Protein 1NWB (pdb70)

Radius of gyration: 13.22 Å; Cα contacts (8 Å, |Δi|>4): 179; chains: 1; bounding box: 32×31×33 Å

InterPro domains:
  IPR000361 Core domain, A-type assembly protein ATAP [PF01521] (11-110)
  IPR016092 FeS A-type assembly protein ATAP [TIGR00049] (11-115)
  IPR017870 FeS cluster insertion, C-terminal, conserved site [PS01152] (96-113)
  IPR035903 HesB-like domain superfamily [G3DSA:2.60.300.12] (9-115)
  IPR035903 HesB-like domain superfamily [SSF89360] (3-101)

Sequence (101 aa):
MQEQAQQFIFKVTDKAVEEIKKVAQENNIENPILRIRVVPGGCSGFQYAMGFDDTVEEGDHVFEYDGVKVVIDPFSMPYVNGAELDYVVDFMGGGFTIRNPMQEQAQQFIFKVTDKAVEEIKKVAQENNIENPILRIRVVPGGCSGFQYAMGFDDTVEEGDHVFEYDGVKVVIDPFSMPYVNGAELDYVVDFMGGGFTIRNPMQEQAQQFIFKVTDKAVEEIKKVAQENNIENPILRIRVVPGGCSGFQYAMGFDDTVEEGDHVFEYDGVKVVIDPFSMPYVNGAELDYVVDFMGGGFTIRNPMQEQAQQFIFKVTDKAVEEIKKVAQENNIENPILRIRVVPGGCSGFQYAMGFDDTVEEGDHVFEYDGVKVVIDPFSMPYVNGAELDYVVDFMGGGFTIRNPMQEQAQQFIFKVTDKAVEEIKKVAQENNIENPILRIRVVPGGCSGFQYAMGFDDTVEEGDHVFEYDGVKVVIDPFSMPYVNGAELDYVVDFMGGGFTIRNPMQEQAQQFIFKVTDKAVEEIKKVAQENNIENPILRIRVVPGGCSGFQYAMGFDDTVEEGDHVFEYDGVKVVIDPFSMPYVNGAELDYVVDFMGGGFTIRNPMQEQAQQFIFKVTDKAVEEIKKVAQENNIENPILRIRVVPGGCSGFQYAMGFDDTVEEGDHVFEYDGVKVVIDPFSMPYVNGAELDYVVDFMGGGFTIRNPMQEQAQQFIFKVTDKAVEEIKKVAQENNIENPILRIRVVPGGCSGFQYAMGFDDTVEEGDHVFEYDGVKVVIDPFSMPYVNGAELDYVVDFMGGGFTIRNPMQEQAQQFIFKVTDKAVEEIKKVAQENNIENPILRIRVVPGGCSGFQYAMGFDDTVEEGDHVFEYDGVKVVIDPFSMPYVNGAELDYVVDFMGGGFTIRNPMQEQAQQFIFKVTDKAVEEIKKVAQENNIENPILRIRVVPGGCSGFQYAMGFDDTVEEGDHVFEYDGVKVVIDPFSMPYVNGAELDYVVDFMGGGFTIRNPMQEQAQQFIFKVTDKAVEEIKKVAQENNIENPILRIRVVPGGCSGFQYAMGFDDTVEEGDHVFEYDGVKVVIDPFSMPYVNGAELDYVVDFMGGGFTIRNPMQEQAQQFIFKVTDKAVEEIKKVAQENNIENPILRIRVVPGGCSGFQYAMGFDDTVEEGDHVFEYDGVKVVIDPFSMPYVNGAE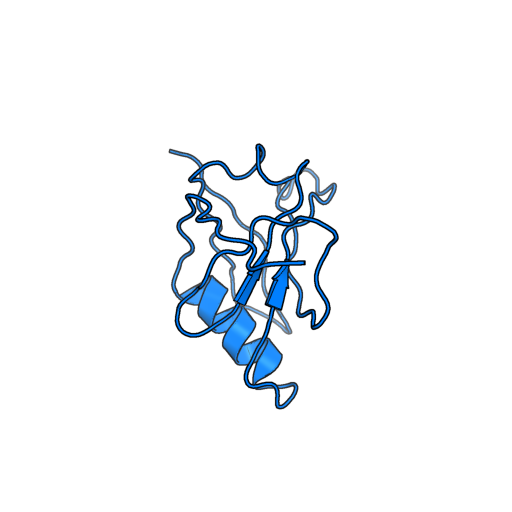LDYVVDFMGGGFTIRNPMQEQAQQFIFKVTDKAVEEIKKVAQENNIENPILRIRVVPGGCSGFQYAMGFDDTVEEGDHVFEYDGVKVVIDPFSMPYVNGAELDYVVDFMGGGFTIRNPMQEQAQQFIFKVTDKAVEEIKKVAQENNIENPILRIRVVPGGCSGFQYAMGFDDTVEEGDHVFEYDGVKVVIDPFSMPYVNGAELDYVVDFMGGGFTIRNPMQEQAQQFIFKVTDKAVEEIKKVAQENNIENPILRIRVVPGGCSGFQYAMGFDDTVEEGDHVFEYDGVKVVIDPFSMPYVNGAELDYVVDFMGGGFTIRNPMQEQAQQFIFKVTDKAVEEIKKVAQENNIENPILRIRVVPGGCSGFQYAMGFDDTVEEGDHVFEYDGVKVVIDPFSMPYVNGAELDYVVDFMGGGFTIRNPMQEQAQQFIFKVTDKAVEEIKKVAQENNIENPILRIRVVPGGCSGFQYAMGFDDTVEEGDHVFEYDGVKVVIDPFSMPYVNGAELDYVVDFMGGGFTIRNPMQEQAQQFIFKVTDKAVEEIKKVAQENNIENPILRIRVVPGGCSGFQYAMGFDDTVEEGDHVFEYDGVKVVIDPFSMPYVNGAELDYVVDFMGGGFTIRNPMQEQAQQFIFKVTDKAVEEIKKVAQENNIENPILRIRVVPGGCSGFQYAMGFDDTVEEGDHVFEYDGVKVVIDPFSMPYVNGAELDYVVDFMGGGFTIRNPMQEQAQQFIFKVTDKAVEEIKKVAQENNIENPILRIRVVPGGCSGFQYAMGFDDTVEEGDHVFEYDGVKVVIDPFSMPYVNGAELDYVVDFMGGGFTIRNP

Organism: Aquifex aeolicus (strain VF5) (NCBI:txid224324)

Nearest PDB structures (foldseek):
  1nwb-assembly1_A  TM=1.010E+00  e=1.309E-20  Aquifex aeolicus
  2apn-assembly1_A  TM=8.106E-01  e=9.070E-09  Haemophilus influenzae
  1s98-assembly1_A  TM=7.313E-01  e=6.384E-07  Escherichia coli
  1x0g-assembly1_A  TM=7.645E-01  e=2.471E-06  Thermosynechococcus vestitus BP-1
  2d2a-assembly2_A  TM=7.114E-01  e=1.502E-05  Escherichia coli

Solvent-accessible surface area: 7236 Å² total; per-residue (Å²): 219,170,148,136,88,90,145,5,119,6,135,34,34,105,106,0,8,82,10,5,73,110,44,0,135,149,68,143,44,165,84,5,12,0,95,0,132,54,51,117,50,31,145,110,18,136,38,4,35,28,26,110,39,102,97,87,72,196,46,16,47,34,33,133,30,97,66,12,100,0,4,0,38,85,176,1,27,97,123,0,118,24,8,56,2,56,21,63,53,86,212,192,34,39,20,89,54,49,173,120,151

Secondary structure (P-SEA, 3-state):
cccccccccccccaaaaaaaaaaaaaacccbbbbbbbbbbccccccbbbbbbbccccccccccccccbbbbbccccccccccbbbbbbbcccbbbbbbbcc

CATH classification: 2.60.300.12

Structure (mmCIF, N/CA/C/O backbone):
data_1NWB
#
_entry.id   1NWB
#
loop_
_atom_site.group_PDB
_atom_site.id
_atom_site.type_symbol
_atom_site.label_atom_id
_atom_site.label_alt_id
_atom_site.label_comp_id
_atom_site.label_asym_id
_atom_site.label_entity_id
_atom_site.label_seq_id
_atom_site.pdbx_PDB_ins_code
_atom_site.Cartn_x
_atom_site.Cartn_y
_atom_site.Cartn_z
_atom_site.occupancy
_atom_site.B_iso_or_equiv
_atom_site.auth_seq_id
_atom_site.auth_comp_id
_atom_site.auth_asym_id
_atom_site.auth_atom_id
_atom_site.pdbx_PDB_model_num
ATOM 1 C CA . MET A 1 1 ? -13.182 0.142 21.351 1.00 0.00 1 MET A CA 1
ATOM 2 C C . MET A 1 1 ? -14.292 0.125 20.298 1.00 0.00 1 MET A C 1
ATOM 3 O O . MET A 1 1 ? -15.463 0.314 20.622 1.00 0.00 1 MET A O 1
ATOM 16 N N . GLN A 1 2 ? -13.883 -0.102 19.058 1.00 0.00 2 GLN A N 1
ATOM 17 C CA . GLN A 1 2 ? -14.828 -0.145 17.955 1.00 0.00 2 GLN A CA 1
ATOM 18 C C . GLN A 1 2 ? -14.083 -0.212 16.620 1.00 0.00 2 GLN A C 1
ATOM 19 O O . GLN A 1 2 ? -12.862 -0.066 16.579 1.00 0.00 2 GLN A O 1
ATOM 33 N N . GLU A 1 3 ? -14.848 -0.432 15.562 1.00 0.00 3 GLU A N 1
ATOM 34 C CA . GLU A 1 3 ? -14.276 -0.519 14.229 1.00 0.00 3 GLU A CA 1
ATOM 35 C C . GLU A 1 3 ? -13.796 0.858 13.766 1.00 0.00 3 GLU A C 1
ATOM 36 O O . GLU A 1 3 ? -14.415 1.873 14.081 1.00 0.00 3 GLU A O 1
ATOM 48 N N . GLN A 1 4 ? -12.697 0.849 13.026 1.00 0.00 4 GLN A N 1
ATOM 49 C CA . GLN A 1 4 ? -12.127 2.084 12.517 1.00 0.00 4 GLN A CA 1
ATOM 50 C C . GLN A 1 4 ? -12.446 2.242 11.029 1.00 0.00 4 GLN A C 1
ATOM 51 O O . GLN A 1 4 ? -11.607 1.954 10.177 1.00 0.00 4 GLN A O 1
ATOM 65 N N . ALA A 1 5 ? -13.660 2.700 10.762 1.00 0.00 5 ALA A N 1
ATOM 66 C CA . ALA A 1 5 ? -14.100 2.900 9.392 1.00 0.00 5 ALA A CA 1
ATOM 67 C C . ALA A 1 5 ? -13.379 4.114 8.801 1.00 0.00 5 ALA A C 1
ATOM 68 O O . ALA A 1 5 ? -13.347 5.180 9.414 1.00 0.00 5 ALA A O 1
ATOM 75 N N . GLN A 1 6 ? -12.818 3.911 7.618 1.00 0.00 6 GLN A N 1
ATOM 76 C CA . GLN A 1 6 ? -12.100 4.976 6.938 1.00 0.00 6 GLN A CA 1
ATOM 77 C C . GLN A 1 6 ? -11.697 4.529 5.531 1.00 0.00 6 GLN A C 1
ATOM 78 O O . GLN A 1 6 ? -11.072 3.483 5.363 1.00 0.00 6 GLN A O 1
ATOM 92 N N . GLN A 1 7 ? -12.071 5.345 4.557 1.00 0.00 7 GLN A N 1
ATOM 93 C CA . GLN A 1 7 ? -11.756 5.047 3.170 1.00 0.00 7 GLN A CA 1
ATOM 94 C C . GLN A 1 7 ? -10.919 6.175 2.561 1.00 0.00 7 GLN A C 1
ATOM 95 O O . GLN A 1 7 ? -11.458 7.209 2.168 1.00 0.00 7 GLN A O 1
ATOM 109 N N . PHE A 1 8 ? -9.617 5.938 2.504 1.00 0.00 8 PHE A N 1
ATOM 110 C CA . PHE A 1 8 ? -8.701 6.921 1.950 1.00 0.00 8 PHE A CA 1
ATOM 111 C C . PHE A 1 8 ? -8.738 6.904 0.421 1.00 0.00 8 PHE A C 1
ATOM 112 O O . PHE A 1 8 ? -8.631 5.844 -0.195 1.00 0.00 8 PHE A O 1
ATOM 129 N N . ILE A 1 9 ? -8.889 8.091 -0.149 1.00 0.00 9 ILE A N 1
ATOM 130 C CA . ILE A 1 9 ? -8.941 8.226 -1.595 1.00 0.00 9 ILE A CA 1
ATOM 131 C C . ILE A 1 9 ? -7.537 8.036 -2.171 1.00 0.00 9 ILE A C 1
ATOM 132 O O . ILE A 1 9 ? -6.662 8.878 -1.975 1.00 0.00 9 ILE A O 1
ATOM 148 N N . PHE A 1 10 ? -7.364 6.924 -2.871 1.00 0.00 10 PHE A N 1
ATOM 149 C CA . PHE A 1 10 ? -6.081 6.613 -3.477 1.00 0.00 10 PHE A CA 1
ATOM 150 C C . PHE A 1 10 ? -6.249 5.647 -4.652 1.00 0.00 10 PHE A C 1
ATOM 151 O O . PHE A 1 10 ? -7.164 4.825 -4.658 1.00 0.00 10 PHE A O 1
ATOM 168 N N . LYS A 1 11 ? -5.351 5.777 -5.617 1.00 0.00 11 LYS A N 1
ATOM 169 C CA . LYS A 1 11 ? -5.388 4.926 -6.794 1.00 0.00 11 LYS A CA 1
ATOM 170 C C . LYS A 1 11 ? -3.973 4.438 -7.110 1.00 0.00 11 LYS A C 1
ATOM 171 O O . LYS A 1 11 ? -3.119 5.223 -7.521 1.00 0.00 11 LYS A O 1
ATOM 190 N N . VAL A 1 12 ? -3.768 3.145 -6.907 1.00 0.00 12 VAL A N 1
ATOM 191 C CA . VAL A 1 12 ? -2.471 2.543 -7.166 1.00 0.00 12 VAL A CA 1
ATOM 192 C C . VAL A 1 12 ? -2.589 1.571 -8.342 1.00 0.00 12 VAL A C 1
ATOM 193 O O . VAL A 1 12 ? -3.598 0.881 -8.482 1.00 0.00 12 VAL A O 1
ATOM 206 N N . THR A 1 13 ? -1.545 1.549 -9.157 1.00 0.00 13 THR A N 1
ATOM 207 C CA . THR A 1 13 ? -1.520 0.673 -10.316 1.00 0.00 13 THR A CA 1
ATOM 208 C C . THR A 1 13 ? -1.599 -0.791 -9.880 1.00 0.00 13 THR A C 1
ATOM 209 O O . THR A 1 13 ? -1.635 -1.086 -8.687 1.00 0.00 13 THR A O 1
ATOM 220 N N . ASP A 1 14 ? -1.624 -1.670 -10.872 1.00 0.00 14 ASP A N 1
ATOM 221 C CA . ASP A 1 14 ? -1.698 -3.096 -10.606 1.00 0.00 14 ASP A CA 1
ATOM 222 C C . ASP A 1 14 ? -0.301 -3.622 -10.269 1.00 0.00 14 ASP A C 1
ATOM 223 O O . ASP A 1 14 ? -0.163 -4.630 -9.578 1.00 0.00 14 ASP A O 1
ATOM 232 N N . LYS A 1 15 ? 0.699 -2.915 -10.774 1.00 0.00 15 LYS A N 1
ATOM 233 C CA . LYS A 1 15 ? 2.081 -3.298 -10.536 1.00 0.00 15 LYS A CA 1
ATOM 234 C C . LYS A 1 15 ? 2.397 -3.148 -9.047 1.00 0.00 15 LYS A C 1
ATOM 235 O O . LYS A 1 15 ? 2.944 -4.061 -8.430 1.00 0.00 15 LYS A O 1
ATOM 254 N N . ALA A 1 16 ? 2.039 -1.990 -8.512 1.00 0.00 16 ALA A N 1
ATOM 255 C CA . ALA A 1 16 ? 2.278 -1.709 -7.106 1.00 0.00 16 ALA A CA 1
ATOM 256 C C . ALA A 1 16 ? 1.693 -2.840 -6.258 1.00 0.00 16 ALA A C 1
ATOM 257 O O . ALA A 1 16 ? 2.408 -3.476 -5.486 1.00 0.00 16 ALA A O 1
ATOM 264 N N . VAL A 1 17 ? 0.397 -3.055 -6.430 1.00 0.00 17 VAL A N 1
ATOM 265 C CA . VAL A 1 17 ? -0.294 -4.098 -5.690 1.00 0.00 17 VAL A CA 1
ATOM 266 C C . VAL A 1 17 ? 0.418 -5.433 -5.915 1.00 0.00 17 VAL A C 1
ATOM 267 O O . VAL A 1 17 ? 0.622 -6.198 -4.973 1.00 0.00 17 VAL A O 1
ATOM 280 N N . GLU A 1 18 ? 0.777 -5.673 -7.168 1.00 0.00 18 GLU A N 1
ATOM 281 C CA . GLU A 1 18 ? 1.462 -6.903 -7.528 1.00 0.00 18 GLU A CA 1
ATOM 282 C C . GLU A 1 18 ? 2.791 -7.010 -6.777 1.00 0.00 18 GLU A C 1
ATOM 283 O O . GLU A 1 18 ? 3.225 -8.107 -6.429 1.00 0.00 18 GLU A O 1
ATOM 295 N N . GLU A 1 19 ? 3.400 -5.855 -6.550 1.00 0.00 19 GLU A N 1
ATOM 296 C CA . GLU A 1 19 ? 4.670 -5.805 -5.846 1.00 0.00 19 GLU A CA 1
ATOM 297 C C . GLU A 1 19 ? 4.490 -6.243 -4.392 1.00 0.00 19 GLU A C 1
ATOM 298 O O . GLU A 1 19 ? 5.350 -6.922 -3.832 1.00 0.00 19 GLU A O 1
ATOM 310 N N . ILE A 1 20 ? 3.365 -5.837 -3.820 1.00 0.00 20 ILE A N 1
ATOM 311 C CA . ILE A 1 20 ? 3.061 -6.179 -2.441 1.00 0.00 20 ILE A CA 1
ATOM 312 C C . ILE A 1 20 ? 2.663 -7.654 -2.362 1.00 0.00 20 ILE A C 1
ATOM 313 O O . ILE A 1 20 ? 3.076 -8.364 -1.446 1.00 0.00 20 ILE A O 1
ATOM 329 N N . LYS A 1 21 ? 1.865 -8.072 -3.334 1.00 0.00 21 LYS A N 1
ATOM 330 C CA . LYS A 1 21 ? 1.407 -9.450 -3.386 1.00 0.00 21 LYS A CA 1
ATOM 331 C C . LYS A 1 21 ? 2.608 -10.375 -3.592 1.00 0.00 21 LYS A C 1
ATOM 332 O O . LYS A 1 21 ? 2.682 -11.445 -2.989 1.00 0.00 21 LYS A O 1
ATOM 351 N N . LYS A 1 22 ? 3.518 -9.929 -4.445 1.00 0.00 22 LYS A N 1
ATOM 352 C CA . LYS A 1 22 ? 4.712 -10.704 -4.738 1.00 0.00 22 LYS A CA 1
ATOM 353 C C . LYS A 1 22 ? 5.621 -10.717 -3.507 1.00 0.00 22 LYS A C 1
ATOM 354 O O . LYS A 1 22 ? 6.056 -11.778 -3.064 1.00 0.00 22 LYS A O 1
ATOM 373 N N . VAL A 1 23 ? 5.881 -9.525 -2.990 1.00 0.00 23 VAL A N 1
ATOM 374 C CA . VAL A 1 23 ? 6.730 -9.386 -1.819 1.00 0.00 23 VAL A CA 1
ATOM 375 C C . VAL A 1 23 ? 6.218 -10.308 -0.711 1.00 0.00 23 VAL A C 1
ATOM 376 O O . VAL A 1 23 ? 6.996 -11.035 -0.095 1.00 0.00 23 VAL A O 1
ATOM 389 N N . ALA A 1 24 ? 4.913 -10.249 -0.491 1.00 0.00 24 ALA A N 1
ATOM 390 C CA . ALA A 1 24 ? 4.288 -11.070 0.532 1.00 0.00 24 ALA A CA 1
ATOM 391 C C . ALA A 1 24 ? 4.358 -12.540 0.113 1.00 0.00 24 ALA A C 1
ATOM 392 O O . ALA A 1 24 ? 4.647 -13.409 0.933 1.00 0.00 24 ALA A O 1
ATOM 399 N N . GLN A 1 25 ? 4.087 -12.772 -1.163 1.00 0.00 25 GLN A N 1
ATOM 400 C CA . GLN A 1 25 ? 4.115 -14.121 -1.701 1.00 0.00 25 GLN A CA 1
ATOM 401 C C . GLN A 1 25 ? 5.482 -14.763 -1.451 1.00 0.00 25 GLN A C 1
ATOM 402 O O . GLN A 1 25 ? 5.574 -15.971 -1.236 1.00 0.00 25 GLN A O 1
ATOM 416 N N . GLU A 1 26 ? 6.509 -13.927 -1.488 1.00 0.00 26 GLU A N 1
ATOM 417 C CA . GLU A 1 26 ? 7.866 -14.398 -1.269 1.00 0.00 26 GLU A CA 1
ATOM 418 C C . GLU A 1 26 ? 8.138 -14.554 0.229 1.00 0.00 26 GLU A C 1
ATOM 419 O O . GLU A 1 26 ? 9.174 -15.088 0.623 1.00 0.00 26 GLU A O 1
ATOM 431 N N . ASN A 1 27 ? 7.189 -14.079 1.023 1.00 0.00 27 ASN A N 1
ATOM 432 C CA . ASN A 1 27 ? 7.314 -14.159 2.468 1.00 0.00 27 ASN A CA 1
ATOM 433 C C . ASN A 1 27 ? 6.331 -15.203 3.003 1.00 0.00 27 ASN A C 1
ATOM 434 O O . ASN A 1 27 ? 6.395 -15.579 4.173 1.00 0.00 27 ASN A O 1
ATOM 445 N N . ASN A 1 28 ? 5.444 -15.641 2.122 1.00 0.00 28 ASN A N 1
ATOM 446 C CA . ASN A 1 28 ? 4.449 -16.633 2.491 1.00 0.00 28 ASN A CA 1
ATOM 447 C C . ASN A 1 28 ? 3.321 -15.954 3.269 1.00 0.00 28 ASN A C 1
ATOM 448 O O . ASN A 1 28 ? 2.672 -16.582 4.104 1.00 0.00 28 ASN A O 1
ATOM 459 N N . ILE A 1 29 ? 3.122 -14.679 2.968 1.00 0.00 29 ILE A N 1
ATOM 460 C CA . ILE A 1 29 ? 2.084 -13.907 3.629 1.00 0.00 29 ILE A CA 1
ATOM 461 C C . ILE A 1 29 ? 0.854 -13.831 2.721 1.00 0.00 29 ILE A C 1
ATOM 462 O O . ILE A 1 29 ? 0.983 -13.787 1.498 1.00 0.00 29 ILE A O 1
ATOM 478 N N . GLU A 1 30 ? -0.309 -13.819 3.354 1.00 0.00 30 GLU A N 1
ATOM 479 C CA . GLU A 1 30 ? -1.561 -13.750 2.618 1.00 0.00 30 GLU A CA 1
ATOM 480 C C . GLU A 1 30 ? -2.343 -12.498 3.019 1.00 0.00 30 GLU A C 1
ATOM 481 O O . GLU A 1 30 ? -3.504 -12.340 2.643 1.00 0.00 30 GLU A O 1
ATOM 493 N N . ASN A 1 31 ? -1.676 -11.639 3.777 1.00 0.00 31 ASN A N 1
ATOM 494 C CA . ASN A 1 31 ? -2.295 -10.406 4.232 1.00 0.00 31 ASN A CA 1
ATOM 495 C C . ASN A 1 31 ? -1.216 -9.336 4.414 1.00 0.00 31 ASN A C 1
ATOM 496 O O . ASN A 1 31 ? -0.945 -8.907 5.535 1.00 0.00 31 ASN A O 1
ATOM 507 N N . PRO A 1 32 ? -0.614 -8.926 3.266 1.00 0.00 32 PRO A N 1
ATOM 508 C CA . PRO A 1 32 ? 0.429 -7.915 3.288 1.00 0.00 32 PRO A CA 1
ATOM 509 C C . PRO A 1 32 ? -0.162 -6.522 3.516 1.00 0.00 32 PRO A C 1
ATOM 510 O O . PRO A 1 32 ? -1.107 -6.126 2.836 1.00 0.00 32 PRO A O 1
ATOM 521 N N . ILE A 1 33 ? 0.420 -5.818 4.476 1.00 0.00 33 ILE A N 1
ATOM 522 C CA . ILE A 1 33 ? -0.037 -4.478 4.802 1.00 0.00 33 ILE A CA 1
ATOM 523 C C . ILE A 1 33 ? 0.935 -3.454 4.213 1.00 0.00 33 ILE A C 1
ATOM 524 O O . ILE A 1 33 ? 2.097 -3.396 4.611 1.00 0.00 33 ILE A O 1
ATOM 540 N N . LEU A 1 34 ? 0.423 -2.672 3.274 1.00 0.00 34 LEU A N 1
ATOM 541 C CA . LEU A 1 34 ? 1.232 -1.654 2.625 1.00 0.00 34 LEU A CA 1
ATOM 542 C C . LEU A 1 34 ? 1.083 -0.332 3.382 1.00 0.00 34 LEU A C 1
ATOM 543 O O . LEU A 1 34 ? -0.005 0.240 3.430 1.00 0.00 34 LEU A O 1
ATOM 559 N N . ARG A 1 35 ? 2.192 0.114 3.954 1.00 0.00 35 ARG A N 1
ATOM 560 C CA . ARG A 1 35 ? 2.198 1.357 4.706 1.00 0.00 35 ARG A CA 1
ATOM 561 C C . ARG A 1 35 ? 2.906 2.455 3.909 1.00 0.00 35 ARG A C 1
ATOM 562 O O . ARG A 1 35 ? 3.869 2.186 3.194 1.00 0.00 35 ARG A O 1
ATOM 583 N N . ILE A 1 36 ? 2.399 3.671 4.060 1.00 0.00 36 ILE A N 1
ATOM 584 C CA . ILE A 1 36 ? 2.971 4.811 3.363 1.00 0.00 36 ILE A CA 1
ATOM 585 C C . ILE A 1 36 ? 3.815 5.630 4.342 1.00 0.00 36 ILE A C 1
ATOM 586 O O . ILE A 1 36 ? 3.363 5.949 5.441 1.00 0.00 36 ILE A O 1
ATOM 602 N N . ARG A 1 37 ? 5.026 5.947 3.908 1.00 0.00 37 ARG A N 1
ATOM 603 C CA . ARG A 1 37 ? 5.937 6.723 4.732 1.00 0.00 37 ARG A CA 1
ATOM 604 C C . ARG A 1 37 ? 6.835 7.596 3.853 1.00 0.00 37 ARG A C 1
ATOM 605 O O . ARG A 1 37 ? 7.599 7.082 3.037 1.00 0.00 37 ARG A O 1
ATOM 626 N N . VAL A 1 38 ? 6.713 8.900 4.049 1.00 0.00 38 VAL A N 1
ATOM 627 C CA . VAL A 1 38 ? 7.504 9.849 3.285 1.00 0.00 38 VAL A CA 1
ATOM 628 C C . VAL A 1 38 ? 8.990 9.564 3.507 1.00 0.00 38 VAL A C 1
ATOM 629 O O . VAL A 1 38 ? 9.441 9.454 4.646 1.00 0.00 38 VAL A O 1
ATOM 642 N N . VAL A 1 39 ? 9.711 9.451 2.401 1.00 0.00 39 VAL A N 1
ATOM 643 C CA . VAL A 1 39 ? 11.137 9.181 2.461 1.00 0.00 39 VAL A CA 1
ATOM 644 C C . VAL A 1 39 ? 11.887 10.239 1.649 1.00 0.00 39 VAL A C 1
ATOM 645 O O . VAL A 1 39 ? 11.475 10.585 0.543 1.00 0.00 39 VAL A O 1
ATOM 658 N N . PRO A 1 40 ? 13.004 10.735 2.245 1.00 0.00 40 PRO A N 1
ATOM 659 C CA . PRO A 1 40 ? 13.815 11.747 1.590 1.00 0.00 40 PRO A CA 1
ATOM 660 C C . PRO A 1 40 ? 14.648 11.135 0.461 1.00 0.00 40 PRO A C 1
ATOM 661 O O . PRO A 1 40 ? 15.673 10.504 0.714 1.00 0.00 40 PRO A O 1
ATOM 672 N N . GLY A 1 41 ? 14.176 11.344 -0.759 1.00 0.00 41 GLY A N 1
ATOM 673 C CA . GLY A 1 41 ? 14.865 10.821 -1.927 1.00 0.00 41 GLY A CA 1
ATOM 674 C C . GLY A 1 41 ? 15.923 11.807 -2.427 1.00 0.00 41 GLY A C 1
ATOM 675 O O . GLY A 1 41 ? 16.935 12.025 -1.764 1.00 0.00 41 GLY A O 1
ATOM 679 N N . GLY A 1 42 ? 15.652 12.376 -3.592 1.00 0.00 42 GLY A N 1
ATOM 680 C CA . GLY A 1 42 ? 16.568 13.333 -4.189 1.00 0.00 42 GLY A CA 1
ATOM 681 C C . GLY A 1 42 ? 16.186 13.626 -5.641 1.00 0.00 42 GLY A C 1
ATOM 682 O O . GLY A 1 42 ? 15.004 13.714 -5.971 1.00 0.00 42 GLY A O 1
ATOM 686 N N . CYS A 1 43 ? 17.209 13.769 -6.471 1.00 0.00 43 CYS A N 1
ATOM 687 C CA . CYS A 1 43 ? 16.996 14.050 -7.881 1.00 0.00 43 CYS A CA 1
ATOM 688 C C . CYS A 1 43 ? 16.152 12.919 -8.473 1.00 0.00 43 CYS A C 1
ATOM 689 O O . CYS A 1 43 ? 15.356 13.146 -9.383 1.00 0.00 43 CYS A O 1
ATOM 697 N N . SER A 1 44 ? 16.355 11.727 -7.933 1.00 0.00 44 SER A N 1
ATOM 698 C CA . SER A 1 44 ? 15.623 10.561 -8.397 1.00 0.00 44 SER A CA 1
ATOM 699 C C . SER A 1 44 ? 14.118 10.795 -8.251 1.00 0.00 44 SER A C 1
ATOM 700 O O . SER A 1 44 ? 13.344 10.463 -9.148 1.00 0.00 44 SER A O 1
ATOM 708 N N . GLY A 1 45 ? 13.748 11.367 -7.114 1.00 0.00 45 GLY A N 1
ATOM 709 C CA . GLY A 1 45 ? 12.350 11.650 -6.839 1.00 0.00 45 GLY A CA 1
ATOM 710 C C . GLY A 1 45 ? 12.032 11.452 -5.356 1.00 0.00 45 GLY A C 1
ATOM 711 O O . GLY A 1 45 ? 12.539 10.525 -4.727 1.00 0.00 45 GLY A O 1
ATOM 715 N N . PHE A 1 46 ? 11.194 12.340 -4.840 1.00 0.00 46 PHE A N 1
ATOM 716 C CA . PHE A 1 46 ? 10.803 12.275 -3.442 1.00 0.00 46 PHE A CA 1
ATOM 717 C C . PHE A 1 46 ? 9.633 11.309 -3.244 1.00 0.00 46 PHE A C 1
ATOM 718 O O . PHE A 1 46 ? 8.620 11.669 -2.648 1.00 0.00 46 PHE A O 1
ATOM 735 N N . GLN A 1 47 ? 9.813 10.100 -3.757 1.00 0.00 47 GLN A N 1
ATOM 736 C CA . GLN A 1 47 ? 8.785 9.079 -3.644 1.00 0.00 47 GLN A CA 1
ATOM 737 C C . GLN A 1 47 ? 9.053 8.188 -2.429 1.00 0.00 47 GLN A C 1
ATOM 738 O O . GLN A 1 47 ? 10.183 7.757 -2.208 1.00 0.00 47 GLN A O 1
ATOM 752 N N . TYR A 1 48 ? 7.993 7.940 -1.673 1.00 0.00 48 TYR A N 1
ATOM 753 C CA . TYR A 1 48 ? 8.100 7.108 -0.486 1.00 0.00 48 TYR A CA 1
ATOM 754 C C . TYR A 1 48 ? 8.142 5.625 -0.858 1.00 0.00 48 TYR A C 1
ATOM 755 O O . TYR A 1 48 ? 7.402 5.179 -1.734 1.00 0.00 48 TYR A O 1
ATOM 773 N N . ALA A 1 49 ? 9.015 4.901 -0.173 1.00 0.00 49 ALA A N 1
ATOM 774 C CA . ALA A 1 49 ? 9.164 3.477 -0.421 1.00 0.00 49 ALA A CA 1
ATOM 775 C C . ALA A 1 49 ? 8.053 2.718 0.309 1.00 0.00 49 ALA A C 1
ATOM 776 O O . ALA A 1 49 ? 7.459 3.237 1.253 1.00 0.00 49 ALA A O 1
ATOM 783 N N . MET A 1 50 ? 7.807 1.502 -0.157 1.00 0.00 50 MET A N 1
ATOM 784 C CA . MET A 1 50 ? 6.778 0.667 0.440 1.00 0.00 50 MET A CA 1
ATOM 785 C C . MET A 1 50 ? 7.399 -0.478 1.243 1.00 0.00 50 MET A C 1
ATOM 786 O O . MET A 1 50 ? 8.613 -0.670 1.219 1.00 0.00 50 MET A O 1
ATOM 800 N N . GLY A 1 51 ? 6.536 -1.208 1.934 1.00 0.00 51 GLY A N 1
ATOM 801 C CA . GLY A 1 51 ? 6.984 -2.329 2.743 1.00 0.00 51 GLY A CA 1
ATOM 802 C C . GLY A 1 51 ? 5.798 -3.165 3.227 1.00 0.00 51 GLY A C 1
ATOM 803 O O . GLY A 1 51 ? 4.645 -2.779 3.041 1.00 0.00 51 GLY A O 1
ATOM 807 N N . PHE A 1 52 ? 6.122 -4.295 3.838 1.00 0.00 52 PHE A N 1
ATOM 808 C CA . PHE A 1 52 ? 5.097 -5.189 4.350 1.00 0.00 52 PHE A CA 1
ATOM 809 C C . PHE A 1 52 ? 5.073 -5.177 5.880 1.00 0.00 52 PHE A C 1
ATOM 810 O O . PHE A 1 52 ? 6.073 -5.493 6.522 1.00 0.00 52 PHE A O 1
ATOM 827 N N . ASP A 1 53 ? 3.920 -4.809 6.419 1.00 0.00 53 ASP A N 1
ATOM 828 C CA . ASP A 1 53 ? 3.752 -4.752 7.861 1.00 0.00 53 ASP A CA 1
ATOM 829 C C . ASP A 1 53 ? 2.632 -5.706 8.278 1.00 0.00 53 ASP A C 1
ATOM 830 O O . ASP A 1 53 ? 1.982 -6.315 7.430 1.00 0.00 53 ASP A O 1
ATOM 839 N N . ASP A 1 54 ? 2.440 -5.807 9.585 1.00 0.00 54 ASP A N 1
ATOM 840 C CA . ASP A 1 54 ? 1.409 -6.677 10.125 1.00 0.00 54 ASP A CA 1
ATOM 841 C C . ASP A 1 54 ? 0.560 -5.893 11.129 1.00 0.00 54 ASP A C 1
ATOM 842 O O . ASP A 1 54 ? -0.667 -5.963 11.097 1.00 0.00 54 ASP A O 1
ATOM 851 N N . THR A 1 55 ? 1.248 -5.164 11.995 1.00 0.00 55 THR A N 1
ATOM 852 C CA . THR A 1 55 ? 0.573 -4.368 13.006 1.00 0.00 55 THR A CA 1
ATOM 853 C C . THR A 1 55 ? -0.127 -3.170 12.362 1.00 0.00 55 THR A C 1
ATOM 854 O O . THR A 1 55 ? -0.083 -3.002 11.144 1.00 0.00 55 THR A O 1
ATOM 865 N N . VAL A 1 56 ? -0.756 -2.368 13.208 1.00 0.00 56 VAL A N 1
ATOM 866 C CA . VAL A 1 56 ? -1.465 -1.190 12.736 1.00 0.00 56 VAL A CA 1
ATOM 867 C C . VAL A 1 56 ? -1.125 -0.001 13.637 1.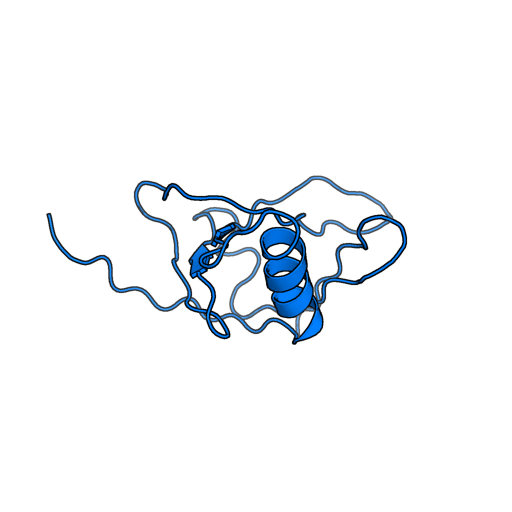00 0.00 56 VAL A C 1
ATOM 868 O O . VAL A 1 56 ? -0.752 -0.182 14.795 1.00 0.00 56 VAL A O 1
ATOM 881 N N . GLU A 1 57 ? -1.267 1.188 13.071 1.00 0.00 57 GLU A N 1
ATOM 882 C CA . GLU A 1 57 ? -0.979 2.407 13.808 1.00 0.00 57 GLU A CA 1
ATOM 883 C C . GLU A 1 57 ? -2.175 2.794 14.680 1.00 0.00 57 GLU A C 1
ATOM 884 O O . GLU A 1 57 ? -3.252 2.213 14.556 1.00 0.00 57 GLU A O 1
ATOM 896 N N . GLU A 1 58 ? -1.945 3.772 15.544 1.00 0.00 58 GLU A N 1
ATOM 897 C CA . GLU A 1 58 ? -2.991 4.244 16.436 1.00 0.00 58 GLU A CA 1
ATOM 898 C C . GLU A 1 58 ? -3.913 5.220 15.704 1.00 0.00 58 GLU A C 1
ATOM 899 O O . GLU A 1 58 ? -4.226 6.291 16.222 1.00 0.00 58 GLU A O 1
ATOM 911 N N . GLY A 1 59 ? -4.323 4.816 14.511 1.00 0.00 59 GLY A N 1
ATOM 912 C CA . GLY A 1 59 ? -5.203 5.642 13.702 1.00 0.00 59 GLY A CA 1
ATOM 913 C C . GLY A 1 59 ? -4.565 5.964 12.350 1.00 0.00 59 GLY A C 1
ATOM 914 O O . GLY A 1 59 ? -4.141 7.094 12.113 1.00 0.00 59 GLY A O 1
ATOM 918 N N . ASP A 1 60 ? -4.516 4.950 11.498 1.00 0.00 60 ASP A N 1
ATOM 919 C CA . ASP A 1 60 ? -3.936 5.111 10.176 1.00 0.00 60 ASP A CA 1
ATOM 920 C C . ASP A 1 60 ? -5.016 4.873 9.118 1.00 0.00 60 ASP A C 1
ATOM 921 O O . ASP A 1 60 ? -5.881 4.016 9.290 1.00 0.00 60 ASP A O 1
ATOM 930 N N . HIS A 1 61 ? -4.930 5.648 8.046 1.00 0.00 61 HIS A N 1
ATOM 931 C CA . HIS A 1 61 ? -5.889 5.533 6.961 1.00 0.00 61 HIS A CA 1
ATOM 932 C C . HIS A 1 61 ? -5.752 4.160 6.300 1.00 0.00 61 HIS A C 1
ATOM 933 O O . HIS A 1 61 ? -5.001 4.001 5.339 1.00 0.00 61 HIS A O 1
ATOM 947 N N . VAL A 1 62 ? -6.491 3.202 6.840 1.00 0.00 62 VAL A N 1
ATOM 948 C CA . VAL A 1 62 ? -6.462 1.848 6.315 1.00 0.00 62 VAL A CA 1
ATOM 949 C C . VAL A 1 62 ? -7.321 1.778 5.050 1.00 0.00 62 VAL A C 1
ATOM 950 O O . VAL A 1 62 ? -8.539 1.933 5.114 1.00 0.00 62 VAL A O 1
ATOM 963 N N . PHE A 1 63 ? -6.651 1.543 3.931 1.00 0.00 63 PHE A N 1
ATOM 964 C CA . PHE A 1 63 ? -7.337 1.451 2.654 1.00 0.00 63 PHE A CA 1
ATOM 965 C C . PHE A 1 63 ? -7.199 0.049 2.057 1.00 0.00 63 PHE A C 1
ATOM 966 O O . PHE A 1 63 ? -6.089 -0.406 1.783 1.00 0.00 63 PHE A O 1
ATOM 983 N N . GLU A 1 64 ? -8.341 -0.597 1.874 1.00 0.00 64 GLU A N 1
ATOM 984 C CA . GLU A 1 64 ? -8.361 -1.938 1.315 1.00 0.00 64 GLU A CA 1
ATOM 985 C C . GLU A 1 64 ? -7.924 -1.909 -0.151 1.00 0.00 64 GLU A C 1
ATOM 986 O O . GLU A 1 64 ? -8.350 -1.042 -0.912 1.00 0.00 64 GLU A O 1
ATOM 998 N N . TYR A 1 65 ? -7.079 -2.867 -0.502 1.00 0.00 65 TYR A N 1
ATOM 999 C CA . TYR A 1 65 ? -6.580 -2.962 -1.864 1.00 0.00 65 TYR A CA 1
ATOM 1000 C C . TYR A 1 65 ? -7.115 -4.216 -2.558 1.00 0.00 65 TYR A C 1
ATOM 1001 O O . TYR A 1 65 ? -8.036 -4.861 -2.059 1.00 0.00 65 TYR A O 1
ATOM 1019 N N . ASP A 1 66 ? -6.513 -4.525 -3.697 1.00 0.00 66 ASP A N 1
ATOM 1020 C CA . ASP A 1 66 ? -6.917 -5.691 -4.465 1.00 0.00 66 ASP A CA 1
ATOM 1021 C C . ASP A 1 66 ? -6.583 -6.957 -3.674 1.00 0.00 66 ASP A C 1
ATOM 1022 O O . ASP A 1 66 ? -5.673 -7.700 -4.041 1.00 0.00 66 ASP A O 1
ATOM 1031 N N . GLY A 1 67 ? -7.336 -7.165 -2.605 1.00 0.00 67 GLY A N 1
ATOM 1032 C CA . GLY A 1 67 ? -7.131 -8.329 -1.759 1.00 0.00 67 GLY A CA 1
ATOM 1033 C C . GLY A 1 67 ? -5.893 -8.155 -0.877 1.00 0.00 67 GLY A C 1
ATOM 1034 O O . GLY A 1 67 ? -5.169 -9.115 -0.621 1.00 0.00 67 GLY A O 1
ATOM 1038 N N . VAL A 1 68 ? -5.689 -6.922 -0.437 1.00 0.00 68 VAL A N 1
ATOM 1039 C CA . VAL A 1 68 ? -4.551 -6.610 0.411 1.00 0.00 68 VAL A CA 1
ATOM 1040 C C . VAL A 1 68 ? -4.886 -5.396 1.280 1.00 0.00 68 VAL A C 1
ATOM 1041 O O . VAL A 1 68 ? -5.728 -4.578 0.912 1.00 0.00 68 VAL A O 1
ATOM 1054 N N . LYS A 1 69 ? -4.210 -5.317 2.417 1.00 0.00 69 LYS A N 1
ATOM 1055 C CA . LYS A 1 69 ? -4.426 -4.216 3.341 1.00 0.00 69 LYS A CA 1
ATOM 1056 C C . LYS A 1 69 ? -3.361 -3.143 3.106 1.00 0.00 69 LYS A C 1
ATOM 1057 O O . LYS A 1 69 ? -2.227 -3.456 2.748 1.00 0.00 69 LYS A O 1
ATOM 1076 N N . VAL A 1 70 ? -3.765 -1.899 3.317 1.00 0.00 70 VAL A N 1
ATOM 1077 C CA . VAL A 1 70 ? -2.860 -0.777 3.133 1.00 0.00 70 VAL A CA 1
ATOM 1078 C C . VAL A 1 70 ? -3.189 0.312 4.156 1.00 0.00 70 VAL A C 1
ATOM 1079 O O . VAL A 1 70 ? -4.330 0.426 4.601 1.00 0.00 70 VAL A O 1
ATOM 1092 N N . VAL A 1 71 ? -2.168 1.084 4.500 1.00 0.00 71 VAL A N 1
ATOM 1093 C CA . VAL A 1 71 ? -2.335 2.159 5.463 1.00 0.00 71 VAL A CA 1
ATOM 1094 C C . VAL A 1 71 ? -1.442 3.336 5.066 1.00 0.00 71 VAL A C 1
ATOM 1095 O O . VAL A 1 71 ? -0.469 3.163 4.333 1.00 0.00 71 VAL A O 1
ATOM 1108 N N . ILE A 1 72 ? -1.803 4.508 5.568 1.00 0.00 72 ILE A N 1
ATOM 1109 C CA . ILE A 1 72 ? -1.046 5.713 5.275 1.00 0.00 72 ILE A CA 1
ATOM 1110 C C . ILE A 1 72 ? -1.029 6.613 6.512 1.00 0.00 72 ILE A C 1
ATOM 1111 O O . ILE A 1 72 ? -2.073 6.874 7.109 1.00 0.00 72 ILE A O 1
ATOM 1127 N N . ASP A 1 73 ? 0.167 7.062 6.861 1.00 0.00 73 ASP A N 1
ATOM 1128 C CA . ASP A 1 73 ? 0.334 7.927 8.017 1.00 0.00 73 ASP A CA 1
ATOM 1129 C C . ASP A 1 73 ? -0.501 9.195 7.824 1.00 0.00 73 ASP A C 1
ATOM 1130 O O . ASP A 1 73 ? -0.970 9.472 6.722 1.00 0.00 73 ASP A O 1
ATOM 1139 N N . PRO A 1 74 ? -0.665 9.950 8.943 1.00 0.00 74 PRO A N 1
ATOM 1140 C CA . PRO A 1 74 ? -1.435 11.182 8.908 1.00 0.00 74 PRO A CA 1
ATOM 1141 C C . PRO A 1 74 ? -0.647 12.302 8.226 1.00 0.00 74 PRO A C 1
ATOM 1142 O O . PRO A 1 74 ? -1.232 13.259 7.721 1.00 0.00 74 PRO A O 1
ATOM 1153 N N . PHE A 1 75 ? 0.669 12.145 8.232 1.00 0.00 75 PHE A N 1
ATOM 1154 C CA . PHE A 1 75 ? 1.543 13.131 7.620 1.00 0.00 75 PHE A CA 1
ATOM 1155 C C . PHE A 1 75 ? 1.751 12.832 6.134 1.00 0.00 75 PHE A C 1
ATOM 1156 O O . PHE A 1 75 ? 1.944 13.746 5.334 1.00 0.00 75 PHE A O 1
ATOM 1173 N N . SER A 1 76 ? 1.705 11.548 5.809 1.00 0.00 76 SER A N 1
ATOM 1174 C CA . SER A 1 76 ? 1.886 11.117 4.433 1.00 0.00 76 SER A CA 1
ATOM 1175 C C . SER A 1 76 ? 0.536 11.088 3.712 1.00 0.00 76 SER A C 1
ATOM 1176 O O . SER A 1 76 ? 0.485 11.081 2.483 1.00 0.00 76 SER A O 1
ATOM 1184 N N . MET A 1 77 ? -0.523 11.072 4.507 1.00 0.00 77 MET A N 1
ATOM 1185 C CA . MET A 1 77 ? -1.869 11.044 3.960 1.00 0.00 77 MET A CA 1
ATOM 1186 C C . MET A 1 77 ? -2.098 12.218 3.007 1.00 0.00 77 MET A C 1
ATOM 1187 O O . MET A 1 77 ? -2.577 12.031 1.890 1.00 0.00 77 MET A O 1
ATOM 1201 N N . PRO A 1 78 ? -1.735 13.435 3.496 1.00 0.00 78 PRO A N 1
ATOM 1202 C CA . PRO A 1 78 ? -1.896 14.639 2.700 1.00 0.00 78 PRO A CA 1
ATOM 1203 C C . PRO A 1 78 ? -0.828 14.722 1.607 1.00 0.00 78 PRO A C 1
ATOM 1204 O O . PRO A 1 78 ? -0.781 15.692 0.852 1.00 0.00 78 PRO A O 1
ATOM 1215 N N . TYR A 1 79 ? 0.002 13.691 1.558 1.00 0.00 79 TYR A N 1
ATOM 1216 C CA . TYR A 1 79 ? 1.067 13.634 0.570 1.00 0.00 79 TYR A CA 1
ATOM 1217 C C . TYR A 1 79 ? 0.719 12.658 -0.556 1.00 0.00 79 TYR A C 1
ATOM 1218 O O . TYR A 1 79 ? 1.533 12.416 -1.445 1.00 0.00 79 TYR A O 1
ATOM 1236 N N . VAL A 1 80 ? -0.492 12.125 -0.480 1.00 0.00 80 VAL A N 1
ATOM 1237 C CA . VAL A 1 80 ? -0.957 11.181 -1.482 1.00 0.00 80 VAL A CA 1
ATOM 1238 C C . VAL A 1 80 ? -2.481 11.267 -1.588 1.00 0.00 80 VAL A C 1
ATOM 1239 O O . VAL A 1 80 ? -3.147 10.265 -1.845 1.00 0.00 80 VAL A O 1
ATOM 1252 N N . ASN A 1 81 ? -2.990 12.473 -1.384 1.00 0.00 81 ASN A N 1
ATOM 1253 C CA . ASN A 1 81 ? -4.423 12.703 -1.453 1.00 0.00 81 ASN A CA 1
ATOM 1254 C C . ASN A 1 81 ? -4.926 12.339 -2.852 1.00 0.00 81 ASN A C 1
ATOM 1255 O O . ASN A 1 81 ? -4.723 13.092 -3.803 1.00 0.00 81 ASN A O 1
ATOM 1266 N N . GLY A 1 82 ? -5.574 11.186 -2.932 1.00 0.00 82 GLY A N 1
ATOM 1267 C CA . GLY A 1 82 ? -6.107 10.714 -4.198 1.00 0.00 82 GLY A CA 1
ATOM 1268 C C . GLY A 1 82 ? -5.008 10.628 -5.259 1.00 0.00 82 GLY A C 1
ATOM 1269 O O . GLY A 1 82 ? -5.297 10.543 -6.451 1.00 0.00 82 GLY A O 1
ATOM 1273 N N . ALA A 1 83 ? -3.771 10.655 -4.786 1.00 0.00 83 ALA A N 1
ATOM 1274 C CA . ALA A 1 83 ? -2.627 10.582 -5.679 1.00 0.00 83 ALA A CA 1
ATOM 1275 C C . ALA A 1 83 ? -2.461 9.142 -6.172 1.00 0.00 83 ALA A C 1
ATOM 1276 O O . ALA A 1 83 ? -3.164 8.242 -5.716 1.00 0.00 83 ALA A O 1
ATOM 1283 N N . GLU A 1 84 ? -1.527 8.971 -7.096 1.00 0.00 84 GLU A N 1
ATOM 1284 C CA . GLU A 1 84 ? -1.260 7.657 -7.655 1.00 0.00 84 GLU A CA 1
ATOM 1285 C C . GLU A 1 84 ? 0.220 7.303 -7.494 1.00 0.00 84 GLU A C 1
ATOM 1286 O O . GLU A 1 84 ? 1.092 8.119 -7.787 1.00 0.00 84 GLU A O 1
ATOM 1298 N N . LEU A 1 85 ? 0.457 6.085 -7.030 1.00 0.00 85 LEU A N 1
ATOM 1299 C CA . LEU A 1 85 ? 1.816 5.613 -6.827 1.00 0.00 85 LEU A CA 1
ATOM 1300 C C . LEU A 1 85 ? 2.079 4.418 -7.746 1.00 0.00 85 LEU A C 1
ATOM 1301 O O . LEU A 1 85 ? 1.546 3.332 -7.526 1.00 0.00 85 LEU A O 1
ATOM 1317 N N . ASP A 1 86 ? 2.901 4.659 -8.757 1.00 0.00 86 ASP A N 1
ATOM 1318 C CA . ASP A 1 86 ? 3.241 3.617 -9.710 1.00 0.00 86 ASP A CA 1
ATOM 1319 C C . ASP A 1 86 ? 4.582 2.992 -9.320 1.00 0.00 86 ASP A C 1
ATOM 1320 O O . ASP A 1 86 ? 5.638 3.573 -9.568 1.00 0.00 86 ASP A O 1
ATOM 1329 N N . TYR A 1 87 ? 4.497 1.817 -8.715 1.00 0.00 87 TYR A N 1
ATOM 1330 C CA . TYR A 1 87 ? 5.691 1.107 -8.287 1.00 0.00 87 TYR A CA 1
ATOM 1331 C C . TYR A 1 87 ? 6.271 0.272 -9.430 1.00 0.00 87 TYR A C 1
ATOM 1332 O O . TYR A 1 87 ? 5.579 -0.569 -10.003 1.00 0.00 87 TYR A O 1
ATOM 1350 N N . VAL A 1 88 ? 7.535 0.533 -9.729 1.00 0.00 88 VAL A N 1
ATOM 1351 C CA . VAL A 1 88 ? 8.216 -0.185 -10.793 1.00 0.00 88 VAL A CA 1
ATOM 1352 C C . VAL A 1 88 ? 8.752 -1.510 -10.248 1.00 0.00 88 VAL A C 1
ATOM 1353 O O . VAL A 1 88 ? 8.952 -1.654 -9.043 1.00 0.00 88 VAL A O 1
ATOM 1366 N N . VAL A 1 89 ? 8.968 -2.445 -11.162 1.00 0.00 89 VAL A N 1
ATOM 1367 C CA . VAL A 1 89 ? 9.476 -3.754 -10.788 1.00 0.00 89 VAL A CA 1
ATOM 1368 C C . VAL A 1 89 ? 10.715 -4.073 -11.626 1.00 0.00 89 VAL A C 1
ATOM 1369 O O . VAL A 1 89 ? 10.643 -4.121 -12.853 1.00 0.00 89 VAL A O 1
ATOM 1382 N N . ASP A 1 90 ? 11.823 -4.285 -10.931 1.00 0.00 90 ASP A N 1
ATOM 1383 C CA . ASP A 1 90 ? 13.076 -4.599 -11.596 1.00 0.00 90 ASP A CA 1
ATOM 1384 C C . ASP A 1 90 ? 14.071 -5.144 -10.569 1.00 0.00 90 ASP A C 1
ATOM 1385 O O . ASP A 1 90 ? 13.764 -5.218 -9.381 1.00 0.00 90 ASP A O 1
ATOM 1394 N N . PHE A 1 91 ? 15.243 -5.512 -11.066 1.00 0.00 91 PHE A N 1
ATOM 1395 C CA . PHE A 1 91 ? 16.285 -6.048 -10.207 1.00 0.00 91 PHE A CA 1
ATOM 1396 C C . PHE A 1 91 ? 15.685 -6.889 -9.077 1.00 0.00 91 PHE A C 1
ATOM 1397 O O . PHE A 1 91 ? 14.731 -7.634 -9.293 1.00 0.00 91 PHE A O 1
ATOM 1414 N N . MET A 1 92 ? 16.271 -6.741 -7.898 1.00 0.00 92 MET A N 1
ATOM 1415 C CA . MET A 1 92 ? 15.806 -7.477 -6.734 1.00 0.00 92 MET A CA 1
ATOM 1416 C C . MET A 1 92 ? 14.730 -6.692 -5.982 1.00 0.00 92 MET A C 1
ATOM 1417 O O . MET A 1 92 ? 14.568 -6.855 -4.774 1.00 0.00 92 MET A O 1
ATOM 1431 N N . GLY A 1 93 ? 14.023 -5.856 -6.728 1.00 0.00 93 GLY A N 1
ATOM 1432 C CA . GLY A 1 93 ? 12.966 -5.045 -6.147 1.00 0.00 93 GLY A CA 1
ATOM 1433 C C . GLY A 1 93 ? 12.257 -4.217 -7.220 1.00 0.00 93 GLY A C 1
ATOM 1434 O O . GLY A 1 93 ? 11.405 -4.730 -7.944 1.00 0.00 93 GLY A O 1
ATOM 1438 N N . GLY A 1 94 ? 12.635 -2.949 -7.289 1.00 0.00 94 GLY A N 1
ATOM 1439 C CA . GLY A 1 94 ? 12.046 -2.044 -8.262 1.00 0.00 94 GLY A CA 1
ATOM 1440 C C . GLY A 1 94 ? 12.405 -0.591 -7.947 1.00 0.00 94 GLY A C 1
ATOM 1441 O O . GLY A 1 94 ? 13.509 -0.306 -7.486 1.00 0.00 94 GLY A O 1
ATOM 1445 N N . GLY A 1 95 ? 11.451 0.291 -8.209 1.00 0.00 95 GLY A N 1
ATOM 1446 C CA . GLY A 1 95 ? 11.653 1.708 -7.959 1.00 0.00 95 GLY A CA 1
ATOM 1447 C C . GLY A 1 95 ? 10.402 2.340 -7.346 1.00 0.00 95 GLY A C 1
ATOM 1448 O O . GLY A 1 95 ? 9.414 1.652 -7.095 1.00 0.00 95 GLY A O 1
ATOM 1452 N N . PHE A 1 96 ? 10.486 3.643 -7.122 1.00 0.00 96 PHE A N 1
ATOM 1453 C CA . PHE A 1 96 ? 9.373 4.376 -6.542 1.00 0.00 96 PHE A CA 1
ATOM 1454 C C . PHE A 1 96 ? 8.981 5.564 -7.422 1.00 0.00 96 PHE A C 1
ATOM 1455 O O . PHE A 1 96 ? 9.749 6.513 -7.568 1.00 0.00 96 PHE A O 1
ATOM 1472 N N . THR A 1 97 ? 7.785 5.473 -7.986 1.00 0.00 97 THR A N 1
ATOM 1473 C CA . THR A 1 97 ? 7.282 6.529 -8.848 1.00 0.00 97 THR A CA 1
ATOM 1474 C C . THR A 1 97 ? 5.861 6.922 -8.437 1.00 0.00 97 THR A C 1
ATOM 1475 O O . THR A 1 97 ? 5.028 6.058 -8.169 1.00 0.00 97 THR A O 1
ATOM 1486 N N . ILE A 1 98 ? 5.629 8.225 -8.401 1.00 0.00 98 ILE A N 1
ATOM 1487 C CA . ILE A 1 98 ? 4.323 8.743 -8.027 1.00 0.00 98 ILE A CA 1
ATOM 1488 C C . ILE A 1 98 ? 3.923 9.855 -8.998 1.00 0.00 98 ILE A C 1
ATOM 1489 O O . ILE A 1 98 ? 4.743 10.704 -9.347 1.00 0.00 98 ILE A O 1
ATOM 1505 N N . ARG A 1 99 ? 2.664 9.816 -9.406 1.00 0.00 99 ARG A N 1
ATOM 1506 C CA . ARG A 1 99 ? 2.145 10.811 -10.330 1.00 0.00 99 ARG A CA 1
ATOM 1507 C C . ARG A 1 99 ? 0.926 11.511 -9.727 1.00 0.00 99 ARG A C 1
ATOM 1508 O O . ARG A 1 99 ? 0.078 10.867 -9.111 1.00 0.00 99 ARG A O 1
ATOM 1529 N N . ASN A 1 100 ? 0.876 12.820 -9.926 1.00 0.00 100 ASN A N 1
ATOM 1530 C CA . ASN A 1 100 ? -0.225 13.614 -9.409 1.00 0.00 100 ASN A CA 1
ATOM 1531 C C . ASN A 1 100 ? -0.884 14.375 -10.561 1.00 0.00 100 ASN A C 1
ATOM 1532 O O . ASN A 1 100 ? -0.222 15.135 -11.267 1.00 0.00 100 ASN A O 1
ATOM 1543 N N . PRO A 1 101 ? -2.214 14.138 -10.721 1.00 0.00 101 PRO A N 1
ATOM 1544 C CA . PRO A 1 101 ? -2.969 14.793 -11.775 1.00 0.00 101 PRO A CA 1
ATOM 1545 C C . PRO A 1 101 ? -3.237 16.259 -11.429 1.00 0.00 101 PRO A C 1
ATOM 1546 O O . PRO A 1 101 ? -4.078 16.557 -10.583 1.00 0.00 101 PRO A O 1
ATOM 1557 N N . MET A 1 1 ? -16.869 2.771 23.126 1.00 0.00 1 MET A N 2
ATOM 1558 C CA . MET A 1 1 ? -17.284 2.378 21.790 1.00 0.00 1 MET A CA 2
ATOM 1559 C C . MET A 1 1 ? -17.305 3.582 20.846 1.00 0.00 1 MET A C 2
ATOM 1560 O O . MET A 1 1 ? -18.002 4.563 21.101 1.00 0.00 1 MET A O 2
ATOM 1574 N N . GLN A 1 2 ? -16.533 3.468 19.775 1.00 0.00 2 GLN A N 2
ATOM 1575 C CA . GLN A 1 2 ? -16.455 4.535 18.792 1.00 0.00 2 GLN A CA 2
ATOM 1576 C C . GLN A 1 2 ? -15.760 4.038 17.523 1.00 0.00 2 GLN A C 2
ATOM 1577 O O . GLN A 1 2 ? -15.340 2.883 17.453 1.00 0.00 2 GLN A O 2
ATOM 1591 N N . GLU A 1 3 ? -15.659 4.933 16.552 1.00 0.00 3 GLU A N 2
ATOM 1592 C CA . GLU A 1 3 ? -15.022 4.600 15.290 1.00 0.00 3 GLU A CA 2
ATOM 1593 C C . GLU A 1 3 ? -14.276 5.815 14.734 1.00 0.00 3 GLU A C 2
ATOM 1594 O O . GLU A 1 3 ? -14.702 6.952 14.930 1.00 0.00 3 GLU A O 2
ATOM 1606 N N . GLN A 1 4 ? -13.176 5.533 14.052 1.00 0.00 4 GLN A N 2
ATOM 1607 C CA . GLN A 1 4 ? -12.367 6.588 13.466 1.00 0.00 4 GLN A CA 2
ATOM 1608 C C . GLN A 1 4 ? -12.182 6.345 11.967 1.00 0.00 4 GLN A C 2
ATOM 1609 O O . GLN A 1 4 ? -11.803 5.250 11.554 1.00 0.00 4 GLN A O 2
ATOM 1623 N N . ALA A 1 5 ? -12.457 7.385 11.193 1.00 0.00 5 ALA A N 2
ATOM 1624 C CA . ALA A 1 5 ? -12.325 7.298 9.749 1.00 0.00 5 ALA A CA 2
ATOM 1625 C C . ALA A 1 5 ? -10.909 6.838 9.397 1.00 0.00 5 ALA A C 2
ATOM 1626 O O . ALA A 1 5 ? -9.931 7.473 9.790 1.00 0.00 5 ALA A O 2
ATOM 1633 N N . GLN A 1 6 ? -10.844 5.739 8.660 1.00 0.00 6 GLN A N 2
ATOM 1634 C CA . GLN A 1 6 ? -9.564 5.187 8.251 1.00 0.00 6 GLN A CA 2
ATOM 1635 C C . GLN A 1 6 ? -9.586 4.843 6.760 1.00 0.00 6 GLN A C 2
ATOM 1636 O O . GLN A 1 6 ? -9.074 3.802 6.352 1.00 0.00 6 GLN A O 2
ATOM 1650 N N . GLN A 1 7 ? -10.185 5.738 5.988 1.00 0.00 7 GLN A N 2
ATOM 1651 C CA . GLN A 1 7 ? -10.281 5.543 4.551 1.00 0.00 7 GLN A CA 2
ATOM 1652 C C . GLN A 1 7 ? -9.673 6.736 3.811 1.00 0.00 7 GLN A C 2
ATOM 1653 O O . GLN A 1 7 ? -10.272 7.810 3.761 1.00 0.00 7 GLN A O 2
ATOM 1667 N N . PHE A 1 8 ? -8.492 6.508 3.256 1.00 0.00 8 PHE A N 2
ATOM 1668 C CA . PHE A 1 8 ? -7.798 7.552 2.521 1.00 0.00 8 PHE A CA 2
ATOM 1669 C C . PHE A 1 8 ? -8.068 7.438 1.019 1.00 0.00 8 PHE A C 2
ATOM 1670 O O . PHE A 1 8 ? -8.140 6.335 0.479 1.00 0.00 8 PHE A O 2
ATOM 1687 N N . ILE A 1 9 ? -8.211 8.593 0.387 1.00 0.00 9 ILE A N 2
ATOM 1688 C CA . ILE A 1 9 ? -8.472 8.637 -1.042 1.00 0.00 9 ILE A CA 2
ATOM 1689 C C . ILE A 1 9 ? -7.144 8.599 -1.800 1.00 0.00 9 ILE A C 2
ATOM 1690 O O . ILE A 1 9 ? -6.385 9.567 -1.780 1.00 0.00 9 ILE A O 2
ATOM 1706 N N . PHE A 1 10 ? -6.903 7.471 -2.452 1.00 0.00 10 PHE A N 2
ATOM 1707 C CA . PHE A 1 10 ? -5.680 7.294 -3.215 1.00 0.00 10 PHE A CA 2
ATOM 1708 C C . PHE A 1 10 ? -5.829 6.164 -4.236 1.00 0.00 10 PHE A C 2
ATOM 1709 O O . PHE A 1 10 ? -6.594 5.225 -4.020 1.00 0.00 10 PHE A O 2
ATOM 1726 N N . LYS A 1 11 ? -5.085 6.291 -5.325 1.00 0.00 11 LYS A N 2
ATOM 1727 C CA . LYS A 1 11 ? -5.124 5.291 -6.379 1.00 0.00 11 LYS A CA 2
ATOM 1728 C C . LYS A 1 11 ? -3.700 4.832 -6.694 1.00 0.00 11 LYS A C 2
ATOM 1729 O O . LYS A 1 11 ? -2.819 5.654 -6.940 1.00 0.00 11 LYS A O 2
ATOM 1748 N N . VAL A 1 12 ? -3.517 3.520 -6.676 1.00 0.00 12 VAL A N 2
ATOM 1749 C CA . VAL A 1 12 ? -2.214 2.941 -6.957 1.00 0.00 12 VAL A CA 2
ATOM 1750 C C . VAL A 1 12 ? -2.343 1.940 -8.107 1.00 0.00 12 VAL A C 2
ATOM 1751 O O . VAL A 1 12 ? -3.323 1.201 -8.184 1.00 0.00 12 VAL A O 2
ATOM 1764 N N . THR A 1 13 ? -1.339 1.948 -8.971 1.00 0.00 13 THR A N 2
ATOM 1765 C CA . THR A 1 13 ? -1.327 1.049 -10.113 1.00 0.00 13 THR A CA 2
ATOM 1766 C C . THR A 1 13 ? -1.272 -0.407 -9.645 1.00 0.00 13 THR A C 2
ATOM 1767 O O . THR A 1 13 ? -0.799 -0.692 -8.547 1.00 0.00 13 THR A O 2
ATOM 1778 N N . ASP A 1 14 ? -1.763 -1.289 -10.503 1.00 0.00 14 ASP A N 2
ATOM 1779 C CA . ASP A 1 14 ? -1.776 -2.708 -10.192 1.00 0.00 14 ASP A CA 2
ATOM 1780 C C . ASP A 1 14 ? -0.339 -3.198 -10.007 1.00 0.00 14 ASP A C 2
ATOM 1781 O O . ASP A 1 14 ? -0.104 -4.209 -9.346 1.00 0.00 14 ASP A O 2
ATOM 1790 N N . LYS A 1 15 ? 0.586 -2.460 -10.603 1.00 0.00 15 LYS A N 2
ATOM 1791 C CA . LYS A 1 15 ? 1.994 -2.807 -10.512 1.00 0.00 15 LYS A CA 2
ATOM 1792 C C . LYS A 1 15 ? 2.450 -2.691 -9.056 1.00 0.00 15 LYS A C 2
ATOM 1793 O O . LYS A 1 15 ? 3.226 -3.517 -8.578 1.00 0.00 15 LYS A O 2
ATOM 1812 N N . ALA A 1 16 ? 1.950 -1.659 -8.393 1.00 0.00 16 ALA A N 2
ATOM 1813 C CA . ALA A 1 16 ? 2.297 -1.425 -7.001 1.00 0.00 16 ALA A CA 2
ATOM 1814 C C . ALA A 1 16 ? 1.614 -2.478 -6.126 1.00 0.00 16 ALA A C 2
ATOM 1815 O O . ALA A 1 16 ? 2.265 -3.125 -5.306 1.00 0.00 16 ALA A O 2
ATOM 1822 N N . VAL A 1 17 ? 0.313 -2.618 -6.330 1.00 0.00 17 VAL A N 2
ATOM 1823 C CA . VAL A 1 17 ? -0.465 -3.582 -5.569 1.00 0.00 17 VAL A CA 2
ATOM 1824 C C . VAL A 1 17 ? 0.065 -4.990 -5.846 1.00 0.00 17 VAL A C 2
ATOM 1825 O O . VAL A 1 17 ? 0.472 -5.696 -4.925 1.00 0.00 17 VAL A O 2
ATOM 1838 N N . GLU A 1 18 ? 0.043 -5.356 -7.119 1.00 0.00 18 GLU A N 2
ATOM 1839 C CA . GLU A 1 18 ? 0.516 -6.667 -7.529 1.00 0.00 18 GLU A CA 2
ATOM 1840 C C . GLU A 1 18 ? 1.946 -6.894 -7.036 1.00 0.00 18 GLU A C 2
ATOM 1841 O O . GLU A 1 18 ? 2.377 -8.034 -6.873 1.00 0.00 18 GLU A O 2
ATOM 1853 N N . GLU A 1 19 ? 2.643 -5.789 -6.812 1.00 0.00 19 GLU A N 2
ATOM 1854 C CA . GLU A 1 19 ? 4.016 -5.853 -6.341 1.00 0.00 19 GLU A CA 2
ATOM 1855 C C . GLU A 1 19 ? 4.051 -6.226 -4.858 1.00 0.00 19 GLU A C 2
ATOM 1856 O O . GLU A 1 19 ? 5.086 -6.651 -4.345 1.00 0.00 19 GLU A O 2
ATOM 1868 N N . ILE A 1 20 ? 2.908 -6.055 -4.210 1.00 0.00 20 ILE A N 2
ATOM 1869 C CA . ILE A 1 20 ? 2.795 -6.369 -2.795 1.00 0.00 20 ILE A CA 2
ATOM 1870 C C . ILE A 1 20 ? 2.630 -7.880 -2.624 1.00 0.00 20 ILE A C 2
ATOM 1871 O O . ILE A 1 20 ? 3.401 -8.515 -1.907 1.00 0.00 20 ILE A O 2
ATOM 1887 N N . LYS A 1 21 ? 1.619 -8.412 -3.296 1.00 0.00 21 LYS A N 2
ATOM 1888 C CA . LYS A 1 21 ? 1.342 -9.837 -3.227 1.00 0.00 21 LYS A CA 2
ATOM 1889 C C . LYS A 1 21 ? 2.582 -10.615 -3.673 1.00 0.00 21 LYS A C 2
ATOM 1890 O O . LYS A 1 21 ? 2.744 -11.784 -3.326 1.00 0.00 21 LYS A O 2
ATOM 1909 N N . LYS A 1 22 ? 3.425 -9.935 -4.437 1.00 0.00 22 LYS A N 2
ATOM 1910 C CA . LYS A 1 22 ? 4.645 -10.547 -4.934 1.00 0.00 22 LYS A CA 2
ATOM 1911 C C . LYS A 1 22 ? 5.626 -10.735 -3.775 1.00 0.00 22 LYS A C 2
ATOM 1912 O O . LYS A 1 22 ? 6.158 -11.826 -3.578 1.00 0.00 22 LYS A O 2
ATOM 1931 N N . VAL A 1 23 ? 5.835 -9.654 -3.038 1.00 0.00 23 VAL A N 2
ATOM 1932 C CA . VAL A 1 23 ? 6.742 -9.685 -1.904 1.00 0.00 23 VAL A CA 2
ATOM 1933 C C . VAL A 1 23 ? 6.127 -10.531 -0.787 1.00 0.00 23 VAL A C 2
ATOM 1934 O O . VAL A 1 23 ? 6.844 -11.070 0.054 1.00 0.00 23 VAL A O 2
ATOM 1947 N N . ALA A 1 24 ? 4.806 -10.622 -0.816 1.00 0.00 24 ALA A N 2
ATOM 1948 C CA . ALA A 1 24 ? 4.086 -11.393 0.183 1.00 0.00 24 ALA A CA 2
ATOM 1949 C C . ALA A 1 24 ? 4.250 -12.885 -0.116 1.00 0.00 24 ALA A C 2
ATOM 1950 O O . ALA A 1 24 ? 4.618 -13.661 0.765 1.00 0.00 24 ALA A O 2
ATOM 1957 N N . GLN A 1 25 ? 3.969 -13.241 -1.361 1.00 0.00 25 GLN A N 2
ATOM 1958 C CA . GLN A 1 25 ? 4.081 -14.626 -1.786 1.00 0.00 25 GLN A CA 2
ATOM 1959 C C . GLN A 1 25 ? 5.521 -15.116 -1.626 1.00 0.00 25 GLN A C 2
ATOM 1960 O O . GLN A 1 25 ? 5.778 -16.319 -1.647 1.00 0.00 25 GLN A O 2
ATOM 1974 N N . GLU A 1 26 ? 6.424 -14.159 -1.469 1.00 0.00 26 GLU A N 2
ATOM 1975 C CA . GLU A 1 26 ? 7.832 -14.478 -1.305 1.00 0.00 26 GLU A CA 2
ATOM 1976 C C . GLU A 1 26 ? 8.167 -14.654 0.178 1.00 0.00 26 GLU A C 2
ATOM 1977 O O . GLU A 1 26 ? 9.315 -14.919 0.531 1.00 0.00 26 GLU A O 2
ATOM 1989 N N . ASN A 1 27 ? 7.144 -14.499 1.005 1.00 0.00 27 ASN A N 2
ATOM 1990 C CA . ASN A 1 27 ? 7.316 -14.637 2.442 1.00 0.00 27 ASN A CA 2
ATOM 1991 C C . ASN A 1 27 ? 6.134 -15.418 3.019 1.00 0.00 27 ASN A C 2
ATOM 1992 O O . ASN A 1 27 ? 5.914 -15.413 4.230 1.00 0.00 27 ASN A O 2
ATOM 2003 N N . ASN A 1 28 ? 5.404 -16.070 2.127 1.00 0.00 28 ASN A N 2
ATOM 2004 C CA . ASN A 1 28 ? 4.250 -16.854 2.533 1.00 0.00 28 ASN A CA 2
ATOM 2005 C C . ASN A 1 28 ? 3.316 -15.981 3.374 1.00 0.00 28 ASN A C 2
ATOM 2006 O O . ASN A 1 28 ? 2.800 -16.425 4.398 1.00 0.00 28 ASN A O 2
ATOM 2017 N N . ILE A 1 29 ? 3.127 -14.755 2.909 1.00 0.00 29 ILE A N 2
ATOM 2018 C CA . ILE A 1 29 ? 2.265 -13.815 3.606 1.00 0.00 29 ILE A CA 2
ATOM 2019 C C . ILE A 1 29 ? 0.893 -13.791 2.929 1.00 0.00 29 ILE A C 2
ATOM 2020 O O . ILE A 1 29 ? 0.800 -13.842 1.704 1.00 0.00 29 ILE A O 2
ATOM 2036 N N . GLU A 1 30 ? -0.139 -13.714 3.758 1.00 0.00 30 GLU A N 2
ATOM 2037 C CA . GLU A 1 30 ? -1.501 -13.683 3.255 1.00 0.00 30 GLU A CA 2
ATOM 2038 C C . GLU A 1 30 ? -2.199 -12.393 3.692 1.00 0.00 30 GLU A C 2
ATOM 2039 O O . GLU A 1 30 ? -3.394 -12.220 3.458 1.00 0.00 30 GLU A O 2
ATOM 2051 N N . ASN A 1 31 ? -1.423 -11.522 4.319 1.00 0.00 31 ASN A N 2
ATOM 2052 C CA . ASN A 1 31 ? -1.951 -10.253 4.790 1.00 0.00 31 ASN A CA 2
ATOM 2053 C C . ASN A 1 31 ? -0.831 -9.211 4.801 1.00 0.00 31 ASN A C 2
ATOM 2054 O O . ASN A 1 31 ? -0.430 -8.736 5.862 1.00 0.00 31 ASN A O 2
ATOM 2065 N N . PRO A 1 32 ? -0.345 -8.877 3.575 1.00 0.00 32 PRO A N 2
ATOM 2066 C CA . PRO A 1 32 ? 0.721 -7.900 3.433 1.00 0.00 32 PRO A CA 2
ATOM 2067 C C . PRO A 1 32 ? 0.195 -6.480 3.650 1.00 0.00 32 PRO A C 2
ATOM 2068 O O . PRO A 1 32 ? -0.574 -5.968 2.838 1.00 0.00 32 PRO A O 2
ATOM 2079 N N . ILE A 1 33 ? 0.632 -5.883 4.749 1.00 0.00 33 ILE A N 2
ATOM 2080 C CA . ILE A 1 33 ? 0.215 -4.532 5.083 1.00 0.00 33 ILE A CA 2
ATOM 2081 C C . ILE A 1 33 ? 1.232 -3.536 4.521 1.00 0.00 33 ILE A C 2
ATOM 2082 O O . ILE A 1 33 ? 2.258 -3.273 5.145 1.00 0.00 33 ILE A O 2
ATOM 2098 N N . LEU A 1 34 ? 0.910 -3.008 3.349 1.00 0.00 34 LEU A N 2
ATOM 2099 C CA . LEU A 1 34 ? 1.782 -2.047 2.696 1.00 0.00 34 LEU A CA 2
ATOM 2100 C C . LEU A 1 34 ? 1.369 -0.631 3.103 1.00 0.00 34 LEU A C 2
ATOM 2101 O O . LEU A 1 34 ? 0.245 -0.209 2.839 1.00 0.00 34 LEU A O 2
ATOM 2117 N N . ARG A 1 35 ? 2.301 0.063 3.740 1.00 0.00 35 ARG A N 2
ATOM 2118 C CA . ARG A 1 35 ? 2.048 1.422 4.186 1.00 0.00 35 ARG A CA 2
ATOM 2119 C C . ARG A 1 35 ? 2.836 2.417 3.332 1.00 0.00 35 ARG A C 2
ATOM 2120 O O . ARG A 1 35 ? 3.989 2.165 2.985 1.00 0.00 35 ARG A O 2
ATOM 2141 N N . ILE A 1 36 ? 2.183 3.526 3.018 1.00 0.00 36 ILE A N 2
ATOM 2142 C CA . ILE A 1 36 ? 2.809 4.560 2.211 1.00 0.00 36 ILE A CA 2
ATOM 2143 C C . ILE A 1 36 ? 3.390 5.637 3.130 1.00 0.00 36 ILE A C 2
ATOM 2144 O O . ILE A 1 36 ? 2.647 6.401 3.743 1.00 0.00 36 ILE A O 2
ATOM 2160 N N . ARG A 1 37 ? 4.713 5.662 3.197 1.00 0.00 37 ARG A N 2
ATOM 2161 C CA . ARG A 1 37 ? 5.402 6.632 4.031 1.00 0.00 37 ARG A CA 2
ATOM 2162 C C . ARG A 1 37 ? 6.353 7.480 3.184 1.00 0.00 37 ARG A C 2
ATOM 2163 O O . ARG A 1 37 ? 6.840 7.026 2.150 1.00 0.00 37 ARG A O 2
ATOM 2184 N N . VAL A 1 38 ? 6.588 8.696 3.654 1.00 0.00 38 VAL A N 2
ATOM 2185 C CA . VAL A 1 38 ? 7.472 9.612 2.952 1.00 0.00 38 VAL A CA 2
ATOM 2186 C C . VAL A 1 38 ? 8.914 9.115 3.074 1.00 0.00 38 VAL A C 2
ATOM 2187 O O . VAL A 1 38 ? 9.239 8.362 3.991 1.00 0.00 38 VAL A O 2
ATOM 2200 N N . VAL A 1 39 ? 9.740 9.558 2.138 1.00 0.00 39 VAL A N 2
ATOM 2201 C CA . VAL A 1 39 ? 11.140 9.168 2.129 1.00 0.00 39 VAL A CA 2
ATOM 2202 C C . VAL A 1 39 ? 11.971 10.284 1.494 1.00 0.00 39 VAL A C 2
ATOM 2203 O O . VAL A 1 39 ? 11.902 10.504 0.285 1.00 0.00 39 VAL A O 2
ATOM 2216 N N . PRO A 1 40 ? 12.759 10.977 2.359 1.00 0.00 40 PRO A N 2
ATOM 2217 C CA . PRO A 1 40 ? 13.603 12.065 1.895 1.00 0.00 40 PRO A CA 2
ATOM 2218 C C . PRO A 1 40 ? 14.830 11.529 1.153 1.00 0.00 40 PRO A C 2
ATOM 2219 O O . PRO A 1 40 ? 15.951 11.628 1.649 1.00 0.00 40 PRO A O 2
ATOM 2230 N N . GLY A 1 41 ? 14.575 10.974 -0.022 1.00 0.00 41 GLY A N 2
ATOM 2231 C CA . GLY A 1 41 ? 15.644 10.423 -0.837 1.00 0.00 41 GLY A CA 2
ATOM 2232 C C . GLY A 1 41 ? 16.352 11.523 -1.630 1.00 0.00 41 GLY A C 2
ATOM 2233 O O . GLY A 1 41 ? 17.562 11.707 -1.499 1.00 0.00 41 GLY A O 2
ATOM 2237 N N . GLY A 1 42 ? 15.569 12.227 -2.434 1.00 0.00 42 GLY A N 2
ATOM 2238 C CA . GLY A 1 42 ? 16.106 13.304 -3.247 1.00 0.00 42 GLY A CA 2
ATOM 2239 C C . GLY A 1 42 ? 15.204 14.539 -3.187 1.00 0.00 42 GLY A C 2
ATOM 2240 O O . GLY A 1 42 ? 14.021 14.432 -2.869 1.00 0.00 42 GLY A O 2
ATOM 2244 N N . CYS A 1 43 ? 15.798 15.682 -3.498 1.00 0.00 43 CYS A N 2
ATOM 2245 C CA . CYS A 1 43 ? 15.063 16.935 -3.483 1.00 0.00 43 CYS A CA 2
ATOM 2246 C C . CYS A 1 43 ? 14.040 16.905 -4.620 1.00 0.00 43 CYS A C 2
ATOM 2247 O O . CYS A 1 43 ? 12.866 17.206 -4.412 1.00 0.00 43 CYS A O 2
ATOM 2255 N N . SER A 1 44 ? 14.523 16.540 -5.799 1.00 0.00 44 SER A N 2
ATOM 2256 C CA . SER A 1 44 ? 13.665 16.468 -6.969 1.00 0.00 44 SER A CA 2
ATOM 2257 C C . SER A 1 44 ? 12.950 15.116 -7.011 1.00 0.00 44 SER A C 2
ATOM 2258 O O . SER A 1 44 ? 11.741 15.055 -7.230 1.00 0.00 44 SER A O 2
ATOM 2266 N N . GLY A 1 45 ? 13.727 14.064 -6.797 1.00 0.00 45 GLY A N 2
ATOM 2267 C CA . GLY A 1 45 ? 13.183 12.717 -6.807 1.00 0.00 45 GLY A CA 2
ATOM 2268 C C . GLY A 1 45 ? 12.178 12.523 -5.670 1.00 0.00 45 GLY A C 2
ATOM 2269 O O . GLY A 1 45 ? 11.018 12.915 -5.790 1.00 0.00 45 GLY A O 2
ATOM 2273 N N . PHE A 1 46 ? 12.659 11.920 -4.594 1.00 0.00 46 PHE A N 2
ATOM 2274 C CA . PHE A 1 46 ? 11.816 11.669 -3.437 1.00 0.00 46 PHE A CA 2
ATOM 2275 C C . PHE A 1 46 ? 10.590 10.839 -3.820 1.00 0.00 46 PHE A C 2
ATOM 2276 O O . PHE A 1 46 ? 9.665 11.346 -4.453 1.00 0.00 46 PHE A O 2
ATOM 2293 N N . GLN A 1 47 ? 10.622 9.575 -3.422 1.00 0.00 47 GLN A N 2
ATOM 2294 C CA . GLN A 1 47 ? 9.525 8.669 -3.716 1.00 0.00 47 GLN A CA 2
ATOM 2295 C C . GLN A 1 47 ? 9.158 7.859 -2.472 1.00 0.00 47 GLN A C 2
ATOM 2296 O O . GLN A 1 47 ? 10.001 7.627 -1.606 1.00 0.00 47 GLN A O 2
ATOM 2310 N N . TYR A 1 48 ? 7.898 7.451 -2.421 1.00 0.00 48 TYR A N 2
ATOM 2311 C CA . TYR A 1 48 ? 7.409 6.671 -1.297 1.00 0.00 48 TYR A CA 2
ATOM 2312 C C . TYR A 1 48 ? 7.740 5.188 -1.473 1.00 0.00 48 TYR A C 2
ATOM 2313 O O . TYR A 1 48 ? 7.210 4.531 -2.368 1.00 0.00 48 TYR A O 2
ATOM 2331 N N . ALA A 1 49 ? 8.615 4.703 -0.604 1.00 0.00 49 ALA A N 2
ATOM 2332 C CA . ALA A 1 49 ? 9.024 3.309 -0.652 1.00 0.00 49 ALA A CA 2
ATOM 2333 C C . ALA A 1 49 ? 7.958 2.446 0.027 1.00 0.00 49 ALA A C 2
ATOM 2334 O O . ALA A 1 49 ? 7.162 2.947 0.820 1.00 0.00 49 ALA A O 2
ATOM 2341 N N . MET A 1 50 ? 7.977 1.165 -0.310 1.00 0.00 50 MET A N 2
ATOM 2342 C CA . MET A 1 50 ? 7.023 0.228 0.257 1.00 0.00 50 MET A CA 2
ATOM 2343 C C . MET A 1 50 ? 7.584 -0.430 1.519 1.00 0.00 50 MET A C 2
ATOM 2344 O O . MET A 1 50 ? 8.741 -0.213 1.875 1.00 0.00 50 MET A O 2
ATOM 2358 N N . GLY A 1 51 ? 6.737 -1.221 2.162 1.00 0.00 51 GLY A N 2
ATOM 2359 C CA . GLY A 1 51 ? 7.134 -1.912 3.377 1.00 0.00 51 GLY A CA 2
ATOM 2360 C C . GLY A 1 51 ? 5.971 -2.723 3.952 1.00 0.00 51 GLY A C 2
ATOM 2361 O O . GLY A 1 51 ? 4.827 -2.271 3.936 1.00 0.00 51 GLY A O 2
ATOM 2365 N N . PHE A 1 52 ? 6.303 -3.907 4.445 1.00 0.00 52 PHE A N 2
ATOM 2366 C CA . PHE A 1 52 ? 5.300 -4.785 5.024 1.00 0.00 52 PHE A CA 2
ATOM 2367 C C . PHE A 1 52 ? 5.503 -4.929 6.533 1.00 0.00 52 PHE A C 2
ATOM 2368 O O . PHE A 1 52 ? 6.502 -5.492 6.978 1.00 0.00 52 PHE A O 2
ATOM 2385 N N . ASP A 1 53 ? 4.539 -4.411 7.280 1.00 0.00 53 ASP A N 2
ATOM 2386 C CA . ASP A 1 53 ? 4.599 -4.476 8.730 1.00 0.00 53 ASP A CA 2
ATOM 2387 C C . ASP A 1 53 ? 3.513 -5.426 9.240 1.00 0.00 53 ASP A C 2
ATOM 2388 O O . ASP A 1 53 ? 2.706 -5.927 8.459 1.00 0.00 53 ASP A O 2
ATOM 2397 N N . ASP A 1 54 ? 3.529 -5.645 10.547 1.00 0.00 54 ASP A N 2
ATOM 2398 C CA . ASP A 1 54 ? 2.556 -6.526 11.169 1.00 0.00 54 ASP A CA 2
ATOM 2399 C C . ASP A 1 54 ? 1.915 -5.810 12.360 1.00 0.00 54 ASP A C 2
ATOM 2400 O O . ASP A 1 54 ? 2.043 -6.256 13.499 1.00 0.00 54 ASP A O 2
ATOM 2409 N N . THR A 1 55 ? 1.239 -4.712 12.056 1.00 0.00 55 THR A N 2
ATOM 2410 C CA . THR A 1 55 ? 0.578 -3.930 13.087 1.00 0.00 55 THR A CA 2
ATOM 2411 C C . THR A 1 55 ? -0.160 -2.743 12.465 1.00 0.00 55 THR A C 2
ATOM 2412 O O . THR A 1 55 ? -0.022 -2.477 11.272 1.00 0.00 55 THR A O 2
ATOM 2423 N N . VAL A 1 56 ? -0.929 -2.061 13.301 1.00 0.00 56 VAL A N 2
ATOM 2424 C CA . VAL A 1 56 ? -1.689 -0.908 12.849 1.00 0.00 56 VAL A CA 2
ATOM 2425 C C . VAL A 1 56 ? -1.536 0.228 13.861 1.00 0.00 56 VAL A C 2
ATOM 2426 O O . VAL A 1 56 ? -1.259 -0.015 15.035 1.00 0.00 56 VAL A O 2
ATOM 2439 N N . GLU A 1 57 ? -1.722 1.445 13.370 1.00 0.00 57 GLU A N 2
ATOM 2440 C CA . GLU A 1 57 ? -1.608 2.619 14.218 1.00 0.00 57 GLU A CA 2
ATOM 2441 C C . GLU A 1 57 ? -2.961 2.949 14.853 1.00 0.00 57 GLU A C 2
ATOM 2442 O O . GLU A 1 57 ? -3.980 2.364 14.490 1.00 0.00 57 GLU A O 2
ATOM 2454 N N . GLU A 1 58 ? -2.926 3.884 15.791 1.00 0.00 58 GLU A N 2
ATOM 2455 C CA . GLU A 1 58 ? -4.136 4.298 16.480 1.00 0.00 58 GLU A CA 2
ATOM 2456 C C . GLU A 1 58 ? -4.860 5.381 15.677 1.00 0.00 58 GLU A C 2
ATOM 2457 O O . GLU A 1 58 ? -5.542 6.230 16.248 1.00 0.00 58 GLU A O 2
ATOM 2469 N N . GLY A 1 59 ? -4.686 5.316 14.365 1.00 0.00 59 GLY A N 2
ATOM 2470 C CA . GLY A 1 59 ? -5.314 6.280 13.478 1.00 0.00 59 GLY A CA 2
ATOM 2471 C C . GLY A 1 59 ? -4.670 6.249 12.091 1.00 0.00 59 GLY A C 2
ATOM 2472 O O . GLY A 1 59 ? -4.132 7.255 11.630 1.00 0.00 59 GLY A O 2
ATOM 2476 N N . ASP A 1 60 ? -4.746 5.085 11.463 1.00 0.00 60 ASP A N 2
ATOM 2477 C CA . ASP A 1 60 ? -4.177 4.910 10.138 1.00 0.00 60 ASP A CA 2
ATOM 2478 C C . ASP A 1 60 ? -5.281 4.493 9.165 1.00 0.00 60 ASP A C 2
ATOM 2479 O O . ASP A 1 60 ? -5.997 3.523 9.411 1.00 0.00 60 ASP A O 2
ATOM 2488 N N . HIS A 1 61 ? -5.385 5.246 8.079 1.00 0.00 61 HIS A N 2
ATOM 2489 C CA . HIS A 1 61 ? -6.390 4.966 7.068 1.00 0.00 61 HIS A CA 2
ATOM 2490 C C . HIS A 1 61 ? -6.076 3.632 6.388 1.00 0.00 61 HIS A C 2
ATOM 2491 O O . HIS A 1 61 ? -5.205 3.561 5.523 1.00 0.00 61 HIS A O 2
ATOM 2505 N N . VAL A 1 62 ? -6.805 2.607 6.806 1.00 0.00 62 VAL A N 2
ATOM 2506 C CA . VAL A 1 62 ? -6.616 1.278 6.249 1.00 0.00 62 VAL A CA 2
ATOM 2507 C C . VAL A 1 62 ? -7.532 1.103 5.036 1.00 0.00 62 VAL A C 2
ATOM 2508 O O . VAL A 1 62 ? -8.747 1.264 5.143 1.00 0.00 62 VAL A O 2
ATOM 2521 N N . PHE A 1 63 ? -6.915 0.777 3.910 1.00 0.00 63 PHE A N 2
ATOM 2522 C CA . PHE A 1 63 ? -7.660 0.578 2.679 1.00 0.00 63 PHE A CA 2
ATOM 2523 C C . PHE A 1 63 ? -7.549 -0.870 2.198 1.00 0.00 63 PHE A C 2
ATOM 2524 O O . PHE A 1 63 ? -6.447 -1.379 1.997 1.00 0.00 63 PHE A O 2
ATOM 2541 N N . GLU A 1 64 ? -8.706 -1.493 2.027 1.00 0.00 64 GLU A N 2
ATOM 2542 C CA . GLU A 1 64 ? -8.753 -2.873 1.574 1.00 0.00 64 GLU A CA 2
ATOM 2543 C C . GLU A 1 64 ? -8.473 -2.948 0.072 1.00 0.00 64 GLU A C 2
ATOM 2544 O O . GLU A 1 64 ? -9.112 -2.254 -0.718 1.00 0.00 64 GLU A O 2
ATOM 2556 N N . TYR A 1 65 ? -7.518 -3.797 -0.279 1.00 0.00 65 TYR A N 2
ATOM 2557 C CA . TYR A 1 65 ? -7.146 -3.971 -1.672 1.00 0.00 65 TYR A CA 2
ATOM 2558 C C . TYR A 1 65 ? -7.500 -5.377 -2.162 1.00 0.00 65 TYR A C 2
ATOM 2559 O O . TYR A 1 65 ? -8.255 -6.094 -1.508 1.00 0.00 65 TYR A O 2
ATOM 2577 N N . ASP A 1 66 ? -6.936 -5.729 -3.309 1.00 0.00 66 ASP A N 2
ATOM 2578 C CA . ASP A 1 66 ? -7.183 -7.036 -3.894 1.00 0.00 66 ASP A CA 2
ATOM 2579 C C . ASP A 1 66 ? -6.584 -8.115 -2.990 1.00 0.00 66 ASP A C 2
ATOM 2580 O O . ASP A 1 66 ? -5.578 -8.732 -3.337 1.00 0.00 66 ASP A O 2
ATOM 2589 N N . GLY A 1 67 ? -7.227 -8.310 -1.848 1.00 0.00 67 GLY A N 2
ATOM 2590 C CA . GLY A 1 67 ? -6.771 -9.304 -0.892 1.00 0.00 67 GLY A CA 2
ATOM 2591 C C . GLY A 1 67 ? -5.487 -8.847 -0.196 1.00 0.00 67 GLY A C 2
ATOM 2592 O O . GLY A 1 67 ? -4.614 -9.661 0.101 1.00 0.00 67 GLY A O 2
ATOM 2596 N N . VAL A 1 68 ? -5.412 -7.546 0.043 1.00 0.00 68 VAL A N 2
ATOM 2597 C CA . VAL A 1 68 ? -4.250 -6.971 0.698 1.00 0.00 68 VAL A CA 2
ATOM 2598 C C . VAL A 1 68 ? -4.675 -5.729 1.483 1.00 0.00 68 VAL A C 2
ATOM 2599 O O . VAL A 1 68 ? -5.646 -5.065 1.124 1.00 0.00 68 VAL A O 2
ATOM 2612 N N . LYS A 1 69 ? -3.926 -5.452 2.541 1.00 0.00 69 LYS A N 2
ATOM 2613 C CA . LYS A 1 69 ? -4.214 -4.302 3.381 1.00 0.00 69 LYS A CA 2
ATOM 2614 C C . LYS A 1 69 ? -3.147 -3.229 3.151 1.00 0.00 69 LYS A C 2
ATOM 2615 O O . LYS A 1 69 ? -1.983 -3.547 2.916 1.00 0.00 69 LYS A O 2
ATOM 2634 N N . VAL A 1 70 ? -3.584 -1.980 3.226 1.00 0.00 70 VAL A N 2
ATOM 2635 C CA . VAL A 1 70 ? -2.681 -0.859 3.029 1.00 0.00 70 VAL A CA 2
ATOM 2636 C C . VAL A 1 70 ? -3.081 0.282 3.967 1.00 0.00 70 VAL A C 2
ATOM 2637 O O . VAL A 1 70 ? -4.243 0.396 4.353 1.00 0.00 70 VAL A O 2
ATOM 2650 N N . VAL A 1 71 ? -2.094 1.099 4.307 1.00 0.00 71 VAL A N 2
ATOM 2651 C CA . VAL A 1 71 ? -2.328 2.227 5.192 1.00 0.00 71 VAL A CA 2
ATOM 2652 C C . VAL A 1 71 ? -1.442 3.398 4.763 1.00 0.00 71 VAL A C 2
ATOM 2653 O O . VAL A 1 71 ? -0.467 3.211 4.036 1.00 0.00 71 VAL A O 2
ATOM 2666 N N . ILE A 1 72 ? -1.812 4.581 5.231 1.00 0.00 72 ILE A N 2
ATOM 2667 C CA . ILE A 1 72 ? -1.063 5.783 4.905 1.00 0.00 72 ILE A CA 2
ATOM 2668 C C . ILE A 1 72 ? -1.078 6.730 6.107 1.00 0.00 72 ILE A C 2
ATOM 2669 O O . ILE A 1 72 ? -2.143 7.074 6.617 1.00 0.00 72 ILE A O 2
ATOM 2685 N N . ASP A 1 73 ? 0.116 7.124 6.523 1.00 0.00 73 ASP A N 2
ATOM 2686 C CA . ASP A 1 73 ? 0.254 8.025 7.655 1.00 0.00 73 ASP A CA 2
ATOM 2687 C C . ASP A 1 73 ? -0.718 9.195 7.492 1.00 0.00 73 ASP A C 2
ATOM 2688 O O . ASP A 1 73 ? -1.165 9.486 6.383 1.00 0.00 73 ASP A O 2
ATOM 2697 N N . PRO A 1 74 ? -1.026 9.852 8.643 1.00 0.00 74 PRO A N 2
ATOM 2698 C CA . PRO A 1 74 ? -1.937 10.984 8.638 1.00 0.00 74 PRO A CA 2
ATOM 2699 C C . PRO A 1 74 ? -1.259 12.231 8.066 1.00 0.00 74 PRO A C 2
ATOM 2700 O O . PRO A 1 74 ? -1.930 13.135 7.571 1.00 0.00 74 PRO A O 2
ATOM 2711 N N . PHE A 1 75 ? 0.064 12.239 8.153 1.00 0.00 75 PHE A N 2
ATOM 2712 C CA . PHE A 1 75 ? 0.840 13.360 7.651 1.00 0.00 75 PHE A CA 2
ATOM 2713 C C . PHE A 1 75 ? 1.207 13.157 6.180 1.00 0.00 75 PHE A C 2
ATOM 2714 O O . PHE A 1 75 ? 1.409 14.125 5.448 1.00 0.00 75 PHE A O 2
ATOM 2731 N N . SER A 1 76 ? 1.281 11.893 5.790 1.00 0.00 76 SER A N 2
ATOM 2732 C CA . SER A 1 76 ? 1.620 11.551 4.419 1.00 0.00 76 SER A CA 2
ATOM 2733 C C . SER A 1 76 ? 0.350 11.483 3.568 1.00 0.00 76 SER A C 2
ATOM 2734 O O . SER A 1 76 ? 0.415 11.568 2.342 1.00 0.00 76 SER A O 2
ATOM 2742 N N . MET A 1 77 ? -0.775 11.329 4.251 1.00 0.00 77 MET A N 2
ATOM 2743 C CA . MET A 1 77 ? -2.057 11.248 3.573 1.00 0.00 77 MET A CA 2
ATOM 2744 C C . MET A 1 77 ? -2.306 12.494 2.720 1.00 0.00 77 MET A C 2
ATOM 2745 O O . MET A 1 77 ? -2.639 12.387 1.541 1.00 0.00 77 MET A O 2
ATOM 2759 N N . PRO A 1 78 ? -2.130 13.677 3.367 1.00 0.00 78 PRO A N 2
ATOM 2760 C CA . PRO A 1 78 ? -2.332 14.942 2.681 1.00 0.00 78 PRO A CA 2
ATOM 2761 C C . PRO A 1 78 ? -1.167 15.246 1.736 1.00 0.00 78 PRO A C 2
ATOM 2762 O O . PRO A 1 78 ? -1.150 16.286 1.080 1.00 0.00 78 PRO A O 2
ATOM 2773 N N . TYR A 1 79 ? -0.222 14.318 1.697 1.00 0.00 79 TYR A N 2
ATOM 2774 C CA . TYR A 1 79 ? 0.944 14.473 0.844 1.00 0.00 79 TYR A CA 2
ATOM 2775 C C . TYR A 1 79 ? 0.722 13.805 -0.515 1.00 0.00 79 TYR A C 2
ATOM 2776 O O . TYR A 1 79 ? 1.309 14.214 -1.515 1.00 0.00 79 TYR A O 2
ATOM 2794 N N . VAL A 1 80 ? -0.127 12.787 -0.506 1.00 0.00 80 VAL A N 2
ATOM 2795 C CA . VAL A 1 80 ? -0.433 12.058 -1.724 1.00 0.00 80 VAL A CA 2
ATOM 2796 C C . VAL A 1 80 ? -1.932 11.757 -1.770 1.00 0.00 80 VAL A C 2
ATOM 2797 O O . VAL A 1 80 ? -2.348 10.735 -2.316 1.00 0.00 80 VAL A O 2
ATOM 2810 N N . ASN A 1 81 ? -2.704 12.664 -1.190 1.00 0.00 81 ASN A N 2
ATOM 2811 C CA . ASN A 1 81 ? -4.148 12.508 -1.157 1.00 0.00 81 ASN A CA 2
ATOM 2812 C C . ASN A 1 81 ? -4.706 12.666 -2.573 1.00 0.00 81 ASN A C 2
ATOM 2813 O O . ASN A 1 81 ? -4.631 13.746 -3.157 1.00 0.00 81 ASN A O 2
ATOM 2824 N N . GLY A 1 82 ? -5.252 11.573 -3.084 1.00 0.00 82 GLY A N 2
ATOM 2825 C CA . GLY A 1 82 ? -5.822 11.576 -4.421 1.00 0.00 82 GLY A CA 2
ATOM 2826 C C . GLY A 1 82 ? -4.765 11.223 -5.469 1.00 0.00 82 GLY A C 2
ATOM 2827 O O . GLY A 1 82 ? -5.069 10.575 -6.469 1.00 0.00 82 GLY A O 2
ATOM 2831 N N . ALA A 1 83 ? -3.544 11.666 -5.204 1.00 0.00 83 ALA A N 2
ATOM 2832 C CA . ALA A 1 83 ? -2.440 11.405 -6.111 1.00 0.00 83 ALA A CA 2
ATOM 2833 C C . ALA A 1 83 ? -2.341 9.900 -6.368 1.00 0.00 83 ALA A C 2
ATOM 2834 O O . ALA A 1 83 ? -3.143 9.124 -5.850 1.00 0.00 83 ALA A O 2
ATOM 2841 N N . GLU A 1 84 ? -1.350 9.533 -7.167 1.00 0.00 84 GLU A N 2
ATOM 2842 C CA . GLU A 1 84 ? -1.135 8.134 -7.498 1.00 0.00 84 GLU A CA 2
ATOM 2843 C C . GLU A 1 84 ? 0.355 7.795 -7.430 1.00 0.00 84 GLU A C 2
ATOM 2844 O O . GLU A 1 84 ? 1.193 8.566 -7.897 1.00 0.00 84 GLU A O 2
ATOM 2856 N N . LEU A 1 85 ? 0.641 6.641 -6.845 1.00 0.00 85 LEU A N 2
ATOM 2857 C CA . LEU A 1 85 ? 2.015 6.191 -6.710 1.00 0.00 85 LEU A CA 2
ATOM 2858 C C . LEU A 1 85 ? 2.248 4.993 -7.633 1.00 0.00 85 LEU A C 2
ATOM 2859 O O . LEU A 1 85 ? 1.731 3.904 -7.385 1.00 0.00 85 LEU A O 2
ATOM 2875 N N . ASP A 1 86 ? 3.026 5.234 -8.678 1.00 0.00 86 ASP A N 2
ATOM 2876 C CA . ASP A 1 86 ? 3.333 4.188 -9.639 1.00 0.00 86 ASP A CA 2
ATOM 2877 C C . ASP A 1 86 ? 4.680 3.556 -9.285 1.00 0.00 86 ASP A C 2
ATOM 2878 O O . ASP A 1 86 ? 5.669 4.261 -9.089 1.00 0.00 86 ASP A O 2
ATOM 2887 N N . TYR A 1 87 ? 4.676 2.233 -9.213 1.00 0.00 87 TYR A N 2
ATOM 2888 C CA . TYR A 1 87 ? 5.886 1.497 -8.886 1.00 0.00 87 TYR A CA 2
ATOM 2889 C C . TYR A 1 87 ? 6.731 1.248 -10.136 1.00 0.00 87 TYR A C 2
ATOM 2890 O O . TYR A 1 87 ? 6.245 0.688 -11.117 1.00 0.00 87 TYR A O 2
ATOM 2908 N N . VAL A 1 88 ? 7.983 1.676 -10.060 1.00 0.00 88 VAL A N 2
ATOM 2909 C CA . VAL A 1 88 ? 8.901 1.506 -11.174 1.00 0.00 88 VAL A CA 2
ATOM 2910 C C . VAL A 1 88 ? 9.277 0.028 -11.298 1.00 0.00 88 VAL A C 2
ATOM 2911 O O . VAL A 1 88 ? 9.257 -0.706 -10.311 1.00 0.00 88 VAL A O 2
ATOM 2924 N N . VAL A 1 89 ? 9.612 -0.364 -12.519 1.00 0.00 89 VAL A N 2
ATOM 2925 C CA . VAL A 1 89 ? 9.992 -1.741 -12.784 1.00 0.00 89 VAL A CA 2
ATOM 2926 C C . VAL A 1 89 ? 11.344 -1.763 -13.501 1.00 0.00 89 VAL A C 2
ATOM 2927 O O . VAL A 1 89 ? 11.480 -1.216 -14.594 1.00 0.00 89 VAL A O 2
ATOM 2940 N N . ASP A 1 90 ? 12.310 -2.400 -12.855 1.00 0.00 90 ASP A N 2
ATOM 2941 C CA . ASP A 1 90 ? 13.646 -2.500 -13.416 1.00 0.00 90 ASP A CA 2
ATOM 2942 C C . ASP A 1 90 ? 14.431 -3.576 -12.664 1.00 0.00 90 ASP A C 2
ATOM 2943 O O . ASP A 1 90 ? 13.879 -4.271 -11.812 1.00 0.00 90 ASP A O 2
ATOM 2952 N N . PHE A 1 91 ? 15.707 -3.680 -13.006 1.00 0.00 91 PHE A N 2
ATOM 2953 C CA . PHE A 1 91 ? 16.574 -4.660 -12.373 1.00 0.00 91 PHE A CA 2
ATOM 2954 C C . PHE A 1 91 ? 15.809 -5.947 -12.057 1.00 0.00 91 PHE A C 2
ATOM 2955 O O . PHE A 1 91 ? 14.980 -6.391 -12.851 1.00 0.00 91 PHE A O 2
ATOM 2972 N N . MET A 1 92 ? 16.113 -6.509 -10.897 1.00 0.00 92 MET A N 2
ATOM 2973 C CA . MET A 1 92 ? 15.464 -7.736 -10.467 1.00 0.00 92 MET A CA 2
ATOM 2974 C C . MET A 1 92 ? 14.243 -7.434 -9.596 1.00 0.00 92 MET A C 2
ATOM 2975 O O . MET A 1 92 ? 13.844 -8.256 -8.773 1.00 0.00 92 MET A O 2
ATOM 2989 N N . GLY A 1 93 ? 13.683 -6.251 -9.807 1.00 0.00 93 GLY A N 2
ATOM 2990 C CA . GLY A 1 93 ? 12.515 -5.830 -9.052 1.00 0.00 93 GLY A CA 2
ATOM 2991 C C . GLY A 1 93 ? 11.960 -4.511 -9.591 1.00 0.00 93 GLY A C 2
ATOM 2992 O O . GLY A 1 93 ? 11.297 -4.489 -10.626 1.00 0.00 93 GLY A O 2
ATOM 2996 N N . GLY A 1 94 ? 12.252 -3.442 -8.864 1.00 0.00 94 GLY A N 2
ATOM 2997 C CA . GLY A 1 94 ? 11.790 -2.121 -9.257 1.00 0.00 94 GLY A CA 2
ATOM 2998 C C . GLY A 1 94 ? 12.043 -1.100 -8.146 1.00 0.00 94 GLY A C 2
ATOM 2999 O O . GLY A 1 94 ? 13.029 -1.200 -7.417 1.00 0.00 94 GLY A O 2
ATOM 3003 N N . GLY A 1 95 ? 11.135 -0.139 -8.052 1.00 0.00 95 GLY A N 2
ATOM 3004 C CA . GLY A 1 95 ? 11.247 0.900 -7.042 1.00 0.00 95 GLY A CA 2
ATOM 3005 C C . GLY A 1 95 ? 9.905 1.601 -6.826 1.00 0.00 95 GLY A C 2
ATOM 3006 O O . GLY A 1 95 ? 8.858 1.075 -7.200 1.00 0.00 95 GLY A O 2
ATOM 3010 N N . PHE A 1 96 ? 9.979 2.779 -6.224 1.00 0.00 96 PHE A N 2
ATOM 3011 C CA . PHE A 1 96 ? 8.783 3.558 -5.953 1.00 0.00 96 PHE A CA 2
ATOM 3012 C C . PHE A 1 96 ? 8.834 4.909 -6.670 1.00 0.00 96 PHE A C 2
ATOM 3013 O O . PHE A 1 96 ? 9.827 5.629 -6.575 1.00 0.00 96 PHE A O 2
ATOM 3030 N N . THR A 1 97 ? 7.753 5.211 -7.373 1.00 0.00 97 THR A N 2
ATOM 3031 C CA . THR A 1 97 ? 7.662 6.463 -8.106 1.00 0.00 97 THR A CA 2
ATOM 3032 C C . THR A 1 97 ? 6.235 7.013 -8.048 1.00 0.00 97 THR A C 2
ATOM 3033 O O . THR A 1 97 ? 5.285 6.261 -7.837 1.00 0.00 97 THR A O 2
ATOM 3044 N N . ILE A 1 98 ? 6.131 8.319 -8.240 1.00 0.00 98 ILE A N 2
ATOM 3045 C CA . ILE A 1 98 ? 4.836 8.979 -8.213 1.00 0.00 98 ILE A CA 2
ATOM 3046 C C . ILE A 1 98 ? 4.617 9.717 -9.535 1.00 0.00 98 ILE A C 2
ATOM 3047 O O . ILE A 1 98 ? 5.550 10.295 -10.089 1.00 0.00 98 ILE A O 2
ATOM 3063 N N . ARG A 1 99 ? 3.377 9.675 -10.001 1.00 0.00 99 ARG A N 2
ATOM 3064 C CA . ARG A 1 99 ? 3.024 10.333 -11.247 1.00 0.00 99 ARG A CA 2
ATOM 3065 C C . ARG A 1 99 ? 1.881 11.325 -11.018 1.00 0.00 99 ARG A C 2
ATOM 3066 O O . ARG A 1 99 ? 0.714 10.938 -10.995 1.00 0.00 99 ARG A O 2
ATOM 3087 N N . ASN A 1 100 ? 2.258 12.584 -10.853 1.00 0.00 100 ASN A N 2
ATOM 3088 C CA . ASN A 1 100 ? 1.279 13.634 -10.626 1.00 0.00 100 ASN A CA 2
ATOM 3089 C C . ASN A 1 100 ? 0.763 14.144 -11.973 1.00 0.00 100 ASN A C 2
ATOM 3090 O O . ASN A 1 100 ? 1.534 14.653 -12.785 1.00 0.00 100 ASN A O 2
ATOM 3101 N N . PRO A 1 101 ? -0.572 13.986 -12.174 1.00 0.00 101 PRO A N 2
ATOM 3102 C CA . PRO A 1 101 ? -1.201 14.424 -13.409 1.00 0.00 101 PRO A CA 2
ATOM 3103 C C . PRO A 1 101 ? -1.341 15.947 -13.442 1.00 0.00 101 PRO A C 2
ATOM 3104 O O . PRO A 1 101 ? -2.387 16.485 -13.081 1.00 0.00 101 PRO A O 2
ATOM 3115 N N . MET A 1 1 ? -20.231 4.156 19.527 1.00 0.00 1 MET A N 3
ATOM 3116 C CA . MET A 1 1 ? -18.906 3.591 19.332 1.00 0.00 1 MET A CA 3
ATOM 3117 C C . MET A 1 1 ? -18.020 4.540 18.521 1.00 0.00 1 MET A C 3
ATOM 3118 O O . MET A 1 1 ? -18.318 4.837 17.365 1.00 0.00 1 MET A O 3
ATOM 3132 N N . GLN A 1 2 ? -16.949 4.988 19.159 1.00 0.00 2 GLN A N 3
ATOM 3133 C CA . GLN A 1 2 ? -16.018 5.896 18.512 1.00 0.00 2 GLN A CA 3
ATOM 3134 C C . GLN A 1 2 ? -15.392 5.229 17.285 1.00 0.00 2 GLN A C 3
ATOM 3135 O O . GLN A 1 2 ? -14.354 4.578 17.391 1.00 0.00 2 GLN A O 3
ATOM 3149 N N . GLU A 1 3 ? -16.050 5.415 16.150 1.00 0.00 3 GLU A N 3
ATOM 3150 C CA . GLU A 1 3 ? -15.571 4.840 14.905 1.00 0.00 3 GLU A CA 3
ATOM 3151 C C . GLU A 1 3 ? -14.341 5.602 14.407 1.00 0.00 3 GLU A C 3
ATOM 3152 O O . GLU A 1 3 ? -14.311 6.831 14.444 1.00 0.00 3 GLU A O 3
ATOM 3164 N N . GLN A 1 4 ? -13.357 4.840 13.952 1.00 0.00 4 GLN A N 3
ATOM 3165 C CA . GLN A 1 4 ? -12.128 5.429 13.447 1.00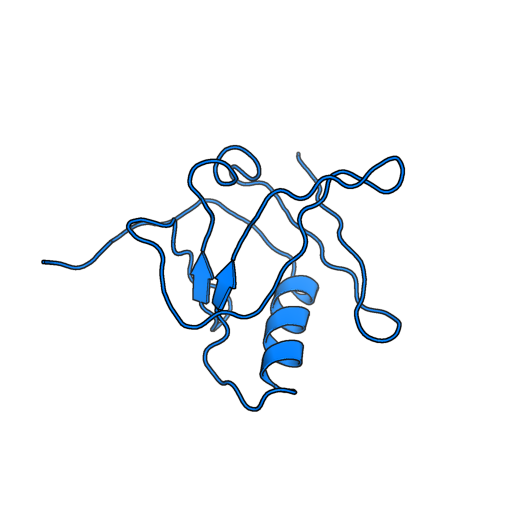 0.00 4 GLN A CA 3
ATOM 3166 C C . GLN A 1 4 ? -12.123 5.415 11.917 1.00 0.00 4 GLN A C 3
ATOM 3167 O O . GLN A 1 4 ? -11.918 4.370 11.302 1.00 0.00 4 GLN A O 3
ATOM 3181 N N . ALA A 1 5 ? -12.352 6.589 11.346 1.00 0.00 5 ALA A N 3
ATOM 3182 C CA . ALA A 1 5 ? -12.376 6.725 9.899 1.00 0.00 5 ALA A CA 3
ATOM 3183 C C . ALA A 1 5 ? -11.066 6.188 9.319 1.00 0.00 5 ALA A C 3
ATOM 3184 O O . ALA A 1 5 ? -9.989 6.686 9.642 1.00 0.00 5 ALA A O 3
ATOM 3191 N N . GLN A 1 6 ? -11.202 5.178 8.471 1.00 0.00 6 GLN A N 3
ATOM 3192 C CA . GLN A 1 6 ? -10.043 4.568 7.842 1.00 0.00 6 GLN A CA 3
ATOM 3193 C C . GLN A 1 6 ? -10.267 4.433 6.335 1.00 0.00 6 GLN A C 3
ATOM 3194 O O . GLN A 1 6 ? -10.115 3.348 5.776 1.00 0.00 6 GLN A O 3
ATOM 3208 N N . GLN A 1 7 ? -10.625 5.550 5.719 1.00 0.00 7 GLN A N 3
ATOM 3209 C CA . GLN A 1 7 ? -10.871 5.570 4.288 1.00 0.00 7 GLN A CA 3
ATOM 3210 C C . GLN A 1 7 ? -9.947 6.580 3.604 1.00 0.00 7 GLN A C 3
ATOM 3211 O O . GLN A 1 7 ? -10.205 7.782 3.635 1.00 0.00 7 GLN A O 3
ATOM 3225 N N . PHE A 1 8 ? -8.890 6.054 3.003 1.00 0.00 8 PHE A N 3
ATOM 3226 C CA . PHE A 1 8 ? -7.926 6.895 2.314 1.00 0.00 8 PHE A CA 3
ATOM 3227 C C . PHE A 1 8 ? -8.134 6.838 0.799 1.00 0.00 8 PHE A C 3
ATOM 3228 O O . PHE A 1 8 ? -8.199 5.756 0.218 1.00 0.00 8 PHE A O 3
ATOM 3245 N N . ILE A 1 9 ? -8.232 8.017 0.202 1.00 0.00 9 ILE A N 3
ATOM 3246 C CA . ILE A 1 9 ? -8.431 8.115 -1.234 1.00 0.00 9 ILE A CA 3
ATOM 3247 C C . ILE A 1 9 ? -7.074 8.050 -1.938 1.00 0.00 9 ILE A C 3
ATOM 3248 O O . ILE A 1 9 ? -6.278 8.983 -1.845 1.00 0.00 9 ILE A O 3
ATOM 3264 N N . PHE A 1 10 ? -6.853 6.940 -2.626 1.00 0.00 10 PHE A N 3
ATOM 3265 C CA . PHE A 1 10 ? -5.606 6.741 -3.345 1.00 0.00 10 PHE A CA 3
ATOM 3266 C C . PHE A 1 10 ? -5.769 5.688 -4.443 1.00 0.00 10 PHE A C 3
ATOM 3267 O O . PHE A 1 10 ? -6.535 4.738 -4.289 1.00 0.00 10 PHE A O 3
ATOM 3284 N N . LYS A 1 11 ? -5.035 5.891 -5.527 1.00 0.00 11 LYS A N 3
ATOM 3285 C CA . LYS A 1 11 ? -5.088 4.971 -6.651 1.00 0.00 11 LYS A CA 3
ATOM 3286 C C . LYS A 1 11 ? -3.673 4.484 -6.972 1.00 0.00 11 LYS A C 3
ATOM 3287 O O . LYS A 1 11 ? -2.830 5.262 -7.416 1.00 0.00 11 LYS A O 3
ATOM 3306 N N . VAL A 1 12 ? -3.457 3.198 -6.735 1.00 0.00 12 VAL A N 3
ATOM 3307 C CA . VAL A 1 12 ? -2.160 2.597 -6.994 1.00 0.00 12 VAL A CA 3
ATOM 3308 C C . VAL A 1 12 ? -2.273 1.640 -8.182 1.00 0.00 12 VAL A C 3
ATOM 3309 O O . VAL A 1 12 ? -3.270 0.933 -8.321 1.00 0.00 12 VAL A O 3
ATOM 3322 N N . THR A 1 13 ? -1.238 1.648 -9.009 1.00 0.00 13 THR A N 3
ATOM 3323 C CA . THR A 1 13 ? -1.209 0.790 -10.180 1.00 0.00 13 THR A CA 3
ATOM 3324 C C . THR A 1 13 ? -1.338 -0.678 -9.769 1.00 0.00 13 THR A C 3
ATOM 3325 O O . THR A 1 13 ? -1.274 -1.003 -8.584 1.00 0.00 13 THR A O 3
ATOM 3336 N N . ASP A 1 14 ? -1.518 -1.527 -10.771 1.00 0.00 14 ASP A N 3
ATOM 3337 C CA . ASP A 1 14 ? -1.656 -2.953 -10.528 1.00 0.00 14 ASP A CA 3
ATOM 3338 C C . ASP A 1 14 ? -0.279 -3.552 -10.234 1.00 0.00 14 ASP A C 3
ATOM 3339 O O . ASP A 1 14 ? -0.173 -4.559 -9.537 1.00 0.00 14 ASP A O 3
ATOM 3348 N N . LYS A 1 15 ? 0.740 -2.906 -10.782 1.00 0.00 15 LYS A N 3
ATOM 3349 C CA . LYS A 1 15 ? 2.106 -3.363 -10.587 1.00 0.00 15 LYS A CA 3
ATOM 3350 C C . LYS A 1 15 ? 2.477 -3.232 -9.108 1.00 0.00 15 LYS A C 3
ATOM 3351 O O . LYS A 1 15 ? 3.045 -4.153 -8.523 1.00 0.00 15 LYS A O 3
ATOM 3370 N N . ALA A 1 16 ? 2.141 -2.080 -8.546 1.00 0.00 16 ALA A N 3
ATOM 3371 C CA . ALA A 1 16 ? 2.431 -1.817 -7.147 1.00 0.00 16 ALA A CA 3
ATOM 3372 C C . ALA A 1 16 ? 1.780 -2.899 -6.283 1.00 0.00 16 ALA A C 3
ATOM 3373 O O . ALA A 1 16 ? 2.467 -3.611 -5.552 1.00 0.00 16 ALA A O 3
ATOM 3380 N N . VAL A 1 17 ? 0.463 -2.989 -6.396 1.00 0.00 17 VAL A N 3
ATOM 3381 C CA . VAL A 1 17 ? -0.288 -3.972 -5.635 1.00 0.00 17 VAL A CA 3
ATOM 3382 C C . VAL A 1 17 ? 0.277 -5.366 -5.913 1.00 0.00 17 VAL A C 3
ATOM 3383 O O . VAL A 1 17 ? 0.460 -6.161 -4.992 1.00 0.00 17 VAL A O 3
ATOM 3396 N N . GLU A 1 18 ? 0.537 -5.621 -7.187 1.00 0.00 18 GLU A N 3
ATOM 3397 C CA . GLU A 1 18 ? 1.077 -6.906 -7.597 1.00 0.00 18 GLU A CA 3
ATOM 3398 C C . GLU A 1 18 ? 2.439 -7.144 -6.941 1.00 0.00 18 GLU A C 3
ATOM 3399 O O . GLU A 1 18 ? 2.872 -8.286 -6.797 1.00 0.00 18 GLU A O 3
ATOM 3411 N N . GLU A 1 19 ? 3.077 -6.046 -6.562 1.00 0.00 19 GLU A N 3
ATOM 3412 C CA . GLU A 1 19 ? 4.380 -6.120 -5.925 1.00 0.00 19 GLU A CA 3
ATOM 3413 C C . GLU A 1 19 ? 4.225 -6.409 -4.430 1.00 0.00 19 GLU A C 3
ATOM 3414 O O . GLU A 1 19 ? 5.081 -7.053 -3.826 1.00 0.00 19 GLU A O 3
ATOM 3426 N N . ILE A 1 20 ? 3.126 -5.918 -3.876 1.00 0.00 20 ILE A N 3
ATOM 3427 C CA . ILE A 1 20 ? 2.847 -6.114 -2.464 1.00 0.00 20 ILE A CA 3
ATOM 3428 C C . ILE A 1 20 ? 2.502 -7.584 -2.217 1.00 0.00 20 ILE A C 3
ATOM 3429 O O . ILE A 1 20 ? 3.076 -8.220 -1.334 1.00 0.00 20 ILE A O 3
ATOM 3445 N N . LYS A 1 21 ? 1.566 -8.081 -3.011 1.00 0.00 21 LYS A N 3
ATOM 3446 C CA . LYS A 1 21 ? 1.137 -9.464 -2.890 1.00 0.00 21 LYS A CA 3
ATOM 3447 C C . LYS A 1 21 ? 2.274 -10.386 -3.333 1.00 0.00 21 LYS A C 3
ATOM 3448 O O . LYS A 1 21 ? 2.318 -11.553 -2.947 1.00 0.00 21 LYS A O 3
ATOM 3467 N N . LYS A 1 22 ? 3.166 -9.829 -4.139 1.00 0.00 22 LYS A N 3
ATOM 3468 C CA . LYS A 1 22 ? 4.300 -10.587 -4.639 1.00 0.00 22 LYS A CA 3
ATOM 3469 C C . LYS A 1 22 ? 5.327 -10.759 -3.518 1.00 0.00 22 LYS A C 3
ATOM 3470 O O . LYS A 1 22 ? 5.773 -11.873 -3.245 1.00 0.00 22 LYS A O 3
ATOM 3489 N N . VAL A 1 23 ? 5.674 -9.640 -2.900 1.00 0.00 23 VAL A N 3
ATOM 3490 C CA . VAL A 1 23 ? 6.640 -9.653 -1.815 1.00 0.00 23 VAL A CA 3
ATOM 3491 C C . VAL A 1 23 ? 6.099 -10.505 -0.665 1.00 0.00 23 VAL A C 3
ATOM 3492 O O . VAL A 1 23 ? 6.850 -11.238 -0.024 1.00 0.00 23 VAL A O 3
ATOM 3505 N N . ALA A 1 24 ? 4.799 -10.381 -0.440 1.00 0.00 24 ALA A N 3
ATOM 3506 C CA . ALA A 1 24 ? 4.149 -11.131 0.621 1.00 0.00 24 ALA A CA 3
ATOM 3507 C C . ALA A 1 24 ? 4.189 -12.623 0.283 1.00 0.00 24 ALA A C 3
ATOM 3508 O O . ALA A 1 24 ? 4.604 -13.438 1.106 1.00 0.00 24 ALA A O 3
ATOM 3515 N N . GLN A 1 25 ? 3.751 -12.935 -0.928 1.00 0.00 25 GLN A N 3
ATOM 3516 C CA . GLN A 1 25 ? 3.732 -14.314 -1.384 1.00 0.00 25 GLN A CA 3
ATOM 3517 C C . GLN A 1 25 ? 5.119 -14.943 -1.231 1.00 0.00 25 GLN A C 3
ATOM 3518 O O . GLN A 1 25 ? 5.240 -16.158 -1.081 1.00 0.00 25 GLN A O 3
ATOM 3532 N N . GLU A 1 26 ? 6.129 -14.088 -1.275 1.00 0.00 26 GLU A N 3
ATOM 3533 C CA . GLU A 1 26 ? 7.503 -14.544 -1.144 1.00 0.00 26 GLU A CA 3
ATOM 3534 C C . GLU A 1 26 ? 7.849 -14.769 0.329 1.00 0.00 26 GLU A C 3
ATOM 3535 O O . GLU A 1 26 ? 8.875 -15.370 0.644 1.00 0.00 26 GLU A O 3
ATOM 3547 N N . ASN A 1 27 ? 6.973 -14.275 1.192 1.00 0.00 27 ASN A N 3
ATOM 3548 C CA . ASN A 1 27 ? 7.173 -14.415 2.624 1.00 0.00 27 ASN A CA 3
ATOM 3549 C C . ASN A 1 27 ? 6.050 -15.273 3.210 1.00 0.00 27 ASN A C 3
ATOM 3550 O O . ASN A 1 27 ? 5.913 -15.375 4.428 1.00 0.00 27 ASN A O 3
ATOM 3561 N N . ASN A 1 28 ? 5.273 -15.866 2.316 1.00 0.00 28 ASN A N 3
ATOM 3562 C CA . ASN A 1 28 ? 4.166 -16.711 2.729 1.00 0.00 28 ASN A CA 3
ATOM 3563 C C . ASN A 1 28 ? 3.176 -15.883 3.550 1.00 0.00 28 ASN A C 3
ATOM 3564 O O . ASN A 1 28 ? 2.552 -16.395 4.477 1.00 0.00 28 ASN A O 3
ATOM 3575 N N . ILE A 1 29 ? 3.064 -14.615 3.179 1.00 0.00 29 ILE A N 3
ATOM 3576 C CA . ILE A 1 29 ? 2.161 -13.711 3.870 1.00 0.00 29 ILE A CA 3
ATOM 3577 C C . ILE A 1 29 ? 0.860 -13.590 3.074 1.00 0.00 29 ILE A C 3
ATOM 3578 O O . ILE A 1 29 ? 0.885 -13.468 1.851 1.00 0.00 29 ILE A O 3
ATOM 3594 N N . GLU A 1 30 ? -0.247 -13.630 3.801 1.00 0.00 30 GLU A N 3
ATOM 3595 C CA . GLU A 1 30 ? -1.556 -13.527 3.179 1.00 0.00 30 GLU A CA 3
ATOM 3596 C C . GLU A 1 30 ? -2.242 -12.225 3.598 1.00 0.00 30 GLU A C 3
ATOM 3597 O O . GLU A 1 30 ? -3.428 -12.032 3.334 1.00 0.00 30 GLU A O 3
ATOM 3609 N N . ASN A 1 31 ? -1.467 -11.367 4.244 1.00 0.00 31 ASN A N 3
ATOM 3610 C CA . ASN A 1 31 ? -1.985 -10.089 4.702 1.00 0.00 31 ASN A CA 3
ATOM 3611 C C . ASN A 1 31 ? -0.857 -9.056 4.702 1.00 0.00 31 ASN A C 3
ATOM 3612 O O . ASN A 1 31 ? -0.442 -8.584 5.759 1.00 0.00 31 ASN A O 3
ATOM 3623 N N . PRO A 1 32 ? -0.379 -8.726 3.472 1.00 0.00 32 PRO A N 3
ATOM 3624 C CA . PRO A 1 32 ? 0.693 -7.758 3.320 1.00 0.00 32 PRO A CA 3
ATOM 3625 C C . PRO A 1 32 ? 0.181 -6.333 3.541 1.00 0.00 32 PRO A C 3
ATOM 3626 O O . PRO A 1 32 ? -0.567 -5.804 2.720 1.00 0.00 32 PRO A O 3
ATOM 3637 N N . ILE A 1 33 ? 0.605 -5.752 4.654 1.00 0.00 33 ILE A N 3
ATOM 3638 C CA . ILE A 1 33 ? 0.198 -4.399 4.993 1.00 0.00 33 ILE A CA 3
ATOM 3639 C C . ILE A 1 33 ? 1.237 -3.411 4.460 1.00 0.00 33 ILE A C 3
ATOM 3640 O O . ILE A 1 33 ? 2.335 -3.306 5.002 1.00 0.00 33 ILE A O 3
ATOM 3656 N N . LEU A 1 34 ? 0.852 -2.710 3.403 1.00 0.00 34 LEU A N 3
ATOM 3657 C CA . LEU A 1 34 ? 1.736 -1.733 2.790 1.00 0.00 34 LEU A CA 3
ATOM 3658 C C . LEU A 1 34 ? 1.485 -0.361 3.417 1.00 0.00 34 LEU A C 3
ATOM 3659 O O . LEU A 1 34 ? 0.346 0.098 3.481 1.00 0.00 34 LEU A O 3
ATOM 3675 N N . ARG A 1 35 ? 2.569 0.257 3.865 1.00 0.00 35 ARG A N 3
ATOM 3676 C CA . ARG A 1 35 ? 2.481 1.568 4.485 1.00 0.00 35 ARG A CA 3
ATOM 3677 C C . ARG A 1 35 ? 3.122 2.625 3.584 1.00 0.00 35 ARG A C 3
ATOM 3678 O O . ARG A 1 35 ? 4.271 2.479 3.170 1.00 0.00 35 ARG A O 3
ATOM 3699 N N . ILE A 1 36 ? 2.352 3.667 3.307 1.00 0.00 36 ILE A N 3
ATOM 3700 C CA . ILE A 1 36 ? 2.831 4.748 2.463 1.00 0.00 36 ILE A CA 3
ATOM 3701 C C . ILE A 1 36 ? 3.521 5.801 3.332 1.00 0.00 36 ILE A C 3
ATOM 3702 O O . ILE A 1 36 ? 2.863 6.518 4.085 1.00 0.00 36 ILE A O 3
ATOM 3718 N N . ARG A 1 37 ? 4.838 5.861 3.200 1.00 0.00 37 ARG A N 3
ATOM 3719 C CA . ARG A 1 37 ? 5.624 6.814 3.965 1.00 0.00 37 ARG A CA 3
ATOM 3720 C C . ARG A 1 37 ? 6.427 7.715 3.024 1.00 0.00 37 ARG A C 3
ATOM 3721 O O . ARG A 1 37 ? 6.887 7.269 1.974 1.00 0.00 37 ARG A O 3
ATOM 3742 N N . VAL A 1 38 ? 6.570 8.967 3.435 1.00 0.00 38 VAL A N 3
ATOM 3743 C CA . VAL A 1 38 ? 7.309 9.934 2.642 1.00 0.00 38 VAL A CA 3
ATOM 3744 C C . VAL A 1 38 ? 8.806 9.631 2.740 1.00 0.00 38 VAL A C 3
ATOM 3745 O O . VAL A 1 38 ? 9.260 9.040 3.718 1.00 0.00 38 VAL A O 3
ATOM 3758 N N . VAL A 1 39 ? 9.530 10.051 1.713 1.00 0.00 39 VAL A N 3
ATOM 3759 C CA . VAL A 1 39 ? 10.966 9.831 1.672 1.00 0.00 39 VAL A CA 3
ATOM 3760 C C . VAL A 1 39 ? 11.669 11.148 1.338 1.00 0.00 39 VAL A C 3
ATOM 3761 O O . VAL A 1 39 ? 11.853 11.479 0.167 1.00 0.00 39 VAL A O 3
ATOM 3774 N N . PRO A 1 40 ? 12.054 11.884 2.415 1.00 0.00 40 PRO A N 3
ATOM 3775 C CA . PRO A 1 40 ? 12.733 13.158 2.248 1.00 0.00 40 PRO A CA 3
ATOM 3776 C C . PRO A 1 40 ? 14.189 12.951 1.825 1.00 0.00 40 PRO A C 3
ATOM 3777 O O . PRO A 1 40 ? 15.093 12.992 2.659 1.00 0.00 40 PRO A O 3
ATOM 3788 N N . GLY A 1 41 ? 14.371 12.734 0.531 1.00 0.00 41 GLY A N 3
ATOM 3789 C CA . GLY A 1 41 ? 15.702 12.522 -0.012 1.00 0.00 41 GLY A CA 3
ATOM 3790 C C . GLY A 1 41 ? 15.786 13.005 -1.461 1.00 0.00 41 GLY A C 3
ATOM 3791 O O . GLY A 1 41 ? 14.942 12.658 -2.286 1.00 0.00 41 GLY A O 3
ATOM 3795 N N . GLY A 1 42 ? 16.812 13.800 -1.728 1.00 0.00 42 GLY A N 3
ATOM 3796 C CA . GLY A 1 42 ? 17.018 14.335 -3.063 1.00 0.00 42 GLY A CA 3
ATOM 3797 C C . GLY A 1 42 ? 16.514 15.776 -3.160 1.00 0.00 42 GLY A C 3
ATOM 3798 O O . GLY A 1 42 ? 15.690 16.205 -2.354 1.00 0.00 42 GLY A O 3
ATOM 3802 N N . CYS A 1 43 ? 17.031 16.484 -4.153 1.00 0.00 43 CYS A N 3
ATOM 3803 C CA . CYS A 1 43 ? 16.644 17.869 -4.366 1.00 0.00 43 CYS A CA 3
ATOM 3804 C C . CYS A 1 43 ? 15.294 17.885 -5.086 1.00 0.00 43 CYS A C 3
ATOM 3805 O O . CYS A 1 43 ? 14.364 18.563 -4.653 1.00 0.00 43 CYS A O 3
ATOM 3813 N N . SER A 1 44 ? 15.231 17.130 -6.173 1.00 0.00 44 SER A N 3
ATOM 3814 C CA . SER A 1 44 ? 14.010 17.050 -6.958 1.00 0.00 44 SER A CA 3
ATOM 3815 C C . SER A 1 44 ? 13.326 15.701 -6.724 1.00 0.00 44 SER A C 3
ATOM 3816 O O . SER A 1 44 ? 12.104 15.633 -6.607 1.00 0.00 44 SER A O 3
ATOM 3824 N N . GLY A 1 45 ? 14.145 14.661 -6.662 1.00 0.00 45 GLY A N 3
ATOM 3825 C CA . GLY A 1 45 ? 13.634 13.319 -6.445 1.00 0.00 45 GLY A CA 3
ATOM 3826 C C . GLY A 1 45 ? 12.840 13.239 -5.139 1.00 0.00 45 GLY A C 3
ATOM 3827 O O . GLY A 1 45 ? 13.290 13.726 -4.104 1.00 0.00 45 GLY A O 3
ATOM 3831 N N . PHE A 1 46 ? 11.671 12.621 -5.231 1.00 0.00 46 PHE A N 3
ATOM 3832 C CA . PHE A 1 46 ? 10.810 12.472 -4.071 1.00 0.00 46 PHE A CA 3
ATOM 3833 C C . PHE A 1 46 ? 9.658 11.508 -4.363 1.00 0.00 46 PHE A C 3
ATOM 3834 O O . PHE A 1 46 ? 8.665 11.891 -4.980 1.00 0.00 46 PHE A O 3
ATOM 3851 N N . GLN A 1 47 ? 9.829 10.276 -3.906 1.00 0.00 47 GLN A N 3
ATOM 3852 C CA . GLN A 1 47 ? 8.816 9.255 -4.110 1.00 0.00 47 GLN A CA 3
ATOM 3853 C C . GLN A 1 47 ? 8.604 8.452 -2.825 1.00 0.00 47 GLN A C 3
ATOM 3854 O O . GLN A 1 47 ? 9.490 8.391 -1.974 1.00 0.00 47 GLN A O 3
ATOM 3868 N N . TYR A 1 48 ? 7.425 7.856 -2.725 1.00 0.00 48 TYR A N 3
ATOM 3869 C CA . TYR A 1 48 ? 7.086 7.059 -1.558 1.00 0.00 48 TYR A CA 3
ATOM 3870 C C . TYR A 1 48 ? 7.458 5.590 -1.770 1.00 0.00 48 TYR A C 3
ATOM 3871 O O . TYR A 1 48 ? 6.995 4.960 -2.719 1.00 0.00 48 TYR A O 3
ATOM 3889 N N . ALA A 1 49 ? 8.291 5.088 -0.870 1.00 0.00 49 ALA A N 3
ATOM 3890 C CA . ALA A 1 49 ? 8.730 3.705 -0.946 1.00 0.00 49 ALA A CA 3
ATOM 3891 C C . ALA A 1 49 ? 7.641 2.796 -0.373 1.00 0.00 49 ALA A C 3
ATOM 3892 O O . ALA A 1 49 ? 6.787 3.248 0.388 1.00 0.00 49 ALA A O 3
ATOM 3899 N N . MET A 1 50 ? 7.707 1.531 -0.761 1.00 0.00 50 MET A N 3
ATOM 3900 C CA . MET A 1 50 ? 6.737 0.555 -0.295 1.00 0.00 50 MET A CA 3
ATOM 3901 C C . MET A 1 50 ? 7.381 -0.440 0.672 1.00 0.00 50 MET A C 3
ATOM 3902 O O . MET A 1 50 ? 8.591 -0.405 0.889 1.00 0.00 50 MET A O 3
ATOM 3916 N N . GLY A 1 51 ? 6.544 -1.303 1.228 1.00 0.00 51 GLY A N 3
ATOM 3917 C CA . GLY A 1 51 ? 7.016 -2.305 2.168 1.00 0.00 51 GLY A CA 3
ATOM 3918 C C . GLY A 1 51 ? 5.878 -3.233 2.599 1.00 0.00 51 GLY A C 3
ATOM 3919 O O . GLY A 1 51 ? 4.786 -3.185 2.035 1.00 0.00 51 GLY A O 3
ATOM 3923 N N . PHE A 1 52 ? 6.173 -4.056 3.594 1.00 0.00 52 PHE A N 3
ATOM 3924 C CA . PHE A 1 52 ? 5.189 -4.993 4.107 1.00 0.00 52 PHE A CA 3
ATOM 3925 C C . PHE A 1 52 ? 5.238 -5.059 5.635 1.00 0.00 52 PHE A C 3
ATOM 3926 O O . PHE A 1 52 ? 6.298 -5.285 6.217 1.00 0.00 52 PHE A O 3
ATOM 3943 N N . ASP A 1 53 ? 4.077 -4.857 6.242 1.00 0.00 53 ASP A N 3
ATOM 3944 C CA . ASP A 1 53 ? 3.974 -4.890 7.691 1.00 0.00 53 ASP A CA 3
ATOM 3945 C C . ASP A 1 53 ? 2.888 -5.887 8.098 1.00 0.00 53 ASP A C 3
ATOM 3946 O O . ASP A 1 53 ? 2.171 -6.411 7.247 1.00 0.00 53 ASP A O 3
ATOM 3955 N N . ASP A 1 54 ? 2.801 -6.121 9.399 1.00 0.00 54 ASP A N 3
ATOM 3956 C CA . ASP A 1 54 ? 1.815 -7.046 9.930 1.00 0.00 54 ASP A CA 3
ATOM 3957 C C . ASP A 1 54 ? 0.983 -6.339 11.002 1.00 0.00 54 ASP A C 3
ATOM 3958 O O . ASP A 1 54 ? -0.241 -6.456 11.021 1.00 0.00 54 ASP A O 3
ATOM 3967 N N . THR A 1 55 ? 1.682 -5.621 11.869 1.00 0.00 55 THR A N 3
ATOM 3968 C CA . THR A 1 55 ? 1.024 -4.896 12.942 1.00 0.00 55 THR A CA 3
ATOM 3969 C C . THR A 1 55 ? 0.185 -3.749 12.375 1.00 0.00 55 THR A C 3
ATOM 3970 O O . THR A 1 55 ? 0.150 -3.542 11.162 1.00 0.00 55 THR A O 3
ATOM 3981 N N . VAL A 1 56 ? -0.468 -3.033 13.277 1.00 0.00 56 VAL A N 3
ATOM 3982 C CA . VAL A 1 56 ? -1.304 -1.912 12.882 1.00 0.00 56 VAL A CA 3
ATOM 3983 C C . VAL A 1 56 ? -1.146 -0.779 13.898 1.00 0.00 56 VAL A C 3
ATOM 3984 O O . VAL A 1 56 ? -0.793 -1.020 15.052 1.00 0.00 56 VAL A O 3
ATOM 3997 N N . GLU A 1 57 ? -1.414 0.432 13.433 1.00 0.00 57 GLU A N 3
ATOM 3998 C CA . GLU A 1 57 ? -1.306 1.602 14.287 1.00 0.00 57 GLU A CA 3
ATOM 3999 C C . GLU A 1 57 ? -2.624 1.844 15.026 1.00 0.00 57 GLU A C 3
ATOM 4000 O O . GLU A 1 57 ? -3.632 1.203 14.731 1.00 0.00 57 GLU A O 3
ATOM 4012 N N . GLU A 1 58 ? -2.574 2.771 15.971 1.00 0.00 58 GLU A N 3
ATOM 4013 C CA . GLU A 1 58 ? -3.752 3.105 16.754 1.00 0.00 58 GLU A CA 3
ATOM 4014 C C . GLU A 1 58 ? -4.625 4.108 15.998 1.00 0.00 58 GLU A C 3
ATOM 4015 O O . GLU A 1 58 ? -5.165 5.039 16.594 1.00 0.00 58 GLU A O 3
ATOM 4027 N N . GLY A 1 59 ? -4.735 3.885 14.697 1.00 0.00 59 GLY A N 3
ATOM 4028 C CA . GLY A 1 59 ? -5.533 4.758 13.853 1.00 0.00 59 GLY A CA 3
ATOM 4029 C C . GLY A 1 59 ? -4.806 5.069 12.543 1.00 0.00 59 GLY A C 3
ATOM 4030 O O . GLY A 1 59 ? -4.422 6.211 12.298 1.00 0.00 59 GLY A O 3
ATOM 4034 N N . ASP A 1 60 ? -4.640 4.032 11.735 1.00 0.00 60 ASP A N 3
ATOM 4035 C CA . ASP A 1 60 ? -3.966 4.180 10.456 1.00 0.00 60 ASP A CA 3
ATOM 4036 C C . ASP A 1 60 ? -4.993 4.068 9.328 1.00 0.00 60 ASP A C 3
ATOM 4037 O O . ASP A 1 60 ? -5.922 3.265 9.406 1.00 0.00 60 ASP A O 3
ATOM 4046 N N . HIS A 1 61 ? -4.791 4.884 8.304 1.00 0.00 61 HIS A N 3
ATOM 4047 C CA . HIS A 1 61 ? -5.688 4.887 7.160 1.00 0.00 61 HIS A CA 3
ATOM 4048 C C . HIS A 1 61 ? -5.602 3.541 6.438 1.00 0.00 61 HIS A C 3
ATOM 4049 O O . HIS A 1 61 ? -4.900 3.413 5.436 1.00 0.00 61 HIS A O 3
ATOM 4063 N N . VAL A 1 62 ? -6.327 2.570 6.975 1.00 0.00 62 VAL A N 3
ATOM 4064 C CA . VAL A 1 62 ? -6.341 1.239 6.394 1.00 0.00 62 VAL A CA 3
ATOM 4065 C C . VAL A 1 62 ? -7.225 1.241 5.146 1.00 0.00 62 VAL A C 3
ATOM 4066 O O . VAL A 1 62 ? -8.435 1.444 5.237 1.00 0.00 62 VAL A O 3
ATOM 4079 N N . PHE A 1 63 ? -6.587 1.014 4.007 1.00 0.00 63 PHE A N 3
ATOM 4080 C CA . PHE A 1 63 ? -7.300 0.987 2.741 1.00 0.00 63 PHE A CA 3
ATOM 4081 C C . PHE A 1 63 ? -7.204 -0.392 2.087 1.00 0.00 63 PHE A C 3
ATOM 4082 O O . PHE A 1 63 ? -6.109 -0.872 1.798 1.00 0.00 63 PHE A O 3
ATOM 4099 N N . GLU A 1 64 ? -8.366 -0.992 1.871 1.00 0.00 64 GLU A N 3
ATOM 4100 C CA . GLU A 1 64 ? -8.427 -2.306 1.255 1.00 0.00 64 GLU A CA 3
ATOM 4101 C C . GLU A 1 64 ? -7.911 -2.243 -0.184 1.00 0.00 64 GLU A C 3
ATOM 4102 O O . GLU A 1 64 ? -8.282 -1.347 -0.941 1.00 0.00 64 GLU A O 3
ATOM 4114 N N . TYR A 1 65 ? -7.065 -3.206 -0.518 1.00 0.00 65 TYR A N 3
ATOM 4115 C CA . TYR A 1 65 ? -6.495 -3.271 -1.853 1.00 0.00 65 TYR A CA 3
ATOM 4116 C C . TYR A 1 65 ? -6.988 -4.512 -2.600 1.00 0.00 65 TYR A C 3
ATOM 4117 O O . TYR A 1 65 ? -7.933 -5.168 -2.165 1.00 0.00 65 TYR A O 3
ATOM 4135 N N . ASP A 1 66 ? -6.325 -4.796 -3.712 1.00 0.00 66 ASP A N 3
ATOM 4136 C CA . ASP A 1 66 ? -6.684 -5.947 -4.523 1.00 0.00 66 ASP A CA 3
ATOM 4137 C C . ASP A 1 66 ? -6.340 -7.229 -3.763 1.00 0.00 66 ASP A C 3
ATOM 4138 O O . ASP A 1 66 ? -5.410 -7.944 -4.134 1.00 0.00 66 ASP A O 3
ATOM 4147 N N . GLY A 1 67 ? -7.108 -7.481 -2.713 1.00 0.00 67 GLY A N 3
ATOM 4148 C CA . GLY A 1 67 ? -6.896 -8.665 -1.897 1.00 0.00 67 GLY A CA 3
ATOM 4149 C C . GLY A 1 67 ? -5.660 -8.504 -1.009 1.00 0.00 67 GLY A C 3
ATOM 4150 O O . GLY A 1 67 ? -4.930 -9.466 -0.776 1.00 0.00 67 GLY A O 3
ATOM 4154 N N . VAL A 1 68 ? -5.465 -7.281 -0.538 1.00 0.00 68 VAL A N 3
ATOM 4155 C CA . VAL A 1 68 ? -4.331 -6.982 0.320 1.00 0.00 68 VAL A CA 3
ATOM 4156 C C . VAL A 1 68 ? -4.679 -5.800 1.226 1.00 0.00 68 VAL A C 3
ATOM 4157 O O . VAL A 1 68 ? -5.612 -5.050 0.942 1.00 0.00 68 VAL A O 3
ATOM 4170 N N . LYS A 1 69 ? -3.911 -5.670 2.298 1.00 0.00 69 LYS A N 3
ATOM 4171 C CA . LYS A 1 69 ? -4.127 -4.591 3.247 1.00 0.00 69 LYS A CA 3
ATOM 4172 C C . LYS A 1 69 ? -3.080 -3.500 3.019 1.00 0.00 69 LYS A C 3
ATOM 4173 O O . LYS A 1 69 ? -1.952 -3.790 2.624 1.00 0.00 69 LYS A O 3
ATOM 4192 N N . VAL A 1 70 ? -3.490 -2.267 3.278 1.00 0.00 70 VAL A N 3
ATOM 4193 C CA . VAL A 1 70 ? -2.601 -1.130 3.106 1.00 0.00 70 VAL A CA 3
ATOM 4194 C C . VAL A 1 70 ? -2.921 -0.074 4.165 1.00 0.00 70 VAL A C 3
ATOM 4195 O O . VAL A 1 70 ? -4.016 -0.062 4.724 1.00 0.00 70 VAL A O 3
ATOM 4208 N N . VAL A 1 71 ? -1.944 0.788 4.409 1.00 0.00 71 VAL A N 3
ATOM 4209 C CA . VAL A 1 71 ? -2.107 1.846 5.391 1.00 0.00 71 VAL A CA 3
ATOM 4210 C C . VAL A 1 71 ? -1.330 3.083 4.936 1.00 0.00 71 VAL A C 3
ATOM 4211 O O . VAL A 1 71 ? -0.364 2.971 4.183 1.00 0.00 71 VAL A O 3
ATOM 4224 N N . ILE A 1 72 ? -1.782 4.234 5.412 1.00 0.00 72 ILE A N 3
ATOM 4225 C CA . ILE A 1 72 ? -1.141 5.491 5.064 1.00 0.00 72 ILE A CA 3
ATOM 4226 C C . ILE A 1 72 ? -1.191 6.435 6.267 1.00 0.00 72 ILE A C 3
ATOM 4227 O O . ILE A 1 72 ? -2.269 6.849 6.691 1.00 0.00 72 ILE A O 3
ATOM 4243 N N . ASP A 1 73 ? -0.011 6.747 6.782 1.00 0.00 73 ASP A N 3
ATOM 4244 C CA . ASP A 1 73 ? 0.093 7.635 7.928 1.00 0.00 73 ASP A CA 3
ATOM 4245 C C . ASP A 1 73 ? -0.826 8.840 7.720 1.00 0.00 73 ASP A C 3
ATOM 4246 O O . ASP A 1 73 ? -1.244 9.120 6.597 1.00 0.00 73 ASP A O 3
ATOM 4255 N N . PRO A 1 74 ? -1.121 9.540 8.848 1.00 0.00 74 PRO A N 3
ATOM 4256 C CA . PRO A 1 74 ? -1.983 10.709 8.799 1.00 0.00 74 PRO A CA 3
ATOM 4257 C C . PRO A 1 74 ? -1.244 11.910 8.205 1.00 0.00 74 PRO A C 3
ATOM 4258 O O . PRO A 1 74 ? -1.869 12.828 7.676 1.00 0.00 74 PRO A O 3
ATOM 4269 N N . PHE A 1 75 ? 0.075 11.866 8.314 1.00 0.00 75 PHE A N 3
ATOM 4270 C CA . PHE A 1 75 ? 0.906 12.939 7.794 1.00 0.00 75 PHE A CA 3
ATOM 4271 C C . PHE A 1 75 ? 1.112 12.792 6.285 1.00 0.00 75 PHE A C 3
ATOM 4272 O O . PHE A 1 75 ? 1.461 13.755 5.605 1.00 0.00 75 PHE A O 3
ATOM 4289 N N . SER A 1 76 ? 0.886 11.577 5.805 1.00 0.00 76 SER A N 3
ATOM 4290 C CA . SER A 1 76 ? 1.043 11.291 4.390 1.00 0.00 76 SER A CA 3
ATOM 4291 C C . SER A 1 76 ? -0.264 11.583 3.649 1.00 0.00 76 SER A C 3
ATOM 4292 O O . SER A 1 76 ? -0.268 11.738 2.429 1.00 0.00 76 SER A O 3
ATOM 4300 N N . MET A 1 77 ? -1.340 11.649 4.418 1.00 0.00 77 MET A N 3
ATOM 4301 C CA . MET A 1 77 ? -2.650 11.919 3.850 1.00 0.00 77 MET A CA 3
ATOM 4302 C C . MET A 1 77 ? -2.650 13.239 3.076 1.00 0.00 77 MET A C 3
ATOM 4303 O O . MET A 1 77 ? -3.046 13.280 1.912 1.00 0.00 77 MET A O 3
ATOM 4317 N N . PRO A 1 78 ? -2.190 14.313 3.771 1.00 0.00 78 PRO A N 3
ATOM 4318 C CA . PRO A 1 78 ? -2.133 15.631 3.161 1.00 0.00 78 PRO A CA 3
ATOM 4319 C C . PRO A 1 78 ? -0.969 15.728 2.173 1.00 0.00 78 PRO A C 3
ATOM 4320 O O . PRO A 1 78 ? -0.710 16.794 1.617 1.00 0.00 78 PRO A O 3
ATOM 4331 N N . TYR A 1 79 ? -0.299 14.601 1.985 1.00 0.00 79 TYR A N 3
ATOM 4332 C CA . TYR A 1 79 ? 0.831 14.545 1.073 1.00 0.00 79 TYR A CA 3
ATOM 4333 C C . TYR A 1 79 ? 0.450 13.842 -0.231 1.00 0.00 79 TYR A C 3
ATOM 4334 O O . TYR A 1 79 ? 0.804 14.303 -1.315 1.00 0.00 79 TYR A O 3
ATOM 4352 N N . VAL A 1 80 ? -0.267 12.738 -0.083 1.00 0.00 80 VAL A N 3
ATOM 4353 C CA . VAL A 1 80 ? -0.700 11.966 -1.235 1.00 0.00 80 VAL A CA 3
ATOM 4354 C C . VAL A 1 80 ? -2.225 11.843 -1.217 1.00 0.00 80 VAL A C 3
ATOM 4355 O O . VAL A 1 80 ? -2.764 10.748 -1.368 1.00 0.00 80 VAL A O 3
ATOM 4368 N N . ASN A 1 81 ? -2.876 12.982 -1.032 1.00 0.00 81 ASN A N 3
ATOM 4369 C CA . ASN A 1 81 ? -4.328 13.015 -0.992 1.00 0.00 81 ASN A CA 3
ATOM 4370 C C . ASN A 1 81 ? -4.874 12.976 -2.421 1.00 0.00 81 ASN A C 3
ATOM 4371 O O . ASN A 1 81 ? -4.892 13.995 -3.110 1.00 0.00 81 ASN A O 3
ATOM 4382 N N . GLY A 1 82 ? -5.307 11.790 -2.823 1.00 0.00 82 GLY A N 3
ATOM 4383 C CA . GLY A 1 82 ? -5.852 11.606 -4.157 1.00 0.00 82 GLY A CA 3
ATOM 4384 C C . GLY A 1 82 ? -4.745 11.276 -5.161 1.00 0.00 82 GLY A C 3
ATOM 4385 O O . GLY A 1 82 ? -5.003 10.664 -6.196 1.00 0.00 82 GLY A O 3
ATOM 4389 N N . ALA A 1 83 ? -3.536 11.697 -4.819 1.00 0.00 83 ALA A N 3
ATOM 4390 C CA . ALA A 1 83 ? -2.389 11.454 -5.677 1.00 0.00 83 ALA A CA 3
ATOM 4391 C C . ALA A 1 83 ? -2.272 9.954 -5.953 1.00 0.00 83 ALA A C 3
ATOM 4392 O O . ALA A 1 83 ? -3.044 9.159 -5.419 1.00 0.00 83 ALA A O 3
ATOM 4399 N N . GLU A 1 84 ? -1.301 9.612 -6.787 1.00 0.00 84 GLU A N 3
ATOM 4400 C CA . GLU A 1 84 ? -1.073 8.221 -7.140 1.00 0.00 84 GLU A CA 3
ATOM 4401 C C . GLU A 1 84 ? 0.414 7.879 -7.020 1.00 0.00 84 GLU A C 3
ATOM 4402 O O . GLU A 1 84 ? 1.266 8.763 -7.098 1.00 0.00 84 GLU A O 3
ATOM 4414 N N . LEU A 1 85 ? 0.680 6.595 -6.832 1.00 0.00 85 LEU A N 3
ATOM 4415 C CA . LEU A 1 85 ? 2.049 6.126 -6.701 1.00 0.00 85 LEU A CA 3
ATOM 4416 C C . LEU A 1 85 ? 2.232 4.859 -7.540 1.00 0.00 85 LEU A C 3
ATOM 4417 O O . LEU A 1 85 ? 1.728 3.795 -7.182 1.00 0.00 85 LEU A O 3
ATOM 4433 N N . ASP A 1 86 ? 2.954 5.016 -8.640 1.00 0.00 86 ASP A N 3
ATOM 4434 C CA . ASP A 1 86 ? 3.210 3.898 -9.532 1.00 0.00 86 ASP A CA 3
ATOM 4435 C C . ASP A 1 86 ? 4.582 3.301 -9.214 1.00 0.00 86 ASP A C 3
ATOM 4436 O O . ASP A 1 86 ? 5.590 4.005 -9.240 1.00 0.00 86 ASP A O 3
ATOM 4445 N N . TYR A 1 87 ? 4.576 2.008 -8.922 1.00 0.00 87 TYR A N 3
ATOM 4446 C CA . TYR A 1 87 ? 5.808 1.309 -8.599 1.00 0.00 87 TYR A CA 3
ATOM 4447 C C . TYR A 1 87 ? 6.516 0.830 -9.869 1.00 0.00 87 TYR A C 3
ATOM 4448 O O . TYR A 1 87 ? 5.872 0.339 -10.795 1.00 0.00 87 TYR A O 3
ATOM 4466 N N . VAL A 1 88 ? 7.831 0.991 -9.871 1.00 0.00 88 VAL A N 3
ATOM 4467 C CA . VAL A 1 88 ? 8.632 0.581 -11.012 1.00 0.00 88 VAL A CA 3
ATOM 4468 C C . VAL A 1 88 ? 9.155 -0.838 -10.780 1.00 0.00 88 VAL A C 3
ATOM 4469 O O . VAL A 1 88 ? 9.495 -1.201 -9.655 1.00 0.00 88 VAL A O 3
ATOM 4482 N N . VAL A 1 89 ? 9.202 -1.601 -11.861 1.00 0.00 89 VAL A N 3
ATOM 4483 C CA . VAL A 1 89 ? 9.677 -2.973 -11.790 1.00 0.00 89 VAL A CA 3
ATOM 4484 C C . VAL A 1 89 ? 10.757 -3.190 -12.851 1.00 0.00 89 VAL A C 3
ATOM 4485 O O . VAL A 1 89 ? 10.466 -3.196 -14.046 1.00 0.00 89 VAL A O 3
ATOM 4498 N N . ASP A 1 90 ? 11.982 -3.362 -12.376 1.00 0.00 90 ASP A N 3
ATOM 4499 C CA . ASP A 1 90 ? 13.107 -3.579 -13.269 1.00 0.00 90 ASP A CA 3
ATOM 4500 C C . ASP A 1 90 ? 14.308 -4.072 -12.460 1.00 0.00 90 ASP A C 3
ATOM 4501 O O . ASP A 1 90 ? 14.141 -4.748 -11.445 1.00 0.00 90 ASP A O 3
ATOM 4510 N N . PHE A 1 91 ? 15.491 -3.716 -12.938 1.00 0.00 91 PHE A N 3
ATOM 4511 C CA . PHE A 1 91 ? 16.719 -4.114 -12.272 1.00 0.00 91 PHE A CA 3
ATOM 4512 C C . PHE A 1 91 ? 16.733 -3.637 -10.818 1.00 0.00 91 PHE A C 3
ATOM 4513 O O . PHE A 1 91 ? 17.549 -4.094 -10.019 1.00 0.00 91 PHE A O 3
ATOM 4530 N N . MET A 1 92 ? 15.821 -2.723 -10.520 1.00 0.00 92 MET A N 3
ATOM 4531 C CA . MET A 1 92 ? 15.719 -2.179 -9.176 1.00 0.00 92 MET A CA 3
ATOM 4532 C C . MET A 1 92 ? 14.994 -3.152 -8.244 1.00 0.00 92 MET A C 3
ATOM 4533 O O . MET A 1 92 ? 14.772 -2.847 -7.074 1.00 0.00 92 MET A O 3
ATOM 4547 N N . GLY A 1 93 ? 14.646 -4.304 -8.799 1.00 0.00 93 GLY A N 3
ATOM 4548 C CA . GLY A 1 93 ? 13.951 -5.324 -8.032 1.00 0.00 93 GLY A CA 3
ATOM 4549 C C . GLY A 1 93 ? 12.643 -4.779 -7.454 1.00 0.00 93 GLY A C 3
ATOM 4550 O O . GLY A 1 93 ? 12.167 -5.258 -6.426 1.00 0.00 93 GLY A O 3
ATOM 4554 N N . GLY A 1 94 ? 12.098 -3.786 -8.141 1.00 0.00 94 GLY A N 3
ATOM 4555 C CA . GLY A 1 94 ? 10.854 -3.171 -7.709 1.00 0.00 94 GLY A CA 3
ATOM 4556 C C . GLY A 1 94 ? 11.120 -1.865 -6.958 1.00 0.00 94 GLY A C 3
ATOM 4557 O O . GLY A 1 94 ? 11.343 -1.874 -5.749 1.00 0.00 94 GLY A O 3
ATOM 4561 N N . GLY A 1 95 ? 11.088 -0.772 -7.707 1.00 0.00 95 GLY A N 3
ATOM 4562 C CA . GLY A 1 95 ? 11.322 0.540 -7.128 1.00 0.00 95 GLY A CA 3
ATOM 4563 C C . GLY A 1 95 ? 10.004 1.281 -6.898 1.00 0.00 95 GLY A C 3
ATOM 4564 O O . GLY A 1 95 ? 8.931 0.684 -6.967 1.00 0.00 95 GLY A O 3
ATOM 4568 N N . PHE A 1 96 ? 10.127 2.573 -6.631 1.00 0.00 96 PHE A N 3
ATOM 4569 C CA . PHE A 1 96 ? 8.959 3.403 -6.391 1.00 0.00 96 PHE A CA 3
ATOM 4570 C C . PHE A 1 96 ? 8.985 4.655 -7.270 1.00 0.00 96 PHE A C 3
ATOM 4571 O O . PHE A 1 96 ? 10.055 5.176 -7.581 1.00 0.00 96 PHE A O 3
ATOM 4588 N N . THR A 1 97 ? 7.795 5.101 -7.645 1.00 0.00 97 THR A N 3
ATOM 4589 C CA . THR A 1 97 ? 7.669 6.282 -8.482 1.00 0.00 97 THR A CA 3
ATOM 4590 C C . THR A 1 97 ? 6.318 6.960 -8.246 1.00 0.00 97 THR A C 3
ATOM 4591 O O . THR A 1 97 ? 5.313 6.288 -8.018 1.00 0.00 97 THR A O 3
ATOM 4602 N N . ILE A 1 98 ? 6.337 8.283 -8.308 1.00 0.00 98 ILE A N 3
ATOM 4603 C CA . ILE A 1 98 ? 5.127 9.060 -8.104 1.00 0.00 98 ILE A CA 3
ATOM 4604 C C . ILE A 1 98 ? 4.688 9.672 -9.436 1.00 0.00 98 ILE A C 3
ATOM 4605 O O . ILE A 1 98 ? 5.520 10.131 -10.217 1.00 0.00 98 ILE A O 3
ATOM 4621 N N . ARG A 1 99 ? 3.381 9.659 -9.655 1.00 0.00 99 ARG A N 3
ATOM 4622 C CA . ARG A 1 99 ? 2.821 10.207 -10.879 1.00 0.00 99 ARG A CA 3
ATOM 4623 C C . ARG A 1 99 ? 1.724 11.222 -10.553 1.00 0.00 99 ARG A C 3
ATOM 4624 O O . ARG A 1 99 ? 0.578 10.846 -10.311 1.00 0.00 99 ARG A O 3
ATOM 4645 N N . ASN A 1 100 ? 2.114 12.488 -10.557 1.00 0.00 100 ASN A N 3
ATOM 4646 C CA . ASN A 1 100 ? 1.178 13.560 -10.265 1.00 0.00 100 ASN A CA 3
ATOM 4647 C C . ASN A 1 100 ? 0.053 13.546 -11.301 1.00 0.00 100 ASN A C 3
ATOM 4648 O O . ASN A 1 100 ? 0.298 13.739 -12.491 1.00 0.00 100 ASN A O 3
ATOM 4659 N N . PRO A 1 101 ? -1.189 13.308 -10.799 1.00 0.00 101 PRO A N 3
ATOM 4660 C CA . PRO A 1 101 ? -2.352 13.266 -11.668 1.00 0.00 101 PRO A CA 3
ATOM 4661 C C . PRO A 1 101 ? -2.761 14.674 -12.107 1.00 0.00 101 PRO A C 3
ATOM 4662 O O . PRO A 1 101 ? -3.806 15.177 -11.696 1.00 0.00 101 PRO A O 3
ATOM 4673 N N . MET A 1 1 ? -18.551 -2.891 17.870 1.00 0.00 1 MET A N 4
ATOM 4674 C CA . MET A 1 1 ? -17.199 -3.318 17.554 1.00 0.00 1 MET A CA 4
ATOM 4675 C C . MET A 1 1 ? -16.199 -2.182 17.778 1.00 0.00 1 MET A C 4
ATOM 4676 O O . MET A 1 1 ? -16.589 -1.063 18.109 1.00 0.00 1 MET A O 4
ATOM 4690 N N . GLN A 1 2 ? -14.929 -2.508 17.588 1.00 0.00 2 GLN A N 4
ATOM 4691 C CA . GLN A 1 2 ? -13.870 -1.528 17.765 1.00 0.00 2 GLN A CA 4
ATOM 4692 C C . GLN A 1 2 ? -12.878 -1.603 16.602 1.00 0.00 2 GLN A C 4
ATOM 4693 O O . GLN A 1 2 ? -11.858 -2.284 16.695 1.00 0.00 2 GLN A O 4
ATOM 4707 N N . GLU A 1 3 ? -13.212 -0.893 15.535 1.00 0.00 3 GLU A N 4
ATOM 4708 C CA . GLU A 1 3 ? -12.363 -0.870 14.356 1.00 0.00 3 GLU A CA 4
ATOM 4709 C C . GLU A 1 3 ? -12.432 0.500 13.678 1.00 0.00 3 GLU A C 4
ATOM 4710 O O . GLU A 1 3 ? -13.517 1.043 13.478 1.00 0.00 3 GLU A O 4
ATOM 4722 N N . GLN A 1 4 ? -11.259 1.019 13.344 1.00 0.00 4 GLN A N 4
ATOM 4723 C CA . GLN A 1 4 ? -11.173 2.315 12.693 1.00 0.00 4 GLN A CA 4
ATOM 4724 C C . GLN A 1 4 ? -11.511 2.186 11.207 1.00 0.00 4 GLN A C 4
ATOM 4725 O O . GLN A 1 4 ? -10.616 2.141 10.364 1.00 0.00 4 GLN A O 4
ATOM 4739 N N . ALA A 1 5 ? -12.806 2.131 10.930 1.00 0.00 5 ALA A N 4
ATOM 4740 C CA . ALA A 1 5 ? -13.274 2.009 9.560 1.00 0.00 5 ALA A CA 4
ATOM 4741 C C . ALA A 1 5 ? -13.108 3.352 8.847 1.00 0.00 5 ALA A C 4
ATOM 4742 O O . ALA A 1 5 ? -13.654 4.363 9.285 1.00 0.00 5 ALA A O 4
ATOM 4749 N N . GLN A 1 6 ? -12.351 3.319 7.760 1.00 0.00 6 GLN A N 4
ATOM 4750 C CA . GLN A 1 6 ? -12.106 4.522 6.982 1.00 0.00 6 GLN A CA 4
ATOM 4751 C C . GLN A 1 6 ? -11.253 4.195 5.755 1.00 0.00 6 GLN A C 4
ATOM 4752 O O . GLN A 1 6 ? -10.219 3.540 5.870 1.00 0.00 6 GLN A O 4
ATOM 4766 N N . GLN A 1 7 ? -11.719 4.668 4.608 1.00 0.00 7 GLN A N 4
ATOM 4767 C CA . GLN A 1 7 ? -11.012 4.434 3.360 1.00 0.00 7 GLN A CA 4
ATOM 4768 C C . GLN A 1 7 ? -10.642 5.765 2.702 1.00 0.00 7 GLN A C 4
ATOM 4769 O O . GLN A 1 7 ? -11.501 6.445 2.143 1.00 0.00 7 GLN A O 4
ATOM 4783 N N . PHE A 1 8 ? -9.363 6.098 2.791 1.00 0.00 8 PHE A N 4
ATOM 4784 C CA . PHE A 1 8 ? -8.869 7.335 2.211 1.00 0.00 8 PHE A CA 4
ATOM 4785 C C . PHE A 1 8 ? -8.779 7.229 0.688 1.00 0.00 8 PHE A C 4
ATOM 4786 O O . PHE A 1 8 ? -8.731 6.129 0.140 1.00 0.00 8 PHE A O 4
ATOM 4803 N N . ILE A 1 9 ? -8.758 8.388 0.046 1.00 0.00 9 ILE A N 4
ATOM 4804 C CA . ILE A 1 9 ? -8.674 8.440 -1.404 1.00 0.00 9 ILE A CA 4
ATOM 4805 C C . ILE A 1 9 ? -7.252 8.083 -1.841 1.00 0.00 9 ILE A C 4
ATOM 4806 O O . ILE A 1 9 ? -6.319 8.852 -1.616 1.00 0.00 9 ILE A O 4
ATOM 4822 N N . PHE A 1 10 ? -7.132 6.917 -2.459 1.00 0.00 10 PHE A N 4
ATOM 4823 C CA . PHE A 1 10 ? -5.840 6.450 -2.930 1.00 0.00 10 PHE A CA 4
ATOM 4824 C C . PHE A 1 10 ? -6.004 5.384 -4.015 1.00 0.00 10 PHE A C 4
ATOM 4825 O O . PHE A 1 10 ? -6.849 4.498 -3.897 1.00 0.00 10 PHE A O 4
ATOM 4842 N N . LYS A 1 11 ? -5.184 5.506 -5.048 1.00 0.00 11 LYS A N 4
ATOM 4843 C CA . LYS A 1 11 ? -5.228 4.564 -6.154 1.00 0.00 11 LYS A CA 4
ATOM 4844 C C . LYS A 1 11 ? -3.801 4.173 -6.543 1.00 0.00 11 LYS A C 4
ATOM 4845 O O . LYS A 1 11 ? -3.005 5.025 -6.936 1.00 0.00 11 LYS A O 4
ATOM 4864 N N . VAL A 1 12 ? -3.520 2.884 -6.420 1.00 0.00 12 VAL A N 4
ATOM 4865 C CA . VAL A 1 12 ? -2.202 2.370 -6.753 1.00 0.00 12 VAL A CA 4
ATOM 4866 C C . VAL A 1 12 ? -2.323 1.387 -7.919 1.00 0.00 12 VAL A C 4
ATOM 4867 O O . VAL A 1 12 ? -3.208 0.532 -7.925 1.00 0.00 12 VAL A O 4
ATOM 4880 N N . THR A 1 13 ? -1.422 1.541 -8.878 1.00 0.00 13 THR A N 4
ATOM 4881 C CA . THR A 1 13 ? -1.417 0.677 -10.046 1.00 0.00 13 THR A CA 4
ATOM 4882 C C . THR A 1 13 ? -1.341 -0.791 -9.623 1.00 0.00 13 THR A C 4
ATOM 4883 O O . THR A 1 13 ? -0.862 -1.104 -8.534 1.00 0.00 13 THR A O 4
ATOM 4894 N N . ASP A 1 14 ? -1.821 -1.654 -10.507 1.00 0.00 14 ASP A N 4
ATOM 4895 C CA . ASP A 1 14 ? -1.814 -3.082 -10.238 1.00 0.00 14 ASP A CA 4
ATOM 4896 C C . ASP A 1 14 ? -0.368 -3.563 -10.099 1.00 0.00 14 ASP A C 4
ATOM 4897 O O . ASP A 1 14 ? -0.107 -4.574 -9.449 1.00 0.00 14 ASP A O 4
ATOM 4906 N N . LYS A 1 15 ? 0.533 -2.816 -10.720 1.00 0.00 15 LYS A N 4
ATOM 4907 C CA . LYS A 1 15 ? 1.945 -3.154 -10.673 1.00 0.00 15 LYS A CA 4
ATOM 4908 C C . LYS A 1 15 ? 2.440 -3.061 -9.228 1.00 0.00 15 LYS A C 4
ATOM 4909 O O . LYS A 1 15 ? 3.202 -3.913 -8.773 1.00 0.00 15 LYS A O 4
ATOM 4928 N N . ALA A 1 16 ? 1.986 -2.020 -8.546 1.00 0.00 16 ALA A N 4
ATOM 4929 C CA . ALA A 1 16 ? 2.372 -1.804 -7.162 1.00 0.00 16 ALA A CA 4
ATOM 4930 C C . ALA A 1 16 ? 1.677 -2.840 -6.276 1.00 0.00 16 ALA A C 4
ATOM 4931 O O . ALA A 1 16 ? 2.326 -3.514 -5.477 1.00 0.00 16 ALA A O 4
ATOM 4938 N N . VAL A 1 17 ? 0.367 -2.935 -6.448 1.00 0.00 17 VAL A N 4
ATOM 4939 C CA . VAL A 1 17 ? -0.423 -3.878 -5.674 1.00 0.00 17 VAL A CA 4
ATOM 4940 C C . VAL A 1 17 ? 0.074 -5.298 -5.947 1.00 0.00 17 VAL A C 4
ATOM 4941 O O . VAL A 1 17 ? 0.262 -6.083 -5.019 1.00 0.00 17 VAL A O 4
ATOM 4954 N N . GLU A 1 18 ? 0.274 -5.586 -7.225 1.00 0.00 18 GLU A N 4
ATOM 4955 C CA . GLU A 1 18 ? 0.746 -6.899 -7.632 1.00 0.00 18 GLU A CA 4
ATOM 4956 C C . GLU A 1 18 ? 2.230 -7.058 -7.293 1.00 0.00 18 GLU A C 4
ATOM 4957 O O . GLU A 1 18 ? 2.797 -8.136 -7.464 1.00 0.00 18 GLU A O 4
ATOM 4969 N N . GLU A 1 19 ? 2.816 -5.968 -6.820 1.00 0.00 19 GLU A N 4
ATOM 4970 C CA . GLU A 1 19 ? 4.223 -5.972 -6.456 1.00 0.00 19 GLU A CA 4
ATOM 4971 C C . GLU A 1 19 ? 4.389 -6.362 -4.986 1.00 0.00 19 GLU A C 4
ATOM 4972 O O . GLU A 1 19 ? 5.481 -6.735 -4.559 1.00 0.00 19 GLU A O 4
ATOM 4984 N N . ILE A 1 20 ? 3.291 -6.261 -4.252 1.00 0.00 20 ILE A N 4
ATOM 4985 C CA . ILE A 1 20 ? 3.302 -6.598 -2.839 1.00 0.00 20 ILE A CA 4
ATOM 4986 C C . ILE A 1 20 ? 3.012 -8.091 -2.672 1.00 0.00 20 ILE A C 4
ATOM 4987 O O . ILE A 1 20 ? 3.503 -8.722 -1.738 1.00 0.00 20 ILE A O 4
ATOM 5003 N N . LYS A 1 21 ? 2.215 -8.613 -3.594 1.00 0.00 21 LYS A N 4
ATOM 5004 C CA . LYS A 1 21 ? 1.853 -10.020 -3.561 1.00 0.00 21 LYS A CA 4
ATOM 5005 C C . LYS A 1 21 ? 3.121 -10.870 -3.660 1.00 0.00 21 LYS A C 4
ATOM 5006 O O . LYS A 1 21 ? 3.221 -11.919 -3.026 1.00 0.00 21 LYS A O 4
ATOM 5025 N N . LYS A 1 22 ? 4.059 -10.385 -4.461 1.00 0.00 22 LYS A N 4
ATOM 5026 C CA . LYS A 1 22 ? 5.316 -11.088 -4.652 1.00 0.00 22 LYS A CA 4
ATOM 5027 C C . LYS A 1 22 ? 6.193 -10.901 -3.413 1.00 0.00 22 LYS A C 4
ATOM 5028 O O . LYS A 1 22 ? 7.015 -11.759 -3.094 1.00 0.00 22 LYS A O 4
ATOM 5047 N N . VAL A 1 23 ? 5.989 -9.773 -2.747 1.00 0.00 23 VAL A N 4
ATOM 5048 C CA . VAL A 1 23 ? 6.751 -9.462 -1.550 1.00 0.00 23 VAL A CA 4
ATOM 5049 C C . VAL A 1 23 ? 6.193 -10.265 -0.373 1.00 0.00 23 VAL A C 4
ATOM 5050 O O . VAL A 1 23 ? 6.950 -10.747 0.469 1.00 0.00 23 VAL A O 4
ATOM 5063 N N . ALA A 1 24 ? 4.874 -10.384 -0.352 1.00 0.00 24 ALA A N 4
ATOM 5064 C CA . ALA A 1 24 ? 4.205 -11.120 0.708 1.00 0.00 24 ALA A CA 4
ATOM 5065 C C . ALA A 1 24 ? 4.382 -12.621 0.471 1.00 0.00 24 ALA A C 4
ATOM 5066 O O . ALA A 1 24 ? 4.607 -13.379 1.413 1.00 0.00 24 ALA A O 4
ATOM 5073 N N . GLN A 1 25 ? 4.274 -13.004 -0.793 1.00 0.00 25 GLN A N 4
ATOM 5074 C CA . GLN A 1 25 ? 4.420 -14.401 -1.166 1.00 0.00 25 GLN A CA 4
ATOM 5075 C C . GLN A 1 25 ? 5.718 -14.972 -0.592 1.00 0.00 25 GLN A C 4
ATOM 5076 O O . GLN A 1 25 ? 5.728 -16.074 -0.046 1.00 0.00 25 GLN A O 4
ATOM 5090 N N . GLU A 1 26 ? 6.782 -14.195 -0.734 1.00 0.00 26 GLU A N 4
ATOM 5091 C CA . GLU A 1 26 ? 8.083 -14.609 -0.237 1.00 0.00 26 GLU A CA 4
ATOM 5092 C C . GLU A 1 26 ? 8.091 -14.608 1.293 1.00 0.00 26 GLU A C 4
ATOM 5093 O O . GLU A 1 26 ? 8.979 -15.191 1.914 1.00 0.00 26 GLU A O 4
ATOM 5105 N N . ASN A 1 27 ? 7.092 -13.946 1.858 1.00 0.00 27 ASN A N 4
ATOM 5106 C CA . ASN A 1 27 ? 6.973 -13.861 3.304 1.00 0.00 27 ASN A CA 4
ATOM 5107 C C . ASN A 1 27 ? 5.828 -14.762 3.770 1.00 0.00 27 ASN A C 4
ATOM 5108 O O . ASN A 1 27 ? 5.440 -14.725 4.937 1.00 0.00 27 ASN A O 4
ATOM 5119 N N . ASN A 1 28 ? 5.319 -15.550 2.835 1.00 0.00 28 ASN A N 4
ATOM 5120 C CA . ASN A 1 28 ? 4.226 -16.460 3.136 1.00 0.00 28 ASN A CA 4
ATOM 5121 C C . ASN A 1 28 ? 3.036 -15.661 3.671 1.00 0.00 28 ASN A C 4
ATOM 5122 O O . ASN A 1 28 ? 2.202 -16.195 4.401 1.00 0.00 28 ASN A O 4
ATOM 5133 N N . ILE A 1 29 ? 2.995 -14.393 3.288 1.00 0.00 29 ILE A N 4
ATOM 5134 C CA . ILE A 1 29 ? 1.921 -13.515 3.720 1.00 0.00 29 ILE A CA 4
ATOM 5135 C C . ILE A 1 29 ? 0.881 -13.401 2.603 1.00 0.00 29 ILE A C 4
ATOM 5136 O O . ILE A 1 29 ? 1.234 -13.259 1.433 1.00 0.00 29 ILE A O 4
ATOM 5152 N N . GLU A 1 30 ? -0.380 -13.468 3.003 1.00 0.00 30 GLU A N 4
ATOM 5153 C CA . GLU A 1 30 ? -1.473 -13.374 2.051 1.00 0.00 30 GLU A CA 4
ATOM 5154 C C . GLU A 1 30 ? -2.274 -12.092 2.287 1.00 0.00 30 GLU A C 4
ATOM 5155 O O . GLU A 1 30 ? -3.332 -11.898 1.691 1.00 0.00 30 GLU A O 4
ATOM 5167 N N . ASN A 1 31 ? -1.739 -11.249 3.158 1.00 0.00 31 ASN A N 4
ATOM 5168 C CA . ASN A 1 31 ? -2.390 -9.991 3.481 1.00 0.00 31 ASN A CA 4
ATOM 5169 C C . ASN A 1 31 ? -1.331 -8.961 3.879 1.00 0.00 31 ASN A C 4
ATOM 5170 O O . ASN A 1 31 ? -1.178 -8.648 5.059 1.00 0.00 31 ASN A O 4
ATOM 5181 N N . PRO A 1 32 ? -0.610 -8.449 2.846 1.00 0.00 32 PRO A N 4
ATOM 5182 C CA . PRO A 1 32 ? 0.430 -7.461 3.077 1.00 0.00 32 PRO A CA 4
ATOM 5183 C C . PRO A 1 32 ? -0.176 -6.089 3.380 1.00 0.00 32 PRO A C 4
ATOM 5184 O O . PRO A 1 32 ? -1.341 -5.840 3.077 1.00 0.00 32 PRO A O 4
ATOM 5195 N N . ILE A 1 33 ? 0.644 -5.234 3.974 1.00 0.00 33 ILE A N 4
ATOM 5196 C CA . ILE A 1 33 ? 0.204 -3.893 4.321 1.00 0.00 33 ILE A CA 4
ATOM 5197 C C . ILE A 1 33 ? 1.232 -2.877 3.818 1.00 0.00 33 ILE A C 4
ATOM 5198 O O . ILE A 1 33 ? 2.357 -2.831 4.312 1.00 0.00 33 ILE A O 4
ATOM 5214 N N . LEU A 1 34 ? 0.808 -2.089 2.841 1.00 0.00 34 LEU A N 4
ATOM 5215 C CA . LEU A 1 34 ? 1.678 -1.077 2.265 1.00 0.00 34 LEU A CA 4
ATOM 5216 C C . LEU A 1 34 ? 1.532 0.224 3.056 1.00 0.00 34 LEU A C 4
ATOM 5217 O O . LEU A 1 34 ? 0.490 0.875 3.000 1.00 0.00 34 LEU A O 4
ATOM 5233 N N . ARG A 1 35 ? 2.592 0.564 3.775 1.00 0.00 35 ARG A N 4
ATOM 5234 C CA . ARG A 1 35 ? 2.595 1.776 4.576 1.00 0.00 35 ARG A CA 4
ATOM 5235 C C . ARG A 1 35 ? 3.320 2.901 3.835 1.00 0.00 35 ARG A C 4
ATOM 5236 O O . ARG A 1 35 ? 4.486 2.758 3.469 1.00 0.00 35 ARG A O 4
ATOM 5257 N N . ILE A 1 36 ? 2.600 3.995 3.635 1.00 0.00 36 ILE A N 4
ATOM 5258 C CA . ILE A 1 36 ? 3.160 5.143 2.944 1.00 0.00 36 ILE A CA 4
ATOM 5259 C C . ILE A 1 36 ? 3.857 6.053 3.957 1.00 0.00 36 ILE A C 4
ATOM 5260 O O . ILE A 1 36 ? 3.266 6.429 4.969 1.00 0.00 36 ILE A O 4
ATOM 5276 N N . ARG A 1 37 ? 5.104 6.381 3.651 1.00 0.00 37 ARG A N 4
ATOM 5277 C CA . ARG A 1 37 ? 5.887 7.240 4.522 1.00 0.00 37 ARG A CA 4
ATOM 5278 C C . ARG A 1 37 ? 6.911 8.031 3.706 1.00 0.00 37 ARG A C 4
ATOM 5279 O O . ARG A 1 37 ? 7.723 7.449 2.989 1.00 0.00 37 ARG A O 4
ATOM 5300 N N . VAL A 1 38 ? 6.841 9.347 3.844 1.00 0.00 38 VAL A N 4
ATOM 5301 C CA . VAL A 1 38 ? 7.752 10.225 3.129 1.00 0.00 38 VAL A CA 4
ATOM 5302 C C . VAL A 1 38 ? 9.190 9.900 3.535 1.00 0.00 38 VAL A C 4
ATOM 5303 O O . VAL A 1 38 ? 9.543 9.992 4.710 1.00 0.00 38 VAL A O 4
ATOM 5316 N N . VAL A 1 39 ? 9.982 9.526 2.541 1.00 0.00 39 VAL A N 4
ATOM 5317 C CA . VAL A 1 39 ? 11.375 9.187 2.781 1.00 0.00 39 VAL A CA 4
ATOM 5318 C C . VAL A 1 39 ? 12.250 10.407 2.486 1.00 0.00 39 VAL A C 4
ATOM 5319 O O . VAL A 1 39 ? 12.302 10.879 1.352 1.00 0.00 39 VAL A O 4
ATOM 5332 N N . PRO A 1 40 ? 12.934 10.895 3.556 1.00 0.00 40 PRO A N 4
ATOM 5333 C CA . PRO A 1 40 ? 13.805 12.051 3.423 1.00 0.00 40 PRO A CA 4
ATOM 5334 C C . PRO A 1 40 ? 15.109 11.677 2.715 1.00 0.00 40 PRO A C 4
ATOM 5335 O O . PRO A 1 40 ? 16.165 11.618 3.343 1.00 0.00 40 PRO A O 4
ATOM 5346 N N . GLY A 1 41 ? 14.992 11.435 1.418 1.00 0.00 41 GLY A N 4
ATOM 5347 C CA . GLY A 1 41 ? 16.149 11.069 0.619 1.00 0.00 41 GLY A CA 4
ATOM 5348 C C . GLY A 1 41 ? 16.132 11.788 -0.732 1.00 0.00 41 GLY A C 4
ATOM 5349 O O . GLY A 1 41 ? 15.435 11.368 -1.654 1.00 0.00 41 GLY A O 4
ATOM 5353 N N . GLY A 1 42 ? 16.908 12.860 -0.805 1.00 0.00 42 GLY A N 4
ATOM 5354 C CA . GLY A 1 42 ? 16.991 13.641 -2.027 1.00 0.00 42 GLY A CA 4
ATOM 5355 C C . GLY A 1 42 ? 15.884 14.697 -2.079 1.00 0.00 42 GLY A C 4
ATOM 5356 O O . GLY A 1 42 ? 14.703 14.361 -2.137 1.00 0.00 42 GLY A O 4
ATOM 5360 N N . CYS A 1 43 ? 16.307 15.952 -2.056 1.00 0.00 43 CYS A N 4
ATOM 5361 C CA . CYS A 1 43 ? 15.367 17.060 -2.100 1.00 0.00 43 CYS A CA 4
ATOM 5362 C C . CYS A 1 43 ? 14.912 17.246 -3.549 1.00 0.00 43 CYS A C 4
ATOM 5363 O O . CYS A 1 43 ? 13.977 18.000 -3.817 1.00 0.00 43 CYS A O 4
ATOM 5371 N N . SER A 1 44 ? 15.592 16.546 -4.444 1.00 0.00 44 SER A N 4
ATOM 5372 C CA . SER A 1 44 ? 15.269 16.625 -5.859 1.00 0.00 44 SER A CA 4
ATOM 5373 C C . SER A 1 44 ? 14.576 15.338 -6.310 1.00 0.00 44 SER A C 4
ATOM 5374 O O . SER A 1 44 ? 13.597 15.383 -7.053 1.00 0.00 44 SER A O 4
ATOM 5382 N N . GLY A 1 45 ? 15.112 14.220 -5.841 1.00 0.00 45 GLY A N 4
ATOM 5383 C CA . GLY A 1 45 ? 14.558 12.922 -6.187 1.00 0.00 45 GLY A CA 4
ATOM 5384 C C . GLY A 1 45 ? 14.122 12.160 -4.934 1.00 0.00 45 GLY A C 4
ATOM 5385 O O . GLY A 1 45 ? 14.957 11.772 -4.118 1.00 0.00 45 GLY A O 4
ATOM 5389 N N . PHE A 1 46 ? 12.816 11.969 -4.820 1.00 0.00 46 PHE A N 4
ATOM 5390 C CA . PHE A 1 46 ? 12.260 11.260 -3.680 1.00 0.00 46 PHE A CA 4
ATOM 5391 C C . PHE A 1 46 ? 10.884 10.680 -4.012 1.00 0.00 46 PHE A C 4
ATOM 5392 O O . PHE A 1 46 ? 10.058 11.349 -4.633 1.00 0.00 46 PHE A O 4
ATOM 5409 N N . GLN A 1 47 ? 10.679 9.443 -3.585 1.00 0.00 47 GLN A N 4
ATOM 5410 C CA . GLN A 1 47 ? 9.417 8.766 -3.830 1.00 0.00 47 GLN A CA 4
ATOM 5411 C C . GLN A 1 47 ? 8.939 8.059 -2.560 1.00 0.00 47 GLN A C 4
ATOM 5412 O O . GLN A 1 47 ? 9.715 7.858 -1.627 1.00 0.00 47 GLN A O 4
ATOM 5426 N N . TYR A 1 48 ? 7.663 7.702 -2.564 1.00 0.00 48 TYR A N 4
ATOM 5427 C CA . TYR A 1 48 ? 7.072 7.022 -1.424 1.00 0.00 48 TYR A CA 4
ATOM 5428 C C . TYR A 1 48 ? 7.238 5.506 -1.544 1.00 0.00 48 TYR A C 4
ATOM 5429 O O . TYR A 1 48 ? 6.517 4.856 -2.299 1.00 0.00 48 TYR A O 4
ATOM 5447 N N . ALA A 1 49 ? 8.193 4.985 -0.787 1.00 0.00 49 ALA A N 4
ATOM 5448 C CA . ALA A 1 49 ? 8.462 3.558 -0.798 1.00 0.00 49 ALA A CA 4
ATOM 5449 C C . ALA A 1 49 ? 7.477 2.849 0.134 1.00 0.00 49 ALA A C 4
ATOM 5450 O O . ALA A 1 49 ? 7.185 3.341 1.223 1.00 0.00 49 ALA A O 4
ATOM 5457 N N . MET A 1 50 ? 6.993 1.706 -0.328 1.00 0.00 50 MET A N 4
ATOM 5458 C CA . MET A 1 50 ? 6.046 0.925 0.451 1.00 0.00 50 MET A CA 4
ATOM 5459 C C . MET A 1 50 ? 6.582 -0.484 0.712 1.00 0.00 50 MET A C 4
ATOM 5460 O O . MET A 1 50 ? 7.543 -0.914 0.076 1.00 0.00 50 MET A O 4
ATOM 5474 N N . GLY A 1 51 ? 5.937 -1.164 1.649 1.00 0.00 51 GLY A N 4
ATOM 5475 C CA . GLY A 1 51 ? 6.337 -2.515 2.002 1.00 0.00 51 GLY A CA 4
ATOM 5476 C C . GLY A 1 51 ? 5.463 -3.068 3.130 1.00 0.00 51 GLY A C 4
ATOM 5477 O O . GLY A 1 51 ? 4.801 -2.309 3.836 1.00 0.00 51 GLY A O 4
ATOM 5481 N N . PHE A 1 52 ? 5.490 -4.386 3.264 1.00 0.00 52 PHE A N 4
ATOM 5482 C CA . PHE A 1 52 ? 4.709 -5.049 4.294 1.00 0.00 52 PHE A CA 4
ATOM 5483 C C . PHE A 1 52 ? 5.272 -4.752 5.685 1.00 0.00 52 PHE A C 4
ATOM 5484 O O . PHE A 1 52 ? 6.392 -5.147 6.003 1.00 0.00 52 PHE A O 4
ATOM 5501 N N . ASP A 1 53 ? 4.468 -4.059 6.478 1.00 0.00 53 ASP A N 4
ATOM 5502 C CA . ASP A 1 53 ? 4.871 -3.704 7.828 1.00 0.00 53 ASP A CA 4
ATOM 5503 C C . ASP A 1 53 ? 4.525 -4.853 8.778 1.00 0.00 53 ASP A C 4
ATOM 5504 O O . ASP A 1 53 ? 3.901 -5.832 8.372 1.00 0.00 53 ASP A O 4
ATOM 5513 N N . ASP A 1 54 ? 4.946 -4.695 10.024 1.00 0.00 54 ASP A N 4
ATOM 5514 C CA . ASP A 1 54 ? 4.688 -5.707 11.034 1.00 0.00 54 ASP A CA 4
ATOM 5515 C C . ASP A 1 54 ? 3.186 -5.768 11.318 1.00 0.00 54 ASP A C 4
ATOM 5516 O O . ASP A 1 54 ? 2.620 -6.851 11.454 1.00 0.00 54 ASP A O 4
ATOM 5525 N N . THR A 1 55 ? 2.583 -4.590 11.398 1.00 0.00 55 THR A N 4
ATOM 5526 C CA . THR A 1 55 ? 1.158 -4.496 11.662 1.00 0.00 55 THR A CA 4
ATOM 5527 C C . THR A 1 55 ? 0.646 -3.093 11.332 1.00 0.00 55 THR A C 4
ATOM 5528 O O . THR A 1 55 ? 1.408 -2.241 10.878 1.00 0.00 55 THR A O 4
ATOM 5539 N N . VAL A 1 56 ? -0.642 -2.895 11.573 1.00 0.00 56 VAL A N 4
ATOM 5540 C CA . VAL A 1 56 ? -1.265 -1.610 11.306 1.00 0.00 56 VAL A CA 4
ATOM 5541 C C . VAL A 1 56 ? -1.027 -0.677 12.495 1.00 0.00 56 VAL A C 4
ATOM 5542 O O . VAL A 1 56 ? -0.811 -1.136 13.616 1.00 0.00 56 VAL A O 4
ATOM 5555 N N . GLU A 1 57 ? -1.075 0.616 12.211 1.00 0.00 57 GLU A N 4
ATOM 5556 C CA . GLU A 1 57 ? -0.868 1.618 13.242 1.00 0.00 57 GLU A CA 4
ATOM 5557 C C . GLU A 1 57 ? -2.184 1.921 13.960 1.00 0.00 57 GLU A C 4
ATOM 5558 O O . GLU A 1 57 ? -3.249 1.488 13.521 1.00 0.00 57 GLU A O 4
ATOM 5570 N N . GLU A 1 58 ? -2.069 2.662 15.052 1.00 0.00 58 GLU A N 4
ATOM 5571 C CA . GLU A 1 58 ? -3.237 3.028 15.835 1.00 0.00 58 GLU A CA 4
ATOM 5572 C C . GLU A 1 58 ? -3.878 4.298 15.271 1.00 0.00 58 GLU A C 4
ATOM 5573 O O . GLU A 1 58 ? -4.616 4.989 15.971 1.00 0.00 58 GLU A O 4
ATOM 5585 N N . GLY A 1 59 ? -3.572 4.567 14.010 1.00 0.00 59 GLY A N 4
ATOM 5586 C CA . GLY A 1 59 ? -4.108 5.742 13.344 1.00 0.00 59 GLY A CA 4
ATOM 5587 C C . GLY A 1 59 ? -3.705 5.767 11.869 1.00 0.00 59 GLY A C 4
ATOM 5588 O O . GLY A 1 59 ? -3.251 6.793 11.363 1.00 0.00 59 GLY A O 4
ATOM 5592 N N . ASP A 1 60 ? -3.886 4.627 11.219 1.00 0.00 60 ASP A N 4
ATOM 5593 C CA . ASP A 1 60 ? -3.546 4.506 9.811 1.00 0.00 60 ASP A CA 4
ATOM 5594 C C . ASP A 1 60 ? -4.793 4.099 9.024 1.00 0.00 60 ASP A C 4
ATOM 5595 O O . ASP A 1 60 ? -5.437 3.102 9.345 1.00 0.00 60 ASP A O 4
ATOM 5604 N N . HIS A 1 61 ? -5.097 4.892 8.007 1.00 0.00 61 HIS A N 4
ATOM 5605 C CA . HIS A 1 61 ? -6.255 4.627 7.171 1.00 0.00 61 HIS A CA 4
ATOM 5606 C C . HIS A 1 61 ? -6.056 3.309 6.421 1.00 0.00 61 HIS A C 4
ATOM 5607 O O . HIS A 1 61 ? -5.336 3.259 5.424 1.00 0.00 61 HIS A O 4
ATOM 5621 N N . VAL A 1 62 ? -6.707 2.272 6.929 1.00 0.00 62 VAL A N 4
ATOM 5622 C CA . VAL A 1 62 ? -6.610 0.956 6.319 1.00 0.00 62 VAL A CA 4
ATOM 5623 C C . VAL A 1 62 ? -7.475 0.919 5.057 1.00 0.00 62 VAL A C 4
ATOM 5624 O O . VAL A 1 62 ? -8.686 1.119 5.125 1.00 0.00 62 VAL A O 4
ATOM 5637 N N . PHE A 1 63 ? -6.817 0.661 3.936 1.00 0.00 63 PHE A N 4
ATOM 5638 C CA . PHE A 1 63 ? -7.510 0.595 2.661 1.00 0.00 63 PHE A CA 4
ATOM 5639 C C . PHE A 1 63 ? -7.439 -0.815 2.071 1.00 0.00 63 PHE A C 4
ATOM 5640 O O . PHE A 1 63 ? -6.363 -1.283 1.702 1.00 0.00 63 PHE A O 4
ATOM 5657 N N . GLU A 1 64 ? -8.599 -1.451 2.000 1.00 0.00 64 GLU A N 4
ATOM 5658 C CA . GLU A 1 64 ? -8.681 -2.798 1.461 1.00 0.00 64 GLU A CA 4
ATOM 5659 C C . GLU A 1 64 ? -8.454 -2.779 -0.052 1.00 0.00 64 GLU A C 4
ATOM 5660 O O . GLU A 1 64 ? -9.041 -1.964 -0.761 1.00 0.00 64 GLU A O 4
ATOM 5672 N N . TYR A 1 65 ? -7.600 -3.688 -0.501 1.00 0.00 65 TYR A N 4
ATOM 5673 C CA . TYR A 1 65 ? -7.288 -3.786 -1.917 1.00 0.00 65 TYR A CA 4
ATOM 5674 C C . TYR A 1 65 ? -7.650 -5.168 -2.464 1.00 0.00 65 TYR A C 4
ATOM 5675 O O . TYR A 1 65 ? -8.408 -5.908 -1.838 1.00 0.00 65 TYR A O 4
ATOM 5693 N N . ASP A 1 66 ? -7.090 -5.475 -3.625 1.00 0.00 66 ASP A N 4
ATOM 5694 C CA . ASP A 1 66 ? -7.344 -6.755 -4.263 1.00 0.00 66 ASP A CA 4
ATOM 5695 C C . ASP A 1 66 ? -6.731 -7.872 -3.416 1.00 0.00 66 ASP A C 4
ATOM 5696 O O . ASP A 1 66 ? -5.738 -8.481 -3.811 1.00 0.00 66 ASP A O 4
ATOM 5705 N N . GLY A 1 67 ? -7.349 -8.109 -2.269 1.00 0.00 67 GLY A N 4
ATOM 5706 C CA . GLY A 1 67 ? -6.877 -9.142 -1.363 1.00 0.00 67 GLY A CA 4
ATOM 5707 C C . GLY A 1 67 ? -5.627 -8.682 -0.610 1.00 0.00 67 GLY A C 4
ATOM 5708 O O . GLY A 1 67 ? -4.901 -9.500 -0.047 1.00 0.00 67 GLY A O 4
ATOM 5712 N N . VAL A 1 68 ? -5.414 -7.374 -0.625 1.00 0.00 68 VAL A N 4
ATOM 5713 C CA . VAL A 1 68 ? -4.265 -6.796 0.050 1.00 0.00 68 VAL A CA 4
ATOM 5714 C C . VAL A 1 68 ? -4.722 -5.609 0.900 1.00 0.00 68 VAL A C 4
ATOM 5715 O O . VAL A 1 68 ? -5.789 -5.045 0.662 1.00 0.00 68 VAL A O 4
ATOM 5728 N N . LYS A 1 69 ? -3.892 -5.264 1.873 1.00 0.00 69 LYS A N 4
ATOM 5729 C CA . LYS A 1 69 ? -4.197 -4.155 2.760 1.00 0.00 69 LYS A CA 4
ATOM 5730 C C . LYS A 1 69 ? -3.243 -2.995 2.466 1.00 0.00 69 LYS A C 4
ATOM 5731 O O . LYS A 1 69 ? -2.086 -3.214 2.109 1.00 0.00 69 LYS A O 4
ATOM 5750 N N . VAL A 1 70 ? -3.763 -1.787 2.628 1.00 0.00 70 VAL A N 4
ATOM 5751 C CA . VAL A 1 70 ? -2.971 -0.593 2.384 1.00 0.00 70 VAL A CA 4
ATOM 5752 C C . VAL A 1 70 ? -3.231 0.421 3.500 1.00 0.00 70 VAL A C 4
ATOM 5753 O O . VAL A 1 70 ? -4.327 0.471 4.056 1.00 0.00 70 VAL A O 4
ATOM 5766 N N . VAL A 1 71 ? -2.204 1.205 3.794 1.00 0.00 71 VAL A N 4
ATOM 5767 C CA . VAL A 1 71 ? -2.306 2.215 4.833 1.00 0.00 71 VAL A CA 4
ATOM 5768 C C . VAL A 1 71 ? -1.497 3.447 4.423 1.00 0.00 71 VAL A C 4
ATOM 5769 O O . VAL A 1 71 ? -0.610 3.357 3.575 1.00 0.00 71 VAL A O 4
ATOM 5782 N N . ILE A 1 72 ? -1.832 4.569 5.043 1.00 0.00 72 ILE A N 4
ATOM 5783 C CA . ILE A 1 72 ? -1.147 5.817 4.753 1.00 0.00 72 ILE A CA 4
ATOM 5784 C C . ILE A 1 72 ? -1.012 6.631 6.041 1.00 0.00 72 ILE A C 4
ATOM 5785 O O . ILE A 1 72 ? -1.978 6.784 6.788 1.00 0.00 72 ILE A O 4
ATOM 5801 N N . ASP A 1 73 ? 0.194 7.133 6.263 1.00 0.00 73 ASP A N 4
ATOM 5802 C CA . ASP A 1 73 ? 0.468 7.928 7.448 1.00 0.00 73 ASP A CA 4
ATOM 5803 C C . ASP A 1 73 ? -0.464 9.141 7.470 1.00 0.00 73 ASP A C 4
ATOM 5804 O O . ASP A 1 73 ? -0.990 9.543 6.433 1.00 0.00 73 ASP A O 4
ATOM 5813 N N . PRO A 1 74 ? -0.646 9.704 8.695 1.00 0.00 74 PRO A N 4
ATOM 5814 C CA . PRO A 1 74 ? -1.506 10.863 8.865 1.00 0.00 74 PRO A CA 4
ATOM 5815 C C . PRO A 1 74 ? -0.826 12.131 8.345 1.00 0.00 74 PRO A C 4
ATOM 5816 O O . PRO A 1 74 ? -1.498 13.100 7.994 1.00 0.00 74 PRO A O 4
ATOM 5827 N N . PHE A 1 75 ? 0.497 12.084 8.311 1.00 0.00 75 PHE A N 4
ATOM 5828 C CA . PHE A 1 75 ? 1.275 13.217 7.839 1.00 0.00 75 PHE A CA 4
ATOM 5829 C C . PHE A 1 75 ? 1.610 13.071 6.353 1.00 0.00 75 PHE A C 4
ATOM 5830 O O . PHE A 1 75 ? 1.800 14.066 5.656 1.00 0.00 75 PHE A O 4
ATOM 5847 N N . SER A 1 76 ? 1.673 11.822 5.914 1.00 0.00 76 SER A N 4
ATOM 5848 C CA . SER A 1 76 ? 1.983 11.533 4.524 1.00 0.00 76 SER A CA 4
ATOM 5849 C C . SER A 1 76 ? 0.694 11.481 3.701 1.00 0.00 76 SER A C 4
ATOM 5850 O O . SER A 1 76 ? 0.726 11.625 2.480 1.00 0.00 76 SER A O 4
ATOM 5858 N N . MET A 1 77 ? -0.411 11.274 4.403 1.00 0.00 77 MET A N 4
ATOM 5859 C CA . MET A 1 77 ? -1.708 11.200 3.752 1.00 0.00 77 MET A CA 4
ATOM 5860 C C . MET A 1 77 ? -2.009 12.488 2.984 1.00 0.00 77 MET A C 4
ATOM 5861 O O . MET A 1 77 ? -2.389 12.443 1.814 1.00 0.00 77 MET A O 4
ATOM 5875 N N . PRO A 1 78 ? -1.824 13.636 3.690 1.00 0.00 78 PRO A N 4
ATOM 5876 C CA . PRO A 1 78 ? -2.072 14.934 3.086 1.00 0.00 78 PRO A CA 4
ATOM 5877 C C . PRO A 1 78 ? -0.952 15.310 2.114 1.00 0.00 78 PRO A C 4
ATOM 5878 O O . PRO A 1 78 ? -0.966 16.394 1.534 1.00 0.00 78 PRO A O 4
ATOM 5889 N N . TYR A 1 79 ? -0.007 14.393 1.967 1.00 0.00 79 TYR A N 4
ATOM 5890 C CA . TYR A 1 79 ? 1.119 14.614 1.076 1.00 0.00 79 TYR A CA 4
ATOM 5891 C C . TYR A 1 79 ? 0.995 13.760 -0.187 1.00 0.00 79 TYR A C 4
ATOM 5892 O O . TYR A 1 79 ? 1.623 14.052 -1.203 1.00 0.00 79 TYR A O 4
ATOM 5910 N N . VAL A 1 80 ? 0.180 12.720 -0.082 1.00 0.00 80 VAL A N 4
ATOM 5911 C CA . VAL A 1 80 ? -0.034 11.821 -1.203 1.00 0.00 80 VAL A CA 4
ATOM 5912 C C . VAL A 1 80 ? -1.534 11.707 -1.481 1.00 0.00 80 VAL A C 4
ATOM 5913 O O . VAL A 1 80 ? -1.951 10.961 -2.365 1.00 0.00 80 VAL A O 4
ATOM 5926 N N . ASN A 1 81 ? -2.305 12.459 -0.708 1.00 0.00 81 ASN A N 4
ATOM 5927 C CA . ASN A 1 81 ? -3.750 12.452 -0.860 1.00 0.00 81 ASN A CA 4
ATOM 5928 C C . ASN A 1 81 ? -4.107 12.744 -2.319 1.00 0.00 81 ASN A C 4
ATOM 5929 O O . ASN A 1 81 ? -3.346 13.401 -3.028 1.00 0.00 81 ASN A O 4
ATOM 5940 N N . GLY A 1 82 ? -5.265 12.243 -2.723 1.00 0.00 82 GLY A N 4
ATOM 5941 C CA . GLY A 1 82 ? -5.731 12.442 -4.085 1.00 0.00 82 GLY A CA 4
ATOM 5942 C C . GLY A 1 82 ? -4.579 12.317 -5.083 1.00 0.00 82 GLY A C 4
ATOM 5943 O O . GLY A 1 82 ? -4.395 13.185 -5.936 1.00 0.00 82 GLY A O 4
ATOM 5947 N N . ALA A 1 83 ? -3.833 11.231 -4.944 1.00 0.00 83 ALA A N 4
ATOM 5948 C CA . ALA A 1 83 ? -2.703 10.982 -5.824 1.00 0.00 83 ALA A CA 4
ATOM 5949 C C . ALA A 1 83 ? -2.443 9.476 -5.899 1.00 0.00 83 ALA A C 4
ATOM 5950 O O . ALA A 1 83 ? -2.792 8.736 -4.981 1.00 0.00 83 ALA A O 4
ATOM 5957 N N . GLU A 1 84 ? -1.834 9.068 -7.002 1.00 0.00 84 GLU A N 4
ATOM 5958 C CA . GLU A 1 84 ? -1.524 7.664 -7.210 1.00 0.00 84 GLU A CA 4
ATOM 5959 C C . GLU A 1 84 ? -0.014 7.433 -7.111 1.00 0.00 84 GLU A C 4
ATOM 5960 O O . GLU A 1 84 ? 0.771 8.370 -7.251 1.00 0.00 84 GLU A O 4
ATOM 5972 N N . LEU A 1 85 ? 0.347 6.181 -6.871 1.00 0.00 85 LEU A N 4
ATOM 5973 C CA . LEU A 1 85 ? 1.748 5.816 -6.753 1.00 0.00 85 LEU A CA 4
ATOM 5974 C C . LEU A 1 85 ? 2.020 4.571 -7.599 1.00 0.00 85 LEU A C 4
ATOM 5975 O O . LEU A 1 85 ? 1.583 3.474 -7.253 1.00 0.00 85 LEU A O 4
ATOM 5991 N N . ASP A 1 86 ? 2.739 4.782 -8.691 1.00 0.00 86 ASP A N 4
ATOM 5992 C CA . ASP A 1 86 ? 3.074 3.690 -9.589 1.00 0.00 86 ASP A CA 4
ATOM 5993 C C . ASP A 1 86 ? 4.460 3.150 -9.234 1.00 0.00 86 ASP A C 4
ATOM 5994 O O . ASP A 1 86 ? 5.441 3.892 -9.246 1.00 0.00 86 ASP A O 4
ATOM 6003 N N . TYR A 1 87 ? 4.498 1.862 -8.926 1.00 0.00 87 TYR A N 4
ATOM 6004 C CA . TYR A 1 87 ? 5.748 1.214 -8.568 1.00 0.00 87 TYR A CA 4
ATOM 6005 C C . TYR A 1 87 ? 6.505 0.756 -9.816 1.00 0.00 87 TYR A C 4
ATOM 6006 O O . TYR A 1 87 ? 5.946 0.070 -10.669 1.00 0.00 87 TYR A O 4
ATOM 6024 N N . VAL A 1 88 ? 7.767 1.155 -9.882 1.00 0.00 88 VAL A N 4
ATOM 6025 C CA . VAL A 1 88 ? 8.607 0.794 -11.011 1.00 0.00 88 VAL A CA 4
ATOM 6026 C C . VAL A 1 88 ? 8.964 -0.691 -10.922 1.00 0.00 88 VAL A C 4
ATOM 6027 O O . VAL A 1 88 ? 8.970 -1.268 -9.836 1.00 0.00 88 VAL A O 4
ATOM 6040 N N . VAL A 1 89 ? 9.253 -1.268 -12.080 1.00 0.00 89 VAL A N 4
ATOM 6041 C CA . VAL A 1 89 ? 9.610 -2.675 -12.146 1.00 0.00 89 VAL A CA 4
ATOM 6042 C C . VAL A 1 89 ? 10.926 -2.827 -12.911 1.00 0.00 89 VAL A C 4
ATOM 6043 O O . VAL A 1 89 ? 11.024 -2.430 -14.071 1.00 0.00 89 VAL A O 4
ATOM 6056 N N . ASP A 1 90 ? 11.906 -3.403 -12.230 1.00 0.00 90 ASP A N 4
ATOM 6057 C CA . ASP A 1 90 ? 13.212 -3.613 -12.830 1.00 0.00 90 ASP A CA 4
ATOM 6058 C C . ASP A 1 90 ? 14.011 -4.596 -11.972 1.00 0.00 90 ASP A C 4
ATOM 6059 O O . ASP A 1 90 ? 13.593 -4.945 -10.869 1.00 0.00 90 ASP A O 4
ATOM 6068 N N . PHE A 1 91 ? 15.146 -5.016 -12.511 1.00 0.00 91 PHE A N 4
ATOM 6069 C CA . PHE A 1 91 ? 16.007 -5.952 -11.809 1.00 0.00 91 PHE A CA 4
ATOM 6070 C C . PHE A 1 91 ? 15.182 -6.957 -11.004 1.00 0.00 91 PHE A C 4
ATOM 6071 O O . PHE A 1 91 ? 14.148 -7.432 -11.470 1.00 0.00 91 PHE A O 4
ATOM 6088 N N . MET A 1 92 ? 15.671 -7.253 -9.808 1.00 0.00 92 MET A N 4
ATOM 6089 C CA . MET A 1 92 ? 14.992 -8.193 -8.933 1.00 0.00 92 MET A CA 4
ATOM 6090 C C . MET A 1 92 ? 13.966 -7.479 -8.051 1.00 0.00 92 MET A C 4
ATOM 6091 O O . MET A 1 92 ? 13.630 -7.960 -6.970 1.00 0.00 92 MET A O 4
ATOM 6105 N N . GLY A 1 93 ? 13.497 -6.342 -8.545 1.00 0.00 93 GLY A N 4
ATOM 6106 C CA . GLY A 1 93 ? 12.517 -5.557 -7.815 1.00 0.00 93 GLY A CA 4
ATOM 6107 C C . GLY A 1 93 ? 12.692 -4.063 -8.095 1.00 0.00 93 GLY A C 4
ATOM 6108 O O . GLY A 1 93 ? 13.581 -3.423 -7.535 1.00 0.00 93 GLY A O 4
ATOM 6112 N N . GLY A 1 94 ? 11.830 -3.551 -8.962 1.00 0.00 94 GLY A N 4
ATOM 6113 C CA . GLY A 1 94 ? 11.879 -2.145 -9.323 1.00 0.00 94 GLY A CA 4
ATOM 6114 C C . GLY A 1 94 ? 11.787 -1.256 -8.081 1.00 0.00 94 GLY A C 4
ATOM 6115 O O . GLY A 1 94 ? 11.954 -1.732 -6.959 1.00 0.00 94 GLY A O 4
ATOM 6119 N N . GLY A 1 95 ? 11.522 0.019 -8.323 1.00 0.00 95 GLY A N 4
ATOM 6120 C CA . GLY A 1 95 ? 11.405 0.979 -7.239 1.00 0.00 95 GLY A CA 4
ATOM 6121 C C . GLY A 1 95 ? 9.974 1.506 -7.123 1.00 0.00 95 GLY A C 4
ATOM 6122 O O . GLY A 1 95 ? 9.026 0.833 -7.529 1.00 0.00 95 GLY A O 4
ATOM 6126 N N . PHE A 1 96 ? 9.861 2.704 -6.569 1.00 0.00 96 PHE A N 4
ATOM 6127 C CA . PHE A 1 96 ? 8.560 3.328 -6.395 1.00 0.00 96 PHE A CA 4
ATOM 6128 C C . PHE A 1 96 ? 8.527 4.715 -7.042 1.00 0.00 96 PHE A C 4
ATOM 6129 O O . PHE A 1 96 ? 9.480 5.483 -6.920 1.00 0.00 96 PHE A O 4
ATOM 6146 N N . THR A 1 97 ? 7.421 4.992 -7.716 1.00 0.00 97 THR A N 4
ATOM 6147 C CA . THR A 1 97 ? 7.251 6.272 -8.382 1.00 0.00 97 THR A CA 4
ATOM 6148 C C . THR A 1 97 ? 5.835 6.806 -8.158 1.00 0.00 97 THR A C 4
ATOM 6149 O O . THR A 1 97 ? 4.863 6.060 -8.261 1.00 0.00 97 THR A O 4
ATOM 6160 N N . ILE A 1 98 ? 5.763 8.094 -7.857 1.00 0.00 98 ILE A N 4
ATOM 6161 C CA . ILE A 1 98 ? 4.482 8.737 -7.618 1.00 0.00 98 ILE A CA 4
ATOM 6162 C C . ILE A 1 98 ? 4.297 9.882 -8.616 1.00 0.00 98 ILE A C 4
ATOM 6163 O O . ILE A 1 98 ? 5.245 10.605 -8.920 1.00 0.00 98 ILE A O 4
ATOM 6179 N N . ARG A 1 99 ? 3.070 10.011 -9.098 1.00 0.00 99 ARG A N 4
ATOM 6180 C CA . ARG A 1 99 ? 2.748 11.056 -10.055 1.00 0.00 99 ARG A CA 4
ATOM 6181 C C . ARG A 1 99 ? 1.609 11.929 -9.525 1.00 0.00 99 ARG A C 4
ATOM 6182 O O . ARG A 1 99 ? 0.448 11.522 -9.548 1.00 0.00 99 ARG A O 4
ATOM 6203 N N . ASN A 1 100 ? 1.980 13.113 -9.061 1.00 0.00 100 ASN A N 4
ATOM 6204 C CA . ASN A 1 100 ? 1.004 14.047 -8.526 1.00 0.00 100 ASN A CA 4
ATOM 6205 C C . ASN A 1 100 ? 0.497 14.948 -9.653 1.00 0.00 100 ASN A C 4
ATOM 6206 O O . ASN A 1 100 ? 1.235 15.254 -10.588 1.00 0.00 100 ASN A O 4
ATOM 6217 N N . PRO A 1 101 ? -0.794 15.359 -9.524 1.00 0.00 101 PRO A N 4
ATOM 6218 C CA . PRO A 1 101 ? -1.409 16.219 -10.520 1.00 0.00 101 PRO A CA 4
ATOM 6219 C C . PRO A 1 101 ? -0.902 17.657 -10.391 1.00 0.00 101 PRO A C 4
ATOM 6220 O O . PRO A 1 101 ? -1.530 18.484 -9.732 1.00 0.00 101 PRO A O 4
ATOM 6231 N N . MET A 1 1 ? -17.321 -0.991 20.830 1.00 0.00 1 MET A N 5
ATOM 6232 C CA . MET A 1 1 ? -16.138 -0.299 20.347 1.00 0.00 1 MET A CA 5
ATOM 6233 C C . MET A 1 1 ? -16.327 0.166 18.902 1.00 0.00 1 MET A C 5
ATOM 6234 O O . MET A 1 1 ? -17.142 -0.391 18.168 1.00 0.00 1 MET A O 5
ATOM 6248 N N . GLN A 1 2 ? -15.561 1.183 18.536 1.00 0.00 2 GLN A N 5
ATOM 6249 C CA . GLN A 1 2 ? -15.633 1.730 17.192 1.00 0.00 2 GLN A CA 5
ATOM 6250 C C . GLN A 1 2 ? -14.227 1.978 16.644 1.00 0.00 2 GLN A C 5
ATOM 6251 O O . GLN A 1 2 ? -13.383 2.557 17.327 1.00 0.00 2 GLN A O 5
ATOM 6265 N N . GLU A 1 3 ? -14.017 1.528 15.415 1.00 0.00 3 GLU A N 5
ATOM 6266 C CA . GLU A 1 3 ? -12.727 1.695 14.767 1.00 0.00 3 GLU A CA 5
ATOM 6267 C C . GLU A 1 3 ? -12.687 3.016 13.996 1.00 0.00 3 GLU A C 5
ATOM 6268 O O . GLU A 1 3 ? -13.729 3.554 13.624 1.00 0.00 3 GLU A O 5
ATOM 6280 N N . GLN A 1 4 ? -11.473 3.501 13.780 1.00 0.00 4 GLN A N 5
ATOM 6281 C CA . GLN A 1 4 ? -11.283 4.749 13.060 1.00 0.00 4 GLN A CA 5
ATOM 6282 C C . GLN A 1 4 ? -11.647 4.572 11.585 1.00 0.00 4 GLN A C 5
ATOM 6283 O O . GLN A 1 4 ? -10.768 4.414 10.739 1.00 0.00 4 GLN A O 5
ATOM 6297 N N . ALA A 1 5 ? -12.945 4.604 11.321 1.00 0.00 5 ALA A N 5
ATOM 6298 C CA . ALA A 1 5 ? -13.437 4.449 9.962 1.00 0.00 5 ALA A CA 5
ATOM 6299 C C . ALA A 1 5 ? -13.048 5.680 9.140 1.00 0.00 5 ALA A C 5
ATOM 6300 O O . ALA A 1 5 ? -13.355 6.808 9.522 1.00 0.00 5 ALA A O 5
ATOM 6307 N N . GLN A 1 6 ? -12.378 5.421 8.027 1.00 0.00 6 GLN A N 5
ATOM 6308 C CA . GLN A 1 6 ? -11.943 6.493 7.148 1.00 0.00 6 GLN A CA 5
ATOM 6309 C C . GLN A 1 6 ? -11.347 5.917 5.862 1.00 0.00 6 GLN A C 5
ATOM 6310 O O . GLN A 1 6 ? -10.351 5.196 5.904 1.00 0.00 6 GLN A O 5
ATOM 6324 N N . GLN A 1 7 ? -11.981 6.256 4.750 1.00 0.00 7 GLN A N 5
ATOM 6325 C CA . GLN A 1 7 ? -11.526 5.782 3.454 1.00 0.00 7 GLN A CA 5
ATOM 6326 C C . GLN A 1 7 ? -11.057 6.956 2.593 1.00 0.00 7 GLN A C 5
ATOM 6327 O O . GLN A 1 7 ? -11.872 7.645 1.980 1.00 0.00 7 GLN A O 5
ATOM 6341 N N . PHE A 1 8 ? -9.747 7.150 2.575 1.00 0.00 8 PHE A N 5
ATOM 6342 C CA . PHE A 1 8 ? -9.160 8.229 1.799 1.00 0.00 8 PHE A CA 5
ATOM 6343 C C . PHE A 1 8 ? -9.019 7.834 0.328 1.00 0.00 8 PHE A C 5
ATOM 6344 O O . PHE A 1 8 ? -9.043 6.650 -0.005 1.00 0.00 8 PHE A O 5
ATOM 6361 N N . ILE A 1 9 ? -8.876 8.847 -0.513 1.00 0.00 9 ILE A N 5
ATOM 6362 C CA . ILE A 1 9 ? -8.731 8.620 -1.941 1.00 0.00 9 ILE A CA 5
ATOM 6363 C C . ILE A 1 9 ? -7.256 8.375 -2.267 1.00 0.00 9 ILE A C 5
ATOM 6364 O O . ILE A 1 9 ? -6.418 9.253 -2.066 1.00 0.00 9 ILE A O 5
ATOM 6380 N N . PHE A 1 10 ? -6.985 7.178 -2.766 1.00 0.00 10 PHE A N 5
ATOM 6381 C CA . PHE A 1 10 ? -5.626 6.807 -3.122 1.00 0.00 10 PHE A CA 5
ATOM 6382 C C . PHE A 1 10 ? -5.617 5.636 -4.106 1.00 0.00 10 PHE A C 5
ATOM 6383 O O . PHE A 1 10 ? -6.006 4.523 -3.756 1.00 0.00 10 PHE A O 5
ATOM 6400 N N . LYS A 1 11 ? -5.170 5.927 -5.319 1.00 0.00 11 LYS A N 5
ATOM 6401 C CA . LYS A 1 11 ? -5.106 4.912 -6.357 1.00 0.00 11 LYS A CA 5
ATOM 6402 C C . LYS A 1 11 ? -3.650 4.490 -6.563 1.00 0.00 11 LYS A C 5
ATOM 6403 O O . LYS A 1 11 ? -2.767 5.337 -6.695 1.00 0.00 11 LYS A O 5
ATOM 6422 N N . VAL A 1 12 ? -3.443 3.182 -6.584 1.00 0.00 12 VAL A N 5
ATOM 6423 C CA . VAL A 1 12 ? -2.109 2.638 -6.772 1.00 0.00 12 VAL A CA 5
ATOM 6424 C C . VAL A 1 12 ? -2.126 1.648 -7.938 1.00 0.00 12 VAL A C 5
ATOM 6425 O O . VAL A 1 12 ? -2.974 0.759 -7.990 1.00 0.00 12 VAL A O 5
ATOM 6438 N N . THR A 1 13 ? -1.179 1.836 -8.846 1.00 0.00 13 THR A N 5
ATOM 6439 C CA . THR A 1 13 ? -1.074 0.970 -10.008 1.00 0.00 13 THR A CA 5
ATOM 6440 C C . THR A 1 13 ? -1.015 -0.497 -9.578 1.00 0.00 13 THR A C 5
ATOM 6441 O O . THR A 1 13 ? -0.504 -0.812 -8.504 1.00 0.00 13 THR A O 5
ATOM 6452 N N . ASP A 1 14 ? -1.543 -1.355 -10.438 1.00 0.00 14 ASP A N 5
ATOM 6453 C CA . ASP A 1 14 ? -1.557 -2.781 -10.160 1.00 0.00 14 ASP A CA 5
ATOM 6454 C C . ASP A 1 14 ? -0.129 -3.256 -9.884 1.00 0.00 14 ASP A C 5
ATOM 6455 O O . ASP A 1 14 ? 0.076 -4.244 -9.182 1.00 0.00 14 ASP A O 5
ATOM 6464 N N . LYS A 1 15 ? 0.822 -2.529 -10.452 1.00 0.00 15 LYS A N 5
ATOM 6465 C CA . LYS A 1 15 ? 2.225 -2.863 -10.277 1.00 0.00 15 LYS A CA 5
ATOM 6466 C C . LYS A 1 15 ? 2.602 -2.709 -8.802 1.00 0.00 15 LYS A C 5
ATOM 6467 O O . LYS A 1 15 ? 3.339 -3.529 -8.256 1.00 0.00 15 LYS A O 5
ATOM 6486 N N . ALA A 1 16 ? 2.078 -1.652 -8.198 1.00 0.00 16 ALA A N 5
ATOM 6487 C CA . ALA A 1 16 ? 2.350 -1.380 -6.797 1.00 0.00 16 ALA A CA 5
ATOM 6488 C C . ALA A 1 16 ? 1.764 -2.504 -5.940 1.00 0.00 16 ALA A C 5
ATOM 6489 O O . ALA A 1 16 ? 2.486 -3.159 -5.191 1.00 0.00 16 ALA A O 5
ATOM 6496 N N . VAL A 1 17 ? 0.460 -2.693 -6.080 1.00 0.00 17 VAL A N 5
ATOM 6497 C CA . VAL A 1 17 ? -0.232 -3.727 -5.329 1.00 0.00 17 VAL A CA 5
ATOM 6498 C C . VAL A 1 17 ? 0.436 -5.077 -5.595 1.00 0.00 17 VAL A C 5
ATOM 6499 O O . VAL A 1 17 ? 0.780 -5.799 -4.660 1.00 0.00 17 VAL A O 5
ATOM 6512 N N . GLU A 1 18 ? 0.598 -5.379 -6.875 1.00 0.00 18 GLU A N 5
ATOM 6513 C CA . GLU A 1 18 ? 1.218 -6.630 -7.276 1.00 0.00 18 GLU A CA 5
ATOM 6514 C C . GLU A 1 18 ? 2.557 -6.813 -6.558 1.00 0.00 18 GLU A C 5
ATOM 6515 O O . GLU A 1 18 ? 2.891 -7.918 -6.133 1.00 0.00 18 GLU A O 5
ATOM 6527 N N . GLU A 1 19 ? 3.287 -5.714 -6.446 1.00 0.00 19 GLU A N 5
ATOM 6528 C CA . GLU A 1 19 ? 4.582 -5.739 -5.787 1.00 0.00 19 GLU A CA 5
ATOM 6529 C C . GLU A 1 19 ? 4.434 -6.222 -4.343 1.00 0.00 19 GLU A C 5
ATOM 6530 O O . GLU A 1 19 ? 5.381 -6.747 -3.760 1.00 0.00 19 GLU A O 5
ATOM 6542 N N . ILE A 1 20 ? 3.237 -6.028 -3.808 1.00 0.00 20 ILE A N 5
ATOM 6543 C CA . ILE A 1 20 ? 2.953 -6.438 -2.444 1.00 0.00 20 ILE A CA 5
ATOM 6544 C C . ILE A 1 20 ? 2.568 -7.918 -2.430 1.00 0.00 20 ILE A C 5
ATOM 6545 O O . ILE A 1 20 ? 2.990 -8.665 -1.549 1.00 0.00 20 ILE A O 5
ATOM 6561 N N . LYS A 1 21 ? 1.770 -8.299 -3.417 1.00 0.00 21 LYS A N 5
ATOM 6562 C CA . LYS A 1 21 ? 1.323 -9.677 -3.530 1.00 0.00 21 LYS A CA 5
ATOM 6563 C C . LYS A 1 21 ? 2.522 -10.573 -3.848 1.00 0.00 21 LYS A C 5
ATOM 6564 O O . LYS A 1 21 ? 2.658 -11.657 -3.284 1.00 0.00 21 LYS A O 5
ATOM 6583 N N . LYS A 1 22 ? 3.361 -10.085 -4.750 1.00 0.00 22 LYS A N 5
ATOM 6584 C CA . LYS A 1 22 ? 4.544 -10.828 -5.150 1.00 0.00 22 LYS A CA 5
ATOM 6585 C C . LYS A 1 22 ? 5.496 -10.944 -3.958 1.00 0.00 22 LYS A C 5
ATOM 6586 O O . LYS A 1 22 ? 5.997 -12.028 -3.663 1.00 0.00 22 LYS A O 5
ATOM 6605 N N . VAL A 1 23 ? 5.716 -9.812 -3.306 1.00 0.00 23 VAL A N 5
ATOM 6606 C CA . VAL A 1 23 ? 6.599 -9.773 -2.152 1.00 0.00 23 VAL A CA 5
ATOM 6607 C C . VAL A 1 23 ? 6.105 -10.771 -1.103 1.00 0.00 23 VAL A C 5
ATOM 6608 O O . VAL A 1 23 ? 6.829 -11.692 -0.728 1.00 0.00 23 VAL A O 5
ATOM 6621 N N . ALA A 1 24 ? 4.875 -10.555 -0.660 1.00 0.00 24 ALA A N 5
ATOM 6622 C CA . ALA A 1 24 ? 4.276 -11.424 0.339 1.00 0.00 24 ALA A CA 5
ATOM 6623 C C . ALA A 1 24 ? 4.264 -12.862 -0.184 1.00 0.00 24 ALA A C 5
ATOM 6624 O O . ALA A 1 24 ? 4.434 -13.807 0.584 1.00 0.00 24 ALA A O 5
ATOM 6631 N N . GLN A 1 25 ? 4.061 -12.982 -1.488 1.00 0.00 25 GLN A N 5
ATOM 6632 C CA . GLN A 1 25 ? 4.024 -14.288 -2.123 1.00 0.00 25 GLN A CA 5
ATOM 6633 C C . GLN A 1 25 ? 5.347 -15.024 -1.900 1.00 0.00 25 GLN A C 5
ATOM 6634 O O . GLN A 1 25 ? 5.379 -16.253 -1.859 1.00 0.00 25 GLN A O 5
ATOM 6648 N N . GLU A 1 26 ? 6.407 -14.241 -1.762 1.00 0.00 26 GLU A N 5
ATOM 6649 C CA . GLU A 1 26 ? 7.729 -14.802 -1.544 1.00 0.00 26 GLU A CA 5
ATOM 6650 C C . GLU A 1 26 ? 7.962 -15.049 -0.052 1.00 0.00 26 GLU A C 5
ATOM 6651 O O . GLU A 1 26 ? 8.997 -15.588 0.337 1.00 0.00 26 GLU A O 5
ATOM 6663 N N . ASN A 1 27 ? 6.983 -14.642 0.742 1.00 0.00 27 ASN A N 5
ATOM 6664 C CA . ASN A 1 27 ? 7.068 -14.812 2.183 1.00 0.00 27 ASN A CA 5
ATOM 6665 C C . ASN A 1 27 ? 5.887 -15.657 2.663 1.00 0.00 27 ASN A C 5
ATOM 6666 O O . ASN A 1 27 ? 5.578 -15.679 3.853 1.00 0.00 27 ASN A O 5
ATOM 6677 N N . ASN A 1 28 ? 5.259 -16.333 1.712 1.00 0.00 28 ASN A N 5
ATOM 6678 C CA . ASN A 1 28 ? 4.119 -17.178 2.023 1.00 0.00 28 ASN A CA 5
ATOM 6679 C C . ASN A 1 28 ? 3.105 -16.378 2.843 1.00 0.00 28 ASN A C 5
ATOM 6680 O O . ASN A 1 28 ? 2.387 -16.939 3.669 1.00 0.00 28 ASN A O 5
ATOM 6691 N N . ILE A 1 29 ? 3.078 -15.078 2.585 1.00 0.00 29 ILE A N 5
ATOM 6692 C CA . ILE A 1 29 ? 2.163 -14.195 3.289 1.00 0.00 29 ILE A CA 5
ATOM 6693 C C . ILE A 1 29 ? 0.861 -14.077 2.494 1.00 0.00 29 ILE A C 5
ATOM 6694 O O . ILE A 1 29 ? 0.884 -14.007 1.266 1.00 0.00 29 ILE A O 5
ATOM 6710 N N . GLU A 1 30 ? -0.242 -14.059 3.227 1.00 0.00 30 GLU A N 5
ATOM 6711 C CA . GLU A 1 30 ? -1.551 -13.951 2.606 1.00 0.00 30 GLU A CA 5
ATOM 6712 C C . GLU A 1 30 ? -2.273 -12.697 3.103 1.00 0.00 30 GLU A C 5
ATOM 6713 O O . GLU A 1 30 ? -3.450 -12.496 2.809 1.00 0.00 30 GLU A O 5
ATOM 6725 N N . ASN A 1 31 ? -1.537 -11.885 3.848 1.00 0.00 31 ASN A N 5
ATOM 6726 C CA . ASN A 1 31 ? -2.092 -10.656 4.389 1.00 0.00 31 ASN A CA 5
ATOM 6727 C C . ASN A 1 31 ? -0.973 -9.626 4.555 1.00 0.00 31 ASN A C 5
ATOM 6728 O O . ASN A 1 31 ? -0.636 -9.245 5.675 1.00 0.00 31 ASN A O 5
ATOM 6739 N N . PRO A 1 32 ? -0.413 -9.193 3.394 1.00 0.00 32 PRO A N 5
ATOM 6740 C CA . PRO A 1 32 ? 0.661 -8.215 3.400 1.00 0.00 32 PRO A CA 5
ATOM 6741 C C . PRO A 1 32 ? 0.125 -6.814 3.704 1.00 0.00 32 PRO A C 5
ATOM 6742 O O . PRO A 1 32 ? -0.850 -6.374 3.097 1.00 0.00 32 PRO A O 5
ATOM 6753 N N . ILE A 1 33 ? 0.786 -6.154 4.643 1.00 0.00 33 ILE A N 5
ATOM 6754 C CA . ILE A 1 33 ? 0.388 -4.812 5.035 1.00 0.00 33 ILE A CA 5
ATOM 6755 C C . ILE A 1 33 ? 1.334 -3.796 4.391 1.00 0.00 33 ILE A C 5
ATOM 6756 O O . ILE A 1 33 ? 2.471 -3.634 4.833 1.00 0.00 33 ILE A O 5
ATOM 6772 N N . LEU A 1 34 ? 0.829 -3.138 3.358 1.00 0.00 34 LEU A N 5
ATOM 6773 C CA . LEU A 1 34 ? 1.615 -2.143 2.649 1.00 0.00 34 LEU A CA 5
ATOM 6774 C C . LEU A 1 34 ? 1.351 -0.764 3.257 1.00 0.00 34 LEU A C 5
ATOM 6775 O O . LEU A 1 34 ? 0.209 -0.310 3.305 1.00 0.00 34 LEU A O 5
ATOM 6791 N N . ARG A 1 35 ? 2.427 -0.135 3.707 1.00 0.00 35 ARG A N 5
ATOM 6792 C CA . ARG A 1 35 ? 2.327 1.183 4.311 1.00 0.00 35 ARG A CA 5
ATOM 6793 C C . ARG A 1 35 ? 3.061 2.216 3.454 1.00 0.00 35 ARG A C 5
ATOM 6794 O O . ARG A 1 35 ? 4.225 2.024 3.105 1.00 0.00 35 ARG A O 5
ATOM 6815 N N . ILE A 1 36 ? 2.351 3.289 3.140 1.00 0.00 36 ILE A N 5
ATOM 6816 C CA . ILE A 1 36 ? 2.920 4.353 2.330 1.00 0.00 36 ILE A CA 5
ATOM 6817 C C . ILE A 1 36 ? 3.400 5.482 3.245 1.00 0.00 36 ILE A C 5
ATOM 6818 O O . ILE A 1 36 ? 2.589 6.188 3.843 1.00 0.00 36 ILE A O 5
ATOM 6834 N N . ARG A 1 37 ? 4.715 5.619 3.324 1.00 0.00 37 ARG A N 5
ATOM 6835 C CA . ARG A 1 37 ? 5.312 6.650 4.155 1.00 0.00 37 ARG A CA 5
ATOM 6836 C C . ARG A 1 37 ? 6.238 7.536 3.318 1.00 0.00 37 ARG A C 5
ATOM 6837 O O . ARG A 1 37 ? 6.714 7.121 2.263 1.00 0.00 37 ARG A O 5
ATOM 6858 N N . VAL A 1 38 ? 6.465 8.741 3.821 1.00 0.00 38 VAL A N 5
ATOM 6859 C CA . VAL A 1 38 ? 7.325 9.689 3.134 1.00 0.00 38 VAL A CA 5
ATOM 6860 C C . VAL A 1 38 ? 8.784 9.404 3.497 1.00 0.00 38 VAL A C 5
ATOM 6861 O O . VAL A 1 38 ? 9.164 9.485 4.664 1.00 0.00 38 VAL A O 5
ATOM 6874 N N . VAL A 1 39 ? 9.562 9.076 2.476 1.00 0.00 39 VAL A N 5
ATOM 6875 C CA . VAL A 1 39 ? 10.970 8.778 2.673 1.00 0.00 39 VAL A CA 5
ATOM 6876 C C . VAL A 1 39 ? 11.792 9.479 1.589 1.00 0.00 39 VAL A C 5
ATOM 6877 O O . VAL A 1 39 ? 12.056 8.901 0.535 1.00 0.00 39 VAL A O 5
ATOM 6890 N N . PRO A 1 40 ? 12.183 10.745 1.892 1.00 0.00 40 PRO A N 5
ATOM 6891 C CA . PRO A 1 40 ? 12.969 11.530 0.956 1.00 0.00 40 PRO A CA 5
ATOM 6892 C C . PRO A 1 40 ? 14.422 11.052 0.924 1.00 0.00 40 PRO A C 5
ATOM 6893 O O . PRO A 1 40 ? 15.341 11.833 1.164 1.00 0.00 40 PRO A O 5
ATOM 6904 N N . GLY A 1 41 ? 14.583 9.772 0.624 1.00 0.00 41 GLY A N 5
ATOM 6905 C CA . GLY A 1 41 ? 15.909 9.181 0.558 1.00 0.00 41 GLY A CA 5
ATOM 6906 C C . GLY A 1 41 ? 16.774 9.890 -0.486 1.00 0.00 41 GLY A C 5
ATOM 6907 O O . GLY A 1 41 ? 17.765 10.533 -0.142 1.00 0.00 41 GLY A O 5
ATOM 6911 N N . GLY A 1 42 ? 16.368 9.750 -1.739 1.00 0.00 42 GLY A N 5
ATOM 6912 C CA . GLY A 1 42 ? 17.094 10.370 -2.835 1.00 0.00 42 GLY A CA 5
ATOM 6913 C C . GLY A 1 42 ? 16.908 11.889 -2.825 1.00 0.00 42 GLY A C 5
ATOM 6914 O O . GLY A 1 42 ? 15.797 12.381 -2.636 1.00 0.00 42 GLY A O 5
ATOM 6918 N N . CYS A 1 43 ? 18.014 12.589 -3.032 1.00 0.00 43 CYS A N 5
ATOM 6919 C CA . CYS A 1 43 ? 17.987 14.042 -3.050 1.00 0.00 43 CYS A CA 5
ATOM 6920 C C . CYS A 1 43 ? 16.945 14.490 -4.076 1.00 0.00 43 CYS A C 5
ATOM 6921 O O . CYS A 1 43 ? 16.112 15.347 -3.786 1.00 0.00 43 CYS A O 5
ATOM 6929 N N . SER A 1 44 ? 17.026 13.891 -5.255 1.00 0.00 44 SER A N 5
ATOM 6930 C CA . SER A 1 44 ? 16.101 14.218 -6.326 1.00 0.00 44 SER A CA 5
ATOM 6931 C C . SER A 1 44 ? 15.189 13.024 -6.614 1.00 0.00 44 SER A C 5
ATOM 6932 O O . SER A 1 44 ? 14.519 12.983 -7.644 1.00 0.00 44 SER A O 5
ATOM 6940 N N . GLY A 1 45 ? 15.193 12.080 -5.683 1.00 0.00 45 GLY A N 5
ATOM 6941 C CA . GLY A 1 45 ? 14.374 10.888 -5.824 1.00 0.00 45 GLY A CA 5
ATOM 6942 C C . GLY A 1 45 ? 13.567 10.624 -4.551 1.00 0.00 45 GLY A C 5
ATOM 6943 O O . GLY A 1 45 ? 13.589 9.516 -4.016 1.00 0.00 45 GLY A O 5
ATOM 6947 N N . PHE A 1 46 ? 12.874 11.661 -4.102 1.00 0.00 46 PHE A N 5
ATOM 6948 C CA . PHE A 1 46 ? 12.061 11.555 -2.903 1.00 0.00 46 PHE A CA 5
ATOM 6949 C C . PHE A 1 46 ? 10.676 10.993 -3.227 1.00 0.00 46 PHE A C 5
ATOM 6950 O O . PHE A 1 46 ? 9.869 11.656 -3.877 1.00 0.00 46 PHE A O 5
ATOM 6967 N N . GLN A 1 47 ? 10.442 9.775 -2.759 1.00 0.00 47 GLN A N 5
ATOM 6968 C CA . GLN A 1 47 ? 9.168 9.117 -2.991 1.00 0.00 47 GLN A CA 5
ATOM 6969 C C . GLN A 1 47 ? 8.809 8.221 -1.803 1.00 0.00 47 GLN A C 5
ATOM 6970 O O . GLN A 1 47 ? 9.608 8.056 -0.882 1.00 0.00 47 GLN A O 5
ATOM 6984 N N . TYR A 1 48 ? 7.607 7.667 -1.863 1.00 0.00 48 TYR A N 5
ATOM 6985 C CA . TYR A 1 48 ? 7.133 6.793 -0.804 1.00 0.00 48 TYR A CA 5
ATOM 6986 C C . TYR A 1 48 ? 7.525 5.339 -1.076 1.00 0.00 48 TYR A C 5
ATOM 6987 O O . TYR A 1 48 ? 7.131 4.765 -2.090 1.00 0.00 48 TYR A O 5
ATOM 7005 N N . ALA A 1 49 ? 8.298 4.785 -0.152 1.00 0.00 49 ALA A N 5
ATOM 7006 C CA . ALA A 1 49 ? 8.748 3.409 -0.280 1.00 0.00 49 ALA A CA 5
ATOM 7007 C C . ALA A 1 49 ? 7.681 2.473 0.292 1.00 0.00 49 ALA A C 5
ATOM 7008 O O . ALA A 1 49 ? 6.841 2.895 1.085 1.00 0.00 49 ALA A O 5
ATOM 7015 N N . MET A 1 50 ? 7.750 1.220 -0.134 1.00 0.00 50 MET A N 5
ATOM 7016 C CA . MET A 1 50 ? 6.800 0.221 0.326 1.00 0.00 50 MET A CA 5
ATOM 7017 C C . MET A 1 50 ? 7.396 -0.622 1.455 1.00 0.00 50 MET A C 5
ATOM 7018 O O . MET A 1 50 ? 8.567 -0.469 1.798 1.00 0.00 50 MET A O 5
ATOM 7032 N N . GLY A 1 51 ? 6.562 -1.495 2.002 1.00 0.00 51 GLY A N 5
ATOM 7033 C CA . GLY A 1 51 ? 6.991 -2.363 3.085 1.00 0.00 51 GLY A CA 5
ATOM 7034 C C . GLY A 1 51 ? 5.863 -3.302 3.516 1.00 0.00 51 GLY A C 5
ATOM 7035 O O . GLY A 1 51 ? 4.715 -3.124 3.112 1.00 0.00 51 GLY A O 5
ATOM 7039 N N . PHE A 1 52 ? 6.229 -4.281 4.330 1.00 0.00 52 PHE A N 5
ATOM 7040 C CA . PHE A 1 52 ? 5.262 -5.249 4.819 1.00 0.00 52 PHE A CA 5
ATOM 7041 C C . PHE A 1 52 ? 5.386 -5.430 6.333 1.00 0.00 52 PHE A C 5
ATOM 7042 O O . PHE A 1 52 ? 6.244 -6.175 6.804 1.00 0.00 52 PHE A O 5
ATOM 7059 N N . ASP A 1 53 ? 4.517 -4.737 7.054 1.00 0.00 53 ASP A N 5
ATOM 7060 C CA . ASP A 1 53 ? 4.518 -4.812 8.505 1.00 0.00 53 ASP A CA 5
ATOM 7061 C C . ASP A 1 53 ? 3.093 -5.067 8.999 1.00 0.00 53 ASP A C 5
ATOM 7062 O O . ASP A 1 53 ? 2.172 -4.327 8.657 1.00 0.00 53 ASP A O 5
ATOM 7071 N N . ASP A 1 54 ? 2.956 -6.116 9.797 1.00 0.00 54 ASP A N 5
ATOM 7072 C CA . ASP A 1 54 ? 1.658 -6.477 10.342 1.00 0.00 54 ASP A CA 5
ATOM 7073 C C . ASP A 1 54 ? 1.183 -5.373 11.289 1.00 0.00 54 ASP A C 5
ATOM 7074 O O . ASP A 1 54 ? 0.032 -4.946 11.222 1.00 0.00 54 ASP A O 5
ATOM 7083 N N . THR A 1 55 ? 2.094 -4.943 12.150 1.00 0.00 55 THR A N 5
ATOM 7084 C CA . THR A 1 55 ? 1.782 -3.898 13.110 1.00 0.00 55 THR A CA 5
ATOM 7085 C C . THR A 1 55 ? 0.971 -2.785 12.442 1.00 0.00 55 THR A C 5
ATOM 7086 O O . THR A 1 55 ? 0.974 -2.659 11.218 1.00 0.00 55 THR A O 5
ATOM 7097 N N . VAL A 1 56 ? 0.296 -2.007 13.274 1.00 0.00 56 VAL A N 5
ATOM 7098 C CA . VAL A 1 56 ? -0.518 -0.909 12.780 1.00 0.00 56 VAL A CA 5
ATOM 7099 C C . VAL A 1 56 ? -0.385 0.285 13.726 1.00 0.00 56 VAL A C 5
ATOM 7100 O O . VAL A 1 56 ? -0.072 0.117 14.904 1.00 0.00 56 VAL A O 5
ATOM 7113 N N . GLU A 1 57 ? -0.628 1.466 13.176 1.00 0.00 57 GLU A N 5
ATOM 7114 C CA . GLU A 1 57 ? -0.540 2.688 13.956 1.00 0.00 57 GLU A CA 5
ATOM 7115 C C . GLU A 1 57 ? -1.870 2.967 14.659 1.00 0.00 57 GLU A C 5
ATOM 7116 O O . GLU A 1 57 ? -2.870 2.304 14.388 1.00 0.00 57 GLU A O 5
ATOM 7128 N N . GLU A 1 58 ? -1.839 3.950 15.547 1.00 0.00 58 GLU A N 5
ATOM 7129 C CA . GLU A 1 58 ? -3.030 4.325 16.290 1.00 0.00 58 GLU A CA 5
ATOM 7130 C C . GLU A 1 58 ? -3.879 5.303 15.475 1.00 0.00 58 GLU A C 5
ATOM 7131 O O . GLU A 1 58 ? -4.657 6.072 16.036 1.00 0.00 58 GLU A O 5
ATOM 7143 N N . GLY A 1 59 ? -3.699 5.241 14.163 1.00 0.00 59 GLY A N 5
ATOM 7144 C CA . GLY A 1 59 ? -4.439 6.112 13.265 1.00 0.00 59 GLY A CA 5
ATOM 7145 C C . GLY A 1 59 ? -3.893 6.019 11.839 1.00 0.00 59 GLY A C 5
ATOM 7146 O O . GLY A 1 59 ? -3.555 7.034 11.232 1.00 0.00 59 GLY A O 5
ATOM 7150 N N . ASP A 1 60 ? -3.824 4.792 11.345 1.00 0.00 60 ASP A N 5
ATOM 7151 C CA . ASP A 1 60 ? -3.326 4.553 10.001 1.00 0.00 60 ASP A CA 5
ATOM 7152 C C . ASP A 1 60 ? -4.508 4.420 9.039 1.00 0.00 60 ASP A C 5
ATOM 7153 O O . ASP A 1 60 ? -5.546 3.866 9.398 1.00 0.00 60 ASP A O 5
ATOM 7162 N N . HIS A 1 61 ? -4.311 4.937 7.835 1.00 0.00 61 HIS A N 5
ATOM 7163 C CA . HIS A 1 61 ? -5.348 4.883 6.819 1.00 0.00 61 HIS A CA 5
ATOM 7164 C C . HIS A 1 61 ? -5.457 3.459 6.272 1.00 0.00 61 HIS A C 5
ATOM 7165 O O . HIS A 1 61 ? -4.632 3.035 5.464 1.00 0.00 61 HIS A O 5
ATOM 7179 N N . VAL A 1 62 ? -6.482 2.758 6.735 1.00 0.00 62 VAL A N 5
ATOM 7180 C CA . VAL A 1 62 ? -6.710 1.390 6.302 1.00 0.00 62 VAL A CA 5
ATOM 7181 C C . VAL A 1 62 ? -7.305 1.398 4.893 1.00 0.00 62 VAL A C 5
ATOM 7182 O O . VAL A 1 62 ? -8.418 1.879 4.688 1.00 0.00 62 VAL A O 5
ATOM 7195 N N . PHE A 1 63 ? -6.536 0.859 3.958 1.00 0.00 63 PHE A N 5
ATOM 7196 C CA . PHE A 1 63 ? -6.974 0.798 2.573 1.00 0.00 63 PHE A CA 5
ATOM 7197 C C . PHE A 1 63 ? -7.136 -0.652 2.113 1.00 0.00 63 PHE A C 5
ATOM 7198 O O . PHE A 1 63 ? -6.154 -1.386 2.004 1.00 0.00 63 PHE A O 5
ATOM 7215 N N . GLU A 1 64 ? -8.382 -1.022 1.856 1.00 0.00 64 GLU A N 5
ATOM 7216 C CA . GLU A 1 64 ? -8.685 -2.372 1.410 1.00 0.00 64 GLU A CA 5
ATOM 7217 C C . GLU A 1 64 ? -8.313 -2.539 -0.065 1.00 0.00 64 GLU A C 5
ATOM 7218 O O . GLU A 1 64 ? -8.724 -1.743 -0.907 1.00 0.00 64 GLU A O 5
ATOM 7230 N N . TYR A 1 65 ? -7.539 -3.581 -0.332 1.00 0.00 65 TYR A N 5
ATOM 7231 C CA . TYR A 1 65 ? -7.107 -3.863 -1.691 1.00 0.00 65 TYR A CA 5
ATOM 7232 C C . TYR A 1 65 ? -7.535 -5.268 -2.121 1.00 0.00 65 TYR A C 5
ATOM 7233 O O . TYR A 1 65 ? -8.359 -5.899 -1.462 1.00 0.00 65 TYR A O 5
ATOM 7251 N N . ASP A 1 66 ? -6.955 -5.716 -3.225 1.00 0.00 66 ASP A N 5
ATOM 7252 C CA . ASP A 1 66 ? -7.265 -7.034 -3.751 1.00 0.00 66 ASP A CA 5
ATOM 7253 C C . ASP A 1 66 ? -6.748 -8.100 -2.783 1.00 0.00 66 ASP A C 5
ATOM 7254 O O . ASP A 1 66 ? -5.779 -8.797 -3.082 1.00 0.00 66 ASP A O 5
ATOM 7263 N N . GLY A 1 67 ? -7.417 -8.193 -1.643 1.00 0.00 67 GLY A N 5
ATOM 7264 C CA . GLY A 1 67 ? -7.036 -9.163 -0.630 1.00 0.00 67 GLY A CA 5
ATOM 7265 C C . GLY A 1 67 ? -5.736 -8.749 0.064 1.00 0.00 67 GLY A C 5
ATOM 7266 O O . GLY A 1 67 ? -4.919 -9.598 0.415 1.00 0.00 67 GLY A O 5
ATOM 7270 N N . VAL A 1 68 ? -5.586 -7.445 0.240 1.00 0.00 68 VAL A N 5
ATOM 7271 C CA . VAL A 1 68 ? -4.400 -6.908 0.885 1.00 0.00 68 VAL A CA 5
ATOM 7272 C C . VAL A 1 68 ? -4.783 -5.672 1.701 1.00 0.00 68 VAL A C 5
ATOM 7273 O O . VAL A 1 68 ? -5.672 -4.917 1.310 1.00 0.00 68 VAL A O 5
ATOM 7286 N N . LYS A 1 69 ? -4.093 -5.503 2.819 1.00 0.00 69 LYS A N 5
ATOM 7287 C CA . LYS A 1 69 ? -4.350 -4.371 3.693 1.00 0.00 69 LYS A CA 5
ATOM 7288 C C . LYS A 1 69 ? -3.228 -3.344 3.534 1.00 0.00 69 LYS A C 5
ATOM 7289 O O . LYS A 1 69 ? -2.075 -3.709 3.308 1.00 0.00 69 LYS A O 5
ATOM 7308 N N . VAL A 1 70 ? -3.604 -2.080 3.657 1.00 0.00 70 VAL A N 5
ATOM 7309 C CA . VAL A 1 70 ? -2.643 -0.997 3.529 1.00 0.00 70 VAL A CA 5
ATOM 7310 C C . VAL A 1 70 ? -2.833 -0.014 4.686 1.00 0.00 70 VAL A C 5
ATOM 7311 O O . VAL A 1 70 ? -3.900 0.035 5.295 1.00 0.00 70 VAL A O 5
ATOM 7324 N N . VAL A 1 71 ? -1.780 0.745 4.953 1.00 0.00 71 VAL A N 5
ATOM 7325 C CA . VAL A 1 71 ? -1.817 1.725 6.026 1.00 0.00 71 VAL A CA 5
ATOM 7326 C C . VAL A 1 71 ? -0.996 2.950 5.621 1.00 0.00 71 VAL A C 5
ATOM 7327 O O . VAL A 1 71 ? 0.230 2.881 5.538 1.00 0.00 71 VAL A O 5
ATOM 7340 N N . ILE A 1 72 ? -1.704 4.044 5.379 1.00 0.00 72 ILE A N 5
ATOM 7341 C CA . ILE A 1 72 ? -1.056 5.283 4.984 1.00 0.00 72 ILE A CA 5
ATOM 7342 C C . ILE A 1 72 ? -0.821 6.148 6.223 1.00 0.00 72 ILE A C 5
ATOM 7343 O O . ILE A 1 72 ? -1.304 5.828 7.308 1.00 0.00 72 ILE A O 5
ATOM 7359 N N . ASP A 1 73 ? -0.079 7.227 6.021 1.00 0.00 73 ASP A N 5
ATOM 7360 C CA . ASP A 1 73 ? 0.226 8.141 7.109 1.00 0.00 73 ASP A CA 5
ATOM 7361 C C . ASP A 1 73 ? -0.674 9.373 7.001 1.00 0.00 73 ASP A C 5
ATOM 7362 O O . ASP A 1 73 ? -1.227 9.651 5.938 1.00 0.00 73 ASP A O 5
ATOM 7371 N N . PRO A 1 74 ? -0.796 10.098 8.145 1.00 0.00 74 PRO A N 5
ATOM 7372 C CA . PRO A 1 74 ? -1.619 11.294 8.190 1.00 0.00 74 PRO A CA 5
ATOM 7373 C C . PRO A 1 74 ? -0.927 12.462 7.482 1.00 0.00 74 PRO A C 5
ATOM 7374 O O . PRO A 1 74 ? -1.584 13.411 7.056 1.00 0.00 74 PRO A O 5
ATOM 7385 N N . PHE A 1 75 ? 0.389 12.354 7.380 1.00 0.00 75 PHE A N 5
ATOM 7386 C CA . PHE A 1 75 ? 1.177 13.389 6.731 1.00 0.00 75 PHE A CA 5
ATOM 7387 C C . PHE A 1 75 ? 1.333 13.104 5.236 1.00 0.00 75 PHE A C 5
ATOM 7388 O O . PHE A 1 75 ? 1.833 13.943 4.490 1.00 0.00 75 PHE A O 5
ATOM 7405 N N . SER A 1 76 ? 0.895 11.916 4.844 1.00 0.00 76 SER A N 5
ATOM 7406 C CA . SER A 1 76 ? 0.979 11.510 3.452 1.00 0.00 76 SER A CA 5
ATOM 7407 C C . SER A 1 76 ? -0.283 11.943 2.702 1.00 0.00 76 SER A C 5
ATOM 7408 O O . SER A 1 76 ? -0.252 12.140 1.489 1.00 0.00 76 SER A O 5
ATOM 7416 N N . MET A 1 77 ? -1.363 12.079 3.457 1.00 0.00 77 MET A N 5
ATOM 7417 C CA . MET A 1 77 ? -2.633 12.484 2.880 1.00 0.00 77 MET A CA 5
ATOM 7418 C C . MET A 1 77 ? -2.504 13.829 2.160 1.00 0.00 77 MET A C 5
ATOM 7419 O O . MET A 1 77 ? -2.898 13.957 1.002 1.00 0.00 77 MET A O 5
ATOM 7433 N N . PRO A 1 78 ? -1.936 14.822 2.896 1.00 0.00 78 PRO A N 5
ATOM 7434 C CA . PRO A 1 78 ? -1.749 16.151 2.340 1.00 0.00 78 PRO A CA 5
ATOM 7435 C C . PRO A 1 78 ? -0.585 16.173 1.348 1.00 0.00 78 PRO A C 5
ATOM 7436 O O . PRO A 1 78 ? -0.248 17.223 0.803 1.00 0.00 78 PRO A O 5
ATOM 7447 N N . TYR A 1 79 ? -0.003 15.000 1.142 1.00 0.00 79 TYR A N 5
ATOM 7448 C CA . TYR A 1 79 ? 1.116 14.871 0.224 1.00 0.00 79 TYR A CA 5
ATOM 7449 C C . TYR A 1 79 ? 0.736 14.019 -0.988 1.00 0.00 79 TYR A C 5
ATOM 7450 O O . TYR A 1 79 ? 1.348 14.134 -2.049 1.00 0.00 79 TYR A O 5
ATOM 7468 N N . VAL A 1 80 ? -0.272 13.182 -0.790 1.00 0.00 80 VAL A N 5
ATOM 7469 C CA . VAL A 1 80 ? -0.741 12.310 -1.854 1.00 0.00 80 VAL A CA 5
ATOM 7470 C C . VAL A 1 80 ? -2.271 12.272 -1.838 1.00 0.00 80 VAL A C 5
ATOM 7471 O O . VAL A 1 80 ? -2.871 11.217 -2.038 1.00 0.00 80 VAL A O 5
ATOM 7484 N N . ASN A 1 81 ? -2.858 13.435 -1.600 1.00 0.00 81 ASN A N 5
ATOM 7485 C CA . ASN A 1 81 ? -4.306 13.548 -1.556 1.00 0.00 81 ASN A CA 5
ATOM 7486 C C . ASN A 1 81 ? -4.870 13.360 -2.965 1.00 0.00 81 ASN A C 5
ATOM 7487 O O . ASN A 1 81 ? -4.771 14.256 -3.802 1.00 0.00 81 ASN A O 5
ATOM 7498 N N . GLY A 1 82 ? -5.451 12.189 -3.184 1.00 0.00 82 GLY A N 5
ATOM 7499 C CA . GLY A 1 82 ? -6.032 11.872 -4.478 1.00 0.00 82 GLY A CA 5
ATOM 7500 C C . GLY A 1 82 ? -4.949 11.463 -5.479 1.00 0.00 82 GLY A C 5
ATOM 7501 O O . GLY A 1 82 ? -5.256 11.074 -6.605 1.00 0.00 82 GLY A O 5
ATOM 7505 N N . ALA A 1 83 ? -3.706 11.565 -5.033 1.00 0.00 83 ALA A N 5
ATOM 7506 C CA . ALA A 1 83 ? -2.577 11.211 -5.876 1.00 0.00 83 ALA A CA 5
ATOM 7507 C C . ALA A 1 83 ? -2.476 9.687 -5.971 1.00 0.00 83 ALA A C 5
ATOM 7508 O O . ALA A 1 83 ? -3.156 8.969 -5.240 1.00 0.00 83 ALA A O 5
ATOM 7515 N N . GLU A 1 84 ? -1.620 9.239 -6.878 1.00 0.00 84 GLU A N 5
ATOM 7516 C CA . GLU A 1 84 ? -1.421 7.813 -7.079 1.00 0.00 84 GLU A CA 5
ATOM 7517 C C . GLU A 1 84 ? 0.066 7.467 -6.984 1.00 0.00 84 GLU A C 5
ATOM 7518 O O . GLU A 1 84 ? 0.912 8.206 -7.484 1.00 0.00 84 GLU A O 5
ATOM 7530 N N . LEU A 1 85 ? 0.339 6.341 -6.340 1.00 0.00 85 LEU A N 5
ATOM 7531 C CA . LEU A 1 85 ? 1.709 5.888 -6.174 1.00 0.00 85 LEU A CA 5
ATOM 7532 C C . LEU A 1 85 ? 1.994 4.763 -7.172 1.00 0.00 85 LEU A C 5
ATOM 7533 O O . LEU A 1 85 ? 1.506 3.646 -7.009 1.00 0.00 85 LEU A O 5
ATOM 7549 N N . ASP A 1 86 ? 2.783 5.098 -8.182 1.00 0.00 86 ASP A N 5
ATOM 7550 C CA . ASP A 1 86 ? 3.138 4.130 -9.206 1.00 0.00 86 ASP A CA 5
ATOM 7551 C C . ASP A 1 86 ? 4.507 3.529 -8.880 1.00 0.00 86 ASP A C 5
ATOM 7552 O O . ASP A 1 86 ? 5.535 4.179 -9.067 1.00 0.00 86 ASP A O 5
ATOM 7561 N N . TYR A 1 87 ? 4.476 2.296 -8.398 1.00 0.00 87 TYR A N 5
ATOM 7562 C CA . TYR A 1 87 ? 5.702 1.599 -8.044 1.00 0.00 87 TYR A CA 5
ATOM 7563 C C . TYR A 1 87 ? 6.309 0.904 -9.264 1.00 0.00 87 TYR A C 5
ATOM 7564 O O . TYR A 1 87 ? 5.607 0.217 -10.005 1.00 0.00 87 TYR A O 5
ATOM 7582 N N . VAL A 1 88 ? 7.607 1.107 -9.436 1.00 0.00 88 VAL A N 5
ATOM 7583 C CA . VAL A 1 88 ? 8.317 0.508 -10.553 1.00 0.00 88 VAL A CA 5
ATOM 7584 C C . VAL A 1 88 ? 8.769 -0.902 -10.168 1.00 0.00 88 VAL A C 5
ATOM 7585 O O . VAL A 1 88 ? 8.945 -1.200 -8.987 1.00 0.00 88 VAL A O 5
ATOM 7598 N N . VAL A 1 89 ? 8.944 -1.732 -11.186 1.00 0.00 89 VAL A N 5
ATOM 7599 C CA . VAL A 1 89 ? 9.373 -3.103 -10.968 1.00 0.00 89 VAL A CA 5
ATOM 7600 C C . VAL A 1 89 ? 10.598 -3.394 -11.836 1.00 0.00 89 VAL A C 5
ATOM 7601 O O . VAL A 1 89 ? 10.550 -3.239 -13.056 1.00 0.00 89 VAL A O 5
ATOM 7614 N N . ASP A 1 90 ? 11.668 -3.810 -11.174 1.00 0.00 90 ASP A N 5
ATOM 7615 C CA . ASP A 1 90 ? 12.904 -4.123 -11.871 1.00 0.00 90 ASP A CA 5
ATOM 7616 C C . ASP A 1 90 ? 13.826 -4.909 -10.936 1.00 0.00 90 ASP A C 5
ATOM 7617 O O . ASP A 1 90 ? 13.431 -5.270 -9.828 1.00 0.00 90 ASP A O 5
ATOM 7626 N N . PHE A 1 91 ? 15.037 -5.150 -11.416 1.00 0.00 91 PHE A N 5
ATOM 7627 C CA . PHE A 1 91 ? 16.018 -5.887 -10.637 1.00 0.00 91 PHE A CA 5
ATOM 7628 C C . PHE A 1 91 ? 15.347 -6.979 -9.802 1.00 0.00 91 PHE A C 5
ATOM 7629 O O . PHE A 1 91 ? 14.420 -7.640 -10.267 1.00 0.00 91 PHE A O 5
ATOM 7646 N N . MET A 1 92 ? 15.841 -7.135 -8.583 1.00 0.00 92 MET A N 5
ATOM 7647 C CA . MET A 1 92 ? 15.301 -8.136 -7.678 1.00 0.00 92 MET A CA 5
ATOM 7648 C C . MET A 1 92 ? 14.256 -7.524 -6.744 1.00 0.00 92 MET A C 5
ATOM 7649 O O . MET A 1 92 ? 14.054 -8.006 -5.631 1.00 0.00 92 MET A O 5
ATOM 7663 N N . GLY A 1 93 ? 13.618 -6.469 -7.232 1.00 0.00 93 GLY A N 5
ATOM 7664 C CA . GLY A 1 93 ? 12.599 -5.786 -6.454 1.00 0.00 93 GLY A CA 5
ATOM 7665 C C . GLY A 1 93 ? 11.867 -4.745 -7.304 1.00 0.00 93 GLY A C 5
ATOM 7666 O O . GLY A 1 93 ? 11.127 -5.096 -8.221 1.00 0.00 93 GLY A O 5
ATOM 7670 N N . GLY A 1 94 ? 12.100 -3.484 -6.968 1.00 0.00 94 GLY A N 5
ATOM 7671 C CA . GLY A 1 94 ? 11.473 -2.390 -7.688 1.00 0.00 94 GLY A CA 5
ATOM 7672 C C . GLY A 1 94 ? 11.886 -1.039 -7.101 1.00 0.00 94 GLY A C 5
ATOM 7673 O O . GLY A 1 94 ? 12.825 -0.963 -6.309 1.00 0.00 94 GLY A O 5
ATOM 7677 N N . GLY A 1 95 ? 11.164 -0.006 -7.511 1.00 0.00 95 GLY A N 5
ATOM 7678 C CA . GLY A 1 95 ? 11.444 1.338 -7.035 1.00 0.00 95 GLY A CA 5
ATOM 7679 C C . GLY A 1 95 ? 10.150 2.076 -6.684 1.00 0.00 95 GLY A C 5
ATOM 7680 O O . GLY A 1 95 ? 9.076 1.476 -6.660 1.00 0.00 95 GLY A O 5
ATOM 7684 N N . PHE A 1 96 ? 10.295 3.367 -6.422 1.00 0.00 96 PHE A N 5
ATOM 7685 C CA . PHE A 1 96 ? 9.151 4.192 -6.074 1.00 0.00 96 PHE A CA 5
ATOM 7686 C C . PHE A 1 96 ? 8.980 5.340 -7.071 1.00 0.00 96 PHE A C 5
ATOM 7687 O O . PHE A 1 96 ? 9.961 5.947 -7.498 1.00 0.00 96 PHE A O 5
ATOM 7704 N N . THR A 1 97 ? 7.727 5.603 -7.412 1.00 0.00 97 THR A N 5
ATOM 7705 C CA . THR A 1 97 ? 7.415 6.668 -8.351 1.00 0.00 97 THR A CA 5
ATOM 7706 C C . THR A 1 97 ? 5.971 7.137 -8.164 1.00 0.00 97 THR A C 5
ATOM 7707 O O . THR A 1 97 ? 5.085 6.333 -7.879 1.00 0.00 97 THR A O 5
ATOM 7718 N N . ILE A 1 98 ? 5.779 8.437 -8.332 1.00 0.00 98 ILE A N 5
ATOM 7719 C CA . ILE A 1 98 ? 4.457 9.023 -8.185 1.00 0.00 98 ILE A CA 5
ATOM 7720 C C . ILE A 1 98 ? 4.228 10.040 -9.305 1.00 0.00 98 ILE A C 5
ATOM 7721 O O . ILE A 1 98 ? 5.159 10.725 -9.726 1.00 0.00 98 ILE A O 5
ATOM 7737 N N . ARG A 1 99 ? 2.984 10.107 -9.755 1.00 0.00 99 ARG A N 5
ATOM 7738 C CA . ARG A 1 99 ? 2.621 11.029 -10.818 1.00 0.00 99 ARG A CA 5
ATOM 7739 C C . ARG A 1 99 ? 1.573 12.027 -10.320 1.00 0.00 99 ARG A C 5
ATOM 7740 O O . ARG A 1 99 ? 0.390 11.701 -10.240 1.00 0.00 99 ARG A O 5
ATOM 7761 N N . ASN A 1 100 ? 2.046 13.222 -9.999 1.00 0.00 100 ASN A N 5
ATOM 7762 C CA . ASN A 1 100 ? 1.165 14.269 -9.511 1.00 0.00 100 ASN A CA 5
ATOM 7763 C C . ASN A 1 100 ? 0.327 14.807 -10.673 1.00 0.00 100 ASN A C 5
ATOM 7764 O O . ASN A 1 100 ? 0.861 15.117 -11.736 1.00 0.00 100 ASN A O 5
ATOM 7775 N N . PRO A 1 101 ? -1.006 14.904 -10.423 1.00 0.00 101 PRO A N 5
ATOM 7776 C CA . PRO A 1 101 ? -1.923 15.400 -11.436 1.00 0.00 101 PRO A CA 5
ATOM 7777 C C . PRO A 1 101 ? -1.805 16.918 -11.587 1.00 0.00 101 PRO A C 5
ATOM 7778 O O . PRO A 1 101 ? -2.701 17.657 -11.181 1.00 0.00 101 PRO A O 5
ATOM 7789 N N . MET A 1 1 ? -12.231 0.665 20.595 1.00 0.00 1 MET A N 6
ATOM 7790 C CA . MET A 1 1 ? -11.392 -0.502 20.804 1.00 0.00 1 MET A CA 6
ATOM 7791 C C . MET A 1 1 ? -11.569 -1.515 19.672 1.00 0.00 1 MET A C 6
ATOM 7792 O O . MET A 1 1 ? -12.043 -2.628 19.898 1.00 0.00 1 MET A O 6
ATOM 7806 N N . GLN A 1 2 ? -11.179 -1.094 18.478 1.00 0.00 2 GLN A N 6
ATOM 7807 C CA . GLN A 1 2 ? -11.289 -1.951 17.309 1.00 0.00 2 GLN A CA 6
ATOM 7808 C C . GLN A 1 2 ? -10.865 -1.190 16.051 1.00 0.00 2 GLN A C 6
ATOM 7809 O O . GLN A 1 2 ? -10.408 -0.051 16.135 1.00 0.00 2 GLN A O 6
ATOM 7823 N N . GLU A 1 3 ? -11.031 -1.851 14.915 1.00 0.00 3 GLU A N 6
ATOM 7824 C CA . GLU A 1 3 ? -10.671 -1.251 13.641 1.00 0.00 3 GLU A CA 6
ATOM 7825 C C . GLU A 1 3 ? -11.674 -0.158 13.267 1.00 0.00 3 GLU A C 6
ATOM 7826 O O . GLU A 1 3 ? -12.879 -0.330 13.443 1.00 0.00 3 GLU A O 6
ATOM 7838 N N . GLN A 1 4 ? -11.139 0.942 12.758 1.00 0.00 4 GLN A N 6
ATOM 7839 C CA . GLN A 1 4 ? -11.972 2.063 12.357 1.00 0.00 4 GLN A CA 6
ATOM 7840 C C . GLN A 1 4 ? -12.107 2.107 10.834 1.00 0.00 4 GLN A C 6
ATOM 7841 O O . GLN A 1 4 ? -11.111 2.025 10.117 1.00 0.00 4 GLN A O 6
ATOM 7855 N N . ALA A 1 5 ? -13.346 2.236 10.385 1.00 0.00 5 ALA A N 6
ATOM 7856 C CA . ALA A 1 5 ? -13.624 2.292 8.959 1.00 0.00 5 ALA A CA 6
ATOM 7857 C C . ALA A 1 5 ? -13.199 3.657 8.414 1.00 0.00 5 ALA A C 6
ATOM 7858 O O . ALA A 1 5 ? -13.567 4.692 8.967 1.00 0.00 5 ALA A O 6
ATOM 7865 N N . GLN A 1 6 ? -12.429 3.614 7.337 1.00 0.00 6 GLN A N 6
ATOM 7866 C CA . GLN A 1 6 ? -11.949 4.835 6.711 1.00 0.00 6 GLN A CA 6
ATOM 7867 C C . GLN A 1 6 ? -11.317 4.522 5.354 1.00 0.00 6 GLN A C 6
ATOM 7868 O O . GLN A 1 6 ? -10.401 3.705 5.265 1.00 0.00 6 GLN A O 6
ATOM 7882 N N . GLN A 1 7 ? -11.830 5.188 4.330 1.00 0.00 7 GLN A N 6
ATOM 7883 C CA . GLN A 1 7 ? -11.327 4.992 2.981 1.00 0.00 7 GLN A CA 6
ATOM 7884 C C . GLN A 1 7 ? -10.815 6.314 2.407 1.00 0.00 7 GLN A C 6
ATOM 7885 O O . GLN A 1 7 ? -11.601 7.141 1.947 1.00 0.00 7 GLN A O 6
ATOM 7899 N N . PHE A 1 8 ? -9.500 6.473 2.454 1.00 0.00 8 PHE A N 6
ATOM 7900 C CA . PHE A 1 8 ? -8.874 7.682 1.945 1.00 0.00 8 PHE A CA 6
ATOM 7901 C C . PHE A 1 8 ? -8.663 7.594 0.432 1.00 0.00 8 PHE A C 6
ATOM 7902 O O . PHE A 1 8 ? -8.653 6.502 -0.135 1.00 0.00 8 PHE A O 6
ATOM 7919 N N . ILE A 1 9 ? -8.500 8.758 -0.179 1.00 0.00 9 ILE A N 6
ATOM 7920 C CA . ILE A 1 9 ? -8.290 8.827 -1.615 1.00 0.00 9 ILE A CA 6
ATOM 7921 C C . ILE A 1 9 ? -6.893 8.298 -1.948 1.00 0.00 9 ILE A C 6
ATOM 7922 O O . ILE A 1 9 ? -5.891 8.931 -1.620 1.00 0.00 9 ILE A O 6
ATOM 7938 N N . PHE A 1 10 ? -6.872 7.142 -2.595 1.00 0.00 10 PHE A N 6
ATOM 7939 C CA . PHE A 1 10 ? -5.615 6.520 -2.976 1.00 0.00 10 PHE A CA 6
ATOM 7940 C C . PHE A 1 10 ? -5.821 5.519 -4.114 1.00 0.00 10 PHE A C 6
ATOM 7941 O O . PHE A 1 10 ? -6.850 4.849 -4.178 1.00 0.00 10 PHE A O 6
ATOM 7958 N N . LYS A 1 11 ? -4.825 5.449 -4.985 1.00 0.00 11 LYS A N 6
ATOM 7959 C CA . LYS A 1 11 ? -4.884 4.541 -6.118 1.00 0.00 11 LYS A CA 6
ATOM 7960 C C . LYS A 1 11 ? -3.485 3.986 -6.394 1.00 0.00 11 LYS A C 6
ATOM 7961 O O . LYS A 1 11 ? -2.524 4.745 -6.512 1.00 0.00 11 LYS A O 6
ATOM 7980 N N . VAL A 1 12 ? -3.415 2.666 -6.490 1.00 0.00 12 VAL A N 6
ATOM 7981 C CA . VAL A 1 12 ? -2.149 2.001 -6.751 1.00 0.00 12 VAL A CA 6
ATOM 7982 C C . VAL A 1 12 ? -2.343 0.962 -7.857 1.00 0.00 12 VAL A C 6
ATOM 7983 O O . VAL A 1 12 ? -3.243 0.128 -7.779 1.00 0.00 12 VAL A O 6
ATOM 7996 N N . THR A 1 13 ? -1.482 1.047 -8.861 1.00 0.00 13 THR A N 6
ATOM 7997 C CA . THR A 1 13 ? -1.547 0.124 -9.982 1.00 0.00 13 THR A CA 6
ATOM 7998 C C . THR A 1 13 ? -1.309 -1.311 -9.506 1.00 0.00 13 THR A C 6
ATOM 7999 O O . THR A 1 13 ? -0.858 -1.529 -8.383 1.00 0.00 13 THR A O 6
ATOM 8010 N N . ASP A 1 14 ? -1.624 -2.251 -10.384 1.00 0.00 14 ASP A N 6
ATOM 8011 C CA . ASP A 1 14 ? -1.450 -3.659 -10.068 1.00 0.00 14 ASP A CA 6
ATOM 8012 C C . ASP A 1 14 ? 0.040 -3.958 -9.896 1.00 0.00 14 ASP A C 6
ATOM 8013 O O . ASP A 1 14 ? 0.415 -4.832 -9.116 1.00 0.00 14 ASP A O 6
ATOM 8022 N N . LYS A 1 15 ? 0.850 -3.216 -10.637 1.00 0.00 15 LYS A N 6
ATOM 8023 C CA . LYS A 1 15 ? 2.291 -3.391 -10.576 1.00 0.00 15 LYS A CA 6
ATOM 8024 C C . LYS A 1 15 ? 2.764 -3.192 -9.134 1.00 0.00 15 LYS A C 6
ATOM 8025 O O . LYS A 1 15 ? 3.577 -3.966 -8.631 1.00 0.00 15 LYS A O 6
ATOM 8044 N N . ALA A 1 16 ? 2.234 -2.150 -8.510 1.00 0.00 16 ALA A N 6
ATOM 8045 C CA . ALA A 1 16 ? 2.592 -1.840 -7.136 1.00 0.00 16 ALA A CA 6
ATOM 8046 C C . ALA A 1 16 ? 2.021 -2.915 -6.210 1.00 0.00 16 ALA A C 6
ATOM 8047 O O . ALA A 1 16 ? 2.744 -3.483 -5.392 1.00 0.00 16 ALA A O 6
ATOM 8054 N N . VAL A 1 17 ? 0.729 -3.162 -6.368 1.00 0.00 17 VAL A N 6
ATOM 8055 C CA . VAL A 1 17 ? 0.053 -4.160 -5.556 1.00 0.00 17 VAL A CA 6
ATOM 8056 C C . VAL A 1 17 ? 0.775 -5.501 -5.698 1.00 0.00 17 VAL A C 6
ATOM 8057 O O . VAL A 1 17 ? 1.069 -6.160 -4.701 1.00 0.00 17 VAL A O 6
ATOM 8070 N N . GLU A 1 18 ? 1.039 -5.866 -6.944 1.00 0.00 18 GLU A N 6
ATOM 8071 C CA . GLU A 1 18 ? 1.720 -7.117 -7.228 1.00 0.00 18 GLU A CA 6
ATOM 8072 C C . GLU A 1 18 ? 3.092 -7.141 -6.551 1.00 0.00 18 GLU A C 6
ATOM 8073 O O . GLU A 1 18 ? 3.470 -8.140 -5.940 1.00 0.00 18 GLU A O 6
ATOM 8085 N N . GLU A 1 19 ? 3.800 -6.028 -6.681 1.00 0.00 19 GLU A N 6
ATOM 8086 C CA . GLU A 1 19 ? 5.121 -5.909 -6.089 1.00 0.00 19 GLU A CA 6
ATOM 8087 C C . GLU A 1 19 ? 5.106 -6.423 -4.648 1.00 0.00 19 GLU A C 6
ATOM 8088 O O . GLU A 1 19 ? 6.084 -7.004 -4.182 1.00 0.00 19 GLU A O 6
ATOM 8100 N N . ILE A 1 20 ? 3.984 -6.189 -3.982 1.00 0.00 20 ILE A N 6
ATOM 8101 C CA . ILE A 1 20 ? 3.828 -6.622 -2.604 1.00 0.00 20 ILE A CA 6
ATOM 8102 C C . ILE A 1 20 ? 3.489 -8.113 -2.576 1.00 0.00 20 ILE A C 6
ATOM 8103 O O . ILE A 1 20 ? 3.926 -8.836 -1.682 1.00 0.00 20 ILE A O 6
ATOM 8119 N N . LYS A 1 21 ? 2.714 -8.529 -3.567 1.00 0.00 21 LYS A N 6
ATOM 8120 C CA . LYS A 1 21 ? 2.311 -9.922 -3.668 1.00 0.00 21 LYS A CA 6
ATOM 8121 C C . LYS A 1 21 ? 3.558 -10.807 -3.710 1.00 0.00 21 LYS A C 6
ATOM 8122 O O . LYS A 1 21 ? 3.553 -11.919 -3.185 1.00 0.00 21 LYS A O 6
ATOM 8141 N N . LYS A 1 22 ? 4.598 -10.280 -4.340 1.00 0.00 22 LYS A N 6
ATOM 8142 C CA . LYS A 1 22 ? 5.850 -11.008 -4.457 1.00 0.00 22 LYS A CA 6
ATOM 8143 C C . LYS A 1 22 ? 6.577 -10.984 -3.111 1.00 0.00 22 LYS A C 6
ATOM 8144 O O . LYS A 1 22 ? 7.128 -11.997 -2.681 1.00 0.00 22 LYS A O 6
ATOM 8163 N N . VAL A 1 23 ? 6.555 -9.818 -2.484 1.00 0.00 23 VAL A N 6
ATOM 8164 C CA . VAL A 1 23 ? 7.206 -9.649 -1.195 1.00 0.00 23 VAL A CA 6
ATOM 8165 C C . VAL A 1 23 ? 6.501 -10.521 -0.155 1.00 0.00 23 VAL A C 6
ATOM 8166 O O . VAL A 1 23 ? 7.152 -11.133 0.690 1.00 0.00 23 VAL A O 6
ATOM 8179 N N . ALA A 1 24 ? 5.180 -10.550 -0.250 1.00 0.00 24 ALA A N 6
ATOM 8180 C CA . ALA A 1 24 ? 4.380 -11.337 0.672 1.00 0.00 24 ALA A CA 6
ATOM 8181 C C . ALA A 1 24 ? 4.490 -12.818 0.301 1.00 0.00 24 ALA A C 6
ATOM 8182 O O . ALA A 1 24 ? 4.598 -13.675 1.177 1.00 0.00 24 ALA A O 6
ATOM 8189 N N . GLN A 1 25 ? 4.459 -13.073 -0.999 1.00 0.00 25 GLN A N 6
ATOM 8190 C CA . GLN A 1 25 ? 4.554 -14.435 -1.497 1.00 0.00 25 GLN A CA 6
ATOM 8191 C C . GLN A 1 25 ? 5.813 -15.112 -0.952 1.00 0.00 25 GLN A C 6
ATOM 8192 O O . GLN A 1 25 ? 5.761 -16.255 -0.500 1.00 0.00 25 GLN A O 6
ATOM 8206 N N . GLU A 1 26 ? 6.914 -14.379 -1.013 1.00 0.00 26 GLU A N 6
ATOM 8207 C CA . GLU A 1 26 ? 8.184 -14.895 -0.531 1.00 0.00 26 GLU A CA 6
ATOM 8208 C C . GLU A 1 26 ? 8.136 -15.093 0.985 1.00 0.00 26 GLU A C 6
ATOM 8209 O O . GLU A 1 26 ? 8.939 -15.839 1.543 1.00 0.00 26 GLU A O 6
ATOM 8221 N N . ASN A 1 27 ? 7.187 -14.411 1.609 1.00 0.00 27 ASN A N 6
ATOM 8222 C CA . ASN A 1 27 ? 7.024 -14.502 3.050 1.00 0.00 27 ASN A CA 6
ATOM 8223 C C . ASN A 1 27 ? 5.803 -15.368 3.367 1.00 0.00 27 ASN A C 6
ATOM 8224 O O . ASN A 1 27 ? 5.429 -15.520 4.529 1.00 0.00 27 ASN A O 6
ATOM 8235 N N . ASN A 1 28 ? 5.215 -15.914 2.312 1.00 0.00 28 ASN A N 6
ATOM 8236 C CA . ASN A 1 28 ? 4.044 -16.762 2.463 1.00 0.00 28 ASN A CA 6
ATOM 8237 C C . ASN A 1 28 ? 2.917 -15.956 3.112 1.00 0.00 28 ASN A C 6
ATOM 8238 O O . ASN A 1 28 ? 2.109 -16.503 3.860 1.00 0.00 28 ASN A O 6
ATOM 8249 N N . ILE A 1 29 ? 2.900 -14.668 2.802 1.00 0.00 29 ILE A N 6
ATOM 8250 C CA . ILE A 1 29 ? 1.885 -13.781 3.345 1.00 0.00 29 ILE A CA 6
ATOM 8251 C C . ILE A 1 29 ? 0.728 -13.666 2.350 1.00 0.00 29 ILE A C 6
ATOM 8252 O O . ILE A 1 29 ? 0.950 -13.532 1.148 1.00 0.00 29 ILE A O 6
ATOM 8268 N N . GLU A 1 30 ? -0.481 -13.723 2.889 1.00 0.00 30 GLU A N 6
ATOM 8269 C CA . GLU A 1 30 ? -1.673 -13.627 2.064 1.00 0.00 30 GLU A CA 6
ATOM 8270 C C . GLU A 1 30 ? -2.442 -12.345 2.389 1.00 0.00 30 GLU A C 6
ATOM 8271 O O . GLU A 1 30 ? -3.532 -12.121 1.865 1.00 0.00 30 GLU A O 6
ATOM 8283 N N . ASN A 1 31 ? -1.844 -11.537 3.252 1.00 0.00 31 ASN A N 6
ATOM 8284 C CA . ASN A 1 31 ? -2.460 -10.284 3.654 1.00 0.00 31 ASN A CA 6
ATOM 8285 C C . ASN A 1 31 ? -1.366 -9.280 4.026 1.00 0.00 31 ASN A C 6
ATOM 8286 O O . ASN A 1 31 ? -1.175 -8.973 5.201 1.00 0.00 31 ASN A O 6
ATOM 8297 N N . PRO A 1 32 ? -0.660 -8.784 2.975 1.00 0.00 32 PRO A N 6
ATOM 8298 C CA . PRO A 1 32 ? 0.409 -7.822 3.180 1.00 0.00 32 PRO A CA 6
ATOM 8299 C C . PRO A 1 32 ? -0.154 -6.436 3.499 1.00 0.00 32 PRO A C 6
ATOM 8300 O O . PRO A 1 32 ? -0.924 -5.879 2.717 1.00 0.00 32 PRO A O 6
ATOM 8311 N N . ILE A 1 33 ? 0.250 -5.918 4.650 1.00 0.00 33 ILE A N 6
ATOM 8312 C CA . ILE A 1 33 ? -0.205 -4.608 5.082 1.00 0.00 33 ILE A CA 6
ATOM 8313 C C . ILE A 1 33 ? 0.913 -3.587 4.863 1.00 0.00 33 ILE A C 6
ATOM 8314 O O . ILE A 1 33 ? 1.803 -3.446 5.701 1.00 0.00 33 ILE A O 6
ATOM 8330 N N . LEU A 1 34 ? 0.831 -2.900 3.733 1.00 0.00 34 LEU A N 6
ATOM 8331 C CA . LEU A 1 34 ? 1.824 -1.896 3.394 1.00 0.00 34 LEU A CA 6
ATOM 8332 C C . LEU A 1 34 ? 1.361 -0.531 3.908 1.00 0.00 34 LEU A C 6
ATOM 8333 O O . LEU A 1 34 ? 0.189 -0.181 3.779 1.00 0.00 34 LEU A O 6
ATOM 8349 N N . ARG A 1 35 ? 2.305 0.201 4.481 1.00 0.00 35 ARG A N 6
ATOM 8350 C CA . ARG A 1 35 ? 2.008 1.520 5.015 1.00 0.00 35 ARG A CA 6
ATOM 8351 C C . ARG A 1 35 ? 2.626 2.603 4.129 1.00 0.00 35 ARG A C 6
ATOM 8352 O O . ARG A 1 35 ? 3.632 2.366 3.463 1.00 0.00 35 ARG A O 6
ATOM 8373 N N . ILE A 1 36 ? 1.997 3.769 4.150 1.00 0.00 36 ILE A N 6
ATOM 8374 C CA . ILE A 1 36 ? 2.473 4.890 3.357 1.00 0.00 36 ILE A CA 6
ATOM 8375 C C . ILE A 1 36 ? 3.491 5.690 4.171 1.00 0.00 36 ILE A C 6
ATOM 8376 O O . ILE A 1 36 ? 3.220 6.069 5.310 1.00 0.00 36 ILE A O 6
ATOM 8392 N N . ARG A 1 37 ? 4.641 5.924 3.556 1.00 0.00 37 ARG A N 6
ATOM 8393 C CA . ARG A 1 37 ? 5.701 6.672 4.210 1.00 0.00 37 ARG A CA 6
ATOM 8394 C C . ARG A 1 37 ? 6.561 7.393 3.170 1.00 0.00 37 ARG A C 6
ATOM 8395 O O . ARG A 1 37 ? 7.148 6.756 2.297 1.00 0.00 37 ARG A O 6
ATOM 8416 N N . VAL A 1 38 ? 6.609 8.710 3.299 1.00 0.00 38 VAL A N 6
ATOM 8417 C CA . VAL A 1 38 ? 7.388 9.524 2.381 1.00 0.00 38 VAL A CA 6
ATOM 8418 C C . VAL A 1 38 ? 8.871 9.413 2.741 1.00 0.00 38 VAL A C 6
ATOM 8419 O O . VAL A 1 38 ? 9.258 9.664 3.882 1.00 0.00 38 VAL A O 6
ATOM 8432 N N . VAL A 1 39 ? 9.662 9.037 1.746 1.00 0.00 39 VAL A N 6
ATOM 8433 C CA . VAL A 1 39 ? 11.094 8.890 1.944 1.00 0.00 39 VAL A CA 6
ATOM 8434 C C . VAL A 1 39 ? 11.809 10.128 1.401 1.00 0.00 39 VAL A C 6
ATOM 8435 O O . VAL A 1 39 ? 11.484 10.613 0.318 1.00 0.00 39 VAL A O 6
ATOM 8448 N N . PRO A 1 40 ? 12.796 10.618 2.198 1.00 0.00 40 PRO A N 6
ATOM 8449 C CA . PRO A 1 40 ? 13.560 11.791 1.809 1.00 0.00 40 PRO A CA 6
ATOM 8450 C C . PRO A 1 40 ? 14.570 11.448 0.711 1.00 0.00 40 PRO A C 6
ATOM 8451 O O . PRO A 1 40 ? 15.756 11.273 0.986 1.00 0.00 40 PRO A O 6
ATOM 8462 N N . GLY A 1 41 ? 14.062 11.363 -0.510 1.00 0.00 41 GLY A N 6
ATOM 8463 C CA . GLY A 1 41 ? 14.904 11.044 -1.650 1.00 0.00 41 GLY A CA 6
ATOM 8464 C C . GLY A 1 41 ? 14.468 11.828 -2.890 1.00 0.00 41 GLY A C 6
ATOM 8465 O O . GLY A 1 41 ? 15.261 12.564 -3.474 1.00 0.00 41 GLY A O 6
ATOM 8469 N N . GLY A 1 42 ? 13.208 11.642 -3.255 1.00 0.00 42 GLY A N 6
ATOM 8470 C CA . GLY A 1 42 ? 12.657 12.322 -4.415 1.00 0.00 42 GLY A CA 6
ATOM 8471 C C . GLY A 1 42 ? 12.956 13.822 -4.364 1.00 0.00 42 GLY A C 6
ATOM 8472 O O . GLY A 1 42 ? 12.307 14.563 -3.627 1.00 0.00 42 GLY A O 6
ATOM 8476 N N . CYS A 1 43 ? 13.938 14.224 -5.157 1.00 0.00 43 CYS A N 6
ATOM 8477 C CA . CYS A 1 43 ? 14.331 15.622 -5.211 1.00 0.00 43 CYS A CA 6
ATOM 8478 C C . CYS A 1 43 ? 13.253 16.394 -5.974 1.00 0.00 43 CYS A C 6
ATOM 8479 O O . CYS A 1 43 ? 13.094 17.599 -5.782 1.00 0.00 43 CYS A O 6
ATOM 8487 N N . SER A 1 44 ? 12.539 15.669 -6.823 1.00 0.00 44 SER A N 6
ATOM 8488 C CA . SER A 1 44 ? 11.480 16.271 -7.615 1.00 0.00 44 SER A CA 6
ATOM 8489 C C . SER A 1 44 ? 10.118 15.752 -7.149 1.00 0.00 44 SER A C 6
ATOM 8490 O O . SER A 1 44 ? 9.122 16.470 -7.210 1.00 0.00 44 SER A O 6
ATOM 8498 N N . GLY A 1 45 ? 10.119 14.507 -6.694 1.00 0.00 45 GLY A N 6
ATOM 8499 C CA . GLY A 1 45 ? 8.896 13.884 -6.218 1.00 0.00 45 GLY A CA 6
ATOM 8500 C C . GLY A 1 45 ? 9.205 12.743 -5.246 1.00 0.00 45 GLY A C 6
ATOM 8501 O O . GLY A 1 45 ? 9.660 11.677 -5.659 1.00 0.00 45 GLY A O 6
ATOM 8505 N N . PHE A 1 46 ? 8.945 13.005 -3.974 1.00 0.00 46 PHE A N 6
ATOM 8506 C CA . PHE A 1 46 ? 9.189 12.014 -2.940 1.00 0.00 46 PHE A CA 6
ATOM 8507 C C . PHE A 1 46 ? 8.224 10.834 -3.073 1.00 0.00 46 PHE A C 6
ATOM 8508 O O . PHE A 1 46 ? 7.060 10.934 -2.690 1.00 0.00 46 PHE A O 6
ATOM 8525 N N . GLN A 1 47 ? 8.745 9.744 -3.617 1.00 0.00 47 GLN A N 6
ATOM 8526 C CA . GLN A 1 47 ? 7.944 8.546 -3.805 1.00 0.00 47 GLN A CA 6
ATOM 8527 C C . GLN A 1 47 ? 8.016 7.659 -2.561 1.00 0.00 47 GLN A C 6
ATOM 8528 O O . GLN A 1 47 ? 9.083 7.154 -2.214 1.00 0.00 47 GLN A O 6
ATOM 8542 N N . TYR A 1 48 ? 6.866 7.495 -1.923 1.00 0.00 48 TYR A N 6
ATOM 8543 C CA . TYR A 1 48 ? 6.785 6.677 -0.725 1.00 0.00 48 TYR A CA 6
ATOM 8544 C C . TYR A 1 48 ? 6.690 5.192 -1.080 1.00 0.00 48 TYR A C 6
ATOM 8545 O O . TYR A 1 48 ? 5.718 4.758 -1.695 1.00 0.00 48 TYR A O 6
ATOM 8563 N N . ALA A 1 49 ? 7.714 4.454 -0.676 1.00 0.00 49 ALA A N 6
ATOM 8564 C CA . ALA A 1 49 ? 7.759 3.026 -0.944 1.00 0.00 49 ALA A CA 6
ATOM 8565 C C . ALA A 1 49 ? 6.901 2.291 0.088 1.00 0.00 49 ALA A C 6
ATOM 8566 O O . ALA A 1 49 ? 6.623 2.823 1.161 1.00 0.00 49 ALA A O 6
ATOM 8573 N N . MET A 1 50 ? 6.505 1.080 -0.274 1.00 0.00 50 MET A N 6
ATOM 8574 C CA . MET A 1 50 ? 5.685 0.266 0.607 1.00 0.00 50 MET A CA 6
ATOM 8575 C C . MET A 1 50 ? 6.551 -0.657 1.466 1.00 0.00 50 MET A C 6
ATOM 8576 O O . MET A 1 50 ? 7.768 -0.708 1.295 1.00 0.00 50 MET A O 6
ATOM 8590 N N . GLY A 1 51 ? 5.890 -1.363 2.371 1.00 0.00 51 GLY A N 6
ATOM 8591 C CA . GLY A 1 51 ? 6.585 -2.281 3.257 1.00 0.00 51 GLY A CA 6
ATOM 8592 C C . GLY A 1 51 ? 5.610 -2.945 4.233 1.00 0.00 51 GLY A C 6
ATOM 8593 O O . GLY A 1 51 ? 4.866 -2.260 4.934 1.00 0.00 51 GLY A O 6
ATOM 8597 N N . PHE A 1 52 ? 5.647 -4.269 4.247 1.00 0.00 52 PHE A N 6
ATOM 8598 C CA . PHE A 1 52 ? 4.776 -5.032 5.125 1.00 0.00 52 PHE A CA 6
ATOM 8599 C C . PHE A 1 52 ? 5.177 -4.848 6.590 1.00 0.00 52 PHE A C 6
ATOM 8600 O O . PHE A 1 52 ? 6.315 -5.127 6.966 1.00 0.00 52 PHE A O 6
ATOM 8617 N N . ASP A 1 53 ? 4.220 -4.380 7.378 1.00 0.00 53 ASP A N 6
ATOM 8618 C CA . ASP A 1 53 ? 4.460 -4.155 8.794 1.00 0.00 53 ASP A CA 6
ATOM 8619 C C . ASP A 1 53 ? 3.886 -5.326 9.595 1.00 0.00 53 ASP A C 6
ATOM 8620 O O . ASP A 1 53 ? 3.248 -6.214 9.033 1.00 0.00 53 ASP A O 6
ATOM 8629 N N . ASP A 1 54 ? 4.134 -5.288 10.896 1.00 0.00 54 ASP A N 6
ATOM 8630 C CA . ASP A 1 54 ? 3.650 -6.334 11.781 1.00 0.00 54 ASP A CA 6
ATOM 8631 C C . ASP A 1 54 ? 2.122 -6.294 11.823 1.00 0.00 54 ASP A C 6
ATOM 8632 O O . ASP A 1 54 ? 1.467 -7.332 11.741 1.00 0.00 54 ASP A O 6
ATOM 8641 N N . THR A 1 55 ? 1.597 -5.084 11.951 1.00 0.00 55 THR A N 6
ATOM 8642 C CA . THR A 1 55 ? 0.157 -4.895 12.005 1.00 0.00 55 THR A CA 6
ATOM 8643 C C . THR A 1 55 ? -0.196 -3.422 11.788 1.00 0.00 55 THR A C 6
ATOM 8644 O O . THR A 1 55 ? 0.690 -2.590 11.597 1.00 0.00 55 THR A O 6
ATOM 8655 N N . VAL A 1 56 ? -1.491 -3.145 11.826 1.00 0.00 56 VAL A N 6
ATOM 8656 C CA . VAL A 1 56 ? -1.971 -1.787 11.636 1.00 0.00 56 VAL A CA 6
ATOM 8657 C C . VAL A 1 56 ? -1.841 -1.016 12.951 1.00 0.00 56 VAL A C 6
ATOM 8658 O O . VAL A 1 56 ? -1.821 -1.613 14.026 1.00 0.00 56 VAL A O 6
ATOM 8671 N N . GLU A 1 57 ? -1.755 0.300 12.822 1.00 0.00 57 GLU A N 6
ATOM 8672 C CA . GLU A 1 57 ? -1.627 1.159 13.987 1.00 0.00 57 GLU A CA 6
ATOM 8673 C C . GLU A 1 57 ? -2.990 1.358 14.653 1.00 0.00 57 GLU A C 6
ATOM 8674 O O . GLU A 1 57 ? -4.017 0.962 14.103 1.00 0.00 57 GLU A O 6
ATOM 8686 N N . GLU A 1 58 ? -2.956 1.970 15.827 1.00 0.00 58 GLU A N 6
ATOM 8687 C CA . GLU A 1 58 ? -4.176 2.226 16.574 1.00 0.00 58 GLU A CA 6
ATOM 8688 C C . GLU A 1 58 ? -4.820 3.533 16.107 1.00 0.00 58 GLU A C 6
ATOM 8689 O O . GLU A 1 58 ? -5.576 4.156 16.850 1.00 0.00 58 GLU A O 6
ATOM 8701 N N . GLY A 1 59 ? -4.497 3.909 14.878 1.00 0.00 59 GLY A N 6
ATOM 8702 C CA . GLY A 1 59 ? -5.035 5.130 14.304 1.00 0.00 59 GLY A CA 6
ATOM 8703 C C . GLY A 1 59 ? -4.427 5.402 12.926 1.00 0.00 59 GLY A C 6
ATOM 8704 O O . GLY A 1 59 ? -3.870 6.473 12.690 1.00 0.00 59 GLY A O 6
ATOM 8708 N N . ASP A 1 60 ? -4.554 4.413 12.053 1.00 0.00 60 ASP A N 6
ATOM 8709 C CA . ASP A 1 60 ? -4.024 4.533 10.705 1.00 0.00 60 ASP A CA 6
ATOM 8710 C C . ASP A 1 60 ? -5.153 4.310 9.697 1.00 0.00 60 ASP A C 6
ATOM 8711 O O . ASP A 1 60 ? -5.957 3.392 9.852 1.00 0.00 60 ASP A O 6
ATOM 8720 N N . HIS A 1 61 ? -5.177 5.165 8.685 1.00 0.00 61 HIS A N 6
ATOM 8721 C CA . HIS A 1 61 ? -6.194 5.073 7.651 1.00 0.00 61 HIS A CA 6
ATOM 8722 C C . HIS A 1 61 ? -6.021 3.765 6.876 1.00 0.00 61 HIS A C 6
ATOM 8723 O O . HIS A 1 61 ? -5.198 3.683 5.965 1.00 0.00 61 HIS A O 6
ATOM 8737 N N . VAL A 1 62 ? -6.810 2.775 7.266 1.00 0.00 62 VAL A N 6
ATOM 8738 C CA . VAL A 1 62 ? -6.754 1.475 6.619 1.00 0.00 62 VAL A CA 6
ATOM 8739 C C . VAL A 1 62 ? -7.473 1.550 5.270 1.00 0.00 62 VAL A C 6
ATOM 8740 O O . VAL A 1 62 ? -8.682 1.773 5.219 1.00 0.00 62 VAL A O 6
ATOM 8753 N N . PHE A 1 63 ? -6.699 1.359 4.212 1.00 0.00 63 PHE A N 6
ATOM 8754 C CA . PHE A 1 63 ? -7.247 1.403 2.867 1.00 0.00 63 PHE A CA 6
ATOM 8755 C C . PHE A 1 63 ? -7.114 0.044 2.177 1.00 0.00 63 PHE A C 6
ATOM 8756 O O . PHE A 1 63 ? -6.007 -0.466 2.010 1.00 0.00 63 PHE A O 6
ATOM 8773 N N . GLU A 1 64 ? -8.258 -0.504 1.794 1.00 0.00 64 GLU A N 6
ATOM 8774 C CA . GLU A 1 64 ? -8.283 -1.794 1.125 1.00 0.00 64 GLU A CA 6
ATOM 8775 C C . GLU A 1 64 ? -7.780 -1.657 -0.313 1.00 0.00 64 GLU A C 6
ATOM 8776 O O . GLU A 1 64 ? -8.281 -0.830 -1.073 1.00 0.00 64 GLU A O 6
ATOM 8788 N N . TYR A 1 65 ? -6.796 -2.480 -0.643 1.00 0.00 65 TYR A N 6
ATOM 8789 C CA . TYR A 1 65 ? -6.219 -2.460 -1.977 1.00 0.00 65 TYR A CA 6
ATOM 8790 C C . TYR A 1 65 ? -6.765 -3.609 -2.827 1.00 0.00 65 TYR A C 6
ATOM 8791 O O . TYR A 1 65 ? -7.731 -4.266 -2.442 1.00 0.00 65 TYR A O 6
ATOM 8809 N N . ASP A 1 66 ? -6.124 -3.815 -3.968 1.00 0.00 66 ASP A N 6
ATOM 8810 C CA . ASP A 1 66 ? -6.534 -4.872 -4.876 1.00 0.00 66 ASP A CA 6
ATOM 8811 C C . ASP A 1 66 ? -6.261 -6.231 -4.227 1.00 0.00 66 ASP A C 6
ATOM 8812 O O . ASP A 1 66 ? -5.359 -6.954 -4.646 1.00 0.00 66 ASP A O 6
ATOM 8821 N N . GLY A 1 67 ? -7.058 -6.536 -3.213 1.00 0.00 67 GLY A N 6
ATOM 8822 C CA . GLY A 1 67 ? -6.914 -7.795 -2.501 1.00 0.00 67 GLY A CA 6
ATOM 8823 C C . GLY A 1 67 ? -5.751 -7.733 -1.508 1.00 0.00 67 GLY A C 6
ATOM 8824 O O . GLY A 1 67 ? -5.070 -8.732 -1.282 1.00 0.00 67 GLY A O 6
ATOM 8828 N N . VAL A 1 68 ? -5.561 -6.550 -0.942 1.00 0.00 68 VAL A N 6
ATOM 8829 C CA . VAL A 1 68 ? -4.492 -6.345 0.021 1.00 0.00 68 VAL A CA 6
ATOM 8830 C C . VAL A 1 68 ? -4.876 -5.205 0.966 1.00 0.00 68 VAL A C 6
ATOM 8831 O O . VAL A 1 68 ? -5.734 -4.386 0.641 1.00 0.00 68 VAL A O 6
ATOM 8844 N N . LYS A 1 69 ? -4.221 -5.188 2.118 1.00 0.00 69 LYS A N 6
ATOM 8845 C CA . LYS A 1 69 ? -4.482 -4.162 3.113 1.00 0.00 69 LYS A CA 6
ATOM 8846 C C . LYS A 1 69 ? -3.385 -3.098 3.043 1.00 0.00 69 LYS A C 6
ATOM 8847 O O . LYS A 1 69 ? -2.271 -3.379 2.603 1.00 0.00 69 LYS A O 6
ATOM 8866 N N . VAL A 1 70 ? -3.737 -1.899 3.482 1.00 0.00 70 VAL A N 6
ATOM 8867 C CA . VAL A 1 70 ? -2.796 -0.793 3.475 1.00 0.00 70 VAL A CA 6
ATOM 8868 C C . VAL A 1 70 ? -3.178 0.204 4.572 1.00 0.00 70 VAL A C 6
ATOM 8869 O O . VAL A 1 70 ? -4.307 0.194 5.058 1.00 0.00 70 VAL A O 6
ATOM 8882 N N . VAL A 1 71 ? -2.214 1.040 4.929 1.00 0.00 71 VAL A N 6
ATOM 8883 C CA . VAL A 1 71 ? -2.435 2.040 5.959 1.00 0.00 71 VAL A CA 6
ATOM 8884 C C . VAL A 1 71 ? -1.618 3.291 5.633 1.00 0.00 71 VAL A C 6
ATOM 8885 O O . VAL A 1 71 ? -0.389 3.244 5.600 1.00 0.00 71 VAL A O 6
ATOM 8898 N N . ILE A 1 72 ? -2.333 4.382 5.398 1.00 0.00 72 ILE A N 6
ATOM 8899 C CA . ILE A 1 72 ? -1.689 5.644 5.075 1.00 0.00 72 ILE A CA 6
ATOM 8900 C C . ILE A 1 72 ? -1.516 6.465 6.354 1.00 0.00 72 ILE A C 6
ATOM 8901 O O . ILE A 1 72 ? -2.413 6.508 7.196 1.00 0.00 72 ILE A O 6
ATOM 8917 N N . ASP A 1 73 ? -0.357 7.098 6.461 1.00 0.00 73 ASP A N 6
ATOM 8918 C CA . ASP A 1 73 ? -0.054 7.915 7.623 1.00 0.00 73 ASP A CA 6
ATOM 8919 C C . ASP A 1 73 ? -0.799 9.247 7.513 1.00 0.00 73 ASP A C 6
ATOM 8920 O O . ASP A 1 73 ? -1.195 9.652 6.421 1.00 0.00 73 ASP A O 6
ATOM 8929 N N . PRO A 1 74 ? -0.973 9.908 8.688 1.00 0.00 74 PRO A N 6
ATOM 8930 C CA . PRO A 1 74 ? -1.664 11.186 8.734 1.00 0.00 74 PRO A CA 6
ATOM 8931 C C . PRO A 1 74 ? -0.776 12.308 8.194 1.00 0.00 74 PRO A C 6
ATOM 8932 O O . PRO A 1 74 ? -1.276 13.333 7.733 1.00 0.00 74 PRO A O 6
ATOM 8943 N N . PHE A 1 75 ? 0.527 12.077 8.269 1.00 0.00 75 PHE A N 6
ATOM 8944 C CA . PHE A 1 75 ? 1.489 13.057 7.793 1.00 0.00 75 PHE A CA 6
ATOM 8945 C C . PHE A 1 75 ? 1.817 12.830 6.316 1.00 0.00 75 PHE A C 6
ATOM 8946 O O . PHE A 1 75 ? 2.138 13.775 5.596 1.00 0.00 75 PHE A O 6
ATOM 8963 N N . SER A 1 76 ? 1.725 11.573 5.908 1.00 0.00 76 SER A N 6
ATOM 8964 C CA . SER A 1 76 ? 2.008 11.211 4.530 1.00 0.00 76 SER A CA 6
ATOM 8965 C C . SER A 1 76 ? 0.738 11.332 3.686 1.00 0.00 76 SER A C 6
ATOM 8966 O O . SER A 1 76 ? 0.809 11.422 2.461 1.00 0.00 76 SER A O 6
ATOM 8974 N N . MET A 1 77 ? -0.394 11.329 4.374 1.00 0.00 77 MET A N 6
ATOM 8975 C CA . MET A 1 77 ? -1.678 11.437 3.702 1.00 0.00 77 MET A CA 6
ATOM 8976 C C . MET A 1 77 ? -1.752 12.713 2.861 1.00 0.00 77 MET A C 6
ATOM 8977 O O . MET A 1 77 ? -2.077 12.661 1.676 1.00 0.00 77 MET A O 6
ATOM 8991 N N . PRO A 1 78 ? -1.437 13.857 3.525 1.00 0.00 78 PRO A N 6
ATOM 8992 C CA . PRO A 1 78 ? -1.464 15.144 2.851 1.00 0.00 78 PRO A CA 6
ATOM 8993 C C . PRO A 1 78 ? -0.255 15.306 1.928 1.00 0.00 78 PRO A C 6
ATOM 8994 O O . PRO A 1 78 ? -0.079 16.352 1.306 1.00 0.00 78 PRO A O 6
ATOM 9005 N N . TYR A 1 79 ? 0.548 14.253 1.868 1.00 0.00 79 TYR A N 6
ATOM 9006 C CA . TYR A 1 79 ? 1.736 14.265 1.030 1.00 0.00 79 TYR A CA 6
ATOM 9007 C C . TYR A 1 79 ? 1.471 13.570 -0.307 1.00 0.00 79 TYR A C 6
ATOM 9008 O O . TYR A 1 79 ? 2.088 13.904 -1.317 1.00 0.00 79 TYR A O 6
ATOM 9026 N N . VAL A 1 80 ? 0.552 12.616 -0.270 1.00 0.00 80 VAL A N 6
ATOM 9027 C CA . VAL A 1 80 ? 0.198 11.872 -1.466 1.00 0.00 80 VAL A CA 6
ATOM 9028 C C . VAL A 1 80 ? -1.324 11.741 -1.549 1.00 0.00 80 VAL A C 6
ATOM 9029 O O . VAL A 1 80 ? -1.840 10.707 -1.969 1.00 0.00 80 VAL A O 6
ATOM 9042 N N . ASN A 1 81 ? -2.000 12.805 -1.141 1.00 0.00 81 ASN A N 6
ATOM 9043 C CA . ASN A 1 81 ? -3.453 12.822 -1.163 1.00 0.00 81 ASN A CA 6
ATOM 9044 C C . ASN A 1 81 ? -3.934 13.025 -2.601 1.00 0.00 81 ASN A C 6
ATOM 9045 O O . ASN A 1 81 ? -3.270 13.692 -3.394 1.00 0.00 81 ASN A O 6
ATOM 9056 N N . GLY A 1 82 ? -5.085 12.438 -2.895 1.00 0.00 82 GLY A N 6
ATOM 9057 C CA . GLY A 1 82 ? -5.662 12.546 -4.224 1.00 0.00 82 GLY A CA 6
ATOM 9058 C C . GLY A 1 82 ? -4.607 12.296 -5.302 1.00 0.00 82 GLY A C 6
ATOM 9059 O O . GLY A 1 82 ? -4.479 13.078 -6.243 1.00 0.00 82 GLY A O 6
ATOM 9063 N N . ALA A 1 83 ? -3.877 11.204 -5.130 1.00 0.00 83 ALA A N 6
ATOM 9064 C CA . ALA A 1 83 ? -2.837 10.841 -6.077 1.00 0.00 83 ALA A CA 6
ATOM 9065 C C . ALA A 1 83 ? -2.593 9.332 -6.008 1.00 0.00 83 ALA A C 6
ATOM 9066 O O . ALA A 1 83 ? -2.788 8.716 -4.962 1.00 0.00 83 ALA A O 6
ATOM 9073 N N . GLU A 1 84 ? -2.171 8.781 -7.137 1.00 0.00 84 GLU A N 6
ATOM 9074 C CA . GLU A 1 84 ? -1.899 7.356 -7.217 1.00 0.00 84 GLU A CA 6
ATOM 9075 C C . GLU A 1 84 ? -0.392 7.100 -7.167 1.00 0.00 84 GLU A C 6
ATOM 9076 O O . GLU A 1 84 ? 0.405 8.020 -7.346 1.00 0.00 84 GLU A O 6
ATOM 9088 N N . LEU A 1 85 ? -0.045 5.845 -6.921 1.00 0.00 85 LEU A N 6
ATOM 9089 C CA . LEU A 1 85 ? 1.352 5.455 -6.844 1.00 0.00 85 LEU A CA 6
ATOM 9090 C C . LEU A 1 85 ? 1.634 4.372 -7.887 1.00 0.00 85 LEU A C 6
ATOM 9091 O O . LEU A 1 85 ? 1.226 3.223 -7.719 1.00 0.00 85 LEU A O 6
ATOM 9107 N N . ASP A 1 86 ? 2.328 4.775 -8.941 1.00 0.00 86 ASP A N 6
ATOM 9108 C CA . ASP A 1 86 ? 2.669 3.853 -10.011 1.00 0.00 86 ASP A CA 6
ATOM 9109 C C . ASP A 1 86 ? 4.107 3.367 -9.820 1.00 0.00 86 ASP A C 6
ATOM 9110 O O . ASP A 1 86 ? 5.015 4.169 -9.611 1.00 0.00 86 ASP A O 6
ATOM 9119 N N . TYR A 1 87 ? 4.269 2.054 -9.900 1.00 0.00 87 TYR A N 6
ATOM 9120 C CA . TYR A 1 87 ? 5.581 1.451 -9.739 1.00 0.00 87 TYR A CA 6
ATOM 9121 C C . TYR A 1 87 ? 6.341 1.429 -11.067 1.00 0.00 87 TYR A C 6
ATOM 9122 O O . TYR A 1 87 ? 5.804 0.996 -12.086 1.00 0.00 87 TYR A O 6
ATOM 9140 N N . VAL A 1 88 ? 7.578 1.900 -11.012 1.00 0.00 88 VAL A N 6
ATOM 9141 C CA . VAL A 1 88 ? 8.417 1.939 -12.197 1.00 0.00 88 VAL A CA 6
ATOM 9142 C C . VAL A 1 88 ? 9.387 0.757 -12.170 1.00 0.00 88 VAL A C 6
ATOM 9143 O O . VAL A 1 88 ? 9.827 0.335 -11.102 1.00 0.00 88 VAL A O 6
ATOM 9156 N N . VAL A 1 89 ? 9.693 0.255 -13.358 1.00 0.00 89 VAL A N 6
ATOM 9157 C CA . VAL A 1 89 ? 10.603 -0.870 -13.483 1.00 0.00 89 VAL A CA 6
ATOM 9158 C C . VAL A 1 89 ? 11.698 -0.525 -14.495 1.00 0.00 89 VAL A C 6
ATOM 9159 O O . VAL A 1 89 ? 11.428 -0.396 -15.688 1.00 0.00 89 VAL A O 6
ATOM 9172 N N . ASP A 1 90 ? 12.911 -0.384 -13.980 1.00 0.00 90 ASP A N 6
ATOM 9173 C CA . ASP A 1 90 ? 14.048 -0.056 -14.823 1.00 0.00 90 ASP A CA 6
ATOM 9174 C C . ASP A 1 90 ? 15.342 -0.306 -14.047 1.00 0.00 90 ASP A C 6
ATOM 9175 O O . ASP A 1 90 ? 15.394 -1.181 -13.185 1.00 0.00 90 ASP A O 6
ATOM 9184 N N . PHE A 1 91 ? 16.356 0.480 -14.381 1.00 0.00 91 PHE A N 6
ATOM 9185 C CA . PHE A 1 91 ? 17.646 0.355 -13.725 1.00 0.00 91 PHE A CA 6
ATOM 9186 C C . PHE A 1 91 ? 17.509 0.509 -12.209 1.00 0.00 91 PHE A C 6
ATOM 9187 O O . PHE A 1 91 ? 18.422 0.163 -11.461 1.00 0.00 91 PHE A O 6
ATOM 9204 N N . MET A 1 92 ? 16.361 1.029 -11.801 1.00 0.00 92 MET A N 6
ATOM 9205 C CA . MET A 1 92 ? 16.092 1.233 -10.388 1.00 0.00 92 MET A CA 6
ATOM 9206 C C . MET A 1 92 ? 15.479 -0.020 -9.760 1.00 0.00 92 MET A C 6
ATOM 9207 O O . MET A 1 92 ? 14.917 0.041 -8.667 1.00 0.00 92 MET A O 6
ATOM 9221 N N . GLY A 1 93 ? 15.607 -1.126 -10.477 1.00 0.00 93 GLY A N 6
ATOM 9222 C CA . GLY A 1 93 ? 15.073 -2.391 -10.004 1.00 0.00 93 GLY A CA 6
ATOM 9223 C C . GLY A 1 93 ? 13.699 -2.200 -9.358 1.00 0.00 93 GLY A C 6
ATOM 9224 O O . GLY A 1 93 ? 13.596 -2.057 -8.141 1.00 0.00 93 GLY A O 6
ATOM 9228 N N . GLY A 1 94 ? 12.679 -2.202 -10.203 1.00 0.00 94 GLY A N 6
ATOM 9229 C CA . GLY A 1 94 ? 11.315 -2.030 -9.730 1.00 0.00 94 GLY A CA 6
ATOM 9230 C C . GLY A 1 94 ? 11.260 -1.040 -8.564 1.00 0.00 94 GLY A C 6
ATOM 9231 O O . GLY A 1 94 ? 11.344 -1.438 -7.403 1.00 0.00 94 GLY A O 6
ATOM 9235 N N . GLY A 1 95 ? 11.120 0.230 -8.915 1.00 0.00 95 GLY A N 6
ATOM 9236 C CA . GLY A 1 95 ? 11.053 1.279 -7.912 1.00 0.00 95 GLY A CA 6
ATOM 9237 C C . GLY A 1 95 ? 9.643 1.867 -7.828 1.00 0.00 95 GLY A C 6
ATOM 9238 O O . GLY A 1 95 ? 8.711 1.344 -8.436 1.00 0.00 95 GLY A O 6
ATOM 9242 N N . PHE A 1 96 ? 9.531 2.948 -7.069 1.00 0.00 96 PHE A N 6
ATOM 9243 C CA . PHE A 1 96 ? 8.251 3.613 -6.898 1.00 0.00 96 PHE A CA 6
ATOM 9244 C C . PHE A 1 96 ? 8.259 4.995 -7.554 1.00 0.00 96 PHE A C 6
ATOM 9245 O O . PHE A 1 96 ? 9.283 5.675 -7.565 1.00 0.00 96 PHE A O 6
ATOM 9262 N N . THR A 1 97 ? 7.104 5.369 -8.085 1.00 0.00 97 THR A N 6
ATOM 9263 C CA . THR A 1 97 ? 6.965 6.658 -8.742 1.00 0.00 97 THR A CA 6
ATOM 9264 C C . THR A 1 97 ? 5.563 7.226 -8.510 1.00 0.00 97 THR A C 6
ATOM 9265 O O . THR A 1 97 ? 4.585 6.480 -8.477 1.00 0.00 97 THR A O 6
ATOM 9276 N N . ILE A 1 98 ? 5.510 8.540 -8.356 1.00 0.00 98 ILE A N 6
ATOM 9277 C CA . ILE A 1 98 ? 4.245 9.217 -8.128 1.00 0.00 98 ILE A CA 6
ATOM 9278 C C . ILE A 1 98 ? 3.759 9.837 -9.440 1.00 0.00 98 ILE A C 6
ATOM 9279 O O . ILE A 1 98 ? 4.547 10.419 -10.185 1.00 0.00 98 ILE A O 6
ATOM 9295 N N . ARG A 1 99 ? 2.465 9.690 -9.684 1.00 0.00 99 ARG A N 6
ATOM 9296 C CA . ARG A 1 99 ? 1.866 10.228 -10.894 1.00 0.00 99 ARG A CA 6
ATOM 9297 C C . ARG A 1 99 ? 0.761 11.226 -10.540 1.00 0.00 99 ARG A C 6
ATOM 9298 O O . ARG A 1 99 ? -0.338 10.830 -10.154 1.00 0.00 99 ARG A O 6
ATOM 9319 N N . ASN A 1 100 ? 1.092 12.501 -10.683 1.00 0.00 100 ASN A N 6
ATOM 9320 C CA . ASN A 1 100 ? 0.141 13.559 -10.383 1.00 0.00 100 ASN A CA 6
ATOM 9321 C C . ASN A 1 100 ? -0.852 13.688 -11.540 1.00 0.00 100 ASN A C 6
ATOM 9322 O O . ASN A 1 100 ? -0.453 13.780 -12.699 1.00 0.00 100 ASN A O 6
ATOM 9333 N N . PRO A 1 101 ? -2.162 13.691 -11.174 1.00 0.00 101 PRO A N 6
ATOM 9334 C CA . PRO A 1 101 ? -3.216 13.808 -12.167 1.00 0.00 101 PRO A CA 6
ATOM 9335 C C . PRO A 1 101 ? -3.323 15.243 -12.688 1.00 0.00 101 PRO A C 6
ATOM 9336 O O . PRO A 1 101 ? -4.319 15.922 -12.447 1.00 0.00 101 PRO A O 6
ATOM 9347 N N . MET A 1 1 ? -19.956 0.899 14.764 1.00 0.00 1 MET A N 7
ATOM 9348 C CA . MET A 1 1 ? -19.784 0.348 16.098 1.00 0.00 1 MET A CA 7
ATOM 9349 C C . MET A 1 1 ? -18.302 0.276 16.474 1.00 0.00 1 MET A C 7
ATOM 9350 O O . MET A 1 1 ? -17.695 -0.792 16.419 1.00 0.00 1 MET A O 7
ATOM 9364 N N . GLN A 1 2 ? -17.764 1.427 16.849 1.00 0.00 2 GLN A N 7
ATOM 9365 C CA . GLN A 1 2 ? -16.365 1.509 17.234 1.00 0.00 2 GLN A CA 7
ATOM 9366 C C . GLN A 1 2 ? -15.470 1.481 15.993 1.00 0.00 2 GLN A C 7
ATOM 9367 O O . GLN A 1 2 ? -14.706 0.537 15.796 1.00 0.00 2 GLN A O 7
ATOM 9381 N N . GLU A 1 3 ? -15.594 2.527 15.190 1.00 0.00 3 GLU A N 7
ATOM 9382 C CA . GLU A 1 3 ? -14.806 2.634 13.974 1.00 0.00 3 GLU A CA 7
ATOM 9383 C C . GLU A 1 3 ? -14.247 4.051 13.827 1.00 0.00 3 GLU A C 7
ATOM 9384 O O . GLU A 1 3 ? -14.886 5.019 14.236 1.00 0.00 3 GLU A O 7
ATOM 9396 N N . GLN A 1 4 ? -13.062 4.127 13.240 1.00 0.00 4 GLN A N 7
ATOM 9397 C CA . GLN A 1 4 ? -12.410 5.410 13.034 1.00 0.00 4 GLN A CA 7
ATOM 9398 C C . GLN A 1 4 ? -12.126 5.627 11.546 1.00 0.00 4 GLN A C 7
ATOM 9399 O O . GLN A 1 4 ? -11.855 4.675 10.816 1.00 0.00 4 GLN A O 7
ATOM 9413 N N . ALA A 1 5 ? -12.198 6.887 11.141 1.00 0.00 5 ALA A N 7
ATOM 9414 C CA . ALA A 1 5 ? -11.952 7.241 9.753 1.00 0.00 5 ALA A CA 7
ATOM 9415 C C . ALA A 1 5 ? -10.578 6.717 9.333 1.00 0.00 5 ALA A C 7
ATOM 9416 O O . ALA A 1 5 ? -9.555 7.325 9.646 1.00 0.00 5 ALA A O 7
ATOM 9423 N N . GLN A 1 6 ? -10.597 5.593 8.631 1.00 0.00 6 GLN A N 7
ATOM 9424 C CA . GLN A 1 6 ? -9.365 4.980 8.165 1.00 0.00 6 GLN A CA 7
ATOM 9425 C C . GLN A 1 6 ? -9.447 4.699 6.663 1.00 0.00 6 GLN A C 7
ATOM 9426 O O . GLN A 1 6 ? -8.997 3.653 6.199 1.00 0.00 6 GLN A O 7
ATOM 9440 N N . GLN A 1 7 ? -10.025 5.652 5.946 1.00 0.00 7 GLN A N 7
ATOM 9441 C CA . GLN A 1 7 ? -10.172 5.520 4.507 1.00 0.00 7 GLN A CA 7
ATOM 9442 C C . GLN A 1 7 ? -9.509 6.701 3.795 1.00 0.00 7 GLN A C 7
ATOM 9443 O O . GLN A 1 7 ? -10.033 7.814 3.812 1.00 0.00 7 GLN A O 7
ATOM 9457 N N . PHE A 1 8 ? -8.366 6.418 3.187 1.00 0.00 8 PHE A N 7
ATOM 9458 C CA . PHE A 1 8 ? -7.626 7.444 2.471 1.00 0.00 8 PHE A CA 7
ATOM 9459 C C . PHE A 1 8 ? -7.861 7.337 0.963 1.00 0.00 8 PHE A C 7
ATOM 9460 O O . PHE A 1 8 ? -7.895 6.237 0.412 1.00 0.00 8 PHE A O 7
ATOM 9477 N N . ILE A 1 9 ? -8.018 8.494 0.337 1.00 0.00 9 ILE A N 7
ATOM 9478 C CA . ILE A 1 9 ? -8.249 8.545 -1.097 1.00 0.00 9 ILE A CA 7
ATOM 9479 C C . ILE A 1 9 ? -6.903 8.557 -1.825 1.00 0.00 9 ILE A C 7
ATOM 9480 O O . ILE A 1 9 ? -6.174 9.547 -1.774 1.00 0.00 9 ILE A O 7
ATOM 9496 N N . PHE A 1 10 ? -6.615 7.446 -2.487 1.00 0.00 10 PHE A N 7
ATOM 9497 C CA . PHE A 1 10 ? -5.370 7.317 -3.225 1.00 0.00 10 PHE A CA 7
ATOM 9498 C C . PHE A 1 10 ? -5.464 6.200 -4.266 1.00 0.00 10 PHE A C 7
ATOM 9499 O O . PHE A 1 10 ? -5.996 5.127 -3.985 1.00 0.00 10 PHE A O 7
ATOM 9516 N N . LYS A 1 11 ? -4.938 6.489 -5.447 1.00 0.00 11 LYS A N 7
ATOM 9517 C CA . LYS A 1 11 ? -4.955 5.523 -6.532 1.00 0.00 11 LYS A CA 7
ATOM 9518 C C . LYS A 1 11 ? -3.552 4.941 -6.714 1.00 0.00 11 LYS A C 7
ATOM 9519 O O . LYS A 1 11 ? -2.576 5.684 -6.811 1.00 0.00 11 LYS A O 7
ATOM 9538 N N . VAL A 1 12 ? -3.495 3.618 -6.755 1.00 0.00 12 VAL A N 7
ATOM 9539 C CA . VAL A 1 12 ? -2.227 2.929 -6.924 1.00 0.00 12 VAL A CA 7
ATOM 9540 C C . VAL A 1 12 ? -2.318 1.990 -8.129 1.00 0.00 12 VAL A C 7
ATOM 9541 O O . VAL A 1 12 ? -3.321 1.303 -8.310 1.00 0.00 12 VAL A O 7
ATOM 9554 N N . THR A 1 13 ? -1.256 1.992 -8.921 1.00 0.00 13 THR A N 7
ATOM 9555 C CA . THR A 1 13 ? -1.204 1.149 -10.104 1.00 0.00 13 THR A CA 7
ATOM 9556 C C . THR A 1 13 ? -1.387 -0.320 -9.720 1.00 0.00 13 THR A C 7
ATOM 9557 O O . THR A 1 13 ? -1.377 -0.663 -8.538 1.00 0.00 13 THR A O 7
ATOM 9568 N N . ASP A 1 14 ? -1.551 -1.149 -10.740 1.00 0.00 14 ASP A N 7
ATOM 9569 C CA . ASP A 1 14 ? -1.736 -2.574 -10.524 1.00 0.00 14 ASP A CA 7
ATOM 9570 C C . ASP A 1 14 ? -0.398 -3.205 -10.132 1.00 0.00 14 ASP A C 7
ATOM 9571 O O . ASP A 1 14 ? -0.364 -4.191 -9.398 1.00 0.00 14 ASP A O 7
ATOM 9580 N N . LYS A 1 15 ? 0.671 -2.609 -10.639 1.00 0.00 15 LYS A N 7
ATOM 9581 C CA . LYS A 1 15 ? 2.008 -3.100 -10.350 1.00 0.00 15 LYS A CA 7
ATOM 9582 C C . LYS A 1 15 ? 2.301 -2.924 -8.859 1.00 0.00 15 LYS A C 7
ATOM 9583 O O . LYS A 1 15 ? 2.950 -3.770 -8.246 1.00 0.00 15 LYS A O 7
ATOM 9602 N N . ALA A 1 16 ? 1.807 -1.820 -8.318 1.00 0.00 16 ALA A N 7
ATOM 9603 C CA . ALA A 1 16 ? 2.007 -1.522 -6.910 1.00 0.00 16 ALA A CA 7
ATOM 9604 C C . ALA A 1 16 ? 1.325 -2.598 -6.063 1.00 0.00 16 ALA A C 7
ATOM 9605 O O . ALA A 1 16 ? 1.962 -3.226 -5.219 1.00 0.00 16 ALA A O 7
ATOM 9612 N N . VAL A 1 17 ? 0.037 -2.779 -6.319 1.00 0.00 17 VAL A N 7
ATOM 9613 C CA . VAL A 1 17 ? -0.739 -3.768 -5.591 1.00 0.00 17 VAL A CA 7
ATOM 9614 C C . VAL A 1 17 ? -0.097 -5.146 -5.770 1.00 0.00 17 VAL A C 7
ATOM 9615 O O . VAL A 1 17 ? 0.070 -5.887 -4.803 1.00 0.00 17 VAL A O 7
ATOM 9628 N N . GLU A 1 18 ? 0.245 -5.446 -7.014 1.00 0.00 18 GLU A N 7
ATOM 9629 C CA . GLU A 1 18 ? 0.864 -6.721 -7.333 1.00 0.00 18 GLU A CA 7
ATOM 9630 C C . GLU A 1 18 ? 2.224 -6.838 -6.643 1.00 0.00 18 GLU A C 7
ATOM 9631 O O . GLU A 1 18 ? 2.651 -7.935 -6.285 1.00 0.00 18 GLU A O 7
ATOM 9643 N N . GLU A 1 19 ? 2.868 -5.692 -6.477 1.00 0.00 19 GLU A N 7
ATOM 9644 C CA . GLU A 1 19 ? 4.171 -5.651 -5.836 1.00 0.00 19 GLU A CA 7
ATOM 9645 C C . GLU A 1 19 ? 4.058 -6.087 -4.374 1.00 0.00 19 GLU A C 7
ATOM 9646 O O . GLU A 1 19 ? 5.019 -6.591 -3.796 1.00 0.00 19 GLU A O 7
ATOM 9658 N N . ILE A 1 20 ? 2.874 -5.876 -3.817 1.00 0.00 20 ILE A N 7
ATOM 9659 C CA . ILE A 1 20 ? 2.622 -6.240 -2.433 1.00 0.00 20 ILE A CA 7
ATOM 9660 C C . ILE A 1 20 ? 2.485 -7.760 -2.328 1.00 0.00 20 ILE A C 7
ATOM 9661 O O . ILE A 1 20 ? 2.873 -8.354 -1.323 1.00 0.00 20 ILE A O 7
ATOM 9677 N N . LYS A 1 21 ? 1.931 -8.347 -3.379 1.00 0.00 21 LYS A N 7
ATOM 9678 C CA . LYS A 1 21 ? 1.737 -9.787 -3.417 1.00 0.00 21 LYS A CA 7
ATOM 9679 C C . LYS A 1 21 ? 3.088 -10.473 -3.626 1.00 0.00 21 LYS A C 7
ATOM 9680 O O . LYS A 1 21 ? 3.302 -11.588 -3.152 1.00 0.00 21 LYS A O 7
ATOM 9699 N N . LYS A 1 22 ? 3.965 -9.779 -4.336 1.00 0.00 22 LYS A N 7
ATOM 9700 C CA . LYS A 1 22 ? 5.290 -10.308 -4.614 1.00 0.00 22 LYS A CA 7
ATOM 9701 C C . LYS A 1 22 ? 6.104 -10.336 -3.319 1.00 0.00 22 LYS A C 7
ATOM 9702 O O . LYS A 1 22 ? 6.683 -11.363 -2.968 1.00 0.00 22 LYS A O 7
ATOM 9721 N N . VAL A 1 23 ? 6.123 -9.197 -2.644 1.00 0.00 23 VAL A N 7
ATOM 9722 C CA . VAL A 1 23 ? 6.857 -9.078 -1.395 1.00 0.00 23 VAL A CA 7
ATOM 9723 C C . VAL A 1 23 ? 6.290 -10.071 -0.379 1.00 0.00 23 VAL A C 7
ATOM 9724 O O . VAL A 1 23 ? 7.039 -10.679 0.385 1.00 0.00 23 VAL A O 7
ATOM 9737 N N . ALA A 1 24 ? 4.972 -10.205 -0.402 1.00 0.00 24 ALA A N 7
ATOM 9738 C CA . ALA A 1 24 ? 4.296 -11.114 0.508 1.00 0.00 24 ALA A CA 7
ATOM 9739 C C . ALA A 1 24 ? 4.503 -12.553 0.032 1.00 0.00 24 ALA A C 7
ATOM 9740 O O . ALA A 1 24 ? 4.546 -13.478 0.841 1.00 0.00 24 ALA A O 7
ATOM 9747 N N . GLN A 1 25 ? 4.626 -12.697 -1.279 1.00 0.00 25 GLN A N 7
ATOM 9748 C CA . GLN A 1 25 ? 4.828 -14.008 -1.873 1.00 0.00 25 GLN A CA 7
ATOM 9749 C C . GLN A 1 25 ? 6.048 -14.689 -1.251 1.00 0.00 25 GLN A C 7
ATOM 9750 O O . GLN A 1 25 ? 6.043 -15.900 -1.031 1.00 0.00 25 GLN A O 7
ATOM 9764 N N . GLU A 1 26 ? 7.066 -13.883 -0.986 1.00 0.00 26 GLU A N 7
ATOM 9765 C CA . GLU A 1 26 ? 8.291 -14.394 -0.394 1.00 0.00 26 GLU A CA 7
ATOM 9766 C C . GLU A 1 26 ? 8.117 -14.572 1.115 1.00 0.00 26 GLU A C 7
ATOM 9767 O O . GLU A 1 26 ? 8.956 -15.186 1.772 1.00 0.00 26 GLU A O 7
ATOM 9779 N N . ASN A 1 27 ? 7.021 -14.026 1.621 1.00 0.00 27 ASN A N 7
ATOM 9780 C CA . ASN A 1 27 ? 6.726 -14.117 3.041 1.00 0.00 27 ASN A CA 7
ATOM 9781 C C . ASN A 1 27 ? 5.471 -14.968 3.243 1.00 0.00 27 ASN A C 7
ATOM 9782 O O . ASN A 1 27 ? 4.951 -15.060 4.354 1.00 0.00 27 ASN A O 7
ATOM 9793 N N . ASN A 1 28 ? 5.020 -15.569 2.152 1.00 0.00 28 ASN A N 7
ATOM 9794 C CA . ASN A 1 28 ? 3.836 -16.410 2.195 1.00 0.00 28 ASN A CA 7
ATOM 9795 C C . ASN A 1 28 ? 2.749 -15.711 3.013 1.00 0.00 28 ASN A C 7
ATOM 9796 O O . ASN A 1 28 ? 2.046 -16.351 3.794 1.00 0.00 28 ASN A O 7
ATOM 9807 N N . ILE A 1 29 ? 2.645 -14.406 2.807 1.00 0.00 29 ILE A N 7
ATOM 9808 C CA . ILE A 1 29 ? 1.656 -13.613 3.517 1.00 0.00 29 ILE A CA 7
ATOM 9809 C C . ILE A 1 29 ? 0.449 -13.378 2.606 1.00 0.00 29 ILE A C 7
ATOM 9810 O O . ILE A 1 29 ? 0.599 -12.909 1.479 1.00 0.00 29 ILE A O 7
ATOM 9826 N N . GLU A 1 30 ? -0.721 -13.714 3.129 1.00 0.00 30 GLU A N 7
ATOM 9827 C CA . GLU A 1 30 ? -1.953 -13.546 2.377 1.00 0.00 30 GLU A CA 7
ATOM 9828 C C . GLU A 1 30 ? -2.664 -12.261 2.806 1.00 0.00 30 GLU A C 7
ATOM 9829 O O . GLU A 1 30 ? -3.792 -12.003 2.387 1.00 0.00 30 GLU A O 7
ATOM 9841 N N . ASN A 1 31 ? -1.976 -11.489 3.634 1.00 0.00 31 ASN A N 7
ATOM 9842 C CA . ASN A 1 31 ? -2.528 -10.237 4.123 1.00 0.00 31 ASN A CA 7
ATOM 9843 C C . ASN A 1 31 ? -1.387 -9.262 4.418 1.00 0.00 31 ASN A C 7
ATOM 9844 O O . ASN A 1 31 ? -1.155 -8.902 5.571 1.00 0.00 31 ASN A O 7
ATOM 9855 N N . PRO A 1 32 ? -0.685 -8.851 3.328 1.00 0.00 32 PRO A N 7
ATOM 9856 C CA . PRO A 1 32 ? 0.426 -7.925 3.458 1.00 0.00 32 PRO A CA 7
ATOM 9857 C C . PRO A 1 32 ? -0.073 -6.502 3.716 1.00 0.00 32 PRO A C 7
ATOM 9858 O O . PRO A 1 32 ? -0.804 -5.940 2.901 1.00 0.00 32 PRO A O 7
ATOM 9869 N N . ILE A 1 33 ? 0.341 -5.960 4.851 1.00 0.00 33 ILE A N 7
ATOM 9870 C CA . ILE A 1 33 ? -0.055 -4.613 5.226 1.00 0.00 33 ILE A CA 7
ATOM 9871 C C . ILE A 1 33 ? 1.092 -3.646 4.925 1.00 0.00 33 ILE A C 7
ATOM 9872 O O . ILE A 1 33 ? 2.008 -3.494 5.731 1.00 0.00 33 ILE A O 7
ATOM 9888 N N . LEU A 1 34 ? 1.004 -3.018 3.761 1.00 0.00 34 LEU A N 7
ATOM 9889 C CA . LEU A 1 34 ? 2.023 -2.070 3.343 1.00 0.00 34 LEU A CA 7
ATOM 9890 C C . LEU A 1 34 ? 1.578 -0.654 3.713 1.00 0.00 34 LEU A C 7
ATOM 9891 O O . LEU A 1 34 ? 0.406 -0.309 3.568 1.00 0.00 34 LEU A O 7
ATOM 9907 N N . ARG A 1 35 ? 2.537 0.129 4.185 1.00 0.00 35 ARG A N 7
ATOM 9908 C CA . ARG A 1 35 ? 2.259 1.500 4.577 1.00 0.00 35 ARG A CA 7
ATOM 9909 C C . ARG A 1 35 ? 3.113 2.470 3.758 1.00 0.00 35 ARG A C 7
ATOM 9910 O O . ARG A 1 35 ? 4.269 2.180 3.453 1.00 0.00 35 ARG A O 7
ATOM 9931 N N . ILE A 1 36 ? 2.511 3.602 3.425 1.00 0.00 36 ILE A N 7
ATOM 9932 C CA . ILE A 1 36 ? 3.202 4.617 2.647 1.00 0.00 36 ILE A CA 7
ATOM 9933 C C . ILE A 1 36 ? 3.933 5.570 3.595 1.00 0.00 36 ILE A C 7
ATOM 9934 O O . ILE A 1 36 ? 3.386 5.969 4.622 1.00 0.00 36 ILE A O 7
ATOM 9950 N N . ARG A 1 37 ? 5.156 5.908 3.216 1.00 0.00 37 ARG A N 7
ATOM 9951 C CA . ARG A 1 37 ? 5.967 6.808 4.019 1.00 0.00 37 ARG A CA 7
ATOM 9952 C C . ARG A 1 37 ? 6.775 7.743 3.117 1.00 0.00 37 ARG A C 7
ATOM 9953 O O . ARG A 1 37 ? 6.890 7.505 1.915 1.00 0.00 37 ARG A O 7
ATOM 9974 N N . VAL A 1 38 ? 7.312 8.787 3.731 1.00 0.00 38 VAL A N 7
ATOM 9975 C CA . VAL A 1 38 ? 8.106 9.759 2.998 1.00 0.00 38 VAL A CA 7
ATOM 9976 C C . VAL A 1 38 ? 9.565 9.663 3.448 1.00 0.00 38 VAL A C 7
ATOM 9977 O O . VAL A 1 38 ? 9.899 10.043 4.569 1.00 0.00 38 VAL A O 7
ATOM 9990 N N . VAL A 1 39 ? 10.395 9.153 2.550 1.00 0.00 39 VAL A N 7
ATOM 9991 C CA . VAL A 1 39 ? 11.811 9.002 2.840 1.00 0.00 39 VAL A CA 7
ATOM 9992 C C . VAL A 1 39 ? 12.589 10.130 2.161 1.00 0.00 39 VAL A C 7
ATOM 9993 O O . VAL A 1 39 ? 12.359 10.431 0.990 1.00 0.00 39 VAL A O 7
ATOM 10006 N N . PRO A 1 40 ? 13.520 10.740 2.944 1.00 0.00 40 PRO A N 7
ATOM 10007 C CA . PRO A 1 40 ? 14.334 11.828 2.429 1.00 0.00 40 PRO A CA 7
ATOM 10008 C C . PRO A 1 40 ? 15.419 11.303 1.488 1.00 0.00 40 PRO A C 7
ATOM 10009 O O . PRO A 1 40 ? 16.564 11.115 1.898 1.00 0.00 40 PRO A O 7
ATOM 10020 N N . GLY A 1 41 ? 15.022 11.082 0.243 1.00 0.00 41 GLY A N 7
ATOM 10021 C CA . GLY A 1 41 ? 15.947 10.582 -0.760 1.00 0.00 41 GLY A CA 7
ATOM 10022 C C . GLY A 1 41 ? 15.237 9.654 -1.747 1.00 0.00 41 GLY A C 7
ATOM 10023 O O . GLY A 1 41 ? 14.120 9.206 -1.490 1.00 0.00 41 GLY A O 7
ATOM 10027 N N . GLY A 1 42 ? 15.913 9.392 -2.856 1.00 0.00 42 GLY A N 7
ATOM 10028 C CA . GLY A 1 42 ? 15.361 8.526 -3.883 1.00 0.00 42 GLY A CA 7
ATOM 10029 C C . GLY A 1 42 ? 16.232 8.541 -5.140 1.00 0.00 42 GLY A C 7
ATOM 10030 O O . GLY A 1 42 ? 16.865 9.550 -5.449 1.00 0.00 42 GLY A O 7
ATOM 10034 N N . CYS A 1 43 ? 16.236 7.412 -5.833 1.00 0.00 43 CYS A N 7
ATOM 10035 C CA . CYS A 1 43 ? 17.019 7.283 -7.050 1.00 0.00 43 CYS A CA 7
ATOM 10036 C C . CYS A 1 43 ? 16.323 8.080 -8.155 1.00 0.00 43 CYS A C 7
ATOM 10037 O O . CYS A 1 43 ? 16.976 8.787 -8.921 1.00 0.00 43 CYS A O 7
ATOM 10045 N N . SER A 1 44 ? 15.006 7.938 -8.204 1.00 0.00 44 SER A N 7
ATOM 10046 C CA . SER A 1 44 ? 14.214 8.635 -9.203 1.00 0.00 44 SER A CA 7
ATOM 10047 C C . SER A 1 44 ? 14.164 10.130 -8.880 1.00 0.00 44 SER A C 7
ATOM 10048 O O . SER A 1 44 ? 14.339 10.966 -9.765 1.00 0.00 44 SER A O 7
ATOM 10056 N N . GLY A 1 45 ? 13.924 10.421 -7.610 1.00 0.00 45 GLY A N 7
ATOM 10057 C CA . GLY A 1 45 ? 13.848 11.800 -7.159 1.00 0.00 45 GLY A CA 7
ATOM 10058 C C . GLY A 1 45 ? 12.924 11.931 -5.947 1.00 0.00 45 GLY A C 7
ATOM 10059 O O . GLY A 1 45 ? 11.929 12.652 -5.995 1.00 0.00 45 GLY A O 7
ATOM 10063 N N . PHE A 1 46 ? 13.287 11.222 -4.888 1.00 0.00 46 PHE A N 7
ATOM 10064 C CA . PHE A 1 46 ? 12.503 11.250 -3.665 1.00 0.00 46 PHE A CA 7
ATOM 10065 C C . PHE A 1 46 ? 11.082 10.740 -3.913 1.00 0.00 46 PHE A C 7
ATOM 10066 O O . PHE A 1 46 ? 10.234 11.474 -4.417 1.00 0.00 46 PHE A O 7
ATOM 10083 N N . GLN A 1 47 ? 10.865 9.485 -3.546 1.00 0.00 47 GLN A N 7
ATOM 10084 C CA . GLN A 1 47 ? 9.562 8.868 -3.722 1.00 0.00 47 GLN A CA 7
ATOM 10085 C C . GLN A 1 47 ? 9.178 8.072 -2.473 1.00 0.00 47 GLN A C 7
ATOM 10086 O O . GLN A 1 47 ? 10.036 7.738 -1.658 1.00 0.00 47 GLN A O 7
ATOM 10100 N N . TYR A 1 48 ? 7.888 7.791 -2.363 1.00 0.00 48 TYR A N 7
ATOM 10101 C CA . TYR A 1 48 ? 7.380 7.040 -1.227 1.00 0.00 48 TYR A CA 7
ATOM 10102 C C . TYR A 1 48 ? 7.582 5.537 -1.429 1.00 0.00 48 TYR A C 7
ATOM 10103 O O . TYR A 1 48 ? 7.171 4.983 -2.448 1.00 0.00 48 TYR A O 7
ATOM 10121 N N . ALA A 1 49 ? 8.214 4.919 -0.443 1.00 0.00 49 ALA A N 7
ATOM 10122 C CA . ALA A 1 49 ? 8.475 3.491 -0.499 1.00 0.00 49 ALA A CA 7
ATOM 10123 C C . ALA A 1 49 ? 7.508 2.762 0.436 1.00 0.00 49 ALA A C 7
ATOM 10124 O O . ALA A 1 49 ? 6.954 3.365 1.354 1.00 0.00 49 ALA A O 7
ATOM 10131 N N . MET A 1 50 ? 7.334 1.476 0.171 1.00 0.00 50 MET A N 7
ATOM 10132 C CA . MET A 1 50 ? 6.444 0.659 0.977 1.00 0.00 50 MET A CA 7
ATOM 10133 C C . MET A 1 50 ? 7.231 -0.179 1.986 1.00 0.00 50 MET A C 7
ATOM 10134 O O . MET A 1 50 ? 8.461 -0.193 1.962 1.00 0.00 50 MET A O 7
ATOM 10148 N N . GLY A 1 51 ? 6.490 -0.858 2.850 1.00 0.00 51 GLY A N 7
ATOM 10149 C CA . GLY A 1 51 ? 7.104 -1.696 3.866 1.00 0.00 51 GLY A CA 7
ATOM 10150 C C . GLY A 1 51 ? 6.041 -2.406 4.706 1.00 0.00 51 GLY A C 7
ATOM 10151 O O . GLY A 1 51 ? 5.299 -1.763 5.447 1.00 0.00 51 GLY A O 7
ATOM 10155 N N . PHE A 1 52 ? 6.001 -3.723 4.563 1.00 0.00 52 PHE A N 7
ATOM 10156 C CA . PHE A 1 52 ? 5.041 -4.527 5.300 1.00 0.00 52 PHE A CA 7
ATOM 10157 C C . PHE A 1 52 ? 5.369 -4.540 6.794 1.00 0.00 52 PHE A C 7
ATOM 10158 O O . PHE A 1 52 ? 6.458 -4.953 7.191 1.00 0.00 52 PHE A O 7
ATOM 10175 N N . ASP A 1 53 ? 4.407 -4.083 7.583 1.00 0.00 53 ASP A N 7
ATOM 10176 C CA . ASP A 1 53 ? 4.580 -4.036 9.025 1.00 0.00 53 ASP A CA 7
ATOM 10177 C C . ASP A 1 53 ? 4.065 -5.340 9.638 1.00 0.00 53 ASP A C 7
ATOM 10178 O O . ASP A 1 53 ? 3.517 -6.187 8.934 1.00 0.00 53 ASP A O 7
ATOM 10187 N N . ASP A 1 54 ? 4.259 -5.460 10.943 1.00 0.00 54 ASP A N 7
ATOM 10188 C CA . ASP A 1 54 ? 3.821 -6.645 11.659 1.00 0.00 54 ASP A CA 7
ATOM 10189 C C . ASP A 1 54 ? 2.327 -6.526 11.969 1.00 0.00 54 ASP A C 7
ATOM 10190 O O . ASP A 1 54 ? 1.668 -7.523 12.261 1.00 0.00 54 ASP A O 7
ATOM 10199 N N . THR A 1 55 ? 1.836 -5.297 11.895 1.00 0.00 55 THR A N 7
ATOM 10200 C CA . THR A 1 55 ? 0.433 -5.035 12.164 1.00 0.00 55 THR A CA 7
ATOM 10201 C C . THR A 1 55 ? 0.082 -3.590 11.803 1.00 0.00 55 THR A C 7
ATOM 10202 O O . THR A 1 55 ? 0.951 -2.818 11.399 1.00 0.00 55 THR A O 7
ATOM 10213 N N . VAL A 1 56 ? -1.193 -3.266 11.963 1.00 0.00 56 VAL A N 7
ATOM 10214 C CA . VAL A 1 56 ? -1.669 -1.928 11.659 1.00 0.00 56 VAL A CA 7
ATOM 10215 C C . VAL A 1 56 ? -1.691 -1.095 12.943 1.00 0.00 56 VAL A C 7
ATOM 10216 O O . VAL A 1 56 ? -1.794 -1.643 14.040 1.00 0.00 56 VAL A O 7
ATOM 10229 N N . GLU A 1 57 ? -1.593 0.214 12.763 1.00 0.00 57 GLU A N 7
ATOM 10230 C CA . GLU A 1 57 ? -1.600 1.127 13.894 1.00 0.00 57 GLU A CA 7
ATOM 10231 C C . GLU A 1 57 ? -3.016 1.260 14.459 1.00 0.00 57 GLU A C 7
ATOM 10232 O O . GLU A 1 57 ? -3.976 0.782 13.857 1.00 0.00 57 GLU A O 7
ATOM 10244 N N . GLU A 1 58 ? -3.100 1.913 15.609 1.00 0.00 58 GLU A N 7
ATOM 10245 C CA . GLU A 1 58 ? -4.383 2.116 16.261 1.00 0.00 58 GLU A CA 7
ATOM 10246 C C . GLU A 1 58 ? -5.076 3.357 15.696 1.00 0.00 58 GLU A C 7
ATOM 10247 O O . GLU A 1 58 ? -5.927 3.952 16.355 1.00 0.00 58 GLU A O 7
ATOM 10259 N N . GLY A 1 59 ? -4.686 3.711 14.480 1.00 0.00 59 GLY A N 7
ATOM 10260 C CA . GLY A 1 59 ? -5.259 4.871 13.818 1.00 0.00 59 GLY A CA 7
ATOM 10261 C C . GLY A 1 59 ? -4.570 5.133 12.477 1.00 0.00 59 GLY A C 7
ATOM 10262 O O . GLY A 1 59 ? -3.970 6.188 12.280 1.00 0.00 59 GLY A O 7
ATOM 10266 N N . ASP A 1 60 ? -4.680 4.155 11.591 1.00 0.00 60 ASP A N 7
ATOM 10267 C CA . ASP A 1 60 ? -4.076 4.266 10.274 1.00 0.00 60 ASP A CA 7
ATOM 10268 C C . ASP A 1 60 ? -5.133 3.979 9.206 1.00 0.00 60 ASP A C 7
ATOM 10269 O O . ASP A 1 60 ? -5.891 3.016 9.321 1.00 0.00 60 ASP A O 7
ATOM 10278 N N . HIS A 1 61 ? -5.150 4.831 8.192 1.00 0.00 61 HIS A N 7
ATOM 10279 C CA . HIS A 1 61 ? -6.102 4.680 7.104 1.00 0.00 61 HIS A CA 7
ATOM 10280 C C . HIS A 1 61 ? -5.825 3.374 6.357 1.00 0.00 61 HIS A C 7
ATOM 10281 O O . HIS A 1 61 ? -5.007 3.341 5.439 1.00 0.00 61 HIS A O 7
ATOM 10295 N N . VAL A 1 62 ? -6.522 2.329 6.778 1.00 0.00 62 VAL A N 7
ATOM 10296 C CA . VAL A 1 62 ? -6.361 1.024 6.160 1.00 0.00 62 VAL A CA 7
ATOM 10297 C C . VAL A 1 62 ? -7.200 0.963 4.882 1.00 0.00 62 VAL A C 7
ATOM 10298 O O . VAL A 1 62 ? -8.362 1.366 4.878 1.00 0.00 62 VAL A O 7
ATOM 10311 N N . PHE A 1 63 ? -6.578 0.455 3.828 1.00 0.00 63 PHE A N 7
ATOM 10312 C CA . PHE A 1 63 ? -7.253 0.336 2.547 1.00 0.00 63 PHE A CA 7
ATOM 10313 C C . PHE A 1 63 ? -7.386 -1.131 2.131 1.00 0.00 63 PHE A C 7
ATOM 10314 O O . PHE A 1 63 ? -6.425 -1.893 2.216 1.00 0.00 63 PHE A O 7
ATOM 10331 N N . GLU A 1 64 ? -8.586 -1.481 1.691 1.00 0.00 64 GLU A N 7
ATOM 10332 C CA . GLU A 1 64 ? -8.857 -2.843 1.263 1.00 0.00 64 GLU A CA 7
ATOM 10333 C C . GLU A 1 64 ? -8.572 -2.995 -0.233 1.00 0.00 64 GLU A C 7
ATOM 10334 O O . GLU A 1 64 ? -9.146 -2.281 -1.054 1.00 0.00 64 GLU A O 7
ATOM 10346 N N . TYR A 1 65 ? -7.686 -3.930 -0.542 1.00 0.00 65 TYR A N 7
ATOM 10347 C CA . TYR A 1 65 ? -7.318 -4.185 -1.924 1.00 0.00 65 TYR A CA 7
ATOM 10348 C C . TYR A 1 65 ? -7.734 -5.594 -2.351 1.00 0.00 65 TYR A C 7
ATOM 10349 O O . TYR A 1 65 ? -8.508 -6.254 -1.659 1.00 0.00 65 TYR A O 7
ATOM 10367 N N . ASP A 1 66 ? -7.203 -6.014 -3.490 1.00 0.00 66 ASP A N 7
ATOM 10368 C CA . ASP A 1 66 ? -7.510 -7.332 -4.018 1.00 0.00 66 ASP A CA 7
ATOM 10369 C C . ASP A 1 66 ? -6.943 -8.398 -3.078 1.00 0.00 66 ASP A C 7
ATOM 10370 O O . ASP A 1 66 ? -5.956 -9.056 -3.404 1.00 0.00 66 ASP A O 7
ATOM 10379 N N . GLY A 1 67 ? -7.591 -8.535 -1.931 1.00 0.00 67 GLY A N 7
ATOM 10380 C CA . GLY A 1 67 ? -7.163 -9.510 -0.942 1.00 0.00 67 GLY A CA 7
ATOM 10381 C C . GLY A 1 67 ? -5.867 -9.067 -0.261 1.00 0.00 67 GLY A C 7
ATOM 10382 O O . GLY A 1 67 ? -5.136 -9.892 0.286 1.00 0.00 67 GLY A O 7
ATOM 10386 N N . VAL A 1 68 ? -5.620 -7.767 -0.317 1.00 0.00 68 VAL A N 7
ATOM 10387 C CA . VAL A 1 68 ? -4.424 -7.205 0.287 1.00 0.00 68 VAL A CA 7
ATOM 10388 C C . VAL A 1 68 ? -4.810 -5.996 1.141 1.00 0.00 68 VAL A C 7
ATOM 10389 O O . VAL A 1 68 ? -5.839 -5.366 0.904 1.00 0.00 68 VAL A O 7
ATOM 10402 N N . LYS A 1 69 ? -3.962 -5.707 2.118 1.00 0.00 69 LYS A N 7
ATOM 10403 C CA . LYS A 1 69 ? -4.201 -4.584 3.009 1.00 0.00 69 LYS A CA 7
ATOM 10404 C C . LYS A 1 69 ? -3.109 -3.533 2.802 1.00 0.00 69 LYS A C 7
ATOM 10405 O O . LYS A 1 69 ? -1.953 -3.874 2.554 1.00 0.00 69 LYS A O 7
ATOM 10424 N N . VAL A 1 70 ? -3.513 -2.276 2.912 1.00 0.00 70 VAL A N 7
ATOM 10425 C CA . VAL A 1 70 ? -2.583 -1.173 2.740 1.00 0.00 70 VAL A CA 7
ATOM 10426 C C . VAL A 1 70 ? -2.978 -0.029 3.675 1.00 0.00 70 VAL A C 7
ATOM 10427 O O . VAL A 1 70 ? -4.136 0.079 4.075 1.00 0.00 70 VAL A O 7
ATOM 10440 N N . VAL A 1 71 ? -1.993 0.797 3.996 1.00 0.00 71 VAL A N 7
ATOM 10441 C CA . VAL A 1 71 ? -2.223 1.930 4.877 1.00 0.00 71 VAL A CA 7
ATOM 10442 C C . VAL A 1 71 ? -1.352 3.105 4.427 1.00 0.00 71 VAL A C 7
ATOM 10443 O O . VAL A 1 71 ? -0.419 2.927 3.646 1.00 0.00 71 VAL A O 7
ATOM 10456 N N . ILE A 1 72 ? -1.688 4.279 4.940 1.00 0.00 72 ILE A N 7
ATOM 10457 C CA . ILE A 1 72 ? -0.949 5.483 4.601 1.00 0.00 72 ILE A CA 7
ATOM 10458 C C . ILE A 1 72 ? -0.930 6.422 5.810 1.00 0.00 72 ILE A C 7
ATOM 10459 O O . ILE A 1 72 ? -1.978 6.889 6.253 1.00 0.00 72 ILE A O 7
ATOM 10475 N N . ASP A 1 73 ? 0.273 6.670 6.307 1.00 0.00 73 ASP A N 7
ATOM 10476 C CA . ASP A 1 73 ? 0.441 7.544 7.455 1.00 0.00 73 ASP A CA 7
ATOM 10477 C C . ASP A 1 73 ? -0.525 8.725 7.338 1.00 0.00 73 ASP A C 7
ATOM 10478 O O . ASP A 1 73 ? -0.935 9.089 6.237 1.00 0.00 73 ASP A O 7
ATOM 10487 N N . PRO A 1 74 ? -0.869 9.305 8.519 1.00 0.00 74 PRO A N 7
ATOM 10488 C CA . PRO A 1 74 ? -1.780 10.437 8.559 1.00 0.00 74 PRO A CA 7
ATOM 10489 C C . PRO A 1 74 ? -1.083 11.717 8.094 1.00 0.00 74 PRO A C 7
ATOM 10490 O O . PRO A 1 74 ? -1.741 12.668 7.673 1.00 0.00 74 PRO A O 7
ATOM 10501 N N . PHE A 1 75 ? 0.238 11.701 8.185 1.00 0.00 75 PHE A N 7
ATOM 10502 C CA . PHE A 1 75 ? 1.031 12.849 7.779 1.00 0.00 75 PHE A CA 7
ATOM 10503 C C . PHE A 1 75 ? 1.378 12.776 6.290 1.00 0.00 75 PHE A C 7
ATOM 10504 O O . PHE A 1 75 ? 1.572 13.805 5.644 1.00 0.00 75 PHE A O 7
ATOM 10521 N N . SER A 1 76 ? 1.444 11.551 5.790 1.00 0.00 76 SER A N 7
ATOM 10522 C CA . SER A 1 76 ? 1.764 11.331 4.389 1.00 0.00 76 SER A CA 7
ATOM 10523 C C . SER A 1 76 ? 0.483 11.341 3.552 1.00 0.00 76 SER A C 7
ATOM 10524 O O . SER A 1 76 ? 0.533 11.520 2.337 1.00 0.00 76 SER A O 7
ATOM 10532 N N . MET A 1 77 ? -0.635 11.146 4.237 1.00 0.00 77 MET A N 7
ATOM 10533 C CA . MET A 1 77 ? -1.926 11.130 3.572 1.00 0.00 77 MET A CA 7
ATOM 10534 C C . MET A 1 77 ? -2.167 12.434 2.810 1.00 0.00 77 MET A C 7
ATOM 10535 O O . MET A 1 77 ? -2.509 12.413 1.629 1.00 0.00 77 MET A O 7
ATOM 10549 N N . PRO A 1 78 ? -1.975 13.568 3.536 1.00 0.00 78 PRO A N 7
ATOM 10550 C CA . PRO A 1 78 ? -2.167 14.880 2.941 1.00 0.00 78 PRO A CA 7
ATOM 10551 C C . PRO A 1 78 ? -1.005 15.236 2.012 1.00 0.00 78 PRO A C 7
ATOM 10552 O O . PRO A 1 78 ? -0.974 16.325 1.441 1.00 0.00 78 PRO A O 7
ATOM 10563 N N . TYR A 1 79 ? -0.078 14.298 1.889 1.00 0.00 79 TYR A N 7
ATOM 10564 C CA . TYR A 1 79 ? 1.082 14.499 1.039 1.00 0.00 79 TYR A CA 7
ATOM 10565 C C . TYR A 1 79 ? 0.885 13.836 -0.326 1.00 0.00 79 TYR A C 7
ATOM 10566 O O . TYR A 1 79 ? 1.480 14.256 -1.316 1.00 0.00 79 TYR A O 7
ATOM 10584 N N . VAL A 1 80 ? 0.046 12.810 -0.333 1.00 0.00 80 VAL A N 7
ATOM 10585 C CA . VAL A 1 80 ? -0.238 12.084 -1.559 1.00 0.00 80 VAL A CA 7
ATOM 10586 C C . VAL A 1 80 ? -1.730 11.753 -1.617 1.00 0.00 80 VAL A C 7
ATOM 10587 O O . VAL A 1 80 ? -2.113 10.670 -2.056 1.00 0.00 80 VAL A O 7
ATOM 10600 N N . ASN A 1 81 ? -2.533 12.706 -1.168 1.00 0.00 81 ASN A N 7
ATOM 10601 C CA . ASN A 1 81 ? -3.975 12.530 -1.163 1.00 0.00 81 ASN A CA 7
ATOM 10602 C C . ASN A 1 81 ? -4.519 12.768 -2.573 1.00 0.00 81 ASN A C 7
ATOM 10603 O O . ASN A 1 81 ? -4.346 13.849 -3.134 1.00 0.00 81 ASN A O 7
ATOM 10614 N N . GLY A 1 82 ? -5.164 11.741 -3.106 1.00 0.00 82 GLY A N 7
ATOM 10615 C CA . GLY A 1 82 ? -5.734 11.825 -4.440 1.00 0.00 82 GLY A CA 7
ATOM 10616 C C . GLY A 1 82 ? -4.694 11.470 -5.504 1.00 0.00 82 GLY A C 7
ATOM 10617 O O . GLY A 1 82 ? -5.032 10.912 -6.546 1.00 0.00 82 GLY A O 7
ATOM 10621 N N . ALA A 1 83 ? -3.448 11.809 -5.204 1.00 0.00 83 ALA A N 7
ATOM 10622 C CA . ALA A 1 83 ? -2.356 11.533 -6.122 1.00 0.00 83 ALA A CA 7
ATOM 10623 C C . ALA A 1 83 ? -2.304 10.031 -6.408 1.00 0.00 83 ALA A C 7
ATOM 10624 O O . ALA A 1 83 ? -3.080 9.261 -5.845 1.00 0.00 83 ALA A O 7
ATOM 10631 N N . GLU A 1 84 ? -1.380 9.660 -7.282 1.00 0.00 84 GLU A N 7
ATOM 10632 C CA . GLU A 1 84 ? -1.216 8.263 -7.650 1.00 0.00 84 GLU A CA 7
ATOM 10633 C C . GLU A 1 84 ? 0.266 7.882 -7.638 1.00 0.00 84 GLU A C 7
ATOM 10634 O O . GLU A 1 84 ? 1.099 8.598 -8.192 1.00 0.00 84 GLU A O 7
ATOM 10646 N N . LEU A 1 85 ? 0.550 6.756 -7.001 1.00 0.00 85 LEU A N 7
ATOM 10647 C CA . LEU A 1 85 ? 1.916 6.271 -6.910 1.00 0.00 85 LEU A CA 7
ATOM 10648 C C . LEU A 1 85 ? 2.064 5.011 -7.766 1.00 0.00 85 LEU A C 7
ATOM 10649 O O . LEU A 1 85 ? 1.467 3.979 -7.465 1.00 0.00 85 LEU A O 7
ATOM 10665 N N . ASP A 1 86 ? 2.863 5.137 -8.815 1.00 0.00 86 ASP A N 7
ATOM 10666 C CA . ASP A 1 86 ? 3.097 4.021 -9.716 1.00 0.00 86 ASP A CA 7
ATOM 10667 C C . ASP A 1 86 ? 4.400 3.322 -9.327 1.00 0.00 86 ASP A C 7
ATOM 10668 O O . ASP A 1 86 ? 5.486 3.793 -9.663 1.00 0.00 86 ASP A O 7
ATOM 10677 N N . TYR A 1 87 ? 4.251 2.208 -8.625 1.00 0.00 87 TYR A N 7
ATOM 10678 C CA . TYR A 1 87 ? 5.403 1.439 -8.187 1.00 0.00 87 TYR A CA 7
ATOM 10679 C C . TYR A 1 87 ? 5.861 0.468 -9.277 1.00 0.00 87 TYR A C 7
ATOM 10680 O O . TYR A 1 87 ? 5.085 -0.370 -9.733 1.00 0.00 87 TYR A O 7
ATOM 10698 N N . VAL A 1 88 ? 7.120 0.614 -9.664 1.00 0.00 88 VAL A N 7
ATOM 10699 C CA . VAL A 1 88 ? 7.691 -0.239 -10.692 1.00 0.00 88 VAL A CA 7
ATOM 10700 C C . VAL A 1 88 ? 8.493 -1.361 -10.030 1.00 0.00 88 VAL A C 7
ATOM 10701 O O . VAL A 1 88 ? 9.082 -1.164 -8.969 1.00 0.00 88 VAL A O 7
ATOM 10714 N N . VAL A 1 89 ? 8.490 -2.513 -10.685 1.00 0.00 89 VAL A N 7
ATOM 10715 C CA . VAL A 1 89 ? 9.210 -3.666 -10.173 1.00 0.00 89 VAL A CA 7
ATOM 10716 C C . VAL A 1 89 ? 10.110 -4.230 -11.275 1.00 0.00 89 VAL A C 7
ATOM 10717 O O . VAL A 1 89 ? 9.619 -4.767 -12.267 1.00 0.00 89 VAL A O 7
ATOM 10730 N N . ASP A 1 90 ? 11.410 -4.089 -11.064 1.00 0.00 90 ASP A N 7
ATOM 10731 C CA . ASP A 1 90 ? 12.382 -4.578 -12.027 1.00 0.00 90 ASP A CA 7
ATOM 10732 C C . ASP A 1 90 ? 13.766 -4.611 -11.376 1.00 0.00 90 ASP A C 7
ATOM 10733 O O . ASP A 1 90 ? 13.882 -4.781 -10.163 1.00 0.00 90 ASP A O 7
ATOM 10742 N N . PHE A 1 91 ? 14.782 -4.445 -12.211 1.00 0.00 91 PHE A N 7
ATOM 10743 C CA . PHE A 1 91 ? 16.153 -4.453 -11.732 1.00 0.00 91 PHE A CA 7
ATOM 10744 C C . PHE A 1 91 ? 16.365 -3.386 -10.656 1.00 0.00 91 PHE A C 7
ATOM 10745 O O . PHE A 1 91 ? 17.364 -3.411 -9.939 1.00 0.00 91 PHE A O 7
ATOM 10762 N N . MET A 1 92 ? 15.408 -2.473 -10.576 1.00 0.00 92 MET A N 7
ATOM 10763 C CA . MET A 1 92 ? 15.476 -1.400 -9.600 1.00 0.00 92 MET A CA 7
ATOM 10764 C C . MET A 1 92 ? 15.042 -1.888 -8.216 1.00 0.00 92 MET A C 7
ATOM 10765 O O . MET A 1 92 ? 14.986 -1.107 -7.267 1.00 0.00 92 MET A O 7
ATOM 10779 N N . GLY A 1 93 ? 14.744 -3.177 -8.146 1.00 0.00 93 GLY A N 7
ATOM 10780 C CA . GLY A 1 93 ? 14.316 -3.779 -6.894 1.00 0.00 93 GLY A CA 7
ATOM 10781 C C . GLY A 1 93 ? 13.043 -3.110 -6.372 1.00 0.00 93 GLY A C 7
ATOM 10782 O O . GLY A 1 93 ? 12.672 -3.293 -5.213 1.00 0.00 93 GLY A O 7
ATOM 10786 N N . GLY A 1 94 ? 12.409 -2.349 -7.251 1.00 0.00 94 GLY A N 7
ATOM 10787 C CA . GLY A 1 94 ? 11.185 -1.652 -6.893 1.00 0.00 94 GLY A CA 7
ATOM 10788 C C . GLY A 1 94 ? 11.300 -0.155 -7.189 1.00 0.00 94 GLY A C 7
ATOM 10789 O O . GLY A 1 94 ? 11.557 0.642 -6.288 1.00 0.00 94 GLY A O 7
ATOM 10793 N N . GLY A 1 95 ? 11.104 0.182 -8.455 1.00 0.00 95 GLY A N 7
ATOM 10794 C CA . GLY A 1 95 ? 11.183 1.569 -8.882 1.00 0.00 95 GLY A CA 7
ATOM 10795 C C . GLY A 1 95 ? 10.009 2.379 -8.328 1.00 0.00 95 GLY A C 7
ATOM 10796 O O . GLY A 1 95 ? 8.856 2.124 -8.674 1.00 0.00 95 GLY A O 7
ATOM 10800 N N . PHE A 1 96 ? 10.342 3.340 -7.480 1.00 0.00 96 PHE A N 7
ATOM 10801 C CA . PHE A 1 96 ? 9.330 4.190 -6.875 1.00 0.00 96 PHE A CA 7
ATOM 10802 C C . PHE A 1 96 ? 9.113 5.458 -7.704 1.00 0.00 96 PHE A C 7
ATOM 10803 O O . PHE A 1 96 ? 10.011 6.289 -7.821 1.00 0.00 96 PHE A O 7
ATOM 10820 N N . THR A 1 97 ? 7.914 5.565 -8.258 1.00 0.00 97 THR A N 7
ATOM 10821 C CA . THR A 1 97 ? 7.567 6.717 -9.073 1.00 0.00 97 THR A CA 7
ATOM 10822 C C . THR A 1 97 ? 6.089 7.071 -8.895 1.00 0.00 97 THR A C 7
ATOM 10823 O O . THR A 1 97 ? 5.237 6.185 -8.849 1.00 0.00 97 THR A O 7
ATOM 10834 N N . ILE A 1 98 ? 5.831 8.367 -8.799 1.00 0.00 98 ILE A N 7
ATOM 10835 C CA . ILE A 1 98 ? 4.471 8.848 -8.627 1.00 0.00 98 ILE A CA 7
ATOM 10836 C C . ILE A 1 98 ? 4.113 9.778 -9.788 1.00 0.00 98 ILE A C 7
ATOM 10837 O O . ILE A 1 98 ? 4.926 10.604 -10.200 1.00 0.00 98 ILE A O 7
ATOM 10853 N N . ARG A 1 99 ? 2.895 9.613 -10.282 1.00 0.00 99 ARG A N 7
ATOM 10854 C CA . ARG A 1 99 ? 2.419 10.427 -11.388 1.00 0.00 99 ARG A CA 7
ATOM 10855 C C . ARG A 1 99 ? 1.457 11.503 -10.879 1.00 0.00 99 ARG A C 7
ATOM 10856 O O . ARG A 1 99 ? 0.306 11.209 -10.558 1.00 0.00 99 ARG A O 7
ATOM 10877 N N . ASN A 1 100 ? 1.963 12.725 -10.822 1.00 0.00 100 ASN A N 7
ATOM 10878 C CA . ASN A 1 100 ? 1.163 13.846 -10.358 1.00 0.00 100 ASN A CA 7
ATOM 10879 C C . ASN A 1 100 ? -0.141 13.900 -11.155 1.00 0.00 100 ASN A C 7
ATOM 10880 O O . ASN A 1 100 ? -0.199 13.433 -12.292 1.00 0.00 100 ASN A O 7
ATOM 10891 N N . PRO A 1 101 ? -1.184 14.489 -10.511 1.00 0.00 101 PRO A N 7
ATOM 10892 C CA . PRO A 1 101 ? -2.485 14.610 -11.148 1.00 0.00 101 PRO A CA 7
ATOM 10893 C C . PRO A 1 101 ? -2.475 15.711 -12.210 1.00 0.00 101 PRO A C 7
ATOM 10894 O O . PRO A 1 101 ? -2.345 16.890 -11.886 1.00 0.00 101 PRO A O 7
ATOM 10905 N N . MET A 1 1 ? -17.612 2.623 19.968 1.00 0.00 1 MET A N 8
ATOM 10906 C CA . MET A 1 1 ? -16.398 2.600 20.767 1.00 0.00 1 MET A CA 8
ATOM 10907 C C . MET A 1 1 ? -15.340 1.695 20.133 1.00 0.00 1 MET A C 8
ATOM 10908 O O . MET A 1 1 ? -14.875 0.744 20.759 1.00 0.00 1 MET A O 8
ATOM 10922 N N . GLN A 1 2 ? -14.992 2.022 18.897 1.00 0.00 2 GLN A N 8
ATOM 10923 C CA . GLN A 1 2 ? -13.998 1.250 18.170 1.00 0.00 2 GLN A CA 8
ATOM 10924 C C . GLN A 1 2 ? -12.750 2.098 17.915 1.00 0.00 2 GLN A C 8
ATOM 10925 O O . GLN A 1 2 ? -12.648 3.222 18.405 1.00 0.00 2 GLN A O 8
ATOM 10939 N N . GLU A 1 3 ? -11.832 1.527 17.149 1.00 0.00 3 GLU A N 8
ATOM 10940 C CA . GLU A 1 3 ? -10.596 2.217 16.823 1.00 0.00 3 GLU A CA 8
ATOM 10941 C C . GLU A 1 3 ? -10.876 3.396 15.890 1.00 0.00 3 GLU A C 8
ATOM 10942 O O . GLU A 1 3 ? -11.888 3.413 15.191 1.00 0.00 3 GLU A O 8
ATOM 10954 N N . GLN A 1 4 ? -9.960 4.354 15.908 1.00 0.00 4 GLN A N 8
ATOM 10955 C CA . GLN A 1 4 ? -10.096 5.535 15.072 1.00 0.00 4 GLN A CA 8
ATOM 10956 C C . GLN A 1 4 ? -9.920 5.164 13.598 1.00 0.00 4 GLN A C 8
ATOM 10957 O O . GLN A 1 4 ? -8.796 5.052 13.112 1.00 0.00 4 GLN A O 8
ATOM 10971 N N . ALA A 1 5 ? -11.049 4.985 12.927 1.00 0.00 5 ALA A N 8
ATOM 10972 C CA . ALA A 1 5 ? -11.034 4.630 11.518 1.00 0.00 5 ALA A CA 8
ATOM 10973 C C . ALA A 1 5 ? -10.672 5.863 10.689 1.00 0.00 5 ALA A C 8
ATOM 10974 O O . ALA A 1 5 ? -10.715 6.986 11.190 1.00 0.00 5 ALA A O 8
ATOM 10981 N N . GLN A 1 6 ? -10.324 5.613 9.436 1.00 0.00 6 GLN A N 8
ATOM 10982 C CA . GLN A 1 6 ? -9.955 6.690 8.532 1.00 0.00 6 GLN A CA 8
ATOM 10983 C C . GLN A 1 6 ? -9.696 6.139 7.128 1.00 0.00 6 GLN A C 8
ATOM 10984 O O . GLN A 1 6 ? -8.783 5.340 6.930 1.00 0.00 6 GLN A O 8
ATOM 10998 N N . GLN A 1 7 ? -10.516 6.590 6.190 1.00 0.00 7 GLN A N 8
ATOM 10999 C CA . GLN A 1 7 ? -10.388 6.153 4.811 1.00 0.00 7 GLN A CA 8
ATOM 11000 C C . GLN A 1 7 ? -10.157 7.354 3.892 1.00 0.00 7 GLN A C 8
ATOM 11001 O O . GLN A 1 7 ? -11.103 8.052 3.528 1.00 0.00 7 GLN A O 8
ATOM 11015 N N . PHE A 1 8 ? -8.896 7.559 3.544 1.00 0.00 8 PHE A N 8
ATOM 11016 C CA . PHE A 1 8 ? -8.529 8.665 2.675 1.00 0.00 8 PHE A CA 8
ATOM 11017 C C . PHE A 1 8 ? -8.626 8.260 1.202 1.00 0.00 8 PHE A C 8
ATOM 11018 O O . PHE A 1 8 ? -8.631 7.073 0.880 1.00 0.00 8 PHE A O 8
ATOM 11035 N N . ILE A 1 9 ? -8.701 9.270 0.348 1.00 0.00 9 ILE A N 8
ATOM 11036 C CA . ILE A 1 9 ? -8.797 9.034 -1.083 1.00 0.00 9 ILE A CA 8
ATOM 11037 C C . ILE A 1 9 ? -7.396 8.806 -1.653 1.00 0.00 9 ILE A C 8
ATOM 11038 O O . ILE A 1 9 ? -6.578 9.725 -1.686 1.00 0.00 9 ILE A O 8
ATOM 11054 N N . PHE A 1 10 ? -7.162 7.578 -2.090 1.00 0.00 10 PHE A N 8
ATOM 11055 C CA . PHE A 1 10 ? -5.873 7.218 -2.658 1.00 0.00 10 PHE A CA 8
ATOM 11056 C C . PHE A 1 10 ? -5.999 5.998 -3.572 1.00 0.00 10 PHE A C 8
ATOM 11057 O O . PHE A 1 10 ? -6.850 5.138 -3.353 1.00 0.00 10 PHE A O 8
ATOM 11074 N N . LYS A 1 11 ? -5.138 5.962 -4.578 1.00 0.00 11 LYS A N 8
ATOM 11075 C CA . LYS A 1 11 ? -5.141 4.861 -5.527 1.00 0.00 11 LYS A CA 8
ATOM 11076 C C . LYS A 1 11 ? -3.700 4.441 -5.820 1.00 0.00 11 LYS A C 8
ATOM 11077 O O . LYS A 1 11 ? -2.797 5.276 -5.835 1.00 0.00 11 LYS A O 8
ATOM 11096 N N . VAL A 1 12 ? -3.528 3.147 -6.045 1.00 0.00 12 VAL A N 8
ATOM 11097 C CA . VAL A 1 12 ? -2.212 2.605 -6.337 1.00 0.00 12 VAL A CA 8
ATOM 11098 C C . VAL A 1 12 ? -2.289 1.737 -7.594 1.00 0.00 12 VAL A C 8
ATOM 11099 O O . VAL A 1 12 ? -3.201 0.924 -7.736 1.00 0.00 12 VAL A O 8
ATOM 11112 N N . THR A 1 13 ? -1.319 1.938 -8.474 1.00 0.00 13 THR A N 8
ATOM 11113 C CA . THR A 1 13 ? -1.265 1.183 -9.714 1.00 0.00 13 THR A CA 8
ATOM 11114 C C . THR A 1 13 ? -1.297 -0.319 -9.426 1.00 0.00 13 THR A C 8
ATOM 11115 O O . THR A 1 13 ? -0.899 -0.757 -8.347 1.00 0.00 13 THR A O 8
ATOM 11126 N N . ASP A 1 14 ? -1.773 -1.068 -10.410 1.00 0.00 14 ASP A N 8
ATOM 11127 C CA . ASP A 1 14 ? -1.861 -2.513 -10.275 1.00 0.00 14 ASP A CA 8
ATOM 11128 C C . ASP A 1 14 ? -0.474 -3.077 -9.964 1.00 0.00 14 ASP A C 8
ATOM 11129 O O . ASP A 1 14 ? -0.340 -3.993 -9.154 1.00 0.00 14 ASP A O 8
ATOM 11138 N N . LYS A 1 15 ? 0.524 -2.507 -10.624 1.00 0.00 15 LYS A N 8
ATOM 11139 C CA . LYS A 1 15 ? 1.896 -2.942 -10.427 1.00 0.00 15 LYS A CA 8
ATOM 11140 C C . LYS A 1 15 ? 2.294 -2.718 -8.967 1.00 0.00 15 LYS A C 8
ATOM 11141 O O . LYS A 1 15 ? 2.916 -3.582 -8.350 1.00 0.00 15 LYS A O 8
ATOM 11160 N N . ALA A 1 16 ? 1.919 -1.555 -8.457 1.00 0.00 16 ALA A N 8
ATOM 11161 C CA . ALA A 1 16 ? 2.228 -1.206 -7.080 1.00 0.00 16 ALA A CA 8
ATOM 11162 C C . ALA A 1 16 ? 1.576 -2.224 -6.142 1.00 0.00 16 ALA A C 8
ATOM 11163 O O . ALA A 1 16 ? 2.218 -2.723 -5.219 1.00 0.00 16 ALA A O 8
ATOM 11170 N N . VAL A 1 17 ? 0.309 -2.501 -6.411 1.00 0.00 17 VAL A N 8
ATOM 11171 C CA . VAL A 1 17 ? -0.438 -3.450 -5.602 1.00 0.00 17 VAL A CA 8
ATOM 11172 C C . VAL A 1 17 ? 0.148 -4.850 -5.797 1.00 0.00 17 VAL A C 8
ATOM 11173 O O . VAL A 1 17 ? 0.550 -5.498 -4.832 1.00 0.00 17 VAL A O 8
ATOM 11186 N N . GLU A 1 18 ? 0.177 -5.276 -7.051 1.00 0.00 18 GLU A N 8
ATOM 11187 C CA . GLU A 1 18 ? 0.707 -6.587 -7.385 1.00 0.00 18 GLU A CA 8
ATOM 11188 C C . GLU A 1 18 ? 2.151 -6.716 -6.897 1.00 0.00 18 GLU A C 8
ATOM 11189 O O . GLU A 1 18 ? 2.634 -7.822 -6.661 1.00 0.00 18 GLU A O 8
ATOM 11201 N N . GLU A 1 19 ? 2.800 -5.569 -6.760 1.00 0.00 19 GLU A N 8
ATOM 11202 C CA . GLU A 1 19 ? 4.180 -5.540 -6.305 1.00 0.00 19 GLU A CA 8
ATOM 11203 C C . GLU A 1 19 ? 4.266 -5.983 -4.843 1.00 0.00 19 GLU A C 8
ATOM 11204 O O . GLU A 1 19 ? 5.336 -6.357 -4.366 1.00 0.00 19 GLU A O 8
ATOM 11216 N N . ILE A 1 20 ? 3.124 -5.928 -4.173 1.00 0.00 20 ILE A N 8
ATOM 11217 C CA . ILE A 1 20 ? 3.057 -6.319 -2.775 1.00 0.00 20 ILE A CA 8
ATOM 11218 C C . ILE A 1 20 ? 2.849 -7.832 -2.683 1.00 0.00 20 ILE A C 8
ATOM 11219 O O . ILE A 1 20 ? 3.449 -8.494 -1.837 1.00 0.00 20 ILE A O 8
ATOM 11235 N N . LYS A 1 21 ? 1.999 -8.336 -3.565 1.00 0.00 21 LYS A N 8
ATOM 11236 C CA . LYS A 1 21 ? 1.705 -9.758 -3.594 1.00 0.00 21 LYS A CA 8
ATOM 11237 C C . LYS A 1 21 ? 2.985 -10.533 -3.915 1.00 0.00 21 LYS A C 8
ATOM 11238 O O . LYS A 1 21 ? 3.259 -11.566 -3.306 1.00 0.00 21 LYS A O 8
ATOM 11257 N N . LYS A 1 22 ? 3.734 -10.004 -4.871 1.00 0.00 22 LYS A N 8
ATOM 11258 C CA . LYS A 1 22 ? 4.978 -10.632 -5.281 1.00 0.00 22 LYS A CA 8
ATOM 11259 C C . LYS A 1 22 ? 5.935 -10.684 -4.088 1.00 0.00 22 LYS A C 8
ATOM 11260 O O . LYS A 1 22 ? 6.804 -11.553 -4.022 1.00 0.00 22 LYS A O 8
ATOM 11279 N N . VAL A 1 23 ? 5.743 -9.744 -3.175 1.00 0.00 23 VAL A N 8
ATOM 11280 C CA . VAL A 1 23 ? 6.579 -9.671 -1.988 1.00 0.00 23 VAL A CA 8
ATOM 11281 C C . VAL A 1 23 ? 5.948 -10.510 -0.875 1.00 0.00 23 VAL A C 8
ATOM 11282 O O . VAL A 1 23 ? 6.657 -11.099 -0.059 1.00 0.00 23 VAL A O 8
ATOM 11295 N N . ALA A 1 24 ? 4.624 -10.539 -0.876 1.00 0.00 24 ALA A N 8
ATOM 11296 C CA . ALA A 1 24 ? 3.890 -11.296 0.124 1.00 0.00 24 ALA A CA 8
ATOM 11297 C C . ALA A 1 24 ? 4.019 -12.790 -0.178 1.00 0.00 24 ALA A C 8
ATOM 11298 O O . ALA A 1 24 ? 4.321 -13.583 0.712 1.00 0.00 24 ALA A O 8
ATOM 11305 N N . GLN A 1 25 ? 3.784 -13.129 -1.437 1.00 0.00 25 GLN A N 8
ATOM 11306 C CA . GLN A 1 25 ? 3.870 -14.514 -1.868 1.00 0.00 25 GLN A CA 8
ATOM 11307 C C . GLN A 1 25 ? 5.284 -15.053 -1.643 1.00 0.00 25 GLN A C 8
ATOM 11308 O O . GLN A 1 25 ? 5.477 -16.259 -1.500 1.00 0.00 25 GLN A O 8
ATOM 11322 N N . GLU A 1 26 ? 6.237 -14.132 -1.618 1.00 0.00 26 GLU A N 8
ATOM 11323 C CA . GLU A 1 26 ? 7.628 -14.500 -1.413 1.00 0.00 26 GLU A CA 8
ATOM 11324 C C . GLU A 1 26 ? 7.903 -14.725 0.075 1.00 0.00 26 GLU A C 8
ATOM 11325 O O . GLU A 1 26 ? 8.912 -15.328 0.439 1.00 0.00 26 GLU A O 8
ATOM 11337 N N . ASN A 1 27 ? 6.989 -14.228 0.895 1.00 0.00 27 ASN A N 8
ATOM 11338 C CA . ASN A 1 27 ? 7.121 -14.368 2.336 1.00 0.00 27 ASN A CA 8
ATOM 11339 C C . ASN A 1 27 ? 6.014 -15.286 2.858 1.00 0.00 27 ASN A C 8
ATOM 11340 O O . ASN A 1 27 ? 5.879 -15.476 4.066 1.00 0.00 27 ASN A O 8
ATOM 11351 N N . ASN A 1 28 ? 5.250 -15.831 1.923 1.00 0.00 28 ASN A N 8
ATOM 11352 C CA . ASN A 1 28 ? 4.160 -16.724 2.274 1.00 0.00 28 ASN A CA 8
ATOM 11353 C C . ASN A 1 28 ? 3.172 -15.986 3.180 1.00 0.00 28 ASN A C 8
ATOM 11354 O O . ASN A 1 28 ? 2.606 -16.576 4.099 1.00 0.00 28 ASN A O 8
ATOM 11365 N N . ILE A 1 29 ? 2.995 -14.705 2.888 1.00 0.00 29 ILE A N 8
ATOM 11366 C CA . ILE A 1 29 ? 2.086 -13.880 3.665 1.00 0.00 29 ILE A CA 8
ATOM 11367 C C . ILE A 1 29 ? 0.742 -13.787 2.939 1.00 0.00 29 ILE A C 8
ATOM 11368 O O . ILE A 1 29 ? 0.699 -13.524 1.738 1.00 0.00 29 ILE A O 8
ATOM 11384 N N . GLU A 1 30 ? -0.321 -14.008 3.698 1.00 0.00 30 GLU A N 8
ATOM 11385 C CA . GLU A 1 30 ? -1.662 -13.953 3.142 1.00 0.00 30 GLU A CA 8
ATOM 11386 C C . GLU A 1 30 ? -2.398 -12.714 3.655 1.00 0.00 30 GLU A C 8
ATOM 11387 O O . GLU A 1 30 ? -3.598 -12.562 3.429 1.00 0.00 30 GLU A O 8
ATOM 11399 N N . ASN A 1 31 ? -1.649 -11.859 4.335 1.00 0.00 31 ASN A N 8
ATOM 11400 C CA . ASN A 1 31 ? -2.216 -10.638 4.882 1.00 0.00 31 ASN A CA 8
ATOM 11401 C C . ASN A 1 31 ? -1.128 -9.564 4.957 1.00 0.00 31 ASN A C 8
ATOM 11402 O O . ASN A 1 31 ? -0.731 -9.153 6.046 1.00 0.00 31 ASN A O 8
ATOM 11413 N N . PRO A 1 32 ? -0.664 -9.131 3.754 1.00 0.00 32 PRO A N 8
ATOM 11414 C CA . PRO A 1 32 ? 0.370 -8.114 3.673 1.00 0.00 32 PRO A CA 8
ATOM 11415 C C . PRO A 1 32 ? -0.196 -6.729 3.993 1.00 0.00 32 PRO A C 8
ATOM 11416 O O . PRO A 1 32 ? -1.323 -6.413 3.614 1.00 0.00 32 PRO A O 8
ATOM 11427 N N . ILE A 1 33 ? 0.611 -5.940 4.687 1.00 0.00 33 ILE A N 8
ATOM 11428 C CA . ILE A 1 33 ? 0.204 -4.597 5.062 1.00 0.00 33 ILE A CA 8
ATOM 11429 C C . ILE A 1 33 ? 1.243 -3.594 4.555 1.00 0.00 33 ILE A C 8
ATOM 11430 O O . ILE A 1 33 ? 2.294 -3.419 5.170 1.00 0.00 33 ILE A O 8
ATOM 11446 N N . LEU A 1 34 ? 0.912 -2.961 3.439 1.00 0.00 34 LEU A N 8
ATOM 11447 C CA . LEU A 1 34 ? 1.803 -1.981 2.843 1.00 0.00 34 LEU A CA 8
ATOM 11448 C C . LEU A 1 34 ? 1.447 -0.589 3.368 1.00 0.00 34 LEU A C 8
ATOM 11449 O O . LEU A 1 34 ? 0.279 -0.205 3.376 1.00 0.00 34 LEU A O 8
ATOM 11465 N N . ARG A 1 35 ? 2.476 0.129 3.793 1.00 0.00 35 ARG A N 8
ATOM 11466 C CA . ARG A 1 35 ? 2.287 1.471 4.319 1.00 0.00 35 ARG A CA 8
ATOM 11467 C C . ARG A 1 35 ? 2.861 2.507 3.350 1.00 0.00 35 ARG A C 8
ATOM 11468 O O . ARG A 1 35 ? 3.858 2.247 2.677 1.00 0.00 35 ARG A O 8
ATOM 11489 N N . ILE A 1 36 ? 2.208 3.658 3.310 1.00 0.00 36 ILE A N 8
ATOM 11490 C CA . ILE A 1 36 ? 2.641 4.734 2.435 1.00 0.00 36 ILE A CA 8
ATOM 11491 C C . ILE A 1 36 ? 3.364 5.799 3.262 1.00 0.00 36 ILE A C 8
ATOM 11492 O O . ILE A 1 36 ? 2.738 6.513 4.044 1.00 0.00 36 ILE A O 8
ATOM 11508 N N . ARG A 1 37 ? 4.672 5.872 3.061 1.00 0.00 37 ARG A N 8
ATOM 11509 C CA . ARG A 1 37 ? 5.486 6.837 3.779 1.00 0.00 37 ARG A CA 8
ATOM 11510 C C . ARG A 1 37 ? 6.294 7.686 2.795 1.00 0.00 37 ARG A C 8
ATOM 11511 O O . ARG A 1 37 ? 6.537 7.269 1.664 1.00 0.00 37 ARG A O 8
ATOM 11532 N N . VAL A 1 38 ? 6.689 8.861 3.262 1.00 0.00 38 VAL A N 8
ATOM 11533 C CA . VAL A 1 38 ? 7.464 9.772 2.437 1.00 0.00 38 VAL A CA 8
ATOM 11534 C C . VAL A 1 38 ? 8.954 9.558 2.710 1.00 0.00 38 VAL A C 8
ATOM 11535 O O . VAL A 1 38 ? 9.361 9.397 3.860 1.00 0.00 38 VAL A O 8
ATOM 11548 N N . VAL A 1 39 ? 9.727 9.562 1.634 1.00 0.00 39 VAL A N 8
ATOM 11549 C CA . VAL A 1 39 ? 11.163 9.370 1.743 1.00 0.00 39 VAL A CA 8
ATOM 11550 C C . VAL A 1 39 ? 11.835 9.837 0.451 1.00 0.00 39 VAL A C 8
ATOM 11551 O O . VAL A 1 39 ? 11.733 9.175 -0.581 1.00 0.00 39 VAL A O 8
ATOM 11564 N N . PRO A 1 40 ? 12.527 11.004 0.551 1.00 0.00 40 PRO A N 8
ATOM 11565 C CA . PRO A 1 40 ? 13.216 11.567 -0.597 1.00 0.00 40 PRO A CA 8
ATOM 11566 C C . PRO A 1 40 ? 14.500 10.792 -0.900 1.00 0.00 40 PRO A C 8
ATOM 11567 O O . PRO A 1 40 ? 14.933 9.964 -0.101 1.00 0.00 40 PRO A O 8
ATOM 11578 N N . GLY A 1 41 ? 15.073 11.089 -2.057 1.00 0.00 41 GLY A N 8
ATOM 11579 C CA . GLY A 1 41 ? 16.299 10.431 -2.476 1.00 0.00 41 GLY A CA 8
ATOM 11580 C C . GLY A 1 41 ? 17.260 11.426 -3.129 1.00 0.00 41 GLY A C 8
ATOM 11581 O O . GLY A 1 41 ? 18.442 11.468 -2.789 1.00 0.00 41 GLY A O 8
ATOM 11585 N N . GLY A 1 42 ? 16.718 12.204 -4.054 1.00 0.00 42 GLY A N 8
ATOM 11586 C CA . GLY A 1 42 ? 17.512 13.196 -4.758 1.00 0.00 42 GLY A CA 8
ATOM 11587 C C . GLY A 1 42 ? 17.850 12.724 -6.174 1.00 0.00 42 GLY A C 8
ATOM 11588 O O . GLY A 1 42 ? 17.458 13.357 -7.153 1.00 0.00 42 GLY A O 8
ATOM 11592 N N . CYS A 1 43 ? 18.575 11.617 -6.237 1.00 0.00 43 CYS A N 8
ATOM 11593 C CA . CYS A 1 43 ? 18.970 11.053 -7.517 1.00 0.00 43 CYS A CA 8
ATOM 11594 C C . CYS A 1 43 ? 17.780 10.279 -8.088 1.00 0.00 43 CYS A C 8
ATOM 11595 O O . CYS A 1 43 ? 17.495 10.365 -9.282 1.00 0.00 43 CYS A O 8
ATOM 11603 N N . SER A 1 44 ? 17.118 9.541 -7.210 1.00 0.00 44 SER A N 8
ATOM 11604 C CA . SER A 1 44 ? 15.965 8.753 -7.612 1.00 0.00 44 SER A CA 8
ATOM 11605 C C . SER A 1 44 ? 14.747 9.661 -7.793 1.00 0.00 44 SER A C 8
ATOM 11606 O O . SER A 1 44 ? 13.995 9.512 -8.754 1.00 0.00 44 SER A O 8
ATOM 11614 N N . GLY A 1 45 ? 14.591 10.582 -6.853 1.00 0.00 45 GLY A N 8
ATOM 11615 C CA . GLY A 1 45 ? 13.478 11.514 -6.897 1.00 0.00 45 GLY A CA 8
ATOM 11616 C C . GLY A 1 45 ? 12.589 11.365 -5.660 1.00 0.00 45 GLY A C 8
ATOM 11617 O O . GLY A 1 45 ? 12.861 10.537 -4.792 1.00 0.00 45 GLY A O 8
ATOM 11621 N N . PHE A 1 46 ? 11.546 12.180 -5.618 1.00 0.00 46 PHE A N 8
ATOM 11622 C CA . PHE A 1 46 ? 10.616 12.150 -4.502 1.00 0.00 46 PHE A CA 8
ATOM 11623 C C . PHE A 1 46 ? 9.548 11.074 -4.708 1.00 0.00 46 PHE A C 8
ATOM 11624 O O . PHE A 1 46 ? 8.627 11.253 -5.503 1.00 0.00 46 PHE A O 8
ATOM 11641 N N . GLN A 1 47 ? 9.706 9.980 -3.976 1.00 0.00 47 GLN A N 8
ATOM 11642 C CA . GLN A 1 47 ? 8.766 8.876 -4.068 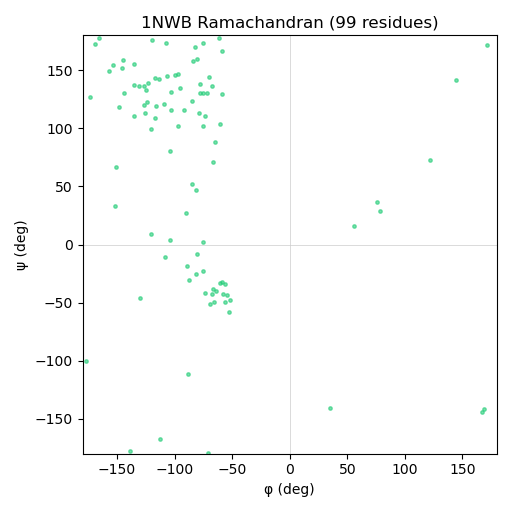1.00 0.00 47 GLN A CA 8
ATOM 11643 C C . GLN A 1 47 ? 8.606 8.201 -2.705 1.00 0.00 47 GLN A C 8
ATOM 11644 O O . GLN A 1 47 ? 9.445 8.370 -1.821 1.00 0.00 47 GLN A O 8
ATOM 11658 N N . TYR A 1 48 ? 7.522 7.450 -2.576 1.00 0.00 48 TYR A N 8
ATOM 11659 C CA . TYR A 1 48 ? 7.240 6.748 -1.335 1.00 0.00 48 TYR A CA 8
ATOM 11660 C C . TYR A 1 48 ? 7.671 5.283 -1.424 1.00 0.00 48 TYR A C 8
ATOM 11661 O O . TYR A 1 48 ? 7.251 4.563 -2.329 1.00 0.00 48 TYR A O 8
ATOM 11679 N N . ALA A 1 49 ? 8.502 4.885 -0.472 1.00 0.00 49 ALA A N 8
ATOM 11680 C CA . ALA A 1 49 ? 8.994 3.518 -0.432 1.00 0.00 49 ALA A CA 8
ATOM 11681 C C . ALA A 1 49 ? 7.928 2.616 0.192 1.00 0.00 49 ALA A C 8
ATOM 11682 O O . ALA A 1 49 ? 7.103 3.076 0.980 1.00 0.00 49 ALA A O 8
ATOM 11689 N N . MET A 1 50 ? 7.979 1.346 -0.183 1.00 0.00 50 MET A N 8
ATOM 11690 C CA . MET A 1 50 ? 7.028 0.375 0.329 1.00 0.00 50 MET A CA 8
ATOM 11691 C C . MET A 1 50 ? 7.559 -0.296 1.598 1.00 0.00 50 MET A C 8
ATOM 11692 O O . MET A 1 50 ? 8.699 -0.063 1.997 1.00 0.00 50 MET A O 8
ATOM 11706 N N . GLY A 1 51 ? 6.708 -1.116 2.196 1.00 0.00 51 GLY A N 8
ATOM 11707 C CA . GLY A 1 51 ? 7.078 -1.822 3.411 1.00 0.00 51 GLY A CA 8
ATOM 11708 C C . GLY A 1 51 ? 5.914 -2.671 3.928 1.00 0.00 51 GLY A C 8
ATOM 11709 O O . GLY A 1 51 ? 4.797 -2.176 4.073 1.00 0.00 51 GLY A O 8
ATOM 11713 N N . PHE A 1 52 ? 6.216 -3.934 4.190 1.00 0.00 52 PHE A N 8
ATOM 11714 C CA . PHE A 1 52 ? 5.209 -4.856 4.688 1.00 0.00 52 PHE A CA 8
ATOM 11715 C C . PHE A 1 52 ? 5.449 -5.188 6.162 1.00 0.00 52 PHE A C 8
ATOM 11716 O O . PHE A 1 52 ? 6.395 -5.900 6.495 1.00 0.00 52 PHE A O 8
ATOM 11733 N N . ASP A 1 53 ? 4.576 -4.656 7.005 1.00 0.00 53 ASP A N 8
ATOM 11734 C CA . ASP A 1 53 ? 4.682 -4.887 8.436 1.00 0.00 53 ASP A CA 8
ATOM 11735 C C . ASP A 1 53 ? 3.569 -5.839 8.878 1.00 0.00 53 ASP A C 8
ATOM 11736 O O . ASP A 1 53 ? 2.710 -6.210 8.079 1.00 0.00 53 ASP A O 8
ATOM 11745 N N . ASP A 1 54 ? 3.620 -6.208 10.149 1.00 0.00 54 ASP A N 8
ATOM 11746 C CA . ASP A 1 54 ? 2.626 -7.110 10.707 1.00 0.00 54 ASP A CA 8
ATOM 11747 C C . ASP A 1 54 ? 2.038 -6.491 11.977 1.00 0.00 54 ASP A C 8
ATOM 11748 O O . ASP A 1 54 ? 2.137 -7.070 13.058 1.00 0.00 54 ASP A O 8
ATOM 11757 N N . THR A 1 55 ? 1.439 -5.322 11.805 1.00 0.00 55 THR A N 8
ATOM 11758 C CA . THR A 1 55 ? 0.835 -4.618 12.924 1.00 0.00 55 THR A CA 8
ATOM 11759 C C . THR A 1 55 ? 0.134 -3.348 12.439 1.00 0.00 55 THR A C 8
ATOM 11760 O O . THR A 1 55 ? 0.539 -2.753 11.441 1.00 0.00 55 THR A O 8
ATOM 11771 N N . VAL A 1 56 ? -0.906 -2.969 13.168 1.00 0.00 56 VAL A N 8
ATOM 11772 C CA . VAL A 1 56 ? -1.667 -1.780 12.825 1.00 0.00 56 VAL A CA 8
ATOM 11773 C C . VAL A 1 56 ? -1.156 -0.597 13.650 1.00 0.00 56 VAL A C 8
ATOM 11774 O O . VAL A 1 56 ? -0.586 -0.784 14.724 1.00 0.00 56 VAL A O 8
ATOM 11787 N N . GLU A 1 57 ? -1.379 0.595 13.116 1.00 0.00 57 GLU A N 8
ATOM 11788 C CA . GLU A 1 57 ? -0.948 1.808 13.789 1.00 0.00 57 GLU A CA 8
ATOM 11789 C C . GLU A 1 57 ? -2.099 2.399 14.606 1.00 0.00 57 GLU A C 8
ATOM 11790 O O . GLU A 1 57 ? -3.240 1.953 14.492 1.00 0.00 57 GLU A O 8
ATOM 11802 N N . GLU A 1 58 ? -1.761 3.395 15.412 1.00 0.00 58 GLU A N 8
ATOM 11803 C CA . GLU A 1 58 ? -2.751 4.052 16.248 1.00 0.00 58 GLU A CA 8
ATOM 11804 C C . GLU A 1 58 ? -3.514 5.103 15.439 1.00 0.00 58 GLU A C 8
ATOM 11805 O O . GLU A 1 58 ? -3.763 6.205 15.926 1.00 0.00 58 GLU A O 8
ATOM 11817 N N . GLY A 1 59 ? -3.864 4.726 14.219 1.00 0.00 59 GLY A N 8
ATOM 11818 C CA . GLY A 1 59 ? -4.594 5.622 13.338 1.00 0.00 59 GLY A CA 8
ATOM 11819 C C . GLY A 1 59 ? -3.962 5.658 11.946 1.00 0.00 59 GLY A C 8
ATOM 11820 O O . GLY A 1 59 ? -3.333 6.647 11.570 1.00 0.00 59 GLY A O 8
ATOM 11824 N N . ASP A 1 60 ? -4.149 4.568 11.217 1.00 0.00 60 ASP A N 8
ATOM 11825 C CA . ASP A 1 60 ? -3.605 4.462 9.874 1.00 0.00 60 ASP A CA 8
ATOM 11826 C C . ASP A 1 60 ? -4.747 4.235 8.882 1.00 0.00 60 ASP A C 8
ATOM 11827 O O . ASP A 1 60 ? -5.699 3.515 9.179 1.00 0.00 60 ASP A O 8
ATOM 11836 N N . HIS A 1 61 ? -4.615 4.864 7.723 1.00 0.00 61 HIS A N 8
ATOM 11837 C CA . HIS A 1 61 ? -5.625 4.740 6.685 1.00 0.00 61 HIS A CA 8
ATOM 11838 C C . HIS A 1 61 ? -5.669 3.295 6.183 1.00 0.00 61 HIS A C 8
ATOM 11839 O O . HIS A 1 61 ? -4.906 2.920 5.294 1.00 0.00 61 HIS A O 8
ATOM 11853 N N . VAL A 1 62 ? -6.571 2.525 6.773 1.00 0.00 62 VAL A N 8
ATOM 11854 C CA . VAL A 1 62 ? -6.725 1.130 6.396 1.00 0.00 62 VAL A CA 8
ATOM 11855 C C . VAL A 1 62 ? -7.474 1.046 5.065 1.00 0.00 62 VAL A C 8
ATOM 11856 O O . VAL A 1 62 ? -8.676 1.301 5.007 1.00 0.00 62 VAL A O 8
ATOM 11869 N N . PHE A 1 63 ? -6.733 0.687 4.027 1.00 0.00 63 PHE A N 8
ATOM 11870 C CA . PHE A 1 63 ? -7.311 0.566 2.700 1.00 0.00 63 PHE A CA 8
ATOM 11871 C C . PHE A 1 63 ? -7.229 -0.877 2.195 1.00 0.00 63 PHE A C 8
ATOM 11872 O O . PHE A 1 63 ? -6.140 -1.438 2.085 1.00 0.00 63 PHE A O 8
ATOM 11889 N N . GLU A 1 64 ? -8.394 -1.435 1.902 1.00 0.00 64 GLU A N 8
ATOM 11890 C CA . GLU A 1 64 ? -8.467 -2.801 1.412 1.00 0.00 64 GLU A CA 8
ATOM 11891 C C . GLU A 1 64 ? -8.072 -2.856 -0.065 1.00 0.00 64 GLU A C 8
ATOM 11892 O O . GLU A 1 64 ? -8.650 -2.152 -0.893 1.00 0.00 64 GLU A O 8
ATOM 11904 N N . TYR A 1 65 ? -7.092 -3.700 -0.351 1.00 0.00 65 TYR A N 8
ATOM 11905 C CA . TYR A 1 65 ? -6.613 -3.856 -1.714 1.00 0.00 65 TYR A CA 8
ATOM 11906 C C . TYR A 1 65 ? -7.101 -5.174 -2.319 1.00 0.00 65 TYR A C 8
ATOM 11907 O O . TYR A 1 65 ? -7.963 -5.841 -1.749 1.00 0.00 65 TYR A O 8
ATOM 11925 N N . ASP A 1 66 ? -6.529 -5.510 -3.466 1.00 0.00 66 ASP A N 8
ATOM 11926 C CA . ASP A 1 66 ? -6.895 -6.736 -4.154 1.00 0.00 66 ASP A CA 8
ATOM 11927 C C . ASP A 1 66 ? -6.447 -7.938 -3.319 1.00 0.00 66 ASP A C 8
ATOM 11928 O O . ASP A 1 66 ? -5.512 -8.645 -3.695 1.00 0.00 66 ASP A O 8
ATOM 11937 N N . GLY A 1 67 ? -7.133 -8.132 -2.203 1.00 0.00 67 GLY A N 8
ATOM 11938 C CA . GLY A 1 67 ? -6.817 -9.236 -1.313 1.00 0.00 67 GLY A CA 8
ATOM 11939 C C . GLY A 1 67 ? -5.570 -8.929 -0.481 1.00 0.00 67 GLY A C 8
ATOM 11940 O O . GLY A 1 67 ? -4.784 -9.826 -0.180 1.00 0.00 67 GLY A O 8
ATOM 11944 N N . VAL A 1 68 ? -5.428 -7.659 -0.133 1.00 0.00 68 VAL A N 8
ATOM 11945 C CA . VAL A 1 68 ? -4.290 -7.223 0.658 1.00 0.00 68 VAL A CA 8
ATOM 11946 C C . VAL A 1 68 ? -4.685 -5.992 1.478 1.00 0.00 68 VAL A C 8
ATOM 11947 O O . VAL A 1 68 ? -5.622 -5.280 1.122 1.00 0.00 68 VAL A O 8
ATOM 11960 N N . LYS A 1 69 ? -3.950 -5.780 2.559 1.00 0.00 69 LYS A N 8
ATOM 11961 C CA . LYS A 1 69 ? -4.212 -4.648 3.432 1.00 0.00 69 LYS A CA 8
ATOM 11962 C C . LYS A 1 69 ? -3.154 -3.570 3.193 1.00 0.00 69 LYS A C 8
ATOM 11963 O O . LYS A 1 69 ? -2.014 -3.879 2.848 1.00 0.00 69 LYS A O 8
ATOM 11982 N N . VAL A 1 70 ? -3.568 -2.326 3.385 1.00 0.00 70 VAL A N 8
ATOM 11983 C CA . VAL A 1 70 ? -2.670 -1.200 3.194 1.00 0.00 70 VAL A CA 8
ATOM 11984 C C . VAL A 1 70 ? -2.890 -0.182 4.315 1.00 0.00 70 VAL A C 8
ATOM 11985 O O . VAL A 1 70 ? -3.926 -0.199 4.979 1.00 0.00 70 VAL A O 8
ATOM 11998 N N . VAL A 1 71 ? -1.900 0.680 4.492 1.00 0.00 71 VAL A N 8
ATOM 11999 C CA . VAL A 1 71 ? -1.972 1.703 5.521 1.00 0.00 71 VAL A CA 8
ATOM 12000 C C . VAL A 1 71 ? -1.275 2.970 5.023 1.00 0.00 71 VAL A C 8
ATOM 12001 O O . VAL A 1 71 ? -0.468 2.916 4.096 1.00 0.00 71 VAL A O 8
ATOM 12014 N N . ILE A 1 72 ? -1.611 4.082 5.662 1.00 0.00 72 ILE A N 8
ATOM 12015 C CA . ILE A 1 72 ? -1.027 5.361 5.296 1.00 0.00 72 ILE A CA 8
ATOM 12016 C C . ILE A 1 72 ? -0.942 6.251 6.537 1.00 0.00 72 ILE A C 8
ATOM 12017 O O . ILE A 1 72 ? -1.573 5.967 7.554 1.00 0.00 72 ILE A O 8
ATOM 12033 N N . ASP A 1 73 ? -0.157 7.312 6.413 1.00 0.00 73 ASP A N 8
ATOM 12034 C CA . ASP A 1 73 ? 0.019 8.246 7.512 1.00 0.00 73 ASP A CA 8
ATOM 12035 C C . ASP A 1 73 ? -0.923 9.436 7.319 1.00 0.00 73 ASP A C 8
ATOM 12036 O O . ASP A 1 73 ? -1.373 9.703 6.206 1.00 0.00 73 ASP A O 8
ATOM 12045 N N . PRO A 1 74 ? -1.201 10.138 8.450 1.00 0.00 74 PRO A N 8
ATOM 12046 C CA . PRO A 1 74 ? -2.081 11.294 8.417 1.00 0.00 74 PRO A CA 8
ATOM 12047 C C . PRO A 1 74 ? -1.375 12.503 7.798 1.00 0.00 74 PRO A C 8
ATOM 12048 O O . PRO A 1 74 ? -2.027 13.413 7.288 1.00 0.00 74 PRO A O 8
ATOM 12059 N N . PHE A 1 75 ? -0.052 12.472 7.863 1.00 0.00 75 PHE A N 8
ATOM 12060 C CA . PHE A 1 75 ? 0.749 13.554 7.316 1.00 0.00 75 PHE A CA 8
ATOM 12061 C C . PHE A 1 75 ? 1.100 13.289 5.851 1.00 0.00 75 PHE A C 8
ATOM 12062 O O . PHE A 1 75 ? 1.540 14.192 5.141 1.00 0.00 75 PHE A O 8
ATOM 12079 N N . SER A 1 76 ? 0.893 12.046 5.441 1.00 0.00 76 SER A N 8
ATOM 12080 C CA . SER A 1 76 ? 1.182 11.651 4.073 1.00 0.00 76 SER A CA 8
ATOM 12081 C C . SER A 1 76 ? -0.050 11.869 3.194 1.00 0.00 76 SER A C 8
ATOM 12082 O O . SER A 1 76 ? 0.063 11.963 1.973 1.00 0.00 76 SER A O 8
ATOM 12090 N N . MET A 1 77 ? -1.200 11.943 3.849 1.00 0.00 77 MET A N 8
ATOM 12091 C CA . MET A 1 77 ? -2.452 12.149 3.142 1.00 0.00 77 MET A CA 8
ATOM 12092 C C . MET A 1 77 ? -2.412 13.438 2.319 1.00 0.00 77 MET A C 8
ATOM 12093 O O . MET A 1 77 ? -2.760 13.437 1.139 1.00 0.00 77 MET A O 8
ATOM 12107 N N . PRO A 1 78 ? -1.974 14.536 2.992 1.00 0.00 78 PRO A N 8
ATOM 12108 C CA . PRO A 1 78 ? -1.884 15.829 2.336 1.00 0.00 78 PRO A CA 8
ATOM 12109 C C . PRO A 1 78 ? -0.680 15.883 1.393 1.00 0.00 78 PRO A C 8
ATOM 12110 O O . PRO A 1 78 ? -0.421 16.912 0.770 1.00 0.00 78 PRO A O 8
ATOM 12121 N N . TYR A 1 79 ? 0.023 14.763 1.318 1.00 0.00 79 TYR A N 8
ATOM 12122 C CA . TYR A 1 79 ? 1.194 14.670 0.462 1.00 0.00 79 TYR A CA 8
ATOM 12123 C C . TYR A 1 79 ? 0.963 13.674 -0.675 1.00 0.00 79 TYR A C 8
ATOM 12124 O O . TYR A 1 79 ? 1.803 13.535 -1.563 1.00 0.00 79 TYR A O 8
ATOM 12142 N N . VAL A 1 80 ? -0.179 13.006 -0.612 1.00 0.00 80 VAL A N 8
ATOM 12143 C CA . VAL A 1 80 ? -0.531 12.026 -1.626 1.00 0.00 80 VAL A CA 8
ATOM 12144 C C . VAL A 1 80 ? -2.036 12.095 -1.895 1.00 0.00 80 VAL A C 8
ATOM 12145 O O . VAL A 1 80 ? -2.669 11.076 -2.166 1.00 0.00 80 VAL A O 8
ATOM 12158 N N . ASN A 1 81 ? -2.565 13.307 -1.811 1.00 0.00 81 ASN A N 8
ATOM 12159 C CA . ASN A 1 81 ? -3.983 13.522 -2.043 1.00 0.00 81 ASN A CA 8
ATOM 12160 C C . ASN A 1 81 ? -4.366 12.944 -3.406 1.00 0.00 81 ASN A C 8
ATOM 12161 O O . ASN A 1 81 ? -3.806 13.334 -4.430 1.00 0.00 81 ASN A O 8
ATOM 12172 N N . GLY A 1 82 ? -5.319 12.023 -3.377 1.00 0.00 82 GLY A N 8
ATOM 12173 C CA . GLY A 1 82 ? -5.783 11.387 -4.598 1.00 0.00 82 GLY A CA 8
ATOM 12174 C C . GLY A 1 82 ? -4.619 11.119 -5.554 1.00 0.00 82 GLY A C 8
ATOM 12175 O O . GLY A 1 82 ? -4.804 11.091 -6.769 1.00 0.00 82 GLY A O 8
ATOM 12179 N N . ALA A 1 83 ? -3.446 10.929 -4.968 1.00 0.00 83 ALA A N 8
ATOM 12180 C CA . ALA A 1 83 ? -2.252 10.665 -5.752 1.00 0.00 83 ALA A CA 8
ATOM 12181 C C . ALA A 1 83 ? -2.282 9.217 -6.247 1.00 0.00 83 ALA A C 8
ATOM 12182 O O . ALA A 1 83 ? -3.211 8.471 -5.939 1.00 0.00 83 ALA A O 8
ATOM 12189 N N . GLU A 1 84 ? -1.255 8.862 -7.004 1.00 0.00 84 GLU A N 8
ATOM 12190 C CA . GLU A 1 84 ? -1.152 7.517 -7.544 1.00 0.00 84 GLU A CA 8
ATOM 12191 C C . GLU A 1 84 ? 0.301 7.039 -7.505 1.00 0.00 84 GLU A C 8
ATOM 12192 O O . GLU A 1 84 ? 1.127 7.487 -8.298 1.00 0.00 84 GLU A O 8
ATOM 12204 N N . LEU A 1 85 ? 0.567 6.135 -6.573 1.00 0.00 85 LEU A N 8
ATOM 12205 C CA . LEU A 1 85 ? 1.906 5.592 -6.420 1.00 0.00 85 LEU A CA 8
ATOM 12206 C C . LEU A 1 85 ? 2.198 4.633 -7.576 1.00 0.00 85 LEU A C 8
ATOM 12207 O O . LEU A 1 85 ? 1.657 3.529 -7.624 1.00 0.00 85 LEU A O 8
ATOM 12223 N N . ASP A 1 86 ? 3.053 5.089 -8.480 1.00 0.00 86 ASP A N 8
ATOM 12224 C CA . ASP A 1 86 ? 3.423 4.286 -9.632 1.00 0.00 86 ASP A CA 8
ATOM 12225 C C . ASP A 1 86 ? 4.749 3.577 -9.350 1.00 0.00 86 ASP A C 8
ATOM 12226 O O . ASP A 1 86 ? 5.663 4.167 -8.776 1.00 0.00 86 ASP A O 8
ATOM 12235 N N . TYR A 1 87 ? 4.812 2.320 -9.766 1.00 0.00 87 TYR A N 8
ATOM 12236 C CA . TYR A 1 87 ? 6.011 1.525 -9.565 1.00 0.00 87 TYR A CA 8
ATOM 12237 C C . TYR A 1 87 ? 7.012 1.745 -10.701 1.00 0.00 87 TYR A C 8
ATOM 12238 O O . TYR A 1 87 ? 6.689 1.531 -11.868 1.00 0.00 87 TYR A O 8
ATOM 12256 N N . VAL A 1 88 ? 8.208 2.169 -10.319 1.00 0.00 88 VAL A N 8
ATOM 12257 C CA . VAL A 1 88 ? 9.258 2.420 -11.291 1.00 0.00 88 VAL A CA 8
ATOM 12258 C C . VAL A 1 88 ? 10.500 1.608 -10.916 1.00 0.00 88 VAL A C 8
ATOM 12259 O O . VAL A 1 88 ? 10.633 1.161 -9.777 1.00 0.00 88 VAL A O 8
ATOM 12272 N N . VAL A 1 89 ? 11.377 1.440 -11.895 1.00 0.00 89 VAL A N 8
ATOM 12273 C CA . VAL A 1 89 ? 12.602 0.690 -11.681 1.00 0.00 89 VAL A CA 8
ATOM 12274 C C . VAL A 1 89 ? 13.804 1.612 -11.895 1.00 0.00 89 VAL A C 8
ATOM 12275 O O . VAL A 1 89 ? 13.903 2.281 -12.923 1.00 0.00 89 VAL A O 8
ATOM 12288 N N . ASP A 1 90 ? 14.687 1.620 -10.907 1.00 0.00 90 ASP A N 8
ATOM 12289 C CA . ASP A 1 90 ? 15.878 2.449 -10.973 1.00 0.00 90 ASP A CA 8
ATOM 12290 C C . ASP A 1 90 ? 16.877 1.986 -9.911 1.00 0.00 90 ASP A C 8
ATOM 12291 O O . ASP A 1 90 ? 16.777 0.870 -9.405 1.00 0.00 90 ASP A O 8
ATOM 12300 N N . PHE A 1 91 ? 17.817 2.868 -9.604 1.00 0.00 91 PHE A N 8
ATOM 12301 C CA . PHE A 1 91 ? 18.833 2.564 -8.611 1.00 0.00 91 PHE A CA 8
ATOM 12302 C C . PHE A 1 91 ? 19.251 1.094 -8.687 1.00 0.00 91 PHE A C 8
ATOM 12303 O O . PHE A 1 91 ? 19.370 0.534 -9.776 1.00 0.00 91 PHE A O 8
ATOM 12320 N N . MET A 1 92 ? 19.462 0.511 -7.516 1.00 0.00 92 MET A N 8
ATOM 12321 C CA . MET A 1 92 ? 19.864 -0.883 -7.436 1.00 0.00 92 MET A CA 8
ATOM 12322 C C . MET A 1 92 ? 18.672 -1.812 -7.674 1.00 0.00 92 MET A C 8
ATOM 12323 O O . MET A 1 92 ? 18.843 -3.020 -7.832 1.00 0.00 92 MET A O 8
ATOM 12337 N N . GLY A 1 93 ? 17.490 -1.213 -7.692 1.00 0.00 93 GLY A N 8
ATOM 12338 C CA . GLY A 1 93 ? 16.270 -1.972 -7.908 1.00 0.00 93 GLY A CA 8
ATOM 12339 C C . GLY A 1 93 ? 15.125 -1.056 -8.347 1.00 0.00 93 GLY A C 8
ATOM 12340 O O . GLY A 1 93 ? 15.018 -0.709 -9.522 1.00 0.00 93 GLY A O 8
ATOM 12344 N N . GLY A 1 94 ? 14.298 -0.691 -7.378 1.00 0.00 94 GLY A N 8
ATOM 12345 C CA . GLY A 1 94 ? 13.165 0.178 -7.649 1.00 0.00 94 GLY A CA 8
ATOM 12346 C C . GLY A 1 94 ? 11.848 -0.506 -7.277 1.00 0.00 94 GLY A C 8
ATOM 12347 O O . GLY A 1 94 ? 11.849 -1.619 -6.753 1.00 0.00 94 GLY A O 8
ATOM 12351 N N . GLY A 1 95 ? 10.757 0.189 -7.561 1.00 0.00 95 GLY A N 8
ATOM 12352 C CA . GLY A 1 95 ? 9.436 -0.338 -7.263 1.00 0.00 95 GLY A CA 8
ATOM 12353 C C . GLY A 1 95 ? 8.609 0.674 -6.466 1.00 0.00 95 GLY A C 8
ATOM 12354 O O . GLY A 1 95 ? 7.454 0.413 -6.133 1.00 0.00 95 GLY A O 8
ATOM 12358 N N . PHE A 1 96 ? 9.233 1.808 -6.184 1.00 0.00 96 PHE A N 8
ATOM 12359 C CA . PHE A 1 96 ? 8.570 2.860 -5.433 1.00 0.00 96 PHE A CA 8
ATOM 12360 C C . PHE A 1 96 ? 8.703 4.209 -6.144 1.00 0.00 96 PHE A C 8
ATOM 12361 O O . PHE A 1 96 ? 9.779 4.804 -6.157 1.00 0.00 96 PHE A O 8
ATOM 12378 N N . THR A 1 97 ? 7.593 4.650 -6.718 1.00 0.00 97 THR A N 8
ATOM 12379 C CA . THR A 1 97 ? 7.572 5.917 -7.429 1.00 0.00 97 THR A CA 8
ATOM 12380 C C . THR A 1 97 ? 6.188 6.563 -7.328 1.00 0.00 97 THR A C 8
ATOM 12381 O O . THR A 1 97 ? 5.185 5.868 -7.178 1.00 0.00 97 THR A O 8
ATOM 12392 N N . ILE A 1 98 ? 6.180 7.885 -7.413 1.00 0.00 98 ILE A N 8
ATOM 12393 C CA . ILE A 1 98 ? 4.936 8.632 -7.333 1.00 0.00 98 ILE A CA 8
ATOM 12394 C C . ILE A 1 98 ? 4.859 9.613 -8.505 1.00 0.00 98 ILE A C 8
ATOM 12395 O O . ILE A 1 98 ? 5.757 10.431 -8.694 1.00 0.00 98 ILE A O 8
ATOM 12411 N N . ARG A 1 99 ? 3.777 9.497 -9.261 1.00 0.00 99 ARG A N 8
ATOM 12412 C CA . ARG A 1 99 ? 3.570 10.363 -10.409 1.00 0.00 99 ARG A CA 8
ATOM 12413 C C . ARG A 1 99 ? 2.336 11.242 -10.196 1.00 0.00 99 ARG A C 8
ATOM 12414 O O . ARG A 1 99 ? 1.211 10.808 -10.438 1.00 0.00 99 ARG A O 8
ATOM 12435 N N . ASN A 1 100 ? 2.589 12.462 -9.745 1.00 0.00 100 ASN A N 8
ATOM 12436 C CA . ASN A 1 100 ? 1.512 13.406 -9.496 1.00 0.00 100 ASN A CA 8
ATOM 12437 C C . ASN A 1 100 ? 1.156 14.122 -10.800 1.00 0.00 100 ASN A C 8
ATOM 12438 O O . ASN A 1 100 ? 1.989 14.231 -11.700 1.00 0.00 100 ASN A O 8
ATOM 12449 N N . PRO A 1 101 ? -0.114 14.604 -10.863 1.00 0.00 101 PRO A N 8
ATOM 12450 C CA . PRO A 1 101 ? -0.590 15.307 -12.043 1.00 0.00 101 PRO A CA 8
ATOM 12451 C C . PRO A 1 101 ? -0.012 16.723 -12.108 1.00 0.00 101 PRO A C 8
ATOM 12452 O O . PRO A 1 101 ? -0.413 17.596 -11.340 1.00 0.00 101 PRO A O 8
ATOM 12463 N N . MET A 1 1 ? -14.225 8.433 21.880 1.00 0.00 1 MET A N 9
ATOM 12464 C CA . MET A 1 1 ? -15.063 7.246 21.850 1.00 0.00 1 MET A CA 9
ATOM 12465 C C . MET A 1 1 ? -16.028 7.286 20.663 1.00 0.00 1 MET A C 9
ATOM 12466 O O . MET A 1 1 ? -17.243 7.335 20.847 1.00 0.00 1 MET A O 9
ATOM 12480 N N . GLN A 1 2 ? -15.450 7.265 19.471 1.00 0.00 2 GLN A N 9
ATOM 12481 C CA . GLN A 1 2 ? -16.243 7.298 18.254 1.00 0.00 2 GLN A CA 9
ATOM 12482 C C . GLN A 1 2 ? -15.495 6.604 17.114 1.00 0.00 2 GLN A C 9
ATOM 12483 O O . GLN A 1 2 ? -14.346 6.197 17.278 1.00 0.00 2 GLN A O 9
ATOM 12497 N N . GLU A 1 3 ? -16.178 6.489 15.984 1.00 0.00 3 GLU A N 9
ATOM 12498 C CA . GLU A 1 3 ? -15.593 5.851 14.817 1.00 0.00 3 GLU A CA 9
ATOM 12499 C C . GLU A 1 3 ? -14.531 6.758 14.193 1.00 0.00 3 GLU A C 9
ATOM 12500 O O . GLU A 1 3 ? -14.790 7.930 13.924 1.00 0.00 3 GLU A O 9
ATOM 12512 N N . GLN A 1 4 ? -13.357 6.182 13.981 1.00 0.00 4 GLN A N 9
ATOM 12513 C CA . GLN A 1 4 ? -12.254 6.924 13.393 1.00 0.00 4 GLN A CA 9
ATOM 12514 C C . GLN A 1 4 ? -12.298 6.820 11.868 1.00 0.00 4 GLN A C 9
ATOM 12515 O O . GLN A 1 4 ? -11.683 5.928 11.285 1.00 0.00 4 GLN A O 9
ATOM 12529 N N . ALA A 1 5 ? -13.031 7.744 11.264 1.00 0.00 5 ALA A N 9
ATOM 12530 C CA . ALA A 1 5 ? -13.163 7.767 9.817 1.00 0.00 5 ALA A CA 9
ATOM 12531 C C . ALA A 1 5 ? -11.774 7.875 9.184 1.00 0.00 5 ALA A C 9
ATOM 12532 O O . ALA A 1 5 ? -11.299 8.975 8.904 1.00 0.00 5 ALA A O 9
ATOM 12539 N N . GLN A 1 6 ? -11.161 6.719 8.978 1.00 0.00 6 GLN A N 9
ATOM 12540 C CA . GLN A 1 6 ? -9.836 6.670 8.383 1.00 0.00 6 GLN A CA 9
ATOM 12541 C C . GLN A 1 6 ? -9.925 6.213 6.925 1.00 0.00 6 GLN A C 9
ATOM 12542 O O . GLN A 1 6 ? -9.235 5.279 6.521 1.00 0.00 6 GLN A O 9
ATOM 12556 N N . GLN A 1 7 ? -10.780 6.894 6.177 1.00 0.00 7 GLN A N 9
ATOM 12557 C CA . GLN A 1 7 ? -10.968 6.570 4.773 1.00 0.00 7 GLN A CA 9
ATOM 12558 C C . GLN A 1 7 ? -10.554 7.753 3.895 1.00 0.00 7 GLN A C 9
ATOM 12559 O O . GLN A 1 7 ? -11.328 8.690 3.705 1.00 0.00 7 GLN A O 9
ATOM 12573 N N . PHE A 1 8 ? -9.335 7.670 3.383 1.00 0.00 8 PHE A N 9
ATOM 12574 C CA . PHE A 1 8 ? -8.809 8.722 2.530 1.00 0.00 8 PHE A CA 9
ATOM 12575 C C . PHE A 1 8 ? -8.779 8.278 1.066 1.00 0.00 8 PHE A C 9
ATOM 12576 O O . PHE A 1 8 ? -8.811 7.083 0.776 1.00 0.00 8 PHE A O 9
ATOM 12593 N N . ILE A 1 9 ? -8.719 9.264 0.183 1.00 0.00 9 ILE A N 9
ATOM 12594 C CA . ILE A 1 9 ? -8.685 8.989 -1.243 1.00 0.00 9 ILE A CA 9
ATOM 12595 C C . ILE A 1 9 ? -7.256 8.627 -1.655 1.00 0.00 9 ILE A C 9
ATOM 12596 O O . ILE A 1 9 ? -6.360 9.469 -1.606 1.00 0.00 9 ILE A O 9
ATOM 12612 N N . PHE A 1 10 ? -7.088 7.374 -2.051 1.00 0.00 10 PHE A N 9
ATOM 12613 C CA . PHE A 1 10 ? -5.783 6.891 -2.470 1.00 0.00 10 PHE A CA 9
ATOM 12614 C C . PHE A 1 10 ? -5.916 5.641 -3.343 1.00 0.00 10 PHE A C 9
ATOM 12615 O O . PHE A 1 10 ? -6.609 4.693 -2.975 1.00 0.00 10 PHE A O 9
ATOM 12632 N N . LYS A 1 11 ? -5.242 5.680 -4.483 1.00 0.00 11 LYS A N 9
ATOM 12633 C CA . LYS A 1 11 ? -5.276 4.563 -5.411 1.00 0.00 11 LYS A CA 9
ATOM 12634 C C . LYS A 1 11 ? -3.855 4.263 -5.894 1.00 0.00 11 LYS A C 9
ATOM 12635 O O . LYS A 1 11 ? -3.164 5.152 -6.389 1.00 0.00 11 LYS A O 9
ATOM 12654 N N . VAL A 1 12 ? -3.462 3.008 -5.734 1.00 0.00 12 VAL A N 9
ATOM 12655 C CA . VAL A 1 12 ? -2.137 2.581 -6.148 1.00 0.00 12 VAL A CA 9
ATOM 12656 C C . VAL A 1 12 ? -2.249 1.760 -7.434 1.00 0.00 12 VAL A C 9
ATOM 12657 O O . VAL A 1 12 ? -3.254 1.087 -7.660 1.00 0.00 12 VAL A O 9
ATOM 12670 N N . THR A 1 13 ? -1.203 1.842 -8.244 1.00 0.00 13 THR A N 9
ATOM 12671 C CA . THR A 1 13 ? -1.172 1.115 -9.502 1.00 0.00 13 THR A CA 9
ATOM 12672 C C . THR A 1 13 ? -1.198 -0.393 -9.247 1.00 0.00 13 THR A C 9
ATOM 12673 O O . THR A 1 13 ? -0.610 -0.873 -8.279 1.00 0.00 13 THR A O 9
ATOM 12684 N N . ASP A 1 14 ? -1.886 -1.099 -10.132 1.00 0.00 14 ASP A N 9
ATOM 12685 C CA . ASP A 1 14 ? -1.997 -2.543 -10.015 1.00 0.00 14 ASP A CA 9
ATOM 12686 C C . ASP A 1 14 ? -0.602 -3.144 -9.831 1.00 0.00 14 ASP A C 9
ATOM 12687 O O . ASP A 1 14 ? -0.441 -4.148 -9.139 1.00 0.00 14 ASP A O 9
ATOM 12696 N N . LYS A 1 15 ? 0.372 -2.503 -10.461 1.00 0.00 15 LYS A N 9
ATOM 12697 C CA . LYS A 1 15 ? 1.748 -2.962 -10.375 1.00 0.00 15 LYS A CA 9
ATOM 12698 C C . LYS A 1 15 ? 2.235 -2.831 -8.931 1.00 0.00 15 LYS A C 9
ATOM 12699 O O . LYS A 1 15 ? 2.877 -3.739 -8.404 1.00 0.00 15 LYS A O 9
ATOM 12718 N N . ALA A 1 16 ? 1.910 -1.696 -8.330 1.00 0.00 16 ALA A N 9
ATOM 12719 C CA . ALA A 1 16 ? 2.306 -1.435 -6.957 1.00 0.00 16 ALA A CA 9
ATOM 12720 C C . ALA A 1 16 ? 1.816 -2.576 -6.064 1.00 0.00 16 ALA A C 9
ATOM 12721 O O . ALA A 1 16 ? 2.561 -3.075 -5.222 1.00 0.00 16 ALA A O 9
ATOM 12728 N N . VAL A 1 17 ? 0.565 -2.957 -6.278 1.00 0.00 17 VAL A N 9
ATOM 12729 C CA . VAL A 1 17 ? -0.034 -4.030 -5.503 1.00 0.00 17 VAL A CA 9
ATOM 12730 C C . VAL A 1 17 ? 0.543 -5.370 -5.963 1.00 0.00 17 VAL A C 9
ATOM 12731 O O . VAL A 1 17 ? 0.967 -6.182 -5.143 1.00 0.00 17 VAL A O 9
ATOM 12744 N N . GLU A 1 18 ? 0.541 -5.559 -7.275 1.00 0.00 18 GLU A N 9
ATOM 12745 C CA . GLU A 1 18 ? 1.060 -6.786 -7.854 1.00 0.00 18 GLU A CA 9
ATOM 12746 C C . GLU A 1 18 ? 2.527 -6.978 -7.466 1.00 0.00 18 GLU A C 9
ATOM 12747 O O . GLU A 1 18 ? 3.033 -8.099 -7.473 1.00 0.00 18 GLU A O 9
ATOM 12759 N N . GLU A 1 19 ? 3.169 -5.867 -7.137 1.00 0.00 19 GLU A N 9
ATOM 12760 C CA . GLU A 1 19 ? 4.568 -5.898 -6.747 1.00 0.00 19 GLU A CA 9
ATOM 12761 C C . GLU A 1 19 ? 4.727 -6.602 -5.398 1.00 0.00 19 GLU A C 9
ATOM 12762 O O . GLU A 1 19 ? 5.154 -7.754 -5.341 1.00 0.00 19 GLU A O 9
ATOM 12774 N N . ILE A 1 20 ? 4.376 -5.879 -4.345 1.00 0.00 20 ILE A N 9
ATOM 12775 C CA . ILE A 1 20 ? 4.474 -6.420 -3.000 1.00 0.00 20 ILE A CA 9
ATOM 12776 C C . ILE A 1 20 ? 3.842 -7.813 -2.967 1.00 0.00 20 ILE A C 9
ATOM 12777 O O . ILE A 1 20 ? 4.171 -8.627 -2.106 1.00 0.00 20 ILE A O 9
ATOM 12793 N N . LYS A 1 21 ? 2.946 -8.043 -3.915 1.00 0.00 21 LYS A N 9
ATOM 12794 C CA . LYS A 1 21 ? 2.264 -9.323 -4.005 1.00 0.00 21 LYS A CA 9
ATOM 12795 C C . LYS A 1 21 ? 3.302 -10.447 -4.046 1.00 0.00 21 LYS A C 9
ATOM 12796 O O . LYS A 1 21 ? 3.104 -11.502 -3.447 1.00 0.00 21 LYS A O 9
ATOM 12815 N N . LYS A 1 22 ? 4.387 -10.181 -4.759 1.00 0.00 22 LYS A N 9
ATOM 12816 C CA . LYS A 1 22 ? 5.457 -11.156 -4.885 1.00 0.00 22 LYS A CA 9
ATOM 12817 C C . LYS A 1 22 ? 6.262 -11.195 -3.585 1.00 0.00 22 LYS A C 9
ATOM 12818 O O . LYS A 1 22 ? 6.619 -12.270 -3.104 1.00 0.00 22 LYS A O 9
ATOM 12837 N N . VAL A 1 23 ? 6.525 -10.011 -3.053 1.00 0.00 23 VAL A N 9
ATOM 12838 C CA . VAL A 1 23 ? 7.282 -9.896 -1.818 1.00 0.00 23 VAL A CA 9
ATOM 12839 C C . VAL A 1 23 ? 6.496 -10.553 -0.681 1.00 0.00 23 VAL A C 9
ATOM 12840 O O . VAL A 1 23 ? 7.081 -11.176 0.203 1.00 0.00 23 VAL A O 9
ATOM 12853 N N . ALA A 1 24 ? 5.183 -10.390 -0.741 1.00 0.00 24 ALA A N 9
ATOM 12854 C CA . ALA A 1 24 ? 4.311 -10.960 0.273 1.00 0.00 24 ALA A CA 9
ATOM 12855 C C . ALA A 1 24 ? 4.259 -12.479 0.099 1.00 0.00 24 ALA A C 9
ATOM 12856 O O . ALA A 1 24 ? 4.256 -13.220 1.081 1.00 0.00 24 ALA A O 9
ATOM 12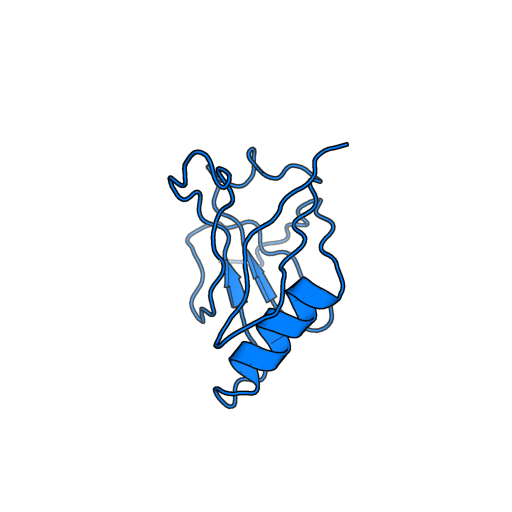863 N N . GLN A 1 25 ? 4.218 -12.898 -1.158 1.00 0.00 25 GLN A N 9
ATOM 12864 C CA . GLN A 1 25 ? 4.166 -14.315 -1.473 1.00 0.00 25 GLN A CA 9
ATOM 12865 C C . GLN A 1 25 ? 5.471 -14.999 -1.062 1.00 0.00 25 GLN A C 9
ATOM 12866 O O . GLN A 1 25 ? 5.461 -16.140 -0.603 1.00 0.00 25 GLN A O 9
ATOM 12880 N N . GLU A 1 26 ? 6.564 -14.272 -1.241 1.00 0.00 26 GLU A N 9
ATOM 12881 C CA . GLU A 1 26 ? 7.875 -14.794 -0.895 1.00 0.00 26 GLU A CA 9
ATOM 12882 C C . GLU A 1 26 ? 8.032 -14.870 0.626 1.00 0.00 26 GLU A C 9
ATOM 12883 O O . GLU A 1 26 ? 9.010 -15.423 1.126 1.00 0.00 26 GLU A O 9
ATOM 12895 N N . ASN A 1 27 ? 7.052 -14.308 1.318 1.00 0.00 27 ASN A N 9
ATOM 12896 C CA . ASN A 1 27 ? 7.069 -14.305 2.771 1.00 0.00 27 ASN A CA 9
ATOM 12897 C C . ASN A 1 27 ? 5.941 -15.198 3.291 1.00 0.00 27 ASN A C 9
ATOM 12898 O O . ASN A 1 27 ? 5.638 -15.191 4.483 1.00 0.00 27 ASN A O 9
ATOM 12909 N N . ASN A 1 28 ? 5.350 -15.947 2.372 1.00 0.00 28 ASN A N 9
ATOM 12910 C CA . ASN A 1 28 ? 4.263 -16.845 2.723 1.00 0.00 28 ASN A CA 9
ATOM 12911 C C . ASN A 1 28 ? 3.166 -16.054 3.438 1.00 0.00 28 ASN A C 9
ATOM 12912 O O . ASN A 1 28 ? 2.496 -16.578 4.327 1.00 0.00 28 ASN A O 9
ATOM 12923 N N . ILE A 1 29 ? 3.015 -14.804 3.023 1.00 0.00 29 ILE A N 9
ATOM 12924 C CA . ILE A 1 29 ? 2.011 -13.936 3.613 1.00 0.00 29 ILE A CA 9
ATOM 12925 C C . ILE A 1 29 ? 0.783 -13.891 2.702 1.00 0.00 29 ILE A C 9
ATOM 12926 O O . ILE A 1 29 ? 0.906 -13.999 1.483 1.00 0.00 29 ILE A O 9
ATOM 12942 N N . GLU A 1 30 ? -0.374 -13.732 3.328 1.00 0.00 30 GLU A N 9
ATOM 12943 C CA . GLU A 1 30 ? -1.624 -13.672 2.589 1.00 0.00 30 GLU A CA 9
ATOM 12944 C C . GLU A 1 30 ? -2.416 -12.425 2.987 1.00 0.00 30 GLU A C 9
ATOM 12945 O O . GLU A 1 30 ? -3.564 -12.258 2.576 1.00 0.00 30 GLU A O 9
ATOM 12957 N N . ASN A 1 31 ? -1.773 -11.583 3.782 1.00 0.00 31 ASN A N 9
ATOM 12958 C CA . ASN A 1 31 ? -2.403 -10.356 4.240 1.00 0.00 31 ASN A CA 9
ATOM 12959 C C . ASN A 1 31 ? -1.328 -9.295 4.483 1.00 0.00 31 ASN A C 9
ATOM 12960 O O . ASN A 1 31 ? -1.097 -8.891 5.622 1.00 0.00 31 ASN A O 9
ATOM 12971 N N . PRO A 1 32 ? -0.683 -8.864 3.367 1.00 0.00 32 PRO A N 9
ATOM 12972 C CA . PRO A 1 32 ? 0.362 -7.857 3.448 1.00 0.00 32 PRO A CA 9
ATOM 12973 C C . PRO A 1 32 ? -0.233 -6.467 3.684 1.00 0.00 32 PRO A C 9
ATOM 12974 O O . PRO A 1 32 ? -1.284 -6.137 3.138 1.00 0.00 32 PRO A O 9
ATOM 12985 N N . ILE A 1 33 ? 0.466 -5.691 4.499 1.00 0.00 33 ILE A N 9
ATOM 12986 C CA . ILE A 1 33 ? 0.021 -4.344 4.814 1.00 0.00 33 ILE A CA 9
ATOM 12987 C C . ILE A 1 33 ? 1.137 -3.352 4.482 1.00 0.00 33 ILE A C 9
ATOM 12988 O O . ILE A 1 33 ? 2.050 -3.149 5.281 1.00 0.00 33 ILE A O 9
ATOM 13004 N N . LEU A 1 34 ? 1.028 -2.760 3.302 1.00 0.00 34 LEU A N 9
ATOM 13005 C CA . LEU A 1 34 ? 2.017 -1.793 2.855 1.00 0.00 34 LEU A CA 9
ATOM 13006 C C . LEU A 1 34 ? 1.575 -0.389 3.270 1.00 0.00 34 LEU A C 9
ATOM 13007 O O . LEU A 1 34 ? 0.438 0.008 3.018 1.00 0.00 34 LEU A O 9
ATOM 13023 N N . ARG A 1 35 ? 2.497 0.325 3.899 1.00 0.00 35 ARG A N 9
ATOM 13024 C CA . ARG A 1 35 ? 2.217 1.677 4.352 1.00 0.00 35 ARG A CA 9
ATOM 13025 C C . ARG A 1 35 ? 2.982 2.691 3.499 1.00 0.00 35 ARG A C 9
ATOM 13026 O O . ARG A 1 35 ? 4.172 2.518 3.239 1.00 0.00 35 ARG A O 9
ATOM 13047 N N . ILE A 1 36 ? 2.267 3.728 3.086 1.00 0.00 36 ILE A N 9
ATOM 13048 C CA . ILE A 1 36 ? 2.864 4.770 2.268 1.00 0.00 36 ILE A CA 9
ATOM 13049 C C . ILE A 1 36 ? 3.468 5.843 3.177 1.00 0.00 36 ILE A C 9
ATOM 13050 O O . ILE A 1 36 ? 2.741 6.602 3.816 1.00 0.00 36 ILE A O 9
ATOM 13066 N N . ARG A 1 37 ? 4.792 5.871 3.206 1.00 0.00 37 ARG A N 9
ATOM 13067 C CA . ARG A 1 37 ? 5.502 6.838 4.025 1.00 0.00 37 ARG A CA 9
ATOM 13068 C C . ARG A 1 37 ? 6.439 7.683 3.159 1.00 0.00 37 ARG A C 9
ATOM 13069 O O . ARG A 1 37 ? 6.841 7.258 2.077 1.00 0.00 37 ARG A O 9
ATOM 13090 N N . VAL A 1 38 ? 6.758 8.864 3.667 1.00 0.00 38 VAL A N 9
ATOM 13091 C CA . VAL A 1 38 ? 7.640 9.772 2.953 1.00 0.00 38 VAL A CA 9
ATOM 13092 C C . VAL A 1 38 ? 9.093 9.353 3.184 1.00 0.00 38 VAL A C 9
ATOM 13093 O O . VAL A 1 38 ? 9.488 9.070 4.314 1.00 0.00 38 VAL A O 9
ATOM 13106 N N . VAL A 1 39 ? 9.848 9.326 2.096 1.00 0.00 39 VAL A N 9
ATOM 13107 C CA . VAL A 1 39 ? 11.249 8.947 2.167 1.00 0.00 39 VAL A CA 9
ATOM 13108 C C . VAL A 1 39 ? 12.105 10.056 1.552 1.00 0.00 39 VAL A C 9
ATOM 13109 O O . VAL A 1 39 ? 12.443 10.001 0.370 1.00 0.00 39 VAL A O 9
ATOM 13122 N N . PRO A 1 40 ? 12.439 11.062 2.403 1.00 0.00 40 PRO A N 9
ATOM 13123 C CA . PRO A 1 40 ? 13.249 12.183 1.955 1.00 0.00 40 PRO A CA 9
ATOM 13124 C C . PRO A 1 40 ? 14.716 11.774 1.808 1.00 0.00 40 PRO A C 9
ATOM 13125 O O . PRO A 1 40 ? 15.561 12.596 1.455 1.00 0.00 40 PRO A O 9
ATOM 13136 N N . GLY A 1 41 ? 14.974 10.504 2.085 1.00 0.00 41 GLY A N 9
ATOM 13137 C CA . GLY A 1 41 ? 16.325 9.976 1.987 1.00 0.00 41 GLY A CA 9
ATOM 13138 C C . GLY A 1 41 ? 16.537 9.257 0.654 1.00 0.00 41 GLY A C 9
ATOM 13139 O O . GLY A 1 41 ? 16.774 8.050 0.626 1.00 0.00 41 GLY A O 9
ATOM 13143 N N . GLY A 1 42 ? 16.445 10.028 -0.420 1.00 0.00 42 GLY A N 9
ATOM 13144 C CA . GLY A 1 42 ? 16.624 9.479 -1.753 1.00 0.00 42 GLY A CA 9
ATOM 13145 C C . GLY A 1 42 ? 17.607 10.324 -2.566 1.00 0.00 42 GLY A C 9
ATOM 13146 O O . GLY A 1 42 ? 17.202 11.245 -3.274 1.00 0.00 42 GLY A O 9
ATOM 13150 N N . CYS A 1 43 ? 18.880 9.980 -2.438 1.00 0.00 43 CYS A N 9
ATOM 13151 C CA . CYS A 1 43 ? 19.924 10.696 -3.151 1.00 0.00 43 CYS A CA 9
ATOM 13152 C C . CYS A 1 43 ? 19.559 10.721 -4.637 1.00 0.00 43 CYS A C 9
ATOM 13153 O O . CYS A 1 43 ? 19.931 11.648 -5.355 1.00 0.00 43 CYS A O 9
ATOM 13161 N N . SER A 1 44 ? 18.836 9.692 -5.054 1.00 0.00 44 SER A N 9
ATOM 13162 C CA . SER A 1 44 ? 18.417 9.585 -6.441 1.00 0.00 44 SER A CA 9
ATOM 13163 C C . SER A 1 44 ? 17.060 10.265 -6.632 1.00 0.00 44 SER A C 9
ATOM 13164 O O . SER A 1 44 ? 16.781 10.816 -7.696 1.00 0.00 44 SER A O 9
ATOM 13172 N N . GLY A 1 45 ? 16.251 10.205 -5.584 1.00 0.00 45 GLY A N 9
ATOM 13173 C CA . GLY A 1 45 ? 14.930 10.809 -5.622 1.00 0.00 45 GLY A CA 9
ATOM 13174 C C . GLY A 1 45 ? 14.094 10.377 -4.415 1.00 0.00 45 GLY A C 9
ATOM 13175 O O . GLY A 1 45 ? 14.107 9.208 -4.033 1.00 0.00 45 GLY A O 9
ATOM 13179 N N . PHE A 1 46 ? 13.388 11.345 -3.849 1.00 0.00 46 PHE A N 9
ATOM 13180 C CA . PHE A 1 46 ? 12.548 11.080 -2.693 1.00 0.00 46 PHE A CA 9
ATOM 13181 C C . PHE A 1 46 ? 11.177 10.554 -3.121 1.00 0.00 46 PHE A C 9
ATOM 13182 O O . PHE A 1 46 ? 10.380 11.289 -3.701 1.00 0.00 46 PHE A O 9
ATOM 13199 N N . GLN A 1 47 ? 10.944 9.285 -2.817 1.00 0.00 47 GLN A N 9
ATOM 13200 C CA . GLN A 1 47 ? 9.683 8.652 -3.163 1.00 0.00 47 GLN A CA 9
ATOM 13201 C C . GLN A 1 47 ? 9.177 7.804 -1.995 1.00 0.00 47 GLN A C 9
ATOM 13202 O O . GLN A 1 47 ? 9.939 7.472 -1.089 1.00 0.00 47 GLN A O 9
ATOM 13216 N N . TYR A 1 48 ? 7.894 7.477 -2.055 1.00 0.00 48 TYR A N 9
ATOM 13217 C CA . TYR A 1 48 ? 7.277 6.673 -1.013 1.00 0.00 48 TYR A CA 9
ATOM 13218 C C . TYR A 1 48 ? 7.492 5.181 -1.272 1.00 0.00 48 TYR A C 9
ATOM 13219 O O . TYR A 1 48 ? 6.853 4.601 -2.148 1.00 0.00 48 TYR A O 9
ATOM 13237 N N . ALA A 1 49 ? 8.395 4.602 -0.494 1.00 0.00 49 ALA A N 9
ATOM 13238 C CA . ALA A 1 49 ? 8.702 3.188 -0.628 1.00 0.00 49 ALA A CA 9
ATOM 13239 C C . ALA A 1 49 ? 7.642 2.368 0.110 1.00 0.00 49 ALA A C 9
ATOM 13240 O O . ALA A 1 49 ? 6.956 2.883 0.991 1.00 0.00 49 ALA A O 9
ATOM 13247 N N . MET A 1 50 ? 7.542 1.105 -0.278 1.00 0.00 50 MET A N 9
ATOM 13248 C CA . MET A 1 50 ? 6.577 0.208 0.336 1.00 0.00 50 MET A CA 9
ATOM 13249 C C . MET A 1 50 ? 7.215 -0.585 1.478 1.00 0.00 50 MET A C 9
ATOM 13250 O O . MET A 1 50 ? 8.418 -0.482 1.714 1.00 0.00 50 MET A O 9
ATOM 13264 N N . GLY A 1 51 ? 6.381 -1.359 2.157 1.00 0.00 51 GLY A N 9
ATOM 13265 C CA . GLY A 1 51 ? 6.848 -2.169 3.268 1.00 0.00 51 GLY A CA 9
ATOM 13266 C C . GLY A 1 51 ? 5.690 -2.929 3.918 1.00 0.00 51 GLY A C 9
ATOM 13267 O O . GLY A 1 51 ? 4.799 -2.322 4.510 1.00 0.00 51 GLY A O 9
ATOM 13271 N N . PHE A 1 52 ? 5.740 -4.246 3.786 1.00 0.00 52 PHE A N 9
ATOM 13272 C CA . PHE A 1 52 ? 4.706 -5.096 4.353 1.00 0.00 52 PHE A CA 9
ATOM 13273 C C . PHE A 1 52 ? 4.768 -5.088 5.882 1.00 0.00 52 PHE A C 9
ATOM 13274 O O . PHE A 1 52 ? 5.811 -5.376 6.466 1.00 0.00 52 PHE A O 9
ATOM 13291 N N . ASP A 1 53 ? 3.636 -4.755 6.486 1.00 0.00 53 ASP A N 9
ATOM 13292 C CA . ASP A 1 53 ? 3.549 -4.706 7.935 1.00 0.00 53 ASP A CA 9
ATOM 13293 C C . ASP A 1 53 ? 2.448 -5.658 8.408 1.00 0.00 53 ASP A C 9
ATOM 13294 O O . ASP A 1 53 ? 1.742 -6.250 7.592 1.00 0.00 53 ASP A O 9
ATOM 13303 N N . ASP A 1 54 ? 2.335 -5.776 9.723 1.00 0.00 54 ASP A N 9
ATOM 13304 C CA . ASP A 1 54 ? 1.332 -6.645 10.313 1.00 0.00 54 ASP A CA 9
ATOM 13305 C C . ASP A 1 54 ? 0.874 -6.055 11.648 1.00 0.00 54 ASP A C 9
ATOM 13306 O O . ASP A 1 54 ? 1.084 -6.655 12.701 1.00 0.00 54 ASP A O 9
ATOM 13315 N N . THR A 1 55 ? 0.256 -4.886 11.561 1.00 0.00 55 THR A N 9
ATOM 13316 C CA . THR A 1 55 ? -0.234 -4.208 12.749 1.00 0.00 55 THR A CA 9
ATOM 13317 C C . THR A 1 55 ? -0.997 -2.940 12.362 1.00 0.00 55 THR A C 9
ATOM 13318 O O . THR A 1 55 ? -0.690 -2.310 11.351 1.00 0.00 55 THR A O 9
ATOM 13329 N N . VAL A 1 56 ? -1.978 -2.602 13.188 1.00 0.00 56 VAL A N 9
ATOM 13330 C CA . VAL A 1 56 ? -2.787 -1.420 12.945 1.00 0.00 56 VAL A CA 9
ATOM 13331 C C . VAL A 1 56 ? -2.227 -0.249 13.755 1.00 0.00 56 VAL A C 9
ATOM 13332 O O . VAL A 1 56 ? -1.561 -0.453 14.768 1.00 0.00 56 VAL A O 9
ATOM 13345 N N . GLU A 1 57 ? -2.518 0.952 13.277 1.00 0.00 57 GLU A N 9
ATOM 13346 C CA . GLU A 1 57 ? -2.052 2.156 13.944 1.00 0.00 57 GLU A CA 9
ATOM 13347 C C . GLU A 1 57 ? -3.222 2.875 14.619 1.00 0.00 57 GLU A C 9
ATOM 13348 O O . GLU A 1 57 ? -4.380 2.522 14.404 1.00 0.00 57 GLU A O 9
ATOM 13360 N N . GLU A 1 58 ? -2.878 3.870 15.423 1.00 0.00 58 GLU A N 9
ATOM 13361 C CA . GLU A 1 58 ? -3.885 4.642 16.132 1.00 0.00 58 GLU A CA 9
ATOM 13362 C C . GLU A 1 58 ? -4.421 5.762 15.238 1.00 0.00 58 GLU A C 9
ATOM 13363 O O . GLU A 1 58 ? -4.667 6.872 15.708 1.00 0.00 58 GLU A O 9
ATOM 13375 N N . GLY A 1 59 ? -4.585 5.433 13.965 1.00 0.00 59 GLY A N 9
ATOM 13376 C CA . GLY A 1 59 ? -5.088 6.397 13.002 1.00 0.00 59 GLY A CA 9
ATOM 13377 C C . GLY A 1 59 ? -4.470 6.166 11.621 1.00 0.00 59 GLY A C 9
ATOM 13378 O O . GLY A 1 59 ? -3.826 7.056 11.068 1.00 0.00 59 GLY A O 9
ATOM 13382 N N . ASP A 1 60 ? -4.688 4.966 11.105 1.00 0.00 60 ASP A N 9
ATOM 13383 C CA . ASP A 1 60 ? -4.161 4.606 9.799 1.00 0.00 60 ASP A CA 9
ATOM 13384 C C . ASP A 1 60 ? -5.323 4.340 8.840 1.00 0.00 60 ASP A C 9
ATOM 13385 O O . ASP A 1 60 ? -6.307 3.703 9.213 1.00 0.00 60 ASP A O 9
ATOM 13394 N N . HIS A 1 61 ? -5.171 4.842 7.624 1.00 0.00 61 HIS A N 9
ATOM 13395 C CA . HIS A 1 61 ? -6.195 4.667 6.608 1.00 0.00 61 HIS A CA 9
ATOM 13396 C C . HIS A 1 61 ? -6.323 3.183 6.259 1.00 0.00 61 HIS A C 9
ATOM 13397 O O . HIS A 1 61 ? -5.355 2.557 5.830 1.00 0.00 61 HIS A O 9
ATOM 13411 N N . VAL A 1 62 ? -7.526 2.664 6.455 1.00 0.00 62 VAL A N 9
ATOM 13412 C CA . VAL A 1 62 ? -7.793 1.265 6.166 1.00 0.00 62 VAL A CA 9
ATOM 13413 C C . VAL A 1 62 ? -8.383 1.143 4.760 1.00 0.00 62 VAL A C 9
ATOM 13414 O O . VAL A 1 62 ? -9.557 1.442 4.547 1.00 0.00 62 VAL A O 9
ATOM 13427 N N . PHE A 1 63 ? -7.542 0.703 3.836 1.00 0.00 63 PHE A N 9
ATOM 13428 C CA . PHE A 1 63 ? -7.966 0.538 2.456 1.00 0.00 63 PHE A CA 9
ATOM 13429 C C . PHE A 1 63 ? -7.853 -0.924 2.019 1.00 0.00 63 PHE A C 9
ATOM 13430 O O . PHE A 1 63 ? -6.750 -1.456 1.897 1.00 0.00 63 PHE A O 9
ATOM 13447 N N . GLU A 1 64 ? -9.008 -1.533 1.795 1.00 0.00 64 GLU A N 9
ATOM 13448 C CA . GLU A 1 64 ? -9.053 -2.923 1.374 1.00 0.00 64 GLU A CA 9
ATOM 13449 C C . GLU A 1 64 ? -8.747 -3.035 -0.121 1.00 0.00 64 GLU A C 9
ATOM 13450 O O . GLU A 1 64 ? -9.413 -2.407 -0.943 1.00 0.00 64 GLU A O 9
ATOM 13462 N N . TYR A 1 65 ? -7.740 -3.839 -0.428 1.00 0.00 65 TYR A N 9
ATOM 13463 C CA . TYR A 1 65 ? -7.339 -4.042 -1.810 1.00 0.00 65 TYR A CA 9
ATOM 13464 C C . TYR A 1 65 ? -7.649 -5.468 -2.268 1.00 0.00 65 TYR A C 9
ATOM 13465 O O . TYR A 1 65 ? -8.396 -6.187 -1.606 1.00 0.00 65 TYR A O 9
ATOM 13483 N N . ASP A 1 66 ? -7.060 -5.835 -3.396 1.00 0.00 66 ASP A N 9
ATOM 13484 C CA . ASP A 1 66 ? -7.264 -7.162 -3.950 1.00 0.00 66 ASP A CA 9
ATOM 13485 C C . ASP A 1 66 ? -6.627 -8.200 -3.024 1.00 0.00 66 ASP A C 9
ATOM 13486 O O . ASP A 1 66 ? -5.618 -8.812 -3.371 1.00 0.00 66 ASP A O 9
ATOM 13495 N N . GLY A 1 67 ? -7.243 -8.367 -1.862 1.00 0.00 67 GLY A N 9
ATOM 13496 C CA . GLY A 1 67 ? -6.750 -9.320 -0.883 1.00 0.00 67 GLY A CA 9
ATOM 13497 C C . GLY A 1 67 ? -5.672 -8.690 0.001 1.00 0.00 67 GLY A C 9
ATOM 13498 O O . GLY A 1 67 ? -5.396 -9.180 1.095 1.00 0.00 67 GLY A O 9
ATOM 13502 N N . VAL A 1 68 ? -5.092 -7.612 -0.506 1.00 0.00 68 VAL A N 9
ATOM 13503 C CA . VAL A 1 68 ? -4.051 -6.909 0.224 1.00 0.00 68 VAL A CA 9
ATOM 13504 C C . VAL A 1 68 ? -4.668 -5.724 0.970 1.00 0.00 68 VAL A C 9
ATOM 13505 O O . VAL A 1 68 ? -5.837 -5.398 0.767 1.00 0.00 68 VAL A O 9
ATOM 13518 N N . LYS A 1 69 ? -3.855 -5.110 1.817 1.00 0.00 69 LYS A N 9
ATOM 13519 C CA . LYS A 1 69 ? -4.306 -3.968 2.594 1.00 0.00 69 LYS A CA 9
ATOM 13520 C C . LYS A 1 69 ? -3.208 -2.903 2.612 1.00 0.00 69 LYS A C 9
ATOM 13521 O O . LYS A 1 69 ? -2.023 -3.227 2.536 1.00 0.00 69 LYS A O 9
ATOM 13540 N N . VAL A 1 70 ? -3.640 -1.655 2.713 1.00 0.00 70 VAL A N 9
ATOM 13541 C CA . VAL A 1 70 ? -2.708 -0.540 2.742 1.00 0.00 70 VAL A CA 9
ATOM 13542 C C . VAL A 1 70 ? -3.067 0.388 3.904 1.00 0.00 70 VAL A C 9
ATOM 13543 O O . VAL A 1 70 ? -4.225 0.460 4.311 1.00 0.00 70 VAL A O 9
ATOM 13556 N N . VAL A 1 71 ? -2.051 1.076 4.404 1.00 0.00 71 VAL A N 9
ATOM 13557 C CA . VAL A 1 71 ? -2.245 1.998 5.511 1.00 0.00 71 VAL A CA 9
ATOM 13558 C C . VAL A 1 71 ? -1.323 3.206 5.331 1.00 0.00 71 VAL A C 9
ATOM 13559 O O . VAL A 1 71 ? -0.105 3.084 5.446 1.00 0.00 71 VAL A O 9
ATOM 13572 N N . ILE A 1 72 ? -1.940 4.344 5.051 1.00 0.00 72 ILE A N 9
ATOM 13573 C CA . ILE A 1 72 ? -1.191 5.573 4.854 1.00 0.00 72 ILE A CA 9
ATOM 13574 C C . ILE A 1 72 ? -1.107 6.333 6.179 1.00 0.00 72 ILE A C 9
ATOM 13575 O O . ILE A 1 72 ? -1.922 6.117 7.075 1.00 0.00 72 ILE A O 9
ATOM 13591 N N . ASP A 1 73 ? -0.116 7.208 6.262 1.00 0.00 73 ASP A N 9
ATOM 13592 C CA . ASP A 1 73 ? 0.085 8.001 7.463 1.00 0.00 73 ASP A CA 9
ATOM 13593 C C . ASP A 1 73 ? -0.759 9.275 7.374 1.00 0.00 73 ASP A C 9
ATOM 13594 O O . ASP A 1 73 ? -1.156 9.685 6.285 1.00 0.00 73 ASP A O 9
ATOM 13603 N N . PRO A 1 74 ? -1.013 9.880 8.565 1.00 0.00 74 PRO A N 9
ATOM 13604 C CA . PRO A 1 74 ? -1.802 11.098 8.632 1.00 0.00 74 PRO A CA 9
ATOM 13605 C C . PRO A 1 74 ? -0.990 12.304 8.154 1.00 0.00 74 PRO A C 9
ATOM 13606 O O . PRO A 1 74 ? -1.557 13.310 7.731 1.00 0.00 74 PRO A O 9
ATOM 13617 N N . PHE A 1 75 ? 0.325 12.162 8.236 1.00 0.00 75 PHE A N 9
ATOM 13618 C CA . PHE A 1 75 ? 1.220 13.226 7.817 1.00 0.00 75 PHE A CA 9
ATOM 13619 C C . PHE A 1 75 ? 1.561 13.103 6.330 1.00 0.00 75 PHE A C 9
ATOM 13620 O O . PHE A 1 75 ? 1.926 14.087 5.690 1.00 0.00 75 PHE A O 9
ATOM 13637 N N . SER A 1 76 ? 1.429 11.885 5.825 1.00 0.00 76 SER A N 9
ATOM 13638 C CA . SER A 1 76 ? 1.719 11.620 4.426 1.00 0.00 76 SER A CA 9
ATOM 13639 C C . SER A 1 76 ? 0.460 11.831 3.582 1.00 0.00 76 SER A C 9
ATOM 13640 O O . SER A 1 76 ? 0.543 11.991 2.366 1.00 0.00 76 SER A O 9
ATOM 13648 N N . MET A 1 77 ? -0.677 11.823 4.262 1.00 0.00 77 MET A N 9
ATOM 13649 C CA . MET A 1 77 ? -1.952 12.011 3.590 1.00 0.00 77 MET A CA 9
ATOM 13650 C C . MET A 1 77 ? -1.966 13.320 2.798 1.00 0.00 77 MET A C 9
ATOM 13651 O O . MET A 1 77 ? -2.333 13.336 1.624 1.00 0.00 77 MET A O 9
ATOM 13665 N N . PRO A 1 78 ? -1.552 14.415 3.490 1.00 0.00 78 PRO A N 9
ATOM 13666 C CA . PRO A 1 78 ? -1.514 15.726 2.864 1.00 0.00 78 PRO A CA 9
ATOM 13667 C C . PRO A 1 78 ? -0.328 15.841 1.904 1.00 0.00 78 PRO A C 9
ATOM 13668 O O . PRO A 1 78 ? -0.113 16.890 1.299 1.00 0.00 78 PRO A O 9
ATOM 13679 N N . TYR A 1 79 ? 0.412 14.747 1.794 1.00 0.00 79 TYR A N 9
ATOM 13680 C CA . TYR A 1 79 ? 1.570 14.712 0.918 1.00 0.00 79 TYR A CA 9
ATOM 13681 C C . TYR A 1 79 ? 1.285 13.881 -0.335 1.00 0.00 79 TYR A C 9
ATOM 13682 O O . TYR A 1 79 ? 1.933 14.063 -1.365 1.00 0.00 79 TYR A O 9
ATOM 13700 N N . VAL A 1 80 ? 0.315 12.988 -0.206 1.00 0.00 80 VAL A N 9
ATOM 13701 C CA . VAL A 1 80 ? -0.064 12.130 -1.316 1.00 0.00 80 VAL A CA 9
ATOM 13702 C C . VAL A 1 80 ? -1.589 12.085 -1.422 1.00 0.00 80 VAL A C 9
ATOM 13703 O O . VAL A 1 80 ? -2.170 11.019 -1.622 1.00 0.00 80 VAL A O 9
ATOM 13716 N N . ASN A 1 81 ? -2.195 13.255 -1.283 1.00 0.00 81 ASN A N 9
ATOM 13717 C CA . ASN A 1 81 ? -3.642 13.362 -1.361 1.00 0.00 81 ASN A CA 9
ATOM 13718 C C . ASN A 1 81 ? -4.066 13.430 -2.830 1.00 0.00 81 ASN A C 9
ATOM 13719 O O . ASN A 1 81 ? -3.384 14.043 -3.649 1.00 0.00 81 ASN A O 9
ATOM 13730 N N . GLY A 1 82 ? -5.190 12.791 -3.119 1.00 0.00 82 GLY A N 9
ATOM 13731 C CA . GLY A 1 82 ? -5.713 12.771 -4.474 1.00 0.00 82 GLY A CA 9
ATOM 13732 C C . GLY A 1 82 ? -4.602 12.482 -5.486 1.00 0.00 82 GLY A C 9
ATOM 13733 O O . GLY A 1 82 ? -4.391 13.256 -6.418 1.00 0.00 82 GLY A O 9
ATOM 13737 N N . ALA A 1 83 ? -3.921 11.367 -5.268 1.00 0.00 83 ALA A N 9
ATOM 13738 C CA . ALA A 1 83 ? -2.837 10.967 -6.149 1.00 0.00 83 ALA A CA 9
ATOM 13739 C C . ALA A 1 83 ? -2.665 9.448 -6.082 1.00 0.00 83 ALA A C 9
ATOM 13740 O O . ALA A 1 83 ? -3.254 8.790 -5.225 1.00 0.00 83 ALA A O 9
ATOM 13747 N N . GLU A 1 84 ? -1.856 8.935 -6.997 1.00 0.00 84 GLU A N 9
ATOM 13748 C CA . GLU A 1 84 ? -1.600 7.506 -7.053 1.00 0.00 84 GLU A CA 9
ATOM 13749 C C . GLU A 1 84 ? -0.095 7.235 -6.997 1.00 0.00 84 GLU A C 9
ATOM 13750 O O . GLU A 1 84 ? 0.704 8.054 -7.448 1.00 0.00 84 GLU A O 9
ATOM 13762 N N . LEU A 1 85 ? 0.246 6.082 -6.439 1.00 0.00 85 LEU A N 9
ATOM 13763 C CA . LEU A 1 85 ? 1.640 5.693 -6.318 1.00 0.00 85 LEU A CA 9
ATOM 13764 C C . LEU A 1 85 ? 1.941 4.572 -7.316 1.00 0.00 85 LEU A C 9
ATOM 13765 O O . LEU A 1 85 ? 1.486 3.443 -7.142 1.00 0.00 85 LEU A O 9
ATOM 13781 N N . ASP A 1 86 ? 2.704 4.925 -8.340 1.00 0.00 86 ASP A N 9
ATOM 13782 C CA . ASP A 1 86 ? 3.071 3.963 -9.366 1.00 0.00 86 ASP A CA 9
ATOM 13783 C C . ASP A 1 86 ? 4.440 3.366 -9.033 1.00 0.00 86 ASP A C 9
ATOM 13784 O O . ASP A 1 86 ? 5.466 4.020 -9.212 1.00 0.00 86 ASP A O 9
ATOM 13793 N N . TYR A 1 87 ? 4.411 2.130 -8.556 1.00 0.00 87 TYR A N 9
ATOM 13794 C CA . TYR A 1 87 ? 5.637 1.437 -8.197 1.00 0.00 87 TYR A CA 9
ATOM 13795 C C . TYR A 1 87 ? 6.257 0.753 -9.417 1.00 0.00 87 TYR A C 9
ATOM 13796 O O . TYR A 1 87 ? 5.641 -0.124 -10.021 1.00 0.00 87 TYR A O 9
ATOM 13814 N N . VAL A 1 88 ? 7.468 1.179 -9.742 1.00 0.00 88 VAL A N 9
ATOM 13815 C CA . VAL A 1 88 ? 8.179 0.618 -10.879 1.00 0.00 88 VAL A CA 9
ATOM 13816 C C . VAL A 1 88 ? 8.697 -0.775 -10.514 1.00 0.00 88 VAL A C 9
ATOM 13817 O O . VAL A 1 88 ? 9.032 -1.033 -9.359 1.00 0.00 88 VAL A O 9
ATOM 13830 N N . VAL A 1 89 ? 8.747 -1.635 -11.520 1.00 0.00 89 VAL A N 9
ATOM 13831 C CA . VAL A 1 89 ? 9.219 -2.994 -11.320 1.00 0.00 89 VAL A CA 9
ATOM 13832 C C . VAL A 1 89 ? 10.299 -3.313 -12.356 1.00 0.00 89 VAL A C 9
ATOM 13833 O O . VAL A 1 89 ? 10.019 -3.365 -13.553 1.00 0.00 89 VAL A O 9
ATOM 13846 N N . ASP A 1 90 ? 11.510 -3.518 -11.859 1.00 0.00 90 ASP A N 9
ATOM 13847 C CA . ASP A 1 90 ? 12.632 -3.830 -12.727 1.00 0.00 90 ASP A CA 9
ATOM 13848 C C . ASP A 1 90 ? 13.794 -4.357 -11.882 1.00 0.00 90 ASP A C 9
ATOM 13849 O O . ASP A 1 90 ? 13.578 -4.966 -10.836 1.00 0.00 90 ASP A O 9
ATOM 13858 N N . PHE A 1 91 ? 15.000 -4.103 -12.368 1.00 0.00 91 PHE A N 9
ATOM 13859 C CA . PHE A 1 91 ? 16.196 -4.545 -11.671 1.00 0.00 91 PHE A CA 9
ATOM 13860 C C . PHE A 1 91 ? 16.241 -3.981 -10.249 1.00 0.00 91 PHE A C 9
ATOM 13861 O O . PHE A 1 91 ? 17.026 -4.439 -9.420 1.00 0.00 91 PHE A O 9
ATOM 13878 N N . MET A 1 92 ? 15.389 -2.995 -10.011 1.00 0.00 92 MET A N 9
ATOM 13879 C CA . MET A 1 92 ? 15.322 -2.363 -8.704 1.00 0.00 92 MET A CA 9
ATOM 13880 C C . MET A 1 92 ? 14.453 -3.180 -7.745 1.00 0.00 92 MET A C 9
ATOM 13881 O O . MET A 1 92 ? 14.179 -2.745 -6.627 1.00 0.00 92 MET A O 9
ATOM 13895 N N . GLY A 1 93 ? 14.044 -4.348 -8.216 1.00 0.00 93 GLY A N 9
ATOM 13896 C CA . GLY A 1 93 ? 13.212 -5.229 -7.415 1.00 0.00 93 GLY A CA 9
ATOM 13897 C C . GLY A 1 93 ? 11.969 -4.496 -6.905 1.00 0.00 93 GLY A C 9
ATOM 13898 O O . GLY A 1 93 ? 11.339 -4.930 -5.942 1.00 0.00 93 GLY A O 9
ATOM 13902 N N . GLY A 1 94 ? 11.653 -3.397 -7.575 1.00 0.00 94 GLY A N 9
ATOM 13903 C CA . GLY A 1 94 ? 10.497 -2.600 -7.202 1.00 0.00 94 GLY A CA 9
ATOM 13904 C C . GLY A 1 94 ? 10.909 -1.168 -6.852 1.00 0.00 94 GLY A C 9
ATOM 13905 O O . GLY A 1 94 ? 11.214 -0.870 -5.699 1.00 0.00 94 GLY A O 9
ATOM 13909 N N . GLY A 1 95 ? 10.903 -0.320 -7.870 1.00 0.00 95 GLY A N 9
ATOM 13910 C CA . GLY A 1 95 ? 11.272 1.073 -7.685 1.00 0.00 95 GLY A CA 9
ATOM 13911 C C . GLY A 1 95 ? 10.076 1.897 -7.202 1.00 0.00 95 GLY A C 9
ATOM 13912 O O . GLY A 1 95 ? 9.043 1.341 -6.831 1.00 0.00 95 GLY A O 9
ATOM 13916 N N . PHE A 1 96 ? 10.256 3.210 -7.221 1.00 0.00 96 PHE A N 9
ATOM 13917 C CA . PHE A 1 96 ? 9.206 4.116 -6.789 1.00 0.00 96 PHE A CA 9
ATOM 13918 C C . PHE A 1 96 ? 8.957 5.205 -7.835 1.00 0.00 96 PHE A C 9
ATOM 13919 O O . PHE A 1 96 ? 9.901 5.749 -8.406 1.00 0.00 96 PHE A O 9
ATOM 13936 N N . THR A 1 97 ? 7.682 5.490 -8.054 1.00 0.00 97 THR A N 9
ATOM 13937 C CA . THR A 1 97 ? 7.298 6.505 -9.021 1.00 0.00 97 THR A CA 9
ATOM 13938 C C . THR A 1 97 ? 5.899 7.039 -8.705 1.00 0.00 97 THR A C 9
ATOM 13939 O O . THR A 1 97 ? 4.980 6.265 -8.441 1.00 0.00 97 THR A O 9
ATOM 13950 N N . ILE A 1 98 ? 5.782 8.358 -8.745 1.00 0.00 98 ILE A N 9
ATOM 13951 C CA . ILE A 1 98 ? 4.511 9.005 -8.466 1.00 0.00 98 ILE A CA 9
ATOM 13952 C C . ILE A 1 98 ? 3.975 9.640 -9.751 1.00 0.00 98 ILE A C 9
ATOM 13953 O O . ILE A 1 98 ? 4.692 10.372 -10.432 1.00 0.00 98 ILE A O 9
ATOM 13969 N N . ARG A 1 99 ? 2.719 9.337 -10.044 1.00 0.00 99 ARG A N 9
ATOM 13970 C CA . ARG A 1 99 ? 2.078 9.869 -11.234 1.00 0.00 99 ARG A CA 9
ATOM 13971 C C . ARG A 1 99 ? 1.027 10.913 -10.851 1.00 0.00 99 ARG A C 9
ATOM 13972 O O . ARG A 1 99 ? 0.044 10.593 -10.184 1.00 0.00 99 ARG A O 9
ATOM 13993 N N . ASN A 1 100 ? 1.271 12.140 -11.288 1.00 0.00 100 ASN A N 9
ATOM 13994 C CA . ASN A 1 100 ? 0.358 13.232 -10.998 1.00 0.00 100 ASN A CA 9
ATOM 13995 C C . ASN A 1 100 ? -0.176 13.807 -12.312 1.00 0.00 100 ASN A C 9
ATOM 13996 O O . ASN A 1 100 ? 0.594 14.296 -13.138 1.00 0.00 100 ASN A O 9
ATOM 14007 N N . PRO A 1 101 ? -1.524 13.726 -12.469 1.00 0.00 101 PRO A N 9
ATOM 14008 C CA . PRO A 1 101 ? -2.170 14.232 -13.669 1.00 0.00 101 PRO A CA 9
ATOM 14009 C C . PRO A 1 101 ? -2.228 15.761 -13.657 1.00 0.00 101 PRO A C 9
ATOM 14010 O O . PRO A 1 101 ? -2.990 16.350 -12.891 1.00 0.00 101 PRO A O 9
ATOM 14021 N N . MET A 1 1 ? -15.769 -2.384 16.309 1.00 0.00 1 MET A N 10
ATOM 14022 C CA . MET A 1 1 ? -14.962 -2.682 17.481 1.00 0.00 1 MET A CA 10
ATOM 14023 C C . MET A 1 1 ? -13.550 -2.112 17.333 1.00 0.00 1 MET A C 10
ATOM 14024 O O . MET A 1 1 ? -12.665 -2.771 16.789 1.00 0.00 1 MET A O 10
ATOM 14038 N N . GLN A 1 2 ? -13.383 -0.894 17.827 1.00 0.00 2 GLN A N 10
ATOM 14039 C CA . GLN A 1 2 ? -12.093 -0.228 17.757 1.00 0.00 2 GLN A CA 10
ATOM 14040 C C . GLN A 1 2 ? -11.540 -0.291 16.332 1.00 0.00 2 GLN A C 10
ATOM 14041 O O . GLN A 1 2 ? -10.614 -1.051 16.055 1.00 0.00 2 GLN A O 10
ATOM 14055 N N . GLU A 1 3 ? -12.132 0.518 15.465 1.00 0.00 3 GLU A N 10
ATOM 14056 C CA . GLU A 1 3 ? -11.710 0.564 14.076 1.00 0.00 3 GLU A CA 10
ATOM 14057 C C . GLU A 1 3 ? -11.866 1.981 13.520 1.00 0.00 3 GLU A C 10
ATOM 14058 O O . GLU A 1 3 ? -12.755 2.721 13.938 1.00 0.00 3 GLU A O 10
ATOM 14070 N N . GLN A 1 4 ? -10.987 2.316 12.587 1.00 0.00 4 GLN A N 10
ATOM 14071 C CA . GLN A 1 4 ? -11.016 3.631 11.970 1.00 0.00 4 GLN A CA 10
ATOM 14072 C C . GLN A 1 4 ? -11.609 3.544 10.562 1.00 0.00 4 GLN A C 10
ATOM 14073 O O . GLN A 1 4 ? -10.877 3.389 9.585 1.00 0.00 4 GLN A O 10
ATOM 14087 N N . ALA A 1 5 ? -12.928 3.648 10.503 1.00 0.00 5 ALA A N 10
ATOM 14088 C CA . ALA A 1 5 ? -13.627 3.583 9.230 1.00 0.00 5 ALA A CA 10
ATOM 14089 C C . ALA A 1 5 ? -13.351 4.860 8.435 1.00 0.00 5 ALA A C 10
ATOM 14090 O O . ALA A 1 5 ? -13.844 5.932 8.784 1.00 0.00 5 ALA A O 10
ATOM 14097 N N . GLN A 1 6 ? -12.563 4.705 7.382 1.00 0.00 6 GLN A N 10
ATOM 14098 C CA . GLN A 1 6 ? -12.215 5.832 6.534 1.00 0.00 6 GLN A CA 10
ATOM 14099 C C . GLN A 1 6 ? -11.442 5.353 5.304 1.00 0.00 6 GLN A C 10
ATOM 14100 O O . GLN A 1 6 ? -10.467 4.614 5.428 1.00 0.00 6 GLN A O 10
ATOM 14114 N N . GLN A 1 7 ? -11.906 5.794 4.144 1.00 0.00 7 GLN A N 10
ATOM 14115 C CA . GLN A 1 7 ? -11.271 5.420 2.892 1.00 0.00 7 GLN A CA 10
ATOM 14116 C C . GLN A 1 7 ? -10.787 6.666 2.148 1.00 0.00 7 GLN A C 10
ATOM 14117 O O . GLN A 1 7 ? -11.587 7.389 1.556 1.00 0.00 7 GLN A O 10
ATOM 14131 N N . PHE A 1 8 ? -9.481 6.880 2.203 1.00 0.00 8 PHE A N 10
ATOM 14132 C CA . PHE A 1 8 ? -8.881 8.026 1.542 1.00 0.00 8 PHE A CA 10
ATOM 14133 C C . PHE A 1 8 ? -8.830 7.821 0.027 1.00 0.00 8 PHE A C 10
ATOM 14134 O O . PHE A 1 8 ? -8.947 6.695 -0.455 1.00 0.00 8 PHE A O 10
ATOM 14151 N N . ILE A 1 9 ? -8.656 8.926 -0.683 1.00 0.00 9 ILE A N 10
ATOM 14152 C CA . ILE A 1 9 ? -8.589 8.881 -2.133 1.00 0.00 9 ILE A CA 10
ATOM 14153 C C . ILE A 1 9 ? -7.192 8.427 -2.561 1.00 0.00 9 ILE A C 10
ATOM 14154 O O . ILE A 1 9 ? -6.220 9.166 -2.405 1.00 0.00 9 ILE A O 10
ATOM 14170 N N . PHE A 1 10 ? -7.135 7.214 -3.091 1.00 0.00 10 PHE A N 10
ATOM 14171 C CA . PHE A 1 10 ? -5.872 6.653 -3.542 1.00 0.00 10 PHE A CA 10
ATOM 14172 C C . PHE A 1 10 ? -6.103 5.520 -4.544 1.00 0.00 10 PHE A C 10
ATOM 14173 O O . PHE A 1 10 ? -6.959 4.663 -4.331 1.00 0.00 10 PHE A O 10
ATOM 14190 N N . LYS A 1 11 ? -5.324 5.553 -5.615 1.00 0.00 11 LYS A N 10
ATOM 14191 C CA . LYS A 1 11 ? -5.432 4.540 -6.650 1.00 0.00 11 LYS A CA 10
ATOM 14192 C C . LYS A 1 11 ? -4.030 4.110 -7.086 1.00 0.00 11 LYS A C 10
ATOM 14193 O O . LYS A 1 11 ? -3.301 4.888 -7.700 1.00 0.00 11 LYS A O 10
ATOM 14212 N N . VAL A 1 12 ? -3.695 2.873 -6.752 1.00 0.00 12 VAL A N 10
ATOM 14213 C CA . VAL A 1 12 ? -2.393 2.330 -7.101 1.00 0.00 12 VAL A CA 10
ATOM 14214 C C . VAL A 1 12 ? -2.561 1.282 -8.203 1.00 0.00 12 VAL A C 10
ATOM 14215 O O . VAL A 1 12 ? -3.482 0.468 -8.155 1.00 0.00 12 VAL A O 10
ATOM 14228 N N . THR A 1 13 ? -1.656 1.336 -9.170 1.00 0.00 13 THR A N 10
ATOM 14229 C CA . THR A 1 13 ? -1.692 0.401 -10.282 1.00 0.00 13 THR A CA 10
ATOM 14230 C C . THR A 1 13 ? -1.612 -1.039 -9.771 1.00 0.00 13 THR A C 10
ATOM 14231 O O . THR A 1 13 ? -1.326 -1.270 -8.597 1.00 0.00 13 THR A O 10
ATOM 14242 N N . ASP A 1 14 ? -1.868 -1.969 -10.678 1.00 0.00 14 ASP A N 10
ATOM 14243 C CA . ASP A 1 14 ? -1.829 -3.381 -10.334 1.00 0.00 14 ASP A CA 10
ATOM 14244 C C . ASP A 1 14 ? -0.384 -3.788 -10.036 1.00 0.00 14 ASP A C 10
ATOM 14245 O O . ASP A 1 14 ? -0.142 -4.681 -9.226 1.00 0.00 14 ASP A O 10
ATOM 14254 N N . LYS A 1 15 ? 0.538 -3.113 -10.707 1.00 0.00 15 LYS A N 10
ATOM 14255 C CA . LYS A 1 15 ? 1.952 -3.393 -10.524 1.00 0.00 15 LYS A CA 10
ATOM 14256 C C . LYS A 1 15 ? 2.346 -3.082 -9.079 1.00 0.00 15 LYS A C 10
ATOM 14257 O O . LYS A 1 15 ? 3.037 -3.871 -8.437 1.00 0.00 15 LYS A O 10
ATOM 14276 N N . ALA A 1 16 ? 1.890 -1.930 -8.610 1.00 0.00 16 ALA A N 10
ATOM 14277 C CA . ALA A 1 16 ? 2.187 -1.504 -7.253 1.00 0.00 16 ALA A CA 10
ATOM 14278 C C . ALA A 1 16 ? 1.601 -2.517 -6.266 1.00 0.00 16 ALA A C 10
ATOM 14279 O O . ALA A 1 16 ? 2.305 -3.008 -5.385 1.00 0.00 16 ALA A O 10
ATOM 14286 N N . VAL A 1 17 ? 0.319 -2.798 -6.447 1.00 0.00 17 VAL A N 10
ATOM 14287 C CA . VAL A 1 17 ? -0.369 -3.743 -5.584 1.00 0.00 17 VAL A CA 10
ATOM 14288 C C . VAL A 1 17 ? 0.299 -5.114 -5.702 1.00 0.00 17 VAL A C 10
ATOM 14289 O O . VAL A 1 17 ? 0.717 -5.693 -4.700 1.00 0.00 17 VAL A O 10
ATOM 14302 N N . GLU A 1 18 ? 0.379 -5.595 -6.934 1.00 0.00 18 GLU A N 10
ATOM 14303 C CA . GLU A 1 18 ? 0.989 -6.887 -7.195 1.00 0.00 18 GLU A CA 10
ATOM 14304 C C . GLU A 1 18 ? 2.373 -6.961 -6.549 1.00 0.00 18 GLU A C 10
ATOM 14305 O O . GLU A 1 18 ? 2.850 -8.045 -6.217 1.00 0.00 18 GLU A O 10
ATOM 14317 N N . GLU A 1 19 ? 2.980 -5.794 -6.390 1.00 0.00 19 GLU A N 10
ATOM 14318 C CA . GLU A 1 19 ? 4.301 -5.713 -5.789 1.00 0.00 19 GLU A CA 10
ATOM 14319 C C . GLU A 1 19 ? 4.279 -6.303 -4.378 1.00 0.00 19 GLU A C 10
ATOM 14320 O O . GLU A 1 19 ? 5.233 -6.958 -3.960 1.00 0.00 19 GLU A O 10
ATOM 14332 N N . ILE A 1 20 ? 3.180 -6.050 -3.682 1.00 0.00 20 ILE A N 10
ATOM 14333 C CA . ILE A 1 20 ? 3.022 -6.548 -2.326 1.00 0.00 20 ILE A CA 10
ATOM 14334 C C . ILE A 1 20 ? 2.745 -8.052 -2.369 1.00 0.00 20 ILE A C 10
ATOM 14335 O O . ILE A 1 20 ? 3.195 -8.795 -1.498 1.00 0.00 20 ILE A O 10
ATOM 14351 N N . LYS A 1 21 ? 2.006 -8.457 -3.392 1.00 0.00 21 LYS A N 10
ATOM 14352 C CA . LYS A 1 21 ? 1.664 -9.859 -3.560 1.00 0.00 21 LYS A CA 10
ATOM 14353 C C . LYS A 1 21 ? 2.949 -10.685 -3.657 1.00 0.00 21 LYS A C 10
ATOM 14354 O O . LYS A 1 21 ? 3.058 -11.743 -3.040 1.00 0.00 21 LYS A O 10
ATOM 14373 N N . LYS A 1 22 ? 3.888 -10.169 -4.436 1.00 0.00 22 LYS A N 10
ATOM 14374 C CA . LYS A 1 22 ? 5.161 -10.846 -4.621 1.00 0.00 22 LYS A CA 10
ATOM 14375 C C . LYS A 1 22 ? 5.995 -10.712 -3.346 1.00 0.00 22 LYS A C 10
ATOM 14376 O O . LYS A 1 22 ? 6.529 -11.700 -2.843 1.00 0.00 22 LYS A O 10
ATOM 14395 N N . VAL A 1 23 ? 6.081 -9.483 -2.859 1.00 0.00 23 VAL A N 10
ATOM 14396 C CA . VAL A 1 23 ? 6.842 -9.208 -1.652 1.00 0.00 23 VAL A CA 10
ATOM 14397 C C . VAL A 1 23 ? 6.308 -10.075 -0.510 1.00 0.00 23 VAL A C 10
ATOM 14398 O O . VAL A 1 23 ? 7.082 -10.601 0.288 1.00 0.00 23 VAL A O 10
ATOM 14411 N N . ALA A 1 24 ? 4.990 -10.196 -0.467 1.00 0.00 24 ALA A N 10
ATOM 14412 C CA . ALA A 1 24 ? 4.344 -10.990 0.564 1.00 0.00 24 ALA A CA 10
ATOM 14413 C C . ALA A 1 24 ? 4.571 -12.475 0.275 1.00 0.00 24 ALA A C 10
ATOM 14414 O O . ALA A 1 24 ? 4.802 -13.261 1.193 1.00 0.00 24 ALA A O 10
ATOM 14421 N N . GLN A 1 25 ? 4.497 -12.815 -1.003 1.00 0.00 25 GLN A N 10
ATOM 14422 C CA . GLN A 1 25 ? 4.692 -14.192 -1.424 1.00 0.00 25 GLN A CA 10
ATOM 14423 C C . GLN A 1 25 ? 6.057 -14.702 -0.957 1.00 0.00 25 GLN A C 10
ATOM 14424 O O . GLN A 1 25 ? 6.183 -15.851 -0.536 1.00 0.00 25 GLN A O 10
ATOM 14438 N N . GLU A 1 26 ? 7.044 -13.822 -1.047 1.00 0.00 26 GLU A N 10
ATOM 14439 C CA . GLU A 1 26 ? 8.394 -14.169 -0.639 1.00 0.00 26 GLU A CA 10
ATOM 14440 C C . GLU A 1 26 ? 8.503 -14.173 0.887 1.00 0.00 26 GLU A C 10
ATOM 14441 O O . GLU A 1 26 ? 9.546 -14.524 1.438 1.00 0.00 26 GLU A O 10
ATOM 14453 N N . ASN A 1 27 ? 7.413 -13.778 1.527 1.00 0.00 27 ASN A N 10
ATOM 14454 C CA . ASN A 1 27 ? 7.372 -13.731 2.979 1.00 0.00 27 ASN A CA 10
ATOM 14455 C C . ASN A 1 27 ? 6.318 -14.717 3.488 1.00 0.00 27 ASN A C 10
ATOM 14456 O O . ASN A 1 27 ? 6.047 -14.778 4.686 1.00 0.00 27 ASN A O 10
ATOM 14467 N N . ASN A 1 28 ? 5.753 -15.465 2.551 1.00 0.00 28 ASN A N 10
ATOM 14468 C CA . ASN A 1 28 ? 4.735 -16.444 2.890 1.00 0.00 28 ASN A CA 10
ATOM 14469 C C . ASN A 1 28 ? 3.611 -15.758 3.669 1.00 0.00 28 ASN A C 10
ATOM 14470 O O . ASN A 1 28 ? 3.021 -16.354 4.569 1.00 0.00 28 ASN A O 10
ATOM 14481 N N . ILE A 1 29 ? 3.350 -14.514 3.296 1.00 0.00 29 ILE A N 10
ATOM 14482 C CA . ILE A 1 29 ? 2.308 -13.739 3.949 1.00 0.00 29 ILE A CA 10
ATOM 14483 C C . ILE A 1 29 ? 1.041 -13.774 3.093 1.00 0.00 29 ILE A C 10
ATOM 14484 O O . ILE A 1 29 ? 1.115 -13.730 1.866 1.00 0.00 29 ILE A O 10
ATOM 14500 N N . GLU A 1 30 ? -0.093 -13.852 3.774 1.00 0.00 30 GLU A N 10
ATOM 14501 C CA . GLU A 1 30 ? -1.375 -13.893 3.091 1.00 0.00 30 GLU A CA 10
ATOM 14502 C C . GLU A 1 30 ? -2.229 -12.688 3.491 1.00 0.00 30 GLU A C 10
ATOM 14503 O O . GLU A 1 30 ? -3.396 -12.597 3.115 1.00 0.00 30 GLU A O 10
ATOM 14515 N N . ASN A 1 31 ? -1.613 -11.793 4.249 1.00 0.00 31 ASN A N 10
ATOM 14516 C CA . ASN A 1 31 ? -2.301 -10.597 4.705 1.00 0.00 31 ASN A CA 10
ATOM 14517 C C . ASN A 1 31 ? -1.284 -9.472 4.903 1.00 0.00 31 ASN A C 10
ATOM 14518 O O . ASN A 1 31 ? -1.053 -9.029 6.027 1.00 0.00 31 ASN A O 10
ATOM 14529 N N . PRO A 1 32 ? -0.687 -9.030 3.763 1.00 0.00 32 PRO A N 10
ATOM 14530 C CA . PRO A 1 32 ? 0.300 -7.965 3.800 1.00 0.00 32 PRO A CA 10
ATOM 14531 C C . PRO A 1 32 ? -0.367 -6.605 4.019 1.00 0.00 32 PRO A C 10
ATOM 14532 O O . PRO A 1 32 ? -1.568 -6.457 3.799 1.00 0.00 32 PRO A O 10
ATOM 14543 N N . ILE A 1 33 ? 0.440 -5.647 4.449 1.00 0.00 33 ILE A N 10
ATOM 14544 C CA . ILE A 1 33 ? -0.057 -4.305 4.700 1.00 0.00 33 ILE A CA 10
ATOM 14545 C C . ILE A 1 33 ? 0.937 -3.285 4.141 1.00 0.00 33 ILE A C 10
ATOM 14546 O O . ILE A 1 33 ? 2.065 -3.184 4.623 1.00 0.00 33 ILE A O 10
ATOM 14562 N N . LEU A 1 34 ? 0.483 -2.554 3.134 1.00 0.00 34 LEU A N 10
ATOM 14563 C CA . LEU A 1 34 ? 1.319 -1.545 2.505 1.00 0.00 34 LEU A CA 10
ATOM 14564 C C . LEU A 1 34 ? 1.078 -0.195 3.184 1.00 0.00 34 LEU A C 10
ATOM 14565 O O . LEU A 1 34 ? -0.067 0.219 3.361 1.00 0.00 34 LEU A O 10
ATOM 14581 N N . ARG A 1 35 ? 2.175 0.454 3.544 1.00 0.00 35 ARG A N 10
ATOM 14582 C CA . ARG A 1 35 ? 2.098 1.749 4.199 1.00 0.00 35 ARG A CA 10
ATOM 14583 C C . ARG A 1 35 ? 2.817 2.810 3.364 1.00 0.00 35 ARG A C 10
ATOM 14584 O O . ARG A 1 35 ? 3.881 2.549 2.805 1.00 0.00 35 ARG A O 10
ATOM 14605 N N . ILE A 1 36 ? 2.207 3.985 3.306 1.00 0.00 36 ILE A N 10
ATOM 14606 C CA . ILE A 1 36 ? 2.776 5.086 2.548 1.00 0.00 36 ILE A CA 10
ATOM 14607 C C . ILE A 1 36 ? 3.649 5.938 3.472 1.00 0.00 36 ILE A C 10
ATOM 14608 O O . ILE A 1 36 ? 3.141 6.604 4.372 1.00 0.00 36 ILE A O 10
ATOM 14624 N N . ARG A 1 37 ? 4.949 5.888 3.217 1.00 0.00 37 ARG A N 10
ATOM 14625 C CA . ARG A 1 37 ? 5.897 6.646 4.014 1.00 0.00 37 ARG A CA 10
ATOM 14626 C C . ARG A 1 37 ? 6.812 7.472 3.108 1.00 0.00 37 ARG A C 10
ATOM 14627 O O . ARG A 1 37 ? 7.313 6.971 2.103 1.00 0.00 37 ARG A O 10
ATOM 14648 N N . VAL A 1 38 ? 7.002 8.725 3.495 1.00 0.00 38 VAL A N 10
ATOM 14649 C CA . VAL A 1 38 ? 7.847 9.626 2.730 1.00 0.00 38 VAL A CA 10
ATOM 14650 C C . VAL A 1 38 ? 9.315 9.326 3.040 1.00 0.00 38 VAL A C 10
ATOM 14651 O O . VAL A 1 38 ? 9.654 8.960 4.164 1.00 0.00 38 VAL A O 10
ATOM 14664 N N . VAL A 1 39 ? 10.147 9.494 2.023 1.00 0.00 39 VAL A N 10
ATOM 14665 C CA . VAL A 1 39 ? 11.571 9.246 2.172 1.00 0.00 39 VAL A CA 10
ATOM 14666 C C . VAL A 1 39 ? 12.344 10.126 1.188 1.00 0.00 39 VAL A C 10
ATOM 14667 O O . VAL A 1 39 ? 12.078 10.102 -0.013 1.00 0.00 39 VAL A O 10
ATOM 14680 N N . PRO A 1 40 ? 13.310 10.903 1.747 1.00 0.00 40 PRO A N 10
ATOM 14681 C CA . PRO A 1 40 ? 14.123 11.790 0.932 1.00 0.00 40 PRO A CA 10
ATOM 14682 C C . PRO A 1 40 ? 15.167 11.001 0.139 1.00 0.00 40 PRO A C 10
ATOM 14683 O O . PRO A 1 40 ? 16.104 10.451 0.715 1.00 0.00 40 PRO A O 10
ATOM 14694 N N . GLY A 1 41 ? 14.971 10.972 -1.171 1.00 0.00 41 GLY A N 10
ATOM 14695 C CA . GLY A 1 41 ? 15.884 10.260 -2.049 1.00 0.00 41 GLY A CA 10
ATOM 14696 C C . GLY A 1 41 ? 15.160 9.751 -3.297 1.00 0.00 41 GLY A C 10
ATOM 14697 O O . GLY A 1 41 ? 13.935 9.824 -3.382 1.00 0.00 41 GLY A O 10
ATOM 14701 N N . GLY A 1 42 ? 15.948 9.246 -4.235 1.00 0.00 42 GLY A N 10
ATOM 14702 C CA . GLY A 1 42 ? 15.398 8.725 -5.474 1.00 0.00 42 GLY A CA 10
ATOM 14703 C C . GLY A 1 42 ? 15.998 9.442 -6.685 1.00 0.00 42 GLY A C 10
ATOM 14704 O O . GLY A 1 42 ? 15.904 10.664 -6.797 1.00 0.00 42 GLY A O 10
ATOM 14708 N N . CYS A 1 43 ? 16.602 8.653 -7.561 1.00 0.00 43 CYS A N 10
ATOM 14709 C CA . CYS A 1 43 ? 17.218 9.197 -8.760 1.00 0.00 43 CYS A CA 10
ATOM 14710 C C . CYS A 1 43 ? 16.107 9.699 -9.685 1.00 0.00 43 CYS A C 10
ATOM 14711 O O . CYS A 1 43 ? 16.221 10.774 -10.271 1.00 0.00 43 CYS A O 10
ATOM 14719 N N . SER A 1 44 ? 15.058 8.896 -9.787 1.00 0.00 44 SER A N 10
ATOM 14720 C CA . SER A 1 44 ? 13.928 9.245 -10.631 1.00 0.00 44 SER A CA 10
ATOM 14721 C C . SER A 1 44 ? 13.263 10.522 -10.113 1.00 0.00 44 SER A C 10
ATOM 14722 O O . SER A 1 44 ? 12.904 11.400 -10.895 1.00 0.00 44 SER A O 10
ATOM 14730 N N . GLY A 1 45 ? 13.119 10.584 -8.797 1.00 0.00 45 GLY A N 10
ATOM 14731 C CA . GLY A 1 45 ? 12.503 11.739 -8.166 1.00 0.00 45 GLY A CA 10
ATOM 14732 C C . GLY A 1 45 ? 11.801 11.343 -6.865 1.00 0.00 45 GLY A C 10
ATOM 14733 O O . GLY A 1 45 ? 11.541 10.164 -6.630 1.00 0.00 45 GLY A O 10
ATOM 14737 N N . PHE A 1 46 ? 11.515 12.351 -6.054 1.00 0.00 46 PHE A N 10
ATOM 14738 C CA . PHE A 1 46 ? 10.848 12.123 -4.783 1.00 0.00 46 PHE A CA 10
ATOM 14739 C C . PHE A 1 46 ? 9.774 11.041 -4.914 1.00 0.00 46 PHE A C 10
ATOM 14740 O O . PHE A 1 46 ? 8.723 11.274 -5.508 1.00 0.00 46 PHE A O 10
ATOM 14757 N N . GLN A 1 47 ? 10.076 9.881 -4.349 1.00 0.00 47 GLN A N 10
ATOM 14758 C CA . GLN A 1 47 ? 9.150 8.763 -4.394 1.00 0.00 47 GLN A CA 10
ATOM 14759 C C . GLN A 1 47 ? 9.125 8.039 -3.047 1.00 0.00 47 GLN A C 10
ATOM 14760 O O . GLN A 1 47 ? 10.174 7.714 -2.493 1.00 0.00 47 GLN A O 10
ATOM 14774 N N . TYR A 1 48 ? 7.915 7.808 -2.558 1.00 0.00 48 TYR A N 10
ATOM 14775 C CA . TYR A 1 48 ? 7.740 7.129 -1.285 1.00 0.00 48 TYR A CA 10
ATOM 14776 C C . TYR A 1 48 ? 7.921 5.618 -1.441 1.00 0.00 48 TYR A C 10
ATOM 14777 O O . TYR A 1 48 ? 7.427 5.025 -2.399 1.00 0.00 48 TYR A O 10
ATOM 14795 N N . ALA A 1 49 ? 8.632 5.037 -0.485 1.00 0.00 49 ALA A N 10
ATOM 14796 C CA . ALA A 1 49 ? 8.884 3.607 -0.503 1.00 0.00 49 ALA A CA 10
ATOM 14797 C C . ALA A 1 49 ? 7.661 2.870 0.045 1.00 0.00 49 ALA A C 10
ATOM 14798 O O . ALA A 1 49 ? 6.851 3.453 0.764 1.00 0.00 49 ALA A O 10
ATOM 14805 N N . MET A 1 50 ? 7.565 1.598 -0.316 1.00 0.00 50 MET A N 10
ATOM 14806 C CA . MET A 1 50 ? 6.453 0.776 0.131 1.00 0.00 50 MET A CA 10
ATOM 14807 C C . MET A 1 50 ? 6.937 -0.608 0.570 1.00 0.00 50 MET A C 10
ATOM 14808 O O . MET A 1 50 ? 7.879 -1.152 -0.006 1.00 0.00 50 MET A O 10
ATOM 14822 N N . GLY A 1 51 ? 6.271 -1.138 1.585 1.00 0.00 51 GLY A N 10
ATOM 14823 C CA . GLY A 1 51 ? 6.621 -2.448 2.107 1.00 0.00 51 GLY A CA 10
ATOM 14824 C C . GLY A 1 51 ? 5.594 -2.919 3.139 1.00 0.00 51 GLY A C 10
ATOM 14825 O O . GLY A 1 51 ? 4.702 -2.164 3.522 1.00 0.00 51 GLY A O 10
ATOM 14829 N N . PHE A 1 52 ? 5.754 -4.165 3.559 1.00 0.00 52 PHE A N 10
ATOM 14830 C CA . PHE A 1 52 ? 4.852 -4.747 4.539 1.00 0.00 52 PHE A CA 10
ATOM 14831 C C . PHE A 1 52 ? 5.186 -4.257 5.949 1.00 0.00 52 PHE A C 10
ATOM 14832 O O . PHE A 1 52 ? 6.330 -4.354 6.389 1.00 0.00 52 PHE A O 10
ATOM 14849 N N . ASP A 1 53 ? 4.165 -3.743 6.620 1.00 0.00 53 ASP A N 10
ATOM 14850 C CA . ASP A 1 53 ? 4.336 -3.239 7.972 1.00 0.00 53 ASP A CA 10
ATOM 14851 C C . ASP A 1 53 ? 4.085 -4.371 8.969 1.00 0.00 53 ASP A C 10
ATOM 14852 O O . ASP A 1 53 ? 3.676 -5.465 8.582 1.00 0.00 53 ASP A O 10
ATOM 14861 N N . ASP A 1 54 ? 4.340 -4.070 10.234 1.00 0.00 54 ASP A N 10
ATOM 14862 C CA . ASP A 1 54 ? 4.147 -5.049 11.290 1.00 0.00 54 ASP A CA 10
ATOM 14863 C C . ASP A 1 54 ? 2.672 -5.074 11.693 1.00 0.00 54 ASP A C 10
ATOM 14864 O O . ASP A 1 54 ? 2.136 -6.127 12.036 1.00 0.00 54 ASP A O 10
ATOM 14873 N N . THR A 1 55 ? 2.056 -3.902 11.639 1.00 0.00 55 THR A N 10
ATOM 14874 C CA . THR A 1 55 ? 0.653 -3.776 11.994 1.00 0.00 55 THR A CA 10
ATOM 14875 C C . THR A 1 55 ? 0.103 -2.427 11.526 1.00 0.00 55 THR A C 10
ATOM 14876 O O . THR A 1 55 ? 0.855 -1.578 11.051 1.00 0.00 55 THR A O 10
ATOM 14887 N N . VAL A 1 56 ? -1.204 -2.273 11.676 1.00 0.00 56 VAL A N 10
ATOM 14888 C CA . VAL A 1 56 ? -1.863 -1.042 11.275 1.00 0.00 56 VAL A CA 10
ATOM 14889 C C . VAL A 1 56 ? -1.902 -0.078 12.463 1.00 0.00 56 VAL A C 10
ATOM 14890 O O . VAL A 1 56 ? -1.847 -0.505 13.615 1.00 0.00 56 VAL A O 10
ATOM 14903 N N . GLU A 1 57 ? -1.995 1.204 12.141 1.00 0.00 57 GLU A N 10
ATOM 14904 C CA . GLU A 1 57 ? -2.042 2.231 13.168 1.00 0.00 57 GLU A CA 10
ATOM 14905 C C . GLU A 1 57 ? -3.470 2.394 13.692 1.00 0.00 57 GLU A C 10
ATOM 14906 O O . GLU A 1 57 ? -4.410 1.839 13.125 1.00 0.00 57 GLU A O 10
ATOM 14918 N N . GLU A 1 58 ? -3.587 3.157 14.769 1.00 0.00 58 GLU A N 10
ATOM 14919 C CA . GLU A 1 58 ? -4.885 3.399 15.376 1.00 0.00 58 GLU A CA 10
ATOM 14920 C C . GLU A 1 58 ? -5.564 4.601 14.716 1.00 0.00 58 GLU A C 10
ATOM 14921 O O . GLU A 1 58 ? -6.448 5.220 15.305 1.00 0.00 58 GLU A O 10
ATOM 14933 N N . GLY A 1 59 ? -5.123 4.896 13.501 1.00 0.00 59 GLY A N 10
ATOM 14934 C CA . GLY A 1 59 ? -5.677 6.013 12.755 1.00 0.00 59 GLY A CA 10
ATOM 14935 C C . GLY A 1 59 ? -5.064 6.094 11.355 1.00 0.00 59 GLY A C 10
ATOM 14936 O O . GLY A 1 59 ? -4.575 7.147 10.948 1.00 0.00 59 GLY A O 10
ATOM 14940 N N . ASP A 1 60 ? -5.110 4.969 10.657 1.00 0.00 60 ASP A N 10
ATOM 14941 C CA . ASP A 1 60 ? -4.566 4.901 9.312 1.00 0.00 60 ASP A CA 10
ATOM 14942 C C . ASP A 1 60 ? -5.709 4.720 8.312 1.00 0.00 60 ASP A C 10
ATOM 14943 O O . ASP A 1 60 ? -6.843 4.446 8.702 1.00 0.00 60 ASP A O 10
ATOM 14952 N N . HIS A 1 61 ? -5.372 4.881 7.040 1.00 0.00 61 HIS A N 10
ATOM 14953 C CA . HIS A 1 61 ? -6.357 4.739 5.981 1.00 0.00 61 HIS A CA 10
ATOM 14954 C C . HIS A 1 61 ? -6.330 3.307 5.444 1.00 0.00 61 HIS A C 10
ATOM 14955 O O . HIS A 1 61 ? -5.515 2.978 4.584 1.00 0.00 61 HIS A O 10
ATOM 14969 N N . VAL A 1 62 ? -7.232 2.494 5.974 1.00 0.00 62 VAL A N 10
ATOM 14970 C CA . VAL A 1 62 ? -7.322 1.104 5.558 1.00 0.00 62 VAL A CA 10
ATOM 14971 C C . VAL A 1 62 ? -8.002 1.029 4.189 1.00 0.00 62 VAL A C 10
ATOM 14972 O O . VAL A 1 62 ? -9.169 1.392 4.051 1.00 0.00 62 VAL A O 10
ATOM 14985 N N . PHE A 1 63 ? -7.243 0.555 3.212 1.00 0.00 63 PHE A N 10
ATOM 14986 C CA . PHE A 1 63 ? -7.757 0.427 1.860 1.00 0.00 63 PHE A CA 10
ATOM 14987 C C . PHE A 1 63 ? -7.819 -1.040 1.433 1.00 0.00 63 PHE A C 10
ATOM 14988 O O . PHE A 1 63 ? -6.786 -1.688 1.271 1.00 0.00 63 PHE A O 10
ATOM 15005 N N . GLU A 1 64 ? -9.042 -1.523 1.262 1.00 0.00 64 GLU A N 10
ATOM 15006 C CA . GLU A 1 64 ? -9.252 -2.902 0.857 1.00 0.00 64 GLU A CA 10
ATOM 15007 C C . GLU A 1 64 ? -8.882 -3.085 -0.616 1.00 0.00 64 GLU A C 10
ATOM 15008 O O . GLU A 1 64 ? -9.258 -2.274 -1.460 1.00 0.00 64 GLU A O 10
ATOM 15020 N N . TYR A 1 65 ? -8.148 -4.157 -0.880 1.00 0.00 65 TYR A N 10
ATOM 15021 C CA . TYR A 1 65 ? -7.723 -4.457 -2.237 1.00 0.00 65 TYR A CA 10
ATOM 15022 C C . TYR A 1 65 ? -7.839 -5.954 -2.529 1.00 0.00 65 TYR A C 10
ATOM 15023 O O . TYR A 1 65 ? -8.630 -6.654 -1.899 1.00 0.00 65 TYR A O 10
ATOM 15041 N N . ASP A 1 66 ? -7.038 -6.401 -3.485 1.00 0.00 66 ASP A N 10
ATOM 15042 C CA . ASP A 1 66 ? -7.040 -7.803 -3.869 1.00 0.00 66 ASP A CA 10
ATOM 15043 C C . ASP A 1 66 ? -6.519 -8.647 -2.704 1.00 0.00 66 ASP A C 10
ATOM 15044 O O . ASP A 1 66 ? -5.409 -9.173 -2.762 1.00 0.00 66 ASP A O 10
ATOM 15053 N N . GLY A 1 67 ? -7.345 -8.749 -1.673 1.00 0.00 67 GLY A N 10
ATOM 15054 C CA . GLY A 1 67 ? -6.982 -9.520 -0.497 1.00 0.00 67 GLY A CA 10
ATOM 15055 C C . GLY A 1 67 ? -5.783 -8.895 0.220 1.00 0.00 67 GLY A C 10
ATOM 15056 O O . GLY A 1 67 ? -4.905 -9.607 0.706 1.00 0.00 67 GLY A O 10
ATOM 15060 N N . VAL A 1 68 ? -5.784 -7.571 0.262 1.00 0.00 68 VAL A N 10
ATOM 15061 C CA . VAL A 1 68 ? -4.707 -6.842 0.910 1.00 0.00 68 VAL A CA 10
ATOM 15062 C C . VAL A 1 68 ? -5.238 -5.500 1.418 1.00 0.00 68 VAL A C 10
ATOM 15063 O O . VAL A 1 68 ? -6.093 -4.886 0.780 1.00 0.00 68 VAL A O 10
ATOM 15076 N N . LYS A 1 69 ? -4.710 -5.085 2.559 1.00 0.00 69 LYS A N 10
ATOM 15077 C CA . LYS A 1 69 ? -5.121 -3.827 3.160 1.00 0.00 69 LYS A CA 10
ATOM 15078 C C . LYS A 1 69 ? -3.945 -2.848 3.136 1.00 0.00 69 LYS A C 10
ATOM 15079 O O . LYS A 1 69 ? -2.843 -3.185 3.566 1.00 0.00 69 LYS A O 10
ATOM 15098 N N . VAL A 1 70 ? -4.220 -1.655 2.629 1.00 0.00 70 VAL A N 10
ATOM 15099 C CA . VAL A 1 70 ? -3.199 -0.624 2.544 1.00 0.00 70 VAL A CA 10
ATOM 15100 C C . VAL A 1 70 ? -3.417 0.397 3.662 1.00 0.00 70 VAL A C 10
ATOM 15101 O O . VAL A 1 70 ? -4.505 0.479 4.230 1.00 0.00 70 VAL A O 10
ATOM 15114 N N . VAL A 1 71 ? -2.365 1.152 3.944 1.00 0.00 71 VAL A N 10
ATOM 15115 C CA . VAL A 1 71 ? -2.428 2.165 4.983 1.00 0.00 71 VAL A CA 10
ATOM 15116 C C . VAL A 1 71 ? -1.579 3.369 4.568 1.00 0.00 71 VAL A C 10
ATOM 15117 O O . VAL A 1 71 ? -0.668 3.238 3.752 1.00 0.00 71 VAL A O 10
ATOM 15130 N N . ILE A 1 72 ? -1.909 4.513 5.149 1.00 0.00 72 ILE A N 10
ATOM 15131 C CA . ILE A 1 72 ? -1.188 5.739 4.850 1.00 0.00 72 ILE A CA 10
ATOM 15132 C C . ILE A 1 72 ? -1.085 6.587 6.119 1.00 0.00 72 ILE A C 10
ATOM 15133 O O . ILE A 1 72 ? -2.068 7.189 6.549 1.00 0.00 72 ILE A O 10
ATOM 15149 N N . ASP A 1 73 ? 0.114 6.609 6.683 1.00 0.00 73 ASP A N 10
ATOM 15150 C CA . ASP A 1 73 ? 0.357 7.374 7.894 1.00 0.00 73 ASP A CA 10
ATOM 15151 C C . ASP A 1 73 ? -0.403 8.700 7.816 1.00 0.00 73 ASP A C 10
ATOM 15152 O O . ASP A 1 73 ? -0.741 9.162 6.728 1.00 0.00 73 ASP A O 10
ATOM 15161 N N . PRO A 1 74 ? -0.655 9.288 9.015 1.00 0.00 74 PRO A N 10
ATOM 15162 C CA . PRO A 1 74 ? -1.369 10.552 9.094 1.00 0.00 74 PRO A CA 10
ATOM 15163 C C . PRO A 1 74 ? -0.471 11.716 8.672 1.00 0.00 74 PRO A C 10
ATOM 15164 O O . PRO A 1 74 ? -0.962 12.782 8.304 1.00 0.00 74 PRO A O 10
ATOM 15175 N N . PHE A 1 75 ? 0.830 11.473 8.739 1.00 0.00 75 PHE A N 10
ATOM 15176 C CA . PHE A 1 75 ? 1.801 12.488 8.369 1.00 0.00 75 PHE A CA 10
ATOM 15177 C C . PHE A 1 75 ? 2.056 12.479 6.860 1.00 0.00 75 PHE A C 10
ATOM 15178 O O . PHE A 1 75 ? 2.391 13.509 6.278 1.00 0.00 75 PHE A O 10
ATOM 15195 N N . SER A 1 76 ? 1.885 11.305 6.270 1.00 0.00 76 SER A N 10
ATOM 15196 C CA . SER A 1 76 ? 2.092 11.149 4.841 1.00 0.00 76 SER A CA 10
ATOM 15197 C C . SER A 1 76 ? 0.794 11.450 4.088 1.00 0.00 76 SER A C 10
ATOM 15198 O O . SER A 1 76 ? 0.814 11.694 2.883 1.00 0.00 76 SER A O 10
ATOM 15206 N N . MET A 1 77 ? -0.303 11.423 4.831 1.00 0.00 77 MET A N 10
ATOM 15207 C CA . MET A 1 77 ? -1.607 11.691 4.249 1.00 0.00 77 MET A CA 10
ATOM 15208 C C . MET A 1 77 ? -1.626 13.049 3.546 1.00 0.00 77 MET A C 10
ATOM 15209 O O . MET A 1 77 ? -2.024 13.146 2.386 1.00 0.00 77 MET A O 10
ATOM 15223 N N . PRO A 1 78 ? -1.178 14.091 4.296 1.00 0.00 78 PRO A N 10
ATOM 15224 C CA . PRO A 1 78 ? -1.140 15.440 3.757 1.00 0.00 78 PRO A CA 10
ATOM 15225 C C . PRO A 1 78 ? 0.021 15.605 2.774 1.00 0.00 78 PRO A C 10
ATOM 15226 O O . PRO A 1 78 ? 0.233 16.690 2.235 1.00 0.00 78 PRO A O 10
ATOM 15237 N N . TYR A 1 79 ? 0.742 14.512 2.571 1.00 0.00 79 TYR A N 10
ATOM 15238 C CA . TYR A 1 79 ? 1.875 14.521 1.662 1.00 0.00 79 TYR A CA 10
ATOM 15239 C C . TYR A 1 79 ? 1.596 13.661 0.428 1.00 0.00 79 TYR A C 10
ATOM 15240 O O . TYR A 1 79 ? 2.347 13.703 -0.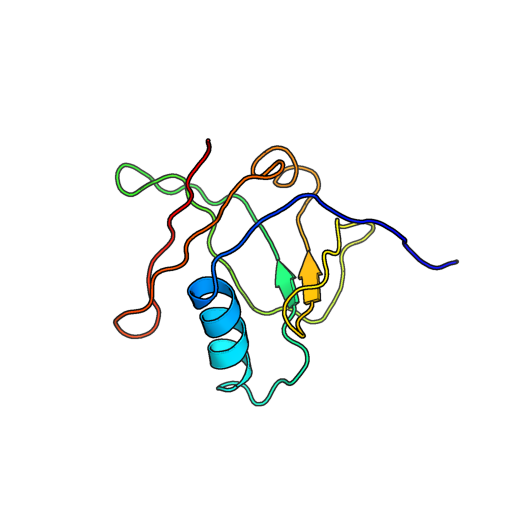545 1.00 0.00 79 TYR A O 10
ATOM 15258 N N . VAL A 1 80 ? 0.515 12.900 0.509 1.00 0.00 80 VAL A N 10
ATOM 15259 C CA . VAL A 1 80 ? 0.127 12.031 -0.590 1.00 0.00 80 VAL A CA 10
ATOM 15260 C C . VAL A 1 80 ? -1.399 12.000 -0.695 1.00 0.00 80 VAL A C 10
ATOM 15261 O O . VAL A 1 80 ? -1.996 10.929 -0.795 1.00 0.00 80 VAL A O 10
ATOM 15274 N N . ASN A 1 81 ? -1.987 13.187 -0.669 1.00 0.00 81 ASN A N 10
ATOM 15275 C CA . ASN A 1 81 ? -3.432 13.308 -0.761 1.00 0.00 81 ASN A CA 10
ATOM 15276 C C . ASN A 1 81 ? -3.833 13.475 -2.228 1.00 0.00 81 ASN A C 10
ATOM 15277 O O . ASN A 1 81 ? -3.172 14.191 -2.978 1.00 0.00 81 ASN A O 10
ATOM 15288 N N . GLY A 1 82 ? -4.915 12.803 -2.592 1.00 0.00 82 GLY A N 10
ATOM 15289 C CA . GLY A 1 82 ? -5.413 12.867 -3.956 1.00 0.00 82 GLY A CA 10
ATOM 15290 C C . GLY A 1 82 ? -4.287 12.620 -4.962 1.00 0.00 82 GLY A C 10
ATOM 15291 O O . GLY A 1 82 ? -4.028 13.455 -5.827 1.00 0.00 82 GLY A O 10
ATOM 15295 N N . ALA A 1 83 ? -3.649 11.468 -4.816 1.00 0.00 83 ALA A N 10
ATOM 15296 C CA . ALA A 1 83 ? -2.557 11.100 -5.702 1.00 0.00 83 ALA A CA 10
ATOM 15297 C C . ALA A 1 83 ? -2.434 9.575 -5.746 1.00 0.00 83 ALA A C 10
ATOM 15298 O O . ALA A 1 83 ? -3.149 8.870 -5.036 1.00 0.00 83 ALA A O 10
ATOM 15305 N N . GLU A 1 84 ? -1.523 9.111 -6.588 1.00 0.00 84 GLU A N 10
ATOM 15306 C CA . GLU A 1 84 ? -1.297 7.684 -6.735 1.00 0.00 84 GLU A CA 10
ATOM 15307 C C . GLU A 1 84 ? 0.200 7.374 -6.674 1.00 0.00 84 GLU A C 10
ATOM 15308 O O . GLU A 1 84 ? 1.025 8.285 -6.636 1.00 0.00 84 GLU A O 10
ATOM 15320 N N . LEU A 1 85 ? 0.505 6.084 -6.666 1.00 0.00 85 LEU A N 10
ATOM 15321 C CA . LEU A 1 85 ? 1.889 5.643 -6.611 1.00 0.00 85 LEU A CA 10
ATOM 15322 C C . LEU A 1 85 ? 2.110 4.540 -7.647 1.00 0.00 85 LEU A C 10
ATOM 15323 O O . LEU A 1 85 ? 1.641 3.416 -7.472 1.00 0.00 85 LEU A O 10
ATOM 15339 N N . ASP A 1 86 ? 2.823 4.899 -8.704 1.00 0.00 86 ASP A N 10
ATOM 15340 C CA . ASP A 1 86 ? 3.112 3.954 -9.769 1.00 0.00 86 ASP A CA 10
ATOM 15341 C C . ASP A 1 86 ? 4.499 3.348 -9.545 1.00 0.00 86 ASP A C 10
ATOM 15342 O O . ASP A 1 86 ? 5.455 4.067 -9.259 1.00 0.00 86 ASP A O 10
ATOM 15351 N N . TYR A 1 87 ? 4.565 2.032 -9.684 1.00 0.00 87 TYR A N 10
ATOM 15352 C CA . TYR A 1 87 ? 5.819 1.321 -9.501 1.00 0.00 87 TYR A CA 10
ATOM 15353 C C . TYR A 1 87 ? 6.635 1.308 -10.794 1.00 0.00 87 TYR A C 10
ATOM 15354 O O . TYR A 1 87 ? 6.375 0.505 -11.689 1.00 0.00 87 TYR A O 10
ATOM 15372 N N . VAL A 1 88 ? 7.608 2.206 -10.852 1.00 0.00 88 VAL A N 10
ATOM 15373 C CA . VAL A 1 88 ? 8.464 2.308 -12.021 1.00 0.00 88 VAL A CA 10
ATOM 15374 C C . VAL A 1 88 ? 9.784 1.585 -11.746 1.00 0.00 88 VAL A C 10
ATOM 15375 O O . VAL A 1 88 ? 10.195 1.452 -10.594 1.00 0.00 88 VAL A O 10
ATOM 15388 N N . VAL A 1 89 ? 10.412 1.135 -12.822 1.00 0.00 89 VAL A N 10
ATOM 15389 C CA . VAL A 1 89 ? 11.677 0.429 -12.711 1.00 0.00 89 VAL A CA 10
ATOM 15390 C C . VAL A 1 89 ? 12.707 1.088 -13.630 1.00 0.00 89 VAL A C 10
ATOM 15391 O O . VAL A 1 89 ? 12.450 1.284 -14.817 1.00 0.00 89 VAL A O 10
ATOM 15404 N N . ASP A 1 90 ? 13.851 1.412 -13.047 1.00 0.00 90 ASP A N 10
ATOM 15405 C CA . ASP A 1 90 ? 14.922 2.046 -13.798 1.00 0.00 90 ASP A CA 10
ATOM 15406 C C . ASP A 1 90 ? 16.220 1.969 -12.992 1.00 0.00 90 ASP A C 10
ATOM 15407 O O . ASP A 1 90 ? 16.307 1.222 -12.019 1.00 0.00 90 ASP A O 10
ATOM 15416 N N . PHE A 1 91 ? 17.196 2.753 -13.426 1.00 0.00 91 PHE A N 10
ATOM 15417 C CA . PHE A 1 91 ? 18.485 2.784 -12.757 1.00 0.00 91 PHE A CA 10
ATOM 15418 C C . PHE A 1 91 ? 18.876 1.392 -12.256 1.00 0.00 91 PHE A C 10
ATOM 15419 O O . PHE A 1 91 ? 18.630 0.394 -12.931 1.00 0.00 91 PHE A O 10
ATOM 15436 N N . MET A 1 92 ? 19.479 1.371 -11.077 1.00 0.00 92 MET A N 10
ATOM 15437 C CA . MET A 1 92 ? 19.906 0.118 -10.477 1.00 0.00 92 MET A CA 10
ATOM 15438 C C . MET A 1 92 ? 18.703 -0.753 -10.110 1.00 0.00 92 MET A C 10
ATOM 15439 O O . MET A 1 92 ? 18.850 -1.949 -9.864 1.00 0.00 92 MET A O 10
ATOM 15453 N N . GLY A 1 93 ? 17.540 -0.119 -10.083 1.00 0.00 93 GLY A N 10
ATOM 15454 C CA . GLY A 1 93 ? 16.312 -0.820 -9.750 1.00 0.00 93 GLY A CA 10
ATOM 15455 C C . GLY A 1 93 ? 15.297 0.127 -9.107 1.00 0.00 93 GLY A C 10
ATOM 15456 O O . GLY A 1 93 ? 15.557 0.695 -8.047 1.00 0.00 93 GLY A O 10
ATOM 15460 N N . GLY A 1 94 ? 14.161 0.267 -9.775 1.00 0.00 94 GLY A N 10
ATOM 15461 C CA . GLY A 1 94 ? 13.106 1.135 -9.282 1.00 0.00 94 GLY A CA 10
ATOM 15462 C C . GLY A 1 94 ? 12.082 0.344 -8.465 1.00 0.00 94 GLY A C 10
ATOM 15463 O O . GLY A 1 94 ? 12.388 -0.733 -7.956 1.00 0.00 94 GLY A O 10
ATOM 15467 N N . GLY A 1 95 ? 10.888 0.910 -8.366 1.00 0.00 95 GLY A N 10
ATOM 15468 C CA . GLY A 1 95 ? 9.817 0.271 -7.619 1.00 0.00 95 GLY A CA 10
ATOM 15469 C C . GLY A 1 95 ? 8.952 1.310 -6.903 1.00 0.00 95 GLY A C 10
ATOM 15470 O O . GLY A 1 95 ? 7.860 0.996 -6.433 1.00 0.00 95 GLY A O 10
ATOM 15474 N N . PHE A 1 96 ? 9.474 2.527 -6.843 1.00 0.00 96 PHE A N 10
ATOM 15475 C CA . PHE A 1 96 ? 8.763 3.614 -6.192 1.00 0.00 96 PHE A CA 10
ATOM 15476 C C . PHE A 1 96 ? 8.719 4.854 -7.087 1.00 0.00 96 PHE A C 10
ATOM 15477 O O . PHE A 1 96 ? 9.728 5.537 -7.257 1.00 0.00 96 PHE A O 10
ATOM 15494 N N . THR A 1 97 ? 7.540 5.108 -7.635 1.00 0.00 97 THR A N 10
ATOM 15495 C CA . THR A 1 97 ? 7.352 6.254 -8.509 1.00 0.00 97 THR A CA 10
ATOM 15496 C C . THR A 1 97 ? 5.959 6.854 -8.307 1.00 0.00 97 THR A C 10
ATOM 15497 O O . THR A 1 97 ? 4.980 6.124 -8.159 1.00 0.00 97 THR A O 10
ATOM 15508 N N . ILE A 1 98 ? 5.915 8.178 -8.309 1.00 0.00 98 ILE A N 10
ATOM 15509 C CA . ILE A 1 98 ? 4.658 8.885 -8.128 1.00 0.00 98 ILE A CA 10
ATOM 15510 C C . ILE A 1 98 ? 4.525 9.963 -9.206 1.00 0.00 98 ILE A C 10
ATOM 15511 O O . ILE A 1 98 ? 5.511 10.595 -9.583 1.00 0.00 98 ILE A O 10
ATOM 15527 N N . ARG A 1 99 ? 3.297 10.139 -9.673 1.00 0.00 99 ARG A N 10
ATOM 15528 C CA . ARG A 1 99 ? 3.023 11.130 -10.700 1.00 0.00 99 ARG A CA 10
ATOM 15529 C C . ARG A 1 99 ? 1.891 12.058 -10.253 1.00 0.00 99 ARG A C 10
ATOM 15530 O O . ARG A 1 99 ? 0.804 11.596 -9.910 1.00 0.00 99 ARG A O 10
ATOM 15551 N N . ASN A 1 100 ? 2.186 13.349 -10.273 1.00 0.00 100 ASN A N 10
ATOM 15552 C CA . ASN A 1 100 ? 1.207 14.346 -9.874 1.00 0.00 100 ASN A CA 10
ATOM 15553 C C . ASN A 1 100 ? 0.563 14.950 -11.123 1.00 0.00 100 ASN A C 10
ATOM 15554 O O . ASN A 1 100 ? 1.240 15.188 -12.122 1.00 0.00 100 ASN A O 10
ATOM 15565 N N . PRO A 1 101 ? -0.773 15.187 -11.024 1.00 0.00 101 PRO A N 10
ATOM 15566 C CA . PRO A 1 101 ? -1.516 15.759 -12.134 1.00 0.00 101 PRO A CA 10
ATOM 15567 C C . PRO A 1 101 ? -1.226 17.254 -12.275 1.00 0.00 101 PRO A C 10
ATOM 15568 O O . PRO A 1 101 ? -2.039 18.088 -11.879 1.00 0.00 101 PRO A O 10
ATOM 15579 N N . MET A 1 1 ? -20.449 5.825 16.405 1.00 0.00 1 MET A N 11
ATOM 15580 C CA . MET A 1 1 ? -20.361 5.821 17.855 1.00 0.00 1 MET A CA 11
ATOM 15581 C C . MET A 1 1 ? -18.978 5.357 18.319 1.00 0.00 1 MET A C 11
ATOM 15582 O O . MET A 1 1 ? -18.783 4.180 18.618 1.00 0.00 1 MET A O 11
ATOM 15596 N N . GLN A 1 2 ? -18.055 6.306 18.365 1.00 0.00 2 GLN A N 11
ATOM 15597 C CA . GLN A 1 2 ? -16.697 6.010 18.787 1.00 0.00 2 GLN A CA 11
ATOM 15598 C C . GLN A 1 2 ? -15.968 5.210 17.706 1.00 0.00 2 GLN A C 11
ATOM 15599 O O . GLN A 1 2 ? -15.727 4.015 17.869 1.00 0.00 2 GLN A O 11
ATOM 15613 N N . GLU A 1 3 ? -15.636 5.902 16.626 1.00 0.00 3 GLU A N 11
ATOM 15614 C CA . GLU A 1 3 ? -14.939 5.271 15.518 1.00 0.00 3 GLU A CA 11
ATOM 15615 C C . GLU A 1 3 ? -13.846 6.198 14.981 1.00 0.00 3 GLU A C 11
ATOM 15616 O O . GLU A 1 3 ? -13.936 7.416 15.123 1.00 0.00 3 GLU A O 11
ATOM 15628 N N . GLN A 1 4 ? -12.838 5.585 14.377 1.00 0.00 4 GLN A N 11
ATOM 15629 C CA . GLN A 1 4 ? -11.729 6.340 13.819 1.00 0.00 4 GLN A CA 11
ATOM 15630 C C . GLN A 1 4 ? -11.785 6.312 12.290 1.00 0.00 4 GLN A C 11
ATOM 15631 O O . GLN A 1 4 ? -11.483 5.293 11.673 1.00 0.00 4 GLN A O 11
ATOM 15645 N N . ALA A 1 5 ? -12.173 7.445 11.724 1.00 0.00 5 ALA A N 11
ATOM 15646 C CA . ALA A 1 5 ? -12.272 7.564 10.279 1.00 0.00 5 ALA A CA 11
ATOM 15647 C C . ALA A 1 5 ? -10.934 7.177 9.647 1.00 0.00 5 ALA A C 11
ATOM 15648 O O . ALA A 1 5 ? -9.946 7.897 9.786 1.00 0.00 5 ALA A O 11
ATOM 15655 N N . GLN A 1 6 ? -10.944 6.040 8.967 1.00 0.00 6 GLN A N 11
ATOM 15656 C CA . GLN A 1 6 ? -9.744 5.548 8.313 1.00 0.00 6 GLN A CA 11
ATOM 15657 C C . GLN A 1 6 ? -10.009 5.308 6.825 1.00 0.00 6 GLN A C 11
ATOM 15658 O O . GLN A 1 6 ? -9.586 4.295 6.271 1.00 0.00 6 GLN A O 11
ATOM 15672 N N . GLN A 1 7 ? -10.709 6.258 6.221 1.00 0.00 7 GLN A N 11
ATOM 15673 C CA . GLN A 1 7 ? -11.036 6.163 4.809 1.00 0.00 7 GLN A CA 11
ATOM 15674 C C . GLN A 1 7 ? -10.493 7.379 4.055 1.00 0.00 7 GLN A C 11
ATOM 15675 O O . GLN A 1 7 ? -11.051 8.471 4.148 1.00 0.00 7 GLN A O 11
ATOM 15689 N N . PHE A 1 8 ? -9.411 7.148 3.326 1.00 0.00 8 PHE A N 11
ATOM 15690 C CA . PHE A 1 8 ? -8.787 8.211 2.557 1.00 0.00 8 PHE A CA 11
ATOM 15691 C C . PHE A 1 8 ? -8.766 7.869 1.066 1.00 0.00 8 PHE A C 11
ATOM 15692 O O . PHE A 1 8 ? -8.881 6.704 0.691 1.00 0.00 8 PHE A O 11
ATOM 15709 N N . ILE A 1 9 ? -8.617 8.907 0.256 1.00 0.00 9 ILE A N 11
ATOM 15710 C CA . ILE A 1 9 ? -8.579 8.731 -1.186 1.00 0.00 9 ILE A CA 11
ATOM 15711 C C . ILE A 1 9 ? -7.152 8.388 -1.617 1.00 0.00 9 ILE A C 11
ATOM 15712 O O . ILE A 1 9 ? -6.237 9.192 -1.443 1.00 0.00 9 ILE A O 11
ATOM 15728 N N . PHE A 1 10 ? -7.006 7.194 -2.170 1.00 0.00 10 PHE A N 11
ATOM 15729 C CA . PHE A 1 10 ? -5.705 6.734 -2.627 1.00 0.00 10 PHE A CA 11
ATOM 15730 C C . PHE A 1 10 ? -5.850 5.688 -3.734 1.00 0.00 10 PHE A C 11
ATOM 15731 O O . PHE A 1 10 ? -6.333 4.583 -3.489 1.00 0.00 10 PHE A O 11
ATOM 15748 N N . LYS A 1 11 ? -5.424 6.073 -4.928 1.00 0.00 11 LYS A N 11
ATOM 15749 C CA . LYS A 1 11 ? -5.501 5.182 -6.073 1.00 0.00 11 LYS A CA 11
ATOM 15750 C C . LYS A 1 11 ? -4.099 4.668 -6.409 1.00 0.00 11 LYS A C 11
ATOM 15751 O O . LYS A 1 11 ? -3.214 5.450 -6.752 1.00 0.00 11 LYS A O 11
ATOM 15770 N N . VAL A 1 12 ? -3.942 3.358 -6.298 1.00 0.00 12 VAL A N 11
ATOM 15771 C CA . VAL A 1 12 ? -2.663 2.731 -6.585 1.00 0.00 12 VAL A CA 11
ATOM 15772 C C . VAL A 1 12 ? -2.815 1.802 -7.792 1.00 0.00 12 VAL A C 11
ATOM 15773 O O . VAL A 1 12 ? -3.790 1.058 -7.888 1.00 0.00 12 VAL A O 11
ATOM 15786 N N . THR A 1 13 ? -1.837 1.876 -8.682 1.00 0.00 13 THR A N 11
ATOM 15787 C CA . THR A 1 13 ? -1.850 1.051 -9.878 1.00 0.00 13 THR A CA 11
ATOM 15788 C C . THR A 1 13 ? -1.893 -0.432 -9.503 1.00 0.00 13 THR A C 11
ATOM 15789 O O . THR A 1 13 ? -1.757 -0.784 -8.332 1.00 0.00 13 THR A O 11
ATOM 15800 N N . ASP A 1 14 ? -2.083 -1.261 -10.519 1.00 0.00 14 ASP A N 11
ATOM 15801 C CA . ASP A 1 14 ? -2.146 -2.698 -10.310 1.00 0.00 14 ASP A CA 11
ATOM 15802 C C . ASP A 1 14 ? -0.733 -3.238 -10.080 1.00 0.00 14 ASP A C 11
ATOM 15803 O O . ASP A 1 14 ? -0.554 -4.252 -9.408 1.00 0.00 14 ASP A O 11
ATOM 15812 N N . LYS A 1 15 ? 0.234 -2.536 -10.652 1.00 0.00 15 LYS A N 11
ATOM 15813 C CA . LYS A 1 15 ? 1.626 -2.932 -10.517 1.00 0.00 15 LYS A CA 11
ATOM 15814 C C . LYS A 1 15 ? 2.049 -2.803 -9.053 1.00 0.00 15 LYS A C 11
ATOM 15815 O O . LYS A 1 15 ? 2.732 -3.677 -8.521 1.00 0.00 15 LYS A O 11
ATOM 15834 N N . ALA A 1 16 ? 1.627 -1.706 -8.442 1.00 0.00 16 ALA A N 11
ATOM 15835 C CA . ALA A 1 16 ? 1.954 -1.451 -7.049 1.00 0.00 16 ALA A CA 11
ATOM 15836 C C . ALA A 1 16 ? 1.300 -2.522 -6.173 1.00 0.00 16 ALA A C 11
ATOM 15837 O O . ALA A 1 16 ? 1.962 -3.131 -5.334 1.00 0.00 16 ALA A O 11
ATOM 15844 N N . VAL A 1 17 ? 0.009 -2.718 -6.397 1.00 0.00 17 VAL A N 11
ATOM 15845 C CA . VAL A 1 17 ? -0.741 -3.704 -5.638 1.00 0.00 17 VAL A CA 11
ATOM 15846 C C . VAL A 1 17 ? -0.061 -5.069 -5.772 1.00 0.00 17 VAL A C 11
ATOM 15847 O O . VAL A 1 17 ? 0.171 -5.751 -4.775 1.00 0.00 17 VAL A O 11
ATOM 15860 N N . GLU A 1 18 ? 0.238 -5.426 -7.013 1.00 0.00 18 GLU A N 11
ATOM 15861 C CA . GLU A 1 18 ? 0.885 -6.697 -7.290 1.00 0.00 18 GLU A CA 11
ATOM 15862 C C . GLU A 1 18 ? 2.255 -6.753 -6.611 1.00 0.00 18 GLU A C 11
ATOM 15863 O O . GLU A 1 18 ? 2.642 -7.788 -6.071 1.00 0.00 18 GLU A O 11
ATOM 15875 N N . GLU A 1 19 ? 2.952 -5.627 -6.661 1.00 0.00 19 GLU A N 11
ATOM 15876 C CA . GLU A 1 19 ? 4.271 -5.536 -6.058 1.00 0.00 19 GLU A CA 11
ATOM 15877 C C . GLU A 1 19 ? 4.213 -5.960 -4.589 1.00 0.00 19 GLU A C 11
ATOM 15878 O O . GLU A 1 19 ? 5.187 -6.485 -4.053 1.00 0.00 19 GLU A O 11
ATOM 15890 N N . ILE A 1 20 ? 3.062 -5.716 -3.981 1.00 0.00 20 ILE A N 11
ATOM 15891 C CA . ILE A 1 20 ? 2.865 -6.066 -2.584 1.00 0.00 20 ILE A CA 11
ATOM 15892 C C . ILE A 1 20 ? 2.862 -7.589 -2.441 1.00 0.00 20 ILE A C 11
ATOM 15893 O O . ILE A 1 20 ? 3.360 -8.124 -1.451 1.00 0.00 20 ILE A O 11
ATOM 15909 N N . LYS A 1 21 ? 2.295 -8.245 -3.443 1.00 0.00 21 LYS A N 11
ATOM 15910 C CA . LYS A 1 21 ? 2.221 -9.696 -3.440 1.00 0.00 21 LYS A CA 11
ATOM 15911 C C . LYS A 1 21 ? 3.607 -10.274 -3.731 1.00 0.00 21 LYS A C 11
ATOM 15912 O O . LYS A 1 21 ? 3.920 -11.387 -3.311 1.00 0.00 21 LYS A O 11
ATOM 15931 N N . LYS A 1 22 ? 4.400 -9.492 -4.449 1.00 0.00 22 LYS A N 11
ATOM 15932 C CA . LYS A 1 22 ? 5.746 -9.912 -4.801 1.00 0.00 22 LYS A CA 11
ATOM 15933 C C . LYS A 1 22 ? 6.601 -9.985 -3.534 1.00 0.00 22 LYS A C 11
ATOM 15934 O O . LYS A 1 22 ? 7.522 -10.796 -3.448 1.00 0.00 22 LYS A O 11
ATOM 15953 N N . VAL A 1 23 ? 6.265 -9.127 -2.582 1.00 0.00 23 VAL A N 11
ATOM 15954 C CA . VAL A 1 23 ? 6.990 -9.084 -1.324 1.00 0.00 23 VAL A CA 11
ATOM 15955 C C . VAL A 1 23 ? 6.338 -10.048 -0.330 1.00 0.00 23 VAL A C 11
ATOM 15956 O O . VAL A 1 23 ? 7.019 -10.637 0.508 1.00 0.00 23 VAL A O 11
ATOM 15969 N N . ALA A 1 24 ? 5.026 -10.179 -0.457 1.00 0.00 24 ALA A N 11
ATOM 15970 C CA . ALA A 1 24 ? 4.274 -11.061 0.419 1.00 0.00 24 ALA A CA 11
ATOM 15971 C C . ALA A 1 24 ? 4.517 -12.514 0.003 1.00 0.00 24 ALA A C 11
ATOM 15972 O O . ALA A 1 24 ? 4.704 -13.383 0.853 1.00 0.00 24 ALA A O 11
ATOM 15979 N N . GLN A 1 25 ? 4.505 -12.732 -1.303 1.00 0.00 25 GLN A N 11
ATOM 15980 C CA . GLN A 1 25 ? 4.722 -14.064 -1.842 1.00 0.00 25 GLN A CA 11
ATOM 15981 C C . GLN A 1 25 ? 6.033 -14.645 -1.309 1.00 0.00 25 GLN A C 11
ATOM 15982 O O . GLN A 1 25 ? 6.197 -15.863 -1.247 1.00 0.00 25 GLN A O 11
ATOM 15996 N N . GLU A 1 26 ? 6.934 -13.747 -0.937 1.00 0.00 26 GLU A N 11
ATOM 15997 C CA . GLU A 1 26 ? 8.225 -14.155 -0.411 1.00 0.00 26 GLU A CA 11
ATOM 15998 C C . GLU A 1 26 ? 8.158 -14.296 1.111 1.00 0.00 26 GLU A C 11
ATOM 15999 O O . GLU A 1 26 ? 9.139 -14.679 1.747 1.00 0.00 26 GLU A O 11
ATOM 16011 N N . ASN A 1 27 ? 6.990 -13.979 1.652 1.00 0.00 27 ASN A N 11
ATOM 16012 C CA . ASN A 1 27 ? 6.782 -14.065 3.087 1.00 0.00 27 ASN A CA 11
ATOM 16013 C C . ASN A 1 27 ? 5.570 -14.955 3.370 1.00 0.00 27 ASN A C 11
ATOM 16014 O O . ASN A 1 27 ? 5.184 -15.135 4.524 1.00 0.00 27 ASN A O 11
ATOM 16025 N N . ASN A 1 28 ? 5.005 -15.488 2.297 1.00 0.00 28 ASN A N 11
ATOM 16026 C CA . ASN A 1 28 ? 3.844 -16.354 2.415 1.00 0.00 28 ASN A CA 11
ATOM 16027 C C . ASN A 1 28 ? 2.750 -15.630 3.201 1.00 0.00 28 ASN A C 11
ATOM 16028 O O . ASN A 1 28 ? 2.048 -16.243 4.004 1.00 0.00 28 ASN A O 11
ATOM 16039 N N . ILE A 1 29 ? 2.639 -14.335 2.943 1.00 0.00 29 ILE A N 11
ATOM 16040 C CA . ILE A 1 29 ? 1.642 -13.520 3.616 1.00 0.00 29 ILE A CA 11
ATOM 16041 C C . ILE A 1 29 ? 0.438 -13.327 2.692 1.00 0.00 29 ILE A C 11
ATOM 16042 O O . ILE A 1 29 ? 0.592 -12.908 1.546 1.00 0.00 29 ILE A O 11
ATOM 16058 N N . GLU A 1 30 ? -0.734 -13.642 3.224 1.00 0.00 30 GLU A N 11
ATOM 16059 C CA . GLU A 1 30 ? -1.963 -13.509 2.461 1.00 0.00 30 GLU A CA 11
ATOM 16060 C C . GLU A 1 30 ? -2.671 -12.200 2.820 1.00 0.00 30 GLU A C 11
ATOM 16061 O O . GLU A 1 30 ? -3.798 -11.962 2.389 1.00 0.00 30 GLU A O 11
ATOM 16073 N N . ASN A 1 31 ? -1.980 -11.387 3.604 1.00 0.00 31 ASN A N 11
ATOM 16074 C CA . ASN A 1 31 ? -2.528 -10.109 4.026 1.00 0.00 31 ASN A CA 11
ATOM 16075 C C . ASN A 1 31 ? -1.384 -9.121 4.264 1.00 0.00 31 ASN A C 11
ATOM 16076 O O . ASN A 1 31 ? -1.141 -8.709 5.397 1.00 0.00 31 ASN A O 11
ATOM 16087 N N . PRO A 1 32 ? -0.693 -8.761 3.149 1.00 0.00 32 PRO A N 11
ATOM 16088 C CA . PRO A 1 32 ? 0.420 -7.830 3.226 1.00 0.00 32 PRO A CA 11
ATOM 16089 C C . PRO A 1 32 ? -0.078 -6.397 3.423 1.00 0.00 32 PRO A C 11
ATOM 16090 O O . PRO A 1 32 ? -0.739 -5.839 2.548 1.00 0.00 32 PRO A O 11
ATOM 16101 N N . ILE A 1 33 ? 0.260 -5.841 4.577 1.00 0.00 33 ILE A N 11
ATOM 16102 C CA . ILE A 1 33 ? -0.144 -4.483 4.901 1.00 0.00 33 ILE A CA 11
ATOM 16103 C C . ILE A 1 33 ? 1.034 -3.536 4.665 1.00 0.00 33 ILE A C 11
ATOM 16104 O O . ILE A 1 33 ? 1.909 -3.402 5.520 1.00 0.00 33 ILE A O 11
ATOM 16120 N N . LEU A 1 34 ? 1.019 -2.902 3.501 1.00 0.00 34 LEU A N 11
ATOM 16121 C CA . LEU A 1 34 ? 2.075 -1.971 3.143 1.00 0.00 34 LEU A CA 11
ATOM 16122 C C . LEU A 1 34 ? 1.676 -0.560 3.581 1.00 0.00 34 LEU A C 11
ATOM 16123 O O . LEU A 1 34 ? 0.529 -0.153 3.405 1.00 0.00 34 LEU A O 11
ATOM 16139 N N . ARG A 1 35 ? 2.646 0.146 4.145 1.00 0.00 35 ARG A N 11
ATOM 16140 C CA . ARG A 1 35 ? 2.410 1.502 4.610 1.00 0.00 35 ARG A CA 11
ATOM 16141 C C . ARG A 1 35 ? 3.295 2.487 3.843 1.00 0.00 35 ARG A C 11
ATOM 16142 O O . ARG A 1 35 ? 4.457 2.197 3.565 1.00 0.00 35 ARG A O 11
ATOM 16163 N N . ILE A 1 36 ? 2.710 3.633 3.524 1.00 0.00 36 ILE A N 11
ATOM 16164 C CA . ILE A 1 36 ? 3.431 4.663 2.795 1.00 0.00 36 ILE A CA 11
ATOM 16165 C C . ILE A 1 36 ? 4.136 5.587 3.790 1.00 0.00 36 ILE A C 11
ATOM 16166 O O . ILE A 1 36 ? 3.572 5.934 4.827 1.00 0.00 36 ILE A O 11
ATOM 16182 N N . ARG A 1 37 ? 5.358 5.959 3.439 1.00 0.00 37 ARG A N 11
ATOM 16183 C CA . ARG A 1 37 ? 6.146 6.837 4.288 1.00 0.00 37 ARG A CA 11
ATOM 16184 C C . ARG A 1 37 ? 7.038 7.741 3.435 1.00 0.00 37 ARG A C 11
ATOM 16185 O O . ARG A 1 37 ? 7.533 7.322 2.390 1.00 0.00 37 ARG A O 11
ATOM 16206 N N . VAL A 1 38 ? 7.215 8.964 3.913 1.00 0.00 38 VAL A N 11
ATOM 16207 C CA . VAL A 1 38 ? 8.039 9.931 3.207 1.00 0.00 38 VAL A CA 11
ATOM 16208 C C . VAL A 1 38 ? 9.511 9.684 3.546 1.00 0.00 38 VAL A C 11
ATOM 16209 O O . VAL A 1 38 ? 9.922 9.843 4.694 1.00 0.00 38 VAL A O 11
ATOM 16222 N N . VAL A 1 39 ? 10.263 9.299 2.525 1.00 0.00 39 VAL A N 11
ATOM 16223 C CA . VAL A 1 39 ? 11.680 9.029 2.700 1.00 0.00 39 VAL A CA 11
ATOM 16224 C C . VAL A 1 39 ? 12.475 9.781 1.630 1.00 0.00 39 VAL A C 11
ATOM 16225 O O . VAL A 1 39 ? 12.820 9.214 0.596 1.00 0.00 39 VAL A O 11
ATOM 16238 N N . PRO A 1 40 ? 12.748 11.081 1.925 1.00 0.00 40 PRO A N 11
ATOM 16239 C CA . PRO A 1 40 ? 13.495 11.916 1.000 1.00 0.00 40 PRO A CA 11
ATOM 16240 C C . PRO A 1 40 ? 14.983 11.562 1.021 1.00 0.00 40 PRO A C 11
ATOM 16241 O O . PRO A 1 40 ? 15.778 12.244 1.667 1.00 0.00 40 PRO A O 11
ATOM 16252 N N . GLY A 1 41 ? 15.316 10.497 0.307 1.00 0.00 41 GLY A N 11
ATOM 16253 C CA . GLY A 1 41 ? 16.695 10.045 0.235 1.00 0.00 41 GLY A CA 11
ATOM 16254 C C . GLY A 1 41 ? 17.659 11.231 0.189 1.00 0.00 41 GLY A C 11
ATOM 16255 O O . GLY A 1 41 ? 18.788 11.138 0.670 1.00 0.00 41 GLY A O 11
ATOM 16259 N N . GLY A 1 42 ? 17.180 12.320 -0.394 1.00 0.00 42 GLY A N 11
ATOM 16260 C CA . GLY A 1 42 ? 17.986 13.524 -0.509 1.00 0.00 42 GLY A CA 11
ATOM 16261 C C . GLY A 1 42 ? 17.279 14.577 -1.364 1.00 0.00 42 GLY A C 11
ATOM 16262 O O . GLY A 1 42 ? 16.055 14.563 -1.488 1.00 0.00 42 GLY A O 11
ATOM 16266 N N . CYS A 1 43 ? 18.080 15.467 -1.933 1.00 0.00 43 CYS A N 11
ATOM 16267 C CA . CYS A 1 43 ? 17.546 16.526 -2.772 1.00 0.00 43 CYS A CA 11
ATOM 16268 C C . CYS A 1 43 ? 17.034 15.897 -4.070 1.00 0.00 43 CYS A C 11
ATOM 16269 O O . CYS A 1 43 ? 16.313 16.540 -4.833 1.00 0.00 43 CYS A O 11
ATOM 16277 N N . SER A 1 44 ? 17.426 14.649 -4.281 1.00 0.00 44 SER A N 11
ATOM 16278 C CA . SER A 1 44 ? 17.015 13.927 -5.473 1.00 0.00 44 SER A CA 11
ATOM 16279 C C . SER A 1 44 ? 15.491 13.796 -5.506 1.00 0.00 44 SER A C 11
ATOM 16280 O O . SER A 1 44 ? 14.917 13.453 -6.538 1.00 0.00 44 SER A O 11
ATOM 16288 N N . GLY A 1 45 ? 14.880 14.075 -4.364 1.00 0.00 45 GLY A N 11
ATOM 16289 C CA . GLY A 1 45 ? 13.434 13.992 -4.250 1.00 0.00 45 GLY A CA 11
ATOM 16290 C C . GLY A 1 45 ? 13.014 12.706 -3.534 1.00 0.00 45 GLY A C 11
ATOM 16291 O O . GLY A 1 45 ? 12.485 12.755 -2.424 1.00 0.00 45 GLY A O 11
ATOM 16295 N N . PHE A 1 46 ? 13.265 11.588 -4.198 1.00 0.00 46 PHE A N 11
ATOM 16296 C CA . PHE A 1 46 ? 12.919 10.292 -3.638 1.00 0.00 46 PHE A CA 11
ATOM 16297 C C . PHE A 1 46 ? 11.420 10.203 -3.347 1.00 0.00 46 PHE A C 11
ATOM 16298 O O . PHE A 1 46 ? 10.862 11.067 -2.672 1.00 0.00 46 PHE A O 11
ATOM 16315 N N . GLN A 1 47 ? 10.810 9.150 -3.871 1.00 0.00 47 GLN A N 11
ATOM 16316 C CA . GLN A 1 47 ? 9.386 8.937 -3.676 1.00 0.00 47 GLN A CA 11
ATOM 16317 C C . GLN A 1 47 ? 9.142 8.093 -2.423 1.00 0.00 47 GLN A C 11
ATOM 16318 O O . GLN A 1 47 ? 10.088 7.698 -1.743 1.00 0.00 47 GLN A O 11
ATOM 16332 N N . TYR A 1 48 ? 7.869 7.842 -2.156 1.00 0.00 48 TYR A N 11
ATOM 16333 C CA . TYR A 1 48 ? 7.489 7.053 -0.997 1.00 0.00 48 TYR A CA 11
ATOM 16334 C C . TYR A 1 48 ? 7.696 5.560 -1.258 1.00 0.00 48 TYR A C 11
ATOM 16335 O O . TYR A 1 48 ? 7.069 4.989 -2.150 1.00 0.00 48 TYR A O 11
ATOM 16353 N N . ALA A 1 49 ? 8.577 4.969 -0.465 1.00 0.00 49 ALA A N 11
ATOM 16354 C CA . ALA A 1 49 ? 8.875 3.553 -0.600 1.00 0.00 49 ALA A CA 11
ATOM 16355 C C . ALA A 1 49 ? 7.831 2.742 0.170 1.00 0.00 49 ALA A C 11
ATOM 16356 O O . ALA A 1 49 ? 7.167 3.267 1.063 1.00 0.00 49 ALA A O 11
ATOM 16363 N N . MET A 1 50 ? 7.719 1.476 -0.203 1.00 0.00 50 MET A N 11
ATOM 16364 C CA . MET A 1 50 ? 6.767 0.587 0.441 1.00 0.00 50 MET A CA 11
ATOM 16365 C C . MET A 1 50 ? 7.441 -0.231 1.545 1.00 0.00 50 MET A C 11
ATOM 16366 O O . MET A 1 50 ? 8.667 -0.269 1.633 1.00 0.00 50 MET A O 11
ATOM 16380 N N . GLY A 1 51 ? 6.610 -0.865 2.359 1.00 0.00 51 GLY A N 11
ATOM 16381 C CA . GLY A 1 51 ? 7.110 -1.680 3.453 1.00 0.00 51 GLY A CA 11
ATOM 16382 C C . GLY A 1 51 ? 5.958 -2.268 4.269 1.00 0.00 51 GLY A C 11
ATOM 16383 O O . GLY A 1 51 ? 5.174 -1.530 4.865 1.00 0.00 51 GLY A O 11
ATOM 16387 N N . PHE A 1 52 ? 5.891 -3.591 4.271 1.00 0.00 52 PHE A N 11
ATOM 16388 C CA . PHE A 1 52 ? 4.848 -4.287 5.005 1.00 0.00 52 PHE A CA 11
ATOM 16389 C C . PHE A 1 52 ? 5.062 -4.161 6.515 1.00 0.00 52 PHE A C 11
ATOM 16390 O O . PHE A 1 52 ? 6.151 -4.436 7.016 1.00 0.00 52 PHE A O 11
ATOM 16407 N N . ASP A 1 53 ? 4.005 -3.746 7.198 1.00 0.00 53 ASP A N 11
ATOM 16408 C CA . ASP A 1 53 ? 4.064 -3.581 8.640 1.00 0.00 53 ASP A CA 11
ATOM 16409 C C . ASP A 1 53 ? 3.597 -4.871 9.317 1.00 0.00 53 ASP A C 11
ATOM 16410 O O . ASP A 1 53 ? 3.168 -5.808 8.645 1.00 0.00 53 ASP A O 11
ATOM 16419 N N . ASP A 1 54 ? 3.697 -4.878 10.638 1.00 0.00 54 ASP A N 11
ATOM 16420 C CA . ASP A 1 54 ? 3.290 -6.038 11.413 1.00 0.00 54 ASP A CA 11
ATOM 16421 C C . ASP A 1 54 ? 1.900 -5.790 12.002 1.00 0.00 54 ASP A C 11
ATOM 16422 O O . ASP A 1 54 ? 1.285 -6.700 12.556 1.00 0.00 54 ASP A O 11
ATOM 16431 N N . THR A 1 55 ? 1.445 -4.554 11.863 1.00 0.00 55 THR A N 11
ATOM 16432 C CA . THR A 1 55 ? 0.139 -4.175 12.375 1.00 0.00 55 THR A CA 11
ATOM 16433 C C . THR A 1 55 ? -0.294 -2.830 11.788 1.00 0.00 55 THR A C 11
ATOM 16434 O O . THR A 1 55 ? 0.510 -2.128 11.176 1.00 0.00 55 THR A O 11
ATOM 16445 N N . VAL A 1 56 ? -1.563 -2.510 11.996 1.00 0.00 56 VAL A N 11
ATOM 16446 C CA . VAL A 1 56 ? -2.112 -1.262 11.496 1.00 0.00 56 VAL A CA 11
ATOM 16447 C C . VAL A 1 56 ? -2.050 -0.204 12.599 1.00 0.00 56 VAL A C 11
ATOM 16448 O O . VAL A 1 56 ? -2.022 -0.537 13.783 1.00 0.00 56 VAL A O 11
ATOM 16461 N N . GLU A 1 57 ? -2.032 1.050 12.172 1.00 0.00 57 GLU A N 11
ATOM 16462 C CA . GLU A 1 57 ? -1.974 2.159 13.109 1.00 0.00 57 GLU A CA 11
ATOM 16463 C C . GLU A 1 57 ? -3.380 2.522 13.590 1.00 0.00 57 GLU A C 11
ATOM 16464 O O . GLU A 1 57 ? -4.370 2.020 13.059 1.00 0.00 57 GLU A O 11
ATOM 16476 N N . GLU A 1 58 ? -3.424 3.390 14.590 1.00 0.00 58 GLU A N 11
ATOM 16477 C CA . GLU A 1 58 ? -4.693 3.826 15.148 1.00 0.00 58 GLU A CA 11
ATOM 16478 C C . GLU A 1 58 ? -5.257 4.994 14.337 1.00 0.00 58 GLU A C 11
ATOM 16479 O O . GLU A 1 58 ? -6.041 5.790 14.850 1.00 0.00 58 GLU A O 11
ATOM 16491 N N . GLY A 1 59 ? -4.835 5.060 13.082 1.00 0.00 59 GLY A N 11
ATOM 16492 C CA . GLY A 1 59 ? -5.288 6.118 12.195 1.00 0.00 59 GLY A CA 11
ATOM 16493 C C . GLY A 1 59 ? -4.538 6.074 10.862 1.00 0.00 59 GLY A C 11
ATOM 16494 O O . GLY A 1 59 ? -3.877 7.040 10.485 1.00 0.00 59 GLY A O 11
ATOM 16498 N N . ASP A 1 60 ? -4.666 4.942 10.184 1.00 0.00 60 ASP A N 11
ATOM 16499 C CA . ASP A 1 60 ? -4.009 4.760 8.902 1.00 0.00 60 ASP A CA 11
ATOM 16500 C C . ASP A 1 60 ? -5.059 4.432 7.838 1.00 0.00 60 ASP A C 11
ATOM 16501 O O . ASP A 1 60 ? -6.080 3.815 8.137 1.00 0.00 60 ASP A O 11
ATOM 16510 N N . HIS A 1 61 ? -4.771 4.860 6.617 1.00 0.00 61 HIS A N 11
ATOM 16511 C CA . HIS A 1 61 ? -5.678 4.620 5.507 1.00 0.00 61 HIS A CA 11
ATOM 16512 C C . HIS A 1 61 ? -5.751 3.119 5.220 1.00 0.00 61 HIS A C 11
ATOM 16513 O O . HIS A 1 61 ? -5.208 2.647 4.222 1.00 0.00 61 HIS A O 11
ATOM 16527 N N . VAL A 1 62 ? -6.426 2.410 6.113 1.00 0.00 62 VAL A N 11
ATOM 16528 C CA . VAL A 1 62 ? -6.578 0.972 5.967 1.00 0.00 62 VAL A CA 11
ATOM 16529 C C . VAL A 1 62 ? -7.628 0.680 4.894 1.00 0.00 62 VAL A C 11
ATOM 16530 O O . VAL A 1 62 ? -8.826 0.711 5.168 1.00 0.00 62 VAL A O 11
ATOM 16543 N N . PHE A 1 63 ? -7.139 0.403 3.694 1.00 0.00 63 PHE A N 11
ATOM 16544 C CA . PHE A 1 63 ? -8.020 0.106 2.577 1.00 0.00 63 PHE A CA 11
ATOM 16545 C C . PHE A 1 63 ? -7.816 -1.328 2.085 1.00 0.00 63 PHE A C 11
ATOM 16546 O O . PHE A 1 63 ? -6.695 -1.835 2.084 1.00 0.00 63 PHE A O 11
ATOM 16563 N N . GLU A 1 64 ? -8.917 -1.942 1.678 1.00 0.00 64 GLU A N 11
ATOM 16564 C CA . GLU A 1 64 ? -8.874 -3.308 1.184 1.00 0.00 64 GLU A CA 11
ATOM 16565 C C . GLU A 1 64 ? -8.586 -3.320 -0.319 1.00 0.00 64 GLU A C 11
ATOM 16566 O O . GLU A 1 64 ? -9.118 -2.498 -1.063 1.00 0.00 64 GLU A O 11
ATOM 16578 N N . TYR A 1 65 ? -7.745 -4.262 -0.721 1.00 0.00 65 TYR A N 11
ATOM 16579 C CA . TYR A 1 65 ? -7.380 -4.392 -2.121 1.00 0.00 65 TYR A CA 11
ATOM 16580 C C . TYR A 1 65 ? -7.550 -5.835 -2.600 1.00 0.00 65 TYR A C 11
ATOM 16581 O O . TYR A 1 65 ? -8.265 -6.619 -1.978 1.00 0.00 65 TYR A O 11
ATOM 16599 N N . ASP A 1 66 ? -6.881 -6.142 -3.702 1.00 0.00 66 ASP A N 11
ATOM 16600 C CA . ASP A 1 66 ? -6.948 -7.477 -4.271 1.00 0.00 66 ASP A CA 11
ATOM 16601 C C . ASP A 1 66 ? -6.320 -8.475 -3.297 1.00 0.00 66 ASP A C 11
ATOM 16602 O O . ASP A 1 66 ? -5.235 -8.996 -3.549 1.00 0.00 66 ASP A O 11
ATOM 16611 N N . GLY A 1 67 ? -7.029 -8.711 -2.202 1.00 0.00 67 GLY A N 11
ATOM 16612 C CA . GLY A 1 67 ? -6.555 -9.637 -1.188 1.00 0.00 67 GLY A CA 11
ATOM 16613 C C . GLY A 1 67 ? -5.350 -9.062 -0.441 1.00 0.00 67 GLY A C 11
ATOM 16614 O O . GLY A 1 67 ? -4.630 -9.793 0.237 1.00 0.00 67 GLY A O 11
ATOM 16618 N N . VAL A 1 68 ? -5.169 -7.758 -0.591 1.00 0.00 68 VAL A N 11
ATOM 16619 C CA . VAL A 1 68 ? -4.063 -7.077 0.062 1.00 0.00 68 VAL A CA 11
ATOM 16620 C C . VAL A 1 68 ? -4.586 -5.820 0.760 1.00 0.00 68 VAL A C 11
ATOM 16621 O O . VAL A 1 68 ? -5.690 -5.360 0.474 1.00 0.00 68 VAL A O 11
ATOM 16634 N N . LYS A 1 69 ? -3.768 -5.301 1.664 1.00 0.00 69 LYS A N 11
ATOM 16635 C CA . LYS A 1 69 ? -4.133 -4.106 2.406 1.00 0.00 69 LYS A CA 11
ATOM 16636 C C . LYS A 1 69 ? -3.006 -3.077 2.295 1.00 0.00 69 LYS A C 11
ATOM 16637 O O . LYS A 1 69 ? -1.830 -3.437 2.296 1.00 0.00 69 LYS A O 11
ATOM 16656 N N . VAL A 1 70 ? -3.406 -1.817 2.202 1.00 0.00 70 VAL A N 11
ATOM 16657 C CA . VAL A 1 70 ? -2.444 -0.734 2.091 1.00 0.00 70 VAL A CA 11
ATOM 16658 C C . VAL A 1 70 ? -2.819 0.378 3.073 1.00 0.00 70 VAL A C 11
ATOM 16659 O O . VAL A 1 70 ? -3.989 0.541 3.414 1.00 0.00 70 VAL A O 11
ATOM 16672 N N . VAL A 1 71 ? -1.803 1.114 3.500 1.00 0.00 71 VAL A N 11
ATOM 16673 C CA . VAL A 1 71 ? -2.012 2.206 4.435 1.00 0.00 71 VAL A CA 11
ATOM 16674 C C . VAL A 1 71 ? -1.034 3.338 4.117 1.00 0.00 71 VAL A C 11
ATOM 16675 O O . VAL A 1 71 ? -0.004 3.114 3.482 1.00 0.00 71 VAL A O 11
ATOM 16688 N N . ILE A 1 72 ? -1.390 4.531 4.573 1.00 0.00 72 ILE A N 11
ATOM 16689 C CA . ILE A 1 72 ? -0.557 5.699 4.345 1.00 0.00 72 ILE A CA 11
ATOM 16690 C C . ILE A 1 72 ? -0.558 6.574 5.599 1.00 0.00 72 ILE A C 11
ATOM 16691 O O . ILE A 1 72 ? -1.615 7.006 6.057 1.00 0.00 72 ILE A O 11
ATOM 16707 N N . ASP A 1 73 ? 0.637 6.809 6.119 1.00 0.00 73 ASP A N 11
ATOM 16708 C CA . ASP A 1 73 ? 0.787 7.626 7.312 1.00 0.00 73 ASP A CA 11
ATOM 16709 C C . ASP A 1 73 ? -0.184 8.805 7.243 1.00 0.00 73 ASP A C 11
ATOM 16710 O O . ASP A 1 73 ? -0.628 9.186 6.161 1.00 0.00 73 ASP A O 11
ATOM 16719 N N . PRO A 1 74 ? -0.494 9.366 8.443 1.00 0.00 74 PRO A N 11
ATOM 16720 C CA . PRO A 1 74 ? -1.405 10.495 8.528 1.00 0.00 74 PRO A CA 11
ATOM 16721 C C . PRO A 1 74 ? -0.726 11.784 8.062 1.00 0.00 74 PRO A C 11
ATOM 16722 O O . PRO A 1 74 ? -1.398 12.740 7.678 1.00 0.00 74 PRO A O 11
ATOM 16733 N N . PHE A 1 75 ? 0.598 11.769 8.111 1.00 0.00 75 PHE A N 11
ATOM 16734 C CA . PHE A 1 75 ? 1.376 12.925 7.699 1.00 0.00 75 PHE A CA 11
ATOM 16735 C C . PHE A 1 75 ? 1.638 12.900 6.192 1.00 0.00 75 PHE A C 11
ATOM 16736 O O . PHE A 1 75 ? 1.852 13.944 5.578 1.00 0.00 75 PHE A O 11
ATOM 16753 N N . SER A 1 76 ? 1.612 11.696 5.639 1.00 0.00 76 SER A N 11
ATOM 16754 C CA . SER A 1 76 ? 1.844 11.522 4.215 1.00 0.00 76 SER A CA 11
ATOM 16755 C C . SER A 1 76 ? 0.521 11.625 3.453 1.00 0.00 76 SER A C 11
ATOM 16756 O O . SER A 1 76 ? 0.513 11.848 2.243 1.00 0.00 76 SER A O 11
ATOM 16764 N N . MET A 1 77 ? -0.566 11.457 4.192 1.00 0.00 77 MET A N 11
ATOM 16765 C CA . MET A 1 77 ? -1.891 11.528 3.601 1.00 0.00 77 MET A CA 11
ATOM 16766 C C . MET A 1 77 ? -2.101 12.863 2.884 1.00 0.00 77 MET A C 11
ATOM 16767 O O . MET A 1 77 ? -2.537 12.893 1.734 1.00 0.00 77 MET A O 11
ATOM 16781 N N . PRO A 1 78 ? -1.772 13.964 3.611 1.00 0.00 78 PRO A N 11
ATOM 16782 C CA . PRO A 1 78 ? -1.920 15.299 3.057 1.00 0.00 78 PRO A CA 11
ATOM 16783 C C . PRO A 1 78 ? -0.814 15.597 2.042 1.00 0.00 78 PRO A C 11
ATOM 16784 O O . PRO A 1 78 ? -0.745 16.699 1.499 1.00 0.00 78 PRO A O 11
ATOM 16795 N N . TYR A 1 79 ? 0.023 14.595 1.815 1.00 0.00 79 TYR A N 11
ATOM 16796 C CA . TYR A 1 79 ? 1.122 14.735 0.875 1.00 0.00 79 TYR A CA 11
ATOM 16797 C C . TYR A 1 79 ? 0.873 13.907 -0.387 1.00 0.00 79 TYR A C 11
ATOM 16798 O O . TYR A 1 79 ? 1.494 14.144 -1.422 1.00 0.00 79 TYR A O 11
ATOM 16816 N N . VAL A 1 80 ? -0.038 12.953 -0.260 1.00 0.00 80 VAL A N 11
ATOM 16817 C CA . VAL A 1 80 ? -0.377 12.089 -1.378 1.00 0.00 80 VAL A CA 11
ATOM 16818 C C . VAL A 1 80 ? -1.894 11.899 -1.429 1.00 0.00 80 VAL A C 11
ATOM 16819 O O . VAL A 1 80 ? -2.378 10.830 -1.795 1.00 0.00 80 VAL A O 11
ATOM 16832 N N . ASN A 1 81 ? -2.603 12.955 -1.055 1.00 0.00 81 ASN A N 11
ATOM 16833 C CA . ASN A 1 81 ? -4.055 12.918 -1.054 1.00 0.00 81 ASN A CA 11
ATOM 16834 C C . ASN A 1 81 ? -4.563 12.953 -2.497 1.00 0.00 81 ASN A C 11
ATOM 16835 O O . ASN A 1 81 ? -4.406 13.957 -3.190 1.00 0.00 81 ASN A O 11
ATOM 16846 N N . GLY A 1 82 ? -5.163 11.845 -2.906 1.00 0.00 82 GLY A N 11
ATOM 16847 C CA . GLY A 1 82 ? -5.695 11.736 -4.254 1.00 0.00 82 GLY A CA 11
ATOM 16848 C C . GLY A 1 82 ? -4.589 11.389 -5.254 1.00 0.00 82 GLY A C 11
ATOM 16849 O O . GLY A 1 82 ? -4.866 11.116 -6.421 1.00 0.00 82 GLY A O 11
ATOM 16853 N N . ALA A 1 83 ? -3.360 11.411 -4.759 1.00 0.00 83 ALA A N 11
ATOM 16854 C CA . ALA A 1 83 ? -2.212 11.103 -5.594 1.00 0.00 83 ALA A CA 11
ATOM 16855 C C . ALA A 1 83 ? -2.221 9.611 -5.936 1.00 0.00 83 ALA A C 11
ATOM 16856 O O . ALA A 1 83 ? -2.841 8.814 -5.233 1.00 0.00 83 ALA A O 11
ATOM 16863 N N . GLU A 1 84 ? -1.527 9.280 -7.014 1.00 0.00 84 GLU A N 11
ATOM 16864 C CA . GLU A 1 84 ? -1.447 7.898 -7.457 1.00 0.00 84 GLU A CA 11
ATOM 16865 C C . GLU A 1 84 ? -0.007 7.390 -7.353 1.00 0.00 84 GLU A C 11
ATOM 16866 O O . GLU A 1 84 ? 0.900 7.955 -7.962 1.00 0.00 84 GLU A O 11
ATOM 16878 N N . LEU A 1 85 ? 0.157 6.328 -6.578 1.00 0.00 85 LEU A N 11
ATOM 16879 C CA . LEU A 1 85 ? 1.471 5.737 -6.386 1.00 0.00 85 LEU A CA 11
ATOM 16880 C C . LEU A 1 85 ? 1.714 4.685 -7.469 1.00 0.00 85 LEU A C 11
ATOM 16881 O O . LEU A 1 85 ? 1.129 3.603 -7.432 1.00 0.00 85 LEU A O 11
ATOM 16897 N N . ASP A 1 86 ? 2.579 5.037 -8.409 1.00 0.00 86 ASP A N 11
ATOM 16898 C CA . ASP A 1 86 ? 2.907 4.137 -9.501 1.00 0.00 86 ASP A CA 11
ATOM 16899 C C . ASP A 1 86 ? 4.217 3.413 -9.183 1.00 0.00 86 ASP A C 11
ATOM 16900 O O . ASP A 1 86 ? 5.299 3.961 -9.386 1.00 0.00 86 ASP A O 11
ATOM 16909 N N . TYR A 1 87 ? 4.077 2.191 -8.688 1.00 0.00 87 TYR A N 11
ATOM 16910 C CA . TYR A 1 87 ? 5.235 1.387 -8.340 1.00 0.00 87 TYR A CA 11
ATOM 16911 C C . TYR A 1 87 ? 5.755 0.619 -9.557 1.00 0.00 87 TYR A C 11
ATOM 16912 O O . TYR A 1 87 ? 4.990 -0.055 -10.244 1.00 0.00 87 TYR A O 11
ATOM 16930 N N . VAL A 1 88 ? 7.054 0.747 -9.787 1.00 0.00 88 VAL A N 11
ATOM 16931 C CA . VAL A 1 88 ? 7.685 0.074 -10.909 1.00 0.00 88 VAL A CA 11
ATOM 16932 C C . VAL A 1 88 ? 8.179 -1.303 -10.460 1.00 0.00 88 VAL A C 11
ATOM 16933 O O . VAL A 1 88 ? 8.621 -1.468 -9.324 1.00 0.00 88 VAL A O 11
ATOM 16946 N N . VAL A 1 89 ? 8.087 -2.257 -11.375 1.00 0.00 89 VAL A N 11
ATOM 16947 C CA . VAL A 1 89 ? 8.518 -3.614 -11.087 1.00 0.00 89 VAL A CA 11
ATOM 16948 C C . VAL A 1 89 ? 9.479 -4.082 -12.183 1.00 0.00 89 VAL A C 11
ATOM 16949 O O . VAL A 1 89 ? 9.067 -4.307 -13.320 1.00 0.00 89 VAL A O 11
ATOM 16962 N N . ASP A 1 90 ? 10.741 -4.214 -11.802 1.00 0.00 90 ASP A N 11
ATOM 16963 C CA . ASP A 1 90 ? 11.763 -4.651 -12.737 1.00 0.00 90 ASP A CA 11
ATOM 16964 C C . ASP A 1 90 ? 13.018 -5.056 -11.962 1.00 0.00 90 ASP A C 11
ATOM 16965 O O . ASP A 1 90 ? 12.928 -5.529 -10.830 1.00 0.00 90 ASP A O 11
ATOM 16974 N N . PHE A 1 91 ? 14.161 -4.856 -12.602 1.00 0.00 91 PHE A N 11
ATOM 16975 C CA . PHE A 1 91 ? 15.433 -5.195 -11.987 1.00 0.00 91 PHE A CA 11
ATOM 16976 C C . PHE A 1 91 ? 15.614 -4.454 -10.660 1.00 0.00 91 PHE A C 11
ATOM 16977 O O . PHE A 1 91 ? 16.491 -4.798 -9.868 1.00 0.00 91 PHE A O 11
ATOM 16994 N N . MET A 1 92 ? 14.771 -3.452 -10.458 1.00 0.00 92 MET A N 11
ATOM 16995 C CA . MET A 1 92 ? 14.828 -2.661 -9.241 1.00 0.00 92 MET A CA 11
ATOM 16996 C C . MET A 1 92 ? 14.161 -3.397 -8.077 1.00 0.00 92 MET A C 11
ATOM 16997 O O . MET A 1 92 ? 14.098 -2.877 -6.964 1.00 0.00 92 MET A O 11
ATOM 17011 N N . GLY A 1 93 ? 13.680 -4.595 -8.374 1.00 0.00 93 GLY A N 11
ATOM 17012 C CA . GLY A 1 93 ? 13.020 -5.407 -7.366 1.00 0.00 93 GLY A CA 11
ATOM 17013 C C . GLY A 1 93 ? 11.775 -4.704 -6.824 1.00 0.00 93 GLY A C 11
ATOM 17014 O O . GLY A 1 93 ? 11.217 -5.116 -5.807 1.00 0.00 93 GLY A O 11
ATOM 17018 N N . GLY A 1 94 ? 11.374 -3.654 -7.526 1.00 0.00 94 GLY A N 11
ATOM 17019 C CA . GLY A 1 94 ? 10.205 -2.889 -7.128 1.00 0.00 94 GLY A CA 11
ATOM 17020 C C . GLY A 1 94 ? 10.575 -1.434 -6.834 1.00 0.00 94 GLY A C 11
ATOM 17021 O O . GLY A 1 94 ? 10.831 -1.075 -5.685 1.00 0.00 94 GLY A O 11
ATOM 17025 N N . GLY A 1 95 ? 10.592 -0.636 -7.891 1.00 0.00 95 GLY A N 11
ATOM 17026 C CA . GLY A 1 95 ? 10.927 0.772 -7.760 1.00 0.00 95 GLY A CA 11
ATOM 17027 C C . GLY A 1 95 ? 9.677 1.609 -7.479 1.00 0.00 95 GLY A C 11
ATOM 17028 O O . GLY A 1 95 ? 8.812 1.747 -8.342 1.00 0.00 95 GLY A O 11
ATOM 17032 N N . PHE A 1 96 ? 9.623 2.146 -6.269 1.00 0.00 96 PHE A N 11
ATOM 17033 C CA . PHE A 1 96 ? 8.494 2.965 -5.864 1.00 0.00 96 PHE A CA 11
ATOM 17034 C C . PHE A 1 96 ? 8.531 4.329 -6.556 1.00 0.00 96 PHE A C 11
ATOM 17035 O O . PHE A 1 96 ? 9.591 4.941 -6.675 1.00 0.00 96 PHE A O 11
ATOM 17052 N N . THR A 1 97 ? 7.359 4.766 -6.994 1.00 0.00 97 THR A N 11
ATOM 17053 C CA . THR A 1 97 ? 7.243 6.047 -7.671 1.00 0.00 97 THR A CA 11
ATOM 17054 C C . THR A 1 97 ? 5.800 6.551 -7.616 1.00 0.00 97 THR A C 11
ATOM 17055 O O . THR A 1 97 ? 4.866 5.759 -7.504 1.00 0.00 97 THR A O 11
ATOM 17066 N N . ILE A 1 98 ? 5.663 7.866 -7.697 1.00 0.00 98 ILE A N 11
ATOM 17067 C CA . ILE A 1 98 ? 4.349 8.486 -7.657 1.00 0.00 98 ILE A CA 11
ATOM 17068 C C . ILE A 1 98 ? 4.272 9.578 -8.725 1.00 0.00 98 ILE A C 11
ATOM 17069 O O . ILE A 1 98 ? 5.192 10.384 -8.861 1.00 0.00 98 ILE A O 11
ATOM 17085 N N . ARG A 1 99 ? 3.167 9.569 -9.457 1.00 0.00 99 ARG A N 11
ATOM 17086 C CA . ARG A 1 99 ? 2.959 10.549 -10.509 1.00 0.00 99 ARG A CA 11
ATOM 17087 C C . ARG A 1 99 ? 1.903 11.571 -10.081 1.00 0.00 99 ARG A C 11
ATOM 17088 O O . ARG A 1 99 ? 0.732 11.230 -9.923 1.00 0.00 99 ARG A O 11
ATOM 17109 N N . ASN A 1 100 ? 2.356 12.804 -9.905 1.00 0.00 100 ASN A N 11
ATOM 17110 C CA . ASN A 1 100 ? 1.465 13.877 -9.499 1.00 0.00 100 ASN A CA 11
ATOM 17111 C C . ASN A 1 100 ? 1.233 14.818 -10.683 1.00 0.00 100 ASN A C 11
ATOM 17112 O O . ASN A 1 100 ? 2.139 15.052 -11.481 1.00 0.00 100 ASN A O 11
ATOM 17123 N N . PRO A 1 101 ? -0.018 15.345 -10.762 1.00 0.00 101 PRO A N 11
ATOM 17124 C CA . PRO A 1 101 ? -0.381 16.254 -11.836 1.00 0.00 101 PRO A CA 11
ATOM 17125 C C . PRO A 1 101 ? 0.226 17.640 -11.608 1.00 0.00 101 PRO A C 11
ATOM 17126 O O . PRO A 1 101 ? -0.419 18.518 -11.038 1.00 0.00 101 PRO A O 11
ATOM 17137 N N . MET A 1 1 ? -14.356 5.325 21.305 1.00 0.00 1 MET A N 12
ATOM 17138 C CA . MET A 1 1 ? -13.088 4.923 21.889 1.00 0.00 1 MET A CA 12
ATOM 17139 C C . MET A 1 1 ? -12.406 3.853 21.034 1.00 0.00 1 MET A C 12
ATOM 17140 O O . MET A 1 1 ? -11.983 2.818 21.548 1.00 0.00 1 MET A O 12
ATOM 17154 N N . GLN A 1 2 ? -12.319 4.138 19.743 1.00 0.00 2 GLN A N 12
ATOM 17155 C CA . GLN A 1 2 ? -11.696 3.214 18.812 1.00 0.00 2 GLN A CA 12
ATOM 17156 C C . GLN A 1 2 ? -10.756 3.965 17.867 1.00 0.00 2 GLN A C 12
ATOM 17157 O O . GLN A 1 2 ? -10.526 5.161 18.036 1.00 0.00 2 GLN A O 12
ATOM 17171 N N . GLU A 1 3 ? -10.237 3.231 16.893 1.00 0.00 3 GLU A N 12
ATOM 17172 C CA . GLU A 1 3 ? -9.327 3.813 15.922 1.00 0.00 3 GLU A CA 12
ATOM 17173 C C . GLU A 1 3 ? -10.075 4.792 15.014 1.00 0.00 3 GLU A C 12
ATOM 17174 O O . GLU A 1 3 ? -11.291 4.697 14.861 1.00 0.00 3 GLU A O 12
ATOM 17186 N N . GLN A 1 4 ? -9.315 5.712 14.436 1.00 0.00 4 GLN A N 12
ATOM 17187 C CA . GLN A 1 4 ? -9.891 6.707 13.548 1.00 0.00 4 GLN A CA 12
ATOM 17188 C C . GLN A 1 4 ? -10.210 6.084 12.187 1.00 0.00 4 GLN A C 12
ATOM 17189 O O . GLN A 1 4 ? -9.348 6.021 11.312 1.00 0.00 4 GLN A O 12
ATOM 17203 N N . ALA A 1 5 ? -11.450 5.639 12.052 1.00 0.00 5 ALA A N 12
ATOM 17204 C CA . ALA A 1 5 ? -11.894 5.023 10.813 1.00 0.00 5 ALA A CA 12
ATOM 17205 C C . ALA A 1 5 ? -12.105 6.108 9.756 1.00 0.00 5 ALA A C 12
ATOM 17206 O O . ALA A 1 5 ? -12.779 7.105 10.011 1.00 0.00 5 ALA A O 12
ATOM 17213 N N . GLN A 1 6 ? -11.516 5.878 8.592 1.00 0.00 6 GLN A N 12
ATOM 17214 C CA . GLN A 1 6 ? -11.631 6.824 7.495 1.00 0.00 6 GLN A CA 12
ATOM 17215 C C . GLN A 1 6 ? -10.901 6.295 6.259 1.00 0.00 6 GLN A C 12
ATOM 17216 O O . GLN A 1 6 ? -9.766 5.830 6.355 1.00 0.00 6 GLN A O 12
ATOM 17230 N N . GLN A 1 7 ? -11.582 6.383 5.126 1.00 0.00 7 GLN A N 12
ATOM 17231 C CA . GLN A 1 7 ? -11.012 5.919 3.872 1.00 0.00 7 GLN A CA 12
ATOM 17232 C C . GLN A 1 7 ? -10.682 7.108 2.967 1.00 0.00 7 GLN A C 12
ATOM 17233 O O . GLN A 1 7 ? -11.560 7.639 2.289 1.00 0.00 7 GLN A O 12
ATOM 17247 N N . PHE A 1 8 ? -9.413 7.489 2.985 1.00 0.00 8 PHE A N 12
ATOM 17248 C CA . PHE A 1 8 ? -8.956 8.605 2.174 1.00 0.00 8 PHE A CA 12
ATOM 17249 C C . PHE A 1 8 ? -8.855 8.207 0.700 1.00 0.00 8 PHE A C 12
ATOM 17250 O O . PHE A 1 8 ? -8.791 7.022 0.377 1.00 0.00 8 PHE A O 12
ATOM 17267 N N . ILE A 1 9 ? -8.846 9.220 -0.154 1.00 0.00 9 ILE A N 12
ATOM 17268 C CA . ILE A 1 9 ? -8.754 8.991 -1.586 1.00 0.00 9 ILE A CA 12
ATOM 17269 C C . ILE A 1 9 ? -7.321 8.591 -1.943 1.00 0.00 9 ILE A C 12
ATOM 17270 O O . ILE A 1 9 ? -6.391 9.374 -1.759 1.00 0.00 9 ILE A O 12
ATOM 17286 N N . PHE A 1 10 ? -7.189 7.373 -2.447 1.00 0.00 10 PHE A N 12
ATOM 17287 C CA . PHE A 1 10 ? -5.885 6.860 -2.832 1.00 0.00 10 PHE A CA 12
ATOM 17288 C C . PHE A 1 10 ? -6.023 5.698 -3.818 1.00 0.00 10 PHE A C 12
ATOM 17289 O O . PHE A 1 10 ? -6.770 4.753 -3.569 1.00 0.00 10 PHE A O 12
ATOM 17306 N N . LYS A 1 11 ? -5.290 5.806 -4.916 1.00 0.00 11 LYS A N 12
ATOM 17307 C CA . LYS A 1 11 ? -5.320 4.776 -5.941 1.00 0.00 11 LYS A CA 12
ATOM 17308 C C . LYS A 1 11 ? -3.888 4.431 -6.355 1.00 0.00 11 LYS A C 12
ATOM 17309 O O . LYS A 1 11 ? -3.142 5.300 -6.804 1.00 0.00 11 LYS A O 12
ATOM 17328 N N . VAL A 1 12 ? -3.547 3.162 -6.189 1.00 0.00 12 VAL A N 12
ATOM 17329 C CA . VAL A 1 12 ? -2.218 2.692 -6.539 1.00 0.00 12 VAL A CA 12
ATOM 17330 C C . VAL A 1 12 ? -2.311 1.775 -7.761 1.00 0.00 12 VAL A C 12
ATOM 17331 O O . VAL A 1 12 ? -3.277 1.028 -7.908 1.00 0.00 12 VAL A O 12
ATOM 17344 N N . THR A 1 13 ? -1.294 1.863 -8.606 1.00 0.00 13 THR A N 12
ATOM 17345 C CA . THR A 1 13 ? -1.250 1.050 -9.809 1.00 0.00 13 THR A CA 12
ATOM 17346 C C . THR A 1 13 ? -1.300 -0.437 -9.452 1.00 0.00 13 THR A C 12
ATOM 17347 O O . THR A 1 13 ? -0.628 -0.878 -8.521 1.00 0.00 13 THR A O 12
ATOM 17358 N N . ASP A 1 14 ? -2.104 -1.168 -10.210 1.00 0.00 14 ASP A N 12
ATOM 17359 C CA . ASP A 1 14 ? -2.251 -2.596 -9.985 1.00 0.00 14 ASP A CA 12
ATOM 17360 C C . ASP A 1 14 ? -0.868 -3.223 -9.798 1.00 0.00 14 ASP A C 12
ATOM 17361 O O . ASP A 1 14 ? -0.717 -4.194 -9.058 1.00 0.00 14 ASP A O 12
ATOM 17370 N N . LYS A 1 15 ? 0.107 -2.643 -10.483 1.00 0.00 15 LYS A N 12
ATOM 17371 C CA . LYS A 1 15 ? 1.472 -3.134 -10.402 1.00 0.00 15 LYS A CA 12
ATOM 17372 C C . LYS A 1 15 ? 2.001 -2.926 -8.982 1.00 0.00 15 LYS A C 12
ATOM 17373 O O . LYS A 1 15 ? 2.633 -3.816 -8.414 1.00 0.00 15 LYS A O 12
ATOM 17392 N N . ALA A 1 16 ? 1.723 -1.746 -8.447 1.00 0.00 16 ALA A N 12
ATOM 17393 C CA . ALA A 1 16 ? 2.163 -1.410 -7.104 1.00 0.00 16 ALA A CA 12
ATOM 17394 C C . ALA A 1 16 ? 1.645 -2.465 -6.124 1.00 0.00 16 ALA A C 12
ATOM 17395 O O . ALA A 1 16 ? 2.394 -2.953 -5.279 1.00 0.00 16 ALA A O 12
ATOM 17402 N N . VAL A 1 17 ? 0.368 -2.787 -6.270 1.00 0.00 17 VAL A N 12
ATOM 17403 C CA . VAL A 1 17 ? -0.258 -3.775 -5.408 1.00 0.00 17 VAL A CA 12
ATOM 17404 C C . VAL A 1 17 ? 0.332 -5.154 -5.709 1.00 0.00 17 VAL A C 12
ATOM 17405 O O . VAL A 1 17 ? 0.650 -5.910 -4.792 1.00 0.00 17 VAL A O 12
ATOM 17418 N N . GLU A 1 18 ? 0.459 -5.440 -6.996 1.00 0.00 18 GLU A N 12
ATOM 17419 C CA . GLU A 1 18 ? 1.005 -6.715 -7.429 1.00 0.00 18 GLU A CA 12
ATOM 17420 C C . GLU A 1 18 ? 2.406 -6.917 -6.850 1.00 0.00 18 GLU A C 12
ATOM 17421 O O . GLU A 1 18 ? 2.799 -8.041 -6.541 1.00 0.00 18 GLU A O 12
ATOM 17433 N N . GLU A 1 19 ? 3.123 -5.810 -6.720 1.00 0.00 19 GLU A N 12
ATOM 17434 C CA . GLU A 1 19 ? 4.473 -5.851 -6.184 1.00 0.00 19 GLU A CA 12
ATOM 17435 C C . GLU A 1 19 ? 4.472 -6.487 -4.792 1.00 0.00 19 GLU A C 12
ATOM 17436 O O . GLU A 1 19 ? 5.439 -7.142 -4.405 1.00 0.00 19 GLU A O 12
ATOM 17448 N N . ILE A 1 20 ? 3.376 -6.273 -4.079 1.00 0.00 20 ILE A N 12
ATOM 17449 C CA . ILE A 1 20 ? 3.236 -6.818 -2.740 1.00 0.00 20 ILE A CA 12
ATOM 17450 C C . ILE A 1 20 ? 2.998 -8.327 -2.829 1.00 0.00 20 ILE A C 12
ATOM 17451 O O . ILE A 1 20 ? 3.517 -9.090 -2.017 1.00 0.00 20 ILE A O 12
ATOM 17467 N N . LYS A 1 21 ? 2.211 -8.711 -3.824 1.00 0.00 21 LYS A N 12
ATOM 17468 C CA . LYS A 1 21 ? 1.898 -10.115 -4.031 1.00 0.00 21 LYS A CA 12
ATOM 17469 C C . LYS A 1 21 ? 3.195 -10.926 -4.048 1.00 0.00 21 LYS A C 12
ATOM 17470 O O . LYS A 1 21 ? 3.257 -12.015 -3.480 1.00 0.00 21 LYS A O 12
ATOM 17489 N N . LYS A 1 22 ? 4.199 -10.363 -4.705 1.00 0.00 22 LYS A N 12
ATOM 17490 C CA . LYS A 1 22 ? 5.491 -11.020 -4.803 1.00 0.00 22 LYS A CA 12
ATOM 17491 C C . LYS A 1 22 ? 6.223 -10.898 -3.465 1.00 0.00 22 LYS A C 12
ATOM 17492 O O . LYS A 1 22 ? 6.693 -11.895 -2.917 1.00 0.00 22 LYS A O 12
ATOM 17511 N N . VAL A 1 23 ? 6.298 -9.669 -2.978 1.00 0.00 23 VAL A N 12
ATOM 17512 C CA . VAL A 1 23 ? 6.965 -9.403 -1.715 1.00 0.00 23 VAL A CA 12
ATOM 17513 C C . VAL A 1 23 ? 6.373 -10.306 -0.631 1.00 0.00 23 VAL A C 12
ATOM 17514 O O . VAL A 1 23 ? 7.096 -10.809 0.228 1.00 0.00 23 VAL A O 12
ATOM 17527 N N . ALA A 1 24 ? 5.062 -10.483 -0.705 1.00 0.00 24 ALA A N 12
ATOM 17528 C CA . ALA A 1 24 ? 4.364 -11.316 0.260 1.00 0.00 24 ALA A CA 12
ATOM 17529 C C . ALA A 1 24 ? 4.624 -12.789 -0.062 1.00 0.00 24 ALA A C 12
ATOM 17530 O O . ALA A 1 24 ? 4.861 -13.592 0.838 1.00 0.00 24 ALA A O 12
ATOM 17537 N N . GLN A 1 25 ? 4.570 -13.099 -1.349 1.00 0.00 25 GLN A N 12
ATOM 17538 C CA . GLN A 1 25 ? 4.797 -14.461 -1.801 1.00 0.00 25 GLN A CA 12
ATOM 17539 C C . GLN A 1 25 ? 6.109 -14.999 -1.228 1.00 0.00 25 GLN A C 12
ATOM 17540 O O . GLN A 1 25 ? 6.168 -16.137 -0.764 1.00 0.00 25 GLN A O 12
ATOM 17554 N N . GLU A 1 26 ? 7.130 -14.155 -1.278 1.00 0.00 26 GLU A N 12
ATOM 17555 C CA . GLU A 1 26 ? 8.438 -14.532 -0.769 1.00 0.00 26 GLU A CA 12
ATOM 17556 C C . GLU A 1 26 ? 8.414 -14.597 0.759 1.00 0.00 26 GLU A C 12
ATOM 17557 O O . GLU A 1 26 ? 9.387 -15.022 1.381 1.00 0.00 26 GLU A O 12
ATOM 17569 N N . ASN A 1 27 ? 7.293 -14.170 1.320 1.00 0.00 27 ASN A N 12
ATOM 17570 C CA . ASN A 1 27 ? 7.130 -14.174 2.764 1.00 0.00 27 ASN A CA 12
ATOM 17571 C C . ASN A 1 27 ? 5.949 -15.073 3.137 1.00 0.00 27 ASN A C 12
ATOM 17572 O O . ASN A 1 27 ? 5.579 -15.165 4.307 1.00 0.00 27 ASN A O 12
ATOM 17583 N N . ASN A 1 28 ? 5.391 -15.714 2.121 1.00 0.00 28 ASN A N 12
ATOM 17584 C CA . ASN A 1 28 ? 4.260 -16.603 2.327 1.00 0.00 28 ASN A CA 12
ATOM 17585 C C . ASN A 1 28 ? 3.191 -15.879 3.148 1.00 0.00 28 ASN A C 12
ATOM 17586 O O . ASN A 1 28 ? 2.598 -16.462 4.055 1.00 0.00 28 ASN A O 12
ATOM 17597 N N . ILE A 1 29 ? 2.977 -14.618 2.801 1.00 0.00 29 ILE A N 12
ATOM 17598 C CA . ILE A 1 29 ? 1.989 -13.808 3.494 1.00 0.00 29 ILE A CA 12
ATOM 17599 C C . ILE A 1 29 ? 0.701 -13.767 2.671 1.00 0.00 29 ILE A C 12
ATOM 17600 O O . ILE A 1 29 ? 0.745 -13.656 1.447 1.00 0.00 29 ILE A O 12
ATOM 17616 N N . GLU A 1 30 ? -0.418 -13.859 3.376 1.00 0.00 30 GLU A N 12
ATOM 17617 C CA . GLU A 1 30 ? -1.717 -13.834 2.726 1.00 0.00 30 GLU A CA 12
ATOM 17618 C C . GLU A 1 30 ? -2.473 -12.558 3.100 1.00 0.00 30 GLU A C 12
ATOM 17619 O O . GLU A 1 30 ? -3.627 -12.380 2.714 1.00 0.00 30 GLU A O 12
ATOM 17631 N N . ASN A 1 31 ? -1.791 -11.701 3.847 1.00 0.00 31 ASN A N 12
ATOM 17632 C CA . ASN A 1 31 ? -2.384 -10.447 4.277 1.00 0.00 31 ASN A CA 12
ATOM 17633 C C . ASN A 1 31 ? -1.281 -9.403 4.460 1.00 0.00 31 ASN A C 12
ATOM 17634 O O . ASN A 1 31 ? -1.033 -8.945 5.574 1.00 0.00 31 ASN A O 12
ATOM 17645 N N . PRO A 1 32 ? -0.631 -9.047 3.319 1.00 0.00 32 PRO A N 12
ATOM 17646 C CA . PRO A 1 32 ? 0.440 -8.065 3.343 1.00 0.00 32 PRO A CA 12
ATOM 17647 C C . PRO A 1 32 ? -0.118 -6.650 3.508 1.00 0.00 32 PRO A C 12
ATOM 17648 O O . PRO A 1 32 ? -0.839 -6.158 2.641 1.00 0.00 32 PRO A O 12
ATOM 17659 N N . ILE A 1 33 ? 0.238 -6.035 4.626 1.00 0.00 33 ILE A N 12
ATOM 17660 C CA . ILE A 1 33 ? -0.217 -4.686 4.915 1.00 0.00 33 ILE A CA 12
ATOM 17661 C C . ILE A 1 33 ? 0.942 -3.707 4.716 1.00 0.00 33 ILE A C 12
ATOM 17662 O O . ILE A 1 33 ? 1.751 -3.506 5.620 1.00 0.00 33 ILE A O 12
ATOM 17678 N N . LEU A 1 34 ? 0.984 -3.124 3.527 1.00 0.00 34 LEU A N 12
ATOM 17679 C CA . LEU A 1 34 ? 2.030 -2.171 3.198 1.00 0.00 34 LEU A CA 12
ATOM 17680 C C . LEU A 1 34 ? 1.550 -0.757 3.532 1.00 0.00 34 LEU A C 12
ATOM 17681 O O . LEU A 1 34 ? 0.385 -0.427 3.319 1.00 0.00 34 LEU A O 12
ATOM 17697 N N . ARG A 1 35 ? 2.473 0.040 4.050 1.00 0.00 35 ARG A N 12
ATOM 17698 C CA . ARG A 1 35 ? 2.158 1.411 4.415 1.00 0.00 35 ARG A CA 12
ATOM 17699 C C . ARG A 1 35 ? 2.808 2.385 3.430 1.00 0.00 35 ARG A C 12
ATOM 17700 O O . ARG A 1 35 ? 3.910 2.137 2.942 1.00 0.00 35 ARG A O 12
ATOM 17721 N N . ILE A 1 36 ? 2.098 3.472 3.167 1.00 0.00 36 ILE A N 12
ATOM 17722 C CA . ILE A 1 36 ? 2.592 4.485 2.249 1.00 0.00 36 ILE A CA 12
ATOM 17723 C C . ILE A 1 36 ? 3.086 5.693 3.047 1.00 0.00 36 ILE A C 12
ATOM 17724 O O . ILE A 1 36 ? 2.307 6.343 3.743 1.00 0.00 36 ILE A O 12
ATOM 17740 N N . ARG A 1 37 ? 4.378 5.957 2.920 1.00 0.00 37 ARG A N 12
ATOM 17741 C CA . ARG A 1 37 ? 4.985 7.076 3.621 1.00 0.00 37 ARG A CA 12
ATOM 17742 C C . ARG A 1 37 ? 6.064 7.725 2.751 1.00 0.00 37 ARG A C 12
ATOM 17743 O O . ARG A 1 37 ? 6.441 7.180 1.714 1.00 0.00 37 ARG A O 12
ATOM 17764 N N . VAL A 1 38 ? 6.530 8.879 3.205 1.00 0.00 38 VAL A N 12
ATOM 17765 C CA . VAL A 1 38 ? 7.557 9.608 2.481 1.00 0.00 38 VAL A CA 12
ATOM 17766 C C . VAL A 1 38 ? 8.923 8.987 2.780 1.00 0.00 38 VAL A C 12
ATOM 17767 O O . VAL A 1 38 ? 9.152 8.479 3.877 1.00 0.00 38 VAL A O 12
ATOM 17780 N N . VAL A 1 39 ? 9.796 9.049 1.785 1.00 0.00 39 VAL A N 12
ATOM 17781 C CA . VAL A 1 39 ? 11.134 8.499 1.928 1.00 0.00 39 VAL A CA 12
ATOM 17782 C C . VAL A 1 39 ? 12.147 9.644 1.989 1.00 0.00 39 VAL A C 12
ATOM 17783 O O . VAL A 1 39 ? 12.513 10.209 0.959 1.00 0.00 39 VAL A O 12
ATOM 17796 N N . PRO A 1 40 ? 12.584 9.960 3.237 1.00 0.00 40 PRO A N 12
ATOM 17797 C CA . PRO A 1 40 ? 13.547 11.028 3.445 1.00 0.00 40 PRO A 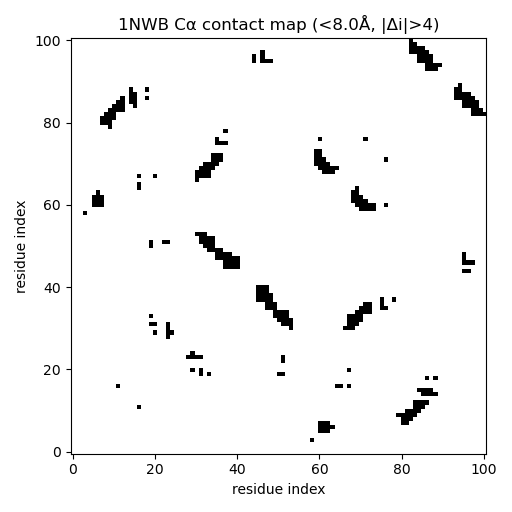CA 12
ATOM 17798 C C . PRO A 1 40 ? 14.952 10.587 3.028 1.00 0.00 40 PRO A C 12
ATOM 17799 O O . PRO A 1 40 ? 15.871 10.576 3.846 1.00 0.00 40 PRO A O 12
ATOM 17810 N N . GLY A 1 41 ? 15.074 10.233 1.757 1.00 0.00 41 GLY A N 12
ATOM 17811 C CA . GLY A 1 41 ? 16.351 9.793 1.222 1.00 0.00 41 GLY A CA 12
ATOM 17812 C C . GLY A 1 41 ? 16.440 10.067 -0.280 1.00 0.00 41 GLY A C 12
ATOM 17813 O O . GLY A 1 41 ? 16.540 9.137 -1.080 1.00 0.00 41 GLY A O 12
ATOM 17817 N N . GLY A 1 42 ? 16.400 11.347 -0.619 1.00 0.00 42 GLY A N 12
ATOM 17818 C CA . GLY A 1 42 ? 16.475 11.755 -2.012 1.00 0.00 42 GLY A CA 12
ATOM 17819 C C . GLY A 1 42 ? 16.611 13.275 -2.131 1.00 0.00 42 GLY A C 12
ATOM 17820 O O . GLY A 1 42 ? 15.618 13.997 -2.066 1.00 0.00 42 GLY A O 12
ATOM 17824 N N . CYS A 1 43 ? 17.849 13.714 -2.303 1.00 0.00 43 CYS A N 12
ATOM 17825 C CA . CYS A 1 43 ? 18.128 15.134 -2.432 1.00 0.00 43 CYS A CA 12
ATOM 17826 C C . CYS A 1 43 ? 17.421 15.651 -3.687 1.00 0.00 43 CYS A C 12
ATOM 17827 O O . CYS A 1 43 ? 16.767 16.692 -3.652 1.00 0.00 43 CYS A O 12
ATOM 17835 N N . SER A 1 44 ? 17.577 14.899 -4.767 1.00 0.00 44 SER A N 12
ATOM 17836 C CA . SER A 1 44 ? 16.961 15.267 -6.031 1.00 0.00 44 SER A CA 12
ATOM 17837 C C . SER A 1 44 ? 15.696 14.438 -6.258 1.00 0.00 44 SER A C 12
ATOM 17838 O O . SER A 1 44 ? 14.657 14.975 -6.640 1.00 0.00 44 SER A O 12
ATOM 17846 N N . GLY A 1 45 ? 15.825 13.142 -6.015 1.00 0.00 45 GLY A N 12
ATOM 17847 C CA . GLY A 1 45 ? 14.704 12.233 -6.189 1.00 0.00 45 GLY A CA 12
ATOM 17848 C C . GLY A 1 45 ? 13.755 12.297 -4.990 1.00 0.00 45 GLY A C 12
ATOM 17849 O O . GLY A 1 45 ? 14.121 12.804 -3.931 1.00 0.00 45 GLY A O 12
ATOM 17853 N N . PHE A 1 46 ? 12.555 11.776 -5.198 1.00 0.00 46 PHE A N 12
ATOM 17854 C CA . PHE A 1 46 ? 11.550 11.768 -4.148 1.00 0.00 46 PHE A CA 12
ATOM 17855 C C . PHE A 1 46 ? 10.396 10.829 -4.501 1.00 0.00 46 PHE A C 12
ATOM 17856 O O . PHE A 1 46 ? 9.606 11.119 -5.398 1.00 0.00 46 PHE A O 12
ATOM 17873 N N . GLN A 1 47 ? 10.334 9.721 -3.777 1.00 0.00 47 GLN A N 12
ATOM 17874 C CA . GLN A 1 47 ? 9.290 8.736 -4.003 1.00 0.00 47 GLN A CA 12
ATOM 17875 C C . GLN A 1 47 ? 9.027 7.939 -2.724 1.00 0.00 47 GLN A C 12
ATOM 17876 O O . GLN A 1 47 ? 9.942 7.701 -1.938 1.00 0.00 47 GLN A O 12
ATOM 17890 N N . TYR A 1 48 ? 7.772 7.547 -2.556 1.00 0.00 48 TYR A N 12
ATOM 17891 C CA . TYR A 1 48 ? 7.378 6.781 -1.386 1.00 0.00 48 TYR A CA 12
ATOM 17892 C C . TYR A 1 48 ? 7.766 5.309 -1.538 1.00 0.00 48 TYR A C 12
ATOM 17893 O O . TYR A 1 48 ? 7.782 4.779 -2.648 1.00 0.00 48 TYR A O 12
ATOM 17911 N N . ALA A 1 49 ? 8.068 4.690 -0.407 1.00 0.00 49 ALA A N 12
ATOM 17912 C CA . ALA A 1 49 ? 8.455 3.289 -0.400 1.00 0.00 49 ALA A CA 12
ATOM 17913 C C . ALA A 1 49 ? 7.538 2.516 0.550 1.00 0.00 49 ALA A C 12
ATOM 17914 O O . ALA A 1 49 ? 7.065 3.064 1.544 1.00 0.00 49 ALA A O 12
ATOM 17921 N N . MET A 1 50 ? 7.315 1.255 0.211 1.00 0.00 50 MET A N 12
ATOM 17922 C CA . MET A 1 50 ? 6.464 0.401 1.021 1.00 0.00 50 MET A CA 12
ATOM 17923 C C . MET A 1 50 ? 7.300 -0.558 1.872 1.00 0.00 50 MET A C 12
ATOM 17924 O O . MET A 1 50 ? 8.508 -0.677 1.674 1.00 0.00 50 MET A O 12
ATOM 17938 N N . GLY A 1 51 ? 6.623 -1.217 2.802 1.00 0.00 51 GLY A N 12
ATOM 17939 C CA . GLY A 1 51 ? 7.288 -2.161 3.683 1.00 0.00 51 GLY A CA 12
ATOM 17940 C C . GLY A 1 51 ? 6.304 -2.758 4.691 1.00 0.00 51 GLY A C 12
ATOM 17941 O O . GLY A 1 51 ? 5.683 -2.029 5.464 1.00 0.00 51 GLY A O 12
ATOM 17945 N N . PHE A 1 52 ? 6.191 -4.077 4.649 1.00 0.00 52 PHE A N 12
ATOM 17946 C CA . PHE A 1 52 ? 5.292 -4.780 5.549 1.00 0.00 52 PHE A CA 12
ATOM 17947 C C . PHE A 1 52 ? 5.790 -4.702 6.993 1.00 0.00 52 PHE A C 12
ATOM 17948 O O . PHE A 1 52 ? 6.871 -5.197 7.309 1.00 0.00 52 PHE A O 12
ATOM 17965 N N . ASP A 1 53 ? 4.978 -4.075 7.832 1.00 0.00 53 ASP A N 12
ATOM 17966 C CA . ASP A 1 53 ? 5.323 -3.925 9.236 1.00 0.00 53 ASP A CA 12
ATOM 17967 C C . ASP A 1 53 ? 4.532 -4.942 10.062 1.00 0.00 53 ASP A C 12
ATOM 17968 O O . ASP A 1 53 ? 3.685 -5.657 9.528 1.00 0.00 53 ASP A O 12
ATOM 17977 N N . ASP A 1 54 ? 4.836 -4.973 11.351 1.00 0.00 54 ASP A N 12
ATOM 17978 C CA . ASP A 1 54 ? 4.164 -5.890 12.256 1.00 0.00 54 ASP A CA 12
ATOM 17979 C C . ASP A 1 54 ? 2.656 -5.834 12.005 1.00 0.00 54 ASP A C 12
ATOM 17980 O O . ASP A 1 54 ? 2.018 -6.866 11.802 1.00 0.00 54 ASP A O 12
ATOM 17989 N N . THR A 1 55 ? 2.129 -4.618 12.027 1.00 0.00 55 THR A N 12
ATOM 17990 C CA . THR A 1 55 ? 0.708 -4.414 11.804 1.00 0.00 55 THR A CA 12
ATOM 17991 C C . THR A 1 55 ? 0.420 -2.940 11.513 1.00 0.00 55 THR A C 12
ATOM 17992 O O . THR A 1 55 ? 1.339 -2.125 11.452 1.00 0.00 55 THR A O 12
ATOM 18003 N N . VAL A 1 56 ? -0.860 -2.643 11.343 1.00 0.00 56 VAL A N 12
ATOM 18004 C CA . VAL A 1 56 ? -1.280 -1.281 11.060 1.00 0.00 56 VAL A CA 12
ATOM 18005 C C . VAL A 1 56 ? -1.249 -0.463 12.353 1.00 0.00 56 VAL A C 12
ATOM 18006 O O . VAL A 1 56 ? -1.334 -1.020 13.446 1.00 0.00 56 VAL A O 12
ATOM 18019 N N . GLU A 1 57 ? -1.126 0.845 12.185 1.00 0.00 57 GLU A N 12
ATOM 18020 C CA . GLU A 1 57 ? -1.081 1.745 13.325 1.00 0.00 57 GLU A CA 12
ATOM 18021 C C . GLU A 1 57 ? -2.466 1.857 13.967 1.00 0.00 57 GLU A C 12
ATOM 18022 O O . GLU A 1 57 ? -3.450 1.366 13.417 1.00 0.00 57 GLU A O 12
ATOM 18034 N N . GLU A 1 58 ? -2.496 2.504 15.122 1.00 0.00 58 GLU A N 12
ATOM 18035 C CA . GLU A 1 58 ? -3.743 2.686 15.845 1.00 0.00 58 GLU A CA 12
ATOM 18036 C C . GLU A 1 58 ? -4.508 3.890 15.291 1.00 0.00 58 GLU A C 12
ATOM 18037 O O . GLU A 1 58 ? -5.391 4.429 15.956 1.00 0.00 58 GLU A O 12
ATOM 18049 N N . GLY A 1 59 ? -4.140 4.277 14.078 1.00 0.00 59 GLY A N 12
ATOM 18050 C CA . GLY A 1 59 ? -4.780 5.407 13.427 1.00 0.00 59 GLY A CA 12
ATOM 18051 C C . GLY A 1 59 ? -4.223 5.615 12.017 1.00 0.00 59 GLY A C 12
ATOM 18052 O O . GLY A 1 59 ? -3.723 6.692 11.696 1.00 0.00 59 GLY A O 12
ATOM 18056 N N . ASP A 1 60 ? -4.328 4.566 11.214 1.00 0.00 60 ASP A N 12
ATOM 18057 C CA . ASP A 1 60 ? -3.841 4.620 9.846 1.00 0.00 60 ASP A CA 12
ATOM 18058 C C . ASP A 1 60 ? -5.023 4.491 8.883 1.00 0.00 60 ASP A C 12
ATOM 18059 O O . ASP A 1 60 ? -6.117 4.099 9.286 1.00 0.00 60 ASP A O 12
ATOM 18068 N N . HIS A 1 61 ? -4.763 4.828 7.628 1.00 0.00 61 HIS A N 12
ATOM 18069 C CA . HIS A 1 61 ? -5.792 4.754 6.604 1.00 0.00 61 HIS A CA 12
ATOM 18070 C C . HIS A 1 61 ? -5.999 3.296 6.189 1.00 0.00 61 HIS A C 12
ATOM 18071 O O . HIS A 1 61 ? -5.243 2.765 5.378 1.00 0.00 61 HIS A O 12
ATOM 18085 N N . VAL A 1 62 ? -7.028 2.692 6.765 1.00 0.00 62 VAL A N 12
ATOM 18086 C CA . VAL A 1 62 ? -7.345 1.305 6.465 1.00 0.00 62 VAL A CA 12
ATOM 18087 C C . VAL A 1 62 ? -8.029 1.227 5.098 1.00 0.00 62 VAL A C 12
ATOM 18088 O O . VAL A 1 62 ? -9.222 1.502 4.981 1.00 0.00 62 VAL A O 12
ATOM 18101 N N . PHE A 1 63 ? -7.243 0.851 4.100 1.00 0.00 63 PHE A N 12
ATOM 18102 C CA . PHE A 1 63 ? -7.758 0.733 2.746 1.00 0.00 63 PHE A CA 12
ATOM 18103 C C . PHE A 1 63 ? -7.665 -0.710 2.248 1.00 0.00 63 PHE A C 12
ATOM 18104 O O . PHE A 1 63 ? -6.570 -1.226 2.028 1.00 0.00 63 PHE A O 12
ATOM 18121 N N . GLU A 1 64 ? -8.829 -1.322 2.084 1.00 0.00 64 GLU A N 12
ATOM 18122 C CA . GLU A 1 64 ? -8.893 -2.696 1.616 1.00 0.00 64 GLU A CA 12
ATOM 18123 C C . GLU A 1 64 ? -8.705 -2.749 0.098 1.00 0.00 64 GLU A C 12
ATOM 18124 O O . GLU A 1 64 ? -9.412 -2.068 -0.643 1.00 0.00 64 GLU A O 12
ATOM 18136 N N . TYR A 1 65 ? -7.748 -3.564 -0.319 1.00 0.00 65 TYR A N 12
ATOM 18137 C CA . TYR A 1 65 ? -7.457 -3.715 -1.735 1.00 0.00 65 TYR A CA 12
ATOM 18138 C C . TYR A 1 65 ? -7.829 -5.116 -2.225 1.00 0.00 65 TYR A C 12
ATOM 18139 O O . TYR A 1 65 ? -8.567 -5.836 -1.555 1.00 0.00 65 TYR A O 12
ATOM 18157 N N . ASP A 1 66 ? -7.301 -5.460 -3.390 1.00 0.00 66 ASP A N 12
ATOM 18158 C CA . ASP A 1 66 ? -7.568 -6.762 -3.978 1.00 0.00 66 ASP A CA 12
ATOM 18159 C C . ASP A 1 66 ? -6.985 -7.852 -3.077 1.00 0.00 66 ASP A C 12
ATOM 18160 O O . ASP A 1 66 ? -6.000 -8.497 -3.434 1.00 0.00 66 ASP A O 12
ATOM 18169 N N . GLY A 1 67 ? -7.618 -8.026 -1.926 1.00 0.00 67 GLY A N 12
ATOM 18170 C CA . GLY A 1 67 ? -7.175 -9.027 -0.971 1.00 0.00 67 GLY A CA 12
ATOM 18171 C C . GLY A 1 67 ? -6.133 -8.447 -0.012 1.00 0.00 67 GLY A C 12
ATOM 18172 O O . GLY A 1 67 ? -6.026 -8.885 1.133 1.00 0.00 67 GLY A O 12
ATOM 18176 N N . VAL A 1 68 ? -5.392 -7.470 -0.514 1.00 0.00 68 VAL A N 12
ATOM 18177 C CA . VAL A 1 68 ? -4.363 -6.826 0.284 1.00 0.00 68 VAL A CA 12
ATOM 18178 C C . VAL A 1 68 ? -4.935 -5.556 0.917 1.00 0.00 68 VAL A C 12
ATOM 18179 O O . VAL A 1 68 ? -6.061 -5.161 0.616 1.00 0.00 68 VAL A O 12
ATOM 18192 N N . LYS A 1 69 ? -4.134 -4.951 1.782 1.00 0.00 69 LYS A N 12
ATOM 18193 C CA . LYS A 1 69 ? -4.547 -3.734 2.460 1.00 0.00 69 LYS A CA 12
ATOM 18194 C C . LYS A 1 69 ? -3.349 -2.790 2.578 1.00 0.00 69 LYS A C 12
ATOM 18195 O O . LYS A 1 69 ? -2.211 -3.238 2.706 1.00 0.00 69 LYS A O 12
ATOM 18214 N N . VAL A 1 70 ? -3.646 -1.499 2.531 1.00 0.00 70 VAL A N 12
ATOM 18215 C CA . VAL A 1 70 ? -2.608 -0.488 2.631 1.00 0.00 70 VAL A CA 12
ATOM 18216 C C . VAL A 1 70 ? -2.937 0.463 3.783 1.00 0.00 70 VAL A C 12
ATOM 18217 O O . VAL A 1 70 ? -4.083 0.536 4.224 1.00 0.00 70 VAL A O 12
ATOM 18230 N N . VAL A 1 71 ? -1.912 1.169 4.237 1.00 0.00 71 VAL A N 12
ATOM 18231 C CA . VAL A 1 71 ? -2.079 2.112 5.329 1.00 0.00 71 VAL A CA 12
ATOM 18232 C C . VAL A 1 71 ? -1.145 3.305 5.114 1.00 0.00 71 VAL A C 12
ATOM 18233 O O . VAL A 1 71 ? 0.074 3.170 5.218 1.00 0.00 71 VAL A O 12
ATOM 18246 N N . ILE A 1 72 ? -1.751 4.445 4.818 1.00 0.00 72 ILE A N 12
ATOM 18247 C CA . ILE A 1 72 ? -0.989 5.660 4.588 1.00 0.00 72 ILE A CA 12
ATOM 18248 C C . ILE A 1 72 ? -0.913 6.464 5.888 1.00 0.00 72 ILE A C 12
ATOM 18249 O O . ILE A 1 72 ? -1.796 6.361 6.738 1.00 0.00 72 ILE A O 12
ATOM 18265 N N . ASP A 1 73 ? 0.150 7.247 6.001 1.00 0.00 73 ASP A N 12
ATOM 18266 C CA . ASP A 1 73 ? 0.352 8.068 7.182 1.00 0.00 73 ASP A CA 12
ATOM 18267 C C . ASP A 1 73 ? -0.608 9.258 7.142 1.00 0.00 73 ASP A C 12
ATOM 18268 O O . ASP A 1 73 ? -1.071 9.651 6.072 1.00 0.00 73 ASP A O 12
ATOM 18277 N N . PRO A 1 74 ? -0.887 9.813 8.352 1.00 0.00 74 PRO A N 12
ATOM 18278 C CA . PRO A 1 74 ? -1.784 10.951 8.465 1.00 0.00 74 PRO A CA 12
ATOM 18279 C C . PRO A 1 74 ? -1.101 12.236 7.993 1.00 0.00 74 PRO A C 12
ATOM 18280 O O . PRO A 1 74 ? -1.770 13.185 7.586 1.00 0.00 74 PRO A O 12
ATOM 18291 N N . PHE A 1 75 ? 0.222 12.226 8.063 1.00 0.00 75 PHE A N 12
ATOM 18292 C CA . PHE A 1 75 ? 1.002 13.379 7.648 1.00 0.00 75 PHE A CA 12
ATOM 18293 C C . PHE A 1 75 ? 1.379 13.283 6.169 1.00 0.00 75 PHE A C 12
ATOM 18294 O O . PHE A 1 75 ? 1.521 14.301 5.493 1.00 0.00 75 PHE A O 12
ATOM 18311 N N . SER A 1 76 ? 1.532 12.049 5.709 1.00 0.00 76 SER A N 12
ATOM 18312 C CA . SER A 1 76 ? 1.890 11.807 4.322 1.00 0.00 76 SER A CA 12
ATOM 18313 C C . SER A 1 76 ? 0.626 11.702 3.466 1.00 0.00 76 SER A C 12
ATOM 18314 O O . SER A 1 76 ? 0.682 11.862 2.248 1.00 0.00 76 SER A O 12
ATOM 18322 N N . MET A 1 77 ? -0.484 11.433 4.137 1.00 0.00 77 MET A N 12
ATOM 18323 C CA . MET A 1 77 ? -1.759 11.305 3.453 1.00 0.00 77 MET A CA 12
ATOM 18324 C C . MET A 1 77 ? -2.098 12.581 2.680 1.00 0.00 77 MET A C 12
ATOM 18325 O O . MET A 1 77 ? -2.436 12.524 1.499 1.00 0.00 77 MET A O 12
ATOM 18339 N N . PRO A 1 78 ? -1.992 13.732 3.396 1.00 0.00 78 PRO A N 12
ATOM 18340 C CA . PRO A 1 78 ? -2.282 15.020 2.790 1.00 0.00 78 PRO A CA 12
ATOM 18341 C C . PRO A 1 78 ? -1.150 15.455 1.857 1.00 0.00 78 PRO A C 12
ATOM 18342 O O . PRO A 1 78 ? -1.201 16.539 1.277 1.00 0.00 78 PRO A O 12
ATOM 18353 N N . TYR A 1 79 ? -0.154 14.589 1.743 1.00 0.00 79 TYR A N 12
ATOM 18354 C CA . TYR A 1 79 ? 0.989 14.870 0.891 1.00 0.00 79 TYR A CA 12
ATOM 18355 C C . TYR A 1 79 ? 0.855 14.160 -0.458 1.00 0.00 79 TYR A C 12
ATOM 18356 O O . TYR A 1 79 ? 1.530 14.518 -1.421 1.00 0.00 79 TYR A O 12
ATOM 18374 N N . VAL A 1 80 ? -0.021 13.167 -0.483 1.00 0.00 80 VAL A N 12
ATOM 18375 C CA . VAL A 1 80 ? -0.252 12.403 -1.698 1.00 0.00 80 VAL A CA 12
ATOM 18376 C C . VAL A 1 80 ? -1.757 12.207 -1.893 1.00 0.00 80 VAL A C 12
ATOM 18377 O O . VAL A 1 80 ? -2.191 11.173 -2.398 1.00 0.00 80 VAL A O 12
ATOM 18390 N N . ASN A 1 81 ? -2.511 13.216 -1.483 1.00 0.00 81 ASN A N 12
ATOM 18391 C CA . ASN A 1 81 ? -3.958 13.167 -1.607 1.00 0.00 81 ASN A CA 12
ATOM 18392 C C . ASN A 1 81 ? -4.330 12.662 -3.002 1.00 0.00 81 ASN A C 12
ATOM 18393 O O . ASN A 1 81 ? -3.836 13.176 -4.005 1.00 0.00 81 ASN A O 12
ATOM 18404 N N . GLY A 1 82 ? -5.197 11.660 -3.023 1.00 0.00 82 GLY A N 12
ATOM 18405 C CA . GLY A 1 82 ? -5.640 11.079 -4.279 1.00 0.00 82 GLY A CA 12
ATOM 18406 C C . GLY A 1 82 ? -4.468 10.903 -5.246 1.00 0.00 82 GLY A C 12
ATOM 18407 O O . GLY A 1 82 ? -4.656 10.898 -6.461 1.00 0.00 82 GLY A O 12
ATOM 18411 N N . ALA A 1 83 ? -3.283 10.763 -4.669 1.00 0.00 83 ALA A N 12
ATOM 18412 C CA . ALA A 1 83 ? -2.080 10.587 -5.465 1.00 0.00 83 ALA A CA 12
ATOM 18413 C C . ALA A 1 83 ? -2.038 9.158 -6.010 1.00 0.00 83 ALA A C 12
ATOM 18414 O O . ALA A 1 83 ? -2.637 8.252 -5.432 1.00 0.00 83 ALA A O 12
ATOM 18421 N N . GLU A 1 84 ? -1.325 9.001 -7.115 1.00 0.00 84 GLU A N 12
ATOM 18422 C CA . GLU A 1 84 ? -1.198 7.698 -7.744 1.00 0.00 84 GLU A CA 12
ATOM 18423 C C . GLU A 1 84 ? 0.248 7.205 -7.657 1.00 0.00 84 GLU A C 12
ATOM 18424 O O . GLU A 1 84 ? 1.123 7.711 -8.359 1.00 0.00 84 GLU A O 12
ATOM 18436 N N . LEU A 1 85 ? 0.455 6.225 -6.790 1.00 0.00 85 LEU A N 12
ATOM 18437 C CA . LEU A 1 85 ? 1.780 5.659 -6.602 1.00 0.00 85 LEU A CA 12
ATOM 18438 C C . LEU A 1 85 ? 2.018 4.571 -7.652 1.00 0.00 85 LEU A C 12
ATOM 18439 O O . LEU A 1 85 ? 1.454 3.482 -7.562 1.00 0.00 85 LEU A O 12
ATOM 18455 N N . ASP A 1 86 ? 2.855 4.905 -8.624 1.00 0.00 86 ASP A N 12
ATOM 18456 C CA . ASP A 1 86 ? 3.175 3.970 -9.689 1.00 0.00 86 ASP A CA 12
ATOM 18457 C C . ASP A 1 86 ? 4.508 3.285 -9.378 1.00 0.00 86 ASP A C 12
ATOM 18458 O O . ASP A 1 86 ? 5.568 3.896 -9.505 1.00 0.00 86 ASP A O 12
ATOM 18467 N N . TYR A 1 87 ? 4.410 2.027 -8.976 1.00 0.00 87 TYR A N 12
ATOM 18468 C CA . TYR A 1 87 ? 5.594 1.252 -8.646 1.00 0.00 87 TYR A CA 12
ATOM 18469 C C . TYR A 1 87 ? 6.185 0.595 -9.894 1.00 0.00 87 TYR A C 12
ATOM 18470 O O . TYR A 1 87 ? 5.579 -0.306 -10.472 1.00 0.00 87 TYR A O 12
ATOM 18488 N N . VAL A 1 88 ? 7.362 1.070 -10.274 1.00 0.00 88 VAL A N 12
ATOM 18489 C CA . VAL A 1 88 ? 8.042 0.540 -11.444 1.00 0.00 88 VAL A CA 12
ATOM 18490 C C . VAL A 1 88 ? 8.473 -0.902 -11.167 1.00 0.00 88 VAL A C 12
ATOM 18491 O O . VAL A 1 88 ? 8.772 -1.257 -10.028 1.00 0.00 88 VAL A O 12
ATOM 18504 N N . VAL A 1 89 ? 8.491 -1.694 -12.229 1.00 0.00 89 VAL A N 12
ATOM 18505 C CA . VAL A 1 89 ? 8.880 -3.090 -12.116 1.00 0.00 89 VAL A CA 12
ATOM 18506 C C . VAL A 1 89 ? 9.974 -3.394 -13.140 1.00 0.00 89 VAL A C 12
ATOM 18507 O O . VAL A 1 89 ? 9.759 -3.256 -14.343 1.00 0.00 89 VAL A O 12
ATOM 18520 N N . ASP A 1 90 ? 11.125 -3.803 -12.626 1.00 0.00 90 ASP A N 12
ATOM 18521 C CA . ASP A 1 90 ? 12.253 -4.129 -13.481 1.00 0.00 90 ASP A CA 12
ATOM 18522 C C . ASP A 1 90 ? 13.296 -4.902 -12.671 1.00 0.00 90 ASP A C 12
ATOM 18523 O O . ASP A 1 90 ? 13.078 -5.200 -11.497 1.00 0.00 90 ASP A O 12
ATOM 18532 N N . PHE A 1 91 ? 14.405 -5.206 -13.329 1.00 0.00 91 PHE A N 12
ATOM 18533 C CA . PHE A 1 91 ? 15.481 -5.938 -12.685 1.00 0.00 91 PHE A CA 12
ATOM 18534 C C . PHE A 1 91 ? 14.929 -6.954 -11.682 1.00 0.00 91 PHE A C 12
ATOM 18535 O O . PHE A 1 91 ? 13.914 -7.598 -11.941 1.00 0.00 91 PHE A O 12
ATOM 18552 N N . MET A 1 92 ? 15.623 -7.065 -10.559 1.00 0.00 92 MET A N 12
ATOM 18553 C CA . MET A 1 92 ? 15.215 -7.991 -9.516 1.00 0.00 92 MET A CA 12
ATOM 18554 C C . MET A 1 92 ? 14.283 -7.311 -8.511 1.00 0.00 92 MET A C 12
ATOM 18555 O O . MET A 1 92 ? 14.174 -7.746 -7.366 1.00 0.00 92 MET A O 12
ATOM 18569 N N . GLY A 1 93 ? 13.635 -6.253 -8.977 1.00 0.00 93 GLY A N 12
ATOM 18570 C CA . GLY A 1 93 ? 12.716 -5.508 -8.134 1.00 0.00 93 GLY A CA 12
ATOM 18571 C C . GLY A 1 93 ? 11.913 -4.497 -8.956 1.00 0.00 93 GLY A C 12
ATOM 18572 O O . GLY A 1 93 ? 10.898 -4.847 -9.556 1.00 0.00 93 GLY A O 12
ATOM 18576 N N . GLY A 1 94 ? 12.399 -3.265 -8.958 1.00 0.00 94 GLY A N 12
ATOM 18577 C CA . GLY A 1 94 ? 11.740 -2.201 -9.697 1.00 0.00 94 GLY A CA 12
ATOM 18578 C C . GLY A 1 94 ? 12.211 -0.827 -9.218 1.00 0.00 94 GLY A C 12
ATOM 18579 O O . GLY A 1 94 ? 13.411 -0.592 -9.077 1.00 0.00 94 GLY A O 12
ATOM 18583 N N . GLY A 1 95 ? 11.243 0.046 -8.980 1.00 0.00 95 GLY A N 12
ATOM 18584 C CA . GLY A 1 95 ? 11.544 1.390 -8.519 1.00 0.00 95 GLY A CA 12
ATOM 18585 C C . GLY A 1 95 ? 10.265 2.137 -8.134 1.00 0.00 95 GLY A C 12
ATOM 18586 O O . GLY A 1 95 ? 9.241 2.007 -8.802 1.00 0.00 95 GLY A O 12
ATOM 18590 N N . PHE A 1 96 ? 10.367 2.902 -7.057 1.00 0.00 96 PHE A N 12
ATOM 18591 C CA . PHE A 1 96 ? 9.231 3.669 -6.574 1.00 0.00 96 PHE A CA 12
ATOM 18592 C C . PHE A 1 96 ? 9.064 4.963 -7.373 1.00 0.00 96 PHE A C 12
ATOM 18593 O O . PHE A 1 96 ? 10.049 5.600 -7.743 1.00 0.00 96 PHE A O 12
ATOM 18610 N N . THR A 1 97 ? 7.810 5.314 -7.615 1.00 0.00 97 THR A N 12
ATOM 18611 C CA . THR A 1 97 ? 7.501 6.520 -8.363 1.00 0.00 97 THR A CA 12
ATOM 18612 C C . THR A 1 97 ? 6.160 7.101 -7.909 1.00 0.00 97 THR A C 12
ATOM 18613 O O . THR A 1 97 ? 5.159 6.388 -7.849 1.00 0.00 97 THR A O 12
ATOM 18624 N N . ILE A 1 98 ? 6.184 8.389 -7.601 1.00 0.00 98 ILE A N 12
ATOM 18625 C CA . ILE A 1 98 ? 4.982 9.074 -7.154 1.00 0.00 98 ILE A CA 12
ATOM 18626 C C . ILE A 1 98 ? 4.825 10.380 -7.935 1.00 0.00 98 ILE A C 12
ATOM 18627 O O . ILE A 1 98 ? 5.740 11.200 -7.971 1.00 0.00 98 ILE A O 12
ATOM 18643 N N . ARG A 1 99 ? 3.656 10.533 -8.541 1.00 0.00 99 ARG A N 12
ATOM 18644 C CA . ARG A 1 99 ? 3.367 11.725 -9.319 1.00 0.00 99 ARG A CA 12
ATOM 18645 C C . ARG A 1 99 ? 2.244 12.529 -8.660 1.00 0.00 99 ARG A C 12
ATOM 18646 O O . ARG A 1 99 ? 1.194 11.980 -8.331 1.00 0.00 99 ARG A O 12
ATOM 18667 N N . ASN A 1 100 ? 2.504 13.817 -8.488 1.00 0.00 100 ASN A N 12
ATOM 18668 C CA . ASN A 1 100 ? 1.529 14.702 -7.875 1.00 0.00 100 ASN A CA 12
ATOM 18669 C C . ASN A 1 100 ? 1.496 16.026 -8.640 1.00 0.00 100 ASN A C 12
ATOM 18670 O O . ASN A 1 100 ? 2.537 16.536 -9.051 1.00 0.00 100 ASN A O 12
ATOM 18681 N N . PRO A 1 101 ? 0.257 16.560 -8.812 1.00 0.00 101 PRO A N 12
ATOM 18682 C CA . PRO A 1 101 ? 0.075 17.816 -9.521 1.00 0.00 101 PRO A CA 12
ATOM 18683 C C . PRO A 1 101 ? 0.503 19.001 -8.654 1.00 0.00 101 PRO A C 12
ATOM 18684 O O . PRO A 1 101 ? -0.328 19.630 -8.001 1.00 0.00 101 PRO A O 12
ATOM 18695 N N . MET A 1 1 ? -21.770 7.472 13.065 1.00 0.00 1 MET A N 13
ATOM 18696 C CA . MET A 1 1 ? -22.006 7.411 14.497 1.00 0.00 1 MET A CA 13
ATOM 18697 C C . MET A 1 1 ? -20.687 7.365 15.270 1.00 0.00 1 MET A C 13
ATOM 18698 O O . MET A 1 1 ? -20.305 6.318 15.792 1.00 0.00 1 MET A O 13
ATOM 18712 N N . GLN A 1 2 ? -20.026 8.512 15.318 1.00 0.00 2 GLN A N 13
ATOM 18713 C CA . GLN A 1 2 ? -18.756 8.616 16.018 1.00 0.00 2 GLN A CA 13
ATOM 18714 C C . GLN A 1 2 ? -17.775 7.564 15.496 1.00 0.00 2 GLN A C 13
ATOM 18715 O O . GLN A 1 2 ? -17.575 6.528 16.129 1.00 0.00 2 GLN A O 13
ATOM 18729 N N . GLU A 1 3 ? -17.189 7.866 14.347 1.00 0.00 3 GLU A N 13
ATOM 18730 C CA . GLU A 1 3 ? -16.233 6.960 13.733 1.00 0.00 3 GLU A CA 13
ATOM 18731 C C . GLU A 1 3 ? -15.098 7.750 13.078 1.00 0.00 3 GLU A C 13
ATOM 18732 O O . GLU A 1 3 ? -15.270 8.917 12.729 1.00 0.00 3 GLU A O 13
ATOM 18744 N N . GLN A 1 4 ? -13.963 7.082 12.931 1.00 0.00 4 GLN A N 13
ATOM 18745 C CA . GLN A 1 4 ? -12.800 7.707 12.324 1.00 0.00 4 GLN A CA 13
ATOM 18746 C C . GLN A 1 4 ? -12.681 7.293 10.856 1.00 0.00 4 GLN A C 13
ATOM 18747 O O . GLN A 1 4 ? -12.663 6.104 10.542 1.00 0.00 4 GLN A O 13
ATOM 18761 N N . ALA A 1 5 ? -12.604 8.297 9.995 1.00 0.00 5 ALA A N 13
ATOM 18762 C CA . ALA A 1 5 ? -12.487 8.053 8.568 1.00 0.00 5 ALA A CA 13
ATOM 18763 C C . ALA A 1 5 ? -11.295 7.129 8.309 1.00 0.00 5 ALA A C 13
ATOM 18764 O O . ALA A 1 5 ? -10.161 7.462 8.648 1.00 0.00 5 ALA A O 13
ATOM 18771 N N . GLN A 1 6 ? -11.593 5.985 7.710 1.00 0.00 6 GLN A N 13
ATOM 18772 C CA . GLN A 1 6 ? -10.561 5.010 7.402 1.00 0.00 6 GLN A CA 13
ATOM 18773 C C . GLN A 1 6 ? -10.572 4.679 5.908 1.00 0.00 6 GLN A C 13
ATOM 18774 O O . GLN A 1 6 ? -10.375 3.528 5.522 1.00 0.00 6 GLN A O 13
ATOM 18788 N N . GLN A 1 7 ? -10.805 5.709 5.108 1.00 0.00 7 GLN A N 13
ATOM 18789 C CA . GLN A 1 7 ? -10.845 5.542 3.665 1.00 0.00 7 GLN A CA 13
ATOM 18790 C C . GLN A 1 7 ? -9.842 6.483 2.994 1.00 0.00 7 GLN A C 13
ATOM 18791 O O . GLN A 1 7 ? -10.119 7.669 2.820 1.00 0.00 7 GLN A O 13
ATOM 18805 N N . PHE A 1 8 ? -8.698 5.919 2.635 1.00 0.00 8 PHE A N 13
ATOM 18806 C CA . PHE A 1 8 ? -7.653 6.692 1.987 1.00 0.00 8 PHE A CA 13
ATOM 18807 C C . PHE A 1 8 ? -7.853 6.722 0.470 1.00 0.00 8 PHE A C 13
ATOM 18808 O O . PHE A 1 8 ? -7.943 5.674 -0.168 1.00 0.00 8 PHE A O 13
ATOM 18825 N N . ILE A 1 9 ? -7.918 7.933 -0.062 1.00 0.00 9 ILE A N 13
ATOM 18826 C CA . ILE A 1 9 ? -8.106 8.113 -1.492 1.00 0.00 9 ILE A CA 13
ATOM 18827 C C . ILE A 1 9 ? -6.748 8.038 -2.194 1.00 0.00 9 ILE A C 13
ATOM 18828 O O . ILE A 1 9 ? -5.922 8.938 -2.052 1.00 0.00 9 ILE A O 13
ATOM 18844 N N . PHE A 1 10 ? -6.560 6.956 -2.936 1.00 0.00 10 PHE A N 13
ATOM 18845 C CA . PHE A 1 10 ? -5.317 6.752 -3.660 1.00 0.00 10 PHE A CA 13
ATOM 18846 C C . PHE A 1 10 ? -5.505 5.751 -4.801 1.00 0.00 10 PHE A C 13
ATOM 18847 O O . PHE A 1 10 ? -6.326 4.840 -4.703 1.00 0.00 10 PHE A O 13
ATOM 18864 N N . LYS A 1 11 ? -4.732 5.954 -5.857 1.00 0.00 11 LYS A N 13
ATOM 18865 C CA . LYS A 1 11 ? -4.803 5.080 -7.016 1.00 0.00 11 LYS A CA 13
ATOM 18866 C C . LYS A 1 11 ? -3.389 4.655 -7.417 1.00 0.00 11 LYS A C 13
ATOM 18867 O O . LYS A 1 11 ? -2.615 5.465 -7.925 1.00 0.00 11 LYS A O 13
ATOM 18886 N N . VAL A 1 12 ? -3.095 3.387 -7.173 1.00 0.00 12 VAL A N 13
ATOM 18887 C CA . VAL A 1 12 ? -1.788 2.845 -7.502 1.00 0.00 12 VAL A CA 13
ATOM 18888 C C . VAL A 1 12 ? -1.937 1.805 -8.615 1.00 0.00 12 VAL A C 13
ATOM 18889 O O . VAL A 1 12 ? -2.953 1.116 -8.693 1.00 0.00 12 VAL A O 13
ATOM 18902 N N . THR A 1 13 ? -0.909 1.723 -9.447 1.00 0.00 13 THR A N 13
ATOM 18903 C CA . THR A 1 13 ? -0.913 0.779 -10.551 1.00 0.00 13 THR A CA 13
ATOM 18904 C C . THR A 1 13 ? -0.947 -0.657 -10.024 1.00 0.00 13 THR A C 13
ATOM 18905 O O . THR A 1 13 ? -0.335 -0.962 -9.001 1.00 0.00 13 THR A O 13
ATOM 18916 N N . ASP A 1 14 ? -1.669 -1.502 -10.747 1.00 0.00 14 ASP A N 13
ATOM 18917 C CA . ASP A 1 14 ? -1.791 -2.898 -10.365 1.00 0.00 14 ASP A CA 13
ATOM 18918 C C . ASP A 1 14 ? -0.398 -3.473 -10.097 1.00 0.00 14 ASP A C 13
ATOM 18919 O O . ASP A 1 14 ? -0.251 -4.416 -9.321 1.00 0.00 14 ASP A O 13
ATOM 18928 N N . LYS A 1 15 ? 0.588 -2.879 -10.753 1.00 0.00 15 LYS A N 13
ATOM 18929 C CA . LYS A 1 15 ? 1.964 -3.320 -10.595 1.00 0.00 15 LYS A CA 13
ATOM 18930 C C . LYS A 1 15 ? 2.415 -3.063 -9.156 1.00 0.00 15 LYS A C 13
ATOM 18931 O O . LYS A 1 15 ? 3.125 -3.879 -8.569 1.00 0.00 15 LYS A O 13
ATOM 18950 N N . ALA A 1 16 ? 1.984 -1.927 -8.628 1.00 0.00 16 ALA A N 13
ATOM 18951 C CA . ALA A 1 16 ? 2.335 -1.552 -7.269 1.00 0.00 16 ALA A CA 13
ATOM 18952 C C . ALA A 1 16 ? 1.653 -2.508 -6.289 1.00 0.00 16 ALA A C 13
ATOM 18953 O O . ALA A 1 16 ? 2.301 -3.061 -5.401 1.00 0.00 16 ALA A O 13
ATOM 18960 N N . VAL A 1 17 ? 0.353 -2.675 -6.483 1.00 0.00 17 VAL A N 13
ATOM 18961 C CA . VAL A 1 17 ? -0.425 -3.554 -5.627 1.00 0.00 17 VAL A CA 13
ATOM 18962 C C . VAL A 1 17 ? 0.058 -4.995 -5.810 1.00 0.00 17 VAL A C 13
ATOM 18963 O O . VAL A 1 17 ? 0.407 -5.665 -4.839 1.00 0.00 17 VAL A O 13
ATOM 18976 N N . GLU A 1 18 ? 0.062 -5.428 -7.062 1.00 0.00 18 GLU A N 13
ATOM 18977 C CA . GLU A 1 18 ? 0.496 -6.777 -7.385 1.00 0.00 18 GLU A CA 13
ATOM 18978 C C . GLU A 1 18 ? 1.873 -7.052 -6.776 1.00 0.00 18 GLU A C 13
ATOM 18979 O O . GLU A 1 18 ? 2.183 -8.188 -6.423 1.00 0.00 18 GLU A O 13
ATOM 18991 N N . GLU A 1 19 ? 2.661 -5.992 -6.672 1.00 0.00 19 GLU A N 13
ATOM 18992 C CA . GLU A 1 19 ? 3.996 -6.105 -6.111 1.00 0.00 19 GLU A CA 13
ATOM 18993 C C . GLU A 1 19 ? 3.920 -6.462 -4.626 1.00 0.00 19 GLU A C 13
ATOM 18994 O O . GLU A 1 19 ? 4.780 -7.176 -4.110 1.00 0.00 19 GLU A O 13
ATOM 19006 N N . ILE A 1 20 ? 2.883 -5.951 -3.979 1.00 0.00 20 ILE A N 13
ATOM 19007 C CA . ILE A 1 20 ? 2.684 -6.208 -2.563 1.00 0.00 20 ILE A CA 13
ATOM 19008 C C . ILE A 1 20 ? 2.282 -7.671 -2.366 1.00 0.00 20 ILE A C 13
ATOM 19009 O O . ILE A 1 20 ? 2.571 -8.263 -1.327 1.00 0.00 20 ILE A O 13
ATOM 19025 N N . LYS A 1 21 ? 1.621 -8.211 -3.379 1.00 0.00 21 LYS A N 13
ATOM 19026 C CA . LYS A 1 21 ? 1.177 -9.594 -3.330 1.00 0.00 21 LYS A CA 13
ATOM 19027 C C . LYS A 1 21 ? 2.365 -10.517 -3.609 1.00 0.00 21 LYS A C 13
ATOM 19028 O O . LYS A 1 21 ? 2.458 -11.604 -3.040 1.00 0.00 21 LYS A O 13
ATOM 19047 N N . LYS A 1 22 ? 3.243 -10.051 -4.484 1.00 0.00 22 LYS A N 13
ATOM 19048 C CA . LYS A 1 22 ? 4.421 -10.821 -4.845 1.00 0.00 22 LYS A CA 13
ATOM 19049 C C . LYS A 1 22 ? 5.402 -10.826 -3.671 1.00 0.00 22 LYS A C 13
ATOM 19050 O O . LYS A 1 22 ? 5.866 -11.884 -3.250 1.00 0.00 22 LYS A O 13
ATOM 19069 N N . VAL A 1 23 ? 5.687 -9.631 -3.175 1.00 0.00 23 VAL A N 13
ATOM 19070 C CA . VAL A 1 23 ? 6.604 -9.484 -2.057 1.00 0.00 23 VAL A CA 13
ATOM 19071 C C . VAL A 1 23 ? 6.122 -10.349 -0.891 1.00 0.00 23 VAL A C 13
ATOM 19072 O O . VAL A 1 23 ? 6.930 -10.934 -0.172 1.00 0.00 23 VAL A O 13
ATOM 19085 N N . ALA A 1 24 ? 4.807 -10.403 -0.739 1.00 0.00 24 ALA A N 13
ATOM 19086 C CA . ALA A 1 24 ? 4.207 -11.187 0.327 1.00 0.00 24 ALA A CA 13
ATOM 19087 C C . ALA A 1 24 ? 4.281 -12.672 -0.034 1.00 0.00 24 ALA A C 13
ATOM 19088 O O . ALA A 1 24 ? 4.642 -13.500 0.800 1.00 0.00 24 ALA A O 13
ATOM 19095 N N . GLN A 1 25 ? 3.932 -12.963 -1.279 1.00 0.00 25 GLN A N 13
ATOM 19096 C CA . GLN A 1 25 ? 3.954 -14.334 -1.761 1.00 0.00 25 GLN A CA 13
ATOM 19097 C C . GLN A 1 25 ? 5.343 -14.944 -1.564 1.00 0.00 25 GLN A C 13
ATOM 19098 O O . GLN A 1 25 ? 5.470 -16.145 -1.332 1.00 0.00 25 GLN A O 13
ATOM 19112 N N . GLU A 1 26 ? 6.350 -14.088 -1.664 1.00 0.00 26 GLU A N 13
ATOM 19113 C CA . GLU A 1 26 ? 7.725 -14.528 -1.500 1.00 0.00 26 GLU A CA 13
ATOM 19114 C C . GLU A 1 26 ? 8.078 -14.622 -0.014 1.00 0.00 26 GLU A C 13
ATOM 19115 O O . GLU A 1 26 ? 9.177 -15.046 0.340 1.00 0.00 26 GLU A O 13
ATOM 19127 N N . ASN A 1 27 ? 7.125 -14.221 0.814 1.00 0.00 27 ASN A N 13
ATOM 19128 C CA . ASN A 1 27 ? 7.322 -14.255 2.254 1.00 0.00 27 ASN A CA 13
ATOM 19129 C C . ASN A 1 27 ? 6.207 -15.082 2.897 1.00 0.00 27 ASN A C 13
ATOM 19130 O O . ASN A 1 27 ? 6.061 -15.090 4.118 1.00 0.00 27 ASN A O 13
ATOM 19141 N N . ASN A 1 28 ? 5.449 -15.758 2.046 1.00 0.00 28 ASN A N 13
ATOM 19142 C CA . ASN A 1 28 ? 4.351 -16.585 2.517 1.00 0.00 28 ASN A CA 13
ATOM 19143 C C . ASN A 1 28 ? 3.420 -15.742 3.389 1.00 0.00 28 ASN A C 13
ATOM 19144 O O . ASN A 1 28 ? 2.848 -16.242 4.357 1.00 0.00 28 ASN A O 13
ATOM 19155 N N . ILE A 1 29 ? 3.296 -14.477 3.016 1.00 0.00 29 ILE A N 13
ATOM 19156 C CA . ILE A 1 29 ? 2.444 -13.559 3.753 1.00 0.00 29 ILE A CA 13
ATOM 19157 C C . ILE A 1 29 ? 1.103 -13.422 3.029 1.00 0.00 29 ILE A C 13
ATOM 19158 O O . ILE A 1 29 ? 1.064 -13.101 1.842 1.00 0.00 29 ILE A O 13
ATOM 19174 N N . GLU A 1 30 ? 0.036 -13.672 3.773 1.00 0.00 30 GLU A N 13
ATOM 19175 C CA . GLU A 1 30 ? -1.303 -13.580 3.217 1.00 0.00 30 GLU A CA 13
ATOM 19176 C C . GLU A 1 30 ? -1.996 -12.308 3.708 1.00 0.00 30 GLU A C 13
ATOM 19177 O O . GLU A 1 30 ? -3.190 -12.119 3.480 1.00 0.00 30 GLU A O 13
ATOM 19189 N N . ASN A 1 31 ? -1.218 -11.468 4.375 1.00 0.00 31 ASN A N 13
ATOM 19190 C CA . ASN A 1 31 ? -1.742 -10.219 4.900 1.00 0.00 31 ASN A CA 13
ATOM 19191 C C . ASN A 1 31 ? -0.627 -9.171 4.921 1.00 0.00 31 ASN A C 13
ATOM 19192 O O . ASN A 1 31 ? -0.197 -8.738 5.989 1.00 0.00 31 ASN A O 13
ATOM 19203 N N . PRO A 1 32 ? -0.180 -8.785 3.696 1.00 0.00 32 PRO A N 13
ATOM 19204 C CA . PRO A 1 32 ? 0.877 -7.796 3.563 1.00 0.00 32 PRO A CA 13
ATOM 19205 C C . PRO A 1 32 ? 0.351 -6.389 3.853 1.00 0.00 32 PRO A C 13
ATOM 19206 O O . PRO A 1 32 ? -0.490 -5.873 3.119 1.00 0.00 32 PRO A O 13
ATOM 19217 N N . ILE A 1 33 ? 0.867 -5.808 4.927 1.00 0.00 33 ILE A N 13
ATOM 19218 C CA . ILE A 1 33 ? 0.460 -4.471 5.323 1.00 0.00 33 ILE A CA 13
ATOM 19219 C C . ILE A 1 33 ? 1.365 -3.444 4.639 1.00 0.00 33 ILE A C 13
ATOM 19220 O O . ILE A 1 33 ? 2.510 -3.253 5.044 1.00 0.00 33 ILE A O 13
ATOM 19236 N N . LEU A 1 34 ? 0.815 -2.809 3.614 1.00 0.00 34 LEU A N 13
ATOM 19237 C CA . LEU A 1 34 ? 1.558 -1.805 2.871 1.00 0.00 34 LEU A CA 13
ATOM 19238 C C . LEU A 1 34 ? 1.317 -0.430 3.496 1.00 0.00 34 LEU A C 13
ATOM 19239 O O . LEU A 1 34 ? 0.207 0.098 3.435 1.00 0.00 34 LEU A O 13
ATOM 19255 N N . ARG A 1 35 ? 2.374 0.111 4.084 1.00 0.00 35 ARG A N 13
ATOM 19256 C CA . ARG A 1 35 ? 2.290 1.414 4.721 1.00 0.00 35 ARG A CA 13
ATOM 19257 C C . ARG A 1 35 ? 3.026 2.462 3.883 1.00 0.00 35 ARG A C 13
ATOM 19258 O O . ARG A 1 35 ? 4.141 2.221 3.421 1.00 0.00 35 ARG A O 13
ATOM 19279 N N . ILE A 1 36 ? 2.373 3.602 3.713 1.00 0.00 36 ILE A N 13
ATOM 19280 C CA . ILE A 1 36 ? 2.952 4.687 2.939 1.00 0.00 36 ILE A CA 13
ATOM 19281 C C . ILE A 1 36 ? 3.764 5.593 3.866 1.00 0.00 36 ILE A C 13
ATOM 19282 O O . ILE A 1 36 ? 3.201 6.281 4.717 1.00 0.00 36 ILE A O 13
ATOM 19298 N N . ARG A 1 37 ? 5.074 5.564 3.671 1.00 0.00 37 ARG A N 13
ATOM 19299 C CA . ARG A 1 37 ? 5.969 6.374 4.480 1.00 0.00 37 ARG A CA 13
ATOM 19300 C C . ARG A 1 37 ? 6.854 7.243 3.583 1.00 0.00 37 ARG A C 13
ATOM 19301 O O . ARG A 1 37 ? 7.501 6.739 2.667 1.00 0.00 37 ARG A O 13
ATOM 19322 N N . VAL A 1 38 ? 6.854 8.535 3.880 1.00 0.00 38 VAL A N 13
ATOM 19323 C CA . VAL A 1 38 ? 7.649 9.479 3.112 1.00 0.00 38 VAL A CA 13
ATOM 19324 C C . VAL A 1 38 ? 9.134 9.174 3.318 1.00 0.00 38 VAL A C 13
ATOM 19325 O O . VAL A 1 38 ? 9.677 9.413 4.395 1.00 0.00 38 VAL A O 13
ATOM 19338 N N . VAL A 1 39 ? 9.749 8.650 2.268 1.00 0.00 39 VAL A N 13
ATOM 19339 C CA . VAL A 1 39 ? 11.161 8.311 2.320 1.00 0.00 39 VAL A CA 13
ATOM 19340 C C . VAL A 1 39 ? 11.958 9.336 1.511 1.00 0.00 39 VAL A C 13
ATOM 19341 O O . VAL A 1 39 ? 11.807 9.425 0.293 1.00 0.00 39 VAL A O 13
ATOM 19354 N N . PRO A 1 40 ? 12.810 10.106 2.240 1.00 0.00 40 PRO A N 13
ATOM 19355 C CA . PRO A 1 40 ? 13.631 11.122 1.603 1.00 0.00 40 PRO A CA 13
ATOM 19356 C C . PRO A 1 40 ? 14.798 10.487 0.844 1.00 0.00 40 PRO A C 13
ATOM 19357 O O . PRO A 1 40 ? 15.873 10.285 1.406 1.00 0.00 40 PRO A O 13
ATOM 19368 N N . GLY A 1 41 ? 14.546 10.191 -0.423 1.00 0.00 41 GLY A N 13
ATOM 19369 C CA . GLY A 1 41 ? 15.562 9.583 -1.266 1.00 0.00 41 GLY A CA 13
ATOM 19370 C C . GLY A 1 41 ? 15.930 10.503 -2.432 1.00 0.00 41 GLY A C 13
ATOM 19371 O O . GLY A 1 41 ? 17.092 10.869 -2.596 1.00 0.00 41 GLY A O 13
ATOM 19375 N N . GLY A 1 42 ? 14.916 10.851 -3.211 1.00 0.00 42 GLY A N 13
ATOM 19376 C CA . GLY A 1 42 ? 15.118 11.721 -4.357 1.00 0.00 42 GLY A CA 13
ATOM 19377 C C . GLY A 1 42 ? 15.475 13.140 -3.912 1.00 0.00 42 GLY A C 13
ATOM 19378 O O . GLY A 1 42 ? 15.224 13.517 -2.768 1.00 0.00 42 GLY A O 13
ATOM 19382 N N . CYS A 1 43 ? 16.054 13.889 -4.838 1.00 0.00 43 CYS A N 13
ATOM 19383 C CA . CYS A 1 43 ? 16.449 15.259 -4.556 1.00 0.00 43 CYS A CA 13
ATOM 19384 C C . CYS A 1 43 ? 15.205 16.145 -4.645 1.00 0.00 43 CYS A C 13
ATOM 19385 O O . CYS A 1 43 ? 14.923 16.920 -3.732 1.00 0.00 43 CYS A O 13
ATOM 19393 N N . SER A 1 44 ? 14.493 16.001 -5.754 1.00 0.00 44 SER A N 13
ATOM 19394 C CA . SER A 1 44 ? 13.286 16.779 -5.974 1.00 0.00 44 SER A CA 13
ATOM 19395 C C . SER A 1 44 ? 12.067 15.855 -6.005 1.00 0.00 44 SER A C 13
ATOM 19396 O O . SER A 1 44 ? 11.054 16.136 -5.366 1.00 0.00 44 SER A O 13
ATOM 19404 N N . GLY A 1 45 ? 12.204 14.771 -6.754 1.00 0.00 45 GLY A N 13
ATOM 19405 C CA . GLY A 1 45 ? 11.126 13.804 -6.876 1.00 0.00 45 GLY A CA 13
ATOM 19406 C C . GLY A 1 45 ? 11.152 12.805 -5.717 1.00 0.00 45 GLY A C 13
ATOM 19407 O O . GLY A 1 45 ? 11.703 11.712 -5.847 1.00 0.00 45 GLY A O 13
ATOM 19411 N N . PHE A 1 46 ? 10.550 13.215 -4.611 1.00 0.00 46 PHE A N 13
ATOM 19412 C CA . PHE A 1 46 ? 10.497 12.369 -3.430 1.00 0.00 46 PHE A CA 13
ATOM 19413 C C . PHE A 1 46 ? 9.362 11.348 -3.537 1.00 0.00 46 PHE A C 13
ATOM 19414 O O . PHE A 1 46 ? 8.190 11.705 -3.430 1.00 0.00 46 PHE A O 13
ATOM 19431 N N . GLN A 1 47 ? 9.751 10.099 -3.748 1.00 0.00 47 GLN A N 13
ATOM 19432 C CA . GLN A 1 47 ? 8.781 9.025 -3.871 1.00 0.00 47 GLN A CA 13
ATOM 19433 C C . GLN A 1 47 ? 8.628 8.292 -2.536 1.00 0.00 47 GLN A C 13
ATOM 19434 O O . GLN A 1 47 ? 9.377 8.548 -1.594 1.00 0.00 47 GLN A O 13
ATOM 19448 N N . TYR A 1 48 ? 7.653 7.396 -2.497 1.00 0.00 48 TYR A N 13
ATOM 19449 C CA . TYR A 1 48 ? 7.392 6.625 -1.293 1.00 0.00 48 TYR A CA 13
ATOM 19450 C C . TYR A 1 48 ? 7.651 5.136 -1.530 1.00 0.00 48 TYR A C 13
ATOM 19451 O O . TYR A 1 48 ? 7.064 4.535 -2.429 1.00 0.00 48 TYR A O 13
ATOM 19469 N N . ALA A 1 49 ? 8.529 4.582 -0.707 1.00 0.00 49 ALA A N 13
ATOM 19470 C CA . ALA A 1 49 ? 8.873 3.175 -0.815 1.00 0.00 49 ALA A CA 13
ATOM 19471 C C . ALA A 1 49 ? 7.793 2.337 -0.127 1.00 0.00 49 ALA A C 13
ATOM 19472 O O . ALA A 1 49 ? 7.051 2.843 0.713 1.00 0.00 49 ALA A O 13
ATOM 19479 N N . MET A 1 50 ? 7.739 1.069 -0.510 1.00 0.00 50 MET A N 13
ATOM 19480 C CA . MET A 1 50 ? 6.763 0.156 0.060 1.00 0.00 50 MET A CA 13
ATOM 19481 C C . MET A 1 50 ? 7.451 -0.983 0.813 1.00 0.00 50 MET A C 13
ATOM 19482 O O . MET A 1 50 ? 8.591 -1.334 0.509 1.00 0.00 50 MET A O 13
ATOM 19496 N N . GLY A 1 51 ? 6.731 -1.530 1.781 1.00 0.00 51 GLY A N 13
ATOM 19497 C CA . GLY A 1 51 ? 7.259 -2.623 2.580 1.00 0.00 51 GLY A CA 13
ATOM 19498 C C . GLY A 1 51 ? 6.253 -3.056 3.650 1.00 0.00 51 GLY A C 13
ATOM 19499 O O . GLY A 1 51 ? 5.175 -2.475 3.764 1.00 0.00 51 GLY A O 13
ATOM 19503 N N . PHE A 1 52 ? 6.643 -4.072 4.406 1.00 0.00 52 PHE A N 13
ATOM 19504 C CA . PHE A 1 52 ? 5.789 -4.589 5.462 1.00 0.00 52 PHE A CA 13
ATOM 19505 C C . PHE A 1 52 ? 6.357 -4.250 6.841 1.00 0.00 52 PHE A C 13
ATOM 19506 O O . PHE A 1 52 ? 7.223 -4.959 7.351 1.00 0.00 52 PHE A O 13
ATOM 19523 N N . ASP A 1 53 ? 5.846 -3.166 7.406 1.00 0.00 53 ASP A N 13
ATOM 19524 C CA . ASP A 1 53 ? 6.292 -2.724 8.717 1.00 0.00 53 ASP A CA 13
ATOM 19525 C C . ASP A 1 53 ? 5.282 -1.725 9.284 1.00 0.00 53 ASP A C 13
ATOM 19526 O O . ASP A 1 53 ? 4.577 -1.054 8.532 1.00 0.00 53 ASP A O 13
ATOM 19535 N N . ASP A 1 54 ? 5.245 -1.656 10.607 1.00 0.00 54 ASP A N 13
ATOM 19536 C CA . ASP A 1 54 ? 4.333 -0.750 11.284 1.00 0.00 54 ASP A CA 13
ATOM 19537 C C . ASP A 1 54 ? 2.899 -1.255 11.115 1.00 0.00 54 ASP A C 13
ATOM 19538 O O . ASP A 1 54 ? 2.215 -0.886 10.161 1.00 0.00 54 ASP A O 13
ATOM 19547 N N . THR A 1 55 ? 2.485 -2.091 12.056 1.00 0.00 55 THR A N 13
ATOM 19548 C CA . THR A 1 55 ? 1.145 -2.651 12.023 1.00 0.00 55 THR A CA 13
ATOM 19549 C C . THR A 1 55 ? 0.105 -1.537 11.897 1.00 0.00 55 THR A C 13
ATOM 19550 O O . THR A 1 55 ? 0.456 -0.373 11.710 1.00 0.00 55 THR A O 13
ATOM 19561 N N . VAL A 1 56 ? -1.155 -1.932 12.004 1.00 0.00 56 VAL A N 13
ATOM 19562 C CA . VAL A 1 56 ? -2.249 -0.981 11.905 1.00 0.00 56 VAL A CA 13
ATOM 19563 C C . VAL A 1 56 ? -2.351 -0.188 13.209 1.00 0.00 56 VAL A C 13
ATOM 19564 O O . VAL A 1 56 ? -1.951 -0.673 14.267 1.00 0.00 56 VAL A O 13
ATOM 19577 N N . GLU A 1 57 ? -2.888 1.017 13.092 1.00 0.00 57 GLU A N 13
ATOM 19578 C CA . GLU A 1 57 ? -3.046 1.882 14.249 1.00 0.00 57 GLU A CA 13
ATOM 19579 C C . GLU A 1 57 ? -4.530 2.135 14.522 1.00 0.00 57 GLU A C 13
ATOM 19580 O O . GLU A 1 57 ? -5.385 1.770 13.716 1.00 0.00 57 GLU A O 13
ATOM 19592 N N . GLU A 1 58 ? -4.791 2.758 15.662 1.00 0.00 58 GLU A N 13
ATOM 19593 C CA . GLU A 1 58 ? -6.157 3.064 16.052 1.00 0.00 58 GLU A CA 13
ATOM 19594 C C . GLU A 1 58 ? -6.614 4.372 15.402 1.00 0.00 58 GLU A C 13
ATOM 19595 O O . GLU A 1 58 ? -7.553 5.009 15.876 1.00 0.00 58 GLU A O 13
ATOM 19607 N N . GLY A 1 59 ? -5.928 4.732 14.327 1.00 0.00 59 GLY A N 13
ATOM 19608 C CA . GLY A 1 59 ? -6.252 5.952 13.608 1.00 0.00 59 GLY A CA 13
ATOM 19609 C C . GLY A 1 59 ? -5.480 6.032 12.289 1.00 0.00 59 GLY A C 13
ATOM 19610 O O . GLY A 1 59 ? -4.925 7.077 11.953 1.00 0.00 59 GLY A O 13
ATOM 19614 N N . ASP A 1 60 ? -5.470 4.915 11.578 1.00 0.00 60 ASP A N 13
ATOM 19615 C CA . ASP A 1 60 ? -4.775 4.845 10.303 1.00 0.00 60 ASP A CA 13
ATOM 19616 C C . ASP A 1 60 ? -5.786 4.563 9.191 1.00 0.00 60 ASP A C 13
ATOM 19617 O O . ASP A 1 60 ? -6.606 3.653 9.309 1.00 0.00 60 ASP A O 13
ATOM 19626 N N . HIS A 1 61 ? -5.695 5.359 8.136 1.00 0.00 61 HIS A N 13
ATOM 19627 C CA . HIS A 1 61 ? -6.592 5.206 7.003 1.00 0.00 61 HIS A CA 13
ATOM 19628 C C . HIS A 1 61 ? -6.341 3.856 6.329 1.00 0.00 61 HIS A C 13
ATOM 19629 O O . HIS A 1 61 ? -5.635 3.781 5.325 1.00 0.00 61 HIS A O 13
ATOM 19643 N N . VAL A 1 62 ? -6.934 2.822 6.908 1.00 0.00 62 VAL A N 13
ATOM 19644 C CA . VAL A 1 62 ? -6.784 1.478 6.375 1.00 0.00 62 VAL A CA 13
ATOM 19645 C C . VAL A 1 62 ? -7.665 1.325 5.134 1.00 0.00 62 VAL A C 13
ATOM 19646 O O . VAL A 1 62 ? -8.876 1.533 5.198 1.00 0.00 62 VAL A O 13
ATOM 19659 N N . PHE A 1 63 ? -7.023 0.962 4.033 1.00 0.00 63 PHE A N 13
ATOM 19660 C CA . PHE A 1 63 ? -7.734 0.778 2.779 1.00 0.00 63 PHE A CA 13
ATOM 19661 C C . PHE A 1 63 ? -7.609 -0.665 2.284 1.00 0.00 63 PHE A C 13
ATOM 19662 O O . PHE A 1 63 ? -6.532 -1.256 2.351 1.00 0.00 63 PHE A O 13
ATOM 19679 N N . GLU A 1 64 ? -8.725 -1.189 1.800 1.00 0.00 64 GLU A N 13
ATOM 19680 C CA . GLU A 1 64 ? -8.754 -2.551 1.294 1.00 0.00 64 GLU A CA 13
ATOM 19681 C C . GLU A 1 64 ? -8.328 -2.581 -0.175 1.00 0.00 64 GLU A C 13
ATOM 19682 O O . GLU A 1 64 ? -8.611 -1.648 -0.926 1.00 0.00 64 GLU A O 13
ATOM 19694 N N . TYR A 1 65 ? -7.656 -3.662 -0.542 1.00 0.00 65 TYR A N 13
ATOM 19695 C CA . TYR A 1 65 ? -7.189 -3.825 -1.908 1.00 0.00 65 TYR A CA 13
ATOM 19696 C C . TYR A 1 65 ? -7.422 -5.255 -2.399 1.00 0.00 65 TYR A C 13
ATOM 19697 O O . TYR A 1 65 ? -8.273 -5.967 -1.868 1.00 0.00 65 TYR A O 13
ATOM 19715 N N . ASP A 1 66 ? -6.651 -5.633 -3.409 1.00 0.00 66 ASP A N 13
ATOM 19716 C CA . ASP A 1 66 ? -6.763 -6.965 -3.978 1.00 0.00 66 ASP A CA 13
ATOM 19717 C C . ASP A 1 66 ? -6.360 -8.000 -2.925 1.00 0.00 66 ASP A C 13
ATOM 19718 O O . ASP A 1 66 ? -5.282 -8.587 -3.006 1.00 0.00 66 ASP A O 13
ATOM 19727 N N . GLY A 1 67 ? -7.249 -8.193 -1.961 1.00 0.00 67 GLY A N 13
ATOM 19728 C CA . GLY A 1 67 ? -7.000 -9.147 -0.894 1.00 0.00 67 GLY A CA 13
ATOM 19729 C C . GLY A 1 67 ? -5.727 -8.790 -0.125 1.00 0.00 67 GLY A C 13
ATOM 19730 O O . GLY A 1 67 ? -4.905 -9.659 0.161 1.00 0.00 67 GLY A O 13
ATOM 19734 N N . VAL A 1 68 ? -5.602 -7.508 0.188 1.00 0.00 68 VAL A N 13
ATOM 19735 C CA . VAL A 1 68 ? -4.443 -7.025 0.918 1.00 0.00 68 VAL A CA 13
ATOM 19736 C C . VAL A 1 68 ? -4.838 -5.795 1.738 1.00 0.00 68 VAL A C 13
ATOM 19737 O O . VAL A 1 68 ? -5.736 -5.049 1.351 1.00 0.00 68 VAL A O 13
ATOM 19750 N N . LYS A 1 69 ? -4.147 -5.622 2.855 1.00 0.00 69 LYS A N 13
ATOM 19751 C CA . LYS A 1 69 ? -4.415 -4.495 3.733 1.00 0.00 69 LYS A CA 13
ATOM 19752 C C . LYS A 1 69 ? -3.409 -3.379 3.445 1.00 0.00 69 LYS A C 13
ATOM 19753 O O . LYS A 1 69 ? -2.228 -3.644 3.226 1.00 0.00 69 LYS A O 13
ATOM 19772 N N . VAL A 1 70 ? -3.914 -2.154 3.453 1.00 0.00 70 VAL A N 13
ATOM 19773 C CA . VAL A 1 70 ? -3.075 -0.997 3.195 1.00 0.00 70 VAL A CA 13
ATOM 19774 C C . VAL A 1 70 ? -3.470 0.136 4.144 1.00 0.00 70 VAL A C 13
ATOM 19775 O O . VAL A 1 70 ? -4.650 0.321 4.439 1.00 0.00 70 VAL A O 13
ATOM 19788 N N . VAL A 1 71 ? -2.460 0.865 4.596 1.00 0.00 71 VAL A N 13
ATOM 19789 C CA . VAL A 1 71 ? -2.687 1.975 5.506 1.00 0.00 71 VAL A CA 13
ATOM 19790 C C . VAL A 1 71 ? -1.677 3.086 5.211 1.00 0.00 71 VAL A C 13
ATOM 19791 O O . VAL A 1 71 ? -0.611 2.828 4.653 1.00 0.00 71 VAL A O 13
ATOM 19804 N N . ILE A 1 72 ? -2.047 4.297 5.600 1.00 0.00 72 ILE A N 13
ATOM 19805 C CA . ILE A 1 72 ? -1.186 5.448 5.384 1.00 0.00 72 ILE A CA 13
ATOM 19806 C C . ILE A 1 72 ? -1.281 6.384 6.590 1.00 0.00 72 ILE A C 13
ATOM 19807 O O . ILE A 1 72 ? -2.367 6.608 7.122 1.00 0.00 72 ILE A O 13
ATOM 19823 N N . ASP A 1 73 ? -0.129 6.904 6.987 1.00 0.00 73 ASP A N 13
ATOM 19824 C CA . ASP A 1 73 ? -0.069 7.810 8.121 1.00 0.00 73 ASP A CA 13
ATOM 19825 C C . ASP A 1 73 ? -0.931 9.041 7.832 1.00 0.00 73 ASP A C 13
ATOM 19826 O O . ASP A 1 73 ? -1.243 9.326 6.677 1.00 0.00 73 ASP A O 13
ATOM 19835 N N . PRO A 1 74 ? -1.300 9.755 8.929 1.00 0.00 74 PRO A N 13
ATOM 19836 C CA . PRO A 1 74 ? -2.119 10.948 8.804 1.00 0.00 74 PRO A CA 13
ATOM 19837 C C . PRO A 1 74 ? -1.298 12.124 8.272 1.00 0.00 74 PRO A C 13
ATOM 19838 O O . PRO A 1 74 ? -1.852 13.071 7.714 1.00 0.00 74 PRO A O 13
ATOM 19849 N N . PHE A 1 75 ? 0.009 12.026 8.463 1.00 0.00 75 PHE A N 13
ATOM 19850 C CA . PHE A 1 75 ? 0.912 13.070 8.009 1.00 0.00 75 PHE A CA 13
ATOM 19851 C C . PHE A 1 75 ? 1.266 12.886 6.532 1.00 0.00 75 PHE A C 13
ATOM 19852 O O . PHE A 1 75 ? 1.658 13.838 5.860 1.00 0.00 75 PHE A O 13
ATOM 19869 N N . SER A 1 76 ? 1.115 11.653 6.070 1.00 0.00 76 SER A N 13
ATOM 19870 C CA . SER A 1 76 ? 1.413 11.331 4.685 1.00 0.00 76 SER A CA 13
ATOM 19871 C C . SER A 1 76 ? 0.168 11.536 3.820 1.00 0.00 76 SER A C 13
ATOM 19872 O O . SER A 1 76 ? 0.267 11.644 2.599 1.00 0.00 76 SER A O 13
ATOM 19880 N N . MET A 1 77 ? -0.975 11.584 4.487 1.00 0.00 77 MET A N 13
ATOM 19881 C CA . MET A 1 77 ? -2.238 11.775 3.795 1.00 0.00 77 MET A CA 13
ATOM 19882 C C . MET A 1 77 ? -2.212 13.048 2.947 1.00 0.00 77 MET A C 13
ATOM 19883 O O . MET A 1 77 ? -2.571 13.023 1.771 1.00 0.00 77 MET A O 13
ATOM 19897 N N . PRO A 1 78 ? -1.773 14.161 3.595 1.00 0.00 78 PRO A N 13
ATOM 19898 C CA . PRO A 1 78 ? -1.695 15.442 2.913 1.00 0.00 78 PRO A CA 13
ATOM 19899 C C . PRO A 1 78 ? -0.501 15.483 1.958 1.00 0.00 78 PRO A C 13
ATOM 19900 O O . PRO A 1 78 ? -0.236 16.509 1.333 1.00 0.00 78 PRO A O 13
ATOM 19911 N N . TYR A 1 79 ? 0.189 14.355 1.875 1.00 0.00 79 TYR A N 13
ATOM 19912 C CA . TYR A 1 79 ? 1.349 14.250 1.006 1.00 0.00 79 TYR A CA 13
ATOM 19913 C C . TYR A 1 79 ? 0.998 13.520 -0.292 1.00 0.00 79 TYR A C 13
ATOM 19914 O O . TYR A 1 79 ? 1.434 13.919 -1.370 1.00 0.00 79 TYR A O 13
ATOM 19932 N N . VAL A 1 80 ? 0.213 12.463 -0.145 1.00 0.00 80 VAL A N 13
ATOM 19933 C CA . VAL A 1 80 ? -0.201 11.673 -1.292 1.00 0.00 80 VAL A CA 13
ATOM 19934 C C . VAL A 1 80 ? -1.729 11.609 -1.336 1.00 0.00 80 VAL A C 13
ATOM 19935 O O . VAL A 1 80 ? -2.306 10.529 -1.453 1.00 0.00 80 VAL A O 13
ATOM 19948 N N . ASN A 1 81 ? -2.342 12.780 -1.240 1.00 0.00 81 ASN A N 13
ATOM 19949 C CA . ASN A 1 81 ? -3.792 12.871 -1.268 1.00 0.00 81 ASN A CA 13
ATOM 19950 C C . ASN A 1 81 ? -4.257 13.092 -2.708 1.00 0.00 81 ASN A C 13
ATOM 19951 O O . ASN A 1 81 ? -3.728 13.953 -3.410 1.00 0.00 81 ASN A O 13
ATOM 19962 N N . GLY A 1 82 ? -5.242 12.301 -3.107 1.00 0.00 82 GLY A N 13
ATOM 19963 C CA . GLY A 1 82 ? -5.785 12.400 -4.451 1.00 0.00 82 GLY A CA 13
ATOM 19964 C C . GLY A 1 82 ? -4.667 12.391 -5.495 1.00 0.00 82 GLY A C 13
ATOM 19965 O O . GLY A 1 82 ? -4.494 13.361 -6.232 1.00 0.00 82 GLY A O 13
ATOM 19969 N N . ALA A 1 83 ? -3.937 11.286 -5.526 1.00 0.00 83 ALA A N 13
ATOM 19970 C CA . ALA A 1 83 ? -2.841 11.138 -6.468 1.00 0.00 83 ALA A CA 13
ATOM 19971 C C . ALA A 1 83 ? -2.623 9.653 -6.761 1.00 0.00 83 ALA A C 13
ATOM 19972 O O . ALA A 1 83 ? -3.339 8.801 -6.237 1.00 0.00 83 ALA A O 13
ATOM 19979 N N . GLU A 1 84 ? -1.631 9.387 -7.599 1.00 0.00 84 GLU A N 13
ATOM 19980 C CA . GLU A 1 84 ? -1.310 8.019 -7.969 1.00 0.00 84 GLU A CA 13
ATOM 19981 C C . GLU A 1 84 ? 0.205 7.806 -7.947 1.00 0.00 84 GLU A C 13
ATOM 19982 O O . GLU A 1 84 ? 0.971 8.749 -8.137 1.00 0.00 84 GLU A O 13
ATOM 19994 N N . LEU A 1 85 ? 0.592 6.560 -7.716 1.00 0.00 85 LEU A N 13
ATOM 19995 C CA . LEU A 1 85 ? 2.001 6.210 -7.667 1.00 0.00 85 LEU A CA 13
ATOM 19996 C C . LEU A 1 85 ? 2.226 4.908 -8.438 1.00 0.00 85 LEU A C 13
ATOM 19997 O O . LEU A 1 85 ? 1.672 3.868 -8.082 1.00 0.00 85 LEU A O 13
ATOM 20013 N N . ASP A 1 86 ? 3.039 5.006 -9.479 1.00 0.00 86 ASP A N 13
ATOM 20014 C CA . ASP A 1 86 ? 3.344 3.849 -10.303 1.00 0.00 86 ASP A CA 13
ATOM 20015 C C . ASP A 1 86 ? 4.657 3.223 -9.829 1.00 0.00 86 ASP A C 13
ATOM 20016 O O . ASP A 1 86 ? 5.721 3.822 -9.970 1.00 0.00 86 ASP A O 13
ATOM 20025 N N . TYR A 1 87 ? 4.538 2.024 -9.277 1.00 0.00 87 TYR A N 13
ATOM 20026 C CA . TYR A 1 87 ? 5.702 1.310 -8.782 1.00 0.00 87 TYR A CA 13
ATOM 20027 C C . TYR A 1 87 ? 6.380 0.520 -9.904 1.00 0.00 87 TYR A C 13
ATOM 20028 O O . TYR A 1 87 ? 5.741 -0.295 -10.567 1.00 0.00 87 TYR A O 13
ATOM 20046 N N . VAL A 1 88 ? 7.665 0.791 -10.082 1.00 0.00 88 VAL A N 13
ATOM 20047 C CA . VAL A 1 88 ? 8.436 0.116 -11.112 1.00 0.00 88 VAL A CA 13
ATOM 20048 C C . VAL A 1 88 ? 9.179 -1.069 -10.493 1.00 0.00 88 VAL A C 13
ATOM 20049 O O . VAL A 1 88 ? 9.595 -1.010 -9.336 1.00 0.00 88 VAL A O 13
ATOM 20062 N N . VAL A 1 89 ? 9.325 -2.117 -11.290 1.00 0.00 89 VAL A N 13
ATOM 20063 C CA . VAL A 1 89 ? 10.011 -3.314 -10.834 1.00 0.00 89 VAL A CA 13
ATOM 20064 C C . VAL A 1 89 ? 11.093 -3.693 -11.848 1.00 0.00 89 VAL A C 13
ATOM 20065 O O . VAL A 1 89 ? 10.785 -4.100 -12.967 1.00 0.00 89 VAL A O 13
ATOM 20078 N N . ASP A 1 90 ? 12.338 -3.546 -11.419 1.00 0.00 90 ASP A N 13
ATOM 20079 C CA . ASP A 1 90 ? 13.467 -3.867 -12.275 1.00 0.00 90 ASP A CA 13
ATOM 20080 C C . ASP A 1 90 ? 14.738 -3.949 -11.427 1.00 0.00 90 ASP A C 13
ATOM 20081 O O . ASP A 1 90 ? 14.683 -4.315 -10.254 1.00 0.00 90 ASP A O 13
ATOM 20090 N N . PHE A 1 91 ? 15.852 -3.600 -12.053 1.00 0.00 91 PHE A N 13
ATOM 20091 C CA . PHE A 1 91 ? 17.135 -3.629 -11.370 1.00 0.00 91 PHE A CA 13
ATOM 20092 C C . PHE A 1 91 ? 17.109 -2.752 -10.117 1.00 0.00 91 PHE A C 13
ATOM 20093 O O . PHE A 1 91 ? 17.991 -2.853 -9.266 1.00 0.00 91 PHE A O 13
ATOM 20110 N N . MET A 1 92 ? 16.087 -1.911 -10.044 1.00 0.00 92 MET A N 13
ATOM 20111 C CA . MET A 1 92 ? 15.935 -1.016 -8.909 1.00 0.00 92 MET A CA 13
ATOM 20112 C C . MET A 1 92 ? 15.316 -1.746 -7.715 1.00 0.00 92 MET A C 13
ATOM 20113 O O . MET A 1 92 ? 15.061 -1.139 -6.676 1.00 0.00 92 MET A O 13
ATOM 20127 N N . GLY A 1 93 ? 15.094 -3.039 -7.903 1.00 0.00 93 GLY A N 13
ATOM 20128 C CA . GLY A 1 93 ? 14.511 -3.858 -6.854 1.00 0.00 93 GLY A CA 13
ATOM 20129 C C . GLY A 1 93 ? 13.151 -3.307 -6.421 1.00 0.00 93 GLY A C 13
ATOM 20130 O O . GLY A 1 93 ? 12.634 -3.677 -5.367 1.00 0.00 93 GLY A O 13
ATOM 20134 N N . GLY A 1 94 ? 12.609 -2.432 -7.255 1.00 0.00 94 GLY A N 13
ATOM 20135 C CA . GLY A 1 94 ? 11.319 -1.826 -6.971 1.00 0.00 94 GLY A CA 13
ATOM 20136 C C . GLY A 1 94 ? 11.428 -0.300 -6.929 1.00 0.00 94 GLY A C 13
ATOM 20137 O O . GLY A 1 94 ? 11.599 0.284 -5.861 1.00 0.00 94 GLY A O 13
ATOM 20141 N N . GLY A 1 95 ? 11.323 0.301 -8.105 1.00 0.00 95 GLY A N 13
ATOM 20142 C CA . GLY A 1 95 ? 11.406 1.747 -8.216 1.00 0.00 95 GLY A CA 13
ATOM 20143 C C . GLY A 1 95 ? 10.070 2.403 -7.863 1.00 0.00 95 GLY A C 13
ATOM 20144 O O . GLY A 1 95 ? 9.045 2.098 -8.471 1.00 0.00 95 GLY A O 13
ATOM 20148 N N . PHE A 1 96 ? 10.124 3.291 -6.881 1.00 0.00 96 PHE A N 13
ATOM 20149 C CA . PHE A 1 96 ? 8.930 3.992 -6.440 1.00 0.00 96 PHE A CA 13
ATOM 20150 C C . PHE A 1 96 ? 8.778 5.329 -7.169 1.00 0.00 96 PHE A C 13
ATOM 20151 O O . PHE A 1 96 ? 9.593 6.233 -6.991 1.00 0.00 96 PHE A O 13
ATOM 20168 N N . THR A 1 97 ? 7.729 5.411 -7.974 1.00 0.00 97 THR A N 13
ATOM 20169 C CA . THR A 1 97 ? 7.460 6.622 -8.730 1.00 0.00 97 THR A CA 13
ATOM 20170 C C . THR A 1 97 ? 6.063 7.156 -8.404 1.00 0.00 97 THR A C 13
ATOM 20171 O O . THR A 1 97 ? 5.077 6.428 -8.508 1.00 0.00 97 THR A O 13
ATOM 20182 N N . ILE A 1 98 ? 6.025 8.422 -8.015 1.00 0.00 98 ILE A N 13
ATOM 20183 C CA . ILE A 1 98 ? 4.766 9.061 -7.672 1.00 0.00 98 ILE A CA 13
ATOM 20184 C C . ILE A 1 98 ? 4.419 10.100 -8.741 1.00 0.00 98 ILE A C 13
ATOM 20185 O O . ILE A 1 98 ? 5.246 10.944 -9.083 1.00 0.00 98 ILE A O 13
ATOM 20201 N N . ARG A 1 99 ? 3.195 10.005 -9.238 1.00 0.00 99 ARG A N 13
ATOM 20202 C CA . ARG A 1 99 ? 2.728 10.926 -10.260 1.00 0.00 99 ARG A CA 13
ATOM 20203 C C . ARG A 1 99 ? 1.763 11.947 -9.654 1.00 0.00 99 ARG A C 13
ATOM 20204 O O . ARG A 1 99 ? 0.889 11.589 -8.866 1.00 0.00 99 ARG A O 13
ATOM 20225 N N . ASN A 1 100 ? 1.953 13.198 -10.046 1.00 0.00 100 ASN A N 13
ATOM 20226 C CA . ASN A 1 100 ? 1.110 14.274 -9.552 1.00 0.00 100 ASN A CA 13
ATOM 20227 C C . ASN A 1 100 ? 0.583 15.088 -10.735 1.00 0.00 100 ASN A C 13
ATOM 20228 O O . ASN A 1 100 ? 1.357 15.526 -11.585 1.00 0.00 100 ASN A O 13
ATOM 20239 N N . PRO A 1 101 ? -0.764 15.272 -10.752 1.00 0.00 101 PRO A N 13
ATOM 20240 C CA . PRO A 1 101 ? -1.403 16.026 -11.817 1.00 0.00 101 PRO A CA 13
ATOM 20241 C C . PRO A 1 101 ? -1.166 17.528 -11.644 1.00 0.00 101 PRO A C 13
ATOM 20242 O O . PRO A 1 101 ? -2.116 18.303 -11.551 1.00 0.00 101 PRO A O 13
ATOM 20253 N N . MET A 1 1 ? -17.439 2.300 21.465 1.00 0.00 1 MET A N 14
ATOM 20254 C CA . MET A 1 1 ? -18.144 2.714 20.264 1.00 0.00 1 MET A CA 14
ATOM 20255 C C . MET A 1 1 ? -17.495 3.955 19.647 1.00 0.00 1 MET A C 14
ATOM 20256 O O . MET A 1 1 ? -17.849 5.082 19.993 1.00 0.00 1 MET A O 14
ATOM 20270 N N . GLN A 1 2 ? -16.557 3.707 18.746 1.00 0.00 2 GLN A N 14
ATOM 20271 C CA . GLN A 1 2 ? -15.855 4.790 18.078 1.00 0.00 2 GLN A CA 14
ATOM 20272 C C . GLN A 1 2 ? -15.740 4.504 16.580 1.00 0.00 2 GLN A C 14
ATOM 20273 O O . GLN A 1 2 ? -15.661 3.347 16.169 1.00 0.00 2 GLN A O 14
ATOM 20287 N N . GLU A 1 3 ? -15.734 5.578 15.804 1.00 0.00 3 GLU A N 14
ATOM 20288 C CA . GLU A 1 3 ? -15.630 5.457 14.359 1.00 0.00 3 GLU A CA 14
ATOM 20289 C C . GLU A 1 3 ? -14.428 6.251 13.845 1.00 0.00 3 GLU A C 14
ATOM 20290 O O . GLU A 1 3 ? -14.528 7.455 13.612 1.00 0.00 3 GLU A O 14
ATOM 20302 N N . GLN A 1 4 ? -13.318 5.545 13.684 1.00 0.00 4 GLN A N 14
ATOM 20303 C CA . GLN A 1 4 ? -12.098 6.169 13.202 1.00 0.00 4 GLN A CA 14
ATOM 20304 C C . GLN A 1 4 ? -12.082 6.193 11.672 1.00 0.00 4 GLN A C 14
ATOM 20305 O O . GLN A 1 4 ? -12.022 5.145 11.032 1.00 0.00 4 GLN A O 14
ATOM 20319 N N . ALA A 1 5 ? -12.138 7.401 11.131 1.00 0.00 5 ALA A N 14
ATOM 20320 C CA . ALA A 1 5 ? -12.132 7.576 9.688 1.00 0.00 5 ALA A CA 14
ATOM 20321 C C . ALA A 1 5 ? -10.840 6.990 9.114 1.00 0.00 5 ALA A C 14
ATOM 20322 O O . ALA A 1 5 ? -9.869 7.713 8.898 1.00 0.00 5 ALA A O 14
ATOM 20329 N N . GLN A 1 6 ? -10.871 5.686 8.883 1.00 0.00 6 GLN A N 14
ATOM 20330 C CA . GLN A 1 6 ? -9.715 4.995 8.338 1.00 0.00 6 GLN A CA 14
ATOM 20331 C C . GLN A 1 6 ? -9.932 4.685 6.856 1.00 0.00 6 GLN A C 14
ATOM 20332 O O . GLN A 1 6 ? -9.731 3.553 6.418 1.00 0.00 6 GLN A O 14
ATOM 20346 N N . GLN A 1 7 ? -10.338 5.711 6.123 1.00 0.00 7 GLN A N 14
ATOM 20347 C CA . GLN A 1 7 ? -10.584 5.563 4.698 1.00 0.00 7 GLN A CA 14
ATOM 20348 C C . GLN A 1 7 ? -9.704 6.531 3.904 1.00 0.00 7 GLN A C 14
ATOM 20349 O O . GLN A 1 7 ? -10.030 7.710 3.778 1.00 0.00 7 GLN A O 14
ATOM 20363 N N . PHE A 1 8 ? -8.607 5.996 3.389 1.00 0.00 8 PHE A N 14
ATOM 20364 C CA . PHE A 1 8 ? -7.679 6.797 2.610 1.00 0.00 8 PHE A CA 14
ATOM 20365 C C . PHE A 1 8 ? -7.980 6.687 1.114 1.00 0.00 8 PHE A C 14
ATOM 20366 O O . PHE A 1 8 ? -8.035 5.586 0.568 1.00 0.00 8 PHE A O 14
ATOM 20383 N N . ILE A 1 9 ? -8.166 7.843 0.494 1.00 0.00 9 ILE A N 14
ATOM 20384 C CA . ILE A 1 9 ? -8.460 7.890 -0.929 1.00 0.00 9 ILE A CA 14
ATOM 20385 C C . ILE A 1 9 ? -7.149 7.874 -1.717 1.00 0.00 9 ILE A C 14
ATOM 20386 O O . ILE A 1 9 ? -6.397 8.847 -1.698 1.00 0.00 9 ILE A O 14
ATOM 20402 N N . PHE A 1 10 ? -6.915 6.758 -2.392 1.00 0.00 10 PHE A N 14
ATOM 20403 C CA . PHE A 1 10 ? -5.708 6.603 -3.185 1.00 0.00 10 PHE A CA 14
ATOM 20404 C C . PHE A 1 10 ? -5.911 5.569 -4.295 1.00 0.00 10 PHE A C 14
ATOM 20405 O O . PHE A 1 10 ? -6.710 4.645 -4.150 1.00 0.00 10 PHE A O 14
ATOM 20422 N N . LYS A 1 11 ? -5.174 5.760 -5.380 1.00 0.00 11 LYS A N 14
ATOM 20423 C CA . LYS A 1 11 ? -5.262 4.856 -6.514 1.00 0.00 11 LYS A CA 14
ATOM 20424 C C . LYS A 1 11 ? -3.852 4.468 -6.963 1.00 0.00 11 LYS A C 14
ATOM 20425 O O . LYS A 1 11 ? -3.123 5.292 -7.512 1.00 0.00 11 LYS A O 14
ATOM 20444 N N . VAL A 1 12 ? -3.511 3.213 -6.712 1.00 0.00 12 VAL A N 14
ATOM 20445 C CA . VAL A 1 12 ? -2.201 2.705 -7.084 1.00 0.00 12 VAL A CA 14
ATOM 20446 C C . VAL A 1 12 ? -2.355 1.686 -8.214 1.00 0.00 12 VAL A C 14
ATOM 20447 O O . VAL A 1 12 ? -3.358 0.977 -8.283 1.00 0.00 12 VAL A O 14
ATOM 20460 N N . THR A 1 13 ? -1.347 1.644 -9.072 1.00 0.00 13 THR A N 14
ATOM 20461 C CA . THR A 1 13 ? -1.358 0.724 -10.196 1.00 0.00 13 THR A CA 14
ATOM 20462 C C . THR A 1 13 ? -1.346 -0.724 -9.700 1.00 0.00 13 THR A C 14
ATOM 20463 O O . THR A 1 13 ? -1.292 -0.971 -8.497 1.00 0.00 13 THR A O 14
ATOM 20474 N N . ASP A 1 14 ? -1.398 -1.643 -10.653 1.00 0.00 14 ASP A N 14
ATOM 20475 C CA . ASP A 1 14 ? -1.394 -3.059 -10.328 1.00 0.00 14 ASP A CA 14
ATOM 20476 C C . ASP A 1 14 ? 0.031 -3.492 -9.975 1.00 0.00 14 ASP A C 14
ATOM 20477 O O . ASP A 1 14 ? 0.226 -4.500 -9.298 1.00 0.00 14 ASP A O 14
ATOM 20486 N N . LYS A 1 15 ? 0.988 -2.710 -10.450 1.00 0.00 15 LYS A N 14
ATOM 20487 C CA . LYS A 1 15 ? 2.389 -3.000 -10.193 1.00 0.00 15 LYS A CA 14
ATOM 20488 C C . LYS A 1 15 ? 2.667 -2.860 -8.695 1.00 0.00 15 LYS A C 14
ATOM 20489 O O . LYS A 1 15 ? 3.294 -3.730 -8.092 1.00 0.00 15 LYS A O 14
ATOM 20508 N N . ALA A 1 16 ? 2.187 -1.759 -8.136 1.00 0.00 16 ALA A N 14
ATOM 20509 C CA . ALA A 1 16 ? 2.376 -1.494 -6.720 1.00 0.00 16 ALA A CA 14
ATOM 20510 C C . ALA A 1 16 ? 1.749 -2.627 -5.905 1.00 0.00 16 ALA A C 14
ATOM 20511 O O . ALA A 1 16 ? 2.424 -3.263 -5.097 1.00 0.00 16 ALA A O 14
ATOM 20518 N N . VAL A 1 17 ? 0.464 -2.845 -6.146 1.00 0.00 17 VAL A N 14
ATOM 20519 C CA . VAL A 1 17 ? -0.261 -3.890 -5.445 1.00 0.00 17 VAL A CA 14
ATOM 20520 C C . VAL A 1 17 ? 0.463 -5.224 -5.635 1.00 0.00 17 VAL A C 14
ATOM 20521 O O . VAL A 1 17 ? 0.638 -5.981 -4.682 1.00 0.00 17 VAL A O 14
ATOM 20534 N N . GLU A 1 18 ? 0.865 -5.472 -6.873 1.00 0.00 18 GLU A N 14
ATOM 20535 C CA . GLU A 1 18 ? 1.566 -6.701 -7.201 1.00 0.00 18 GLU A CA 14
ATOM 20536 C C . GLU A 1 18 ? 2.850 -6.816 -6.376 1.00 0.00 18 GLU A C 14
ATOM 20537 O O . GLU A 1 18 ? 3.196 -7.899 -5.907 1.00 0.00 18 GLU A O 14
ATOM 20549 N N . GLU A 1 19 ? 3.521 -5.684 -6.225 1.00 0.00 19 GLU A N 14
ATOM 20550 C CA . GLU A 1 19 ? 4.759 -5.643 -5.464 1.00 0.00 19 GLU A CA 14
ATOM 20551 C C . GLU A 1 19 ? 4.530 -6.176 -4.049 1.00 0.00 19 GLU A C 14
ATOM 20552 O O . GLU A 1 19 ? 5.305 -6.995 -3.556 1.00 0.00 19 GLU A O 14
ATOM 20564 N N . ILE A 1 20 ? 3.461 -5.690 -3.433 1.00 0.00 20 ILE A N 14
ATOM 20565 C CA . ILE A 1 20 ? 3.121 -6.107 -2.084 1.00 0.00 20 ILE A CA 14
ATOM 20566 C C . ILE A 1 20 ? 3.006 -7.632 -2.040 1.00 0.00 20 ILE A C 14
ATOM 20567 O O . ILE A 1 20 ? 3.419 -8.261 -1.067 1.00 0.00 20 ILE A O 14
ATOM 20583 N N . LYS A 1 21 ? 2.444 -8.183 -3.105 1.00 0.00 21 LYS A N 14
ATOM 20584 C CA . LYS A 1 21 ? 2.270 -9.622 -3.200 1.00 0.00 21 LYS A CA 14
ATOM 20585 C C . LYS A 1 21 ? 3.643 -10.295 -3.249 1.00 0.00 21 LYS A C 14
ATOM 20586 O O . LYS A 1 21 ? 3.852 -11.333 -2.622 1.00 0.00 21 LYS A O 14
ATOM 20605 N N . LYS A 1 22 ? 4.544 -9.677 -3.998 1.00 0.00 22 LYS A N 14
ATOM 20606 C CA . LYS A 1 22 ? 5.891 -10.204 -4.136 1.00 0.00 22 LYS A CA 14
ATOM 20607 C C . LYS A 1 22 ? 6.494 -10.421 -2.747 1.00 0.00 22 LYS A C 14
ATOM 20608 O O . LYS A 1 22 ? 7.011 -11.497 -2.452 1.00 0.00 22 LYS A O 14
ATOM 20627 N N . VAL A 1 23 ? 6.407 -9.381 -1.930 1.00 0.00 23 VAL A N 14
ATOM 20628 C CA . VAL A 1 23 ? 6.938 -9.445 -0.579 1.00 0.00 23 VAL A CA 14
ATOM 20629 C C . VAL A 1 23 ? 6.072 -10.385 0.261 1.00 0.00 23 VAL A C 14
ATOM 20630 O O . VAL A 1 23 ? 6.535 -10.938 1.257 1.00 0.00 23 VAL A O 14
ATOM 20643 N N . ALA A 1 24 ? 4.829 -10.537 -0.172 1.00 0.00 24 ALA A N 14
ATOM 20644 C CA . ALA A 1 24 ? 3.893 -11.401 0.528 1.00 0.00 24 ALA A CA 14
ATOM 20645 C C . ALA A 1 24 ? 4.232 -12.862 0.227 1.00 0.00 24 ALA A C 14
ATOM 20646 O O . ALA A 1 24 ? 4.381 -13.670 1.143 1.00 0.00 24 ALA A O 14
ATOM 20653 N N . GLN A 1 25 ? 4.345 -13.158 -1.059 1.00 0.00 25 GLN A N 14
ATOM 20654 C CA . GLN A 1 25 ? 4.664 -14.508 -1.492 1.00 0.00 25 GLN A CA 14
ATOM 20655 C C . GLN A 1 25 ? 5.931 -15.004 -0.793 1.00 0.00 25 GLN A C 14
ATOM 20656 O O . GLN A 1 25 ? 6.039 -16.183 -0.458 1.00 0.00 25 GLN A O 14
ATOM 20670 N N . GLU A 1 26 ? 6.859 -14.079 -0.593 1.00 0.00 26 GLU A N 14
ATOM 20671 C CA . GLU A 1 26 ? 8.114 -14.407 0.060 1.00 0.00 26 GLU A CA 14
ATOM 20672 C C . GLU A 1 26 ? 7.879 -14.710 1.541 1.00 0.00 26 GLU A C 14
ATOM 20673 O O . GLU A 1 26 ? 8.795 -15.132 2.245 1.00 0.00 26 GLU A O 14
ATOM 20685 N N . ASN A 1 27 ? 6.646 -14.484 1.970 1.00 0.00 27 ASN A N 14
ATOM 20686 C CA . ASN A 1 27 ? 6.279 -14.728 3.354 1.00 0.00 27 ASN A CA 14
ATOM 20687 C C . ASN A 1 27 ? 4.904 -15.396 3.403 1.00 0.00 27 ASN A C 14
ATOM 20688 O O . ASN A 1 27 ? 4.267 -15.439 4.454 1.00 0.00 27 ASN A O 14
ATOM 20699 N N . ASN A 1 28 ? 4.486 -15.902 2.251 1.00 0.00 28 ASN A N 14
ATOM 20700 C CA . ASN A 1 28 ? 3.198 -16.566 2.149 1.00 0.00 28 ASN A CA 14
ATOM 20701 C C . ASN A 1 28 ? 2.157 -15.777 2.945 1.00 0.00 28 ASN A C 14
ATOM 20702 O O . ASN A 1 28 ? 1.367 -16.357 3.688 1.00 0.00 28 ASN A O 14
ATOM 20713 N N . ILE A 1 29 ? 2.189 -14.465 2.763 1.00 0.00 29 ILE A N 14
ATOM 20714 C CA . ILE A 1 29 ? 1.259 -13.590 3.455 1.00 0.00 29 ILE A CA 14
ATOM 20715 C C . ILE A 1 29 ? 0.078 -13.276 2.533 1.00 0.00 29 ILE A C 14
ATOM 20716 O O . ILE A 1 29 ? 0.220 -12.522 1.572 1.00 0.00 29 ILE A O 14
ATOM 20732 N N . GLU A 1 30 ? -1.060 -13.871 2.859 1.00 0.00 30 GLU A N 14
ATOM 20733 C CA . GLU A 1 30 ? -2.264 -13.665 2.072 1.00 0.00 30 GLU A CA 14
ATOM 20734 C C . GLU A 1 30 ? -2.936 -12.348 2.465 1.00 0.00 30 GLU A C 14
ATOM 20735 O O . GLU A 1 30 ? -4.021 -12.031 1.980 1.00 0.00 30 GLU A O 14
ATOM 20747 N N . ASN A 1 31 ? -2.263 -11.616 3.341 1.00 0.00 31 ASN A N 14
ATOM 20748 C CA . ASN A 1 31 ? -2.782 -10.340 3.806 1.00 0.00 31 ASN A CA 14
ATOM 20749 C C . ASN A 1 31 ? -1.614 -9.422 4.169 1.00 0.00 31 ASN A C 14
ATOM 20750 O O . ASN A 1 31 ? -1.403 -9.114 5.341 1.00 0.00 31 ASN A O 14
ATOM 20761 N N . PRO A 1 32 ? -0.866 -8.998 3.115 1.00 0.00 32 PRO A N 14
ATOM 20762 C CA . PRO A 1 32 ? 0.275 -8.121 3.311 1.00 0.00 32 PRO A CA 14
ATOM 20763 C C . PRO A 1 32 ? -0.178 -6.690 3.609 1.00 0.00 32 PRO A C 14
ATOM 20764 O O . PRO A 1 32 ? -0.794 -6.041 2.764 1.00 0.00 32 PRO A O 14
ATOM 20775 N N . ILE A 1 33 ? 0.144 -6.240 4.812 1.00 0.00 33 ILE A N 14
ATOM 20776 C CA . ILE A 1 33 ? -0.222 -4.898 5.232 1.00 0.00 33 ILE A CA 14
ATOM 20777 C C . ILE A 1 33 ? 0.996 -3.980 5.110 1.00 0.00 33 ILE A C 14
ATOM 20778 O O . ILE A 1 33 ? 1.827 -3.922 6.015 1.00 0.00 33 ILE A O 14
ATOM 20794 N N . LEU A 1 34 ? 1.063 -3.285 3.984 1.00 0.00 34 LEU A N 14
ATOM 20795 C CA . LEU A 1 34 ? 2.166 -2.373 3.732 1.00 0.00 34 LEU A CA 14
ATOM 20796 C C . LEU A 1 34 ? 1.706 -0.938 3.999 1.00 0.00 34 LEU A C 14
ATOM 20797 O O . LEU A 1 34 ? 0.522 -0.629 3.873 1.00 0.00 34 LEU A O 14
ATOM 20813 N N . ARG A 1 35 ? 2.666 -0.101 4.362 1.00 0.00 35 ARG A N 14
ATOM 20814 C CA . ARG A 1 35 ? 2.375 1.294 4.647 1.00 0.00 35 ARG A CA 14
ATOM 20815 C C . ARG A 1 35 ? 3.266 2.206 3.802 1.00 0.00 35 ARG A C 14
ATOM 20816 O O . ARG A 1 35 ? 4.428 1.888 3.553 1.00 0.00 35 ARG A O 14
ATOM 20837 N N . ILE A 1 36 ? 2.687 3.322 3.383 1.00 0.00 36 ILE A N 14
ATOM 20838 C CA . ILE A 1 36 ? 3.414 4.283 2.571 1.00 0.00 36 ILE A CA 14
ATOM 20839 C C . ILE A 1 36 ? 4.101 5.301 3.484 1.00 0.00 36 ILE A C 14
ATOM 20840 O O . ILE A 1 36 ? 3.566 5.659 4.532 1.00 0.00 36 ILE A O 14
ATOM 20856 N N . ARG A 1 37 ? 5.275 5.737 3.053 1.00 0.00 37 ARG A N 14
ATOM 20857 C CA . ARG A 1 37 ? 6.040 6.707 3.819 1.00 0.00 37 ARG A CA 14
ATOM 20858 C C . ARG A 1 37 ? 6.712 7.712 2.882 1.00 0.00 37 ARG A C 14
ATOM 20859 O O . ARG A 1 37 ? 6.828 7.466 1.682 1.00 0.00 37 ARG A O 14
ATOM 20880 N N . VAL A 1 38 ? 7.138 8.823 3.465 1.00 0.00 38 VAL A N 14
ATOM 20881 C CA . VAL A 1 38 ? 7.796 9.866 2.697 1.00 0.00 38 VAL A CA 14
ATOM 20882 C C . VAL A 1 38 ? 9.307 9.785 2.925 1.00 0.00 38 VAL A C 14
ATOM 20883 O O . VAL A 1 38 ? 9.764 9.718 4.065 1.00 0.00 38 VAL A O 14
ATOM 20896 N N . VAL A 1 39 ? 10.040 9.794 1.821 1.00 0.00 39 VAL A N 14
ATOM 20897 C CA . VAL A 1 39 ? 11.490 9.723 1.886 1.00 0.00 39 VAL A CA 14
ATOM 20898 C C . VAL A 1 39 ? 12.088 10.954 1.202 1.00 0.00 39 VAL A C 14
ATOM 20899 O O . VAL A 1 39 ? 12.315 10.948 -0.007 1.00 0.00 39 VAL A O 14
ATOM 20912 N N . PRO A 1 40 ? 12.334 12.007 2.027 1.00 0.00 40 PRO A N 14
ATOM 20913 C CA . PRO A 1 40 ? 12.901 13.242 1.514 1.00 0.00 40 PRO A CA 14
ATOM 20914 C C . PRO A 1 40 ? 14.394 13.080 1.220 1.00 0.00 40 PRO A C 14
ATOM 20915 O O . PRO A 1 40 ? 15.233 13.360 2.076 1.00 0.00 40 PRO A O 14
ATOM 20926 N N . GLY A 1 41 ? 14.681 12.628 0.008 1.00 0.00 41 GLY A N 14
ATOM 20927 C CA . GLY A 1 41 ? 16.058 12.424 -0.408 1.00 0.00 41 GLY A CA 14
ATOM 20928 C C . GLY A 1 41 ? 16.187 11.178 -1.286 1.00 0.00 41 GLY A C 14
ATOM 20929 O O . GLY A 1 41 ? 16.451 10.086 -0.785 1.00 0.00 41 GLY A O 14
ATOM 20933 N N . GLY A 1 42 ? 15.994 11.382 -2.581 1.00 0.00 42 GLY A N 14
ATOM 20934 C CA . GLY A 1 42 ? 16.085 10.289 -3.533 1.00 0.00 42 GLY A CA 14
ATOM 20935 C C . GLY A 1 42 ? 17.067 10.621 -4.658 1.00 0.00 42 GLY A C 14
ATOM 20936 O O . GLY A 1 42 ? 17.008 11.705 -5.238 1.00 0.00 42 GLY A O 14
ATOM 20940 N N . CYS A 1 43 ? 17.947 9.670 -4.933 1.00 0.00 43 CYS A N 14
ATOM 20941 C CA . CYS A 1 43 ? 18.940 9.848 -5.979 1.00 0.00 43 CYS A CA 14
ATOM 20942 C C . CYS A 1 43 ? 18.210 10.161 -7.286 1.00 0.00 43 CYS A C 14
ATOM 20943 O O . CYS A 1 43 ? 18.559 11.113 -7.984 1.00 0.00 43 CYS A O 14
ATOM 20951 N N . SER A 1 44 ? 17.211 9.343 -7.580 1.00 0.00 44 SER A N 14
ATOM 20952 C CA . SER A 1 44 ? 16.429 9.520 -8.791 1.00 0.00 44 SER A CA 14
ATOM 20953 C C . SER A 1 44 ? 15.417 10.652 -8.600 1.00 0.00 44 SER A C 14
ATOM 20954 O O . SER A 1 44 ? 15.187 11.445 -9.512 1.00 0.00 44 SER A O 14
ATOM 20962 N N . GLY A 1 45 ? 14.839 10.690 -7.408 1.00 0.00 45 GLY A N 14
ATOM 20963 C CA . GLY A 1 45 ? 13.857 11.712 -7.086 1.00 0.00 45 GLY A CA 14
ATOM 20964 C C . GLY A 1 45 ? 13.139 11.387 -5.774 1.00 0.00 45 GLY A C 14
ATOM 20965 O O . GLY A 1 45 ? 13.301 10.297 -5.227 1.00 0.00 45 GLY A O 14
ATOM 20969 N N . PHE A 1 46 ? 12.360 12.352 -5.308 1.00 0.00 46 PHE A N 14
ATOM 20970 C CA . PHE A 1 46 ? 11.617 12.183 -4.071 1.00 0.00 46 PHE A CA 14
ATOM 20971 C C . PHE A 1 46 ? 10.286 11.471 -4.324 1.00 0.00 46 PHE A C 14
ATOM 20972 O O . PHE A 1 46 ? 9.385 12.034 -4.944 1.00 0.00 46 PHE A O 14
ATOM 20989 N N . GLN A 1 47 ? 10.205 10.244 -3.832 1.00 0.00 47 GLN A N 14
ATOM 20990 C CA . GLN A 1 47 ? 9.000 9.449 -3.998 1.00 0.00 47 GLN A CA 14
ATOM 20991 C C . GLN A 1 47 ? 8.751 8.598 -2.751 1.00 0.00 47 GLN A C 14
ATOM 20992 O O . GLN A 1 47 ? 9.531 8.639 -1.801 1.00 0.00 47 GLN A O 14
ATOM 21006 N N . TYR A 1 48 ? 7.661 7.846 -2.795 1.00 0.00 48 TYR A N 14
ATOM 21007 C CA . TYR A 1 48 ? 7.299 6.986 -1.681 1.00 0.00 48 TYR A CA 14
ATOM 21008 C C . TYR A 1 48 ? 7.604 5.521 -1.998 1.00 0.00 48 TYR A C 14
ATOM 21009 O O . TYR A 1 48 ? 7.306 5.043 -3.091 1.00 0.00 48 TYR A O 14
ATOM 21027 N N . ALA A 1 49 ? 8.196 4.849 -1.021 1.00 0.00 49 ALA A N 14
ATOM 21028 C CA . ALA A 1 49 ? 8.545 3.448 -1.182 1.00 0.00 49 ALA A CA 14
ATOM 21029 C C . ALA A 1 49 ? 7.485 2.581 -0.500 1.00 0.00 49 ALA A C 14
ATOM 21030 O O . ALA A 1 49 ? 6.749 3.057 0.363 1.00 0.00 49 ALA A O 14
ATOM 21037 N N . MET A 1 50 ? 7.440 1.322 -0.913 1.00 0.00 50 MET A N 14
ATOM 21038 C CA . MET A 1 50 ? 6.482 0.384 -0.353 1.00 0.00 50 MET A CA 14
ATOM 21039 C C . MET A 1 50 ? 7.191 -0.711 0.447 1.00 0.00 50 MET A C 14
ATOM 21040 O O . MET A 1 50 ? 8.370 -0.983 0.225 1.00 0.00 50 MET A O 14
ATOM 21054 N N . GLY A 1 51 ? 6.442 -1.310 1.361 1.00 0.00 51 GLY A N 14
ATOM 21055 C CA . GLY A 1 51 ? 6.983 -2.369 2.195 1.00 0.00 51 GLY A CA 14
ATOM 21056 C C . GLY A 1 51 ? 5.937 -2.870 3.194 1.00 0.00 51 GLY A C 14
ATOM 21057 O O . GLY A 1 51 ? 5.294 -2.073 3.876 1.00 0.00 51 GLY A O 14
ATOM 21061 N N . PHE A 1 52 ? 5.800 -4.186 3.248 1.00 0.00 52 PHE A N 14
ATOM 21062 C CA . PHE A 1 52 ? 4.843 -4.802 4.152 1.00 0.00 52 PHE A CA 14
ATOM 21063 C C . PHE A 1 52 ? 5.270 -4.620 5.609 1.00 0.00 52 PHE A C 14
ATOM 21064 O O . PHE A 1 52 ? 6.404 -4.930 5.971 1.00 0.00 52 PHE A O 14
ATOM 21081 N N . ASP A 1 53 ? 4.339 -4.118 6.407 1.00 0.00 53 ASP A N 14
ATOM 21082 C CA . ASP A 1 53 ? 4.604 -3.891 7.817 1.00 0.00 53 ASP A CA 14
ATOM 21083 C C . ASP A 1 53 ? 4.267 -5.157 8.606 1.00 0.00 53 ASP A C 14
ATOM 21084 O O . ASP A 1 53 ? 3.761 -6.127 8.043 1.00 0.00 53 ASP A O 14
ATOM 21093 N N . ASP A 1 54 ? 4.561 -5.108 9.897 1.00 0.00 54 ASP A N 14
ATOM 21094 C CA . ASP A 1 54 ? 4.295 -6.240 10.769 1.00 0.00 54 ASP A CA 14
ATOM 21095 C C . ASP A 1 54 ? 2.788 -6.353 11.005 1.00 0.00 54 ASP A C 14
ATOM 21096 O O . ASP A 1 54 ? 2.238 -7.453 11.012 1.00 0.00 54 ASP A O 14
ATOM 21105 N N . THR A 1 55 ? 2.162 -5.200 11.193 1.00 0.00 55 THR A N 14
ATOM 21106 C CA . THR A 1 55 ? 0.729 -5.156 11.429 1.00 0.00 55 THR A CA 14
ATOM 21107 C C . THR A 1 55 ? 0.201 -3.733 11.239 1.00 0.00 55 THR A C 14
ATOM 21108 O O . THR A 1 55 ? 0.956 -2.828 10.886 1.00 0.00 55 THR A O 14
ATOM 21119 N N . VAL A 1 56 ? -1.092 -3.579 11.482 1.00 0.00 56 VAL A N 14
ATOM 21120 C CA . VAL A 1 56 ? -1.730 -2.281 11.342 1.00 0.00 56 VAL A CA 14
ATOM 21121 C C . VAL A 1 56 ? -1.512 -1.469 12.621 1.00 0.00 56 VAL A C 14
ATOM 21122 O O . VAL A 1 56 ? -1.289 -2.036 13.689 1.00 0.00 56 VAL A O 14
ATOM 21135 N N . GLU A 1 57 ? -1.585 -0.155 12.469 1.00 0.00 57 GLU A N 14
ATOM 21136 C CA . GLU A 1 57 ? -1.398 0.740 13.599 1.00 0.00 57 GLU A CA 14
ATOM 21137 C C . GLU A 1 57 ? -2.738 1.016 14.284 1.00 0.00 57 GLU A C 14
ATOM 21138 O O . GLU A 1 57 ? -3.792 0.658 13.762 1.00 0.00 57 GLU A O 14
ATOM 21150 N N . GLU A 1 58 ? -2.653 1.650 15.444 1.00 0.00 58 GLU A N 14
ATOM 21151 C CA . GLU A 1 58 ? -3.845 1.979 16.207 1.00 0.00 58 GLU A CA 14
ATOM 21152 C C . GLU A 1 58 ? -4.407 3.329 15.758 1.00 0.00 58 GLU A C 14
ATOM 21153 O O . GLU A 1 58 ? -5.120 3.990 16.511 1.00 0.00 58 GLU A O 14
ATOM 21165 N N . GLY A 1 59 ? -4.065 3.699 14.532 1.00 0.00 59 GLY A N 14
ATOM 21166 C CA . GLY A 1 59 ? -4.526 4.958 13.974 1.00 0.00 59 GLY A CA 14
ATOM 21167 C C . GLY A 1 59 ? -3.937 5.189 12.581 1.00 0.00 59 GLY A C 14
ATOM 21168 O O . GLY A 1 59 ? -3.182 6.138 12.372 1.00 0.00 59 GLY A O 14
ATOM 21172 N N . ASP A 1 60 ? -4.304 4.306 11.664 1.00 0.00 60 ASP A N 14
ATOM 21173 C CA . ASP A 1 60 ? -3.821 4.402 10.297 1.00 0.00 60 ASP A CA 14
ATOM 21174 C C . ASP A 1 60 ? -4.978 4.136 9.332 1.00 0.00 60 ASP A C 14
ATOM 21175 O O . ASP A 1 60 ? -5.761 3.210 9.537 1.00 0.00 60 ASP A O 14
ATOM 21184 N N . HIS A 1 61 ? -5.050 4.966 8.302 1.00 0.00 61 HIS A N 14
ATOM 21185 C CA . HIS A 1 61 ? -6.098 4.832 7.305 1.00 0.00 61 HIS A CA 14
ATOM 21186 C C . HIS A 1 61 ? -5.895 3.536 6.517 1.00 0.00 61 HIS A C 14
ATOM 21187 O O . HIS A 1 61 ? -5.204 3.526 5.499 1.00 0.00 61 HIS A O 14
ATOM 21201 N N . VAL A 1 62 ? -6.509 2.474 7.017 1.00 0.00 62 VAL A N 14
ATOM 21202 C CA . VAL A 1 62 ? -6.404 1.176 6.372 1.00 0.00 62 VAL A CA 14
ATOM 21203 C C . VAL A 1 62 ? -7.307 1.150 5.138 1.00 0.00 62 VAL A C 14
ATOM 21204 O O . VAL A 1 62 ? -8.525 1.280 5.252 1.00 0.00 62 VAL A O 14
ATOM 21217 N N . PHE A 1 63 ? -6.676 0.982 3.985 1.00 0.00 63 PHE A N 14
ATOM 21218 C CA . PHE A 1 63 ? -7.407 0.937 2.731 1.00 0.00 63 PHE A CA 14
ATOM 21219 C C . PHE A 1 63 ? -7.279 -0.437 2.070 1.00 0.00 63 PHE A C 14
ATOM 21220 O O . PHE A 1 63 ? -6.180 -0.859 1.714 1.00 0.00 63 PHE A O 14
ATOM 21237 N N . GLU A 1 64 ? -8.418 -1.098 1.926 1.00 0.00 64 GLU A N 14
ATOM 21238 C CA . GLU A 1 64 ? -8.447 -2.416 1.315 1.00 0.00 64 GLU A CA 14
ATOM 21239 C C . GLU A 1 64 ? -8.019 -2.330 -0.152 1.00 0.00 64 GLU A C 14
ATOM 21240 O O . GLU A 1 64 ? -8.397 -1.397 -0.859 1.00 0.00 64 GLU A O 14
ATOM 21252 N N . TYR A 1 65 ? -7.237 -3.316 -0.565 1.00 0.00 65 TYR A N 14
ATOM 21253 C CA . TYR A 1 65 ? -6.753 -3.363 -1.934 1.00 0.00 65 TYR A CA 14
ATOM 21254 C C . TYR A 1 65 ? -7.237 -4.630 -2.643 1.00 0.00 65 TYR A C 14
ATOM 21255 O O . TYR A 1 65 ? -8.141 -5.310 -2.159 1.00 0.00 65 TYR A O 14
ATOM 21273 N N . ASP A 1 66 ? -6.613 -4.910 -3.778 1.00 0.00 66 ASP A N 14
ATOM 21274 C CA . ASP A 1 66 ? -6.969 -6.083 -4.558 1.00 0.00 66 ASP A CA 14
ATOM 21275 C C . ASP A 1 66 ? -6.584 -7.343 -3.780 1.00 0.00 66 ASP A C 14
ATOM 21276 O O . ASP A 1 66 ? -5.647 -8.046 -4.154 1.00 0.00 66 ASP A O 14
ATOM 21285 N N . GLY A 1 67 ? -7.329 -7.590 -2.712 1.00 0.00 67 GLY A N 14
ATOM 21286 C CA . GLY A 1 67 ? -7.078 -8.753 -1.878 1.00 0.00 67 GLY A CA 14
ATOM 21287 C C . GLY A 1 67 ? -5.892 -8.511 -0.942 1.00 0.00 67 GLY A C 14
ATOM 21288 O O . GLY A 1 67 ? -5.291 -9.458 -0.438 1.00 0.00 67 GLY A O 14
ATOM 21292 N N . VAL A 1 68 ? -5.592 -7.237 -0.737 1.00 0.00 68 VAL A N 14
ATOM 21293 C CA . VAL A 1 68 ? -4.489 -6.858 0.130 1.00 0.00 68 VAL A CA 14
ATOM 21294 C C . VAL A 1 68 ? -4.907 -5.661 0.986 1.00 0.00 68 VAL A C 14
ATOM 21295 O O . VAL A 1 68 ? -5.909 -5.008 0.700 1.00 0.00 68 VAL A O 14
ATOM 21308 N N . LYS A 1 69 ? -4.118 -5.410 2.021 1.00 0.00 69 LYS A N 14
ATOM 21309 C CA . LYS A 1 69 ? -4.395 -4.303 2.921 1.00 0.00 69 LYS A CA 14
ATOM 21310 C C . LYS A 1 69 ? -3.323 -3.226 2.742 1.00 0.00 69 LYS A C 14
ATOM 21311 O O . LYS A 1 69 ? -2.172 -3.535 2.437 1.00 0.00 69 LYS A O 14
ATOM 21330 N N . VAL A 1 70 ? -3.739 -1.984 2.938 1.00 0.00 70 VAL A N 14
ATOM 21331 C CA . VAL A 1 70 ? -2.829 -0.859 2.802 1.00 0.00 70 VAL A CA 14
ATOM 21332 C C . VAL A 1 70 ? -3.151 0.184 3.874 1.00 0.00 70 VAL A C 14
ATOM 21333 O O . VAL A 1 70 ? -4.296 0.301 4.308 1.00 0.00 70 VAL A O 14
ATOM 21346 N N . VAL A 1 71 ? -2.120 0.916 4.270 1.00 0.00 71 VAL A N 14
ATOM 21347 C CA . VAL A 1 71 ? -2.278 1.945 5.283 1.00 0.00 71 VAL A CA 14
ATOM 21348 C C . VAL A 1 71 ? -1.315 3.098 4.987 1.00 0.00 71 VAL A C 14
ATOM 21349 O O . VAL A 1 71 ? -0.288 2.903 4.339 1.00 0.00 71 VAL A O 14
ATOM 21362 N N . ILE A 1 72 ? -1.682 4.273 5.477 1.00 0.00 72 ILE A N 14
ATOM 21363 C CA . ILE A 1 72 ? -0.864 5.457 5.273 1.00 0.00 72 ILE A CA 14
ATOM 21364 C C . ILE A 1 72 ? -0.913 6.327 6.530 1.00 0.00 72 ILE A C 14
ATOM 21365 O O . ILE A 1 72 ? -1.967 6.473 7.148 1.00 0.00 72 ILE A O 14
ATOM 21381 N N . ASP A 1 73 ? 0.240 6.883 6.872 1.00 0.00 73 ASP A N 14
ATOM 21382 C CA . ASP A 1 73 ? 0.343 7.735 8.044 1.00 0.00 73 ASP A CA 14
ATOM 21383 C C . ASP A 1 73 ? -0.595 8.933 7.882 1.00 0.00 73 ASP A C 14
ATOM 21384 O O . ASP A 1 73 ? -1.045 9.228 6.776 1.00 0.00 73 ASP A O 14
ATOM 21393 N N . PRO A 1 74 ? -0.870 9.607 9.030 1.00 0.00 74 PRO A N 14
ATOM 21394 C CA . PRO A 1 74 ? -1.746 10.766 9.026 1.00 0.00 74 PRO A CA 14
ATOM 21395 C C . PRO A 1 74 ? -1.037 11.988 8.438 1.00 0.00 74 PRO A C 14
ATOM 21396 O O . PRO A 1 74 ? -1.678 12.861 7.855 1.00 0.00 74 PRO A O 14
ATOM 21407 N N . PHE A 1 75 ? 0.276 12.010 8.610 1.00 0.00 75 PHE A N 14
ATOM 21408 C CA . PHE A 1 75 ? 1.079 13.109 8.103 1.00 0.00 75 PHE A CA 14
ATOM 21409 C C . PHE A 1 75 ? 1.360 12.940 6.609 1.00 0.00 75 PHE A C 14
ATOM 21410 O O . PHE A 1 75 ? 1.687 13.906 5.921 1.00 0.00 75 PHE A O 14
ATOM 21427 N N . SER A 1 76 ? 1.223 11.705 6.150 1.00 0.00 76 SER A N 14
ATOM 21428 C CA . SER A 1 76 ? 1.457 11.396 4.749 1.00 0.00 76 SER A CA 14
ATOM 21429 C C . SER A 1 76 ? 0.166 11.579 3.950 1.00 0.00 76 SER A C 14
ATOM 21430 O O . SER A 1 76 ? 0.201 11.694 2.725 1.00 0.00 76 SER A O 14
ATOM 21438 N N . MET A 1 77 ? -0.943 11.599 4.674 1.00 0.00 77 MET A N 14
ATOM 21439 C CA . MET A 1 77 ? -2.243 11.765 4.047 1.00 0.00 77 MET A CA 14
ATOM 21440 C C . MET A 1 77 ? -2.286 13.041 3.203 1.00 0.00 77 MET A C 14
ATOM 21441 O O . MET A 1 77 ? -2.681 13.006 2.039 1.00 0.00 77 MET A O 14
ATOM 21455 N N . PRO A 1 78 ? -1.863 14.165 3.840 1.00 0.00 78 PRO A N 14
ATOM 21456 C CA . PRO A 1 78 ? -1.850 15.450 3.161 1.00 0.00 78 PRO A CA 14
ATOM 21457 C C . PRO A 1 78 ? -0.688 15.533 2.169 1.00 0.00 78 PRO A C 14
ATOM 21458 O O . PRO A 1 78 ? -0.464 16.576 1.556 1.00 0.00 78 PRO A O 14
ATOM 21469 N N . TYR A 1 79 ? 0.021 14.421 2.042 1.00 0.00 79 TYR A N 14
ATOM 21470 C CA . TYR A 1 79 ? 1.154 14.355 1.135 1.00 0.00 79 TYR A CA 14
ATOM 21471 C C . TYR A 1 79 ? 0.824 13.506 -0.095 1.00 0.00 79 TYR A C 14
ATOM 21472 O O . TYR A 1 79 ? 1.268 13.810 -1.201 1.00 0.00 79 TYR A O 14
ATOM 21490 N N . VAL A 1 80 ? 0.046 12.460 0.140 1.00 0.00 80 VAL A N 14
ATOM 21491 C CA . VAL A 1 80 ? -0.350 11.566 -0.935 1.00 0.00 80 VAL A CA 14
ATOM 21492 C C . VAL A 1 80 ? -1.874 11.436 -0.950 1.00 0.00 80 VAL A C 14
ATOM 21493 O O . VAL A 1 80 ? -2.406 10.326 -0.965 1.00 0.00 80 VAL A O 14
ATOM 21506 N N . ASN A 1 81 ? -2.534 12.584 -0.945 1.00 0.00 81 ASN A N 14
ATOM 21507 C CA . ASN A 1 81 ? -3.987 12.613 -0.958 1.00 0.00 81 ASN A CA 14
ATOM 21508 C C . ASN A 1 81 ? -4.476 12.820 -2.392 1.00 0.00 81 ASN A C 14
ATOM 21509 O O . ASN A 1 81 ? -3.958 13.673 -3.112 1.00 0.00 81 ASN A O 14
ATOM 21520 N N . GLY A 1 82 ? -5.469 12.026 -2.765 1.00 0.00 82 GLY A N 14
ATOM 21521 C CA . GLY A 1 82 ? -6.034 12.112 -4.101 1.00 0.00 82 GLY A CA 14
ATOM 21522 C C . GLY A 1 82 ? -4.933 12.122 -5.163 1.00 0.00 82 GLY A C 14
ATOM 21523 O O . GLY A 1 82 ? -4.787 13.095 -5.902 1.00 0.00 82 GLY A O 14
ATOM 21527 N N . ALA A 1 83 ? -4.186 11.029 -5.206 1.00 0.00 83 ALA A N 14
ATOM 21528 C CA . ALA A 1 83 ? -3.102 10.900 -6.165 1.00 0.00 83 ALA A CA 14
ATOM 21529 C C . ALA A 1 83 ? -2.857 9.418 -6.455 1.00 0.00 83 ALA A C 14
ATOM 21530 O O . ALA A 1 83 ? -3.536 8.553 -5.904 1.00 0.00 83 ALA A O 14
ATOM 21537 N N . GLU A 1 84 ? -1.885 9.170 -7.321 1.00 0.00 84 GLU A N 14
ATOM 21538 C CA . GLU A 1 84 ? -1.543 7.807 -7.691 1.00 0.00 84 GLU A CA 14
ATOM 21539 C C . GLU A 1 84 ? -0.023 7.628 -7.711 1.00 0.00 84 GLU A C 14
ATOM 21540 O O . GLU A 1 84 ? 0.708 8.542 -8.091 1.00 0.00 84 GLU A O 14
ATOM 21552 N N . LEU A 1 85 ? 0.407 6.446 -7.297 1.00 0.00 85 LEU A N 14
ATOM 21553 C CA . LEU A 1 85 ? 1.826 6.136 -7.262 1.00 0.00 85 LEU A CA 14
ATOM 21554 C C . LEU A 1 85 ? 2.071 4.809 -7.984 1.00 0.00 85 LEU A C 14
ATOM 21555 O O . LEU A 1 85 ? 1.585 3.765 -7.553 1.00 0.00 85 LEU A O 14
ATOM 21571 N N . ASP A 1 86 ? 2.826 4.894 -9.069 1.00 0.00 86 ASP A N 14
ATOM 21572 C CA . ASP A 1 86 ? 3.142 3.713 -9.855 1.00 0.00 86 ASP A CA 14
ATOM 21573 C C . ASP A 1 86 ? 4.506 3.169 -9.423 1.00 0.00 86 ASP A C 14
ATOM 21574 O O . ASP A 1 86 ? 5.541 3.745 -9.754 1.00 0.00 86 ASP A O 14
ATOM 21583 N N . TYR A 1 87 ? 4.463 2.065 -8.692 1.00 0.00 87 TYR A N 14
ATOM 21584 C CA . TYR A 1 87 ? 5.682 1.437 -8.212 1.00 0.00 87 TYR A CA 14
ATOM 21585 C C . TYR A 1 87 ? 6.264 0.493 -9.266 1.00 0.00 87 TYR A C 14
ATOM 21586 O O . TYR A 1 87 ? 5.579 -0.412 -9.741 1.00 0.00 87 TYR A O 14
ATOM 21604 N N . VAL A 1 88 ? 7.522 0.738 -9.603 1.00 0.00 88 VAL A N 14
ATOM 21605 C CA . VAL A 1 88 ? 8.204 -0.079 -10.592 1.00 0.00 88 VAL A CA 14
ATOM 21606 C C . VAL A 1 88 ? 9.083 -1.109 -9.879 1.00 0.00 88 VAL A C 14
ATOM 21607 O O . VAL A 1 88 ? 9.589 -0.850 -8.789 1.00 0.00 88 VAL A O 14
ATOM 21620 N N . VAL A 1 89 ? 9.237 -2.255 -10.525 1.00 0.00 89 VAL A N 14
ATOM 21621 C CA . VAL A 1 89 ? 10.046 -3.326 -9.966 1.00 0.00 89 VAL A CA 14
ATOM 21622 C C . VAL A 1 89 ? 11.047 -3.805 -11.019 1.00 0.00 89 VAL A C 14
ATOM 21623 O O . VAL A 1 89 ? 10.678 -4.512 -11.956 1.00 0.00 89 VAL A O 14
ATOM 21636 N N . ASP A 1 90 ? 12.295 -3.402 -10.830 1.00 0.00 90 ASP A N 14
ATOM 21637 C CA . ASP A 1 90 ? 13.352 -3.781 -11.752 1.00 0.00 90 ASP A CA 14
ATOM 21638 C C . ASP A 1 90 ? 14.686 -3.823 -11.002 1.00 0.00 90 ASP A C 14
ATOM 21639 O O . ASP A 1 90 ? 14.722 -4.120 -9.809 1.00 0.00 90 ASP A O 14
ATOM 21648 N N . PHE A 1 91 ? 15.749 -3.522 -11.733 1.00 0.00 91 PHE A N 14
ATOM 21649 C CA . PHE A 1 91 ? 17.081 -3.522 -11.152 1.00 0.00 91 PHE A CA 14
ATOM 21650 C C . PHE A 1 91 ? 17.165 -2.551 -9.973 1.00 0.00 91 PHE A C 14
ATOM 21651 O O . PHE A 1 91 ? 18.117 -2.593 -9.196 1.00 0.00 91 PHE A O 14
ATOM 21668 N N . MET A 1 92 ? 16.155 -1.698 -9.877 1.00 0.00 92 MET A N 14
ATOM 21669 C CA . MET A 1 92 ? 16.103 -0.718 -8.806 1.00 0.00 92 MET A CA 14
ATOM 21670 C C . MET A 1 92 ? 15.458 -1.310 -7.551 1.00 0.00 92 MET A C 14
ATOM 21671 O O . MET A 1 92 ? 15.063 -0.577 -6.647 1.00 0.00 92 MET A O 14
ATOM 21685 N N . GLY A 1 93 ? 15.373 -2.633 -7.537 1.00 0.00 93 GLY A N 14
ATOM 21686 C CA . GLY A 1 93 ? 14.784 -3.332 -6.408 1.00 0.00 93 GLY A CA 14
ATOM 21687 C C . GLY A 1 93 ? 13.491 -2.651 -5.955 1.00 0.00 93 GLY A C 14
ATOM 21688 O O . GLY A 1 93 ? 13.094 -2.774 -4.797 1.00 0.00 93 GLY A O 14
ATOM 21692 N N . GLY A 1 94 ? 12.871 -1.947 -6.891 1.00 0.00 94 GLY A N 14
ATOM 21693 C CA . GLY A 1 94 ? 11.632 -1.246 -6.602 1.00 0.00 94 GLY A CA 14
ATOM 21694 C C . GLY A 1 94 ? 11.749 0.240 -6.947 1.00 0.00 94 GLY A C 14
ATOM 21695 O O . GLY A 1 94 ? 12.002 1.066 -6.071 1.00 0.00 94 GLY A O 14
ATOM 21699 N N . GLY A 1 95 ? 11.560 0.535 -8.225 1.00 0.00 95 GLY A N 14
ATOM 21700 C CA . GLY A 1 95 ? 11.642 1.907 -8.696 1.00 0.00 95 GLY A CA 14
ATOM 21701 C C . GLY A 1 95 ? 10.350 2.669 -8.392 1.00 0.00 95 GLY A C 14
ATOM 21702 O O . GLY A 1 95 ? 9.295 2.350 -8.937 1.00 0.00 95 GLY A O 14
ATOM 21706 N N . PHE A 1 96 ? 10.477 3.660 -7.522 1.00 0.00 96 PHE A N 14
ATOM 21707 C CA . PHE A 1 96 ? 9.333 4.470 -7.139 1.00 0.00 96 PHE A CA 14
ATOM 21708 C C . PHE A 1 96 ? 9.053 5.553 -8.184 1.00 0.00 96 PHE A C 14
ATOM 21709 O O . PHE A 1 96 ? 9.980 6.109 -8.770 1.00 0.00 96 PHE A O 14
ATOM 21726 N N . THR A 1 97 ? 7.771 5.820 -8.384 1.00 0.00 97 THR A N 14
ATOM 21727 C CA . THR A 1 97 ? 7.358 6.826 -9.347 1.00 0.00 97 THR A CA 14
ATOM 21728 C C . THR A 1 97 ? 5.936 7.303 -9.044 1.00 0.00 97 THR A C 14
ATOM 21729 O O . THR A 1 97 ? 5.064 6.498 -8.720 1.00 0.00 97 THR A O 14
ATOM 21740 N N . ILE A 1 98 ? 5.746 8.609 -9.160 1.00 0.00 98 ILE A N 14
ATOM 21741 C CA . ILE A 1 98 ? 4.445 9.202 -8.902 1.00 0.00 98 ILE A CA 14
ATOM 21742 C C . ILE A 1 98 ? 3.985 9.971 -10.143 1.00 0.00 98 ILE A C 14
ATOM 21743 O O . ILE A 1 98 ? 4.784 10.645 -10.791 1.00 0.00 98 ILE A O 14
ATOM 21759 N N . ARG A 1 99 ? 2.699 9.843 -10.435 1.00 0.00 99 ARG A N 14
ATOM 21760 C CA . ARG A 1 99 ? 2.123 10.517 -11.586 1.00 0.00 99 ARG A CA 14
ATOM 21761 C C . ARG A 1 99 ? 0.902 11.337 -11.165 1.00 0.00 99 ARG A C 14
ATOM 21762 O O . ARG A 1 99 ? -0.196 10.798 -11.032 1.00 0.00 99 ARG A O 14
ATOM 21783 N N . ASN A 1 100 ? 1.134 12.626 -10.967 1.00 0.00 100 ASN A N 14
ATOM 21784 C CA . ASN A 1 100 ? 0.067 13.526 -10.564 1.00 0.00 100 ASN A CA 14
ATOM 21785 C C . ASN A 1 100 ? -1.068 13.454 -11.587 1.00 0.00 100 ASN A C 14
ATOM 21786 O O . ASN A 1 100 ? -0.822 13.424 -12.792 1.00 0.00 100 ASN A O 14
ATOM 21797 N N . PRO A 1 101 ? -2.320 13.428 -11.056 1.00 0.00 101 PRO A N 14
ATOM 21798 C CA . PRO A 1 101 ? -3.494 13.360 -11.909 1.00 0.00 101 PRO A CA 14
ATOM 21799 C C . PRO A 1 101 ? -3.767 14.711 -12.575 1.00 0.00 101 PRO A C 14
ATOM 21800 O O . PRO A 1 101 ? -4.745 15.382 -12.248 1.00 0.00 101 PRO A O 14
ATOM 21811 N N . MET A 1 1 ? -14.319 11.054 20.623 1.00 0.00 1 MET A N 15
ATOM 21812 C CA . MET A 1 1 ? -15.084 10.715 19.435 1.00 0.00 1 MET A CA 15
ATOM 21813 C C . MET A 1 1 ? -14.886 9.245 19.057 1.00 0.00 1 MET A C 15
ATOM 21814 O O . MET A 1 1 ? -13.930 8.610 19.498 1.00 0.00 1 MET A O 15
ATOM 21828 N N . GLN A 1 2 ? -15.807 8.748 18.244 1.00 0.00 2 GLN A N 15
ATOM 21829 C CA . GLN A 1 2 ? -15.746 7.365 17.802 1.00 0.00 2 GLN A CA 15
ATOM 21830 C C . GLN A 1 2 ? -14.404 7.083 17.124 1.00 0.00 2 GLN A C 15
ATOM 21831 O O . GLN A 1 2 ? -13.457 7.855 17.270 1.00 0.00 2 GLN A O 15
ATOM 21845 N N . GLU A 1 3 ? -14.365 5.976 16.398 1.00 0.00 3 GLU A N 15
ATOM 21846 C CA . GLU A 1 3 ? -13.154 5.582 15.698 1.00 0.00 3 GLU A CA 15
ATOM 21847 C C . GLU A 1 3 ? -12.884 6.532 14.529 1.00 0.00 3 GLU A C 15
ATOM 21848 O O . GLU A 1 3 ? -13.806 7.159 14.009 1.00 0.00 3 GLU A O 15
ATOM 21860 N N . GLN A 1 4 ? -11.617 6.608 14.150 1.00 0.00 4 GLN A N 15
ATOM 21861 C CA . GLN A 1 4 ? -11.214 7.471 13.053 1.00 0.00 4 GLN A CA 15
ATOM 21862 C C . GLN A 1 4 ? -11.399 6.750 11.716 1.00 0.00 4 GLN A C 15
ATOM 21863 O O . GLN A 1 4 ? -11.185 5.543 11.623 1.00 0.00 4 GLN A O 15
ATOM 21877 N N . ALA A 1 5 ? -11.794 7.522 10.714 1.00 0.00 5 ALA A N 15
ATOM 21878 C CA . ALA A 1 5 ? -12.010 6.972 9.386 1.00 0.00 5 ALA A CA 15
ATOM 21879 C C . ALA A 1 5 ? -10.743 6.247 8.927 1.00 0.00 5 ALA A C 15
ATOM 21880 O O . ALA A 1 5 ? -9.663 6.835 8.899 1.00 0.00 5 ALA A O 15
ATOM 21887 N N . GLN A 1 6 ? -10.918 4.981 8.577 1.00 0.00 6 GLN A N 15
ATOM 21888 C CA . GLN A 1 6 ? -9.802 4.171 8.120 1.00 0.00 6 GLN A CA 15
ATOM 21889 C C . GLN A 1 6 ? -9.861 3.995 6.601 1.00 0.00 6 GLN A C 15
ATOM 21890 O O . GLN A 1 6 ? -9.470 2.953 6.078 1.00 0.00 6 GLN A O 15
ATOM 21904 N N . GLN A 1 7 ? -10.351 5.031 5.936 1.00 0.00 7 GLN A N 15
ATOM 21905 C CA . GLN A 1 7 ? -10.465 5.004 4.488 1.00 0.00 7 GLN A CA 15
ATOM 21906 C C . GLN A 1 7 ? -9.777 6.227 3.878 1.00 0.00 7 GLN A C 15
ATOM 21907 O O . GLN A 1 7 ? -10.232 7.355 4.059 1.00 0.00 7 GLN A O 15
ATOM 21921 N N . PHE A 1 8 ? -8.689 5.962 3.169 1.00 0.00 8 PHE A N 15
ATOM 21922 C CA . PHE A 1 8 ? -7.933 7.026 2.532 1.00 0.00 8 PHE A CA 15
ATOM 21923 C C . PHE A 1 8 ? -8.147 7.020 1.017 1.00 0.00 8 PHE A C 15
ATOM 21924 O O . PHE A 1 8 ? -8.220 5.958 0.401 1.00 0.00 8 PHE A O 15
ATOM 21941 N N . ILE A 1 9 ? -8.242 8.218 0.460 1.00 0.00 9 ILE A N 15
ATOM 21942 C CA . ILE A 1 9 ? -8.446 8.364 -0.971 1.00 0.00 9 ILE A CA 15
ATOM 21943 C C . ILE A 1 9 ? -7.090 8.356 -1.679 1.00 0.00 9 ILE A C 15
ATOM 21944 O O . ILE A 1 9 ? -6.332 9.320 -1.588 1.00 0.00 9 ILE A O 15
ATOM 21960 N N . PHE A 1 10 ? -6.825 7.256 -2.369 1.00 0.00 10 PHE A N 15
ATOM 21961 C CA . PHE A 1 10 ? -5.573 7.109 -3.092 1.00 0.00 10 PHE A CA 15
ATOM 21962 C C . PHE A 1 10 ? -5.674 6.003 -4.144 1.00 0.00 10 PHE A C 15
ATOM 21963 O O . PHE A 1 10 ? -6.457 5.066 -3.992 1.00 0.00 10 PHE A O 15
ATOM 21980 N N . LYS A 1 11 ? -4.871 6.148 -5.187 1.00 0.00 11 LYS A N 15
ATOM 21981 C CA . LYS A 1 11 ? -4.860 5.172 -6.265 1.00 0.00 11 LYS A CA 15
ATOM 21982 C C . LYS A 1 11 ? -3.438 4.639 -6.450 1.00 0.00 11 LYS A C 15
ATOM 21983 O O . LYS A 1 11 ? -2.478 5.408 -6.447 1.00 0.00 11 LYS A O 15
ATOM 22002 N N . VAL A 1 12 ? -3.348 3.327 -6.606 1.00 0.00 12 VAL A N 15
ATOM 22003 C CA . VAL A 1 12 ? -2.059 2.682 -6.792 1.00 0.00 12 VAL A CA 15
ATOM 22004 C C . VAL A 1 12 ? -2.153 1.690 -7.954 1.00 0.00 12 VAL A C 15
ATOM 22005 O O . VAL A 1 12 ? -3.112 0.926 -8.046 1.00 0.00 12 VAL A O 15
ATOM 22018 N N . THR A 1 13 ? -1.143 1.735 -8.811 1.00 0.00 13 THR A N 15
ATOM 22019 C CA . THR A 1 13 ? -1.100 0.850 -9.962 1.00 0.00 13 THR A CA 15
ATOM 22020 C C . THR A 1 13 ? -1.134 -0.612 -9.513 1.00 0.00 13 THR A C 15
ATOM 22021 O O . THR A 1 13 ? -1.053 -0.901 -8.320 1.00 0.00 13 THR A O 15
ATOM 22032 N N . ASP A 1 14 ? -1.254 -1.496 -10.492 1.00 0.00 14 ASP A N 15
ATOM 22033 C CA . ASP A 1 14 ? -1.300 -2.921 -10.213 1.00 0.00 14 ASP A CA 15
ATOM 22034 C C . ASP A 1 14 ? 0.109 -3.417 -9.882 1.00 0.00 14 ASP A C 15
ATOM 22035 O O . ASP A 1 14 ? 0.272 -4.408 -9.172 1.00 0.00 14 ASP A O 15
ATOM 22044 N N . LYS A 1 15 ? 1.092 -2.706 -10.414 1.00 0.00 15 LYS A N 15
ATOM 22045 C CA . LYS A 1 15 ? 2.482 -3.061 -10.185 1.00 0.00 15 LYS A CA 15
ATOM 22046 C C . LYS A 1 15 ? 2.810 -2.891 -8.700 1.00 0.00 15 LYS A C 15
ATOM 22047 O O . LYS A 1 15 ? 3.418 -3.769 -8.090 1.00 0.00 15 LYS A O 15
ATOM 22066 N N . ALA A 1 16 ? 2.391 -1.756 -8.160 1.00 0.00 16 ALA A N 15
ATOM 22067 C CA . ALA A 1 16 ? 2.632 -1.459 -6.759 1.00 0.00 16 ALA A CA 15
ATOM 22068 C C . ALA A 1 16 ? 1.984 -2.542 -5.894 1.00 0.00 16 ALA A C 15
ATOM 22069 O O . ALA A 1 16 ? 2.665 -3.219 -5.126 1.00 0.00 16 ALA A O 15
ATOM 22076 N N . VAL A 1 17 ? 0.674 -2.672 -6.048 1.00 0.00 17 VAL A N 15
ATOM 22077 C CA . VAL A 1 17 ? -0.074 -3.662 -5.291 1.00 0.00 17 VAL A CA 15
ATOM 22078 C C . VAL A 1 17 ? 0.542 -5.044 -5.518 1.00 0.00 17 VAL A C 15
ATOM 22079 O O . VAL A 1 17 ? 0.792 -5.780 -4.564 1.00 0.00 17 VAL A O 15
ATOM 22092 N N . GLU A 1 18 ? 0.770 -5.355 -6.786 1.00 0.00 18 GLU A N 15
ATOM 22093 C CA . GLU A 1 18 ? 1.352 -6.635 -7.149 1.00 0.00 18 GLU A CA 15
ATOM 22094 C C . GLU A 1 18 ? 2.623 -6.890 -6.336 1.00 0.00 18 GLU A C 15
ATOM 22095 O O . GLU A 1 18 ? 2.771 -7.947 -5.724 1.00 0.00 18 GLU A O 15
ATOM 22107 N N . GLU A 1 19 ? 3.508 -5.905 -6.356 1.00 0.00 19 GLU A N 15
ATOM 22108 C CA . GLU A 1 19 ? 4.761 -6.009 -5.629 1.00 0.00 19 GLU A CA 15
ATOM 22109 C C . GLU A 1 19 ? 4.513 -6.546 -4.218 1.00 0.00 19 GLU A C 15
ATOM 22110 O O . GLU A 1 19 ? 5.181 -7.481 -3.778 1.00 0.00 19 GLU A O 15
ATOM 22122 N N . ILE A 1 20 ? 3.550 -5.931 -3.546 1.00 0.00 20 ILE A N 15
ATOM 22123 C CA . ILE A 1 20 ? 3.205 -6.335 -2.194 1.00 0.00 20 ILE A CA 15
ATOM 22124 C C . ILE A 1 20 ? 2.602 -7.741 -2.225 1.00 0.00 20 ILE A C 15
ATOM 22125 O O . ILE A 1 20 ? 2.908 -8.570 -1.370 1.00 0.00 20 ILE A O 15
ATOM 22141 N N . LYS A 1 21 ? 1.755 -7.965 -3.218 1.00 0.00 21 LYS A N 15
ATOM 22142 C CA . LYS A 1 21 ? 1.106 -9.256 -3.372 1.00 0.00 21 LYS A CA 15
ATOM 22143 C C . LYS A 1 21 ? 2.171 -10.341 -3.541 1.00 0.00 21 LYS A C 15
ATOM 22144 O O . LYS A 1 21 ? 2.080 -11.406 -2.934 1.00 0.00 21 LYS A O 15
ATOM 22163 N N . LYS A 1 22 ? 3.158 -10.032 -4.370 1.00 0.00 22 LYS A N 15
ATOM 22164 C CA . LYS A 1 22 ? 4.240 -10.967 -4.627 1.00 0.00 22 LYS A CA 15
ATOM 22165 C C . LYS A 1 22 ? 5.147 -11.042 -3.397 1.00 0.00 22 LYS A C 15
ATOM 22166 O O . LYS A 1 22 ? 5.488 -12.130 -2.939 1.00 0.00 22 LYS A O 15
ATOM 22185 N N . VAL A 1 23 ? 5.511 -9.869 -2.899 1.00 0.00 23 VAL A N 15
ATOM 22186 C CA . VAL A 1 23 ? 6.372 -9.788 -1.731 1.00 0.00 23 VAL A CA 15
ATOM 22187 C C . VAL A 1 23 ? 5.803 -10.673 -0.621 1.00 0.00 23 VAL A C 15
ATOM 22188 O O . VAL A 1 23 ? 6.489 -11.561 -0.117 1.00 0.00 23 VAL A O 15
ATOM 22201 N N . ALA A 1 24 ? 4.554 -10.401 -0.271 1.00 0.00 24 ALA A N 15
ATOM 22202 C CA . ALA A 1 24 ? 3.885 -11.162 0.770 1.00 0.00 24 ALA A CA 15
ATOM 22203 C C . ALA A 1 24 ? 3.823 -12.634 0.360 1.00 0.00 24 ALA A C 15
ATOM 22204 O O . ALA A 1 24 ? 4.071 -13.520 1.176 1.00 0.00 24 ALA A O 15
ATOM 22211 N N . GLN A 1 25 ? 3.491 -12.850 -0.904 1.00 0.00 25 GLN A N 15
ATOM 22212 C CA . GLN A 1 25 ? 3.393 -14.200 -1.432 1.00 0.00 25 GLN A CA 15
ATOM 22213 C C . GLN A 1 25 ? 4.707 -14.952 -1.214 1.00 0.00 25 GLN A C 15
ATOM 22214 O O . GLN A 1 25 ? 4.704 -16.157 -0.966 1.00 0.00 25 GLN A O 15
ATOM 22228 N N . GLU A 1 26 ? 5.800 -14.210 -1.313 1.00 0.00 26 GLU A N 15
ATOM 22229 C CA . GLU A 1 26 ? 7.119 -14.791 -1.129 1.00 0.00 26 GLU A CA 15
ATOM 22230 C C . GLU A 1 26 ? 7.403 -15.002 0.360 1.00 0.00 26 GLU A C 15
ATOM 22231 O O . GLU A 1 26 ? 8.416 -15.598 0.724 1.00 0.00 26 GLU A O 15
ATOM 22243 N N . ASN A 1 27 ? 6.491 -14.502 1.180 1.00 0.00 27 ASN A N 15
ATOM 22244 C CA . ASN A 1 27 ? 6.631 -14.628 2.621 1.00 0.00 27 ASN A CA 15
ATOM 22245 C C . ASN A 1 27 ? 5.476 -15.469 3.170 1.00 0.00 27 ASN A C 15
ATOM 22246 O O . ASN A 1 27 ? 5.302 -15.573 4.383 1.00 0.00 27 ASN A O 15
ATOM 22257 N N . ASN A 1 28 ? 4.718 -16.046 2.250 1.00 0.00 28 ASN A N 15
ATOM 22258 C CA . ASN A 1 28 ? 3.585 -16.875 2.626 1.00 0.00 28 ASN A CA 15
ATOM 22259 C C . ASN A 1 28 ? 2.562 -16.021 3.378 1.00 0.00 28 ASN A C 15
ATOM 22260 O O . ASN A 1 28 ? 1.884 -16.509 4.280 1.00 0.00 28 ASN A O 15
ATOM 22271 N N . ILE A 1 29 ? 2.484 -14.760 2.978 1.00 0.00 29 ILE A N 15
ATOM 22272 C CA . ILE A 1 29 ? 1.555 -13.833 3.603 1.00 0.00 29 ILE A CA 15
ATOM 22273 C C . ILE A 1 29 ? 0.307 -13.701 2.728 1.00 0.00 29 ILE A C 15
ATOM 22274 O O . ILE A 1 29 ? 0.395 -13.752 1.503 1.00 0.00 29 ILE A O 15
ATOM 22290 N N . GLU A 1 30 ? -0.827 -13.534 3.393 1.00 0.00 30 GLU A N 15
ATOM 22291 C CA . GLU A 1 30 ? -2.092 -13.395 2.691 1.00 0.00 30 GLU A CA 15
ATOM 22292 C C . GLU A 1 30 ? -2.809 -12.119 3.138 1.00 0.00 30 GLU A C 15
ATOM 22293 O O . GLU A 1 30 ? -3.952 -11.878 2.752 1.00 0.00 30 GLU A O 15
ATOM 22305 N N . ASN A 1 31 ? -2.108 -11.336 3.945 1.00 0.00 31 ASN A N 15
ATOM 22306 C CA . ASN A 1 31 ? -2.664 -10.092 4.448 1.00 0.00 31 ASN A CA 15
ATOM 22307 C C . ASN A 1 31 ? -1.528 -9.100 4.710 1.00 0.00 31 ASN A C 15
ATOM 22308 O O . ASN A 1 31 ? -1.261 -8.745 5.857 1.00 0.00 31 ASN A O 15
ATOM 22319 N N . PRO A 1 32 ? -0.873 -8.670 3.598 1.00 0.00 32 PRO A N 15
ATOM 22320 C CA . PRO A 1 32 ? 0.228 -7.727 3.695 1.00 0.00 32 PRO A CA 15
ATOM 22321 C C . PRO A 1 32 ? -0.285 -6.314 3.982 1.00 0.00 32 PRO A C 15
ATOM 22322 O O . PRO A 1 32 ? -1.455 -6.014 3.747 1.00 0.00 32 PRO A O 15
ATOM 22333 N N . ILE A 1 33 ? 0.616 -5.483 4.486 1.00 0.00 33 ILE A N 15
ATOM 22334 C CA . ILE A 1 33 ? 0.269 -4.109 4.807 1.00 0.00 33 ILE A CA 15
ATOM 22335 C C . ILE A 1 33 ? 1.250 -3.164 4.111 1.00 0.00 33 ILE A C 15
ATOM 22336 O O . ILE A 1 33 ? 2.437 -3.146 4.435 1.00 0.00 33 ILE A O 15
ATOM 22352 N N . LEU A 1 34 ? 0.719 -2.403 3.166 1.00 0.00 34 LEU A N 15
ATOM 22353 C CA . LEU A 1 34 ? 1.532 -1.457 2.420 1.00 0.00 34 LEU A CA 15
ATOM 22354 C C . LEU A 1 34 ? 1.477 -0.091 3.107 1.00 0.00 34 LEU A C 15
ATOM 22355 O O . LEU A 1 34 ? 0.422 0.538 3.160 1.00 0.00 34 LEU A O 15
ATOM 22371 N N . ARG A 1 35 ? 2.627 0.327 3.614 1.00 0.00 35 ARG A N 15
ATOM 22372 C CA . ARG A 1 35 ? 2.723 1.607 4.295 1.00 0.00 35 ARG A CA 15
ATOM 22373 C C . ARG A 1 35 ? 3.530 2.597 3.452 1.00 0.00 35 ARG A C 15
ATOM 22374 O O . ARG A 1 35 ? 4.708 2.371 3.182 1.00 0.00 35 ARG A O 15
ATOM 22395 N N . ILE A 1 36 ? 2.863 3.674 3.062 1.00 0.00 36 ILE A N 15
ATOM 22396 C CA . ILE A 1 36 ? 3.504 4.699 2.255 1.00 0.00 36 ILE A CA 15
ATOM 22397 C C . ILE A 1 36 ? 4.099 5.767 3.175 1.00 0.00 36 ILE A C 15
ATOM 22398 O O . ILE A 1 36 ? 3.365 6.497 3.840 1.00 0.00 36 ILE A O 15
ATOM 22414 N N . ARG A 1 37 ? 5.422 5.825 3.183 1.00 0.00 37 ARG A N 15
ATOM 22415 C CA . ARG A 1 37 ? 6.124 6.792 4.011 1.00 0.00 37 ARG A CA 15
ATOM 22416 C C . ARG A 1 37 ? 6.914 7.765 3.134 1.00 0.00 37 ARG A C 15
ATOM 22417 O O . ARG A 1 37 ? 7.290 7.431 2.012 1.00 0.00 37 ARG A O 15
ATOM 22438 N N . VAL A 1 38 ? 7.143 8.951 3.680 1.00 0.00 38 VAL A N 15
ATOM 22439 C CA . VAL A 1 38 ? 7.882 9.975 2.962 1.00 0.00 38 VAL A CA 15
ATOM 22440 C C . VAL A 1 38 ? 9.381 9.763 3.179 1.00 0.00 38 VAL A C 15
ATOM 22441 O O . VAL A 1 38 ? 9.827 9.560 4.307 1.00 0.00 38 VAL A O 15
ATOM 22454 N N . VAL A 1 39 ? 10.119 9.818 2.079 1.00 0.00 39 VAL A N 15
ATOM 22455 C CA . VAL A 1 39 ? 11.559 9.634 2.135 1.00 0.00 39 VAL A CA 15
ATOM 22456 C C . VAL A 1 39 ? 12.251 10.918 1.674 1.00 0.00 39 VAL A C 15
ATOM 22457 O O . VAL A 1 39 ? 12.610 11.048 0.504 1.00 0.00 39 VAL A O 15
ATOM 22470 N N . PRO A 1 40 ? 12.422 11.858 2.641 1.00 0.00 40 PRO A N 15
ATOM 22471 C CA . PRO A 1 40 ? 13.065 13.128 2.346 1.00 0.00 40 PRO A CA 15
ATOM 22472 C C . PRO A 1 40 ? 14.578 12.955 2.198 1.00 0.00 40 PRO A C 15
ATOM 22473 O O . PRO A 1 40 ? 15.352 13.622 2.883 1.00 0.00 40 PRO A O 15
ATOM 22484 N N . GLY A 1 41 ? 14.954 12.057 1.299 1.00 0.00 41 GLY A N 15
ATOM 22485 C CA . GLY A 1 41 ? 16.360 11.788 1.053 1.00 0.00 41 GLY A CA 15
ATOM 22486 C C . GLY A 1 41 ? 16.986 12.889 0.195 1.00 0.00 41 GLY A C 15
ATOM 22487 O O . GLY A 1 41 ? 17.534 13.856 0.723 1.00 0.00 41 GLY A O 15
ATOM 22491 N N . GLY A 1 42 ? 16.885 12.706 -1.113 1.00 0.00 42 GLY A N 15
ATOM 22492 C CA . GLY A 1 42 ? 17.434 13.672 -2.049 1.00 0.00 42 GLY A CA 15
ATOM 22493 C C . GLY A 1 42 ? 16.666 14.994 -1.988 1.00 0.00 42 GLY A C 15
ATOM 22494 O O . GLY A 1 42 ? 15.453 15.002 -1.785 1.00 0.00 42 GLY A O 15
ATOM 22498 N N . CYS A 1 43 ? 17.404 16.079 -2.166 1.00 0.00 43 CYS A N 15
ATOM 22499 C CA . CYS A 1 43 ? 16.808 17.404 -2.134 1.00 0.00 43 CYS A CA 15
ATOM 22500 C C . CYS A 1 43 ? 15.825 17.517 -3.301 1.00 0.00 43 CYS A C 15
ATOM 22501 O O . CYS A 1 43 ? 14.800 18.187 -3.191 1.00 0.00 43 CYS A O 15
ATOM 22509 N N . SER A 1 44 ? 16.173 16.851 -4.392 1.00 0.00 44 SER A N 15
ATOM 22510 C CA . SER A 1 44 ? 15.334 16.868 -5.579 1.00 0.00 44 SER A CA 15
ATOM 22511 C C . SER A 1 44 ? 14.562 15.552 -5.693 1.00 0.00 44 SER A C 15
ATOM 22512 O O . SER A 1 44 ? 13.426 15.533 -6.164 1.00 0.00 44 SER A O 15
ATOM 22520 N N . GLY A 1 45 ? 15.210 14.483 -5.254 1.00 0.00 45 GLY A N 15
ATOM 22521 C CA . GLY A 1 45 ? 14.598 13.166 -5.301 1.00 0.00 45 GLY A CA 15
ATOM 22522 C C . GLY A 1 45 ? 14.123 12.732 -3.913 1.00 0.00 45 GLY A C 15
ATOM 22523 O O . GLY A 1 45 ? 14.897 12.737 -2.958 1.00 0.00 45 GLY A O 15
ATOM 22527 N N . PHE A 1 46 ? 12.851 12.367 -3.846 1.00 0.00 46 PHE A N 15
ATOM 22528 C CA . PHE A 1 46 ? 12.263 11.931 -2.591 1.00 0.00 46 PHE A CA 15
ATOM 22529 C C . PHE A 1 46 ? 10.862 11.356 -2.812 1.00 0.00 46 PHE A C 15
ATOM 22530 O O . PHE A 1 46 ? 9.864 12.046 -2.606 1.00 0.00 46 PHE A O 15
ATOM 22547 N N . GLN A 1 47 ? 10.832 10.099 -3.229 1.00 0.00 47 GLN A N 15
ATOM 22548 C CA . GLN A 1 47 ? 9.570 9.424 -3.480 1.00 0.00 47 GLN A CA 15
ATOM 22549 C C . GLN A 1 47 ? 9.185 8.554 -2.282 1.00 0.00 47 GLN A C 15
ATOM 22550 O O . GLN A 1 47 ? 9.955 8.425 -1.332 1.00 0.00 47 GLN A O 15
ATOM 22564 N N . TYR A 1 48 ? 7.994 7.980 -2.366 1.00 0.00 48 TYR A N 15
ATOM 22565 C CA . TYR A 1 48 ? 7.498 7.126 -1.300 1.00 0.00 48 TYR A CA 15
ATOM 22566 C C . TYR A 1 48 ? 7.809 5.655 -1.586 1.00 0.00 48 TYR A C 15
ATOM 22567 O O . TYR A 1 48 ? 7.349 5.103 -2.584 1.00 0.00 48 TYR A O 15
ATOM 22585 N N . ALA A 1 49 ? 8.588 5.064 -0.693 1.00 0.00 49 ALA A N 15
ATOM 22586 C CA . ALA A 1 49 ? 8.966 3.668 -0.837 1.00 0.00 49 ALA A CA 15
ATOM 22587 C C . ALA A 1 49 ? 7.837 2.781 -0.308 1.00 0.00 49 ALA A C 15
ATOM 22588 O O . ALA A 1 49 ? 7.006 3.232 0.479 1.00 0.00 49 ALA A O 15
ATOM 22595 N N . MET A 1 50 ? 7.844 1.536 -0.761 1.00 0.00 50 MET A N 15
ATOM 22596 C CA . MET A 1 50 ? 6.831 0.582 -0.343 1.00 0.00 50 MET A CA 15
ATOM 22597 C C . MET A 1 50 ? 7.420 -0.462 0.606 1.00 0.00 50 MET A C 15
ATOM 22598 O O . MET A 1 50 ? 8.626 -0.477 0.848 1.00 0.00 50 MET A O 15
ATOM 22612 N N . GLY A 1 51 ? 6.541 -1.311 1.120 1.00 0.00 51 GLY A N 15
ATOM 22613 C CA . GLY A 1 51 ? 6.959 -2.357 2.038 1.00 0.00 51 GLY A CA 15
ATOM 22614 C C . GLY A 1 51 ? 5.763 -3.190 2.501 1.00 0.00 51 GLY A C 15
ATOM 22615 O O . GLY A 1 51 ? 4.654 -3.027 1.994 1.00 0.00 51 GLY A O 15
ATOM 22619 N N . PHE A 1 52 ? 6.028 -4.066 3.459 1.00 0.00 52 PHE A N 15
ATOM 22620 C CA . PHE A 1 52 ? 4.987 -4.926 3.996 1.00 0.00 52 PHE A CA 15
ATOM 22621 C C . PHE A 1 52 ? 5.086 -5.021 5.520 1.00 0.00 52 PHE A C 15
ATOM 22622 O O . PHE A 1 52 ? 6.127 -5.399 6.055 1.00 0.00 52 PHE A O 15
ATOM 22639 N N . ASP A 1 53 ? 3.989 -4.672 6.175 1.00 0.00 53 ASP A N 15
ATOM 22640 C CA . ASP A 1 53 ? 3.939 -4.714 7.627 1.00 0.00 53 ASP A CA 15
ATOM 22641 C C . ASP A 1 53 ? 2.927 -5.773 8.068 1.00 0.00 53 ASP A C 15
ATOM 22642 O O . ASP A 1 53 ? 2.232 -6.356 7.238 1.00 0.00 53 ASP A O 15
ATOM 22651 N N . ASP A 1 54 ? 2.876 -5.988 9.375 1.00 0.00 54 ASP A N 15
ATOM 22652 C CA . ASP A 1 54 ? 1.961 -6.967 9.936 1.00 0.00 54 ASP A CA 15
ATOM 22653 C C . ASP A 1 54 ? 1.400 -6.435 11.257 1.00 0.00 54 ASP A C 15
ATOM 22654 O O . ASP A 1 54 ? 1.323 -7.167 12.242 1.00 0.00 54 ASP A O 15
ATOM 22663 N N . THR A 1 55 ? 1.023 -5.165 11.234 1.00 0.00 55 THR A N 15
ATOM 22664 C CA . THR A 1 55 ? 0.472 -4.527 12.417 1.00 0.00 55 THR A CA 15
ATOM 22665 C C . THR A 1 55 ? -0.219 -3.214 12.042 1.00 0.00 55 THR A C 15
ATOM 22666 O O . THR A 1 55 ? 0.143 -2.578 11.053 1.00 0.00 55 THR A O 15
ATOM 22677 N N . VAL A 1 56 ? -1.201 -2.847 12.852 1.00 0.00 56 VAL A N 15
ATOM 22678 C CA . VAL A 1 56 ? -1.946 -1.622 12.618 1.00 0.00 56 VAL A CA 15
ATOM 22679 C C . VAL A 1 56 ? -1.342 -0.494 13.458 1.00 0.00 56 VAL A C 15
ATOM 22680 O O . VAL A 1 56 ? -0.717 -0.748 14.486 1.00 0.00 56 VAL A O 15
ATOM 22693 N N . GLU A 1 57 ? -1.550 0.727 12.988 1.00 0.00 57 GLU A N 15
ATOM 22694 C CA . GLU A 1 57 ? -1.035 1.894 13.684 1.00 0.00 57 GLU A CA 15
ATOM 22695 C C . GLU A 1 57 ? -2.134 2.535 14.533 1.00 0.00 57 GLU A C 15
ATOM 22696 O O . GLU A 1 57 ? -3.301 2.161 14.428 1.00 0.00 57 GLU A O 15
ATOM 22708 N N . GLU A 1 58 ? -1.722 3.488 15.356 1.00 0.00 58 GLU A N 15
ATOM 22709 C CA . GLU A 1 58 ? -2.657 4.184 16.223 1.00 0.00 58 GLU A CA 15
ATOM 22710 C C . GLU A 1 58 ? -3.410 5.260 15.437 1.00 0.00 58 GLU A C 15
ATOM 22711 O O . GLU A 1 58 ? -3.553 6.389 15.904 1.00 0.00 58 GLU A O 15
ATOM 22723 N N . GLY A 1 59 ? -3.871 4.872 14.257 1.00 0.00 59 GLY A N 15
ATOM 22724 C CA . GLY A 1 59 ? -4.605 5.790 13.402 1.00 0.00 59 GLY A CA 15
ATOM 22725 C C . GLY A 1 59 ? -4.042 5.783 11.980 1.00 0.00 59 GLY A C 15
ATOM 22726 O O . GLY A 1 59 ? -3.480 6.779 11.526 1.00 0.00 59 GLY A O 15
ATOM 22730 N N . ASP A 1 60 ? -4.211 4.649 11.315 1.00 0.00 60 ASP A N 15
ATOM 22731 C CA . ASP A 1 60 ? -3.727 4.500 9.954 1.00 0.00 60 ASP A CA 15
ATOM 22732 C C . ASP A 1 60 ? -4.880 4.052 9.053 1.00 0.00 60 ASP A C 15
ATOM 22733 O O . ASP A 1 60 ? -5.541 3.054 9.336 1.00 0.00 60 ASP A O 15
ATOM 22742 N N . HIS A 1 61 ? -5.085 4.811 7.987 1.00 0.00 61 HIS A N 15
ATOM 22743 C CA . HIS A 1 61 ? -6.147 4.505 7.043 1.00 0.00 61 HIS A CA 15
ATOM 22744 C C . HIS A 1 61 ? -5.865 3.158 6.373 1.00 0.00 61 HIS A C 15
ATOM 22745 O O . HIS A 1 61 ? -5.002 3.064 5.501 1.00 0.00 61 HIS A O 15
ATOM 22759 N N . VAL A 1 62 ? -6.608 2.151 6.806 1.00 0.00 62 VAL A N 15
ATOM 22760 C CA . VAL A 1 62 ? -6.449 0.814 6.259 1.00 0.00 62 VAL A CA 15
ATOM 22761 C C . VAL A 1 62 ? -7.419 0.628 5.090 1.00 0.00 62 VAL A C 15
ATOM 22762 O O . VAL A 1 62 ? -8.615 0.881 5.225 1.00 0.00 62 VAL A O 15
ATOM 22775 N N . PHE A 1 63 ? -6.867 0.185 3.970 1.00 0.00 63 PHE A N 15
ATOM 22776 C CA . PHE A 1 63 ? -7.668 -0.038 2.778 1.00 0.00 63 PHE A CA 15
ATOM 22777 C C . PHE A 1 63 ? -7.628 -1.509 2.359 1.00 0.00 63 PHE A C 15
ATOM 22778 O O . PHE A 1 63 ? -6.562 -2.123 2.333 1.00 0.00 63 PHE A O 15
ATOM 22795 N N . GLU A 1 64 ? -8.803 -2.033 2.041 1.00 0.00 64 GLU A N 15
ATOM 22796 C CA . GLU A 1 64 ? -8.916 -3.420 1.625 1.00 0.00 64 GLU A CA 15
ATOM 22797 C C . GLU A 1 64 ? -8.808 -3.527 0.102 1.00 0.00 64 GLU A C 15
ATOM 22798 O O . GLU A 1 64 ? -9.738 -3.163 -0.617 1.00 0.00 64 GLU A O 15
ATOM 22810 N N . TYR A 1 65 ? -7.666 -4.029 -0.344 1.00 0.00 65 TYR A N 15
ATOM 22811 C CA . TYR A 1 65 ? -7.425 -4.189 -1.768 1.00 0.00 65 TYR A CA 15
ATOM 22812 C C . TYR A 1 65 ? -7.669 -5.634 -2.207 1.00 0.00 65 TYR A C 15
ATOM 22813 O O . TYR A 1 65 ? -8.348 -6.391 -1.514 1.00 0.00 65 TYR A O 15
ATOM 22831 N N . ASP A 1 66 ? -7.100 -5.974 -3.354 1.00 0.00 66 ASP A N 15
ATOM 22832 C CA . ASP A 1 66 ? -7.247 -7.316 -3.894 1.00 0.00 66 ASP A CA 15
ATOM 22833 C C . ASP A 1 66 ? -6.505 -8.306 -2.994 1.00 0.00 66 ASP A C 15
ATOM 22834 O O . ASP A 1 66 ? -5.474 -8.852 -3.383 1.00 0.00 66 ASP A O 15
ATOM 22843 N N . GLY A 1 67 ? -7.060 -8.509 -1.808 1.00 0.00 67 GLY A N 15
ATOM 22844 C CA . GLY A 1 67 ? -6.463 -9.424 -0.850 1.00 0.00 67 GLY A CA 15
ATOM 22845 C C . GLY A 1 67 ? -5.188 -8.832 -0.246 1.00 0.00 67 GLY A C 15
ATOM 22846 O O . GLY A 1 67 ? -4.246 -9.561 0.060 1.00 0.00 67 GLY A O 15
ATOM 22850 N N . VAL A 1 68 ? -5.201 -7.516 -0.091 1.00 0.00 68 VAL A N 15
ATOM 22851 C CA . VAL A 1 68 ? -4.057 -6.818 0.471 1.00 0.00 68 VAL A CA 15
ATOM 22852 C C . VAL A 1 68 ? -4.545 -5.597 1.254 1.00 0.00 68 VAL A C 15
ATOM 22853 O O . VAL A 1 68 ? -5.644 -5.100 1.014 1.00 0.00 68 VAL A O 15
ATOM 22866 N N . LYS A 1 69 ? -3.704 -5.149 2.174 1.00 0.00 69 LYS A N 15
ATOM 22867 C CA . LYS A 1 69 ? -4.035 -3.996 2.993 1.00 0.00 69 LYS A CA 15
ATOM 22868 C C . LYS A 1 69 ? -3.002 -2.893 2.756 1.00 0.00 69 LYS A C 15
ATOM 22869 O O . LYS A 1 69 ? -1.818 -3.174 2.577 1.00 0.00 69 LYS A O 15
ATOM 22888 N N . VAL A 1 70 ? -3.488 -1.660 2.760 1.00 0.00 70 VAL A N 15
ATOM 22889 C CA . VAL A 1 70 ? -2.622 -0.513 2.547 1.00 0.00 70 VAL A CA 15
ATOM 22890 C C . VAL A 1 70 ? -2.871 0.519 3.648 1.00 0.00 70 VAL A C 15
ATOM 22891 O O . VAL A 1 70 ? -3.983 0.628 4.163 1.00 0.00 70 VAL A O 15
ATOM 22904 N N . VAL A 1 71 ? -1.817 1.252 3.977 1.00 0.00 71 VAL A N 15
ATOM 22905 C CA . VAL A 1 71 ? -1.907 2.273 5.007 1.00 0.00 71 VAL A CA 15
ATOM 22906 C C . VAL A 1 71 ? -1.001 3.448 4.636 1.00 0.00 71 VAL A C 15
ATOM 22907 O O . VAL A 1 71 ? 0.007 3.268 3.954 1.00 0.00 71 VAL A O 15
ATOM 22920 N N . ILE A 1 72 ? -1.392 4.626 5.100 1.00 0.00 72 ILE A N 15
ATOM 22921 C CA . ILE A 1 72 ? -0.627 5.830 4.825 1.00 0.00 72 ILE A CA 15
ATOM 22922 C C . ILE A 1 72 ? -0.712 6.769 6.031 1.00 0.00 72 ILE A C 15
ATOM 22923 O O . ILE A 1 72 ? -1.801 7.184 6.424 1.00 0.00 72 ILE A O 15
ATOM 22939 N N . ASP A 1 73 ? 0.452 7.076 6.584 1.00 0.00 73 ASP A N 15
ATOM 22940 C CA . ASP A 1 73 ? 0.524 7.958 7.736 1.00 0.00 73 ASP A CA 15
ATOM 22941 C C . ASP A 1 73 ? -0.486 9.095 7.566 1.00 0.00 73 ASP A C 15
ATOM 22942 O O . ASP A 1 73 ? -0.906 9.395 6.450 1.00 0.00 73 ASP A O 15
ATOM 22951 N N . PRO A 1 74 ? -0.856 9.713 8.720 1.00 0.00 74 PRO A N 15
ATOM 22952 C CA . PRO A 1 74 ? -1.808 10.810 8.710 1.00 0.00 74 PRO A CA 15
ATOM 22953 C C . PRO A 1 74 ? -1.160 12.094 8.189 1.00 0.00 74 PRO A C 15
ATOM 22954 O O . PRO A 1 74 ? -1.853 13.012 7.754 1.00 0.00 74 PRO A O 15
ATOM 22965 N N . PHE A 1 75 ? 0.164 12.118 8.252 1.00 0.00 75 PHE A N 15
ATOM 22966 C CA . PHE A 1 75 ? 0.914 13.275 7.792 1.00 0.00 75 PHE A CA 15
ATOM 22967 C C . PHE A 1 75 ? 1.233 13.164 6.300 1.00 0.00 75 PHE A C 15
ATOM 22968 O O . PHE A 1 75 ? 1.345 14.175 5.608 1.00 0.00 75 PHE A O 15
ATOM 22985 N N . SER A 1 76 ? 1.372 11.926 5.848 1.00 0.00 76 SER A N 15
ATOM 22986 C CA . SER A 1 76 ? 1.676 11.669 4.451 1.00 0.00 76 SER A CA 15
ATOM 22987 C C . SER A 1 76 ? 0.380 11.545 3.647 1.00 0.00 76 SER A C 15
ATOM 22988 O O . SER A 1 76 ? 0.391 11.670 2.423 1.00 0.00 76 SER A O 15
ATOM 22996 N N . MET A 1 77 ? -0.705 11.302 4.367 1.00 0.00 77 MET A N 15
ATOM 22997 C CA . MET A 1 77 ? -2.006 11.160 3.736 1.00 0.00 77 MET A CA 15
ATOM 22998 C C . MET A 1 77 ? -2.353 12.401 2.911 1.00 0.00 77 MET A C 15
ATOM 22999 O O . MET A 1 77 ? -2.742 12.289 1.749 1.00 0.00 77 MET A O 15
ATOM 23013 N N . PRO A 1 78 ? -2.196 13.585 3.560 1.00 0.00 78 PRO A N 15
ATOM 23014 C CA . PRO A 1 78 ? -2.488 14.846 2.898 1.00 0.00 78 PRO A CA 15
ATOM 23015 C C . PRO A 1 78 ? -1.389 15.208 1.898 1.00 0.00 78 PRO A C 15
ATOM 23016 O O . PRO A 1 78 ? -1.450 16.255 1.255 1.00 0.00 78 PRO A O 15
ATOM 23027 N N . TYR A 1 79 ? -0.409 14.322 1.798 1.00 0.00 79 TYR A N 15
ATOM 23028 C CA . TYR A 1 79 ? 0.703 14.536 0.887 1.00 0.00 79 TYR A CA 15
ATOM 23029 C C . TYR A 1 79 ? 0.613 13.596 -0.318 1.00 0.00 79 TYR A C 15
ATOM 23030 O O . TYR A 1 79 ? 1.220 13.852 -1.356 1.00 0.00 79 TYR A O 15
ATOM 23048 N N . VAL A 1 80 ? -0.150 12.528 -0.139 1.00 0.00 80 VAL A N 15
ATOM 23049 C CA . VAL A 1 80 ? -0.328 11.549 -1.198 1.00 0.00 80 VAL A CA 15
ATOM 23050 C C . VAL A 1 80 ? -1.807 11.167 -1.291 1.00 0.00 80 VAL A C 15
ATOM 23051 O O . VAL A 1 80 ? -2.144 9.986 -1.354 1.00 0.00 80 VAL A O 15
ATOM 23064 N N . ASN A 1 81 ? -2.650 12.190 -1.297 1.00 0.00 81 ASN A N 15
ATOM 23065 C CA . ASN A 1 81 ? -4.084 11.976 -1.381 1.00 0.00 81 ASN A CA 15
ATOM 23066 C C . ASN A 1 81 ? -4.548 12.220 -2.819 1.00 0.00 81 ASN A C 15
ATOM 23067 O O . ASN A 1 81 ? -4.078 13.147 -3.477 1.00 0.00 81 ASN A O 15
ATOM 23078 N N . GLY A 1 82 ? -5.465 11.373 -3.263 1.00 0.00 82 GLY A N 15
ATOM 23079 C CA . GLY A 1 82 ? -5.997 11.485 -4.610 1.00 0.00 82 GLY A CA 15
ATOM 23080 C C . GLY A 1 82 ? -4.870 11.614 -5.637 1.00 0.00 82 GLY A C 15
ATOM 23081 O O . GLY A 1 82 ? -4.784 12.614 -6.347 1.00 0.00 82 GLY A O 15
ATOM 23085 N N . ALA A 1 83 ? -4.033 10.587 -5.681 1.00 0.00 83 ALA A N 15
ATOM 23086 C CA . ALA A 1 83 ? -2.915 10.573 -6.609 1.00 0.00 83 ALA A CA 15
ATOM 23087 C C . ALA A 1 83 ? -2.548 9.124 -6.936 1.00 0.00 83 ALA A C 15
ATOM 23088 O O . ALA A 1 83 ? -2.868 8.212 -6.176 1.00 0.00 83 ALA A O 15
ATOM 23095 N N . GLU A 1 84 ? -1.881 8.958 -8.069 1.00 0.00 84 GLU A N 15
ATOM 23096 C CA . GLU A 1 84 ? -1.467 7.635 -8.506 1.00 0.00 84 GLU A CA 15
ATOM 23097 C C . GLU A 1 84 ? 0.014 7.413 -8.194 1.00 0.00 84 GLU A C 15
ATOM 23098 O O . GLU A 1 84 ? 0.844 8.282 -8.455 1.00 0.00 84 GLU A O 15
ATOM 23110 N N . LEU A 1 85 ? 0.300 6.243 -7.641 1.00 0.00 85 LEU A N 15
ATOM 23111 C CA . LEU A 1 85 ? 1.667 5.895 -7.291 1.00 0.00 85 LEU A CA 15
ATOM 23112 C C . LEU A 1 85 ? 2.075 4.628 -8.045 1.00 0.00 85 LEU A C 15
ATOM 23113 O O . LEU A 1 85 ? 1.624 3.533 -7.715 1.00 0.00 85 LEU A O 15
ATOM 23129 N N . ASP A 1 86 ? 2.925 4.820 -9.044 1.00 0.00 86 ASP A N 15
ATOM 23130 C CA . ASP A 1 86 ? 3.399 3.706 -9.847 1.00 0.00 86 ASP A CA 15
ATOM 23131 C C . ASP A 1 86 ? 4.771 3.262 -9.337 1.00 0.00 86 ASP A C 15
ATOM 23132 O O . ASP A 1 86 ? 5.783 3.895 -9.635 1.00 0.00 86 ASP A O 15
ATOM 23141 N N . TYR A 1 87 ? 4.762 2.177 -8.576 1.00 0.00 87 TYR A N 15
ATOM 23142 C CA . TYR A 1 87 ? 5.993 1.641 -8.022 1.00 0.00 87 TYR A CA 15
ATOM 23143 C C . TYR A 1 87 ? 6.686 0.712 -9.021 1.00 0.00 87 TYR A C 15
ATOM 23144 O O . TYR A 1 87 ? 6.190 -0.376 -9.309 1.00 0.00 87 TYR A O 15
ATOM 23162 N N . VAL A 1 88 ? 7.822 1.175 -9.521 1.00 0.00 88 VAL A N 15
ATOM 23163 C CA . VAL A 1 88 ? 8.588 0.399 -10.482 1.00 0.00 88 VAL A CA 15
ATOM 23164 C C . VAL A 1 88 ? 9.251 -0.779 -9.766 1.00 0.00 88 VAL A C 15
ATOM 23165 O O . VAL A 1 88 ? 9.626 -0.670 -8.600 1.00 0.00 88 VAL A O 15
ATOM 23178 N N . VAL A 1 89 ? 9.376 -1.879 -10.495 1.00 0.00 89 VAL A N 15
ATOM 23179 C CA . VAL A 1 89 ? 9.987 -3.076 -9.944 1.00 0.00 89 VAL A CA 15
ATOM 23180 C C . VAL A 1 89 ? 11.097 -3.555 -10.883 1.00 0.00 89 VAL A C 15
ATOM 23181 O O . VAL A 1 89 ? 10.836 -3.890 -12.037 1.00 0.00 89 VAL A O 15
ATOM 23194 N N . ASP A 1 90 ? 12.311 -3.572 -10.352 1.00 0.00 90 ASP A N 15
ATOM 23195 C CA . ASP A 1 90 ? 13.460 -4.004 -11.128 1.00 0.00 90 ASP A CA 15
ATOM 23196 C C . ASP A 1 90 ? 14.637 -4.267 -10.185 1.00 0.00 90 ASP A C 15
ATOM 23197 O O . ASP A 1 90 ? 14.486 -4.202 -8.966 1.00 0.00 90 ASP A O 15
ATOM 23206 N N . PHE A 1 91 ? 15.781 -4.557 -10.786 1.00 0.00 91 PHE A N 15
ATOM 23207 C CA . PHE A 1 91 ? 16.983 -4.830 -10.015 1.00 0.00 91 PHE A CA 15
ATOM 23208 C C . PHE A 1 91 ? 16.646 -5.562 -8.715 1.00 0.00 91 PHE A C 15
ATOM 23209 O O . PHE A 1 91 ? 15.779 -6.435 -8.697 1.00 0.00 91 PHE A O 15
ATOM 23226 N N . MET A 1 92 ? 17.348 -5.179 -7.659 1.00 0.00 92 MET A N 15
ATOM 23227 C CA . MET A 1 92 ? 17.134 -5.789 -6.357 1.00 0.00 92 MET A CA 15
ATOM 23228 C C . MET A 1 92 ? 16.077 -5.022 -5.560 1.00 0.00 92 MET A C 15
ATOM 23229 O O . MET A 1 92 ? 15.984 -5.170 -4.342 1.00 0.00 92 MET A O 15
ATOM 23243 N N . GLY A 1 93 ? 15.307 -4.218 -6.279 1.00 0.00 93 GLY A N 15
ATOM 23244 C CA . GLY A 1 93 ? 14.260 -3.428 -5.654 1.00 0.00 93 GLY A CA 15
ATOM 23245 C C . GLY A 1 93 ? 13.287 -2.881 -6.700 1.00 0.00 93 GLY A C 15
ATOM 23246 O O . GLY A 1 93 ? 12.388 -3.592 -7.148 1.00 0.00 93 GLY A O 15
ATOM 23250 N N . GLY A 1 94 ? 13.499 -1.624 -7.059 1.00 0.00 94 GLY A N 15
ATOM 23251 C CA . GLY A 1 94 ? 12.652 -0.974 -8.045 1.00 0.00 94 GLY A CA 15
ATOM 23252 C C . GLY A 1 94 ? 12.822 0.546 -7.997 1.00 0.00 94 GLY A C 15
ATOM 23253 O O . GLY A 1 94 ? 13.866 1.044 -7.580 1.00 0.00 94 GLY A O 15
ATOM 23257 N N . GLY A 1 95 ? 11.780 1.240 -8.431 1.00 0.00 95 GLY A N 15
ATOM 23258 C CA . GLY A 1 95 ? 11.802 2.693 -8.444 1.00 0.00 95 GLY A CA 15
ATOM 23259 C C . GLY A 1 95 ? 10.432 3.264 -8.072 1.00 0.00 95 GLY A C 15
ATOM 23260 O O . GLY A 1 95 ? 9.459 3.079 -8.801 1.00 0.00 95 GLY A O 15
ATOM 23264 N N . PHE A 1 96 ? 10.400 3.949 -6.938 1.00 0.00 96 PHE A N 15
ATOM 23265 C CA . PHE A 1 96 ? 9.165 4.549 -6.460 1.00 0.00 96 PHE A CA 15
ATOM 23266 C C . PHE A 1 96 ? 8.839 5.824 -7.240 1.00 0.00 96 PHE A C 15
ATOM 23267 O O . PHE A 1 96 ? 9.626 6.769 -7.249 1.00 0.00 96 PHE A O 15
ATOM 23284 N N . THR A 1 97 ? 7.676 5.810 -7.875 1.00 0.00 97 THR A N 15
ATOM 23285 C CA . THR A 1 97 ? 7.235 6.954 -8.655 1.00 0.00 97 THR A CA 15
ATOM 23286 C C . THR A 1 97 ? 5.810 7.348 -8.264 1.00 0.00 97 THR A C 15
ATOM 23287 O O . THR A 1 97 ? 4.909 6.511 -8.260 1.00 0.00 97 THR A O 15
ATOM 23298 N N . ILE A 1 98 ? 5.650 8.624 -7.945 1.00 0.00 98 ILE A N 15
ATOM 23299 C CA . ILE A 1 98 ? 4.349 9.141 -7.554 1.00 0.00 98 ILE A CA 15
ATOM 23300 C C . ILE A 1 98 ? 4.001 10.349 -8.426 1.00 0.00 98 ILE A C 15
ATOM 23301 O O . ILE A 1 98 ? 4.754 11.320 -8.476 1.00 0.00 98 ILE A O 15
ATOM 23317 N N . ARG A 1 99 ? 2.860 10.249 -9.092 1.00 0.00 99 ARG A N 15
ATOM 23318 C CA . ARG A 1 99 ? 2.403 11.321 -9.959 1.00 0.00 99 ARG A CA 15
ATOM 23319 C C . ARG A 1 99 ? 1.298 12.125 -9.272 1.00 0.00 99 ARG A C 15
ATOM 23320 O O . ARG A 1 99 ? 0.332 11.554 -8.767 1.00 0.00 99 ARG A O 15
ATOM 23341 N N . ASN A 1 100 ? 1.476 13.438 -9.275 1.00 0.00 100 ASN A N 15
ATOM 23342 C CA . ASN A 1 100 ? 0.505 14.326 -8.658 1.00 0.00 100 ASN A CA 15
ATOM 23343 C C . ASN A 1 100 ? 0.028 15.349 -9.691 1.00 0.00 100 ASN A C 15
ATOM 23344 O O . ASN A 1 100 ? 0.792 15.759 -10.563 1.00 0.00 100 ASN A O 15
ATOM 23355 N N . PRO A 1 101 ? -1.267 15.742 -9.555 1.00 0.00 101 PRO A N 15
ATOM 23356 C CA . PRO A 1 101 ? -1.856 16.709 -10.466 1.00 0.00 101 PRO A CA 15
ATOM 23357 C C . PRO A 1 101 ? -1.358 18.123 -10.160 1.00 0.00 101 PRO A C 15
ATOM 23358 O O . PRO A 1 101 ? -2.140 18.991 -9.775 1.00 0.00 101 PRO A O 15
ATOM 23369 N N . MET A 1 1 ? -12.725 7.874 23.165 1.00 0.00 1 MET A N 16
ATOM 23370 C CA . MET A 1 1 ? -14.120 8.282 23.158 1.00 0.00 1 MET A CA 16
ATOM 23371 C C . MET A 1 1 ? -14.509 8.883 21.806 1.00 0.00 1 MET A C 16
ATOM 23372 O O . MET A 1 1 ? -15.045 9.988 21.746 1.00 0.00 1 MET A O 16
ATOM 23386 N N . GLN A 1 2 ? -14.225 8.127 20.755 1.00 0.00 2 GLN A N 16
ATOM 23387 C CA . GLN A 1 2 ? -14.539 8.572 19.408 1.00 0.00 2 GLN A CA 16
ATOM 23388 C C . GLN A 1 2 ? -14.122 7.510 18.388 1.00 0.00 2 GLN A C 16
ATOM 23389 O O . GLN A 1 2 ? -13.536 6.491 18.752 1.00 0.00 2 GLN A O 16
ATOM 23403 N N . GLU A 1 3 ? -14.441 7.784 17.132 1.00 0.00 3 GLU A N 16
ATOM 23404 C CA . GLU A 1 3 ? -14.107 6.865 16.057 1.00 0.00 3 GLU A CA 16
ATOM 23405 C C . GLU A 1 3 ? -12.905 7.387 15.268 1.00 0.00 3 GLU A C 16
ATOM 23406 O O . GLU A 1 3 ? -12.629 8.586 15.270 1.00 0.00 3 GLU A O 16
ATOM 23418 N N . GLN A 1 4 ? -12.222 6.461 14.610 1.00 0.00 4 GLN A N 16
ATOM 23419 C CA . GLN A 1 4 ? -11.056 6.812 13.818 1.00 0.00 4 GLN A CA 16
ATOM 23420 C C . GLN A 1 4 ? -11.222 6.316 12.380 1.00 0.00 4 GLN A C 16
ATOM 23421 O O . GLN A 1 4 ? -11.061 5.128 12.107 1.00 0.00 4 GLN A O 16
ATOM 23435 N N . ALA A 1 5 ? -11.543 7.252 11.499 1.00 0.00 5 ALA A N 16
ATOM 23436 C CA . ALA A 1 5 ? -11.733 6.925 10.096 1.00 0.00 5 ALA A CA 16
ATOM 23437 C C . ALA A 1 5 ? -10.489 6.207 9.571 1.00 0.00 5 ALA A C 16
ATOM 23438 O O . ALA A 1 5 ? -9.367 6.669 9.777 1.00 0.00 5 ALA A O 16
ATOM 23445 N N . GLN A 1 6 ? -10.728 5.088 8.903 1.00 0.00 6 GLN A N 16
ATOM 23446 C CA . GLN A 1 6 ? -9.640 4.301 8.347 1.00 0.00 6 GLN A CA 16
ATOM 23447 C C . GLN A 1 6 ? -9.847 4.095 6.845 1.00 0.00 6 GLN A C 16
ATOM 23448 O O . GLN A 1 6 ? -9.529 3.034 6.310 1.00 0.00 6 GLN A O 16
ATOM 23462 N N . GLN A 1 7 ? -10.379 5.127 6.207 1.00 0.00 7 GLN A N 16
ATOM 23463 C CA . GLN A 1 7 ? -10.633 5.073 4.777 1.00 0.00 7 GLN A CA 16
ATOM 23464 C C . GLN A 1 7 ? -9.943 6.242 4.071 1.00 0.00 7 GLN A C 16
ATOM 23465 O O . GLN A 1 7 ? -10.415 7.376 4.134 1.00 0.00 7 GLN A O 16
ATOM 23479 N N . PHE A 1 8 ? -8.836 5.926 3.415 1.00 0.00 8 PHE A N 16
ATOM 23480 C CA . PHE A 1 8 ? -8.077 6.936 2.698 1.00 0.00 8 PHE A CA 16
ATOM 23481 C C . PHE A 1 8 ? -7.970 6.589 1.211 1.00 0.00 8 PHE A C 16
ATOM 23482 O O . PHE A 1 8 ? -7.516 5.503 0.854 1.00 0.00 8 PHE A O 16
ATOM 23499 N N . ILE A 1 9 ? -8.398 7.532 0.384 1.00 0.00 9 ILE A N 16
ATOM 23500 C CA . ILE A 1 9 ? -8.356 7.340 -1.055 1.00 0.00 9 ILE A CA 16
ATOM 23501 C C . ILE A 1 9 ? -6.910 7.456 -1.540 1.00 0.00 9 ILE A C 16
ATOM 23502 O O . ILE A 1 9 ? -6.182 8.356 -1.124 1.00 0.00 9 ILE A O 16
ATOM 23518 N N . PHE A 1 10 ? -6.536 6.531 -2.412 1.00 0.00 10 PHE A N 16
ATOM 23519 C CA . PHE A 1 10 ? -5.189 6.518 -2.957 1.00 0.00 10 PHE A CA 16
ATOM 23520 C C . PHE A 1 10 ? -5.134 5.722 -4.263 1.00 0.00 10 PHE A C 16
ATOM 23521 O O . PHE A 1 10 ? -5.578 4.576 -4.315 1.00 0.00 10 PHE A O 16
ATOM 23538 N N . LYS A 1 11 ? -4.585 6.361 -5.285 1.00 0.00 11 LYS A N 16
ATOM 23539 C CA . LYS A 1 11 ? -4.466 5.728 -6.588 1.00 0.00 11 LYS A CA 16
ATOM 23540 C C . LYS A 1 11 ? -3.098 5.053 -6.699 1.00 0.00 11 LYS A C 16
ATOM 23541 O O . LYS A 1 11 ? -2.068 5.725 -6.694 1.00 0.00 11 LYS A O 16
ATOM 23560 N N . VAL A 1 12 ? -3.131 3.732 -6.795 1.00 0.00 12 VAL A N 16
ATOM 23561 C CA . VAL A 1 12 ? -1.906 2.959 -6.907 1.00 0.00 12 VAL A CA 16
ATOM 23562 C C . VAL A 1 12 ? -2.040 1.963 -8.061 1.00 0.00 12 VAL A C 16
ATOM 23563 O O . VAL A 1 12 ? -2.985 1.176 -8.099 1.00 0.00 12 VAL A O 16
ATOM 23576 N N . THR A 1 13 ? -1.081 2.029 -8.972 1.00 0.00 13 THR A N 16
ATOM 23577 C CA . THR A 1 13 ? -1.080 1.143 -10.124 1.00 0.00 13 THR A CA 16
ATOM 23578 C C . THR A 1 13 ? -1.053 -0.319 -9.672 1.00 0.00 13 THR A C 16
ATOM 23579 O O . THR A 1 13 ? -0.525 -0.633 -8.606 1.00 0.00 13 THR A O 16
ATOM 23590 N N . ASP A 1 14 ? -1.630 -1.173 -10.504 1.00 0.00 14 ASP A N 16
ATOM 23591 C CA . ASP A 1 14 ? -1.679 -2.594 -10.204 1.00 0.00 14 ASP A CA 16
ATOM 23592 C C . ASP A 1 14 ? -0.261 -3.104 -9.938 1.00 0.00 14 ASP A C 16
ATOM 23593 O O . ASP A 1 14 ? -0.073 -4.068 -9.197 1.00 0.00 14 ASP A O 16
ATOM 23602 N N . LYS A 1 15 ? 0.700 -2.434 -10.557 1.00 0.00 15 LYS A N 16
ATOM 23603 C CA . LYS A 1 15 ? 2.095 -2.807 -10.396 1.00 0.00 15 LYS A CA 16
ATOM 23604 C C . LYS A 1 15 ? 2.509 -2.601 -8.938 1.00 0.00 15 LYS A C 16
ATOM 23605 O O . LYS A 1 15 ? 3.246 -3.411 -8.378 1.00 0.00 15 LYS A O 16
ATOM 23624 N N . ALA A 1 16 ? 2.016 -1.513 -8.364 1.00 0.00 16 ALA A N 16
ATOM 23625 C CA . ALA A 1 16 ? 2.326 -1.190 -6.982 1.00 0.00 16 ALA A CA 16
ATOM 23626 C C . ALA A 1 16 ? 1.701 -2.243 -6.064 1.00 0.00 16 ALA A C 16
ATOM 23627 O O . ALA A 1 16 ? 2.403 -2.900 -5.297 1.00 0.00 16 ALA A O 16
ATOM 23634 N N . VAL A 1 17 ? 0.386 -2.371 -6.173 1.00 0.00 17 VAL A N 16
ATOM 23635 C CA . VAL A 1 17 ? -0.342 -3.333 -5.363 1.00 0.00 17 VAL A CA 16
ATOM 23636 C C . VAL A 1 17 ? 0.270 -4.722 -5.556 1.00 0.00 17 VAL A C 16
ATOM 23637 O O . VAL A 1 17 ? 0.517 -5.436 -4.585 1.00 0.00 17 VAL A O 16
ATOM 23650 N N . GLU A 1 18 ? 0.496 -5.064 -6.816 1.00 0.00 18 GLU A N 16
ATOM 23651 C CA . GLU A 1 18 ? 1.073 -6.355 -7.149 1.00 0.00 18 GLU A CA 16
ATOM 23652 C C . GLU A 1 18 ? 2.419 -6.533 -6.442 1.00 0.00 18 GLU A C 16
ATOM 23653 O O . GLU A 1 18 ? 2.726 -7.617 -5.948 1.00 0.00 18 GLU A O 16
ATOM 23665 N N . GLU A 1 19 ? 3.185 -5.452 -6.416 1.00 0.00 19 GLU A N 16
ATOM 23666 C CA . GLU A 1 19 ? 4.490 -5.475 -5.778 1.00 0.00 19 GLU A CA 16
ATOM 23667 C C . GLU A 1 19 ? 4.395 -6.129 -4.398 1.00 0.00 19 GLU A C 16
ATOM 23668 O O . GLU A 1 19 ? 5.334 -6.787 -3.953 1.00 0.00 19 GLU A O 16
ATOM 23680 N N . ILE A 1 20 ? 3.252 -5.927 -3.760 1.00 0.00 20 ILE A N 16
ATOM 23681 C CA . ILE A 1 20 ? 3.022 -6.489 -2.440 1.00 0.00 20 ILE A CA 16
ATOM 23682 C C . ILE A 1 20 ? 2.716 -7.982 -2.573 1.00 0.00 20 ILE A C 16
ATOM 23683 O O . ILE A 1 20 ? 3.215 -8.793 -1.795 1.00 0.00 20 ILE A O 16
ATOM 23699 N N . LYS A 1 21 ? 1.897 -8.300 -3.564 1.00 0.00 21 LYS A N 16
ATOM 23700 C CA . LYS A 1 21 ? 1.518 -9.681 -3.809 1.00 0.00 21 LYS A CA 16
ATOM 23701 C C . LYS A 1 21 ? 2.779 -10.543 -3.894 1.00 0.00 21 LYS A C 16
ATOM 23702 O O . LYS A 1 21 ? 2.795 -11.674 -3.411 1.00 0.00 21 LYS A O 16
ATOM 23721 N N . LYS A 1 22 ? 3.804 -9.976 -4.513 1.00 0.00 22 LYS A N 16
ATOM 23722 C CA . LYS A 1 22 ? 5.067 -10.679 -4.667 1.00 0.00 22 LYS A CA 16
ATOM 23723 C C . LYS A 1 22 ? 5.820 -10.665 -3.336 1.00 0.00 22 LYS A C 16
ATOM 23724 O O . LYS A 1 22 ? 6.307 -11.700 -2.883 1.00 0.00 22 LYS A O 16
ATOM 23743 N N . VAL A 1 23 ? 5.892 -9.481 -2.746 1.00 0.00 23 VAL A N 16
ATOM 23744 C CA . VAL A 1 23 ? 6.578 -9.318 -1.475 1.00 0.00 23 VAL A CA 16
ATOM 23745 C C . VAL A 1 23 ? 5.945 -10.246 -0.437 1.00 0.00 23 VAL A C 16
ATOM 23746 O O . VAL A 1 23 ? 6.647 -10.843 0.378 1.00 0.00 23 VAL A O 16
ATOM 23759 N N . ALA A 1 24 ? 4.625 -10.340 -0.499 1.00 0.00 24 ALA A N 16
ATOM 23760 C CA . ALA A 1 24 ? 3.889 -11.185 0.425 1.00 0.00 24 ALA A CA 16
ATOM 23761 C C . ALA A 1 24 ? 4.065 -12.650 0.021 1.00 0.00 24 ALA A C 16
ATOM 23762 O O . ALA A 1 24 ? 4.239 -13.517 0.875 1.00 0.00 24 ALA A O 16
ATOM 23769 N N . GLN A 1 25 ? 4.015 -12.881 -1.283 1.00 0.00 25 GLN A N 16
ATOM 23770 C CA . GLN A 1 25 ? 4.166 -14.226 -1.812 1.00 0.00 25 GLN A CA 16
ATOM 23771 C C . GLN A 1 25 ? 5.406 -14.894 -1.213 1.00 0.00 25 GLN A C 16
ATOM 23772 O O . GLN A 1 25 ? 5.345 -16.041 -0.771 1.00 0.00 25 GLN A O 16
ATOM 23786 N N . GLU A 1 26 ? 6.502 -14.150 -1.219 1.00 0.00 26 GLU A N 16
ATOM 23787 C CA . GLU A 1 26 ? 7.753 -14.656 -0.682 1.00 0.00 26 GLU A CA 16
ATOM 23788 C C . GLU A 1 26 ? 7.657 -14.808 0.837 1.00 0.00 26 GLU A C 16
ATOM 23789 O O . GLU A 1 26 ? 8.509 -15.443 1.456 1.00 0.00 26 GLU A O 16
ATOM 23801 N N . ASN A 1 27 ? 6.612 -14.214 1.394 1.00 0.00 27 ASN A N 16
ATOM 23802 C CA . ASN A 1 27 ? 6.393 -14.275 2.829 1.00 0.00 27 ASN A CA 16
ATOM 23803 C C . ASN A 1 27 ? 5.180 -15.162 3.118 1.00 0.00 27 ASN A C 16
ATOM 23804 O O . ASN A 1 27 ? 4.814 -15.361 4.275 1.00 0.00 27 ASN A O 16
ATOM 23815 N N . ASN A 1 28 ? 4.590 -15.670 2.046 1.00 0.00 28 ASN A N 16
ATOM 23816 C CA . ASN A 1 28 ? 3.426 -16.531 2.170 1.00 0.00 28 ASN A CA 16
ATOM 23817 C C . ASN A 1 28 ? 2.371 -15.835 3.033 1.00 0.00 28 ASN A C 16
ATOM 23818 O O . ASN A 1 28 ? 1.737 -16.467 3.876 1.00 0.00 28 ASN A O 16
ATOM 23829 N N . ILE A 1 29 ? 2.217 -14.541 2.792 1.00 0.00 29 ILE A N 16
ATOM 23830 C CA . ILE A 1 29 ? 1.250 -13.752 3.536 1.00 0.00 29 ILE A CA 16
ATOM 23831 C C . ILE A 1 29 ? -0.014 -13.574 2.693 1.00 0.00 29 ILE A C 16
ATOM 23832 O O . ILE A 1 29 ? 0.063 -13.451 1.471 1.00 0.00 29 ILE A O 16
ATOM 23848 N N . GLU A 1 30 ? -1.148 -13.565 3.378 1.00 0.00 30 GLU A N 16
ATOM 23849 C CA . GLU A 1 30 ? -2.427 -13.404 2.707 1.00 0.00 30 GLU A CA 16
ATOM 23850 C C . GLU A 1 30 ? -3.073 -12.076 3.108 1.00 0.00 30 GLU A C 16
ATOM 23851 O O . GLU A 1 30 ? -4.199 -11.785 2.710 1.00 0.00 30 GLU A O 16
ATOM 23863 N N . ASN A 1 31 ? -2.332 -11.307 3.892 1.00 0.00 31 ASN A N 16
ATOM 23864 C CA . ASN A 1 31 ? -2.818 -10.017 4.351 1.00 0.00 31 ASN A CA 16
ATOM 23865 C C . ASN A 1 31 ? -1.629 -9.086 4.596 1.00 0.00 31 ASN A C 16
ATOM 23866 O O . ASN A 1 31 ? -1.363 -8.699 5.733 1.00 0.00 31 ASN A O 16
ATOM 23877 N N . PRO A 1 32 ? -0.928 -8.744 3.482 1.00 0.00 32 PRO A N 16
ATOM 23878 C CA . PRO A 1 32 ? 0.227 -7.865 3.565 1.00 0.00 32 PRO A CA 16
ATOM 23879 C C . PRO A 1 32 ? -0.204 -6.413 3.782 1.00 0.00 32 PRO A C 16
ATOM 23880 O O . PRO A 1 32 ? -0.892 -5.834 2.943 1.00 0.00 32 PRO A O 16
ATOM 23891 N N . ILE A 1 33 ? 0.219 -5.867 4.912 1.00 0.00 33 ILE A N 16
ATOM 23892 C CA . ILE A 1 33 ? -0.114 -4.493 5.250 1.00 0.00 33 ILE A CA 16
ATOM 23893 C C . ILE A 1 33 ? 1.121 -3.611 5.055 1.00 0.00 33 ILE A C 16
ATOM 23894 O O . ILE A 1 33 ? 1.955 -3.497 5.951 1.00 0.00 33 ILE A O 16
ATOM 23910 N N . LEU A 1 34 ? 1.198 -3.009 3.877 1.00 0.00 34 LEU A N 16
ATOM 23911 C CA . LEU A 1 34 ? 2.317 -2.140 3.552 1.00 0.00 34 LEU A CA 16
ATOM 23912 C C . LEU A 1 34 ? 1.905 -0.683 3.771 1.00 0.00 34 LEU A C 16
ATOM 23913 O O . LEU A 1 34 ? 0.768 -0.306 3.490 1.00 0.00 34 LEU A O 16
ATOM 23929 N N . ARG A 1 35 ? 2.852 0.097 4.270 1.00 0.00 35 ARG A N 16
ATOM 23930 C CA . ARG A 1 35 ? 2.602 1.505 4.530 1.00 0.00 35 ARG A CA 16
ATOM 23931 C C . ARG A 1 35 ? 3.340 2.372 3.507 1.00 0.00 35 ARG A C 16
ATOM 23932 O O . ARG A 1 35 ? 4.424 2.014 3.051 1.00 0.00 35 ARG A O 16
ATOM 23953 N N . ILE A 1 36 ? 2.722 3.497 3.178 1.00 0.00 36 ILE A N 16
ATOM 23954 C CA . ILE A 1 36 ? 3.306 4.418 2.218 1.00 0.00 36 ILE A CA 16
ATOM 23955 C C . ILE A 1 36 ? 3.648 5.733 2.922 1.00 0.00 36 ILE A C 16
ATOM 23956 O O . ILE A 1 36 ? 2.754 6.479 3.319 1.00 0.00 36 ILE A O 16
ATOM 23972 N N . ARG A 1 37 ? 4.943 5.976 3.055 1.00 0.00 37 ARG A N 16
ATOM 23973 C CA . ARG A 1 37 ? 5.414 7.188 3.705 1.00 0.00 37 ARG A CA 16
ATOM 23974 C C . ARG A 1 37 ? 6.310 7.986 2.755 1.00 0.00 37 ARG A C 16
ATOM 23975 O O . ARG A 1 37 ? 6.666 7.504 1.680 1.00 0.00 37 ARG A O 16
ATOM 23996 N N . VAL A 1 38 ? 6.648 9.192 3.185 1.00 0.00 38 VAL A N 16
ATOM 23997 C CA . VAL A 1 38 ? 7.495 10.061 2.386 1.00 0.00 38 VAL A CA 16
ATOM 23998 C C . VAL A 1 38 ? 8.957 9.651 2.570 1.00 0.00 38 VAL A C 16
ATOM 23999 O O . VAL A 1 38 ? 9.448 9.578 3.696 1.00 0.00 38 VAL A O 16
ATOM 24012 N N . VAL A 1 39 ? 9.613 9.394 1.448 1.00 0.00 39 VAL A N 16
ATOM 24013 C CA . VAL A 1 39 ? 11.009 8.993 1.472 1.00 0.00 39 VAL A CA 16
ATOM 24014 C C . VAL A 1 39 ? 11.816 9.915 0.555 1.00 0.00 39 VAL A C 16
ATOM 24015 O O . VAL A 1 39 ? 11.496 10.059 -0.624 1.00 0.00 39 VAL A O 16
ATOM 24028 N N . PRO A 1 40 ? 12.873 10.532 1.147 1.00 0.00 40 PRO A N 16
ATOM 24029 C CA . PRO A 1 40 ? 13.728 11.436 0.396 1.00 0.00 40 PRO A CA 16
ATOM 24030 C C . PRO A 1 40 ? 14.659 10.662 -0.539 1.00 0.00 40 PRO A C 16
ATOM 24031 O O . PRO A 1 40 ? 15.669 10.113 -0.100 1.00 0.00 40 PRO A O 16
ATOM 24042 N N . GLY A 1 41 ? 14.285 10.641 -1.810 1.00 0.00 41 GLY A N 16
ATOM 24043 C CA . GLY A 1 41 ? 15.074 9.942 -2.810 1.00 0.00 41 GLY A CA 16
ATOM 24044 C C . GLY A 1 41 ? 14.241 9.651 -4.060 1.00 0.00 41 GLY A C 16
ATOM 24045 O O . GLY A 1 41 ? 13.059 9.986 -4.115 1.00 0.00 41 GLY A O 16
ATOM 24049 N N . GLY A 1 42 ? 14.891 9.031 -5.034 1.00 0.00 42 GLY A N 16
ATOM 24050 C CA . GLY A 1 42 ? 14.225 8.691 -6.280 1.00 0.00 42 GLY A CA 16
ATOM 24051 C C . GLY A 1 42 ? 14.800 9.497 -7.446 1.00 0.00 42 GLY A C 16
ATOM 24052 O O . GLY A 1 42 ? 15.845 10.132 -7.311 1.00 0.00 42 GLY A O 16
ATOM 24056 N N . CYS A 1 43 ? 14.093 9.445 -8.566 1.00 0.00 43 CYS A N 16
ATOM 24057 C CA . CYS A 1 43 ? 14.520 10.162 -9.755 1.00 0.00 43 CYS A CA 16
ATOM 24058 C C . CYS A 1 43 ? 14.445 11.662 -9.464 1.00 0.00 43 CYS A C 16
ATOM 24059 O O . CYS A 1 43 ? 15.405 12.393 -9.704 1.00 0.00 43 CYS A O 16
ATOM 24067 N N . SER A 1 44 ? 13.296 12.076 -8.951 1.00 0.00 44 SER A N 16
ATOM 24068 C CA . SER A 1 44 ? 13.084 13.476 -8.625 1.00 0.00 44 SER A CA 16
ATOM 24069 C C . SER A 1 44 ? 13.512 13.748 -7.182 1.00 0.00 44 SER A C 16
ATOM 24070 O O . SER A 1 44 ? 14.204 14.728 -6.910 1.00 0.00 44 SER A O 16
ATOM 24078 N N . GLY A 1 45 ? 13.084 12.863 -6.294 1.00 0.00 45 GLY A N 16
ATOM 24079 C CA . GLY A 1 45 ? 13.415 12.995 -4.885 1.00 0.00 45 GLY A CA 16
ATOM 24080 C C . GLY A 1 45 ? 12.166 13.296 -4.054 1.00 0.00 45 GLY A C 16
ATOM 24081 O O . GLY A 1 45 ? 12.121 14.292 -3.334 1.00 0.00 45 GLY A O 16
ATOM 24085 N N . PHE A 1 46 ? 11.183 12.417 -4.183 1.00 0.00 46 PHE A N 16
ATOM 24086 C CA . PHE A 1 46 ? 9.937 12.576 -3.453 1.00 0.00 46 PHE A CA 16
ATOM 24087 C C . PHE A 1 46 ? 9.021 11.369 -3.663 1.00 0.00 46 PHE A C 16
ATOM 24088 O O . PHE A 1 46 ? 7.809 11.523 -3.809 1.00 0.00 46 PHE A O 16
ATOM 24105 N N . GLN A 1 47 ? 9.634 10.194 -3.671 1.00 0.00 47 GLN A N 16
ATOM 24106 C CA . GLN A 1 47 ? 8.889 8.962 -3.861 1.00 0.00 47 GLN A CA 16
ATOM 24107 C C . GLN A 1 47 ? 8.572 8.320 -2.509 1.00 0.00 47 GLN A C 16
ATOM 24108 O O . GLN A 1 47 ? 9.240 8.597 -1.514 1.00 0.00 47 GLN A O 16
ATOM 24122 N N . TYR A 1 48 ? 7.552 7.473 -2.517 1.00 0.00 48 TYR A N 16
ATOM 24123 C CA . TYR A 1 48 ? 7.139 6.789 -1.303 1.00 0.00 48 TYR A CA 16
ATOM 24124 C C . TYR A 1 48 ? 7.360 5.280 -1.422 1.00 0.00 48 TYR A C 16
ATOM 24125 O O . TYR A 1 48 ? 6.742 4.622 -2.257 1.00 0.00 48 TYR A O 16
ATOM 24143 N N . ALA A 1 49 ? 8.244 4.775 -0.574 1.00 0.00 49 ALA A N 16
ATOM 24144 C CA . ALA A 1 49 ? 8.555 3.356 -0.573 1.00 0.00 49 ALA A CA 16
ATOM 24145 C C . ALA A 1 49 ? 7.595 2.629 0.371 1.00 0.00 49 ALA A C 16
ATOM 24146 O O . ALA A 1 49 ? 7.001 3.245 1.254 1.00 0.00 49 ALA A O 16
ATOM 24153 N N . MET A 1 50 ? 7.473 1.328 0.152 1.00 0.00 50 MET A N 16
ATOM 24154 C CA . MET A 1 50 ? 6.596 0.510 0.972 1.00 0.00 50 MET A CA 16
ATOM 24155 C C . MET A 1 50 ? 7.354 -0.674 1.575 1.00 0.00 50 MET A C 16
ATOM 24156 O O . MET A 1 50 ? 8.431 -1.033 1.100 1.00 0.00 50 MET A O 16
ATOM 24170 N N . GLY A 1 51 ? 6.763 -1.248 2.612 1.00 0.00 51 GLY A N 16
ATOM 24171 C CA . GLY A 1 51 ? 7.370 -2.384 3.285 1.00 0.00 51 GLY A CA 16
ATOM 24172 C C . GLY A 1 51 ? 6.467 -2.904 4.405 1.00 0.00 51 GLY A C 16
ATOM 24173 O O . GLY A 1 51 ? 5.933 -2.123 5.191 1.00 0.00 51 GLY A O 16
ATOM 24177 N N . PHE A 1 52 ? 6.324 -4.221 4.442 1.00 0.00 52 PHE A N 16
ATOM 24178 C CA . PHE A 1 52 ? 5.494 -4.855 5.453 1.00 0.00 52 PHE A CA 16
ATOM 24179 C C . PHE A 1 52 ? 6.123 -4.722 6.841 1.00 0.00 52 PHE A C 16
ATOM 24180 O O . PHE A 1 52 ? 7.273 -5.109 7.045 1.00 0.00 52 PHE A O 16
ATOM 24197 N N . ASP A 1 53 ? 5.342 -4.173 7.760 1.00 0.00 53 ASP A N 16
ATOM 24198 C CA . ASP A 1 53 ? 5.808 -3.984 9.123 1.00 0.00 53 ASP A CA 16
ATOM 24199 C C . ASP A 1 53 ? 5.123 -5.001 10.037 1.00 0.00 53 ASP A C 16
ATOM 24200 O O . ASP A 1 53 ? 4.252 -5.750 9.597 1.00 0.00 53 ASP A O 16
ATOM 24209 N N . ASP A 1 54 ? 5.542 -4.996 11.294 1.00 0.00 54 ASP A N 16
ATOM 24210 C CA . ASP A 1 54 ? 4.980 -5.909 12.275 1.00 0.00 54 ASP A CA 16
ATOM 24211 C C . ASP A 1 54 ? 3.471 -6.027 12.049 1.00 0.00 54 ASP A C 16
ATOM 24212 O O . ASP A 1 54 ? 2.942 -7.131 11.929 1.00 0.00 54 ASP A O 16
ATOM 24221 N N . THR A 1 55 ? 2.821 -4.874 11.997 1.00 0.00 55 THR A N 16
ATOM 24222 C CA . THR A 1 55 ? 1.384 -4.834 11.788 1.00 0.00 55 THR A CA 16
ATOM 24223 C C . THR A 1 55 ? 0.907 -3.389 11.631 1.00 0.00 55 THR A C 16
ATOM 24224 O O . THR A 1 55 ? 1.716 -2.462 11.630 1.00 0.00 55 THR A O 16
ATOM 24235 N N . VAL A 1 56 ? -0.403 -3.242 11.504 1.00 0.00 56 VAL A N 16
ATOM 24236 C CA . VAL A 1 56 ? -0.997 -1.925 11.347 1.00 0.00 56 VAL A CA 16
ATOM 24237 C C . VAL A 1 56 ? -1.027 -1.219 12.705 1.00 0.00 56 VAL A C 16
ATOM 24238 O O . VAL A 1 56 ? -1.022 -1.872 13.747 1.00 0.00 56 VAL A O 16
ATOM 24251 N N . GLU A 1 57 ? -1.058 0.104 12.647 1.00 0.00 57 GLU A N 16
ATOM 24252 C CA . GLU A 1 57 ? -1.089 0.905 13.859 1.00 0.00 57 GLU A CA 16
ATOM 24253 C C . GLU A 1 57 ? -2.515 0.982 14.408 1.00 0.00 57 GLU A C 16
ATOM 24254 O O . GLU A 1 57 ? -3.461 0.552 13.750 1.00 0.00 57 GLU A O 16
ATOM 24266 N N . GLU A 1 58 ? -2.624 1.532 15.609 1.00 0.00 58 GLU A N 16
ATOM 24267 C CA . GLU A 1 58 ? -3.918 1.670 16.254 1.00 0.00 58 GLU A CA 16
ATOM 24268 C C . GLU A 1 58 ? -4.621 2.939 15.768 1.00 0.00 58 GLU A C 16
ATOM 24269 O O . GLU A 1 58 ? -5.490 3.474 16.454 1.00 0.00 58 GLU A O 16
ATOM 24281 N N . GLY A 1 59 ? -4.218 3.385 14.587 1.00 0.00 59 GLY A N 16
ATOM 24282 C CA . GLY A 1 59 ? -4.798 4.581 14.000 1.00 0.00 59 GLY A CA 16
ATOM 24283 C C . GLY A 1 59 ? -4.114 4.930 12.677 1.00 0.00 59 GLY A C 16
ATOM 24284 O O . GLY A 1 59 ? -3.607 6.038 12.510 1.00 0.00 59 GLY A O 16
ATOM 24288 N N . ASP A 1 60 ? -4.122 3.964 11.770 1.00 0.00 60 ASP A N 16
ATOM 24289 C CA . ASP A 1 60 ? -3.509 4.155 10.467 1.00 0.00 60 ASP A CA 16
ATOM 24290 C C . ASP A 1 60 ? -4.568 3.970 9.378 1.00 0.00 60 ASP A C 16
ATOM 24291 O O . ASP A 1 60 ? -5.353 3.025 9.425 1.00 0.00 60 ASP A O 16
ATOM 24300 N N . HIS A 1 61 ? -4.555 4.889 8.423 1.00 0.00 61 HIS A N 16
ATOM 24301 C CA . HIS A 1 61 ? -5.504 4.839 7.324 1.00 0.00 61 HIS A CA 16
ATOM 24302 C C . HIS A 1 61 ? -5.282 3.562 6.511 1.00 0.00 61 HIS A C 16
ATOM 24303 O O . HIS A 1 61 ? -4.569 3.577 5.509 1.00 0.00 61 HIS A O 16
ATOM 24317 N N . VAL A 1 62 ? -5.905 2.489 6.974 1.00 0.00 62 VAL A N 16
ATOM 24318 C CA . VAL A 1 62 ? -5.784 1.206 6.302 1.00 0.00 62 VAL A CA 16
ATOM 24319 C C . VAL A 1 62 ? -6.879 1.086 5.240 1.00 0.00 62 VAL A C 16
ATOM 24320 O O . VAL A 1 62 ? -8.038 1.407 5.498 1.00 0.00 62 VAL A O 16
ATOM 24333 N N . PHE A 1 63 ? -6.473 0.622 4.067 1.00 0.00 63 PHE A N 16
ATOM 24334 C CA . PHE A 1 63 ? -7.405 0.455 2.965 1.00 0.00 63 PHE A CA 16
ATOM 24335 C C . PHE A 1 63 ? -7.490 -1.011 2.536 1.00 0.00 63 PHE A C 16
ATOM 24336 O O . PHE A 1 63 ? -6.537 -1.768 2.708 1.00 0.00 63 PHE A O 16
ATOM 24353 N N . GLU A 1 64 ? -8.642 -1.367 1.986 1.00 0.00 64 GLU A N 16
ATOM 24354 C CA . GLU A 1 64 ? -8.864 -2.729 1.531 1.00 0.00 64 GLU A CA 16
ATOM 24355 C C . GLU A 1 64 ? -8.628 -2.830 0.023 1.00 0.00 64 GLU A C 16
ATOM 24356 O O . GLU A 1 64 ? -9.318 -2.182 -0.763 1.00 0.00 64 GLU A O 16
ATOM 24368 N N . TYR A 1 65 ? -7.650 -3.648 -0.337 1.00 0.00 65 TYR A N 16
ATOM 24369 C CA . TYR A 1 65 ? -7.313 -3.843 -1.737 1.00 0.00 65 TYR A CA 16
ATOM 24370 C C . TYR A 1 65 ? -7.753 -5.227 -2.219 1.00 0.00 65 TYR A C 16
ATOM 24371 O O . TYR A 1 65 ? -8.550 -5.894 -1.561 1.00 0.00 65 TYR A O 16
ATOM 24389 N N . ASP A 1 66 ? -7.214 -5.617 -3.365 1.00 0.00 66 ASP A N 16
ATOM 24390 C CA . ASP A 1 66 ? -7.541 -6.910 -3.943 1.00 0.00 66 ASP A CA 16
ATOM 24391 C C . ASP A 1 66 ? -6.993 -8.019 -3.043 1.00 0.00 66 ASP A C 16
ATOM 24392 O O . ASP A 1 66 ? -6.042 -8.708 -3.410 1.00 0.00 66 ASP A O 16
ATOM 24401 N N . GLY A 1 67 ? -7.617 -8.158 -1.883 1.00 0.00 67 GLY A N 16
ATOM 24402 C CA . GLY A 1 67 ? -7.205 -9.172 -0.928 1.00 0.00 67 GLY A CA 16
ATOM 24403 C C . GLY A 1 67 ? -5.963 -8.724 -0.155 1.00 0.00 67 GLY A C 16
ATOM 24404 O O . GLY A 1 67 ? -5.514 -9.414 0.759 1.00 0.00 67 GLY A O 16
ATOM 24408 N N . VAL A 1 68 ? -5.443 -7.571 -0.549 1.00 0.00 68 VAL A N 16
ATOM 24409 C CA . VAL A 1 68 ? -4.262 -7.023 0.095 1.00 0.00 68 VAL A CA 16
ATOM 24410 C C . VAL A 1 68 ? -4.668 -5.831 0.965 1.00 0.00 68 VAL A C 16
ATOM 24411 O O . VAL A 1 68 ? -5.763 -5.292 0.814 1.00 0.00 68 VAL A O 16
ATOM 24424 N N . LYS A 1 69 ? -3.764 -5.455 1.857 1.00 0.00 69 LYS A N 16
ATOM 24425 C CA . LYS A 1 69 ? -4.014 -4.338 2.752 1.00 0.00 69 LYS A CA 16
ATOM 24426 C C . LYS A 1 69 ? -2.884 -3.316 2.612 1.00 0.00 69 LYS A C 16
ATOM 24427 O O . LYS A 1 69 ? -1.743 -3.681 2.332 1.00 0.00 69 LYS A O 16
ATOM 24446 N N . VAL A 1 70 ? -3.240 -2.056 2.814 1.00 0.00 70 VAL A N 16
ATOM 24447 C CA . VAL A 1 70 ? -2.270 -0.979 2.715 1.00 0.00 70 VAL A CA 16
ATOM 24448 C C . VAL A 1 70 ? -2.629 0.120 3.718 1.00 0.00 70 VAL A C 16
ATOM 24449 O O . VAL A 1 70 ? -3.771 0.204 4.168 1.00 0.00 70 VAL A O 16
ATOM 24462 N N . VAL A 1 71 ? -1.634 0.933 4.038 1.00 0.00 71 VAL A N 16
ATOM 24463 C CA . VAL A 1 71 ? -1.830 2.022 4.979 1.00 0.00 71 VAL A CA 16
ATOM 24464 C C . VAL A 1 71 ? -0.985 3.223 4.547 1.00 0.00 71 VAL A C 16
ATOM 24465 O O . VAL A 1 71 ? -0.028 3.072 3.790 1.00 0.00 71 VAL A O 16
ATOM 24478 N N . ILE A 1 72 ? -1.370 4.388 5.047 1.00 0.00 72 ILE A N 16
ATOM 24479 C CA . ILE A 1 72 ? -0.660 5.613 4.723 1.00 0.00 72 ILE A CA 16
ATOM 24480 C C . ILE A 1 72 ? -0.718 6.563 5.920 1.00 0.00 72 ILE A C 16
ATOM 24481 O O . ILE A 1 72 ? -1.793 6.827 6.456 1.00 0.00 72 ILE A O 16
ATOM 24497 N N . ASP A 1 73 ? 0.452 7.052 6.304 1.00 0.00 73 ASP A N 16
ATOM 24498 C CA . ASP A 1 73 ? 0.548 7.968 7.429 1.00 0.00 73 ASP A CA 16
ATOM 24499 C C . ASP A 1 73 ? -0.552 9.026 7.314 1.00 0.00 73 ASP A C 16
ATOM 24500 O O . ASP A 1 73 ? -1.014 9.329 6.216 1.00 0.00 73 ASP A O 16
ATOM 24509 N N . PRO A 1 74 ? -0.948 9.572 8.495 1.00 0.00 74 PRO A N 16
ATOM 24510 C CA . PRO A 1 74 ? -1.985 10.590 8.537 1.00 0.00 74 PRO A CA 16
ATOM 24511 C C . PRO A 1 74 ? -1.449 11.939 8.053 1.00 0.00 74 PRO A C 16
ATOM 24512 O O . PRO A 1 74 ? -2.216 12.793 7.610 1.00 0.00 74 PRO A O 16
ATOM 24523 N N . PHE A 1 75 ? -0.136 12.089 8.154 1.00 0.00 75 PHE A N 16
ATOM 24524 C CA . PHE A 1 75 ? 0.511 13.319 7.731 1.00 0.00 75 PHE A CA 16
ATOM 24525 C C . PHE A 1 75 ? 0.927 13.243 6.261 1.00 0.00 75 PHE A C 16
ATOM 24526 O O . PHE A 1 75 ? 0.978 14.262 5.573 1.00 0.00 75 PHE A O 16
ATOM 24543 N N . SER A 1 76 ? 1.214 12.026 5.823 1.00 0.00 76 SER A N 16
ATOM 24544 C CA . SER A 1 76 ? 1.624 11.804 4.446 1.00 0.00 76 SER A CA 16
ATOM 24545 C C . SER A 1 76 ? 0.397 11.540 3.571 1.00 0.00 76 SER A C 16
ATOM 24546 O O . SER A 1 76 ? 0.460 11.676 2.350 1.00 0.00 76 SER A O 16
ATOM 24554 N N . MET A 1 77 ? -0.691 11.166 4.229 1.00 0.00 77 MET A N 16
ATOM 24555 C CA . MET A 1 77 ? -1.930 10.881 3.526 1.00 0.00 77 MET A CA 16
ATOM 24556 C C . MET A 1 77 ? -2.384 12.090 2.705 1.00 0.00 77 MET A C 16
ATOM 24557 O O . MET A 1 77 ? -2.713 11.956 1.527 1.00 0.00 77 MET A O 16
ATOM 24571 N N . PRO A 1 78 ? -2.389 13.272 3.377 1.00 0.00 78 PRO A N 16
ATOM 24572 C CA . PRO A 1 78 ? -2.798 14.503 2.722 1.00 0.00 78 PRO A CA 16
ATOM 24573 C C . PRO A 1 78 ? -1.709 15.007 1.772 1.00 0.00 78 PRO A C 16
ATOM 24574 O O . PRO A 1 78 ? -1.861 16.056 1.149 1.00 0.00 78 PRO A O 16
ATOM 24585 N N . TYR A 1 79 ? -0.634 14.236 1.693 1.00 0.00 79 TYR A N 16
ATOM 24586 C CA . TYR A 1 79 ? 0.480 14.591 0.830 1.00 0.00 79 TYR A CA 16
ATOM 24587 C C . TYR A 1 79 ? 0.460 13.765 -0.458 1.00 0.00 79 TYR A C 16
ATOM 24588 O O . TYR A 1 79 ? 1.317 13.938 -1.324 1.00 0.00 79 TYR A O 16
ATOM 24606 N N . VAL A 1 80 ? -0.528 12.886 -0.545 1.00 0.00 80 VAL A N 16
ATOM 24607 C CA . VAL A 1 80 ? -0.670 12.034 -1.713 1.00 0.00 80 VAL A CA 16
ATOM 24608 C C . VAL A 1 80 ? -2.146 11.674 -1.899 1.00 0.00 80 VAL A C 16
ATOM 24609 O O . VAL A 1 80 ? -2.468 10.668 -2.529 1.00 0.00 80 VAL A O 16
ATOM 24622 N N . ASN A 1 81 ? -3.002 12.516 -1.340 1.00 0.00 81 ASN A N 16
ATOM 24623 C CA . ASN A 1 81 ? -4.436 12.300 -1.437 1.00 0.00 81 ASN A CA 16
ATOM 24624 C C . ASN A 1 81 ? -4.793 11.917 -2.875 1.00 0.00 81 ASN A C 16
ATOM 24625 O O . ASN A 1 81 ? -4.473 12.645 -3.813 1.00 0.00 81 ASN A O 16
ATOM 24636 N N . GLY A 1 82 ? -5.453 10.775 -3.002 1.00 0.00 82 GLY A N 16
ATOM 24637 C CA . GLY A 1 82 ? -5.858 10.286 -4.309 1.00 0.00 82 GLY A CA 16
ATOM 24638 C C . GLY A 1 82 ? -4.732 10.458 -5.331 1.00 0.00 82 GLY A C 16
ATOM 24639 O O . GLY A 1 82 ? -4.990 10.615 -6.524 1.00 0.00 82 GLY A O 16
ATOM 24643 N N . ALA A 1 83 ? -3.507 10.422 -4.827 1.00 0.00 83 ALA A N 16
ATOM 24644 C CA . ALA A 1 83 ? -2.342 10.571 -5.681 1.00 0.00 83 ALA A CA 16
ATOM 24645 C C . ALA A 1 83 ? -2.114 9.273 -6.459 1.00 0.00 83 ALA A C 16
ATOM 24646 O O . ALA A 1 83 ? -2.645 8.226 -6.093 1.00 0.00 83 ALA A O 16
ATOM 24653 N N . GLU A 1 84 ? -1.325 9.385 -7.517 1.00 0.00 84 GLU A N 16
ATOM 24654 C CA . GLU A 1 84 ? -1.021 8.234 -8.349 1.00 0.00 84 GLU A CA 16
ATOM 24655 C C . GLU A 1 84 ? 0.443 7.824 -8.173 1.00 0.00 84 GLU A C 16
ATOM 24656 O O . GLU A 1 84 ? 1.342 8.483 -8.692 1.00 0.00 84 GLU A O 16
ATOM 24668 N N . LEU A 1 85 ? 0.636 6.737 -7.440 1.00 0.00 85 LEU A N 16
ATOM 24669 C CA . LEU A 1 85 ? 1.975 6.232 -7.190 1.00 0.00 85 LEU A CA 16
ATOM 24670 C C . LEU A 1 85 ? 2.220 4.996 -8.059 1.00 0.00 85 LEU A C 16
ATOM 24671 O O . LEU A 1 85 ? 1.658 3.932 -7.803 1.00 0.00 85 LEU A O 16
ATOM 24687 N N . ASP A 1 86 ? 3.059 5.179 -9.068 1.00 0.00 86 ASP A N 16
ATOM 24688 C CA . ASP A 1 86 ? 3.385 4.092 -9.976 1.00 0.00 86 ASP A CA 16
ATOM 24689 C C . ASP A 1 86 ? 4.699 3.442 -9.536 1.00 0.00 86 ASP A C 16
ATOM 24690 O O . ASP A 1 86 ? 5.777 3.968 -9.808 1.00 0.00 86 ASP A O 16
ATOM 24699 N N . TYR A 1 87 ? 4.565 2.309 -8.863 1.00 0.00 87 TYR A N 16
ATOM 24700 C CA . TYR A 1 87 ? 5.728 1.582 -8.383 1.00 0.00 87 TYR A CA 16
ATOM 24701 C C . TYR A 1 87 ? 6.285 0.660 -9.469 1.00 0.00 87 TYR A C 16
ATOM 24702 O O . TYR A 1 87 ? 5.551 -0.144 -10.042 1.00 0.00 87 TYR A O 16
ATOM 24720 N N . VAL A 1 88 ? 7.578 0.807 -9.720 1.00 0.00 88 VAL A N 16
ATOM 24721 C CA . VAL A 1 88 ? 8.241 -0.003 -10.727 1.00 0.00 88 VAL A CA 16
ATOM 24722 C C . VAL A 1 88 ? 8.675 -1.331 -10.103 1.00 0.00 88 VAL A C 16
ATOM 24723 O O . VAL A 1 88 ? 8.894 -1.411 -8.895 1.00 0.00 88 VAL A O 16
ATOM 24736 N N . VAL A 1 89 ? 8.787 -2.340 -10.954 1.00 0.00 89 VAL A N 16
ATOM 24737 C CA . VAL A 1 89 ? 9.191 -3.660 -10.501 1.00 0.00 89 VAL A CA 16
ATOM 24738 C C . VAL A 1 89 ? 10.373 -4.144 -11.343 1.00 0.00 89 VAL A C 16
ATOM 24739 O O . VAL A 1 89 ? 10.272 -4.239 -12.566 1.00 0.00 89 VAL A O 16
ATOM 24752 N N . ASP A 1 90 ? 11.468 -4.436 -10.656 1.00 0.00 90 ASP A N 16
ATOM 24753 C CA . ASP A 1 90 ? 12.668 -4.907 -11.326 1.00 0.00 90 ASP A CA 16
ATOM 24754 C C . ASP A 1 90 ? 13.625 -5.501 -10.290 1.00 0.00 90 ASP A C 16
ATOM 24755 O O . ASP A 1 90 ? 13.288 -5.594 -9.110 1.00 0.00 90 ASP A O 16
ATOM 24764 N N . PHE A 1 91 ? 14.798 -5.888 -10.768 1.00 0.00 91 PHE A N 16
ATOM 24765 C CA . PHE A 1 91 ? 15.806 -6.470 -9.898 1.00 0.00 91 PHE A CA 16
ATOM 24766 C C . PHE A 1 91 ? 15.159 -7.317 -8.800 1.00 0.00 91 PHE A C 16
ATOM 24767 O O . PHE A 1 91 ? 14.186 -8.026 -9.050 1.00 0.00 91 PHE A O 16
ATOM 24784 N N . MET A 1 92 ? 15.727 -7.215 -7.607 1.00 0.00 92 MET A N 16
ATOM 24785 C CA . MET A 1 92 ? 15.217 -7.962 -6.470 1.00 0.00 92 MET A CA 16
ATOM 24786 C C . MET A 1 92 ? 14.217 -7.128 -5.668 1.00 0.00 92 MET A C 16
ATOM 24787 O O . MET A 1 92 ? 13.964 -7.410 -4.498 1.00 0.00 92 MET A O 16
ATOM 24801 N N . GLY A 1 93 ? 13.674 -6.116 -6.331 1.00 0.00 93 GLY A N 16
ATOM 24802 C CA . GLY A 1 93 ? 12.707 -5.239 -5.694 1.00 0.00 93 GLY A CA 16
ATOM 24803 C C . GLY A 1 93 ? 11.912 -4.451 -6.738 1.00 0.00 93 GLY A C 16
ATOM 24804 O O . GLY A 1 93 ? 11.061 -5.010 -7.427 1.00 0.00 93 GLY A O 16
ATOM 24808 N N . GLY A 1 94 ? 12.218 -3.164 -6.820 1.00 0.00 94 GLY A N 16
ATOM 24809 C CA . GLY A 1 94 ? 11.543 -2.294 -7.768 1.00 0.00 94 GLY A CA 16
ATOM 24810 C C . GLY A 1 94 ? 11.963 -0.836 -7.569 1.00 0.00 94 GLY A C 16
ATOM 24811 O O . GLY A 1 94 ? 12.843 -0.545 -6.760 1.00 0.00 94 GLY A O 16
ATOM 24815 N N . GLY A 1 95 ? 11.315 0.041 -8.321 1.00 0.00 95 GLY A N 16
ATOM 24816 C CA . GLY A 1 95 ? 11.610 1.462 -8.237 1.00 0.00 95 GLY A CA 16
ATOM 24817 C C . GLY A 1 95 ? 10.430 2.233 -7.642 1.00 0.00 95 GLY A C 16
ATOM 24818 O O . GLY A 1 95 ? 9.415 1.639 -7.280 1.00 0.00 95 GLY A O 16
ATOM 24822 N N . PHE A 1 96 ? 10.603 3.544 -7.559 1.00 0.00 96 PHE A N 16
ATOM 24823 C CA . PHE A 1 96 ? 9.565 4.402 -7.014 1.00 0.00 96 PHE A CA 16
ATOM 24824 C C . PHE A 1 96 ? 9.264 5.567 -7.960 1.00 0.00 96 PHE A C 16
ATOM 24825 O O . PHE A 1 96 ? 10.175 6.277 -8.385 1.00 0.00 96 PHE A O 16
ATOM 24842 N N . THR A 1 97 ? 7.984 5.728 -8.261 1.00 0.00 97 THR A N 16
ATOM 24843 C CA . THR A 1 97 ? 7.552 6.794 -9.148 1.00 0.00 97 THR A CA 16
ATOM 24844 C C . THR A 1 97 ? 6.140 7.254 -8.782 1.00 0.00 97 THR A C 16
ATOM 24845 O O . THR A 1 97 ? 5.196 6.467 -8.829 1.00 0.00 97 THR A O 16
ATOM 24856 N N . ILE A 1 98 ? 6.039 8.526 -8.425 1.00 0.00 98 ILE A N 16
ATOM 24857 C CA . ILE A 1 98 ? 4.758 9.100 -8.051 1.00 0.00 98 ILE A CA 16
ATOM 24858 C C . ILE A 1 98 ? 4.439 10.273 -8.980 1.00 0.00 98 ILE A C 16
ATOM 24859 O O . ILE A 1 98 ? 5.333 11.023 -9.368 1.00 0.00 98 ILE A O 16
ATOM 24875 N N . ARG A 1 99 ? 3.161 10.396 -9.309 1.00 0.00 99 ARG A N 16
ATOM 24876 C CA . ARG A 1 99 ? 2.713 11.465 -10.184 1.00 0.00 99 ARG A CA 16
ATOM 24877 C C . ARG A 1 99 ? 1.574 12.248 -9.526 1.00 0.00 99 ARG A C 16
ATOM 24878 O O . ARG A 1 99 ? 0.586 11.662 -9.088 1.00 0.00 99 ARG A O 16
ATOM 24899 N N . ASN A 1 100 ? 1.752 13.560 -9.478 1.00 0.00 100 ASN A N 16
ATOM 24900 C CA . ASN A 1 100 ? 0.751 14.429 -8.881 1.00 0.00 100 ASN A CA 16
ATOM 24901 C C . ASN A 1 100 ? -0.121 15.028 -9.986 1.00 0.00 100 ASN A C 16
ATOM 24902 O O . ASN A 1 100 ? 0.375 15.369 -11.058 1.00 0.00 100 ASN A O 16
ATOM 24913 N N . PRO A 1 101 ? -1.441 15.142 -9.677 1.00 0.00 101 PRO A N 16
ATOM 24914 C CA . PRO A 1 101 ? -2.388 15.694 -10.631 1.00 0.00 101 PRO A CA 16
ATOM 24915 C C . PRO A 1 101 ? -2.244 17.214 -10.728 1.00 0.00 101 PRO A C 16
ATOM 24916 O O . PRO A 1 101 ? -3.090 17.954 -10.228 1.00 0.00 101 PRO A O 16
ATOM 24927 N N . MET A 1 1 ? -17.730 -1.905 19.196 1.00 0.00 1 MET A N 17
ATOM 24928 C CA . MET A 1 1 ? -16.621 -2.788 19.514 1.00 0.00 1 MET A CA 17
ATOM 24929 C C . MET A 1 1 ? -15.366 -2.397 18.730 1.00 0.00 1 MET A C 17
ATOM 24930 O O . MET A 1 1 ? -15.076 -2.980 17.686 1.00 0.00 1 MET A O 17
ATOM 24944 N N . GLN A 1 2 ? -14.656 -1.414 19.263 1.00 0.00 2 GLN A N 17
ATOM 24945 C CA . GLN A 1 2 ? -13.440 -0.939 18.625 1.00 0.00 2 GLN A CA 17
ATOM 24946 C C . GLN A 1 2 ? -13.663 -0.760 17.122 1.00 0.00 2 GLN A C 17
ATOM 24947 O O . GLN A 1 2 ? -13.521 -1.710 16.353 1.00 0.00 2 GLN A O 17
ATOM 24961 N N . GLU A 1 3 ? -14.009 0.463 16.749 1.00 0.00 3 GLU A N 17
ATOM 24962 C CA . GLU A 1 3 ? -14.253 0.778 15.352 1.00 0.00 3 GLU A CA 17
ATOM 24963 C C . GLU A 1 3 ? -13.609 2.118 14.990 1.00 0.00 3 GLU A C 17
ATOM 24964 O O . GLU A 1 3 ? -14.068 3.170 15.432 1.00 0.00 3 GLU A O 17
ATOM 24976 N N . GLN A 1 4 ? -12.557 2.036 14.188 1.00 0.00 4 GLN A N 17
ATOM 24977 C CA . GLN A 1 4 ? -11.847 3.230 13.762 1.00 0.00 4 GLN A CA 17
ATOM 24978 C C . GLN A 1 4 ? -12.196 3.565 12.310 1.00 0.00 4 GLN A C 17
ATOM 24979 O O . GLN A 1 4 ? -11.455 3.215 11.393 1.00 0.00 4 GLN A O 17
ATOM 24993 N N . ALA A 1 5 ? -13.324 4.239 12.147 1.00 0.00 5 ALA A N 17
ATOM 24994 C CA . ALA A 1 5 ? -13.780 4.626 10.823 1.00 0.00 5 ALA A CA 17
ATOM 24995 C C . ALA A 1 5 ? -12.778 5.604 10.208 1.00 0.00 5 ALA A C 17
ATOM 24996 O O . ALA A 1 5 ? -12.453 6.627 10.810 1.00 0.00 5 ALA A O 17
ATOM 25003 N N . GLN A 1 6 ? -12.314 5.256 9.016 1.00 0.00 6 GLN A N 17
ATOM 25004 C CA . GLN A 1 6 ? -11.355 6.091 8.314 1.00 0.00 6 GLN A CA 17
ATOM 25005 C C . GLN A 1 6 ? -11.264 5.674 6.844 1.00 0.00 6 GLN A C 17
ATOM 25006 O O . GLN A 1 6 ? -10.715 4.620 6.527 1.00 0.00 6 GLN A O 17
ATOM 25020 N N . GLN A 1 7 ? -11.812 6.522 5.987 1.00 0.00 7 GLN A N 17
ATOM 25021 C CA . GLN A 1 7 ? -11.800 6.255 4.558 1.00 0.00 7 GLN A CA 17
ATOM 25022 C C . GLN A 1 7 ? -11.039 7.357 3.818 1.00 0.00 7 GLN A C 17
ATOM 25023 O O . GLN A 1 7 ? -11.590 8.424 3.552 1.00 0.00 7 GLN A O 17
ATOM 25037 N N . PHE A 1 8 ? -9.786 7.060 3.507 1.00 0.00 8 PHE A N 17
ATOM 25038 C CA . PHE A 1 8 ? -8.944 8.013 2.803 1.00 0.00 8 PHE A CA 17
ATOM 25039 C C . PHE A 1 8 ? -8.857 7.671 1.314 1.00 0.00 8 PHE A C 17
ATOM 25040 O O . PHE A 1 8 ? -8.957 6.506 0.934 1.00 0.00 8 PHE A O 17
ATOM 25057 N N . ILE A 1 9 ? -8.670 8.709 0.512 1.00 0.00 9 ILE A N 17
ATOM 25058 C CA . ILE A 1 9 ? -8.568 8.534 -0.927 1.00 0.00 9 ILE A CA 17
ATOM 25059 C C . ILE A 1 9 ? -7.138 8.126 -1.286 1.00 0.00 9 ILE A C 17
ATOM 25060 O O . ILE A 1 9 ? -6.178 8.745 -0.828 1.00 0.00 9 ILE A O 17
ATOM 25076 N N . PHE A 1 10 ? -7.040 7.087 -2.102 1.00 0.00 10 PHE A N 17
ATOM 25077 C CA . PHE A 1 10 ? -5.743 6.590 -2.528 1.00 0.00 10 PHE A CA 17
ATOM 25078 C C . PHE A 1 10 ? -5.866 5.762 -3.809 1.00 0.00 10 PHE A C 17
ATOM 25079 O O . PHE A 1 10 ? -6.803 4.979 -3.958 1.00 0.00 10 PHE A O 17
ATOM 25096 N N . LYS A 1 11 ? -4.907 5.963 -4.701 1.00 0.00 11 LYS A N 17
ATOM 25097 C CA . LYS A 1 11 ? -4.897 5.245 -5.964 1.00 0.00 11 LYS A CA 17
ATOM 25098 C C . LYS A 1 11 ? -3.482 4.737 -6.245 1.00 0.00 11 LYS A C 17
ATOM 25099 O O . LYS A 1 11 ? -2.559 5.529 -6.426 1.00 0.00 11 LYS A O 17
ATOM 25118 N N . VAL A 1 12 ? -3.356 3.418 -6.274 1.00 0.00 12 VAL A N 17
ATOM 25119 C CA . VAL A 1 12 ? -2.068 2.795 -6.530 1.00 0.00 12 VAL A CA 17
ATOM 25120 C C . VAL A 1 12 ? -2.180 1.892 -7.760 1.00 0.00 12 VAL A C 17
ATOM 25121 O O . VAL A 1 12 ? -3.179 1.195 -7.934 1.00 0.00 12 VAL A O 17
ATOM 25134 N N . THR A 1 13 ? -1.141 1.932 -8.581 1.00 0.00 13 THR A N 17
ATOM 25135 C CA . THR A 1 13 ? -1.109 1.126 -9.789 1.00 0.00 13 THR A CA 17
ATOM 25136 C C . THR A 1 13 ? -1.152 -0.363 -9.438 1.00 0.00 13 THR A C 17
ATOM 25137 O O . THR A 1 13 ? -0.758 -0.757 -8.342 1.00 0.00 13 THR A O 17
ATOM 25148 N N . ASP A 1 14 ? -1.634 -1.149 -10.390 1.00 0.00 14 ASP A N 17
ATOM 25149 C CA . ASP A 1 14 ? -1.733 -2.585 -10.195 1.00 0.00 14 ASP A CA 17
ATOM 25150 C C . ASP A 1 14 ? -0.343 -3.152 -9.899 1.00 0.00 14 ASP A C 17
ATOM 25151 O O . ASP A 1 14 ? -0.211 -4.126 -9.159 1.00 0.00 14 ASP A O 17
ATOM 25160 N N . LYS A 1 15 ? 0.658 -2.519 -10.491 1.00 0.00 15 LYS A N 17
ATOM 25161 C CA . LYS A 1 15 ? 2.033 -2.948 -10.300 1.00 0.00 15 LYS A CA 17
ATOM 25162 C C . LYS A 1 15 ? 2.427 -2.744 -8.836 1.00 0.00 15 LYS A C 17
ATOM 25163 O O . LYS A 1 15 ? 3.080 -3.600 -8.240 1.00 0.00 15 LYS A O 17
ATOM 25182 N N . ALA A 1 16 ? 2.014 -1.606 -8.298 1.00 0.00 16 ALA A N 17
ATOM 25183 C CA . ALA A 1 16 ? 2.316 -1.279 -6.915 1.00 0.00 16 ALA A CA 17
ATOM 25184 C C . ALA A 1 16 ? 1.692 -2.333 -5.998 1.00 0.00 16 ALA A C 17
ATOM 25185 O O . ALA A 1 16 ? 2.338 -2.813 -5.068 1.00 0.00 16 ALA A O 17
ATOM 25192 N N . VAL A 1 17 ? 0.442 -2.661 -6.292 1.00 0.00 17 VAL A N 17
ATOM 25193 C CA . VAL A 1 17 ? -0.277 -3.649 -5.506 1.00 0.00 17 VAL A CA 17
ATOM 25194 C C . VAL A 1 17 ? 0.379 -5.019 -5.692 1.00 0.00 17 VAL A C 17
ATOM 25195 O O . VAL A 1 17 ? 0.680 -5.704 -4.717 1.00 0.00 17 VAL A O 17
ATOM 25208 N N . GLU A 1 18 ? 0.582 -5.376 -6.952 1.00 0.00 18 GLU A N 17
ATOM 25209 C CA . GLU A 1 18 ? 1.197 -6.651 -7.278 1.00 0.00 18 GLU A CA 17
ATOM 25210 C C . GLU A 1 18 ? 2.515 -6.815 -6.519 1.00 0.00 18 GLU A C 17
ATOM 25211 O O . GLU A 1 18 ? 2.771 -7.865 -5.932 1.00 0.00 18 GLU A O 17
ATOM 25223 N N . GLU A 1 19 ? 3.316 -5.760 -6.554 1.00 0.00 19 GLU A N 17
ATOM 25224 C CA . GLU A 1 19 ? 4.602 -5.774 -5.876 1.00 0.00 19 GLU A CA 17
ATOM 25225 C C . GLU A 1 19 ? 4.437 -6.265 -4.436 1.00 0.00 19 GLU A C 17
ATOM 25226 O O . GLU A 1 19 ? 5.328 -6.916 -3.893 1.00 0.00 19 GLU A O 17
ATOM 25238 N N . ILE A 1 20 ? 3.291 -5.933 -3.859 1.00 0.00 20 ILE A N 17
ATOM 25239 C CA . ILE A 1 20 ? 2.998 -6.332 -2.493 1.00 0.00 20 ILE A CA 17
ATOM 25240 C C . ILE A 1 20 ? 2.752 -7.842 -2.449 1.00 0.00 20 ILE A C 17
ATOM 25241 O O . ILE A 1 20 ? 3.267 -8.533 -1.571 1.00 0.00 20 ILE A O 17
ATOM 25257 N N . LYS A 1 21 ? 1.965 -8.309 -3.406 1.00 0.00 21 LYS A N 17
ATOM 25258 C CA . LYS A 1 21 ? 1.645 -9.724 -3.488 1.00 0.00 21 LYS A CA 17
ATOM 25259 C C . LYS A 1 21 ? 2.918 -10.514 -3.798 1.00 0.00 21 LYS A C 17
ATOM 25260 O O . LYS A 1 21 ? 3.087 -11.636 -3.324 1.00 0.00 21 LYS A O 17
ATOM 25279 N N . LYS A 1 22 ? 3.780 -9.897 -4.593 1.00 0.00 22 LYS A N 17
ATOM 25280 C CA . LYS A 1 22 ? 5.032 -10.528 -4.972 1.00 0.00 22 LYS A CA 17
ATOM 25281 C C . LYS A 1 22 ? 5.919 -10.676 -3.734 1.00 0.00 22 LYS A C 17
ATOM 25282 O O . LYS A 1 22 ? 6.585 -11.696 -3.561 1.00 0.00 22 LYS A O 17
ATOM 25301 N N . VAL A 1 23 ? 5.900 -9.644 -2.904 1.00 0.00 23 VAL A N 17
ATOM 25302 C CA . VAL A 1 23 ? 6.693 -9.646 -1.687 1.00 0.00 23 VAL A CA 17
ATOM 25303 C C . VAL A 1 23 ? 6.019 -10.541 -0.645 1.00 0.00 23 VAL A C 17
ATOM 25304 O O . VAL A 1 23 ? 6.696 -11.203 0.140 1.00 0.00 23 VAL A O 17
ATOM 25317 N N . ALA A 1 24 ? 4.695 -10.533 -0.673 1.00 0.00 24 ALA A N 17
ATOM 25318 C CA . ALA A 1 24 ? 3.922 -11.336 0.259 1.00 0.00 24 ALA A CA 17
ATOM 25319 C C . ALA A 1 24 ? 4.034 -12.811 -0.130 1.00 0.00 24 ALA A C 17
ATOM 25320 O O . ALA A 1 24 ? 4.321 -13.659 0.714 1.00 0.00 24 ALA A O 17
ATOM 25327 N N . GLN A 1 25 ? 3.802 -13.072 -1.408 1.00 0.00 25 GLN A N 17
ATOM 25328 C CA . GLN A 1 25 ? 3.874 -14.431 -1.919 1.00 0.00 25 GLN A CA 17
ATOM 25329 C C . GLN A 1 25 ? 5.268 -15.015 -1.679 1.00 0.00 25 GLN A C 17
ATOM 25330 O O . GLN A 1 25 ? 5.451 -16.231 -1.724 1.00 0.00 25 GLN A O 17
ATOM 25344 N N . GLU A 1 26 ? 6.214 -14.122 -1.429 1.00 0.00 26 GLU A N 17
ATOM 25345 C CA . GLU A 1 26 ? 7.585 -14.534 -1.181 1.00 0.00 26 GLU A CA 17
ATOM 25346 C C . GLU A 1 26 ? 7.795 -14.813 0.308 1.00 0.00 26 GLU A C 17
ATOM 25347 O O . GLU A 1 26 ? 8.825 -15.359 0.702 1.00 0.00 26 GLU A O 17
ATOM 25359 N N . ASN A 1 27 ? 6.803 -14.425 1.096 1.00 0.00 27 ASN A N 17
ATOM 25360 C CA . ASN A 1 27 ? 6.866 -14.626 2.534 1.00 0.00 27 ASN A CA 17
ATOM 25361 C C . ASN A 1 27 ? 5.688 -15.496 2.975 1.00 0.00 27 ASN A C 17
ATOM 25362 O O . ASN A 1 27 ? 5.534 -15.784 4.161 1.00 0.00 27 ASN A O 17
ATOM 25373 N N . ASN A 1 28 ? 4.886 -15.891 1.996 1.00 0.00 28 ASN A N 17
ATOM 25374 C CA . ASN A 1 28 ? 3.726 -16.722 2.269 1.00 0.00 28 ASN A CA 17
ATOM 25375 C C . ASN A 1 28 ? 2.763 -15.963 3.183 1.00 0.00 28 ASN A C 17
ATOM 25376 O O . ASN A 1 28 ? 2.219 -16.532 4.128 1.00 0.00 28 ASN A O 17
ATOM 25387 N N . ILE A 1 29 ? 2.580 -14.688 2.869 1.00 0.00 29 ILE A N 17
ATOM 25388 C CA . ILE A 1 29 ? 1.692 -13.845 3.650 1.00 0.00 29 ILE A CA 17
ATOM 25389 C C . ILE A 1 29 ? 0.343 -13.733 2.935 1.00 0.00 29 ILE A C 17
ATOM 25390 O O . ILE A 1 29 ? 0.293 -13.610 1.713 1.00 0.00 29 ILE A O 17
ATOM 25406 N N . GLU A 1 30 ? -0.716 -13.779 3.729 1.00 0.00 30 GLU A N 17
ATOM 25407 C CA . GLU A 1 30 ? -2.061 -13.684 3.188 1.00 0.00 30 GLU A CA 17
ATOM 25408 C C . GLU A 1 30 ? -2.717 -12.372 3.623 1.00 0.00 30 GLU A C 17
ATOM 25409 O O . GLU A 1 30 ? -3.892 -12.139 3.344 1.00 0.00 30 GLU A O 17
ATOM 25421 N N . ASN A 1 31 ? -1.929 -11.549 4.300 1.00 0.00 31 ASN A N 17
ATOM 25422 C CA . ASN A 1 31 ? -2.418 -10.267 4.776 1.00 0.00 31 ASN A CA 17
ATOM 25423 C C . ASN A 1 31 ? -1.251 -9.281 4.863 1.00 0.00 31 ASN A C 17
ATOM 25424 O O . ASN A 1 31 ? -0.884 -8.844 5.953 1.00 0.00 31 ASN A O 17
ATOM 25435 N N . PRO A 1 32 ? -0.687 -8.951 3.671 1.00 0.00 32 PRO A N 17
ATOM 25436 C CA . PRO A 1 32 ? 0.431 -8.026 3.602 1.00 0.00 32 PRO A CA 17
ATOM 25437 C C . PRO A 1 32 ? -0.037 -6.585 3.819 1.00 0.00 32 PRO A C 17
ATOM 25438 O O . PRO A 1 32 ? -0.901 -6.093 3.095 1.00 0.00 32 PRO A O 17
ATOM 25449 N N . ILE A 1 33 ? 0.555 -5.949 4.819 1.00 0.00 33 ILE A N 17
ATOM 25450 C CA . ILE A 1 33 ? 0.210 -4.574 5.140 1.00 0.00 33 ILE A CA 17
ATOM 25451 C C . ILE A 1 33 ? 1.239 -3.634 4.509 1.00 0.00 33 ILE A C 17
ATOM 25452 O O . ILE A 1 33 ? 2.338 -3.466 5.037 1.00 0.00 33 ILE A O 17
ATOM 25468 N N . LEU A 1 34 ? 0.847 -3.046 3.388 1.00 0.00 34 LEU A N 17
ATOM 25469 C CA . LEU A 1 34 ? 1.722 -2.127 2.680 1.00 0.00 34 LEU A CA 17
ATOM 25470 C C . LEU A 1 34 ? 1.477 -0.704 3.185 1.00 0.00 34 LEU A C 17
ATOM 25471 O O . LEU A 1 34 ? 0.394 -0.152 2.996 1.00 0.00 34 LEU A O 17
ATOM 25487 N N . ARG A 1 35 ? 2.500 -0.150 3.819 1.00 0.00 35 ARG A N 17
ATOM 25488 C CA . ARG A 1 35 ? 2.409 1.198 4.353 1.00 0.00 35 ARG A CA 17
ATOM 25489 C C . ARG A 1 35 ? 3.133 2.184 3.432 1.00 0.00 35 ARG A C 17
ATOM 25490 O O . ARG A 1 35 ? 4.324 2.030 3.167 1.00 0.00 35 ARG A O 17
ATOM 25511 N N . ILE A 1 36 ? 2.382 3.173 2.972 1.00 0.00 36 ILE A N 17
ATOM 25512 C CA . ILE A 1 36 ? 2.937 4.184 2.087 1.00 0.00 36 ILE A CA 17
ATOM 25513 C C . ILE A 1 36 ? 3.511 5.329 2.924 1.00 0.00 36 ILE A C 17
ATOM 25514 O O . ILE A 1 36 ? 2.763 6.097 3.526 1.00 0.00 36 ILE A O 17
ATOM 25530 N N . ARG A 1 37 ? 4.834 5.406 2.934 1.00 0.00 37 ARG A N 17
ATOM 25531 C CA . ARG A 1 37 ? 5.517 6.444 3.687 1.00 0.00 37 ARG A CA 17
ATOM 25532 C C . ARG A 1 37 ? 6.439 7.247 2.767 1.00 0.00 37 ARG A C 17
ATOM 25533 O O . ARG A 1 37 ? 6.884 6.745 1.736 1.00 0.00 37 ARG A O 17
ATOM 25554 N N . VAL A 1 38 ? 6.700 8.481 3.174 1.00 0.00 38 VAL A N 17
ATOM 25555 C CA . VAL A 1 38 ? 7.562 9.357 2.400 1.00 0.00 38 VAL A CA 17
ATOM 25556 C C . VAL A 1 38 ? 9.021 8.953 2.617 1.00 0.00 38 VAL A C 17
ATOM 25557 O O . VAL A 1 38 ? 9.354 8.334 3.627 1.00 0.00 38 VAL A O 17
ATOM 25570 N N . VAL A 1 39 ? 9.853 9.319 1.653 1.00 0.00 39 VAL A N 17
ATOM 25571 C CA . VAL A 1 39 ? 11.269 9.002 1.726 1.00 0.00 39 VAL A CA 17
ATOM 25572 C C . VAL A 1 39 ? 12.085 10.273 1.477 1.00 0.00 39 VAL A C 17
ATOM 25573 O O . VAL A 1 39 ? 11.828 11.003 0.522 1.00 0.00 39 VAL A O 17
ATOM 25586 N N . PRO A 1 40 ? 13.078 10.503 2.378 1.00 0.00 40 PRO A N 17
ATOM 25587 C CA . PRO A 1 40 ? 13.934 11.673 2.265 1.00 0.00 40 PRO A CA 17
ATOM 25588 C C . PRO A 1 40 ? 14.951 11.501 1.135 1.00 0.00 40 PRO A C 17
ATOM 25589 O O . PRO A 1 40 ? 16.148 11.371 1.387 1.00 0.00 40 PRO A O 17
ATOM 25600 N N . GLY A 1 41 ? 14.437 11.507 -0.086 1.00 0.00 41 GLY A N 17
ATOM 25601 C CA . GLY A 1 41 ? 15.286 11.354 -1.256 1.00 0.00 41 GLY A CA 17
ATOM 25602 C C . GLY A 1 41 ? 14.814 12.256 -2.398 1.00 0.00 41 GLY A C 17
ATOM 25603 O O . GLY A 1 41 ? 15.564 13.108 -2.872 1.00 0.00 41 GLY A O 17
ATOM 25607 N N . GLY A 1 42 ? 13.572 12.038 -2.807 1.00 0.00 42 GLY A N 17
ATOM 25608 C CA . GLY A 1 42 ? 12.991 12.821 -3.884 1.00 0.00 42 GLY A CA 17
ATOM 25609 C C . GLY A 1 42 ? 13.192 14.319 -3.644 1.00 0.00 42 GLY A C 17
ATOM 25610 O O . GLY A 1 42 ? 12.568 14.898 -2.757 1.00 0.00 42 GLY A O 17
ATOM 25614 N N . CYS A 1 43 ? 14.067 14.903 -4.450 1.00 0.00 43 CYS A N 17
ATOM 25615 C CA . CYS A 1 43 ? 14.358 16.321 -4.336 1.00 0.00 43 CYS A CA 17
ATOM 25616 C C . CYS A 1 43 ? 13.200 17.101 -4.962 1.00 0.00 43 CYS A C 17
ATOM 25617 O O . CYS A 1 43 ? 12.767 18.118 -4.420 1.00 0.00 43 CYS A O 17
ATOM 25625 N N . SER A 1 44 ? 12.731 16.596 -6.093 1.00 0.00 44 SER A N 17
ATOM 25626 C CA . SER A 1 44 ? 11.631 17.232 -6.798 1.00 0.00 44 SER A CA 17
ATOM 25627 C C . SER A 1 44 ? 10.306 16.581 -6.398 1.00 0.00 44 SER A C 17
ATOM 25628 O O . SER A 1 44 ? 9.308 17.270 -6.191 1.00 0.00 44 SER A O 17
ATOM 25636 N N . GLY A 1 45 ? 10.339 15.260 -6.300 1.00 0.00 45 GLY A N 17
ATOM 25637 C CA . GLY A 1 45 ? 9.153 14.507 -5.928 1.00 0.00 45 GLY A CA 17
ATOM 25638 C C . GLY A 1 45 ? 9.490 13.422 -4.903 1.00 0.00 45 GLY A C 17
ATOM 25639 O O . GLY A 1 45 ? 10.108 12.414 -5.242 1.00 0.00 45 GLY A O 17
ATOM 25643 N N . PHE A 1 46 ? 9.070 13.667 -3.671 1.00 0.00 46 PHE A N 17
ATOM 25644 C CA . PHE A 1 46 ? 9.320 12.724 -2.594 1.00 0.00 46 PHE A CA 17
ATOM 25645 C C . PHE A 1 46 ? 8.510 11.441 -2.790 1.00 0.00 46 PHE A C 17
ATOM 25646 O O . PHE A 1 46 ? 7.402 11.317 -2.269 1.00 0.00 46 PHE A O 17
ATOM 25663 N N . GLN A 1 47 ? 9.093 10.519 -3.541 1.00 0.00 47 GLN A N 17
ATOM 25664 C CA . GLN A 1 47 ? 8.439 9.250 -3.812 1.00 0.00 47 GLN A CA 17
ATOM 25665 C C . GLN A 1 47 ? 8.411 8.387 -2.549 1.00 0.00 47 GLN A C 17
ATOM 25666 O O . GLN A 1 47 ? 9.389 8.338 -1.804 1.00 0.00 47 GLN A O 17
ATOM 25680 N N . TYR A 1 48 ? 7.279 7.728 -2.346 1.00 0.00 48 TYR A N 17
ATOM 25681 C CA . TYR A 1 48 ? 7.111 6.870 -1.186 1.00 0.00 48 TYR A CA 17
ATOM 25682 C C . TYR A 1 48 ? 7.708 5.484 -1.437 1.00 0.00 48 TYR A C 17
ATOM 25683 O O . TYR A 1 48 ? 7.660 4.978 -2.557 1.00 0.00 48 TYR A O 17
ATOM 25701 N N . ALA A 1 49 ? 8.256 4.910 -0.377 1.00 0.00 49 ALA A N 17
ATOM 25702 C CA . ALA A 1 49 ? 8.862 3.592 -0.469 1.00 0.00 49 ALA A CA 17
ATOM 25703 C C . ALA A 1 49 ? 7.813 2.529 -0.136 1.00 0.00 49 ALA A C 17
ATOM 25704 O O . ALA A 1 49 ? 6.805 2.825 0.503 1.00 0.00 49 ALA A O 17
ATOM 25711 N N . MET A 1 50 ? 8.087 1.313 -0.585 1.00 0.00 50 MET A N 17
ATOM 25712 C CA . MET A 1 50 ? 7.179 0.204 -0.343 1.00 0.00 50 MET A CA 17
ATOM 25713 C C . MET A 1 50 ? 7.762 -0.766 0.686 1.00 0.00 50 MET A C 17
ATOM 25714 O O . MET A 1 50 ? 8.976 -0.954 0.750 1.00 0.00 50 MET A O 17
ATOM 25728 N N . GLY A 1 51 ? 6.869 -1.358 1.466 1.00 0.00 51 GLY A N 17
ATOM 25729 C CA . GLY A 1 51 ? 7.279 -2.305 2.489 1.00 0.00 51 GLY A CA 17
ATOM 25730 C C . GLY A 1 51 ? 6.064 -2.909 3.196 1.00 0.00 51 GLY A C 17
ATOM 25731 O O . GLY A 1 51 ? 4.930 -2.507 2.941 1.00 0.00 51 GLY A O 17
ATOM 25735 N N . PHE A 1 52 ? 6.343 -3.864 4.071 1.00 0.00 52 PHE A N 17
ATOM 25736 C CA . PHE A 1 52 ? 5.287 -4.528 4.816 1.00 0.00 52 PHE A CA 17
ATOM 25737 C C . PHE A 1 52 ? 5.445 -4.290 6.320 1.00 0.00 52 PHE A C 17
ATOM 25738 O O . PHE A 1 52 ? 6.502 -4.561 6.887 1.00 0.00 52 PHE A O 17
ATOM 25755 N N . ASP A 1 53 ? 4.378 -3.786 6.922 1.00 0.00 53 ASP A N 17
ATOM 25756 C CA . ASP A 1 53 ? 4.384 -3.508 8.348 1.00 0.00 53 ASP A CA 17
ATOM 25757 C C . ASP A 1 53 ? 3.977 -4.771 9.111 1.00 0.00 53 ASP A C 17
ATOM 25758 O O . ASP A 1 53 ? 3.634 -5.784 8.503 1.00 0.00 53 ASP A O 17
ATOM 25767 N N . ASP A 1 54 ? 4.028 -4.668 10.431 1.00 0.00 54 ASP A N 17
ATOM 25768 C CA . ASP A 1 54 ? 3.669 -5.789 11.282 1.00 0.00 54 ASP A CA 17
ATOM 25769 C C . ASP A 1 54 ? 2.166 -5.748 11.566 1.00 0.00 54 ASP A C 17
ATOM 25770 O O . ASP A 1 54 ? 1.529 -6.790 11.711 1.00 0.00 54 ASP A O 17
ATOM 25779 N N . THR A 1 55 ? 1.642 -4.533 11.635 1.00 0.00 55 THR A N 17
ATOM 25780 C CA . THR A 1 55 ? 0.226 -4.341 11.898 1.00 0.00 55 THR A CA 17
ATOM 25781 C C . THR A 1 55 ? -0.185 -2.901 11.585 1.00 0.00 55 THR A C 17
ATOM 25782 O O . THR A 1 55 ? 0.665 -2.055 11.313 1.00 0.00 55 THR A O 17
ATOM 25793 N N . VAL A 1 56 ? -1.488 -2.668 11.635 1.00 0.00 56 VAL A N 17
ATOM 25794 C CA . VAL A 1 56 ? -2.022 -1.345 11.360 1.00 0.00 56 VAL A CA 17
ATOM 25795 C C . VAL A 1 56 ? -1.878 -0.472 12.608 1.00 0.00 56 VAL A C 17
ATOM 25796 O O . VAL A 1 56 ? -1.805 -0.985 13.724 1.00 0.00 56 VAL A O 17
ATOM 25809 N N . GLU A 1 57 ? -1.843 0.832 12.379 1.00 0.00 57 GLU A N 17
ATOM 25810 C CA . GLU A 1 57 ? -1.709 1.781 13.471 1.00 0.00 57 GLU A CA 17
ATOM 25811 C C . GLU A 1 57 ? -3.081 2.100 14.068 1.00 0.00 57 GLU A C 17
ATOM 25812 O O . GLU A 1 57 ? -4.108 1.705 13.518 1.00 0.00 57 GLU A O 17
ATOM 25824 N N . GLU A 1 58 ? -3.054 2.812 15.185 1.00 0.00 58 GLU A N 17
ATOM 25825 C CA . GLU A 1 58 ? -4.284 3.189 15.862 1.00 0.00 58 GLU A CA 17
ATOM 25826 C C . GLU A 1 58 ? -4.867 4.457 15.237 1.00 0.00 58 GLU A C 17
ATOM 25827 O O . GLU A 1 58 ? -5.553 5.226 15.909 1.00 0.00 58 GLU A O 17
ATOM 25839 N N . GLY A 1 59 ? -4.573 4.637 13.958 1.00 0.00 59 GLY A N 17
ATOM 25840 C CA . GLY A 1 59 ? -5.060 5.800 13.235 1.00 0.00 59 GLY A CA 17
ATOM 25841 C C . GLY A 1 59 ? -4.432 5.881 11.842 1.00 0.00 59 GLY A C 17
ATOM 25842 O O . GLY A 1 59 ? -3.879 6.914 11.466 1.00 0.00 59 GLY A O 17
ATOM 25846 N N . ASP A 1 60 ? -4.538 4.779 11.114 1.00 0.00 60 ASP A N 17
ATOM 25847 C CA . ASP A 1 60 ? -3.987 4.713 9.771 1.00 0.00 60 ASP A CA 17
ATOM 25848 C C . ASP A 1 60 ? -5.123 4.499 8.769 1.00 0.00 60 ASP A C 17
ATOM 25849 O O . ASP A 1 60 ? -6.243 4.169 9.156 1.00 0.00 60 ASP A O 17
ATOM 25858 N N . HIS A 1 61 ? -4.795 4.696 7.500 1.00 0.00 61 HIS A N 17
ATOM 25859 C CA . HIS A 1 61 ? -5.774 4.528 6.440 1.00 0.00 61 HIS A CA 17
ATOM 25860 C C . HIS A 1 61 ? -5.959 3.039 6.143 1.00 0.00 61 HIS A C 17
ATOM 25861 O O . HIS A 1 61 ? -5.022 2.366 5.715 1.00 0.00 61 HIS A O 17
ATOM 25875 N N . VAL A 1 62 ? -7.174 2.567 6.382 1.00 0.00 62 VAL A N 17
ATOM 25876 C CA . VAL A 1 62 ? -7.494 1.170 6.145 1.00 0.00 62 VAL A CA 17
ATOM 25877 C C . VAL A 1 62 ? -8.111 1.021 4.753 1.00 0.00 62 VAL A C 17
ATOM 25878 O O . VAL A 1 62 ? -9.301 1.272 4.568 1.00 0.00 62 VAL A O 17
ATOM 25891 N N . PHE A 1 63 ? -7.275 0.613 3.810 1.00 0.00 63 PHE A N 17
ATOM 25892 C CA . PHE A 1 63 ? -7.724 0.428 2.441 1.00 0.00 63 PHE A CA 17
ATOM 25893 C C . PHE A 1 63 ? -7.594 -1.036 2.015 1.00 0.00 63 PHE A C 17
ATOM 25894 O O . PHE A 1 63 ? -6.485 -1.542 1.847 1.00 0.00 63 PHE A O 17
ATOM 25911 N N . GLU A 1 64 ? -8.743 -1.676 1.852 1.00 0.00 64 GLU A N 17
ATOM 25912 C CA . GLU A 1 64 ? -8.772 -3.071 1.448 1.00 0.00 64 GLU A CA 17
ATOM 25913 C C . GLU A 1 64 ? -8.505 -3.195 -0.053 1.00 0.00 64 GLU A C 17
ATOM 25914 O O . GLU A 1 64 ? -9.203 -2.587 -0.863 1.00 0.00 64 GLU A O 17
ATOM 25926 N N . TYR A 1 65 ? -7.494 -3.988 -0.379 1.00 0.00 65 TYR A N 17
ATOM 25927 C CA . TYR A 1 65 ? -7.127 -4.199 -1.769 1.00 0.00 65 TYR A CA 17
ATOM 25928 C C . TYR A 1 65 ? -7.485 -5.616 -2.221 1.00 0.00 65 TYR A C 17
ATOM 25929 O O . TYR A 1 65 ? -8.215 -6.326 -1.531 1.00 0.00 65 TYR A O 17
ATOM 25947 N N . ASP A 1 66 ? -6.954 -5.986 -3.377 1.00 0.00 66 ASP A N 17
ATOM 25948 C CA . ASP A 1 66 ? -7.209 -7.306 -3.929 1.00 0.00 66 ASP A CA 17
ATOM 25949 C C . ASP A 1 66 ? -6.554 -8.362 -3.037 1.00 0.00 66 ASP A C 17
ATOM 25950 O O . ASP A 1 66 ? -5.568 -8.985 -3.428 1.00 0.00 66 ASP A O 17
ATOM 25959 N N . GLY A 1 67 ? -7.129 -8.531 -1.855 1.00 0.00 67 GLY A N 17
ATOM 25960 C CA . GLY A 1 67 ? -6.613 -9.502 -0.904 1.00 0.00 67 GLY A CA 17
ATOM 25961 C C . GLY A 1 67 ? -5.375 -8.962 -0.187 1.00 0.00 67 GLY A C 17
ATOM 25962 O O . GLY A 1 67 ? -4.499 -9.729 0.210 1.00 0.00 67 GLY A O 17
ATOM 25966 N N . VAL A 1 68 ? -5.342 -7.645 -0.041 1.00 0.00 68 VAL A N 17
ATOM 25967 C CA . VAL A 1 68 ? -4.226 -6.993 0.623 1.00 0.00 68 VAL A CA 17
ATOM 25968 C C . VAL A 1 68 ? -4.725 -5.734 1.333 1.00 0.00 68 VAL A C 17
ATOM 25969 O O . VAL A 1 68 ? -5.795 -5.219 1.012 1.00 0.00 68 VAL A O 17
ATOM 25982 N N . LYS A 1 69 ? -3.926 -5.273 2.284 1.00 0.00 69 LYS A N 17
ATOM 25983 C CA . LYS A 1 69 ? -4.273 -4.083 3.043 1.00 0.00 69 LYS A CA 17
ATOM 25984 C C . LYS A 1 69 ? -3.136 -3.065 2.934 1.00 0.00 69 LYS A C 17
ATOM 25985 O O . LYS A 1 69 ? -1.993 -3.432 2.668 1.00 0.00 69 LYS A O 17
ATOM 26004 N N . VAL A 1 70 ? -3.490 -1.806 3.147 1.00 0.00 70 VAL A N 17
ATOM 26005 C CA . VAL A 1 70 ? -2.514 -0.732 3.077 1.00 0.00 70 VAL A CA 17
ATOM 26006 C C . VAL A 1 70 ? -2.788 0.274 4.197 1.00 0.00 70 VAL A C 17
ATOM 26007 O O . VAL A 1 70 ? -3.909 0.366 4.693 1.00 0.00 70 VAL A O 17
ATOM 26020 N N . VAL A 1 71 ? -1.743 1.002 4.563 1.00 0.00 71 VAL A N 17
ATOM 26021 C CA . VAL A 1 71 ? -1.856 1.998 5.615 1.00 0.00 71 VAL A CA 17
ATOM 26022 C C . VAL A 1 71 ? -0.928 3.173 5.301 1.00 0.00 71 VAL A C 17
ATOM 26023 O O . VAL A 1 71 ? 0.293 3.034 5.352 1.00 0.00 71 VAL A O 17
ATOM 26036 N N . ILE A 1 72 ? -1.543 4.303 4.984 1.00 0.00 72 ILE A N 17
ATOM 26037 C CA . ILE A 1 72 ? -0.787 5.501 4.662 1.00 0.00 72 ILE A CA 17
ATOM 26038 C C . ILE A 1 72 ? -0.656 6.368 5.916 1.00 0.00 72 ILE A C 17
ATOM 26039 O O . ILE A 1 72 ? -1.413 6.203 6.871 1.00 0.00 72 ILE A O 17
ATOM 26055 N N . ASP A 1 73 ? 0.310 7.274 5.872 1.00 0.00 73 ASP A N 17
ATOM 26056 C CA . ASP A 1 73 ? 0.550 8.168 6.992 1.00 0.00 73 ASP A CA 17
ATOM 26057 C C . ASP A 1 73 ? -0.493 9.288 6.978 1.00 0.00 73 ASP A C 17
ATOM 26058 O O . ASP A 1 73 ? -0.967 9.685 5.915 1.00 0.00 73 ASP A O 17
ATOM 26067 N N . PRO A 1 74 ? -0.827 9.778 8.202 1.00 0.00 74 PRO A N 17
ATOM 26068 C CA . PRO A 1 74 ? -1.804 10.844 8.339 1.00 0.00 74 PRO A CA 17
ATOM 26069 C C . PRO A 1 74 ? -1.208 12.191 7.925 1.00 0.00 74 PRO A C 17
ATOM 26070 O O . PRO A 1 74 ? -1.939 13.114 7.568 1.00 0.00 74 PRO A O 17
ATOM 26081 N N . PHE A 1 75 ? 0.113 12.261 7.986 1.00 0.00 75 PHE A N 17
ATOM 26082 C CA . PHE A 1 75 ? 0.816 13.479 7.621 1.00 0.00 75 PHE A CA 17
ATOM 26083 C C . PHE A 1 75 ? 1.276 13.432 6.162 1.00 0.00 75 PHE A C 17
ATOM 26084 O O . PHE A 1 75 ? 1.465 14.471 5.533 1.00 0.00 75 PHE A O 17
ATOM 26101 N N . SER A 1 76 ? 1.442 12.214 5.667 1.00 0.00 76 SER A N 17
ATOM 26102 C CA . SER A 1 76 ? 1.876 12.017 4.295 1.00 0.00 76 SER A CA 17
ATOM 26103 C C . SER A 1 76 ? 0.660 11.900 3.373 1.00 0.00 76 SER A C 17
ATOM 26104 O O . SER A 1 76 ? 0.744 12.214 2.187 1.00 0.00 76 SER A O 17
ATOM 26112 N N . MET A 1 77 ? -0.442 11.448 3.954 1.00 0.00 77 MET A N 17
ATOM 26113 C CA . MET A 1 77 ? -1.673 11.286 3.199 1.00 0.00 77 MET A CA 17
ATOM 26114 C C . MET A 1 77 ? -2.110 12.611 2.572 1.00 0.00 77 MET A C 17
ATOM 26115 O O . MET A 1 77 ? -2.479 12.655 1.399 1.00 0.00 77 MET A O 17
ATOM 26129 N N . PRO A 1 78 ? -2.052 13.687 3.402 1.00 0.00 78 PRO A N 17
ATOM 26130 C CA . PRO A 1 78 ? -2.438 15.009 2.941 1.00 0.00 78 PRO A CA 17
ATOM 26131 C C . PRO A 1 78 ? -1.361 15.609 2.033 1.00 0.00 78 PRO A C 17
ATOM 26132 O O . PRO A 1 78 ? -1.487 16.747 1.584 1.00 0.00 78 PRO A O 17
ATOM 26143 N N . TYR A 1 79 ? -0.329 14.815 1.790 1.00 0.00 79 TYR A N 17
ATOM 26144 C CA . TYR A 1 79 ? 0.769 15.253 0.944 1.00 0.00 79 TYR A CA 17
ATOM 26145 C C . TYR A 1 79 ? 0.615 14.710 -0.478 1.00 0.00 79 TYR A C 17
ATOM 26146 O O . TYR A 1 79 ? 1.198 15.248 -1.418 1.00 0.00 79 TYR A O 17
ATOM 26164 N N . VAL A 1 80 ? -0.173 13.651 -0.591 1.00 0.00 80 VAL A N 17
ATOM 26165 C CA . VAL A 1 80 ? -0.411 13.030 -1.882 1.00 0.00 80 VAL A CA 17
ATOM 26166 C C . VAL A 1 80 ? -1.872 12.584 -1.968 1.00 0.00 80 VAL A C 17
ATOM 26167 O O . VAL A 1 80 ? -2.163 11.484 -2.433 1.00 0.00 80 VAL A O 17
ATOM 26180 N N . ASN A 1 81 ? -2.753 13.463 -1.512 1.00 0.00 81 ASN A N 17
ATOM 26181 C CA . ASN A 1 81 ? -4.177 13.174 -1.531 1.00 0.00 81 ASN A CA 17
ATOM 26182 C C . ASN A 1 81 ? -4.566 12.640 -2.911 1.00 0.00 81 ASN A C 17
ATOM 26183 O O . ASN A 1 81 ? -4.118 13.162 -3.931 1.00 0.00 81 ASN A O 17
ATOM 26194 N N . GLY A 1 82 ? -5.396 11.608 -2.898 1.00 0.00 82 GLY A N 17
ATOM 26195 C CA . GLY A 1 82 ? -5.851 10.998 -4.136 1.00 0.00 82 GLY A CA 17
ATOM 26196 C C . GLY A 1 82 ? -4.733 10.979 -5.181 1.00 0.00 82 GLY A C 17
ATOM 26197 O O . GLY A 1 82 ? -4.996 11.075 -6.378 1.00 0.00 82 GLY A O 17
ATOM 26201 N N . ALA A 1 83 ? -3.509 10.855 -4.689 1.00 0.00 83 ALA A N 17
ATOM 26202 C CA . ALA A 1 83 ? -2.350 10.822 -5.565 1.00 0.00 83 ALA A CA 17
ATOM 26203 C C . ALA A 1 83 ? -2.265 9.452 -6.240 1.00 0.00 83 ALA A C 17
ATOM 26204 O O . ALA A 1 83 ? -3.116 8.592 -6.016 1.00 0.00 83 ALA A O 17
ATOM 26211 N N . GLU A 1 84 ? -1.231 9.291 -7.053 1.00 0.00 84 GLU A N 17
ATOM 26212 C CA . GLU A 1 84 ? -1.024 8.040 -7.762 1.00 0.00 84 GLU A CA 17
ATOM 26213 C C . GLU A 1 84 ? 0.422 7.569 -7.596 1.00 0.00 84 GLU A C 17
ATOM 26214 O O . GLU A 1 84 ? 1.342 8.176 -8.143 1.00 0.00 84 GLU A O 17
ATOM 26226 N N . LEU A 1 85 ? 0.577 6.493 -6.840 1.00 0.00 85 LEU A N 17
ATOM 26227 C CA . LEU A 1 85 ? 1.896 5.934 -6.596 1.00 0.00 85 LEU A CA 17
ATOM 26228 C C . LEU A 1 85 ? 2.162 4.809 -7.598 1.00 0.00 85 LEU A C 17
ATOM 26229 O O . LEU A 1 85 ? 1.600 3.721 -7.480 1.00 0.00 85 LEU A O 17
ATOM 26245 N N . ASP A 1 86 ? 3.020 5.109 -8.562 1.00 0.00 86 ASP A N 17
ATOM 26246 C CA . ASP A 1 86 ? 3.367 4.137 -9.585 1.00 0.00 86 ASP A CA 17
ATOM 26247 C C . ASP A 1 86 ? 4.698 3.475 -9.221 1.00 0.00 86 ASP A C 17
ATOM 26248 O O . ASP A 1 86 ? 5.761 4.064 -9.412 1.00 0.00 86 ASP A O 17
ATOM 26257 N N . TYR A 1 87 ? 4.596 2.259 -8.704 1.00 0.00 87 TYR A N 17
ATOM 26258 C CA . TYR A 1 87 ? 5.778 1.511 -8.313 1.00 0.00 87 TYR A CA 17
ATOM 26259 C C . TYR A 1 87 ? 6.362 0.746 -9.502 1.00 0.00 87 TYR A C 17
ATOM 26260 O O . TYR A 1 87 ? 5.660 -0.027 -10.152 1.00 0.00 87 TYR A O 17
ATOM 26278 N N . VAL A 1 88 ? 7.641 0.988 -9.751 1.00 0.00 88 VAL A N 17
ATOM 26279 C CA . VAL A 1 88 ? 8.327 0.332 -10.851 1.00 0.00 88 VAL A CA 17
ATOM 26280 C C . VAL A 1 88 ? 8.899 -1.001 -10.366 1.00 0.00 88 VAL A C 17
ATOM 26281 O O . VAL A 1 88 ? 9.383 -1.101 -9.240 1.00 0.00 88 VAL A O 17
ATOM 26294 N N . VAL A 1 89 ? 8.824 -1.994 -11.241 1.00 0.00 89 VAL A N 17
ATOM 26295 C CA . VAL A 1 89 ? 9.329 -3.317 -10.916 1.00 0.00 89 VAL A CA 17
ATOM 26296 C C . VAL A 1 89 ? 10.269 -3.787 -12.028 1.00 0.00 89 VAL A C 17
ATOM 26297 O O . VAL A 1 89 ? 9.832 -4.038 -13.150 1.00 0.00 89 VAL A O 17
ATOM 26310 N N . ASP A 1 90 ? 11.542 -3.892 -11.678 1.00 0.00 90 ASP A N 17
ATOM 26311 C CA . ASP A 1 90 ? 12.548 -4.327 -12.633 1.00 0.00 90 ASP A CA 17
ATOM 26312 C C . ASP A 1 90 ? 13.829 -4.698 -11.884 1.00 0.00 90 ASP A C 17
ATOM 26313 O O . ASP A 1 90 ? 13.775 -5.153 -10.743 1.00 0.00 90 ASP A O 17
ATOM 26322 N N . PHE A 1 91 ? 14.951 -4.490 -12.557 1.00 0.00 91 PHE A N 17
ATOM 26323 C CA . PHE A 1 91 ? 16.244 -4.798 -11.970 1.00 0.00 91 PHE A CA 17
ATOM 26324 C C . PHE A 1 91 ? 16.423 -4.079 -10.631 1.00 0.00 91 PHE A C 17
ATOM 26325 O O . PHE A 1 91 ? 17.311 -4.421 -9.852 1.00 0.00 91 PHE A O 17
ATOM 26342 N N . MET A 1 92 ? 15.565 -3.094 -10.405 1.00 0.00 92 MET A N 17
ATOM 26343 C CA . MET A 1 92 ? 15.617 -2.324 -9.174 1.00 0.00 92 MET A CA 17
ATOM 26344 C C . MET A 1 92 ? 14.867 -3.038 -8.048 1.00 0.00 92 MET A C 17
ATOM 26345 O O . MET A 1 92 ? 14.651 -2.466 -6.981 1.00 0.00 92 MET A O 17
ATOM 26359 N N . GLY A 1 93 ? 14.488 -4.277 -8.325 1.00 0.00 93 GLY A N 17
ATOM 26360 C CA . GLY A 1 93 ? 13.766 -5.075 -7.349 1.00 0.00 93 GLY A CA 17
ATOM 26361 C C . GLY A 1 93 ? 12.614 -4.278 -6.734 1.00 0.00 93 GLY A C 17
ATOM 26362 O O . GLY A 1 93 ? 12.160 -4.586 -5.633 1.00 0.00 93 GLY A O 17
ATOM 26366 N N . GLY A 1 94 ? 12.175 -3.269 -7.471 1.00 0.00 94 GLY A N 17
ATOM 26367 C CA . GLY A 1 94 ? 11.084 -2.426 -7.012 1.00 0.00 94 GLY A CA 17
ATOM 26368 C C . GLY A 1 94 ? 11.565 -0.994 -6.766 1.00 0.00 94 GLY A C 17
ATOM 26369 O O . GLY A 1 94 ? 12.438 -0.763 -5.930 1.00 0.00 94 GLY A O 17
ATOM 26373 N N . GLY A 1 95 ? 10.974 -0.070 -7.509 1.00 0.00 95 GLY A N 17
ATOM 26374 C CA . GLY A 1 95 ? 11.331 1.333 -7.382 1.00 0.00 95 GLY A CA 17
ATOM 26375 C C . GLY A 1 95 ? 10.162 2.148 -6.824 1.00 0.00 95 GLY A C 17
ATOM 26376 O O . GLY A 1 95 ? 9.097 1.600 -6.543 1.00 0.00 95 GLY A O 17
ATOM 26380 N N . PHE A 1 96 ? 10.400 3.443 -6.681 1.00 0.00 96 PHE A N 17
ATOM 26381 C CA . PHE A 1 96 ? 9.381 4.339 -6.162 1.00 0.00 96 PHE A CA 17
ATOM 26382 C C . PHE A 1 96 ? 9.181 5.539 -7.089 1.00 0.00 96 PHE A C 17
ATOM 26383 O O . PHE A 1 96 ? 10.098 6.335 -7.286 1.00 0.00 96 PHE A O 17
ATOM 26400 N N . THR A 1 97 ? 7.978 5.631 -7.635 1.00 0.00 97 THR A N 17
ATOM 26401 C CA . THR A 1 97 ? 7.646 6.720 -8.538 1.00 0.00 97 THR A CA 17
ATOM 26402 C C . THR A 1 97 ? 6.245 7.255 -8.236 1.00 0.00 97 THR A C 17
ATOM 26403 O O . THR A 1 97 ? 5.282 6.491 -8.187 1.00 0.00 97 THR A O 17
ATOM 26414 N N . ILE A 1 98 ? 6.175 8.564 -8.041 1.00 0.00 98 ILE A N 17
ATOM 26415 C CA . ILE A 1 98 ? 4.908 9.210 -7.745 1.00 0.00 98 ILE A CA 17
ATOM 26416 C C . ILE A 1 98 ? 4.558 10.179 -8.876 1.00 0.00 98 ILE A C 17
ATOM 26417 O O . ILE A 1 98 ? 5.342 11.070 -9.200 1.00 0.00 98 ILE A O 17
ATOM 26433 N N . ARG A 1 99 ? 3.381 9.972 -9.447 1.00 0.00 99 ARG A N 17
ATOM 26434 C CA . ARG A 1 99 ? 2.917 10.816 -10.535 1.00 0.00 99 ARG A CA 17
ATOM 26435 C C . ARG A 1 99 ? 1.539 11.394 -10.209 1.00 0.00 99 ARG A C 17
ATOM 26436 O O . ARG A 1 99 ? 0.524 10.716 -10.370 1.00 0.00 99 ARG A O 17
ATOM 26457 N N . ASN A 1 100 ? 1.545 12.639 -9.758 1.00 0.00 100 ASN A N 17
ATOM 26458 C CA . ASN A 1 100 ? 0.308 13.315 -9.408 1.00 0.00 100 ASN A CA 17
ATOM 26459 C C . ASN A 1 100 ? -0.491 13.600 -10.682 1.00 0.00 100 ASN A C 17
ATOM 26460 O O . ASN A 1 100 ? 0.081 13.706 -11.766 1.00 0.00 100 ASN A O 17
ATOM 26471 N N . PRO A 1 101 ? -1.834 13.719 -10.504 1.00 0.00 101 PRO A N 17
ATOM 26472 C CA . PRO A 1 101 ? -2.716 13.989 -11.626 1.00 0.00 101 PRO A CA 17
ATOM 26473 C C . PRO A 1 101 ? -2.610 15.450 -12.068 1.00 0.00 101 PRO A C 17
ATOM 26474 O O . PRO A 1 101 ? -1.876 16.232 -11.466 1.00 0.00 101 PRO A O 17
ATOM 26485 N N . MET A 1 1 ? -19.561 7.056 19.472 1.00 0.00 1 MET A N 18
ATOM 26486 C CA . MET A 1 1 ? -19.296 5.865 18.684 1.00 0.00 1 MET A CA 18
ATOM 26487 C C . MET A 1 1 ? -17.791 5.638 18.522 1.00 0.00 1 MET A C 18
ATOM 26488 O O . MET A 1 1 ? -17.008 6.585 18.577 1.00 0.00 1 MET A O 18
ATOM 26502 N N . GLN A 1 2 ? -17.432 4.378 18.325 1.00 0.00 2 GLN A N 18
ATOM 26503 C CA . GLN A 1 2 ? -16.036 4.016 18.155 1.00 0.00 2 GLN A CA 18
ATOM 26504 C C . GLN A 1 2 ? -15.433 4.767 16.966 1.00 0.00 2 GLN A C 18
ATOM 26505 O O . GLN A 1 2 ? -15.716 4.442 15.814 1.00 0.00 2 GLN A O 18
ATOM 26519 N N . GLU A 1 3 ? -14.614 5.758 17.287 1.00 0.00 3 GLU A N 18
ATOM 26520 C CA . GLU A 1 3 ? -13.969 6.558 16.260 1.00 0.00 3 GLU A CA 18
ATOM 26521 C C . GLU A 1 3 ? -12.668 5.893 15.808 1.00 0.00 3 GLU A C 18
ATOM 26522 O O . GLU A 1 3 ? -11.776 5.651 16.620 1.00 0.00 3 GLU A O 18
ATOM 26534 N N . GLN A 1 4 ? -12.600 5.617 14.514 1.00 0.00 4 GLN A N 18
ATOM 26535 C CA . GLN A 1 4 ? -11.422 4.985 13.944 1.00 0.00 4 GLN A CA 18
ATOM 26536 C C . GLN A 1 4 ? -10.786 5.897 12.893 1.00 0.00 4 GLN A C 18
ATOM 26537 O O . GLN A 1 4 ? -11.357 6.924 12.529 1.00 0.00 4 GLN A O 18
ATOM 26551 N N . ALA A 1 5 ? -9.611 5.490 12.436 1.00 0.00 5 ALA A N 18
ATOM 26552 C CA . ALA A 1 5 ? -8.891 6.258 11.434 1.00 0.00 5 ALA A CA 18
ATOM 26553 C C . ALA A 1 5 ? -9.799 6.488 10.224 1.00 0.00 5 ALA A C 18
ATOM 26554 O O . ALA A 1 5 ? -10.840 5.847 10.094 1.00 0.00 5 ALA A O 18
ATOM 26561 N N . GLN A 1 6 ? -9.370 7.405 9.369 1.00 0.00 6 GLN A N 18
ATOM 26562 C CA . GLN A 1 6 ? -10.132 7.728 8.174 1.00 0.00 6 GLN A CA 18
ATOM 26563 C C . GLN A 1 6 ? -9.456 7.132 6.938 1.00 0.00 6 GLN A C 18
ATOM 26564 O O . GLN A 1 6 ? -8.231 7.036 6.881 1.00 0.00 6 GLN A O 18
ATOM 26578 N N . GLN A 1 7 ? -10.284 6.748 5.978 1.00 0.00 7 GLN A N 18
ATOM 26579 C CA . GLN A 1 7 ? -9.782 6.164 4.745 1.00 0.00 7 GLN A CA 18
ATOM 26580 C C . GLN A 1 7 ? -9.587 7.250 3.685 1.00 0.00 7 GLN A C 18
ATOM 26581 O O . GLN A 1 7 ? -10.550 7.693 3.060 1.00 0.00 7 GLN A O 18
ATOM 26595 N N . PHE A 1 8 ? -8.335 7.647 3.514 1.00 0.00 8 PHE A N 18
ATOM 26596 C CA . PHE A 1 8 ? -8.001 8.672 2.540 1.00 0.00 8 PHE A CA 18
ATOM 26597 C C . PHE A 1 8 ? -8.097 8.126 1.114 1.00 0.00 8 PHE A C 18
ATOM 26598 O O . PHE A 1 8 ? -8.057 6.914 0.906 1.00 0.00 8 PHE A O 18
ATOM 26615 N N . ILE A 1 9 ? -8.221 9.046 0.169 1.00 0.00 9 ILE A N 18
ATOM 26616 C CA . ILE A 1 9 ? -8.323 8.672 -1.231 1.00 0.00 9 ILE A CA 18
ATOM 26617 C C . ILE A 1 9 ? -6.922 8.411 -1.788 1.00 0.00 9 ILE A C 18
ATOM 26618 O O . ILE A 1 9 ? -6.104 9.326 -1.871 1.00 0.00 9 ILE A O 18
ATOM 26634 N N . PHE A 1 10 ? -6.689 7.160 -2.155 1.00 0.00 10 PHE A N 18
ATOM 26635 C CA . PHE A 1 10 ? -5.402 6.768 -2.702 1.00 0.00 10 PHE A CA 18
ATOM 26636 C C . PHE A 1 10 ? -5.529 5.500 -3.550 1.00 0.00 10 PHE A C 18
ATOM 26637 O O . PHE A 1 10 ? -6.136 4.520 -3.120 1.00 0.00 10 PHE A O 18
ATOM 26654 N N . LYS A 1 11 ? -4.947 5.561 -4.738 1.00 0.00 11 LYS A N 18
ATOM 26655 C CA . LYS A 1 11 ? -4.987 4.430 -5.650 1.00 0.00 11 LYS A CA 18
ATOM 26656 C C . LYS A 1 11 ? -3.561 4.062 -6.063 1.00 0.00 11 LYS A C 18
ATOM 26657 O O . LYS A 1 11 ? -2.821 4.904 -6.569 1.00 0.00 11 LYS A O 18
ATOM 26676 N N . VAL A 1 12 ? -3.218 2.803 -5.832 1.00 0.00 12 VAL A N 18
ATOM 26677 C CA . VAL A 1 12 ? -1.893 2.314 -6.174 1.00 0.00 12 VAL A CA 18
ATOM 26678 C C . VAL A 1 12 ? -1.983 1.447 -7.432 1.00 0.00 12 VAL A C 18
ATOM 26679 O O . VAL A 1 12 ? -2.903 0.642 -7.570 1.00 0.00 12 VAL A O 18
ATOM 26692 N N . THR A 1 13 ? -1.016 1.641 -8.316 1.00 0.00 13 THR A N 18
ATOM 26693 C CA . THR A 1 13 ? -0.975 0.886 -9.557 1.00 0.00 13 THR A CA 18
ATOM 26694 C C . THR A 1 13 ? -0.995 -0.616 -9.269 1.00 0.00 13 THR A C 18
ATOM 26695 O O . THR A 1 13 ? -0.473 -1.064 -8.250 1.00 0.00 13 THR A O 18
ATOM 26706 N N . ASP A 1 14 ? -1.605 -1.354 -10.186 1.00 0.00 14 ASP A N 18
ATOM 26707 C CA . ASP A 1 14 ? -1.700 -2.797 -10.043 1.00 0.00 14 ASP A CA 18
ATOM 26708 C C . ASP A 1 14 ? -0.303 -3.375 -9.806 1.00 0.00 14 ASP A C 18
ATOM 26709 O O . ASP A 1 14 ? -0.151 -4.368 -9.097 1.00 0.00 14 ASP A O 18
ATOM 26718 N N . LYS A 1 15 ? 0.681 -2.728 -10.413 1.00 0.00 15 LYS A N 18
ATOM 26719 C CA . LYS A 1 15 ? 2.060 -3.165 -10.276 1.00 0.00 15 LYS A CA 18
ATOM 26720 C C . LYS A 1 15 ? 2.500 -3.003 -8.820 1.00 0.00 15 LYS A C 18
ATOM 26721 O O . LYS A 1 15 ? 3.192 -3.863 -8.277 1.00 0.00 15 LYS A O 18
ATOM 26740 N N . ALA A 1 16 ? 2.082 -1.893 -8.229 1.00 0.00 16 ALA A N 18
ATOM 26741 C CA . ALA A 1 16 ? 2.424 -1.607 -6.847 1.00 0.00 16 ALA A CA 18
ATOM 26742 C C . ALA A 1 16 ? 1.751 -2.635 -5.935 1.00 0.00 16 ALA A C 18
ATOM 26743 O O . ALA A 1 16 ? 2.398 -3.218 -5.067 1.00 0.00 16 ALA A O 18
ATOM 26750 N N . VAL A 1 17 ? 0.460 -2.826 -6.164 1.00 0.00 17 VAL A N 18
ATOM 26751 C CA . VAL A 1 17 ? -0.308 -3.773 -5.375 1.00 0.00 17 VAL A CA 18
ATOM 26752 C C . VAL A 1 17 ? 0.205 -5.189 -5.644 1.00 0.00 17 VAL A C 18
ATOM 26753 O O . VAL A 1 17 ? 0.536 -5.921 -4.713 1.00 0.00 17 VAL A O 18
ATOM 26766 N N . GLU A 1 18 ? 0.255 -5.533 -6.923 1.00 0.00 18 GLU A N 18
ATOM 26767 C CA . GLU A 1 18 ? 0.722 -6.848 -7.326 1.00 0.00 18 GLU A CA 18
ATOM 26768 C C . GLU A 1 18 ? 2.093 -7.137 -6.711 1.00 0.00 18 GLU A C 18
ATOM 26769 O O . GLU A 1 18 ? 2.408 -8.284 -6.398 1.00 0.00 18 GLU A O 18
ATOM 26781 N N . GLU A 1 19 ? 2.871 -6.076 -6.555 1.00 0.00 19 GLU A N 18
ATOM 26782 C CA . GLU A 1 19 ? 4.200 -6.200 -5.982 1.00 0.00 19 GLU A CA 18
ATOM 26783 C C . GLU A 1 19 ? 4.110 -6.671 -4.529 1.00 0.00 19 GLU A C 18
ATOM 26784 O O . GLU A 1 19 ? 4.955 -7.437 -4.067 1.00 0.00 19 GLU A O 18
ATOM 26796 N N . ILE A 1 20 ? 3.079 -6.193 -3.848 1.00 0.00 20 ILE A N 18
ATOM 26797 C CA . ILE A 1 20 ? 2.868 -6.555 -2.457 1.00 0.00 20 ILE A CA 18
ATOM 26798 C C . ILE A 1 20 ? 2.507 -8.039 -2.370 1.00 0.00 20 ILE A C 18
ATOM 26799 O O . ILE A 1 20 ? 2.857 -8.711 -1.401 1.00 0.00 20 ILE A O 18
ATOM 26815 N N . LYS A 1 21 ? 1.811 -8.507 -3.396 1.00 0.00 21 LYS A N 18
ATOM 26816 C CA . LYS A 1 21 ? 1.398 -9.900 -3.448 1.00 0.00 21 LYS A CA 18
ATOM 26817 C C . LYS A 1 21 ? 2.626 -10.782 -3.682 1.00 0.00 21 LYS A C 18
ATOM 26818 O O . LYS A 1 21 ? 2.749 -11.851 -3.087 1.00 0.00 21 LYS A O 18
ATOM 26837 N N . LYS A 1 22 ? 3.503 -10.302 -4.551 1.00 0.00 22 LYS A N 18
ATOM 26838 C CA . LYS A 1 22 ? 4.717 -11.034 -4.872 1.00 0.00 22 LYS A CA 18
ATOM 26839 C C . LYS A 1 22 ? 5.645 -11.032 -3.655 1.00 0.00 22 LYS A C 18
ATOM 26840 O O . LYS A 1 22 ? 6.121 -12.084 -3.233 1.00 0.00 22 LYS A O 18
ATOM 26859 N N . VAL A 1 23 ? 5.873 -9.839 -3.127 1.00 0.00 23 VAL A N 18
ATOM 26860 C CA . VAL A 1 23 ? 6.735 -9.687 -1.967 1.00 0.00 23 VAL A CA 18
ATOM 26861 C C . VAL A 1 23 ? 6.262 -10.628 -0.858 1.00 0.00 23 VAL A C 18
ATOM 26862 O O . VAL A 1 23 ? 7.076 -11.249 -0.176 1.00 0.00 23 VAL A O 18
ATOM 26875 N N . ALA A 1 24 ? 4.947 -10.704 -0.711 1.00 0.00 24 ALA A N 18
ATOM 26876 C CA . ALA A 1 24 ? 4.355 -11.559 0.304 1.00 0.00 24 ALA A CA 18
ATOM 26877 C C . ALA A 1 24 ? 4.519 -13.023 -0.110 1.00 0.00 24 ALA A C 18
ATOM 26878 O O . ALA A 1 24 ? 4.803 -13.879 0.726 1.00 0.00 24 ALA A O 18
ATOM 26885 N N . GLN A 1 25 ? 4.335 -13.264 -1.399 1.00 0.00 25 GLN A N 18
ATOM 26886 C CA . GLN A 1 25 ? 4.458 -14.610 -1.934 1.00 0.00 25 GLN A CA 18
ATOM 26887 C C . GLN A 1 25 ? 5.834 -15.190 -1.597 1.00 0.00 25 GLN A C 18
ATOM 26888 O O . GLN A 1 25 ? 6.021 -16.405 -1.620 1.00 0.00 25 GLN A O 18
ATOM 26902 N N . GLU A 1 26 ? 6.761 -14.293 -1.293 1.00 0.00 26 GLU A N 18
ATOM 26903 C CA . GLU A 1 26 ? 8.113 -14.701 -0.952 1.00 0.00 26 GLU A CA 18
ATOM 26904 C C . GLU A 1 26 ? 8.252 -14.865 0.563 1.00 0.00 26 GLU A C 18
ATOM 26905 O O . GLU A 1 26 ? 9.181 -15.517 1.037 1.00 0.00 26 GLU A O 18
ATOM 26917 N N . ASN A 1 27 ? 7.316 -14.261 1.280 1.00 0.00 27 ASN A N 18
ATOM 26918 C CA . ASN A 1 27 ? 7.322 -14.332 2.731 1.00 0.00 27 ASN A CA 18
ATOM 26919 C C . ASN A 1 27 ? 6.180 -15.236 3.198 1.00 0.00 27 ASN A C 18
ATOM 26920 O O . ASN A 1 27 ? 5.840 -15.252 4.380 1.00 0.00 27 ASN A O 18
ATOM 26931 N N . ASN A 1 28 ? 5.618 -15.966 2.246 1.00 0.00 28 ASN A N 18
ATOM 26932 C CA . ASN A 1 28 ? 4.520 -16.870 2.545 1.00 0.00 28 ASN A CA 18
ATOM 26933 C C . ASN A 1 28 ? 3.395 -16.090 3.229 1.00 0.00 28 ASN A C 18
ATOM 26934 O O . ASN A 1 28 ? 2.679 -16.634 4.068 1.00 0.00 28 ASN A O 18
ATOM 26945 N N . ILE A 1 29 ? 3.274 -14.828 2.844 1.00 0.00 29 ILE A N 18
ATOM 26946 C CA . ILE A 1 29 ? 2.248 -13.969 3.409 1.00 0.00 29 ILE A CA 18
ATOM 26947 C C . ILE A 1 29 ? 1.064 -13.891 2.443 1.00 0.00 29 ILE A C 18
ATOM 26948 O O . ILE A 1 29 ? 1.244 -13.971 1.229 1.00 0.00 29 ILE A O 18
ATOM 26964 N N . GLU A 1 30 ? -0.119 -13.737 3.018 1.00 0.00 30 GLU A N 18
ATOM 26965 C CA . GLU A 1 30 ? -1.332 -13.648 2.223 1.00 0.00 30 GLU A CA 18
ATOM 26966 C C . GLU A 1 30 ? -2.133 -12.404 2.614 1.00 0.00 30 GLU A C 18
ATOM 26967 O O . GLU A 1 30 ? -3.259 -12.217 2.156 1.00 0.00 30 GLU A O 18
ATOM 26979 N N . ASN A 1 31 ? -1.520 -11.585 3.456 1.00 0.00 31 ASN A N 18
ATOM 26980 C CA . ASN A 1 31 ? -2.161 -10.364 3.913 1.00 0.00 31 ASN A CA 18
ATOM 26981 C C . ASN A 1 31 ? -1.090 -9.322 4.240 1.00 0.00 31 ASN A C 18
ATOM 26982 O O . ASN A 1 31 ? -0.924 -8.938 5.396 1.00 0.00 31 ASN A O 18
ATOM 26993 N N . PRO A 1 32 ? -0.373 -8.881 3.172 1.00 0.00 32 PRO A N 18
ATOM 26994 C CA . PRO A 1 32 ? 0.678 -7.890 3.333 1.00 0.00 32 PRO A CA 18
ATOM 26995 C C . PRO A 1 32 ? 0.087 -6.496 3.555 1.00 0.00 32 PRO A C 18
ATOM 26996 O O . PRO A 1 32 ? -0.897 -6.126 2.918 1.00 0.00 32 PRO A O 18
ATOM 27007 N N . ILE A 1 33 ? 0.713 -5.761 4.463 1.00 0.00 33 ILE A N 18
ATOM 27008 C CA . ILE A 1 33 ? 0.262 -4.416 4.777 1.00 0.00 33 ILE A CA 18
ATOM 27009 C C . ILE A 1 33 ? 1.210 -3.402 4.134 1.00 0.00 33 ILE A C 18
ATOM 27010 O O . ILE A 1 33 ? 2.373 -3.300 4.522 1.00 0.00 33 ILE A O 18
ATOM 27026 N N . LEU A 1 34 ? 0.677 -2.676 3.162 1.00 0.00 34 LEU A N 18
ATOM 27027 C CA . LEU A 1 34 ? 1.461 -1.673 2.462 1.00 0.00 34 LEU A CA 18
ATOM 27028 C C . LEU A 1 34 ? 1.268 -0.315 3.141 1.00 0.00 34 LEU A C 18
ATOM 27029 O O . LEU A 1 34 ? 0.179 0.255 3.097 1.00 0.00 34 LEU A O 18
ATOM 27045 N N . ARG A 1 35 ? 2.342 0.163 3.752 1.00 0.00 35 ARG A N 18
ATOM 27046 C CA . ARG A 1 35 ? 2.304 1.443 4.439 1.00 0.00 35 ARG A CA 18
ATOM 27047 C C . ARG A 1 35 ? 2.991 2.518 3.596 1.00 0.00 35 ARG A C 18
ATOM 27048 O O . ARG A 1 35 ? 4.137 2.349 3.181 1.00 0.00 35 ARG A O 18
ATOM 27069 N N . ILE A 1 36 ? 2.262 3.601 3.367 1.00 0.00 36 ILE A N 18
ATOM 27070 C CA . ILE A 1 36 ? 2.787 4.704 2.581 1.00 0.00 36 ILE A CA 18
ATOM 27071 C C . ILE A 1 36 ? 3.481 5.703 3.509 1.00 0.00 36 ILE A C 18
ATOM 27072 O O . ILE A 1 36 ? 2.838 6.310 4.364 1.00 0.00 36 ILE A O 18
ATOM 27088 N N . ARG A 1 37 ? 4.783 5.841 3.310 1.00 0.00 37 ARG A N 18
ATOM 27089 C CA . ARG A 1 37 ? 5.571 6.755 4.120 1.00 0.00 37 ARG A CA 18
ATOM 27090 C C . ARG A 1 37 ? 6.390 7.687 3.223 1.00 0.00 37 ARG A C 18
ATOM 27091 O O . ARG A 1 37 ? 6.701 7.343 2.084 1.00 0.00 37 ARG A O 18
ATOM 27112 N N . VAL A 1 38 ? 6.716 8.848 3.772 1.00 0.00 38 VAL A N 18
ATOM 27113 C CA . VAL A 1 38 ? 7.492 9.831 3.036 1.00 0.00 38 VAL A CA 18
ATOM 27114 C C . VAL A 1 38 ? 8.968 9.700 3.419 1.00 0.00 38 VAL A C 18
ATOM 27115 O O . VAL A 1 38 ? 9.325 9.847 4.586 1.00 0.00 38 VAL A O 18
ATOM 27128 N N . VAL A 1 39 ? 9.784 9.423 2.413 1.00 0.00 39 VAL A N 18
ATOM 27129 C CA . VAL A 1 39 ? 11.213 9.270 2.629 1.00 0.00 39 VAL A CA 18
ATOM 27130 C C . VAL A 1 39 ? 11.970 9.840 1.428 1.00 0.00 39 VAL A C 18
ATOM 27131 O O . VAL A 1 39 ? 11.541 9.679 0.286 1.00 0.00 39 VAL A O 18
ATOM 27144 N N . PRO A 1 40 ? 13.113 10.510 1.734 1.00 0.00 40 PRO A N 18
ATOM 27145 C CA . PRO A 1 40 ? 13.934 11.104 0.693 1.00 0.00 40 PRO A CA 18
ATOM 27146 C C . PRO A 1 40 ? 14.724 10.032 -0.061 1.00 0.00 40 PRO A C 18
ATOM 27147 O O . PRO A 1 40 ? 15.836 9.683 0.333 1.00 0.00 40 PRO A O 18
ATOM 27158 N N . GLY A 1 41 ? 14.119 9.540 -1.132 1.00 0.00 41 GLY A N 18
ATOM 27159 C CA . GLY A 1 41 ? 14.752 8.516 -1.945 1.00 0.00 41 GLY A CA 18
ATOM 27160 C C . GLY A 1 41 ? 16.244 8.803 -2.125 1.00 0.00 41 GLY A C 18
ATOM 27161 O O . GLY A 1 41 ? 17.087 8.007 -1.712 1.00 0.00 41 GLY A O 18
ATOM 27165 N N . GLY A 1 42 ? 16.525 9.941 -2.741 1.00 0.00 42 GLY A N 18
ATOM 27166 C CA . GLY A 1 42 ? 17.901 10.343 -2.981 1.00 0.00 42 GLY A CA 18
ATOM 27167 C C . GLY A 1 42 ? 18.063 10.933 -4.384 1.00 0.00 42 GLY A C 18
ATOM 27168 O O . GLY A 1 42 ? 17.244 11.740 -4.820 1.00 0.00 42 GLY A O 18
ATOM 27172 N N . CYS A 1 43 ? 19.126 10.507 -5.050 1.00 0.00 43 CYS A N 18
ATOM 27173 C CA . CYS A 1 43 ? 19.406 10.983 -6.394 1.00 0.00 43 CYS A CA 18
ATOM 27174 C C . CYS A 1 43 ? 18.316 10.455 -7.328 1.00 0.00 43 CYS A C 18
ATOM 27175 O O . CYS A 1 43 ? 17.951 11.116 -8.300 1.00 0.00 43 CYS A O 18
ATOM 27183 N N . SER A 1 44 ? 17.825 9.268 -7.002 1.00 0.00 44 SER A N 18
ATOM 27184 C CA . SER A 1 44 ? 16.784 8.643 -7.800 1.00 0.00 44 SER A CA 18
ATOM 27185 C C . SER A 1 44 ? 15.563 9.562 -7.879 1.00 0.00 44 SER A C 18
ATOM 27186 O O . SER A 1 44 ? 14.923 9.660 -8.925 1.00 0.00 44 SER A O 18
ATOM 27194 N N . GLY A 1 45 ? 15.278 10.212 -6.760 1.00 0.00 45 GLY A N 18
ATOM 27195 C CA . GLY A 1 45 ? 14.145 11.120 -6.690 1.00 0.00 45 GLY A CA 18
ATOM 27196 C C . GLY A 1 45 ? 13.361 10.919 -5.392 1.00 0.00 45 GLY A C 18
ATOM 27197 O O . GLY A 1 45 ? 13.398 9.841 -4.801 1.00 0.00 45 GLY A O 18
ATOM 27201 N N . PHE A 1 46 ? 12.670 11.974 -4.986 1.00 0.00 46 PHE A N 18
ATOM 27202 C CA . PHE A 1 46 ? 11.878 11.927 -3.769 1.00 0.00 46 PHE A CA 18
ATOM 27203 C C . PHE A 1 46 ? 10.535 11.236 -4.014 1.00 0.00 46 PHE A C 18
ATOM 27204 O O . PHE A 1 46 ? 9.586 11.865 -4.479 1.00 0.00 46 PHE A O 18
ATOM 27221 N N . GLN A 1 47 ? 10.499 9.952 -3.691 1.00 0.00 47 GLN A N 18
ATOM 27222 C CA . GLN A 1 47 ? 9.288 9.169 -3.871 1.00 0.00 47 GLN A CA 18
ATOM 27223 C C . GLN A 1 47 ? 9.044 8.281 -2.649 1.00 0.00 47 GLN A C 18
ATOM 27224 O O . GLN A 1 47 ? 9.984 7.913 -1.946 1.00 0.00 47 GLN A O 18
ATOM 27238 N N . TYR A 1 48 ? 7.776 7.962 -2.433 1.00 0.00 48 TYR A N 18
ATOM 27239 C CA . TYR A 1 48 ? 7.396 7.124 -1.308 1.00 0.00 48 TYR A CA 18
ATOM 27240 C C . TYR A 1 48 ? 7.670 5.649 -1.607 1.00 0.00 48 TYR A C 18
ATOM 27241 O O . TYR A 1 48 ? 7.100 5.084 -2.539 1.00 0.00 48 TYR A O 18
ATOM 27259 N N . ALA A 1 49 ? 8.542 5.066 -0.797 1.00 0.00 49 ALA A N 18
ATOM 27260 C CA . ALA A 1 49 ? 8.898 3.667 -0.963 1.00 0.00 49 ALA A CA 18
ATOM 27261 C C . ALA A 1 49 ? 7.817 2.791 -0.326 1.00 0.00 49 ALA A C 18
ATOM 27262 O O . ALA A 1 49 ? 7.061 3.254 0.527 1.00 0.00 49 ALA A O 18
ATOM 27269 N N . MET A 1 50 ? 7.778 1.542 -0.765 1.00 0.00 50 MET A N 18
ATOM 27270 C CA . MET A 1 50 ? 6.802 0.597 -0.249 1.00 0.00 50 MET A CA 18
ATOM 27271 C C . MET A 1 50 ? 7.466 -0.429 0.672 1.00 0.00 50 MET A C 18
ATOM 27272 O O . MET A 1 50 ? 8.687 -0.439 0.817 1.00 0.00 50 MET A O 18
ATOM 27286 N N . GLY A 1 51 ? 6.632 -1.266 1.271 1.00 0.00 51 GLY A N 18
ATOM 27287 C CA . GLY A 1 51 ? 7.122 -2.293 2.174 1.00 0.00 51 GLY A CA 18
ATOM 27288 C C . GLY A 1 51 ? 5.981 -3.191 2.655 1.00 0.00 51 GLY A C 18
ATOM 27289 O O . GLY A 1 51 ? 4.858 -3.092 2.162 1.00 0.00 51 GLY A O 18
ATOM 27293 N N . PHE A 1 52 ? 6.307 -4.048 3.611 1.00 0.00 52 PHE A N 18
ATOM 27294 C CA . PHE A 1 52 ? 5.323 -4.963 4.165 1.00 0.00 52 PHE A CA 18
ATOM 27295 C C . PHE A 1 52 ? 5.479 -5.083 5.682 1.00 0.00 52 PHE A C 18
ATOM 27296 O O . PHE A 1 52 ? 6.572 -5.353 6.178 1.00 0.00 52 PHE A O 18
ATOM 27313 N N . ASP A 1 53 ? 4.369 -4.879 6.377 1.00 0.00 53 ASP A N 18
ATOM 27314 C CA . ASP A 1 53 ? 4.369 -4.961 7.827 1.00 0.00 53 ASP A CA 18
ATOM 27315 C C . ASP A 1 53 ? 3.306 -5.966 8.276 1.00 0.00 53 ASP A C 18
ATOM 27316 O O . ASP A 1 53 ? 2.553 -6.487 7.455 1.00 0.00 53 ASP A O 18
ATOM 27325 N N . ASP A 1 54 ? 3.279 -6.208 9.578 1.00 0.00 54 ASP A N 18
ATOM 27326 C CA . ASP A 1 54 ? 2.321 -7.142 10.146 1.00 0.00 54 ASP A CA 18
ATOM 27327 C C . ASP A 1 54 ? 1.723 -6.540 11.420 1.00 0.00 54 ASP A C 18
ATOM 27328 O O . ASP A 1 54 ? 1.933 -7.062 12.514 1.00 0.00 54 ASP A O 18
ATOM 27337 N N . THR A 1 55 ? 0.991 -5.452 11.235 1.00 0.00 55 THR A N 18
ATOM 27338 C CA . THR A 1 55 ? 0.361 -4.774 12.356 1.00 0.00 55 THR A CA 18
ATOM 27339 C C . THR A 1 55 ? -0.428 -3.558 11.868 1.00 0.00 55 THR A C 18
ATOM 27340 O O . THR A 1 55 ? -0.298 -3.150 10.715 1.00 0.00 55 THR A O 18
ATOM 27351 N N . VAL A 1 56 ? -1.229 -3.011 12.771 1.00 0.00 56 VAL A N 18
ATOM 27352 C CA . VAL A 1 56 ? -2.039 -1.849 12.448 1.00 0.00 56 VAL A CA 18
ATOM 27353 C C . VAL A 1 56 ? -1.930 -0.826 13.580 1.00 0.00 56 VAL A C 18
ATOM 27354 O O . VAL A 1 56 ? -1.629 -1.183 14.718 1.00 0.00 56 VAL A O 18
ATOM 27367 N N . GLU A 1 57 ? -2.181 0.426 13.228 1.00 0.00 57 GLU A N 18
ATOM 27368 C CA . GLU A 1 57 ? -2.116 1.504 14.201 1.00 0.00 57 GLU A CA 18
ATOM 27369 C C . GLU A 1 57 ? -3.515 1.830 14.727 1.00 0.00 57 GLU A C 18
ATOM 27370 O O . GLU A 1 57 ? -4.511 1.336 14.201 1.00 0.00 57 GLU A O 18
ATOM 27382 N N . GLU A 1 58 ? -3.545 2.660 15.759 1.00 0.00 58 GLU A N 18
ATOM 27383 C CA . GLU A 1 58 ? -4.806 3.058 16.363 1.00 0.00 58 GLU A CA 18
ATOM 27384 C C . GLU A 1 58 ? -5.396 4.257 15.618 1.00 0.00 58 GLU A C 18
ATOM 27385 O O . GLU A 1 58 ? -6.180 5.018 16.182 1.00 0.00 58 GLU A O 18
ATOM 27397 N N . GLY A 1 59 ? -4.995 4.389 14.362 1.00 0.00 59 GLY A N 18
ATOM 27398 C CA . GLY A 1 59 ? -5.474 5.482 13.534 1.00 0.00 59 GLY A CA 18
ATOM 27399 C C . GLY A 1 59 ? -4.677 5.574 12.231 1.00 0.00 59 GLY A C 18
ATOM 27400 O O . GLY A 1 59 ? -3.956 6.545 12.008 1.00 0.00 59 GLY A O 18
ATOM 27404 N N . ASP A 1 60 ? -4.835 4.550 11.405 1.00 0.00 60 ASP A N 18
ATOM 27405 C CA . ASP A 1 60 ? -4.139 4.503 10.131 1.00 0.00 60 ASP A CA 18
ATOM 27406 C C . ASP A 1 60 ? -5.161 4.356 9.001 1.00 0.00 60 ASP A C 18
ATOM 27407 O O . ASP A 1 60 ? -6.184 3.693 9.167 1.00 0.00 60 ASP A O 18
ATOM 27416 N N . HIS A 1 61 ? -4.848 4.986 7.878 1.00 0.00 61 HIS A N 18
ATOM 27417 C CA . HIS A 1 61 ? -5.727 4.934 6.722 1.00 0.00 61 HIS A CA 18
ATOM 27418 C C . HIS A 1 61 ? -5.788 3.501 6.188 1.00 0.00 61 HIS A C 18
ATOM 27419 O O . HIS A 1 61 ? -5.199 3.195 5.153 1.00 0.00 61 HIS A O 18
ATOM 27433 N N . VAL A 1 62 ? -6.507 2.662 6.919 1.00 0.00 62 VAL A N 18
ATOM 27434 C CA . VAL A 1 62 ? -6.653 1.269 6.532 1.00 0.00 62 VAL A CA 18
ATOM 27435 C C . VAL A 1 62 ? -7.633 1.169 5.361 1.00 0.00 62 VAL A C 18
ATOM 27436 O O . VAL A 1 62 ? -8.836 1.349 5.538 1.00 0.00 62 VAL A O 18
ATOM 27449 N N . PHE A 1 63 ? -7.080 0.883 4.192 1.00 0.00 63 PHE A N 18
ATOM 27450 C CA . PHE A 1 63 ? -7.890 0.757 2.992 1.00 0.00 63 PHE A CA 18
ATOM 27451 C C . PHE A 1 63 ? -7.835 -0.669 2.440 1.00 0.00 63 PHE A C 18
ATOM 27452 O O . PHE A 1 63 ? -6.797 -1.325 2.509 1.00 0.00 63 PHE A O 18
ATOM 27469 N N . GLU A 1 64 ? -8.965 -1.106 1.905 1.00 0.00 64 GLU A N 18
ATOM 27470 C CA . GLU A 1 64 ? -9.059 -2.442 1.341 1.00 0.00 64 GLU A CA 18
ATOM 27471 C C . GLU A 1 64 ? -8.632 -2.429 -0.128 1.00 0.00 64 GLU A C 18
ATOM 27472 O O . GLU A 1 64 ? -8.959 -1.500 -0.865 1.00 0.00 64 GLU A O 18
ATOM 27484 N N . TYR A 1 65 ? -7.910 -3.472 -0.510 1.00 0.00 65 TYR A N 18
ATOM 27485 C CA . TYR A 1 65 ? -7.435 -3.593 -1.878 1.00 0.00 65 TYR A CA 18
ATOM 27486 C C . TYR A 1 65 ? -7.797 -4.958 -2.466 1.00 0.00 65 TYR A C 18
ATOM 27487 O O . TYR A 1 65 ? -8.596 -5.694 -1.889 1.00 0.00 65 TYR A O 18
ATOM 27505 N N . ASP A 1 66 ? -7.191 -5.256 -3.606 1.00 0.00 66 ASP A N 18
ATOM 27506 C CA . ASP A 1 66 ? -7.439 -6.520 -4.278 1.00 0.00 66 ASP A CA 18
ATOM 27507 C C . ASP A 1 66 ? -6.896 -7.664 -3.419 1.00 0.00 66 ASP A C 18
ATOM 27508 O O . ASP A 1 66 ? -5.896 -8.287 -3.770 1.00 0.00 66 ASP A O 18
ATOM 27517 N N . GLY A 1 67 ? -7.580 -7.906 -2.311 1.00 0.00 67 GLY A N 18
ATOM 27518 C CA . GLY A 1 67 ? -7.179 -8.964 -1.399 1.00 0.00 67 GLY A CA 18
ATOM 27519 C C . GLY A 1 67 ? -5.870 -8.610 -0.691 1.00 0.00 67 GLY A C 18
ATOM 27520 O O . GLY A 1 67 ? -5.015 -9.473 -0.493 1.00 0.00 67 GLY A O 18
ATOM 27524 N N . VAL A 1 68 ? -5.753 -7.341 -0.330 1.00 0.00 68 VAL A N 18
ATOM 27525 C CA . VAL A 1 68 ? -4.562 -6.863 0.351 1.00 0.00 68 VAL A CA 18
ATOM 27526 C C . VAL A 1 68 ? -4.937 -5.696 1.266 1.00 0.00 68 VAL A C 18
ATOM 27527 O O . VAL A 1 68 ? -5.899 -4.977 0.999 1.00 0.00 68 VAL A O 18
ATOM 27540 N N . LYS A 1 69 ? -4.158 -5.543 2.327 1.00 0.00 69 LYS A N 18
ATOM 27541 C CA . LYS A 1 69 ? -4.397 -4.476 3.283 1.00 0.00 69 LYS A CA 18
ATOM 27542 C C . LYS A 1 69 ? -3.352 -3.376 3.084 1.00 0.00 69 LYS A C 18
ATOM 27543 O O . LYS A 1 69 ? -2.192 -3.662 2.793 1.00 0.00 69 LYS A O 18
ATOM 27562 N N . VAL A 1 70 ? -3.801 -2.140 3.250 1.00 0.00 70 VAL A N 18
ATOM 27563 C CA . VAL A 1 70 ? -2.919 -0.996 3.092 1.00 0.00 70 VAL A CA 18
ATOM 27564 C C . VAL A 1 70 ? -3.206 0.020 4.199 1.00 0.00 70 VAL A C 18
ATOM 27565 O O . VAL A 1 70 ? -4.309 0.056 4.743 1.00 0.00 70 VAL A O 18
ATOM 27578 N N . VAL A 1 71 ? -2.194 0.821 4.500 1.00 0.00 71 VAL A N 18
ATOM 27579 C CA . VAL A 1 71 ? -2.324 1.835 5.532 1.00 0.00 71 VAL A CA 18
ATOM 27580 C C . VAL A 1 71 ? -1.523 3.074 5.127 1.00 0.00 71 VAL A C 18
ATOM 27581 O O . VAL A 1 71 ? -0.522 2.967 4.421 1.00 0.00 71 VAL A O 18
ATOM 27594 N N . ILE A 1 72 ? -1.995 4.222 5.592 1.00 0.00 72 ILE A N 18
ATOM 27595 C CA . ILE A 1 72 ? -1.335 5.480 5.288 1.00 0.00 72 ILE A CA 18
ATOM 27596 C C . ILE A 1 72 ? -1.433 6.409 6.499 1.00 0.00 72 ILE A C 18
ATOM 27597 O O . ILE A 1 72 ? -2.426 6.387 7.224 1.00 0.00 72 ILE A O 18
ATOM 27613 N N . ASP A 1 73 ? -0.388 7.203 6.682 1.00 0.00 73 ASP A N 18
ATOM 27614 C CA . ASP A 1 73 ? -0.343 8.137 7.794 1.00 0.00 73 ASP A CA 18
ATOM 27615 C C . ASP A 1 73 ? -1.152 9.386 7.437 1.00 0.00 73 ASP A C 18
ATOM 27616 O O . ASP A 1 73 ? -1.469 9.613 6.271 1.00 0.00 73 ASP A O 18
ATOM 27625 N N . PRO A 1 74 ? -1.471 10.184 8.491 1.00 0.00 74 PRO A N 18
ATOM 27626 C CA . PRO A 1 74 ? -2.236 11.404 8.301 1.00 0.00 74 PRO A CA 18
ATOM 27627 C C . PRO A 1 74 ? -1.370 12.505 7.685 1.00 0.00 74 PRO A C 18
ATOM 27628 O O . PRO A 1 74 ? -1.888 13.441 7.078 1.00 0.00 74 PRO A O 18
ATOM 27639 N N . PHE A 1 75 ? -0.066 12.356 7.863 1.00 0.00 75 PHE A N 18
ATOM 27640 C CA . PHE A 1 75 ? 0.877 13.326 7.333 1.00 0.00 75 PHE A CA 18
ATOM 27641 C C . PHE A 1 75 ? 1.143 13.076 5.847 1.00 0.00 75 PHE A C 18
ATOM 27642 O O . PHE A 1 75 ? 1.698 13.932 5.159 1.00 0.00 75 PHE A O 18
ATOM 27659 N N . SER A 1 76 ? 0.734 11.899 5.395 1.00 0.00 76 SER A N 18
ATOM 27660 C CA . SER A 1 76 ? 0.921 11.526 4.003 1.00 0.00 76 SER A CA 18
ATOM 27661 C C . SER A 1 76 ? -0.278 11.986 3.172 1.00 0.00 76 SER A C 18
ATOM 27662 O O . SER A 1 76 ? -0.183 12.104 1.951 1.00 0.00 76 SER A O 18
ATOM 27670 N N . MET A 1 77 ? -1.378 12.234 3.867 1.00 0.00 77 MET A N 18
ATOM 27671 C CA . MET A 1 77 ? -2.595 12.679 3.208 1.00 0.00 77 MET A CA 18
ATOM 27672 C C . MET A 1 77 ? -2.350 13.965 2.415 1.00 0.00 77 MET A C 18
ATOM 27673 O O . MET A 1 77 ? -2.689 14.045 1.235 1.00 0.00 77 MET A O 18
ATOM 27687 N N . PRO A 1 78 ? -1.747 14.964 3.113 1.00 0.00 78 PRO A N 18
ATOM 27688 C CA . PRO A 1 78 ? -1.453 16.242 2.486 1.00 0.00 78 PRO A CA 18
ATOM 27689 C C . PRO A 1 78 ? -0.252 16.128 1.545 1.00 0.00 78 PRO A C 18
ATOM 27690 O O . PRO A 1 78 ? 0.185 17.122 0.968 1.00 0.00 78 PRO A O 18
ATOM 27701 N N . TYR A 1 79 ? 0.246 14.907 1.419 1.00 0.00 79 TYR A N 18
ATOM 27702 C CA . TYR A 1 79 ? 1.388 14.650 0.558 1.00 0.00 79 TYR A CA 18
ATOM 27703 C C . TYR A 1 79 ? 0.989 13.782 -0.637 1.00 0.00 79 TYR A C 18
ATOM 27704 O O . TYR A 1 79 ? 1.604 13.862 -1.700 1.00 0.00 79 TYR A O 18
ATOM 27722 N N . VAL A 1 80 ? -0.038 12.973 -0.424 1.00 0.00 80 VAL A N 18
ATOM 27723 C CA . VAL A 1 80 ? -0.527 12.092 -1.470 1.00 0.00 80 VAL A CA 18
ATOM 27724 C C . VAL A 1 80 ? -2.048 12.220 -1.570 1.00 0.00 80 VAL A C 18
ATOM 27725 O O . VAL A 1 80 ? -2.756 11.216 -1.643 1.00 0.00 80 VAL A O 18
ATOM 27738 N N . ASN A 1 81 ? -2.507 13.463 -1.570 1.00 0.00 81 ASN A N 18
ATOM 27739 C CA . ASN A 1 81 ? -3.931 13.735 -1.659 1.00 0.00 81 ASN A CA 18
ATOM 27740 C C . ASN A 1 81 ? -4.472 13.174 -2.976 1.00 0.00 81 ASN A C 18
ATOM 27741 O O . ASN A 1 81 ? -4.297 13.781 -4.032 1.00 0.00 81 ASN A O 18
ATOM 27752 N N . GLY A 1 82 ? -5.117 12.021 -2.870 1.00 0.00 82 GLY A N 18
ATOM 27753 C CA . GLY A 1 82 ? -5.684 11.371 -4.039 1.00 0.00 82 GLY A CA 18
ATOM 27754 C C . GLY A 1 82 ? -4.591 11.000 -5.044 1.00 0.00 82 GLY A C 18
ATOM 27755 O O . GLY A 1 82 ? -4.887 10.632 -6.180 1.00 0.00 82 GLY A O 18
ATOM 27759 N N . ALA A 1 83 ? -3.352 11.110 -4.590 1.00 0.00 83 ALA A N 18
ATOM 27760 C CA . ALA A 1 83 ? -2.214 10.791 -5.435 1.00 0.00 83 ALA A CA 18
ATOM 27761 C C . ALA A 1 83 ? -2.085 9.271 -5.557 1.00 0.00 83 ALA A C 18
ATOM 27762 O O . ALA A 1 83 ? -2.537 8.534 -4.682 1.00 0.00 83 ALA A O 18
ATOM 27769 N N . GLU A 1 84 ? -1.466 8.848 -6.649 1.00 0.00 84 GLU A N 18
ATOM 27770 C CA . GLU A 1 84 ? -1.272 7.429 -6.896 1.00 0.00 84 GLU A CA 18
ATOM 27771 C C . GLU A 1 84 ? 0.216 7.078 -6.836 1.00 0.00 84 GLU A C 18
ATOM 27772 O O . GLU A 1 84 ? 1.061 7.871 -7.249 1.00 0.00 84 GLU A O 18
ATOM 27784 N N . LEU A 1 85 ? 0.490 5.890 -6.319 1.00 0.00 85 LEU A N 18
ATOM 27785 C CA . LEU A 1 85 ? 1.862 5.424 -6.200 1.00 0.00 85 LEU A CA 18
ATOM 27786 C C . LEU A 1 85 ? 2.139 4.384 -7.287 1.00 0.00 85 LEU A C 18
ATOM 27787 O O . LEU A 1 85 ? 1.647 3.259 -7.214 1.00 0.00 85 LEU A O 18
ATOM 27803 N N . ASP A 1 86 ? 2.926 4.797 -8.269 1.00 0.00 86 ASP A N 18
ATOM 27804 C CA . ASP A 1 86 ? 3.275 3.914 -9.370 1.00 0.00 86 ASP A CA 18
ATOM 27805 C C . ASP A 1 86 ? 4.635 3.271 -9.091 1.00 0.00 86 ASP A C 18
ATOM 27806 O O . ASP A 1 86 ? 5.675 3.886 -9.319 1.00 0.00 86 ASP A O 18
ATOM 27815 N N . TYR A 1 87 ? 4.582 2.041 -8.601 1.00 0.00 87 TYR A N 18
ATOM 27816 C CA . TYR A 1 87 ? 5.797 1.307 -8.289 1.00 0.00 87 TYR A CA 18
ATOM 27817 C C . TYR A 1 87 ? 6.342 0.595 -9.529 1.00 0.00 87 TYR A C 18
ATOM 27818 O O . TYR A 1 87 ? 5.695 -0.302 -10.068 1.00 0.00 87 TYR A O 18
ATOM 27836 N N . VAL A 1 88 ? 7.525 1.022 -9.945 1.00 0.00 88 VAL A N 18
ATOM 27837 C CA . VAL A 1 88 ? 8.164 0.436 -11.111 1.00 0.00 88 VAL A CA 18
ATOM 27838 C C . VAL A 1 88 ? 8.751 -0.926 -10.735 1.00 0.00 88 VAL A C 18
ATOM 27839 O O . VAL A 1 88 ? 9.120 -1.150 -9.583 1.00 0.00 88 VAL A O 18
ATOM 27852 N N . VAL A 1 89 ? 8.820 -1.800 -11.729 1.00 0.00 89 VAL A N 18
ATOM 27853 C CA . VAL A 1 89 ? 9.356 -3.134 -11.517 1.00 0.00 89 VAL A CA 18
ATOM 27854 C C . VAL A 1 89 ? 10.449 -3.410 -12.551 1.00 0.00 89 VAL A C 18
ATOM 27855 O O . VAL A 1 89 ? 10.201 -3.340 -13.754 1.00 0.00 89 VAL A O 18
ATOM 27868 N N . ASP A 1 90 ? 11.634 -3.717 -12.046 1.00 0.00 90 ASP A N 18
ATOM 27869 C CA . ASP A 1 90 ? 12.765 -4.004 -12.911 1.00 0.00 90 ASP A CA 18
ATOM 27870 C C . ASP A 1 90 ? 13.873 -4.669 -12.092 1.00 0.00 90 ASP A C 18
ATOM 27871 O O . ASP A 1 90 ? 13.680 -4.981 -10.918 1.00 0.00 90 ASP A O 18
ATOM 27880 N N . PHE A 1 91 ? 15.010 -4.866 -12.743 1.00 0.00 91 PHE A N 18
ATOM 27881 C CA . PHE A 1 91 ? 16.149 -5.488 -12.089 1.00 0.00 91 PHE A CA 18
ATOM 27882 C C . PHE A 1 91 ? 15.694 -6.564 -11.102 1.00 0.00 91 PHE A C 18
ATOM 27883 O O . PHE A 1 91 ? 14.756 -7.310 -11.380 1.00 0.00 91 PHE A O 18
ATOM 27900 N N . MET A 1 92 ? 16.379 -6.611 -9.969 1.00 0.00 92 MET A N 18
ATOM 27901 C CA . MET A 1 92 ? 16.057 -7.583 -8.939 1.00 0.00 92 MET A CA 18
ATOM 27902 C C . MET A 1 92 ? 15.066 -7.003 -7.928 1.00 0.00 92 MET A C 18
ATOM 27903 O O . MET A 1 92 ? 15.045 -7.413 -6.768 1.00 0.00 92 MET A O 18
ATOM 27917 N N . GLY A 1 93 ? 14.269 -6.058 -8.404 1.00 0.00 93 GLY A N 18
ATOM 27918 C CA . GLY A 1 93 ? 13.278 -5.417 -7.557 1.00 0.00 93 GLY A CA 18
ATOM 27919 C C . GLY A 1 93 ? 12.435 -4.421 -8.355 1.00 0.00 93 GLY A C 18
ATOM 27920 O O . GLY A 1 93 ? 11.603 -4.818 -9.169 1.00 0.00 93 GLY A O 18
ATOM 27924 N N . GLY A 1 94 ? 12.681 -3.145 -8.094 1.00 0.00 94 GLY A N 18
ATOM 27925 C CA . GLY A 1 94 ? 11.955 -2.088 -8.779 1.00 0.00 94 GLY A CA 18
ATOM 27926 C C . GLY A 1 94 ? 12.227 -0.729 -8.132 1.00 0.00 94 GLY A C 18
ATOM 27927 O O . GLY A 1 94 ? 13.085 -0.614 -7.257 1.00 0.00 94 GLY A O 18
ATOM 27931 N N . GLY A 1 95 ? 11.481 0.267 -8.587 1.00 0.00 95 GLY A N 18
ATOM 27932 C CA . GLY A 1 95 ? 11.632 1.614 -8.064 1.00 0.00 95 GLY A CA 18
ATOM 27933 C C . GLY A 1 95 ? 10.269 2.280 -7.864 1.00 0.00 95 GLY A C 18
ATOM 27934 O O . GLY A 1 95 ? 9.481 2.384 -8.803 1.00 0.00 95 GLY A O 18
ATOM 27938 N N . PHE A 1 96 ? 10.032 2.714 -6.635 1.00 0.00 96 PHE A N 18
ATOM 27939 C CA . PHE A 1 96 ? 8.778 3.367 -6.300 1.00 0.00 96 PHE A CA 18
ATOM 27940 C C . PHE A 1 96 ? 8.718 4.776 -6.893 1.00 0.00 96 PHE A C 18
ATOM 27941 O O . PHE A 1 96 ? 9.530 5.634 -6.548 1.00 0.00 96 PHE A O 18
ATOM 27958 N N . THR A 1 97 ? 7.749 4.972 -7.775 1.00 0.00 97 THR A N 18
ATOM 27959 C CA . THR A 1 97 ? 7.573 6.262 -8.419 1.00 0.00 97 THR A CA 18
ATOM 27960 C C . THR A 1 97 ? 6.150 6.778 -8.198 1.00 0.00 97 THR A C 18
ATOM 27961 O O . THR A 1 97 ? 5.208 5.993 -8.104 1.00 0.00 97 THR A O 18
ATOM 27972 N N . ILE A 1 98 ? 6.038 8.096 -8.121 1.00 0.00 98 ILE A N 18
ATOM 27973 C CA . ILE A 1 98 ? 4.746 8.727 -7.912 1.00 0.00 98 ILE A CA 18
ATOM 27974 C C . ILE A 1 98 ? 4.642 9.972 -8.795 1.00 0.00 98 ILE A C 18
ATOM 27975 O O . ILE A 1 98 ? 5.637 10.656 -9.030 1.00 0.00 98 ILE A O 18
ATOM 27991 N N . ARG A 1 99 ? 3.428 10.229 -9.260 1.00 0.00 99 ARG A N 18
ATOM 27992 C CA . ARG A 1 99 ? 3.182 11.380 -10.112 1.00 0.00 99 ARG A CA 18
ATOM 27993 C C . ARG A 1 99 ? 2.108 12.278 -9.494 1.00 0.00 99 ARG A C 18
ATOM 27994 O O . ARG A 1 99 ? 1.244 11.802 -8.759 1.00 0.00 99 ARG A O 18
ATOM 28015 N N . ASN A 1 100 ? 2.197 13.560 -9.815 1.00 0.00 100 ASN A N 18
ATOM 28016 C CA . ASN A 1 100 ? 1.244 14.529 -9.300 1.00 0.00 100 ASN A CA 18
ATOM 28017 C C . ASN A 1 100 ? 0.747 15.408 -10.449 1.00 0.00 100 ASN A C 18
ATOM 28018 O O . ASN A 1 100 ? 1.546 15.973 -11.195 1.00 0.00 100 ASN A O 18
ATOM 28029 N N . PRO A 1 101 ? -0.606 15.499 -10.559 1.00 0.00 101 PRO A N 18
ATOM 28030 C CA . PRO A 1 101 ? -1.220 16.300 -11.605 1.00 0.00 101 PRO A CA 18
ATOM 28031 C C . PRO A 1 101 ? -1.110 17.793 -11.287 1.00 0.00 101 PRO A C 18
ATOM 28032 O O . PRO A 1 101 ? -0.495 18.547 -12.039 1.00 0.00 101 PRO A O 18
ATOM 28043 N N . MET A 1 1 ? -14.256 -0.937 21.954 1.00 0.00 1 MET A N 19
ATOM 28044 C CA . MET A 1 1 ? -14.865 -0.290 20.804 1.00 0.00 1 MET A CA 19
ATOM 28045 C C . MET A 1 1 ? -13.868 0.636 20.104 1.00 0.00 1 MET A C 19
ATOM 28046 O O . MET A 1 1 ? -13.699 1.787 20.504 1.00 0.00 1 MET A O 19
ATOM 28060 N N . GLN A 1 2 ? -13.235 0.099 19.071 1.00 0.00 2 GLN A N 19
ATOM 28061 C CA . GLN A 1 2 ? -12.260 0.863 18.312 1.00 0.00 2 GLN A CA 19
ATOM 28062 C C . GLN A 1 2 ? -12.017 0.210 16.950 1.00 0.00 2 GLN A C 19
ATOM 28063 O O . GLN A 1 2 ? -11.696 -0.975 16.875 1.00 0.00 2 GLN A O 19
ATOM 28077 N N . GLU A 1 3 ? -12.181 1.011 15.908 1.00 0.00 3 GLU A N 19
ATOM 28078 C CA . GLU A 1 3 ? -11.984 0.525 14.552 1.00 0.00 3 GLU A CA 19
ATOM 28079 C C . GLU A 1 3 ? -11.477 1.654 13.653 1.00 0.00 3 GLU A C 19
ATOM 28080 O O . GLU A 1 3 ? -11.703 2.829 13.938 1.00 0.00 3 GLU A O 19
ATOM 28092 N N . GLN A 1 4 ? -10.801 1.258 12.584 1.00 0.00 4 GLN A N 19
ATOM 28093 C CA . GLN A 1 4 ? -10.260 2.221 11.641 1.00 0.00 4 GLN A CA 19
ATOM 28094 C C . GLN A 1 4 ? -11.377 2.791 10.765 1.00 0.00 4 GLN A C 19
ATOM 28095 O O . GLN A 1 4 ? -11.545 2.375 9.619 1.00 0.00 4 GLN A O 19
ATOM 28109 N N . ALA A 1 5 ? -12.111 3.734 11.336 1.00 0.00 5 ALA A N 19
ATOM 28110 C CA . ALA A 1 5 ? -13.208 4.365 10.621 1.00 0.00 5 ALA A CA 19
ATOM 28111 C C . ALA A 1 5 ? -12.642 5.348 9.594 1.00 0.00 5 ALA A C 19
ATOM 28112 O O . ALA A 1 5 ? -11.461 5.687 9.639 1.00 0.00 5 ALA A O 19
ATOM 28119 N N . GLN A 1 6 ? -13.513 5.778 8.693 1.00 0.00 6 GLN A N 19
ATOM 28120 C CA . GLN A 1 6 ? -13.115 6.716 7.656 1.00 0.00 6 GLN A CA 19
ATOM 28121 C C . GLN A 1 6 ? -12.152 6.045 6.675 1.00 0.00 6 GLN A C 19
ATOM 28122 O O . GLN A 1 6 ? -11.208 5.373 7.088 1.00 0.00 6 GLN A O 19
ATOM 28136 N N . GLN A 1 7 ? -12.424 6.250 5.395 1.00 0.00 7 GLN A N 19
ATOM 28137 C CA . GLN A 1 7 ? -11.593 5.673 4.352 1.00 0.00 7 GLN A CA 19
ATOM 28138 C C . GLN A 1 7 ? -11.029 6.775 3.452 1.00 0.00 7 GLN A C 19
ATOM 28139 O O . GLN A 1 7 ? -11.773 7.425 2.720 1.00 0.00 7 GLN A O 19
ATOM 28153 N N . PHE A 1 8 ? -9.718 6.951 3.537 1.00 0.00 8 PHE A N 19
ATOM 28154 C CA . PHE A 1 8 ? -9.046 7.963 2.741 1.00 0.00 8 PHE A CA 19
ATOM 28155 C C . PHE A 1 8 ? -8.986 7.551 1.268 1.00 0.00 8 PHE A C 19
ATOM 28156 O O . PHE A 1 8 ? -9.054 6.366 0.948 1.00 0.00 8 PHE A O 19
ATOM 28173 N N . ILE A 1 9 ? -8.860 8.554 0.411 1.00 0.00 9 ILE A N 19
ATOM 28174 C CA . ILE A 1 9 ? -8.790 8.311 -1.020 1.00 0.00 9 ILE A CA 19
ATOM 28175 C C . ILE A 1 9 ? -7.342 8.011 -1.412 1.00 0.00 9 ILE A C 19
ATOM 28176 O O . ILE A 1 9 ? -6.416 8.656 -0.922 1.00 0.00 9 ILE A O 19
ATOM 28192 N N . PHE A 1 10 ? -7.192 7.032 -2.292 1.00 0.00 10 PHE A N 19
ATOM 28193 C CA . PHE A 1 10 ? -5.872 6.639 -2.755 1.00 0.00 10 PHE A CA 19
ATOM 28194 C C . PHE A 1 10 ? -5.958 5.898 -4.091 1.00 0.00 10 PHE A C 19
ATOM 28195 O O . PHE A 1 10 ? -6.923 5.178 -4.345 1.00 0.00 10 PHE A O 19
ATOM 28212 N N . LYS A 1 11 ? -4.937 6.101 -4.911 1.00 0.00 11 LYS A N 19
ATOM 28213 C CA . LYS A 1 11 ? -4.885 5.461 -6.214 1.00 0.00 11 LYS A CA 19
ATOM 28214 C C . LYS A 1 11 ? -3.494 4.862 -6.429 1.00 0.00 11 LYS A C 19
ATOM 28215 O O . LYS A 1 11 ? -2.502 5.588 -6.474 1.00 0.00 11 LYS A O 19
ATOM 28234 N N . VAL A 1 12 ? -3.465 3.544 -6.556 1.00 0.00 12 VAL A N 19
ATOM 28235 C CA . VAL A 1 12 ? -2.211 2.839 -6.765 1.00 0.00 12 VAL A CA 19
ATOM 28236 C C . VAL A 1 12 ? -2.360 1.882 -7.949 1.00 0.00 12 VAL A C 19
ATOM 28237 O O . VAL A 1 12 ? -3.336 1.138 -8.031 1.00 0.00 12 VAL A O 19
ATOM 28250 N N . THR A 1 13 ? -1.378 1.933 -8.837 1.00 0.00 13 THR A N 19
ATOM 28251 C CA . THR A 1 13 ? -1.388 1.079 -10.013 1.00 0.00 13 THR A CA 19
ATOM 28252 C C . THR A 1 13 ? -1.414 -0.394 -9.602 1.00 0.00 13 THR A C 19
ATOM 28253 O O . THR A 1 13 ? -1.220 -0.720 -8.432 1.00 0.00 13 THR A O 19
ATOM 28264 N N . ASP A 1 14 ? -1.655 -1.246 -10.588 1.00 0.00 14 ASP A N 19
ATOM 28265 C CA . ASP A 1 14 ? -1.709 -2.677 -10.344 1.00 0.00 14 ASP A CA 19
ATOM 28266 C C . ASP A 1 14 ? -0.308 -3.183 -9.993 1.00 0.00 14 ASP A C 19
ATOM 28267 O O . ASP A 1 14 ? -0.163 -4.182 -9.289 1.00 0.00 14 ASP A O 19
ATOM 28276 N N . LYS A 1 15 ? 0.688 -2.472 -10.500 1.00 0.00 15 LYS A N 19
ATOM 28277 C CA . LYS A 1 15 ? 2.072 -2.836 -10.249 1.00 0.00 15 LYS A CA 19
ATOM 28278 C C . LYS A 1 15 ? 2.377 -2.666 -8.759 1.00 0.00 15 LYS A C 19
ATOM 28279 O O . LYS A 1 15 ? 2.975 -3.545 -8.140 1.00 0.00 15 LYS A O 19
ATOM 28298 N N . ALA A 1 16 ? 1.953 -1.529 -8.227 1.00 0.00 16 ALA A N 19
ATOM 28299 C CA . ALA A 1 16 ? 2.173 -1.233 -6.822 1.00 0.00 16 ALA A CA 19
ATOM 28300 C C . ALA A 1 16 ? 1.501 -2.309 -5.966 1.00 0.00 16 ALA A C 19
ATOM 28301 O O . ALA A 1 16 ? 2.126 -2.875 -5.071 1.00 0.00 16 ALA A O 19
ATOM 28308 N N . VAL A 1 17 ? 0.236 -2.558 -6.272 1.00 0.00 17 VAL A N 19
ATOM 28309 C CA . VAL A 1 17 ? -0.527 -3.556 -5.542 1.00 0.00 17 VAL A CA 19
ATOM 28310 C C . VAL A 1 17 ? 0.142 -4.923 -5.705 1.00 0.00 17 VAL A C 19
ATOM 28311 O O . VAL A 1 17 ? 0.288 -5.666 -4.736 1.00 0.00 17 VAL A O 19
ATOM 28324 N N . GLU A 1 18 ? 0.529 -5.213 -6.938 1.00 0.00 18 GLU A N 19
ATOM 28325 C CA . GLU A 1 18 ? 1.179 -6.477 -7.241 1.00 0.00 18 GLU A CA 19
ATOM 28326 C C . GLU A 1 18 ? 2.456 -6.629 -6.412 1.00 0.00 18 GLU A C 19
ATOM 28327 O O . GLU A 1 18 ? 2.739 -7.708 -5.894 1.00 0.00 18 GLU A O 19
ATOM 28339 N N . GLU A 1 19 ? 3.193 -5.533 -6.314 1.00 0.00 19 GLU A N 19
ATOM 28340 C CA . GLU A 1 19 ? 4.434 -5.531 -5.557 1.00 0.00 19 GLU A CA 19
ATOM 28341 C C . GLU A 1 19 ? 4.191 -6.050 -4.139 1.00 0.00 19 GLU A C 19
ATOM 28342 O O . GLU A 1 19 ? 5.094 -6.606 -3.514 1.00 0.00 19 GLU A O 19
ATOM 28354 N N . ILE A 1 20 ? 2.968 -5.849 -3.671 1.00 0.00 20 ILE A N 19
ATOM 28355 C CA . ILE A 1 20 ? 2.595 -6.290 -2.337 1.00 0.00 20 ILE A CA 19
ATOM 28356 C C . ILE A 1 20 ? 2.295 -7.790 -2.366 1.00 0.00 20 ILE A C 19
ATOM 28357 O O . ILE A 1 20 ? 2.607 -8.508 -1.417 1.00 0.00 20 ILE A O 19
ATOM 28373 N N . LYS A 1 21 ? 1.691 -8.219 -3.465 1.00 0.00 21 LYS A N 19
ATOM 28374 C CA . LYS A 1 21 ? 1.345 -9.620 -3.629 1.00 0.00 21 LYS A CA 19
ATOM 28375 C C . LYS A 1 21 ? 2.625 -10.442 -3.795 1.00 0.00 21 LYS A C 19
ATOM 28376 O O . LYS A 1 21 ? 2.844 -11.409 -3.067 1.00 0.00 21 LYS A O 19
ATOM 28395 N N . LYS A 1 22 ? 3.437 -10.026 -4.756 1.00 0.00 22 LYS A N 19
ATOM 28396 C CA . LYS A 1 22 ? 4.689 -10.711 -5.026 1.00 0.00 22 LYS A CA 19
ATOM 28397 C C . LYS A 1 22 ? 5.521 -10.769 -3.743 1.00 0.00 22 LYS A C 19
ATOM 28398 O O . LYS A 1 22 ? 6.191 -11.766 -3.478 1.00 0.00 22 LYS A O 19
ATOM 28417 N N . VAL A 1 23 ? 5.451 -9.688 -2.981 1.00 0.00 23 VAL A N 19
ATOM 28418 C CA . VAL A 1 23 ? 6.189 -9.603 -1.732 1.00 0.00 23 VAL A CA 19
ATOM 28419 C C . VAL A 1 23 ? 5.607 -10.605 -0.732 1.00 0.00 23 VAL A C 19
ATOM 28420 O O . VAL A 1 23 ? 6.301 -11.517 -0.287 1.00 0.00 23 VAL A O 19
ATOM 28433 N N . ALA A 1 24 ? 4.339 -10.400 -0.408 1.00 0.00 24 ALA A N 19
ATOM 28434 C CA . ALA A 1 24 ? 3.656 -11.274 0.531 1.00 0.00 24 ALA A CA 19
ATOM 28435 C C . ALA A 1 24 ? 3.816 -12.726 0.078 1.00 0.00 24 ALA A C 19
ATOM 28436 O O . ALA A 1 24 ? 4.213 -13.585 0.865 1.00 0.00 24 ALA A O 19
ATOM 28443 N N . GLN A 1 25 ? 3.499 -12.957 -1.187 1.00 0.00 25 GLN A N 19
ATOM 28444 C CA . GLN A 1 25 ? 3.603 -14.291 -1.754 1.00 0.00 25 GLN A CA 19
ATOM 28445 C C . GLN A 1 25 ? 4.956 -14.913 -1.402 1.00 0.00 25 GLN A C 19
ATOM 28446 O O . GLN A 1 25 ? 5.041 -16.110 -1.132 1.00 0.00 25 GLN A O 19
ATOM 28460 N N . GLU A 1 26 ? 5.980 -14.072 -1.418 1.00 0.00 26 GLU A N 19
ATOM 28461 C CA . GLU A 1 26 ? 7.325 -14.525 -1.105 1.00 0.00 26 GLU A CA 19
ATOM 28462 C C . GLU A 1 26 ? 7.512 -14.622 0.411 1.00 0.00 26 GLU A C 19
ATOM 28463 O O . GLU A 1 26 ? 8.385 -15.346 0.887 1.00 0.00 26 GLU A O 19
ATOM 28475 N N . ASN A 1 27 ? 6.679 -13.881 1.127 1.00 0.00 27 ASN A N 19
ATOM 28476 C CA . ASN A 1 27 ? 6.742 -13.874 2.578 1.00 0.00 27 ASN A CA 19
ATOM 28477 C C . ASN A 1 27 ? 5.718 -14.865 3.134 1.00 0.00 27 ASN A C 19
ATOM 28478 O O . ASN A 1 27 ? 5.605 -15.032 4.347 1.00 0.00 27 ASN A O 19
ATOM 28489 N N . ASN A 1 28 ? 4.998 -15.498 2.219 1.00 0.00 28 ASN A N 19
ATOM 28490 C CA . ASN A 1 28 ? 3.987 -16.469 2.602 1.00 0.00 28 ASN A CA 19
ATOM 28491 C C . ASN A 1 28 ? 2.919 -15.778 3.453 1.00 0.00 28 ASN A C 19
ATOM 28492 O O . ASN A 1 28 ? 2.278 -16.414 4.287 1.00 0.00 28 ASN A O 19
ATOM 28503 N N . ILE A 1 29 ? 2.762 -14.485 3.211 1.00 0.00 29 ILE A N 19
ATOM 28504 C CA . ILE A 1 29 ? 1.783 -13.700 3.945 1.00 0.00 29 ILE A CA 19
ATOM 28505 C C . ILE A 1 29 ? 0.536 -13.510 3.079 1.00 0.00 29 ILE A C 19
ATOM 28506 O O . ILE A 1 29 ? 0.636 -13.376 1.861 1.00 0.00 29 ILE A O 19
ATOM 28522 N N . GLU A 1 30 ? -0.611 -13.505 3.743 1.00 0.00 30 GLU A N 19
ATOM 28523 C CA . GLU A 1 30 ? -1.876 -13.334 3.049 1.00 0.00 30 GLU A CA 19
ATOM 28524 C C . GLU A 1 30 ? -2.533 -12.015 3.461 1.00 0.00 30 GLU A C 19
ATOM 28525 O O . GLU A 1 30 ? -3.653 -11.719 3.047 1.00 0.00 30 GLU A O 19
ATOM 28537 N N . ASN A 1 31 ? -1.809 -11.258 4.272 1.00 0.00 31 ASN A N 19
ATOM 28538 C CA . ASN A 1 31 ? -2.307 -9.977 4.745 1.00 0.00 31 ASN A CA 19
ATOM 28539 C C . ASN A 1 31 ? -1.139 -8.998 4.877 1.00 0.00 31 ASN A C 19
ATOM 28540 O O . ASN A 1 31 ? -0.762 -8.621 5.986 1.00 0.00 31 ASN A O 19
ATOM 28551 N N . PRO A 1 32 ? -0.585 -8.602 3.700 1.00 0.00 32 PRO A N 19
ATOM 28552 C CA . PRO A 1 32 ? 0.532 -7.674 3.673 1.00 0.00 32 PRO A CA 19
ATOM 28553 C C . PRO A 1 32 ? 0.067 -6.247 3.973 1.00 0.00 32 PRO A C 19
ATOM 28554 O O . PRO A 1 32 ? -0.834 -5.733 3.312 1.00 0.00 32 PRO A O 19
ATOM 28565 N N . ILE A 1 33 ? 0.703 -5.649 4.969 1.00 0.00 33 ILE A N 19
ATOM 28566 C CA . ILE A 1 33 ? 0.365 -4.292 5.364 1.00 0.00 33 ILE A CA 19
ATOM 28567 C C . ILE A 1 33 ? 1.462 -3.338 4.886 1.00 0.00 33 ILE A C 19
ATOM 28568 O O . ILE A 1 33 ? 2.475 -3.163 5.560 1.00 0.00 33 ILE A O 19
ATOM 28584 N N . LEU A 1 34 ? 1.222 -2.747 3.724 1.00 0.00 34 LEU A N 19
ATOM 28585 C CA . LEU A 1 34 ? 2.176 -1.815 3.148 1.00 0.00 34 LEU A CA 19
ATOM 28586 C C . LEU A 1 34 ? 1.839 -0.396 3.608 1.00 0.00 34 LEU A C 19
ATOM 28587 O O . LEU A 1 34 ? 0.792 0.144 3.252 1.00 0.00 34 LEU A O 19
ATOM 28603 N N . ARG A 1 35 ? 2.745 0.169 4.391 1.00 0.00 35 ARG A N 19
ATOM 28604 C CA . ARG A 1 35 ? 2.557 1.516 4.904 1.00 0.00 35 ARG A CA 19
ATOM 28605 C C . ARG A 1 35 ? 3.360 2.518 4.072 1.00 0.00 35 ARG A C 19
ATOM 28606 O O . ARG A 1 35 ? 4.539 2.299 3.799 1.00 0.00 35 ARG A O 19
ATOM 28627 N N . ILE A 1 36 ? 2.690 3.596 3.692 1.00 0.00 36 ILE A N 19
ATOM 28628 C CA . ILE A 1 36 ? 3.326 4.632 2.897 1.00 0.00 36 ILE A CA 19
ATOM 28629 C C . ILE A 1 36 ? 3.989 5.649 3.829 1.00 0.00 36 ILE A C 19
ATOM 28630 O O . ILE A 1 36 ? 3.311 6.312 4.612 1.00 0.00 36 ILE A O 19
ATOM 28646 N N . ARG A 1 37 ? 5.305 5.740 3.712 1.00 0.00 37 ARG A N 19
ATOM 28647 C CA . ARG A 1 37 ? 6.067 6.665 4.534 1.00 0.00 37 ARG A CA 19
ATOM 28648 C C . ARG A 1 37 ? 6.945 7.557 3.654 1.00 0.00 37 ARG A C 19
ATOM 28649 O O . ARG A 1 37 ? 7.878 7.077 3.012 1.00 0.00 37 ARG A O 19
ATOM 28670 N N . VAL A 1 38 ? 6.616 8.840 3.653 1.00 0.00 38 VAL A N 19
ATOM 28671 C CA . VAL A 1 38 ? 7.363 9.804 2.863 1.00 0.00 38 VAL A CA 19
ATOM 28672 C C . VAL A 1 38 ? 8.862 9.568 3.062 1.00 0.00 38 VAL A C 19
ATOM 28673 O O . VAL A 1 38 ? 9.326 9.424 4.192 1.00 0.00 38 VAL A O 19
ATOM 28686 N N . VAL A 1 39 ? 9.577 9.536 1.947 1.00 0.00 39 VAL A N 19
ATOM 28687 C CA . VAL A 1 39 ? 11.013 9.320 1.985 1.00 0.00 39 VAL A CA 19
ATOM 28688 C C . VAL A 1 39 ? 11.715 10.461 1.245 1.00 0.00 39 VAL A C 19
ATOM 28689 O O . VAL A 1 39 ? 12.084 10.316 0.081 1.00 0.00 39 VAL A O 19
ATOM 28702 N N . PRO A 1 40 ? 11.885 11.599 1.971 1.00 0.00 40 PRO A N 19
ATOM 28703 C CA . PRO A 1 40 ? 12.536 12.763 1.396 1.00 0.00 40 PRO A CA 19
ATOM 28704 C C . PRO A 1 40 ? 14.049 12.555 1.304 1.00 0.00 40 PRO A C 19
ATOM 28705 O O . PRO A 1 40 ? 14.802 13.079 2.124 1.00 0.00 40 PRO A O 19
ATOM 28716 N N . GLY A 1 41 ? 14.450 11.789 0.300 1.00 0.00 41 GLY A N 19
ATOM 28717 C CA . GLY A 1 41 ? 15.859 11.506 0.091 1.00 0.00 41 GLY A CA 19
ATOM 28718 C C . GLY A 1 41 ? 16.105 10.953 -1.315 1.00 0.00 41 GLY A C 19
ATOM 28719 O O . GLY A 1 41 ? 15.254 10.261 -1.871 1.00 0.00 41 GLY A O 19
ATOM 28723 N N . GLY A 1 42 ? 17.273 11.280 -1.848 1.00 0.00 42 GLY A N 19
ATOM 28724 C CA . GLY A 1 42 ? 17.641 10.825 -3.178 1.00 0.00 42 GLY A CA 19
ATOM 28725 C C . GLY A 1 42 ? 17.602 11.979 -4.183 1.00 0.00 42 GLY A C 19
ATOM 28726 O O . GLY A 1 42 ? 17.228 13.097 -3.834 1.00 0.00 42 GLY A O 19
ATOM 28730 N N . CYS A 1 43 ? 17.993 11.666 -5.409 1.00 0.00 43 CYS A N 19
ATOM 28731 C CA . CYS A 1 43 ? 18.007 12.663 -6.467 1.00 0.00 43 CYS A CA 19
ATOM 28732 C C . CYS A 1 43 ? 16.562 13.060 -6.772 1.00 0.00 43 CYS A C 19
ATOM 28733 O O . CYS A 1 43 ? 16.297 14.191 -7.177 1.00 0.00 43 CYS A O 19
ATOM 28741 N N . SER A 1 44 ? 15.664 12.107 -6.567 1.00 0.00 44 SER A N 19
ATOM 28742 C CA . SER A 1 44 ? 14.252 12.343 -6.815 1.00 0.00 44 SER A CA 19
ATOM 28743 C C . SER A 1 44 ? 13.508 12.511 -5.489 1.00 0.00 44 SER A C 19
ATOM 28744 O O . SER A 1 44 ? 12.721 13.442 -5.329 1.00 0.00 44 SER A O 19
ATOM 28752 N N . GLY A 1 45 ? 13.784 11.595 -4.572 1.00 0.00 45 GLY A N 19
ATOM 28753 C CA . GLY A 1 45 ? 13.151 11.630 -3.265 1.00 0.00 45 GLY A CA 19
ATOM 28754 C C . GLY A 1 45 ? 11.654 11.924 -3.388 1.00 0.00 45 GLY A C 19
ATOM 28755 O O . GLY A 1 45 ? 11.038 11.609 -4.406 1.00 0.00 45 GLY A O 19
ATOM 28759 N N . PHE A 1 46 ? 11.113 12.523 -2.338 1.00 0.00 46 PHE A N 19
ATOM 28760 C CA . PHE A 1 46 ? 9.700 12.863 -2.316 1.00 0.00 46 PHE A CA 19
ATOM 28761 C C . PHE A 1 46 ? 8.837 11.609 -2.156 1.00 0.00 46 PHE A C 19
ATOM 28762 O O . PHE A 1 46 ? 8.085 11.489 -1.191 1.00 0.00 46 PHE A O 19
ATOM 28779 N N . GLN A 1 47 ? 8.976 10.708 -3.117 1.00 0.00 47 GLN A N 19
ATOM 28780 C CA . GLN A 1 47 ? 8.218 9.468 -3.095 1.00 0.00 47 GLN A CA 19
ATOM 28781 C C . GLN A 1 47 ? 8.574 8.651 -1.851 1.00 0.00 47 GLN A C 19
ATOM 28782 O O . GLN A 1 47 ? 9.590 8.905 -1.207 1.00 0.00 47 GLN A O 19
ATOM 28796 N N . TYR A 1 48 ? 7.716 7.687 -1.550 1.00 0.00 48 TYR A N 19
ATOM 28797 C CA . TYR A 1 48 ? 7.927 6.832 -0.395 1.00 0.00 48 TYR A CA 19
ATOM 28798 C C . TYR A 1 48 ? 8.080 5.369 -0.816 1.00 0.00 48 TYR A C 19
ATOM 28799 O O . TYR A 1 48 ? 7.428 4.918 -1.757 1.00 0.00 48 TYR A O 19
ATOM 28817 N N . ALA A 1 49 ? 8.947 4.668 -0.100 1.00 0.00 49 ALA A N 19
ATOM 28818 C CA . ALA A 1 49 ? 9.194 3.265 -0.388 1.00 0.00 49 ALA A CA 19
ATOM 28819 C C . ALA A 1 49 ? 8.144 2.410 0.324 1.00 0.00 49 ALA A C 19
ATOM 28820 O O . ALA A 1 49 ? 7.523 2.856 1.288 1.00 0.00 49 ALA A O 19
ATOM 28827 N N . MET A 1 50 ? 7.977 1.195 -0.179 1.00 0.00 50 MET A N 19
ATOM 28828 C CA . MET A 1 50 ? 7.012 0.274 0.397 1.00 0.00 50 MET A CA 19
ATOM 28829 C C . MET A 1 50 ? 7.710 -0.790 1.247 1.00 0.00 50 MET A C 19
ATOM 28830 O O . MET A 1 50 ? 8.903 -1.037 1.082 1.00 0.00 50 MET A O 19
ATOM 28844 N N . GLY A 1 51 ? 6.936 -1.391 2.139 1.00 0.00 51 GLY A N 19
ATOM 28845 C CA . GLY A 1 51 ? 7.464 -2.422 3.015 1.00 0.00 51 GLY A CA 19
ATOM 28846 C C . GLY A 1 51 ? 6.391 -2.920 3.985 1.00 0.00 51 GLY A C 19
ATOM 28847 O O . GLY A 1 51 ? 5.636 -2.126 4.542 1.00 0.00 51 GLY A O 19
ATOM 28851 N N . PHE A 1 52 ? 6.358 -4.234 4.157 1.00 0.00 52 PHE A N 19
ATOM 28852 C CA . PHE A 1 52 ? 5.390 -4.848 5.049 1.00 0.00 52 PHE A CA 19
ATOM 28853 C C . PHE A 1 52 ? 5.851 -4.756 6.505 1.00 0.00 52 PHE A C 19
ATOM 28854 O O . PHE A 1 52 ? 6.993 -5.086 6.820 1.00 0.00 52 PHE A O 19
ATOM 28871 N N . ASP A 1 53 ? 4.939 -4.305 7.354 1.00 0.00 53 ASP A N 19
ATOM 28872 C CA . ASP A 1 53 ? 5.238 -4.165 8.769 1.00 0.00 53 ASP A CA 19
ATOM 28873 C C . ASP A 1 53 ? 4.637 -5.347 9.532 1.00 0.00 53 ASP A C 19
ATOM 28874 O O . ASP A 1 53 ? 3.941 -6.177 8.949 1.00 0.00 53 ASP A O 19
ATOM 28883 N N . ASP A 1 54 ? 4.929 -5.386 10.824 1.00 0.00 54 ASP A N 19
ATOM 28884 C CA . ASP A 1 54 ? 4.426 -6.453 11.673 1.00 0.00 54 ASP A CA 19
ATOM 28885 C C . ASP A 1 54 ? 2.898 -6.476 11.604 1.00 0.00 54 ASP A C 19
ATOM 28886 O O . ASP A 1 54 ? 2.293 -7.542 11.496 1.00 0.00 54 ASP A O 19
ATOM 28895 N N . THR A 1 55 ? 2.316 -5.287 11.670 1.00 0.00 55 THR A N 19
ATOM 28896 C CA . THR A 1 55 ? 0.870 -5.157 11.617 1.00 0.00 55 THR A CA 19
ATOM 28897 C C . THR A 1 55 ? 0.475 -3.709 11.323 1.00 0.00 55 THR A C 19
ATOM 28898 O O . THR A 1 55 ? 1.338 -2.850 11.144 1.00 0.00 55 THR A O 19
ATOM 28909 N N . VAL A 1 56 ? -0.830 -3.482 11.282 1.00 0.00 56 VAL A N 19
ATOM 28910 C CA . VAL A 1 56 ? -1.350 -2.152 11.012 1.00 0.00 56 VAL A CA 19
ATOM 28911 C C . VAL A 1 56 ? -1.265 -1.308 12.285 1.00 0.00 56 VAL A C 19
ATOM 28912 O O . VAL A 1 56 ? -1.235 -1.847 13.391 1.00 0.00 56 VAL A O 19
ATOM 28925 N N . GLU A 1 57 ? -1.228 0.002 12.088 1.00 0.00 57 GLU A N 19
ATOM 28926 C CA . GLU A 1 57 ? -1.147 0.925 13.206 1.00 0.00 57 GLU A CA 19
ATOM 28927 C C . GLU A 1 57 ? -2.535 1.154 13.807 1.00 0.00 57 GLU A C 19
ATOM 28928 O O . GLU A 1 57 ? -3.539 0.730 13.238 1.00 0.00 57 GLU A O 19
ATOM 28940 N N . GLU A 1 58 ? -2.547 1.825 14.950 1.00 0.00 58 GLU A N 19
ATOM 28941 C CA . GLU A 1 58 ? -3.795 2.115 15.635 1.00 0.00 58 GLU A CA 19
ATOM 28942 C C . GLU A 1 58 ? -4.418 3.398 15.081 1.00 0.00 58 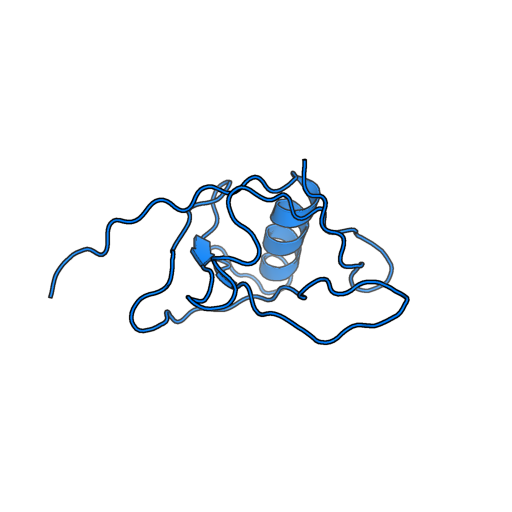GLU A C 19
ATOM 28943 O O . GLU A 1 58 ? -5.232 4.035 15.747 1.00 0.00 58 GLU A O 19
ATOM 28955 N N . GLY A 1 59 ? -4.011 3.740 13.867 1.00 0.00 59 GLY A N 19
ATOM 28956 C CA . GLY A 1 59 ? -4.519 4.936 13.216 1.00 0.00 59 GLY A CA 19
ATOM 28957 C C . GLY A 1 59 ? -3.949 5.075 11.803 1.00 0.00 59 GLY A C 19
ATOM 28958 O O . GLY A 1 59 ? -3.367 6.104 11.463 1.00 0.00 59 GLY A O 19
ATOM 28962 N N . ASP A 1 60 ? -4.136 4.024 11.018 1.00 0.00 60 ASP A N 19
ATOM 28963 C CA . ASP A 1 60 ? -3.648 4.016 9.649 1.00 0.00 60 ASP A CA 19
ATOM 28964 C C . ASP A 1 60 ? -4.827 3.829 8.693 1.00 0.00 60 ASP A C 19
ATOM 28965 O O . ASP A 1 60 ? -5.761 3.086 8.991 1.00 0.00 60 ASP A O 19
ATOM 28974 N N . HIS A 1 61 ? -4.745 4.515 7.562 1.00 0.00 61 HIS A N 19
ATOM 28975 C CA . HIS A 1 61 ? -5.794 4.433 6.560 1.00 0.00 61 HIS A CA 19
ATOM 28976 C C . HIS A 1 61 ? -5.858 3.011 5.999 1.00 0.00 61 HIS A C 19
ATOM 28977 O O . HIS A 1 61 ? -5.182 2.694 5.021 1.00 0.00 61 HIS A O 19
ATOM 28991 N N . VAL A 1 62 ? -6.677 2.192 6.642 1.00 0.00 62 VAL A N 19
ATOM 28992 C CA . VAL A 1 62 ? -6.839 0.811 6.220 1.00 0.00 62 VAL A CA 19
ATOM 28993 C C . VAL A 1 62 ? -7.701 0.766 4.957 1.00 0.00 62 VAL A C 19
ATOM 28994 O O . VAL A 1 62 ? -8.895 1.061 5.005 1.00 0.00 62 VAL A O 19
ATOM 29007 N N . PHE A 1 63 ? -7.064 0.395 3.856 1.00 0.00 63 PHE A N 19
ATOM 29008 C CA . PHE A 1 63 ? -7.758 0.307 2.583 1.00 0.00 63 PHE A CA 19
ATOM 29009 C C . PHE A 1 63 ? -7.744 -1.126 2.047 1.00 0.00 63 PHE A C 19
ATOM 29010 O O . PHE A 1 63 ? -6.696 -1.770 2.016 1.00 0.00 63 PHE A O 19
ATOM 29027 N N . GLU A 1 64 ? -8.918 -1.583 1.640 1.00 0.00 64 GLU A N 19
ATOM 29028 C CA . GLU A 1 64 ? -9.054 -2.929 1.107 1.00 0.00 64 GLU A CA 19
ATOM 29029 C C . GLU A 1 64 ? -8.648 -2.959 -0.367 1.00 0.00 64 GLU A C 19
ATOM 29030 O O . GLU A 1 64 ? -9.136 -2.161 -1.166 1.00 0.00 64 GLU A O 19
ATOM 29042 N N . TYR A 1 65 ? -7.758 -3.889 -0.684 1.00 0.00 65 TYR A N 19
ATOM 29043 C CA . TYR A 1 65 ? -7.281 -4.034 -2.049 1.00 0.00 65 TYR A CA 19
ATOM 29044 C C . TYR A 1 65 ? -7.520 -5.454 -2.565 1.00 0.00 65 TYR A C 19
ATOM 29045 O O . TYR A 1 65 ? -8.286 -6.213 -1.973 1.00 0.00 65 TYR A O 19
ATOM 29063 N N . ASP A 1 66 ? -6.849 -5.771 -3.663 1.00 0.00 66 ASP A N 19
ATOM 29064 C CA . ASP A 1 66 ? -6.979 -7.087 -4.266 1.00 0.00 66 ASP A CA 19
ATOM 29065 C C . ASP A 1 66 ? -6.391 -8.136 -3.320 1.00 0.00 66 ASP A C 19
ATOM 29066 O O . ASP A 1 66 ? -5.324 -8.689 -3.586 1.00 0.00 66 ASP A O 19
ATOM 29075 N N . GLY A 1 67 ? -7.112 -8.379 -2.236 1.00 0.00 67 GLY A N 19
ATOM 29076 C CA . GLY A 1 67 ? -6.675 -9.353 -1.249 1.00 0.00 67 GLY A CA 19
ATOM 29077 C C . GLY A 1 67 ? -5.415 -8.872 -0.526 1.00 0.00 67 GLY A C 19
ATOM 29078 O O . GLY A 1 67 ? -4.513 -9.662 -0.251 1.00 0.00 67 GLY A O 19
ATOM 29082 N N . VAL A 1 68 ? -5.393 -7.579 -0.238 1.00 0.00 68 VAL A N 19
ATOM 29083 C CA . VAL A 1 68 ? -4.259 -6.984 0.448 1.00 0.00 68 VAL A CA 19
ATOM 29084 C C . VAL A 1 68 ? -4.740 -5.797 1.285 1.00 0.00 68 VAL A C 19
ATOM 29085 O O . VAL A 1 68 ? -5.804 -5.239 1.023 1.00 0.00 68 VAL A O 19
ATOM 29098 N N . LYS A 1 69 ? -3.933 -5.447 2.276 1.00 0.00 69 LYS A N 19
ATOM 29099 C CA . LYS A 1 69 ? -4.263 -4.337 3.153 1.00 0.00 69 LYS A CA 19
ATOM 29100 C C . LYS A 1 69 ? -3.215 -3.235 2.990 1.00 0.00 69 LYS A C 19
ATOM 29101 O O . LYS A 1 69 ? -2.068 -3.397 3.405 1.00 0.00 69 LYS A O 19
ATOM 29120 N N . VAL A 1 70 ? -3.645 -2.137 2.385 1.00 0.00 70 VAL A N 19
ATOM 29121 C CA . VAL A 1 70 ? -2.758 -1.008 2.162 1.00 0.00 70 VAL A CA 19
ATOM 29122 C C . VAL A 1 70 ? -3.056 0.080 3.195 1.00 0.00 70 VAL A C 19
ATOM 29123 O O . VAL A 1 70 ? -4.199 0.243 3.620 1.00 0.00 70 VAL A O 19
ATOM 29136 N N . VAL A 1 71 ? -2.007 0.798 3.570 1.00 0.00 71 VAL A N 19
ATOM 29137 C CA . VAL A 1 71 ? -2.142 1.867 4.545 1.00 0.00 71 VAL A CA 19
ATOM 29138 C C . VAL A 1 71 ? -1.188 3.006 4.182 1.00 0.00 71 VAL A C 19
ATOM 29139 O O . VAL A 1 71 ? -0.208 2.796 3.468 1.00 0.00 71 VAL A O 19
ATOM 29152 N N . ILE A 1 72 ? -1.508 4.188 4.689 1.00 0.00 72 ILE A N 19
ATOM 29153 C CA . ILE A 1 72 ? -0.691 5.361 4.426 1.00 0.00 72 ILE A CA 19
ATOM 29154 C C . ILE A 1 72 ? -0.694 6.265 5.660 1.00 0.00 72 ILE A C 19
ATOM 29155 O O . ILE A 1 72 ? -1.724 6.429 6.312 1.00 0.00 72 ILE A O 19
ATOM 29171 N N . ASP A 1 73 ? 0.471 6.829 5.944 1.00 0.00 73 ASP A N 19
ATOM 29172 C CA . ASP A 1 73 ? 0.616 7.713 7.088 1.00 0.00 73 ASP A CA 19
ATOM 29173 C C . ASP A 1 73 ? -0.312 8.917 6.917 1.00 0.00 73 ASP A C 19
ATOM 29174 O O . ASP A 1 73 ? -0.670 9.276 5.796 1.00 0.00 73 ASP A O 19
ATOM 29183 N N . PRO A 1 74 ? -0.684 9.525 8.076 1.00 0.00 74 PRO A N 19
ATOM 29184 C CA . PRO A 1 74 ? -1.563 10.682 8.065 1.00 0.00 74 PRO A CA 19
ATOM 29185 C C . PRO A 1 74 ? -0.814 11.935 7.608 1.00 0.00 74 PRO A C 19
ATOM 29186 O O . PRO A 1 74 ? -1.431 12.914 7.189 1.00 0.00 74 PRO A O 19
ATOM 29197 N N . PHE A 1 75 ? 0.506 11.865 7.704 1.00 0.00 75 PHE A N 19
ATOM 29198 C CA . PHE A 1 75 ? 1.346 12.982 7.305 1.00 0.00 75 PHE A CA 19
ATOM 29199 C C . PHE A 1 75 ? 1.678 12.913 5.813 1.00 0.00 75 PHE A C 19
ATOM 29200 O O . PHE A 1 75 ? 1.894 13.942 5.174 1.00 0.00 75 PHE A O 19
ATOM 29217 N N . SER A 1 76 ? 1.708 11.691 5.302 1.00 0.00 76 SER A N 19
ATOM 29218 C CA . SER A 1 76 ? 2.010 11.475 3.897 1.00 0.00 76 SER A CA 19
ATOM 29219 C C . SER A 1 76 ? 0.720 11.498 3.075 1.00 0.00 76 SER A C 19
ATOM 29220 O O . SER A 1 76 ? 0.758 11.668 1.858 1.00 0.00 76 SER A O 19
ATOM 29228 N N . MET A 1 77 ? -0.393 11.324 3.773 1.00 0.00 77 MET A N 19
ATOM 29229 C CA . MET A 1 77 ? -1.692 11.322 3.123 1.00 0.00 77 MET A CA 19
ATOM 29230 C C . MET A 1 77 ? -1.910 12.613 2.331 1.00 0.00 77 MET A C 19
ATOM 29231 O O . MET A 1 77 ? -2.323 12.572 1.173 1.00 0.00 77 MET A O 19
ATOM 29245 N N . PRO A 1 78 ? -1.615 13.757 3.004 1.00 0.00 78 PRO A N 19
ATOM 29246 C CA . PRO A 1 78 ? -1.775 15.057 2.375 1.00 0.00 78 PRO A CA 19
ATOM 29247 C C . PRO A 1 78 ? -0.654 15.320 1.368 1.00 0.00 78 PRO A C 19
ATOM 29248 O O . PRO A 1 78 ? -0.578 16.402 0.787 1.00 0.00 78 PRO A O 19
ATOM 29259 N N . TYR A 1 79 ? 0.188 14.313 1.191 1.00 0.00 79 TYR A N 19
ATOM 29260 C CA . TYR A 1 79 ? 1.301 14.422 0.264 1.00 0.00 79 TYR A CA 19
ATOM 29261 C C . TYR A 1 79 ? 1.026 13.632 -1.018 1.00 0.00 79 TYR A C 19
ATOM 29262 O O . TYR A 1 79 ? 1.843 13.631 -1.938 1.00 0.00 79 TYR A O 19
ATOM 29280 N N . VAL A 1 80 ? -0.126 12.978 -1.036 1.00 0.00 80 VAL A N 19
ATOM 29281 C CA . VAL A 1 80 ? -0.518 12.186 -2.189 1.00 0.00 80 VAL A CA 19
ATOM 29282 C C . VAL A 1 80 ? -2.032 11.967 -2.161 1.00 0.00 80 VAL A C 19
ATOM 29283 O O . VAL A 1 80 ? -2.513 10.886 -2.497 1.00 0.00 80 VAL A O 19
ATOM 29296 N N . ASN A 1 81 ? -2.742 13.011 -1.756 1.00 0.00 81 ASN A N 19
ATOM 29297 C CA . ASN A 1 81 ? -4.191 12.946 -1.680 1.00 0.00 81 ASN A CA 19
ATOM 29298 C C . ASN A 1 81 ? -4.735 12.275 -2.942 1.00 0.00 81 ASN A C 19
ATOM 29299 O O . ASN A 1 81 ? -4.638 12.829 -4.036 1.00 0.00 81 ASN A O 19
ATOM 29310 N N . GLY A 1 82 ? -5.296 11.090 -2.749 1.00 0.00 82 GLY A N 19
ATOM 29311 C CA . GLY A 1 82 ? -5.855 10.336 -3.858 1.00 0.00 82 GLY A CA 19
ATOM 29312 C C . GLY A 1 82 ? -4.944 10.410 -5.086 1.00 0.00 82 GLY A C 19
ATOM 29313 O O . GLY A 1 82 ? -5.411 10.293 -6.217 1.00 0.00 82 GLY A O 19
ATOM 29317 N N . ALA A 1 83 ? -3.660 10.603 -4.819 1.00 0.00 83 ALA A N 19
ATOM 29318 C CA . ALA A 1 83 ? -2.680 10.693 -5.888 1.00 0.00 83 ALA A CA 19
ATOM 29319 C C . ALA A 1 83 ? -2.400 9.293 -6.437 1.00 0.00 83 ALA A C 19
ATOM 29320 O O . ALA A 1 83 ? -2.864 8.299 -5.879 1.00 0.00 83 ALA A O 19
ATOM 29327 N N . GLU A 1 84 ? -1.642 9.258 -7.523 1.00 0.00 84 GLU A N 19
ATOM 29328 C CA . GLU A 1 84 ? -1.295 7.996 -8.154 1.00 0.00 84 GLU A CA 19
ATOM 29329 C C . GLU A 1 84 ? 0.134 7.593 -7.783 1.00 0.00 84 GLU A C 19
ATOM 29330 O O . GLU A 1 84 ? 1.059 8.394 -7.901 1.00 0.00 84 GLU A O 19
ATOM 29342 N N . LEU A 1 85 ? 0.268 6.351 -7.341 1.00 0.00 85 LEU A N 19
ATOM 29343 C CA . LEU A 1 85 ? 1.568 5.832 -6.952 1.00 0.00 85 LEU A CA 19
ATOM 29344 C C . LEU A 1 85 ? 1.947 4.673 -7.876 1.00 0.00 85 LEU A C 19
ATOM 29345 O O . LEU A 1 85 ? 1.407 3.575 -7.755 1.00 0.00 85 LEU A O 19
ATOM 29361 N N . ASP A 1 86 ? 2.874 4.957 -8.780 1.00 0.00 86 ASP A N 19
ATOM 29362 C CA . ASP A 1 86 ? 3.332 3.952 -9.724 1.00 0.00 86 ASP A CA 19
ATOM 29363 C C . ASP A 1 86 ? 4.666 3.377 -9.244 1.00 0.00 86 ASP A C 19
ATOM 29364 O O . ASP A 1 86 ? 5.720 3.967 -9.476 1.00 0.00 86 ASP A O 19
ATOM 29373 N N . TYR A 1 87 ? 4.576 2.232 -8.583 1.00 0.00 87 TYR A N 19
ATOM 29374 C CA . TYR A 1 87 ? 5.763 1.571 -8.068 1.00 0.00 87 TYR A CA 19
ATOM 29375 C C . TYR A 1 87 ? 6.402 0.681 -9.136 1.00 0.00 87 TYR A C 19
ATOM 29376 O O . TYR A 1 87 ? 5.880 -0.387 -9.453 1.00 0.00 87 TYR A O 19
ATOM 29394 N N . VAL A 1 88 ? 7.522 1.154 -9.663 1.00 0.00 88 VAL A N 19
ATOM 29395 C CA . VAL A 1 88 ? 8.237 0.415 -10.689 1.00 0.00 88 VAL A CA 19
ATOM 29396 C C . VAL A 1 88 ? 8.832 -0.854 -10.076 1.00 0.00 88 VAL A C 19
ATOM 29397 O O . VAL A 1 88 ? 9.180 -0.874 -8.896 1.00 0.00 88 VAL A O 19
ATOM 29410 N N . VAL A 1 89 ? 8.931 -1.883 -10.904 1.00 0.00 89 VAL A N 19
ATOM 29411 C CA . VAL A 1 89 ? 9.478 -3.153 -10.459 1.00 0.00 89 VAL A CA 19
ATOM 29412 C C . VAL A 1 89 ? 10.591 -3.588 -11.414 1.00 0.00 89 VAL A C 19
ATOM 29413 O O . VAL A 1 89 ? 10.351 -3.780 -12.605 1.00 0.00 89 VAL A O 19
ATOM 29426 N N . ASP A 1 90 ? 11.784 -3.731 -10.856 1.00 0.00 90 ASP A N 19
ATOM 29427 C CA . ASP A 1 90 ? 12.934 -4.139 -11.644 1.00 0.00 90 ASP A CA 19
ATOM 29428 C C . ASP A 1 90 ? 14.063 -4.570 -10.705 1.00 0.00 90 ASP A C 19
ATOM 29429 O O . ASP A 1 90 ? 13.877 -4.629 -9.490 1.00 0.00 90 ASP A O 19
ATOM 29438 N N . PHE A 1 91 ? 15.209 -4.860 -11.303 1.00 0.00 91 PHE A N 19
ATOM 29439 C CA . PHE A 1 91 ? 16.368 -5.283 -10.535 1.00 0.00 91 PHE A CA 19
ATOM 29440 C C . PHE A 1 91 ? 15.949 -6.132 -9.333 1.00 0.00 91 PHE A C 19
ATOM 29441 O O . PHE A 1 91 ? 15.038 -6.952 -9.435 1.00 0.00 91 PHE A O 19
ATOM 29458 N N . MET A 1 92 ? 16.634 -5.906 -8.222 1.00 0.00 92 MET A N 19
ATOM 29459 C CA . MET A 1 92 ? 16.345 -6.640 -7.002 1.00 0.00 92 MET A CA 19
ATOM 29460 C C . MET A 1 92 ? 15.353 -5.874 -6.124 1.00 0.00 92 MET A C 19
ATOM 29461 O O . MET A 1 92 ? 15.327 -6.055 -4.907 1.00 0.00 92 MET A O 19
ATOM 29475 N N . GLY A 1 93 ? 14.561 -5.035 -6.775 1.00 0.00 93 GLY A N 19
ATOM 29476 C CA . GLY A 1 93 ? 13.569 -4.241 -6.068 1.00 0.00 93 GLY A CA 19
ATOM 29477 C C . GLY A 1 93 ? 12.621 -3.549 -7.049 1.00 0.00 93 GLY A C 19
ATOM 29478 O O . GLY A 1 93 ? 11.723 -4.182 -7.602 1.00 0.00 93 GLY A O 19
ATOM 29482 N N . GLY A 1 94 ? 12.853 -2.258 -7.236 1.00 0.00 94 GLY A N 19
ATOM 29483 C CA . GLY A 1 94 ? 12.031 -1.472 -8.140 1.00 0.00 94 GLY A CA 19
ATOM 29484 C C . GLY A 1 94 ? 12.330 0.021 -7.997 1.00 0.00 94 GLY A C 19
ATOM 29485 O O . GLY A 1 94 ? 13.341 0.401 -7.408 1.00 0.00 94 GLY A O 19
ATOM 29489 N N . GLY A 1 95 ? 11.433 0.827 -8.544 1.00 0.00 95 GLY A N 19
ATOM 29490 C CA . GLY A 1 95 ? 11.588 2.271 -8.484 1.00 0.00 95 GLY A CA 19
ATOM 29491 C C . GLY A 1 95 ? 10.301 2.941 -7.997 1.00 0.00 95 GLY A C 19
ATOM 29492 O O . GLY A 1 95 ? 9.230 2.719 -8.560 1.00 0.00 95 GLY A O 19
ATOM 29496 N N . PHE A 1 96 ? 10.449 3.747 -6.957 1.00 0.00 96 PHE A N 19
ATOM 29497 C CA . PHE A 1 96 ? 9.313 4.451 -6.388 1.00 0.00 96 PHE A CA 19
ATOM 29498 C C . PHE A 1 96 ? 8.985 5.708 -7.196 1.00 0.00 96 PHE A C 19
ATOM 29499 O O . PHE A 1 96 ? 9.803 6.623 -7.287 1.00 0.00 96 PHE A O 19
ATOM 29516 N N . THR A 1 97 ? 7.788 5.713 -7.764 1.00 0.00 97 THR A N 19
ATOM 29517 C CA . THR A 1 97 ? 7.342 6.842 -8.562 1.00 0.00 97 THR A CA 19
ATOM 29518 C C . THR A 1 97 ? 5.909 7.226 -8.190 1.00 0.00 97 THR A C 19
ATOM 29519 O O . THR A 1 97 ? 5.002 6.399 -8.265 1.00 0.00 97 THR A O 19
ATOM 29530 N N . ILE A 1 98 ? 5.750 8.481 -7.796 1.00 0.00 98 ILE A N 19
ATOM 29531 C CA . ILE A 1 98 ? 4.443 8.985 -7.411 1.00 0.00 98 ILE A CA 19
ATOM 29532 C C . ILE A 1 98 ? 4.095 10.199 -8.275 1.00 0.00 98 ILE A C 19
ATOM 29533 O O . ILE A 1 98 ? 4.852 11.167 -8.325 1.00 0.00 98 ILE A O 19
ATOM 29549 N N . ARG A 1 99 ? 2.948 10.108 -8.932 1.00 0.00 99 ARG A N 19
ATOM 29550 C CA . ARG A 1 99 ? 2.490 11.188 -9.790 1.00 0.00 99 ARG A CA 19
ATOM 29551 C C . ARG A 1 99 ? 1.207 11.804 -9.230 1.00 0.00 99 ARG A C 19
ATOM 29552 O O . ARG A 1 99 ? 0.146 11.182 -9.270 1.00 0.00 99 ARG A O 19
ATOM 29573 N N . ASN A 1 100 ? 1.346 13.019 -8.720 1.00 0.00 100 ASN A N 19
ATOM 29574 C CA . ASN A 1 100 ? 0.210 13.726 -8.152 1.00 0.00 100 ASN A CA 19
ATOM 29575 C C . ASN A 1 100 ? -0.151 14.909 -9.053 1.00 0.00 100 ASN A C 19
ATOM 29576 O O . ASN A 1 100 ? 0.728 15.643 -9.502 1.00 0.00 100 ASN A O 19
ATOM 29587 N N . PRO A 1 101 ? -1.480 15.061 -9.297 1.00 0.00 101 PRO A N 19
ATOM 29588 C CA . PRO A 1 101 ? -1.968 16.141 -10.137 1.00 0.00 101 PRO A CA 19
ATOM 29589 C C . PRO A 1 101 ? -1.917 17.478 -9.394 1.00 0.00 101 PRO A C 19
ATOM 29590 O O . PRO A 1 101 ? -2.734 17.734 -8.511 1.00 0.00 101 PRO A O 19
ATOM 29601 N N . MET A 1 1 ? -17.024 -1.983 14.634 1.00 0.00 1 MET A N 20
ATOM 29602 C CA . MET A 1 1 ? -17.572 -1.609 15.927 1.00 0.00 1 MET A CA 20
ATOM 29603 C C . MET A 1 1 ? -16.568 -0.778 16.729 1.00 0.00 1 MET A C 20
ATOM 29604 O O . MET A 1 1 ? -15.650 -1.325 17.338 1.00 0.00 1 MET A O 20
ATOM 29618 N N . GLN A 1 2 ? -16.777 0.530 16.703 1.00 0.00 2 GLN A N 20
ATOM 29619 C CA . GLN A 1 2 ? -15.902 1.442 17.420 1.00 0.00 2 GLN A CA 20
ATOM 29620 C C . GLN A 1 2 ? -14.496 1.412 16.817 1.00 0.00 2 GLN A C 20
ATOM 29621 O O . GLN A 1 2 ? -13.563 0.901 17.434 1.00 0.00 2 GLN A O 20
ATOM 29635 N N . GLU A 1 3 ? -14.389 1.966 15.618 1.00 0.00 3 GLU A N 20
ATOM 29636 C CA . GLU A 1 3 ? -13.112 2.010 14.925 1.00 0.00 3 GLU A CA 20
ATOM 29637 C C . GLU A 1 3 ? -13.014 3.277 14.073 1.00 0.00 3 GLU A C 20
ATOM 29638 O O . GLU A 1 3 ? -14.030 3.827 13.653 1.00 0.00 3 GLU A O 20
ATOM 29650 N N . GLN A 1 4 ? -11.780 3.702 13.844 1.00 0.00 4 GLN A N 20
ATOM 29651 C CA . GLN A 1 4 ? -11.536 4.894 13.049 1.00 0.00 4 GLN A CA 20
ATOM 29652 C C . GLN A 1 4 ? -11.877 4.632 11.581 1.00 0.00 4 GLN A C 20
ATOM 29653 O O . GLN A 1 4 ? -10.986 4.401 10.765 1.00 0.00 4 GLN A O 20
ATOM 29667 N N . ALA A 1 5 ? -13.169 4.678 11.289 1.00 0.00 5 ALA A N 20
ATOM 29668 C CA . ALA A 1 5 ? -13.638 4.449 9.933 1.00 0.00 5 ALA A CA 20
ATOM 29669 C C . ALA A 1 5 ? -13.341 5.683 9.080 1.00 0.00 5 ALA A C 20
ATOM 29670 O O . ALA A 1 5 ? -13.828 6.775 9.370 1.00 0.00 5 ALA A O 20
ATOM 29677 N N . GLN A 1 6 ? -12.544 5.469 8.043 1.00 0.00 6 GLN A N 20
ATOM 29678 C CA . GLN A 1 6 ? -12.176 6.550 7.146 1.00 0.00 6 GLN A CA 20
ATOM 29679 C C . GLN A 1 6 ? -11.423 6.000 5.932 1.00 0.00 6 GLN A C 20
ATOM 29680 O O . GLN A 1 6 ? -10.431 5.289 6.083 1.00 0.00 6 GLN A O 20
ATOM 29694 N N . GLN A 1 7 ? -11.924 6.351 4.757 1.00 0.00 7 GLN A N 20
ATOM 29695 C CA . GLN A 1 7 ? -11.311 5.901 3.518 1.00 0.00 7 GLN A CA 20
ATOM 29696 C C . GLN A 1 7 ? -10.889 7.102 2.669 1.00 0.00 7 GLN A C 20
ATOM 29697 O O . GLN A 1 7 ? -11.723 7.734 2.024 1.00 0.00 7 GLN A O 20
ATOM 29711 N N . PHE A 1 8 ? -9.594 7.379 2.696 1.00 0.00 8 PHE A N 20
ATOM 29712 C CA . PHE A 1 8 ? -9.050 8.492 1.937 1.00 0.00 8 PHE A CA 20
ATOM 29713 C C . PHE A 1 8 ? -8.997 8.163 0.443 1.00 0.00 8 PHE A C 20
ATOM 29714 O O . PHE A 1 8 ? -9.049 6.996 0.059 1.00 0.00 8 PHE A O 20
ATOM 29731 N N . ILE A 1 9 ? -8.896 9.213 -0.358 1.00 0.00 9 ILE A N 20
ATOM 29732 C CA . ILE A 1 9 ? -8.835 9.051 -1.801 1.00 0.00 9 ILE A CA 20
ATOM 29733 C C . ILE A 1 9 ? -7.405 8.694 -2.210 1.00 0.00 9 ILE A C 20
ATOM 29734 O O . ILE A 1 9 ? -6.503 9.525 -2.116 1.00 0.00 9 ILE A O 20
ATOM 29750 N N . PHE A 1 10 ? -7.242 7.457 -2.655 1.00 0.00 10 PHE A N 20
ATOM 29751 C CA . PHE A 1 10 ? -5.937 6.980 -3.079 1.00 0.00 10 PHE A CA 20
ATOM 29752 C C . PHE A 1 10 ? -6.069 5.763 -3.997 1.00 0.00 10 PHE A C 20
ATOM 29753 O O . PHE A 1 10 ? -6.841 4.848 -3.714 1.00 0.00 10 PHE A O 20
ATOM 29770 N N . LYS A 1 11 ? -5.303 5.792 -5.078 1.00 0.00 11 LYS A N 20
ATOM 29771 C CA . LYS A 1 11 ? -5.326 4.702 -6.040 1.00 0.00 11 LYS A CA 20
ATOM 29772 C C . LYS A 1 11 ? -3.893 4.378 -6.469 1.00 0.00 11 LYS A C 20
ATOM 29773 O O . LYS A 1 11 ? -3.225 5.203 -7.089 1.00 0.00 11 LYS A O 20
ATOM 29792 N N . VAL A 1 12 ? -3.464 3.173 -6.121 1.00 0.00 12 VAL A N 20
ATOM 29793 C CA . VAL A 1 12 ? -2.123 2.729 -6.463 1.00 0.00 12 VAL A CA 20
ATOM 29794 C C . VAL A 1 12 ? -2.196 1.769 -7.651 1.00 0.00 12 VAL A C 20
ATOM 29795 O O . VAL A 1 12 ? -3.168 1.029 -7.798 1.00 0.00 12 VAL A O 20
ATOM 29808 N N . THR A 1 13 ? -1.155 1.810 -8.470 1.00 0.00 13 THR A N 20
ATOM 29809 C CA . THR A 1 13 ? -1.089 0.953 -9.641 1.00 0.00 13 THR A CA 20
ATOM 29810 C C . THR A 1 13 ? -1.176 -0.518 -9.230 1.00 0.00 13 THR A C 20
ATOM 29811 O O . THR A 1 13 ? -0.817 -0.876 -8.109 1.00 0.00 13 THR A O 20
ATOM 29822 N N . ASP A 1 14 ? -1.654 -1.332 -10.160 1.00 0.00 14 ASP A N 20
ATOM 29823 C CA . ASP A 1 14 ? -1.792 -2.757 -9.908 1.00 0.00 14 ASP A CA 20
ATOM 29824 C C . ASP A 1 14 ? -0.405 -3.374 -9.718 1.00 0.00 14 ASP A C 20
ATOM 29825 O O . ASP A 1 14 ? -0.266 -4.407 -9.066 1.00 0.00 14 ASP A O 20
ATOM 29834 N N . LYS A 1 15 ? 0.585 -2.714 -10.301 1.00 0.00 15 LYS A N 20
ATOM 29835 C CA . LYS A 1 15 ? 1.957 -3.185 -10.204 1.00 0.00 15 LYS A CA 20
ATOM 29836 C C . LYS A 1 15 ? 2.418 -3.102 -8.748 1.00 0.00 15 LYS A C 20
ATOM 29837 O O . LYS A 1 15 ? 3.055 -4.024 -8.242 1.00 0.00 15 LYS A O 20
ATOM 29856 N N . ALA A 1 16 ? 2.079 -1.989 -8.115 1.00 0.00 16 ALA A N 20
ATOM 29857 C CA . ALA A 1 16 ? 2.450 -1.774 -6.727 1.00 0.00 16 ALA A CA 20
ATOM 29858 C C . ALA A 1 16 ? 1.868 -2.898 -5.868 1.00 0.00 16 ALA A C 20
ATOM 29859 O O . ALA A 1 16 ? 2.608 -3.624 -5.206 1.00 0.00 16 ALA A O 20
ATOM 29866 N N . VAL A 1 17 ? 0.548 -3.006 -5.906 1.00 0.00 17 VAL A N 20
ATOM 29867 C CA . VAL A 1 17 ? -0.141 -4.029 -5.139 1.00 0.00 17 VAL A CA 20
ATOM 29868 C C . VAL A 1 17 ? 0.409 -5.405 -5.522 1.00 0.00 17 VAL A C 20
ATOM 29869 O O . VAL A 1 17 ? 0.625 -6.253 -4.658 1.00 0.00 17 VAL A O 20
ATOM 29882 N N . GLU A 1 18 ? 0.619 -5.583 -6.818 1.00 0.00 18 GLU A N 20
ATOM 29883 C CA . GLU A 1 18 ? 1.139 -6.841 -7.325 1.00 0.00 18 GLU A CA 20
ATOM 29884 C C . GLU A 1 18 ? 2.532 -7.109 -6.752 1.00 0.00 18 GLU A C 20
ATOM 29885 O O . GLU A 1 18 ? 2.881 -8.254 -6.468 1.00 0.00 18 GLU A O 20
ATOM 29897 N N . GLU A 1 19 ? 3.291 -6.034 -6.599 1.00 0.00 19 GLU A N 20
ATOM 29898 C CA . GLU A 1 19 ? 4.638 -6.138 -6.064 1.00 0.00 19 GLU A CA 20
ATOM 29899 C C . GLU A 1 19 ? 4.606 -6.736 -4.656 1.00 0.00 19 GLU A C 20
ATOM 29900 O O . GLU A 1 19 ? 5.259 -7.744 -4.391 1.00 0.00 19 GLU A O 20
ATOM 29912 N N . ILE A 1 20 ? 3.839 -6.089 -3.791 1.00 0.00 20 ILE A N 20
ATOM 29913 C CA . ILE A 1 20 ? 3.713 -6.545 -2.417 1.00 0.00 20 ILE A CA 20
ATOM 29914 C C . ILE A 1 20 ? 3.094 -7.944 -2.402 1.00 0.00 20 ILE A C 20
ATOM 29915 O O . ILE A 1 20 ? 3.387 -8.747 -1.518 1.00 0.00 20 ILE A O 20
ATOM 29931 N N . LYS A 1 21 ? 2.248 -8.192 -3.392 1.00 0.00 21 LYS A N 20
ATOM 29932 C CA . LYS A 1 21 ? 1.585 -9.480 -3.504 1.00 0.00 21 LYS A CA 20
ATOM 29933 C C . LYS A 1 21 ? 2.638 -10.578 -3.670 1.00 0.00 21 LYS A C 20
ATOM 29934 O O . LYS A 1 21 ? 2.604 -11.587 -2.967 1.00 0.00 21 LYS A O 20
ATOM 29953 N N . LYS A 1 22 ? 3.547 -10.344 -4.605 1.00 0.00 22 LYS A N 20
ATOM 29954 C CA . LYS A 1 22 ? 4.608 -11.301 -4.872 1.00 0.00 22 LYS A CA 20
ATOM 29955 C C . LYS A 1 22 ? 5.654 -11.222 -3.759 1.00 0.00 22 LYS A C 20
ATOM 29956 O O . LYS A 1 22 ? 6.100 -12.247 -3.247 1.00 0.00 22 LYS A O 20
ATOM 29975 N N . VAL A 1 23 ? 6.014 -9.994 -3.415 1.00 0.00 23 VAL A N 20
ATOM 29976 C CA . VAL A 1 23 ? 6.998 -9.767 -2.371 1.00 0.00 23 VAL A CA 20
ATOM 29977 C C . VAL A 1 23 ? 6.567 -10.502 -1.101 1.00 0.00 23 VAL A C 20
ATOM 29978 O O . VAL A 1 23 ? 7.326 -11.300 -0.553 1.00 0.00 23 VAL A O 20
ATOM 29991 N N . ALA A 1 24 ? 5.350 -10.207 -0.669 1.00 0.00 24 ALA A N 20
ATOM 29992 C CA . ALA A 1 24 ? 4.808 -10.830 0.527 1.00 0.00 24 ALA A CA 20
ATOM 29993 C C . ALA A 1 24 ? 4.685 -12.338 0.300 1.00 0.00 24 ALA A C 20
ATOM 29994 O O . ALA A 1 24 ? 5.044 -13.132 1.168 1.00 0.00 24 ALA A O 20
ATOM 30001 N N . GLN A 1 25 ? 4.175 -12.688 -0.872 1.00 0.00 25 GLN A N 20
ATOM 30002 C CA . GLN A 1 25 ? 4.000 -14.087 -1.225 1.00 0.00 25 GLN A CA 20
ATOM 30003 C C . GLN A 1 25 ? 5.336 -14.827 -1.140 1.00 0.00 25 GLN A C 20
ATOM 30004 O O . GLN A 1 25 ? 5.382 -15.985 -0.728 1.00 0.00 25 GLN A O 20
ATOM 30018 N N . GLU A 1 26 ? 6.390 -14.128 -1.535 1.00 0.00 26 GLU A N 20
ATOM 30019 C CA . GLU A 1 26 ? 7.723 -14.705 -1.509 1.00 0.00 26 GLU A CA 20
ATOM 30020 C C . GLU A 1 26 ? 8.271 -14.708 -0.080 1.00 0.00 26 GLU A C 20
ATOM 30021 O O . GLU A 1 26 ? 9.377 -15.191 0.163 1.00 0.00 26 GLU A O 20
ATOM 30033 N N . ASN A 1 27 ? 7.474 -14.164 0.827 1.00 0.00 27 ASN A N 20
ATOM 30034 C CA . ASN A 1 27 ? 7.866 -14.098 2.224 1.00 0.00 27 ASN A CA 20
ATOM 30035 C C . ASN A 1 27 ? 6.976 -15.035 3.044 1.00 0.00 27 ASN A C 20
ATOM 30036 O O . ASN A 1 27 ? 7.076 -15.077 4.269 1.00 0.00 27 ASN A O 20
ATOM 30047 N N . ASN A 1 28 ? 6.127 -15.764 2.334 1.00 0.00 28 ASN A N 20
ATOM 30048 C CA . ASN A 1 28 ? 5.221 -16.698 2.981 1.00 0.00 28 ASN A CA 20
ATOM 30049 C C . ASN A 1 28 ? 4.110 -15.918 3.687 1.00 0.00 28 ASN A C 20
ATOM 30050 O O . ASN A 1 28 ? 3.572 -16.374 4.695 1.00 0.00 28 ASN A O 20
ATOM 30061 N N . ILE A 1 29 ? 3.801 -14.756 3.131 1.00 0.00 29 ILE A N 20
ATOM 30062 C CA . ILE A 1 29 ? 2.764 -13.909 3.695 1.00 0.00 29 ILE A CA 20
ATOM 30063 C C . ILE A 1 29 ? 1.467 -14.103 2.906 1.00 0.00 29 ILE A C 20
ATOM 30064 O O . ILE A 1 29 ? 1.500 -14.329 1.697 1.00 0.00 29 ILE A O 20
ATOM 30080 N N . GLU A 1 30 ? 0.357 -14.009 3.622 1.00 0.00 30 GLU A N 20
ATOM 30081 C CA . GLU A 1 30 ? -0.948 -14.171 3.005 1.00 0.00 30 GLU A CA 20
ATOM 30082 C C . GLU A 1 30 ? -1.862 -13.002 3.379 1.00 0.00 30 GLU A C 20
ATOM 30083 O O . GLU A 1 30 ? -3.044 -13.001 3.040 1.00 0.00 30 GLU A O 20
ATOM 30095 N N . ASN A 1 31 ? -1.279 -12.035 4.072 1.00 0.00 31 ASN A N 20
ATOM 30096 C CA . ASN A 1 31 ? -2.025 -10.863 4.496 1.00 0.00 31 ASN A CA 20
ATOM 30097 C C . ASN A 1 31 ? -1.072 -9.673 4.617 1.00 0.00 31 ASN A C 20
ATOM 30098 O O . ASN A 1 31 ? -0.839 -9.169 5.715 1.00 0.00 31 ASN A O 20
ATOM 30109 N N . PRO A 1 32 ? -0.532 -9.247 3.444 1.00 0.00 32 PRO A N 20
ATOM 30110 C CA . PRO A 1 32 ? 0.391 -8.125 3.408 1.00 0.00 32 PRO A CA 20
ATOM 30111 C C . PRO A 1 32 ? -0.350 -6.799 3.588 1.00 0.00 32 PRO A C 20
ATOM 30112 O O . PRO A 1 32 ? -1.569 -6.739 3.431 1.00 0.00 32 PRO A O 20
ATOM 30123 N N . ILE A 1 33 ? 0.416 -5.769 3.916 1.00 0.00 33 ILE A N 20
ATOM 30124 C CA . ILE A 1 33 ? -0.153 -4.448 4.119 1.00 0.00 33 ILE A CA 20
ATOM 30125 C C . ILE A 1 33 ? 0.759 -3.400 3.477 1.00 0.00 33 ILE A C 20
ATOM 30126 O O . ILE A 1 33 ? 1.975 -3.437 3.657 1.00 0.00 33 ILE A O 20
ATOM 30142 N N . LEU A 1 34 ? 0.136 -2.492 2.741 1.00 0.00 34 LEU A N 20
ATOM 30143 C CA . LEU A 1 34 ? 0.876 -1.436 2.071 1.00 0.00 34 LEU A CA 20
ATOM 30144 C C . LEU A 1 34 ? 0.971 -0.220 2.995 1.00 0.00 34 LEU A C 20
ATOM 30145 O O . LEU A 1 34 ? -0.046 0.359 3.372 1.00 0.00 34 LEU A O 20
ATOM 30161 N N . ARG A 1 35 ? 2.203 0.131 3.334 1.00 0.00 35 ARG A N 20
ATOM 30162 C CA . ARG A 1 35 ? 2.445 1.267 4.207 1.00 0.00 35 ARG A CA 20
ATOM 30163 C C . ARG A 1 35 ? 3.171 2.377 3.444 1.00 0.00 35 ARG A C 20
ATOM 30164 O O . ARG A 1 35 ? 4.317 2.205 3.031 1.00 0.00 35 ARG A O 20
ATOM 30185 N N . ILE A 1 36 ? 2.474 3.492 3.281 1.00 0.00 36 ILE A N 20
ATOM 30186 C CA . ILE A 1 36 ? 3.038 4.630 2.575 1.00 0.00 36 ILE A CA 20
ATOM 30187 C C . ILE A 1 36 ? 3.805 5.510 3.565 1.00 0.00 36 ILE A C 20
ATOM 30188 O O . ILE A 1 36 ? 3.216 6.071 4.488 1.00 0.00 36 ILE A O 20
ATOM 30204 N N . ARG A 1 37 ? 5.107 5.602 3.340 1.00 0.00 37 ARG A N 20
ATOM 30205 C CA . ARG A 1 37 ? 5.961 6.403 4.201 1.00 0.00 37 ARG A CA 20
ATOM 30206 C C . ARG A 1 37 ? 6.787 7.382 3.365 1.00 0.00 37 ARG A C 20
ATOM 30207 O O . ARG A 1 37 ? 7.120 7.096 2.216 1.00 0.00 37 ARG A O 20
ATOM 30228 N N . VAL A 1 38 ? 7.096 8.517 3.975 1.00 0.00 38 VAL A N 20
ATOM 30229 C CA . VAL A 1 38 ? 7.878 9.540 3.302 1.00 0.00 38 VAL A CA 20
ATOM 30230 C C . VAL A 1 38 ? 9.326 9.473 3.790 1.00 0.00 38 VAL A C 20
ATOM 30231 O O . VAL A 1 38 ? 9.613 9.799 4.941 1.00 0.00 38 VAL A O 20
ATOM 30244 N N . VAL A 1 39 ? 10.201 9.048 2.890 1.00 0.00 39 VAL A N 20
ATOM 30245 C CA . VAL A 1 39 ? 11.613 8.934 3.215 1.00 0.00 39 VAL A CA 20
ATOM 30246 C C . VAL A 1 39 ? 12.410 9.918 2.357 1.00 0.00 39 VAL A C 20
ATOM 30247 O O . VAL A 1 39 ? 12.157 10.051 1.160 1.00 0.00 39 VAL A O 20
ATOM 30260 N N . PRO A 1 40 ? 13.382 10.601 3.018 1.00 0.00 40 PRO A N 20
ATOM 30261 C CA . PRO A 1 40 ? 14.219 11.569 2.329 1.00 0.00 40 PRO A CA 20
ATOM 30262 C C . PRO A 1 40 ? 15.258 10.869 1.452 1.00 0.00 40 PRO A C 20
ATOM 30263 O O . PRO A 1 40 ? 16.460 11.037 1.653 1.00 0.00 40 PRO A O 20
ATOM 30274 N N . GLY A 1 41 ? 14.758 10.099 0.496 1.00 0.00 41 GLY A N 20
ATOM 30275 C CA . GLY A 1 41 ? 15.629 9.373 -0.413 1.00 0.00 41 GLY A CA 20
ATOM 30276 C C . GLY A 1 41 ? 15.759 10.105 -1.750 1.00 0.00 41 GLY A C 20
ATOM 30277 O O . GLY A 1 41 ? 15.287 9.619 -2.776 1.00 0.00 41 GLY A O 20
ATOM 30281 N N . GLY A 1 42 ? 16.402 11.263 -1.694 1.00 0.00 42 GLY A N 20
ATOM 30282 C CA . GLY A 1 42 ? 16.599 12.067 -2.888 1.00 0.00 42 GLY A CA 20
ATOM 30283 C C . GLY A 1 42 ? 15.669 13.282 -2.892 1.00 0.00 42 GLY A C 20
ATOM 30284 O O . GLY A 1 42 ? 14.449 13.134 -2.844 1.00 0.00 42 GLY A O 20
ATOM 30288 N N . CYS A 1 43 ? 16.281 14.455 -2.948 1.00 0.00 43 CYS A N 20
ATOM 30289 C CA . CYS A 1 43 ? 15.523 15.695 -2.958 1.00 0.00 43 CYS A CA 20
ATOM 30290 C C . CYS A 1 43 ? 14.755 15.777 -4.279 1.00 0.00 43 CYS A C 20
ATOM 30291 O O . CYS A 1 43 ? 13.793 16.535 -4.395 1.00 0.00 43 CYS A O 20
ATOM 30299 N N . SER A 1 44 ? 15.208 14.986 -5.241 1.00 0.00 44 SER A N 20
ATOM 30300 C CA . SER A 1 44 ? 14.575 14.960 -6.548 1.00 0.00 44 SER A CA 20
ATOM 30301 C C . SER A 1 44 ? 13.558 13.819 -6.615 1.00 0.00 44 SER A C 20
ATOM 30302 O O . SER A 1 44 ? 12.621 13.863 -7.410 1.00 0.00 44 SER A O 20
ATOM 30310 N N . GLY A 1 45 ? 13.778 12.823 -5.769 1.00 0.00 45 GLY A N 20
ATOM 30311 C CA . GLY A 1 45 ? 12.893 11.672 -5.721 1.00 0.00 45 GLY A CA 20
ATOM 30312 C C . GLY A 1 45 ? 11.869 11.813 -4.593 1.00 0.00 45 GLY A C 20
ATOM 30313 O O . GLY A 1 45 ? 10.671 11.927 -4.848 1.00 0.00 45 GLY A O 20
ATOM 30317 N N . PHE A 1 46 ? 12.379 11.802 -3.370 1.00 0.00 46 PHE A N 20
ATOM 30318 C CA . PHE A 1 46 ? 11.524 11.927 -2.202 1.00 0.00 46 PHE A CA 20
ATOM 30319 C C . PHE A 1 46 ? 10.243 11.108 -2.370 1.00 0.00 46 PHE A C 20
ATOM 30320 O O . PHE A 1 46 ? 9.205 11.449 -1.804 1.00 0.00 46 PHE A O 20
ATOM 30337 N N . GLN A 1 47 ? 10.357 10.043 -3.150 1.00 0.00 47 GLN A N 20
ATOM 30338 C CA . GLN A 1 47 ? 9.220 9.173 -3.399 1.00 0.00 47 GLN A CA 20
ATOM 30339 C C . GLN A 1 47 ? 8.886 8.364 -2.144 1.00 0.00 47 GLN A C 20
ATOM 30340 O O . GLN A 1 47 ? 9.574 8.471 -1.130 1.00 0.00 47 GLN A O 20
ATOM 30354 N N . TYR A 1 48 ? 7.828 7.574 -2.252 1.00 0.00 48 TYR A N 20
ATOM 30355 C CA . TYR A 1 48 ? 7.393 6.748 -1.139 1.00 0.00 48 TYR A CA 20
ATOM 30356 C C . TYR A 1 48 ? 7.729 5.276 -1.384 1.00 0.00 48 TYR A C 20
ATOM 30357 O O . TYR A 1 48 ? 7.196 4.659 -2.306 1.00 0.00 48 TYR A O 20
ATOM 30375 N N . ALA A 1 49 ? 8.610 4.754 -0.544 1.00 0.00 49 ALA A N 20
ATOM 30376 C CA . ALA A 1 49 ? 9.023 3.366 -0.658 1.00 0.00 49 ALA A CA 20
ATOM 30377 C C . ALA A 1 49 ? 7.966 2.469 -0.010 1.00 0.00 49 ALA A C 20
ATOM 30378 O O . ALA A 1 49 ? 7.178 2.929 0.814 1.00 0.00 49 ALA A O 20
ATOM 30385 N N . MET A 1 50 ? 7.985 1.205 -0.407 1.00 0.00 50 MET A N 20
ATOM 30386 C CA . MET A 1 50 ? 7.038 0.240 0.125 1.00 0.00 50 MET A CA 20
ATOM 30387 C C . MET A 1 50 ? 7.635 -0.515 1.315 1.00 0.00 50 MET A C 20
ATOM 30388 O O . MET A 1 50 ? 8.821 -0.377 1.610 1.00 0.00 50 MET A O 20
ATOM 30402 N N . GLY A 1 51 ? 6.785 -1.297 1.965 1.00 0.00 51 GLY A N 20
ATOM 30403 C CA . GLY A 1 51 ? 7.213 -2.074 3.115 1.00 0.00 51 GLY A CA 20
ATOM 30404 C C . GLY A 1 51 ? 6.043 -2.857 3.715 1.00 0.00 51 GLY A C 20
ATOM 30405 O O . GLY A 1 51 ? 5.279 -2.321 4.516 1.00 0.00 51 GLY A O 20
ATOM 30409 N N . PHE A 1 52 ? 5.940 -4.112 3.303 1.00 0.00 52 PHE A N 20
ATOM 30410 C CA . PHE A 1 52 ? 4.877 -4.974 3.789 1.00 0.00 52 PHE A CA 20
ATOM 30411 C C . PHE A 1 52 ? 5.064 -5.293 5.274 1.00 0.00 52 PHE A C 20
ATOM 30412 O O . PHE A 1 52 ? 5.965 -6.045 5.642 1.00 0.00 52 PHE A O 20
ATOM 30429 N N . ASP A 1 53 ? 4.199 -4.705 6.087 1.00 0.00 53 ASP A N 20
ATOM 30430 C CA . ASP A 1 53 ? 4.258 -4.917 7.523 1.00 0.00 53 ASP A CA 20
ATOM 30431 C C . ASP A 1 53 ? 3.041 -5.732 7.964 1.00 0.00 53 ASP A C 20
ATOM 30432 O O . ASP A 1 53 ? 2.151 -6.008 7.162 1.00 0.00 53 ASP A O 20
ATOM 30441 N N . ASP A 1 54 ? 3.043 -6.095 9.239 1.00 0.00 54 ASP A N 20
ATOM 30442 C CA . ASP A 1 54 ? 1.950 -6.873 9.796 1.00 0.00 54 ASP A CA 20
ATOM 30443 C C . ASP A 1 54 ? 1.403 -6.162 11.036 1.00 0.00 54 ASP A C 20
ATOM 30444 O O . ASP A 1 54 ? 1.379 -6.733 12.124 1.00 0.00 54 ASP A O 20
ATOM 30453 N N . THR A 1 55 ? 0.976 -4.924 10.828 1.00 0.00 55 THR A N 20
ATOM 30454 C CA . THR A 1 55 ? 0.431 -4.129 11.915 1.00 0.00 55 THR A CA 20
ATOM 30455 C C . THR A 1 55 ? -0.300 -2.903 11.364 1.00 0.00 55 THR A C 20
ATOM 30456 O O . THR A 1 55 ? -0.347 -2.697 10.152 1.00 0.00 55 THR A O 20
ATOM 30467 N N . VAL A 1 56 ? -0.852 -2.122 12.280 1.00 0.00 56 VAL A N 20
ATOM 30468 C CA . VAL A 1 56 ? -1.579 -0.922 11.901 1.00 0.00 56 VAL A CA 20
ATOM 30469 C C . VAL A 1 56 ? -1.240 0.205 12.879 1.00 0.00 56 VAL A C 20
ATOM 30470 O O . VAL A 1 56 ? -0.888 -0.052 14.029 1.00 0.00 56 VAL A O 20
ATOM 30483 N N . GLU A 1 57 ? -1.359 1.429 12.386 1.00 0.00 57 GLU A N 20
ATOM 30484 C CA . GLU A 1 57 ? -1.070 2.596 13.203 1.00 0.00 57 GLU A CA 20
ATOM 30485 C C . GLU A 1 57 ? -2.350 3.111 13.864 1.00 0.00 57 GLU A C 20
ATOM 30486 O O . GLU A 1 57 ? -3.446 2.655 13.542 1.00 0.00 57 GLU A O 20
ATOM 30498 N N . GLU A 1 58 ? -2.168 4.055 14.776 1.00 0.00 58 GLU A N 20
ATOM 30499 C CA . GLU A 1 58 ? -3.295 4.638 15.485 1.00 0.00 58 GLU A CA 20
ATOM 30500 C C . GLU A 1 58 ? -3.949 5.729 14.636 1.00 0.00 58 GLU A C 20
ATOM 30501 O O . GLU A 1 58 ? -4.688 6.565 15.154 1.00 0.00 58 GLU A O 20
ATOM 30513 N N . GLY A 1 59 ? -3.655 5.686 13.344 1.00 0.00 59 GLY A N 20
ATOM 30514 C CA . GLY A 1 59 ? -4.206 6.660 12.418 1.00 0.00 59 GLY A CA 20
ATOM 30515 C C . GLY A 1 59 ? -3.850 6.306 10.973 1.00 0.00 59 GLY A C 20
ATOM 30516 O O . GLY A 1 59 ? -3.508 7.184 10.182 1.00 0.00 59 GLY A O 20
ATOM 30520 N N . ASP A 1 60 ? -3.941 5.019 10.673 1.00 0.00 60 ASP A N 20
ATOM 30521 C CA . ASP A 1 60 ? -3.632 4.538 9.337 1.00 0.00 60 ASP A CA 20
ATOM 30522 C C . ASP A 1 60 ? -4.930 4.399 8.538 1.00 0.00 60 ASP A C 20
ATOM 30523 O O . ASP A 1 60 ? -5.952 3.977 9.076 1.00 0.00 60 ASP A O 20
ATOM 30532 N N . HIS A 1 61 ? -4.845 4.761 7.266 1.00 0.00 61 HIS A N 20
ATOM 30533 C CA . HIS A 1 61 ? -5.999 4.681 6.387 1.00 0.00 61 HIS A CA 20
ATOM 30534 C C . HIS A 1 61 ? -6.245 3.223 5.994 1.00 0.00 61 HIS A C 20
ATOM 30535 O O . HIS A 1 61 ? -5.496 2.656 5.200 1.00 0.00 61 HIS A O 20
ATOM 30549 N N . VAL A 1 62 ? -7.298 2.658 6.567 1.00 0.00 62 VAL A N 20
ATOM 30550 C CA . VAL A 1 62 ? -7.652 1.277 6.286 1.00 0.00 62 VAL A CA 20
ATOM 30551 C C . VAL A 1 62 ? -8.319 1.196 4.912 1.00 0.00 62 VAL A C 20
ATOM 30552 O O . VAL A 1 62 ? -9.501 1.506 4.772 1.00 0.00 62 VAL A O 20
ATOM 30565 N N . PHE A 1 63 ? -7.532 0.777 3.932 1.00 0.00 63 PHE A N 20
ATOM 30566 C CA . PHE A 1 63 ? -8.031 0.651 2.573 1.00 0.00 63 PHE A CA 20
ATOM 30567 C C . PHE A 1 63 ? -7.974 -0.803 2.101 1.00 0.00 63 PHE A C 20
ATOM 30568 O O . PHE A 1 63 ? -6.892 -1.353 1.903 1.00 0.00 63 PHE A O 20
ATOM 30585 N N . GLU A 1 64 ? -9.153 -1.384 1.933 1.00 0.00 64 GLU A N 20
ATOM 30586 C CA . GLU A 1 64 ? -9.251 -2.764 1.488 1.00 0.00 64 GLU A CA 20
ATOM 30587 C C . GLU A 1 64 ? -9.075 -2.845 -0.030 1.00 0.00 64 GLU A C 20
ATOM 30588 O O . GLU A 1 64 ? -9.789 -2.179 -0.777 1.00 0.00 64 GLU A O 20
ATOM 30600 N N . TYR A 1 65 ? -8.121 -3.668 -0.440 1.00 0.00 65 TYR A N 20
ATOM 30601 C CA . TYR A 1 65 ? -7.842 -3.845 -1.855 1.00 0.00 65 TYR A CA 20
ATOM 30602 C C . TYR A 1 65 ? -8.235 -5.249 -2.319 1.00 0.00 65 TYR A C 20
ATOM 30603 O O . TYR A 1 65 ? -9.073 -5.901 -1.698 1.00 0.00 65 TYR A O 20
ATOM 30621 N N . ASP A 1 66 ? -7.610 -5.674 -3.408 1.00 0.00 66 ASP A N 20
ATOM 30622 C CA . ASP A 1 66 ? -7.884 -6.989 -3.963 1.00 0.00 66 ASP A CA 20
ATOM 30623 C C . ASP A 1 66 ? -7.402 -8.061 -2.983 1.00 0.00 66 ASP A C 20
ATOM 30624 O O . ASP A 1 66 ? -6.428 -8.761 -3.254 1.00 0.00 66 ASP A O 20
ATOM 30633 N N . GLY A 1 67 ? -8.107 -8.156 -1.865 1.00 0.00 67 GLY A N 20
ATOM 30634 C CA . GLY A 1 67 ? -7.764 -9.131 -0.845 1.00 0.00 67 GLY A CA 20
ATOM 30635 C C . GLY A 1 67 ? -6.715 -8.571 0.118 1.00 0.00 67 GLY A C 20
ATOM 30636 O O . GLY A 1 67 ? -6.672 -8.953 1.286 1.00 0.00 67 GLY A O 20
ATOM 30640 N N . VAL A 1 68 ? -5.894 -7.673 -0.408 1.00 0.00 68 VAL A N 20
ATOM 30641 C CA . VAL A 1 68 ? -4.849 -7.056 0.390 1.00 0.00 68 VAL A CA 20
ATOM 30642 C C . VAL A 1 68 ? -5.356 -5.724 0.946 1.00 0.00 68 VAL A C 20
ATOM 30643 O O . VAL A 1 68 ? -6.268 -5.119 0.383 1.00 0.00 68 VAL A O 20
ATOM 30656 N N . LYS A 1 69 ? -4.743 -5.305 2.043 1.00 0.00 69 LYS A N 20
ATOM 30657 C CA . LYS A 1 69 ? -5.122 -4.056 2.681 1.00 0.00 69 LYS A CA 20
ATOM 30658 C C . LYS A 1 69 ? -3.971 -3.055 2.556 1.00 0.00 69 LYS A C 20
ATOM 30659 O O . LYS A 1 69 ? -2.809 -3.449 2.467 1.00 0.00 69 LYS A O 20
ATOM 30678 N N . VAL A 1 70 ? -4.334 -1.781 2.554 1.00 0.00 70 VAL A N 20
ATOM 30679 C CA . VAL A 1 70 ? -3.346 -0.722 2.442 1.00 0.00 70 VAL A CA 20
ATOM 30680 C C . VAL A 1 70 ? -3.491 0.233 3.629 1.00 0.00 70 VAL A C 20
ATOM 30681 O O . VAL A 1 70 ? -4.561 0.328 4.226 1.00 0.00 70 VAL A O 20
ATOM 30694 N N . VAL A 1 71 ? -2.397 0.916 3.935 1.00 0.00 71 VAL A N 20
ATOM 30695 C CA . VAL A 1 71 ? -2.389 1.860 5.039 1.00 0.00 71 VAL A CA 20
ATOM 30696 C C . VAL A 1 71 ? -1.484 3.042 4.687 1.00 0.00 71 VAL A C 20
ATOM 30697 O O . VAL A 1 71 ? -0.531 2.894 3.925 1.00 0.00 71 VAL A O 20
ATOM 30710 N N . ILE A 1 72 ? -1.815 4.190 5.260 1.00 0.00 72 ILE A N 20
ATOM 30711 C CA . ILE A 1 72 ? -1.044 5.397 5.017 1.00 0.00 72 ILE A CA 20
ATOM 30712 C C . ILE A 1 72 ? -0.886 6.170 6.328 1.00 0.00 72 ILE A C 20
ATOM 30713 O O . ILE A 1 72 ? -1.612 5.922 7.290 1.00 0.00 72 ILE A O 20
ATOM 30729 N N . ASP A 1 73 ? 0.066 7.090 6.324 1.00 0.00 73 ASP A N 20
ATOM 30730 C CA . ASP A 1 73 ? 0.329 7.900 7.502 1.00 0.00 73 ASP A CA 20
ATOM 30731 C C . ASP A 1 73 ? -0.562 9.144 7.469 1.00 0.00 73 ASP A C 20
ATOM 30732 O O . ASP A 1 73 ? -1.083 9.511 6.417 1.00 0.00 73 ASP A O 20
ATOM 30741 N N . PRO A 1 74 ? -0.713 9.775 8.664 1.00 0.00 74 PRO A N 20
ATOM 30742 C CA . PRO A 1 74 ? -1.532 10.969 8.782 1.00 0.00 74 PRO A CA 20
ATOM 30743 C C . PRO A 1 74 ? -0.815 12.185 8.192 1.00 0.00 74 PRO A C 20
ATOM 30744 O O . PRO A 1 74 ? -1.452 13.179 7.846 1.00 0.00 74 PRO A O 20
ATOM 30755 N N . PHE A 1 75 ? 0.502 12.067 8.096 1.00 0.00 75 PHE A N 20
ATOM 30756 C CA . PHE A 1 75 ? 1.312 13.145 7.554 1.00 0.00 75 PHE A CA 20
ATOM 30757 C C . PHE A 1 75 ? 1.559 12.945 6.058 1.00 0.00 75 PHE A C 20
ATOM 30758 O O . PHE A 1 75 ? 2.073 13.838 5.385 1.00 0.00 75 PHE A O 20
ATOM 30775 N N . SER A 1 76 ? 1.182 11.769 5.580 1.00 0.00 76 SER A N 20
ATOM 30776 C CA . SER A 1 76 ? 1.356 11.441 4.175 1.00 0.00 76 SER A CA 20
ATOM 30777 C C . SER A 1 76 ? 0.127 11.881 3.378 1.00 0.00 76 SER A C 20
ATOM 30778 O O . SER A 1 76 ? 0.195 12.034 2.159 1.00 0.00 76 SER A O 20
ATOM 30786 N N . MET A 1 77 ? -0.968 12.074 4.098 1.00 0.00 77 MET A N 20
ATOM 30787 C CA . MET A 1 77 ? -2.211 12.494 3.474 1.00 0.00 77 MET A CA 20
ATOM 30788 C C . MET A 1 77 ? -2.022 13.801 2.702 1.00 0.00 77 MET A C 20
ATOM 30789 O O . MET A 1 77 ? -2.392 13.895 1.532 1.00 0.00 77 MET A O 20
ATOM 30803 N N . PRO A 1 78 ? -1.430 14.803 3.405 1.00 0.00 78 PRO A N 20
ATOM 30804 C CA . PRO A 1 78 ? -1.188 16.101 2.798 1.00 0.00 78 PRO A CA 20
ATOM 30805 C C . PRO A 1 78 ? -0.007 16.040 1.826 1.00 0.00 78 PRO A C 20
ATOM 30806 O O . PRO A 1 78 ? 0.357 17.048 1.222 1.00 0.00 78 PRO A O 20
ATOM 30817 N N . TYR A 1 79 ? 0.557 14.847 1.705 1.00 0.00 79 TYR A N 20
ATOM 30818 C CA . TYR A 1 79 ? 1.688 14.641 0.817 1.00 0.00 79 TYR A CA 20
ATOM 30819 C C . TYR A 1 79 ? 1.329 13.675 -0.314 1.00 0.00 79 TYR A C 20
ATOM 30820 O O . TYR A 1 79 ? 2.073 13.546 -1.285 1.00 0.00 79 TYR A O 20
ATOM 30838 N N . VAL A 1 80 ? 0.187 13.023 -0.152 1.00 0.00 80 VAL A N 20
ATOM 30839 C CA . VAL A 1 80 ? -0.280 12.073 -1.147 1.00 0.00 80 VAL A CA 20
ATOM 30840 C C . VAL A 1 80 ? -1.808 12.120 -1.212 1.00 0.00 80 VAL A C 20
ATOM 30841 O O . VAL A 1 80 ? -2.461 11.081 -1.302 1.00 0.00 80 VAL A O 20
ATOM 30854 N N . ASN A 1 81 ? -2.334 13.335 -1.165 1.00 0.00 81 ASN A N 20
ATOM 30855 C CA . ASN A 1 81 ? -3.772 13.531 -1.218 1.00 0.00 81 ASN A CA 20
ATOM 30856 C C . ASN A 1 81 ? -4.220 13.603 -2.680 1.00 0.00 81 ASN A C 20
ATOM 30857 O O . ASN A 1 81 ? -3.756 14.458 -3.433 1.00 0.00 81 ASN A O 20
ATOM 30868 N N . GLY A 1 82 ? -5.115 12.695 -3.037 1.00 0.00 82 GLY A N 20
ATOM 30869 C CA . GLY A 1 82 ? -5.630 12.645 -4.394 1.00 0.00 82 GLY A CA 20
ATOM 30870 C C . GLY A 1 82 ? -4.498 12.444 -5.403 1.00 0.00 82 GLY A C 20
ATOM 30871 O O . GLY A 1 82 ? -4.302 13.269 -6.295 1.00 0.00 82 GLY A O 20
ATOM 30875 N N . ALA A 1 83 ? -3.782 11.343 -5.229 1.00 0.00 83 ALA A N 20
ATOM 30876 C CA . ALA A 1 83 ? -2.674 11.023 -6.113 1.00 0.00 83 ALA A CA 20
ATOM 30877 C C . ALA A 1 83 ? -2.450 9.509 -6.115 1.00 0.00 83 ALA A C 20
ATOM 30878 O O . ALA A 1 83 ? -2.869 8.815 -5.191 1.00 0.00 83 ALA A O 20
ATOM 30885 N N . GLU A 1 84 ? -1.789 9.043 -7.165 1.00 0.00 84 GLU A N 20
ATOM 30886 C CA . GLU A 1 84 ? -1.504 7.624 -7.299 1.00 0.00 84 GLU A CA 20
ATOM 30887 C C . GLU A 1 84 ? -0.002 7.369 -7.156 1.00 0.00 84 GLU A C 20
ATOM 30888 O O . GLU A 1 84 ? 0.811 8.244 -7.448 1.00 0.00 84 GLU A O 20
ATOM 30900 N N . LEU A 1 85 ? 0.320 6.165 -6.705 1.00 0.00 85 LEU A N 20
ATOM 30901 C CA . LEU A 1 85 ? 1.710 5.783 -6.520 1.00 0.00 85 LEU A CA 20
ATOM 30902 C C . LEU A 1 85 ? 2.022 4.568 -7.395 1.00 0.00 85 LEU A C 20
ATOM 30903 O O . LEU A 1 85 ? 1.563 3.462 -7.114 1.00 0.00 85 LEU A O 20
ATOM 30919 N N . ASP A 1 86 ? 2.800 4.814 -8.438 1.00 0.00 86 ASP A N 20
ATOM 30920 C CA . ASP A 1 86 ? 3.179 3.754 -9.356 1.00 0.00 86 ASP A CA 20
ATOM 30921 C C . ASP A 1 86 ? 4.544 3.195 -8.949 1.00 0.00 86 ASP A C 20
ATOM 30922 O O . ASP A 1 86 ? 5.574 3.818 -9.200 1.00 0.00 86 ASP A O 20
ATOM 30931 N N . TYR A 1 87 ? 4.507 2.026 -8.326 1.00 0.00 87 TYR A N 20
ATOM 30932 C CA . TYR A 1 87 ? 5.728 1.376 -7.880 1.00 0.00 87 TYR A CA 20
ATOM 30933 C C . TYR A 1 87 ? 6.346 0.541 -9.004 1.00 0.00 87 TYR A C 20
ATOM 30934 O O . TYR A 1 87 ? 5.694 -0.345 -9.554 1.00 0.00 87 TYR A O 20
ATOM 30952 N N . VAL A 1 88 ? 7.596 0.854 -9.311 1.00 0.00 88 VAL A N 20
ATOM 30953 C CA . VAL A 1 88 ? 8.309 0.144 -10.359 1.00 0.00 88 VAL A CA 20
ATOM 30954 C C . VAL A 1 88 ? 8.713 -1.240 -9.848 1.00 0.00 88 VAL A C 20
ATOM 30955 O O . VAL A 1 88 ? 8.904 -1.430 -8.647 1.00 0.00 88 VAL A O 20
ATOM 30968 N N . VAL A 1 89 ? 8.831 -2.170 -10.783 1.00 0.00 89 VAL A N 20
ATOM 30969 C CA . VAL A 1 89 ? 9.209 -3.531 -10.442 1.00 0.00 89 VAL A CA 20
ATOM 30970 C C . VAL A 1 89 ? 10.398 -3.958 -11.306 1.00 0.00 89 VAL A C 20
ATOM 30971 O O . VAL A 1 89 ? 10.305 -3.972 -12.532 1.00 0.00 89 VAL A O 20
ATOM 30984 N N . ASP A 1 90 ? 11.488 -4.294 -10.631 1.00 0.00 90 ASP A N 20
ATOM 30985 C CA . ASP A 1 90 ? 12.693 -4.720 -11.322 1.00 0.00 90 ASP A CA 20
ATOM 30986 C C . ASP A 1 90 ? 13.642 -5.381 -10.321 1.00 0.00 90 ASP A C 20
ATOM 30987 O O . ASP A 1 90 ? 13.309 -5.525 -9.145 1.00 0.00 90 ASP A O 20
ATOM 30996 N N . PHE A 1 91 ? 14.806 -5.767 -10.823 1.00 0.00 91 PHE A N 20
ATOM 30997 C CA . PHE A 1 91 ? 15.806 -6.410 -9.988 1.00 0.00 91 PHE A CA 20
ATOM 30998 C C . PHE A 1 91 ? 15.148 -7.296 -8.928 1.00 0.00 91 PHE A C 20
ATOM 30999 O O . PHE A 1 91 ? 14.158 -7.971 -9.206 1.00 0.00 91 PHE A O 20
ATOM 31016 N N . MET A 1 92 ? 15.724 -7.265 -7.736 1.00 0.00 92 MET A N 20
ATOM 31017 C CA . MET A 1 92 ? 15.206 -8.057 -6.633 1.00 0.00 92 MET A CA 20
ATOM 31018 C C . MET A 1 92 ? 14.142 -7.282 -5.854 1.00 0.00 92 MET A C 20
ATOM 31019 O O . MET A 1 92 ? 13.703 -7.720 -4.792 1.00 0.00 92 MET A O 20
ATOM 31033 N N . GLY A 1 93 ? 13.757 -6.144 -6.413 1.00 0.00 93 GLY A N 20
ATOM 31034 C CA . GLY A 1 93 ? 12.752 -5.303 -5.783 1.00 0.00 93 GLY A CA 20
ATOM 31035 C C . GLY A 1 93 ? 12.003 -4.471 -6.826 1.00 0.00 93 GLY A C 20
ATOM 31036 O O . GLY A 1 93 ? 11.118 -4.979 -7.512 1.00 0.00 93 GLY A O 20
ATOM 31040 N N . GLY A 1 94 ? 12.386 -3.205 -6.911 1.00 0.00 94 GLY A N 20
ATOM 31041 C CA . GLY A 1 94 ? 11.761 -2.297 -7.858 1.00 0.00 94 GLY A CA 20
ATOM 31042 C C . GLY A 1 94 ? 12.147 -0.846 -7.562 1.00 0.00 94 GLY A C 20
ATOM 31043 O O . GLY A 1 94 ? 13.188 -0.587 -6.961 1.00 0.00 94 GLY A O 20
ATOM 31047 N N . GLY A 1 95 ? 11.286 0.062 -7.998 1.00 0.00 95 GLY A N 20
ATOM 31048 C CA . GLY A 1 95 ? 11.524 1.480 -7.787 1.00 0.00 95 GLY A CA 20
ATOM 31049 C C . GLY A 1 95 ? 10.263 2.177 -7.271 1.00 0.00 95 GLY A C 20
ATOM 31050 O O . GLY A 1 95 ? 9.217 1.546 -7.125 1.00 0.00 95 GLY A O 20
ATOM 31054 N N . PHE A 1 96 ? 10.405 3.467 -7.008 1.00 0.00 96 PHE A N 20
ATOM 31055 C CA . PHE A 1 96 ? 9.290 4.256 -6.510 1.00 0.00 96 PHE A CA 20
ATOM 31056 C C . PHE A 1 96 ? 9.030 5.466 -7.410 1.00 0.00 96 PHE A C 20
ATOM 31057 O O . PHE A 1 96 ? 9.948 6.223 -7.720 1.00 0.00 96 PHE A O 20
ATOM 31074 N N . THR A 1 97 ? 7.773 5.609 -7.806 1.00 0.00 97 THR A N 20
ATOM 31075 C CA . THR A 1 97 ? 7.380 6.713 -8.664 1.00 0.00 97 THR A CA 20
ATOM 31076 C C . THR A 1 97 ? 6.019 7.265 -8.234 1.00 0.00 97 THR A C 20
ATOM 31077 O O . THR A 1 97 ? 5.142 6.509 -7.819 1.00 0.00 97 THR A O 20
ATOM 31088 N N . ILE A 1 98 ? 5.885 8.578 -8.349 1.00 0.00 98 ILE A N 20
ATOM 31089 C CA . ILE A 1 98 ? 4.646 9.239 -7.977 1.00 0.00 98 ILE A CA 20
ATOM 31090 C C . ILE A 1 98 ? 4.075 9.965 -9.197 1.00 0.00 98 ILE A C 20
ATOM 31091 O O . ILE A 1 98 ? 4.805 10.643 -9.919 1.00 0.00 98 ILE A O 20
ATOM 31107 N N . ARG A 1 99 ? 2.775 9.799 -9.389 1.00 0.00 99 ARG A N 20
ATOM 31108 C CA . ARG A 1 99 ? 2.097 10.430 -10.509 1.00 0.00 99 ARG A CA 20
ATOM 31109 C C . ARG A 1 99 ? 1.027 11.400 -10.004 1.00 0.00 99 ARG A C 20
ATOM 31110 O O . ARG A 1 99 ? 0.371 11.136 -8.998 1.00 0.00 99 ARG A O 20
ATOM 31131 N N . ASN A 1 100 ? 0.885 12.502 -10.726 1.00 0.00 100 ASN A N 20
ATOM 31132 C CA . ASN A 1 100 ? -0.094 13.512 -10.363 1.00 0.00 100 ASN A CA 20
ATOM 31133 C C . ASN A 1 100 ? -1.058 13.725 -11.532 1.00 0.00 100 ASN A C 20
ATOM 31134 O O . ASN A 1 100 ? -0.680 13.563 -12.691 1.00 0.00 100 ASN A O 20
ATOM 31145 N N . PRO A 1 101 ? -2.319 14.093 -11.178 1.00 0.00 101 PRO A N 20
ATOM 31146 C CA . PRO A 1 101 ? -3.340 14.329 -12.184 1.00 0.00 101 PRO A CA 20
ATOM 31147 C C . PRO A 1 101 ? -3.112 15.665 -12.894 1.00 0.00 101 PRO A C 20
ATOM 31148 O O . PRO A 1 101 ? -3.966 16.549 -12.850 1.00 0.00 101 PRO A O 20
#

Foldseek 3Di:
DPADDDAADEDEDPVVVVQCVVVCVVVVHQEWEWEWDQDPPDPVDSFTDTDTDDDADNDWRFADDPSYTYTYDPVCCVVQHNWYWYWAQDDVGTHTDTDDD